Protein 4C7U (pdb70)

Organism: Arabidopsis thaliana (NCBI:txid3702)

Solvent-accessible surface area: 69422 Å² total; per-residue (Å²): 147,83,85,113,41,44,133,22,88,28,116,59,38,34,0,91,49,2,4,24,11,98,4,1,75,27,2,10,69,101,20,0,66,45,13,2,61,69,37,21,65,4,28,78,92,42,67,106,4,87,115,172,68,52,72,84,39,46,102,149,17,94,44,35,37,71,31,11,9,3,0,22,66,0,0,26,10,2,3,101,0,1,8,17,62,103,136,28,1,8,82,53,14,155,57,52,0,11,74,9,1,77,85,71,47,57,47,40,52,25,0,22,145,93,0,27,60,54,0,48,73,23,59,2,6,0,0,0,0,0,0,6,18,80,130,112,120,100,10,46,27,47,30,4,58,38,0,30,15,1,76,77,109,28,71,41,16,10,10,0,0,0,0,0,0,7,11,3,2,5,1,23,57,15,49,45,38,24,78,75,1,2,107,22,0,23,32,2,0,27,6,135,23,0,10,60,4,53,107,152,64,116,69,92,21,82,22,105,29,35,92,24,80,23,116,55,37,34,0,97,107,2,3,24,10,107,3,1,33,67,3,10,39,62,61,0,15,46,13,0,36,69,0,11,69,4,2,84,100,1,41,107,1,43,114,136,40,50,10,35,35,1,1,72,20,1,80,38,0,48,75,12,0,0,0,19,18,1,0,24,25,2,2,99,0,1,7,10,75,106,114,23,3,29,104,61,13,155,55,54,0,12,70,10,1,80,73,31,15,62,51,42,106,26,0,19,152,48,0,26,61,51,0,48,73,21,176,56,36,0,0,0,0,0,0,0,15,89,95,48,86,56,12,42,29,44,34,5,59,71,0,31,3,2,12,55,98,29,44,29,19,20,21,0,0,0,0,0,0,41,100,40,3,5,93,91,58,18,114,112,64,26,80,74,1,2,142,14,0,29,106,4,0,25,5,112,42,0,13,60,26,17,99,89,84,143,140,88,64,111,45,42,129,24,78,27,118,60,37,32,0,93,54,2,4,23,9,90,3,1,76,28,3,10,67,102,22,0,62,44,13,1,61,68,36,22,68,4,27,107,87,34,60,99,0,87,116,124,65,47,74,83,35,36,102,147,17,76,59,35,29,91,31,11,8,3,0,24,65,0,0,25,24,2,3,104,0,1,8,10,62,108,122,28,1,7,82,51,14,152,56,54,0,13,74,10,2,81,70,34,17,61,50,45,66,24,0,21,145,40,0,26,59,53,0,48,72,19,58,2,6,0,0,0,0,0,0,0,17,83,111,60,81,49,10,47,27,47,30,6,59,38,0,32,15,1,72,75,101,29,72,21,16,14,17,0,0,0,0,0,0,8,10,3,2,5,2,28,49,10,36,42,24,23,80,57,1,2,104,17,0,27,38,2,0,27,7,140,42,0,8,74,10,17,106,146,55,111,142,94,76,96,28,34,73,21,89,24,116,53,38,36,0,95,108,2,4,24,12,108,3,0,40,67,3,9,46,60,57,0,14,45,14,0,37,70,36,20,69,4,28,94,92,30,69,109,3,87,112,161,64,50,71,84,33,36,104,146,15,78,82,37,25,98,75,13,8,3,0,24,67,1,0,20,12,2,3,59,0,1,10,8,66,111,125,30,3,30,106,64,15,159,31,35,1,11,73,9,1,77,84,69,49,60,47,46,100,25,0,21,135,90,0,27,60,53,0,48,73,21,178,54,35,0,0,0,1,0,0,7,17,82,130,113,123,103,10,45,27,46,30,5,60,74,0,30,16,1,74,77,107,25,75,34,16,8,10,0,0,0,0,0,0,40,104,39,2,6,97,93,58,14,109,114,64,28,83,71,1,2,135,15,0,29,102,3,0,28,6,126,23,0,12,42,4,50,83,122,65,40,34,192,81,61,111,23,41,88,21,89,28,80,38,26,35,2,95,119,6,3,26,9,101,2,1,39,21,2,11,28,30,19,0,14,44,14,2,46,70,39,19,72,4,40,106,96,33,85,120,4,88,115,160,64,52,75,86,43,37,106,164,16,80,61,35,27,93,32,11,8,5,0,23,72,0,0,24,22,3,3,111,0,1,5,13,80,99,128,24,5,32,105,73,10,162,54,54,1,13,71,10,1,77,86,80,48,62,47,45,110,25,0,22,141,91,0,28,60,54,0,48,74,20,57,2,5,0,0,0,1,0,0,6,18,87,128,105,123,101,10,42,27,44,32,5,56,41,0,32,16,1,75,79,108,26,78,29,17,19,22,0,0,0,0,0,0,7,10,1,2,4,3,23,56,18,55,42,59,23,83,76,2,2,136,18,0,28,120,5,0,27,6,144,44,0,12,76,24,42,120,166,90,152,89,110,45,46,101,26,84,24,118,63,37,34,0,90,69,2,4,25,11,106,3,1,82,69,3,11,68,134,57,0,66,46,15,3,60,69,36,27,76,3,49,111,91,41,85,108,5,87,116,165,67,54,75,85,37,48,105,149,15,96,70,35,38,79,75,13,8,4,0,24,68,0,0,27,11,2,3,68,0,1,8,8,49,106,126,23,0,9,57,78,13,148,33,13,1,12,72,11,1,78,83,70,47,62,49,24,38,23,0,29,110,90,0,27,63,54,0,48,74,22,171,56,35,0,0,0,0,0,0,4,18,75,137,114,93,108,8,45,27,45,30,4,58,73,0,30,14,2,74,79,106,28,78,33,16,11,9,0,0,0,0,0,0,40,101,38,2,6,93,90,56,17,108,111,64,28,77,74,2,2,106,26,0,15,31,3,0,30,7,126,22,0,7,71,3,24,28,129,37,74,50,110,92,54,112,38,36,130,22,89,28,118,65,39,35,0,99,103,6,4,24,10,108,2,1,90,69,2,13,80,141,51,0,66,44,14,2,62,68,39,26,73,4,41,126,98,40,84,111,5,87,114,159,63,60,74,85,43,46,102,164,15,93,69,42,35,78,77,10,8,4,0,22,71,0,0,25,20,3,3,78,0,1,6,16,72,98,131,18,4,10,50,42,14,88,61,45,1,14,68,10,1,79,84,84,43,60,50,33,32,24,0,18,117,85,0,28,61,62,0,47,73,20,174,56,35,0,0,0,1,0,0,1,20,85,135,103,108,96,10,41,22,44,30,6,54,73,0,31,15,1,72,78,108,28,77,41,17,10,20,0,0,0,0,0,0,40,101,37,3,6,94,91,58,17,106,115,61,28,81,75,2,2,87,17,0,22,50,5,0,29,5,119,43,0,12,54,10,27,112,79,75,77,152,44,105,18,44,94,25,83,23,95,32,39,35,0,94,106,3,4,25,12,94,3,1,28,18,3,12,44,36,21,0,34,46,15,3,57,67,1,26,73,3,22,122,97,3,69,79,4,11,69,22,4,20,10,25,36,3,0,69,15,12,49,34,0,47,31,11,0,0,0,17,21,0,0,25,10,2,3,102,0,1,8,8,65,109,121,30,4,30,97,74,15,168,59,58,1,12,69,13,1,77,85,76,48,61,49,45,98,25,0,24,131,93,0,28,61,53,0,48,71,21,56,2,4,0,0,0,1,0,0,4,17,79,130,104,120,98,8,42,28,47,27,5,55,39,0,30,2,2,15,58,108,27,47,40,17,10,10,0,0,0,0,0,0,8,9,2,2,5,3,21,56,19,62,44,63,24,79,73,2,2,138,16,1,27,107,2,0,28,4,146,24,0,12,67,4,46,117,143,57,92,85

GO terms:
  GO:0005739 mitochondrion (C, IDA)
  GO:0010043 response to zinc ion (P, IEP)
  GO:0006979 response to oxidative stress (P, IEP)
  GO:0046872 metal ion binding (F, IDA)
  GO:0005507 copper ion binding (F, HDA)
  GO:0005739 mitochondrion (C, HDA)
  GO:0005829 cytosol (C, HDA)
  GO:0009793 embryo development ending in seed dormancy (P, IMP)
  GO:0004784 superoxide dismutase activity (F, IDA)
  GO:0019430 removal of superoxide radicals (P, IC)

Radius of gyration: 41.51 Å; Cα contacts (8 Å, |Δi|>4): 2879; chains: 8; bounding box: 87×87×123 Å

InterPro domains:
  IPR001189 Manganese/iron superoxide dismutase [PIRSF000349] (23-229)
  IPR001189 Manganese/iron superoxide dismutase [PR01703] (34-45)
  IPR001189 Manganese/iron superoxide dismutase [PR01703] (55-68)
  IPR001189 Manganese/iron superoxide dismutase [PR01703] (94-107)
  IPR001189 Manganese/iron superoxide dismutase [PR01703] (150-158)
  IPR001189 Manganese/iron superoxide dismutase [PR01703] (190-202)
  IPR019831 Manganese/iron superoxide dismutase, N-terminal [PF00081] (30-111)
  IPR019832 Manganese/iron superoxide dismutase, C-terminal [PF02777] (121-224)
  IPR019833 Manganese/iron superoxide dismutase, binding site [PS00088] (192-199)
  IPR036314 Manganese/iron superoxide dismutase, C-terminal domain superfamily [G3DSA:3.55.40.20] (112-231)
  IPR036314 Manganese/iron superoxide dismutase, C-terminal domain superfamily [SSF54719] (116-228)
  IPR036324 Manganese/iron superoxide dismutase, N-terminal domain superfamily [G3DSA:1.10.287.990] (48-111)
  IPR036324 Manganese/iron superoxide dismutase, N-terminal domain superfamily [SSF46609] (28-112)
  IPR050265 Iron/Manganese Superoxide Dismutase [PTHR11404] (22-229)

Structure (mmCIF, N/CA/C/O backbone):
data_4C7U
#
_entry.id   4C7U
#
_cell.length_a   58.952
_cell.length_b   59.181
_cell.length_c   107.980
_cell.angle_alpha   90.55
_cell.angle_beta   90.51
_cell.angle_gamma   89.85
#
_symmetry.space_group_name_H-M   'P 1'
#
loop_
_entity.id
_entity.type
_entity.pdbx_description
1 polymer 'SUPEROXIDE DISMUTASE [MN] 1, MITOCHONDRIAL'
2 non-polymer 'MANGANESE (II) ION'
3 water water
#
loop_
_atom_site.group_PDB
_atom_site.id
_atom_site.type_symbol
_atom_site.label_atom_id
_atom_site.label_alt_id
_atom_site.label_comp_id
_atom_site.label_asym_id
_atom_site.label_entity_id
_atom_site.label_seq_id
_atom_site.pdbx_PDB_ins_code
_atom_site.Cartn_x
_atom_site.Cartn_y
_atom_site.Cartn_z
_atom_site.occupancy
_atom_site.B_iso_or_equiv
_atom_site.auth_seq_id
_atom_site.auth_comp_id
_atom_site.auth_asym_id
_atom_site.auth_atom_id
_atom_site.pdbx_PDB_model_num
ATOM 1 N N . MET A 1 23 ? 93.774 28.925 123.645 1.00 75.09 -1 MET A N 1
ATOM 2 C CA . MET A 1 23 ? 93.328 30.068 124.433 1.00 66.54 -1 MET A CA 1
ATOM 3 C C . MET A 1 23 ? 92.634 31.118 123.564 1.00 53.16 -1 MET A C 1
ATOM 4 O O . MET A 1 23 ? 91.728 31.813 124.031 1.00 45.68 -1 MET A O 1
ATOM 9 N N . THR A 1 24 ? 93.047 31.203 122.297 1.00 43.93 1 THR A N 1
ATOM 10 C CA . THR A 1 24 ? 92.472 32.141 121.330 1.00 39.47 1 THR A CA 1
ATOM 11 C C . THR A 1 24 ? 91.275 31.587 120.557 1.00 42.41 1 THR A C 1
ATOM 12 O O . THR A 1 24 ? 91.069 30.374 120.459 1.00 47.40 1 THR A O 1
ATOM 16 N N . PHE A 1 25 ? 90.493 32.502 120.000 1.00 27.54 2 PHE A N 1
ATOM 17 C CA . PHE A 1 25 ? 89.298 32.154 119.241 1.00 22.64 2 PHE A CA 1
ATOM 18 C C . PHE A 1 25 ? 89.430 32.510 117.772 1.00 25.67 2 PHE A C 1
ATOM 19 O O . PHE A 1 25 ? 90.238 33.365 117.383 1.00 18.37 2 PHE A O 1
ATOM 27 N N . THR A 1 26 ? 88.626 31.843 116.954 1.00 33.19 3 THR A N 1
ATOM 28 C CA . THR A 1 26 ? 88.542 32.159 115.541 1.00 23.33 3 THR A CA 1
ATOM 29 C C . THR A 1 26 ? 87.109 32.449 115.166 1.00 29.62 3 THR A C 1
ATOM 30 O O . THR A 1 26 ? 86.141 32.001 115.826 1.00 23.65 3 THR A O 1
ATOM 34 N N . LEU A 1 27 ? 86.989 33.203 114.084 1.00 17.32 4 LEU A N 1
ATOM 35 C CA . LEU A 1 27 ? 85.713 33.512 113.488 1.00 24.06 4 LEU A CA 1
ATOM 36 C C . LEU A 1 27 ? 85.070 32.234 112.995 1.00 27.73 4 LEU A C 1
ATOM 37 O O . LEU A 1 27 ? 85.683 31.494 112.219 1.00 18.62 4 LEU A O 1
ATOM 42 N N . PRO A 1 28 ? 83.849 31.947 113.475 1.00 18.00 5 PRO A N 1
ATOM 43 C CA . PRO A 1 28 ? 83.114 30.784 112.955 1.00 19.67 5 PRO A CA 1
ATOM 44 C C . PRO A 1 28 ? 82.566 31.012 111.551 1.00 24.41 5 PRO A C 1
ATOM 45 O O . PRO A 1 28 ? 82.120 32.134 111.244 1.00 18.35 5 PRO A O 1
ATOM 49 N N . ASP A 1 29 ? 82.541 29.956 110.733 1.00 15.62 6 ASP A N 1
ATOM 50 C CA . ASP A 1 29 ? 81.844 29.995 109.445 1.00 16.06 6 ASP A CA 1
ATOM 51 C C . ASP A 1 29 ? 80.343 30.172 109.689 1.00 26.63 6 ASP A C 1
ATOM 52 O O . ASP A 1 29 ? 79.814 29.648 110.667 1.00 20.21 6 ASP A O 1
ATOM 57 N N . LEU A 1 30 ? 79.652 30.861 108.789 1.00 23.19 7 LEU A N 1
ATOM 58 C CA . LEU A 1 30 ? 78.197 30.888 108.844 1.00 19.19 7 LEU A CA 1
ATOM 59 C C . LEU A 1 30 ? 77.698 29.526 108.429 1.00 26.37 7 LEU A C 1
ATOM 60 O O . LEU A 1 30 ? 78.389 28.801 107.721 1.00 25.82 7 LEU A O 1
ATOM 65 N N . PRO A 1 31 ? 76.514 29.140 108.916 1.00 29.58 8 PRO A N 1
ATOM 66 C CA . PRO A 1 31 ? 75.988 27.858 108.451 1.00 27.32 8 PRO A CA 1
ATOM 67 C C . PRO A 1 31 ? 75.285 27.943 107.093 1.00 31.73 8 PRO A C 1
ATOM 68 O O . PRO A 1 31 ? 74.691 26.950 106.676 1.00 27.81 8 PRO A O 1
ATOM 72 N N . TYR A 1 32 ? 75.395 29.083 106.412 1.00 23.52 9 TYR A N 1
ATOM 73 C CA . TYR A 1 32 ? 74.754 29.325 105.108 1.00 15.73 9 TYR A CA 1
ATOM 74 C C . TYR A 1 32 ? 75.592 30.355 104.380 1.00 15.91 9 TYR A C 1
ATOM 75 O O . TYR A 1 32 ? 76.450 30.999 104.995 1.00 22.32 9 TYR A O 1
ATOM 84 N N . ASP A 1 33 ? 75.341 30.508 103.083 1.00 21.95 10 ASP A N 1
ATOM 85 C CA . ASP A 1 33 ? 76.007 31.502 102.256 1.00 13.30 10 ASP A CA 1
ATOM 86 C C . ASP A 1 33 ? 75.562 32.899 102.651 1.00 24.00 10 ASP A C 1
ATOM 87 O O . ASP A 1 33 ? 74.416 33.105 103.066 1.00 14.21 10 ASP A O 1
ATOM 92 N N . TYR A 1 34 ? 76.418 33.879 102.412 1.00 17.61 11 TYR A N 1
ATOM 93 C CA . TYR A 1 34 ? 76.089 35.260 102.781 1.00 26.25 11 TYR A CA 1
ATOM 94 C C . TYR A 1 34 ? 74.736 35.759 102.277 1.00 24.22 11 TYR A C 1
ATOM 95 O O . TYR A 1 34 ? 74.049 36.504 102.959 1.00 22.61 11 TYR A O 1
ATOM 104 N N . GLY A 1 35 ? 74.336 35.328 101.087 1.00 22.70 12 GLY A N 1
ATOM 105 C CA . GLY A 1 35 ? 73.122 35.847 100.490 1.00 15.82 12 GLY A CA 1
ATOM 106 C C . GLY A 1 35 ? 71.886 35.026 100.784 1.00 20.62 12 GLY A C 1
ATOM 107 O O . GLY A 1 35 ? 70.815 35.297 100.234 1.00 21.80 12 GLY A O 1
ATOM 108 N N . ALA A 1 36 ? 72.030 34.008 101.627 1.00 17.75 13 ALA A N 1
ATOM 109 C CA . ALA A 1 36 ? 70.958 33.050 101.825 1.00 20.01 13 ALA A CA 1
ATOM 110 C C . ALA A 1 36 ? 69.777 33.606 102.652 1.00 23.02 13 ALA A C 1
ATOM 111 O O . ALA A 1 36 ? 68.711 32.994 102.677 1.00 22.41 13 ALA A O 1
ATOM 113 N N . LEU A 1 37 ? 69.947 34.735 103.337 1.00 29.59 14 LEU A N 1
ATOM 114 C CA . LEU A 1 37 ? 68.860 35.232 104.208 1.00 28.22 14 LEU A CA 1
ATOM 115 C C . LEU A 1 37 ? 68.077 36.314 103.500 1.00 22.94 14 LEU A C 1
ATOM 116 O O . LEU A 1 37 ? 67.192 36.939 104.075 1.00 24.64 14 LEU A O 1
ATOM 121 N N . GLU A 1 38 ? 68.415 36.562 102.246 1.00 27.31 15 GLU A N 1
ATOM 122 C CA . GLU A 1 38 ? 67.641 37.516 101.464 1.00 20.35 15 GLU A CA 1
ATOM 123 C C . GLU A 1 38 ? 66.263 36.947 101.221 1.00 31.50 15 GLU A C 1
ATOM 124 O O . GLU A 1 38 ? 66.118 35.729 101.108 1.00 26.45 15 GLU A O 1
ATOM 130 N N . PRO A 1 39 ? 65.242 37.822 101.127 1.00 33.29 16 PRO A N 1
ATOM 131 C CA . PRO A 1 39 ? 65.367 39.289 101.165 1.00 26.51 16 PRO A CA 1
ATOM 132 C C . PRO A 1 39 ? 65.364 39.922 102.567 1.00 19.45 16 PRO A C 1
ATOM 133 O O . PRO A 1 39 ? 65.569 41.131 102.670 1.00 27.44 16 PRO A O 1
ATOM 137 N N . ALA A 1 40 ? 65.099 39.161 103.622 1.00 26.48 17 ALA A N 1
ATOM 138 C CA . ALA A 1 40 ? 64.988 39.756 104.965 1.00 31.69 17 ALA A CA 1
ATOM 139 C C . ALA A 1 40 ? 66.261 40.507 105.372 1.00 21.75 17 ALA A C 1
ATOM 140 O O . ALA A 1 40 ? 66.215 41.620 105.910 1.00 27.91 17 ALA A O 1
ATOM 142 N N . ILE A 1 41 ? 67.401 39.876 105.142 1.00 17.42 18 ILE A N 1
ATOM 143 C CA . ILE A 1 41 ? 68.684 40.498 105.428 1.00 22.54 18 ILE A CA 1
ATOM 144 C C . ILE A 1 41 ? 69.585 40.399 104.214 1.00 20.77 18 ILE A C 1
ATOM 145 O O . ILE A 1 41 ? 69.899 39.292 103.759 1.00 19.71 18 ILE A O 1
ATOM 150 N N . SER A 1 42 ? 70.030 41.539 103.700 1.00 19.84 19 SER A N 1
ATOM 151 C CA . SER A 1 42 ? 70.806 41.538 102.460 1.00 22.22 19 SER A CA 1
ATOM 152 C C . SER A 1 42 ? 72.147 40.856 102.635 1.00 19.97 19 SER A C 1
ATOM 153 O O . SER A 1 42 ? 72.742 40.917 103.716 1.00 10.62 19 SER A O 1
ATOM 156 N N . GLY A 1 43 ? 72.642 40.260 101.551 1.00 15.96 20 GLY A N 1
ATOM 157 C CA . GLY A 1 43 ? 73.931 39.603 101.560 1.00 22.30 20 GLY A CA 1
ATOM 158 C C . GLY A 1 43 ? 75.046 40.582 101.832 1.00 20.08 20 GLY A C 1
ATOM 159 O O . GLY A 1 43 ? 76.064 40.211 102.416 1.00 21.97 20 GLY A O 1
ATOM 160 N N . GLU A 1 44 ? 74.853 41.836 101.429 1.00 17.54 21 GLU A N 1
ATOM 161 C CA . GLU A 1 44 ? 75.878 42.852 101.669 1.00 25.01 21 GLU A CA 1
ATOM 162 C C . GLU A 1 44 ? 76.104 43.058 103.160 1.00 25.70 21 GLU A C 1
ATOM 163 O O . GLU A 1 44 ? 77.243 43.153 103.624 1.00 21.29 21 GLU A O 1
ATOM 169 N N . ILE A 1 45 ? 75.006 43.159 103.905 1.00 21.63 22 ILE A N 1
ATOM 170 C CA . ILE A 1 45 ? 75.086 43.292 105.346 1.00 19.46 22 ILE A CA 1
ATOM 171 C C . ILE A 1 45 ? 75.721 42.052 105.995 1.00 21.58 22 ILE A C 1
ATOM 172 O O . ILE A 1 45 ? 76.640 42.169 106.804 1.00 23.38 22 ILE A O 1
ATOM 177 N N . MET A 1 46 ? 75.216 40.869 105.657 1.00 24.92 23 MET A N 1
ATOM 178 C CA . MET A 1 46 ? 75.741 39.623 106.230 1.00 30.45 23 MET A CA 1
ATOM 179 C C . MET A 1 46 ? 77.264 39.500 106.077 1.00 24.64 23 MET A C 1
ATOM 180 O O . MET A 1 46 ? 77.972 39.091 107.013 1.00 15.14 23 MET A O 1
ATOM 185 N N . GLN A 1 47 ? 77.776 39.857 104.901 1.00 23.21 24 GLN A N 1
ATOM 186 C CA . GLN A 1 47 ? 79.204 39.724 104.646 1.00 13.08 24 GLN A CA 1
ATOM 187 C C . GLN A 1 47 ? 80.028 40.685 105.537 1.00 14.05 24 GLN A C 1
ATOM 188 O O . GLN A 1 47 ? 80.943 40.261 106.264 1.00 20.85 24 GLN A O 1
ATOM 194 N N . ILE A 1 48 ? 79.672 41.971 105.523 1.00 13.64 25 ILE A N 1
ATOM 195 C CA . ILE A 1 48 ? 80.361 42.939 106.354 1.00 13.32 25 ILE A CA 1
ATOM 196 C C . ILE A 1 48 ? 80.197 42.631 107.853 1.00 15.24 25 ILE A C 1
ATOM 197 O O . ILE A 1 48 ? 81.160 42.687 108.619 1.00 17.65 25 ILE A O 1
ATOM 202 N N . HIS A 1 49 ? 78.978 42.274 108.255 1.00 17.22 26 HIS A N 1
ATOM 203 C CA . HIS A 1 49 ? 78.654 41.985 109.652 1.00 25.38 26 HIS A CA 1
ATOM 204 C C . HIS A 1 49 ? 79.563 40.871 110.166 1.00 21.95 26 HIS A C 1
ATOM 205 O O . HIS A 1 49 ? 80.142 40.947 111.272 1.00 15.53 26 HIS A O 1
ATOM 212 N N . HIS A 1 50 ? 79.692 39.839 109.338 1.00 17.76 27 HIS A N 1
ATOM 213 C CA . HIS A 1 50 ? 80.512 38.662 109.644 1.00 19.96 27 HIS A CA 1
ATOM 214 C C . HIS A 1 50 ? 82.024 38.883 109.535 1.00 17.44 27 HIS A C 1
ATOM 215 O O . HIS A 1 50 ? 82.738 38.726 110.515 1.00 12.61 27 HIS A O 1
ATOM 222 N N . GLN A 1 51 ? 82.484 39.252 108.336 1.00 19.73 28 GLN A N 1
ATOM 223 C CA . GLN A 1 51 ? 83.914 39.297 107.980 1.00 19.74 28 GLN A CA 1
ATOM 224 C C . GLN A 1 51 ? 84.608 40.500 108.563 1.00 17.96 28 GLN A C 1
ATOM 225 O O . GLN A 1 51 ? 85.826 40.501 108.738 1.00 25.78 28 GLN A O 1
ATOM 231 N N . LYS A 1 52 ? 83.844 41.554 108.834 1.00 18.40 29 LYS A N 1
ATOM 232 C CA . LYS A 1 52 ? 84.454 42.757 109.385 1.00 14.25 29 LYS A CA 1
ATOM 233 C C . LYS A 1 52 ? 84.129 42.942 110.884 1.00 23.10 29 LYS A C 1
ATOM 234 O O . LYS A 1 52 ? 85.048 42.981 111.708 1.00 21.07 29 LYS A O 1
ATOM 240 N N . HIS A 1 53 ? 82.844 43.038 111.245 1.00 18.92 30 HIS A N 1
ATOM 241 C CA . HIS A 1 53 ? 82.479 43.375 112.629 1.00 13.25 30 HIS A CA 1
ATOM 242 C C . HIS A 1 53 ? 82.776 42.213 113.589 1.00 16.95 30 HIS A C 1
ATOM 243 O O . HIS A 1 53 ? 83.470 42.388 114.581 1.00 20.25 30 HIS A O 1
ATOM 250 N N . HIS A 1 54 ? 82.244 41.030 113.301 1.00 19.82 31 HIS A N 1
ATOM 251 C CA . HIS A 1 54 ? 82.478 39.882 114.173 1.00 23.58 31 HIS A CA 1
ATOM 252 C C . HIS A 1 54 ? 83.975 39.548 114.215 1.00 25.99 31 HIS A C 1
ATOM 253 O O . HIS A 1 54 ? 84.565 39.355 115.306 1.00 15.05 31 HIS A O 1
ATOM 260 N N . GLN A 1 55 ? 84.602 39.542 113.037 1.00 19.99 32 GLN A N 1
ATOM 261 C CA . GLN A 1 55 ? 86.037 39.263 112.945 1.00 17.29 32 GLN A CA 1
ATOM 262 C C . GLN A 1 55 ? 86.815 40.198 113.876 1.00 17.04 32 GLN A C 1
ATOM 263 O O . GLN A 1 55 ? 87.714 39.759 114.584 1.00 21.69 32 GLN A O 1
ATOM 269 N N . ALA A 1 56 ? 86.430 41.479 113.911 1.00 14.94 33 ALA A N 1
ATOM 270 C CA . ALA A 1 56 ? 87.082 42.446 114.792 1.00 22.60 33 ALA A CA 1
ATOM 271 C C . ALA A 1 56 ? 86.869 42.127 116.285 1.00 17.84 33 ALA A C 1
ATOM 272 O O . ALA A 1 56 ? 87.817 42.181 117.061 1.00 21.72 33 ALA A O 1
ATOM 274 N N . TYR A 1 57 ? 85.653 41.745 116.677 1.00 23.74 34 TYR A N 1
ATOM 275 C CA . TYR A 1 57 ? 85.393 41.339 118.079 1.00 22.83 34 TYR A CA 1
ATOM 276 C C . TYR A 1 57 ? 86.292 40.164 118.500 1.00 18.36 34 TYR A C 1
ATOM 277 O O . TYR A 1 57 ? 86.875 40.168 119.587 1.00 20.50 34 TYR A O 1
ATOM 286 N N . VAL A 1 58 ? 86.390 39.161 117.635 1.00 15.04 35 VAL A N 1
ATOM 287 C CA . VAL A 1 58 ? 87.241 37.991 117.870 1.00 22.19 35 VAL A CA 1
ATOM 288 C C . VAL A 1 58 ? 88.713 38.357 118.056 1.00 13.40 35 VAL A C 1
ATOM 289 O O . VAL A 1 58 ? 89.377 37.883 118.983 1.00 15.96 35 VAL A O 1
ATOM 293 N N . THR A 1 59 ? 89.238 39.160 117.142 1.00 13.87 36 THR A N 1
ATOM 294 C CA . THR A 1 59 ? 90.655 39.513 117.197 1.00 16.75 36 THR A CA 1
ATOM 295 C C . THR A 1 59 ? 90.976 40.388 118.404 1.00 15.98 36 THR A C 1
ATOM 296 O O . THR A 1 59 ? 91.978 40.183 119.081 1.00 19.34 36 THR A O 1
ATOM 300 N N . ASN A 1 60 ? 90.124 41.369 118.680 1.00 21.71 37 ASN A N 1
ATOM 301 C CA . ASN A 1 60 ? 90.362 42.236 119.831 1.00 16.83 37 ASN A CA 1
ATOM 302 C C . ASN A 1 60 ? 90.125 41.507 121.151 1.00 20.88 37 ASN A C 1
ATOM 303 O O . ASN A 1 60 ? 90.770 41.821 122.174 1.00 17.39 37 ASN A O 1
ATOM 308 N N . TYR A 1 61 ? 89.225 40.522 121.138 1.00 16.94 38 TYR A N 1
ATOM 309 C CA . TYR A 1 61 ? 89.070 39.670 122.327 1.00 21.80 38 TYR A CA 1
ATOM 310 C C . TYR A 1 61 ? 90.334 38.850 122.553 1.00 28.49 38 TYR A C 1
ATOM 311 O O . TYR A 1 61 ? 90.824 38.738 123.689 1.00 21.28 38 TYR A O 1
ATOM 320 N N . ASN A 1 62 ? 90.856 38.255 121.479 1.00 18.87 39 ASN A N 1
ATOM 321 C CA . ASN A 1 62 ? 92.126 37.532 121.591 1.00 21.53 39 ASN A CA 1
ATOM 322 C C . ASN A 1 62 ? 93.232 38.410 122.162 1.00 15.34 39 ASN A C 1
ATOM 323 O O . ASN A 1 62 ? 93.980 37.991 123.052 1.00 23.21 39 ASN A O 1
ATOM 328 N N . ASN A 1 63 ? 93.344 39.628 121.639 1.00 19.91 40 ASN A N 1
ATOM 329 C CA . ASN A 1 63 ? 94.348 40.575 122.118 1.00 18.84 40 ASN A CA 1
ATOM 330 C C . ASN A 1 63 ? 94.149 40.989 123.590 1.00 23.14 40 ASN A C 1
ATOM 331 O O . ASN A 1 63 ? 95.117 41.135 124.326 1.00 25.32 40 ASN A O 1
ATOM 336 N N . ALA A 1 64 ? 92.904 41.193 124.006 1.00 21.95 41 ALA A N 1
ATOM 337 C CA . ALA A 1 64 ? 92.616 41.563 125.389 1.00 19.44 41 ALA A CA 1
ATOM 338 C C . ALA A 1 64 ? 92.935 40.407 126.325 1.00 25.40 41 ALA A C 1
ATOM 339 O O . ALA A 1 64 ? 93.503 40.602 127.408 1.00 26.55 41 ALA A O 1
ATOM 341 N N . LEU A 1 65 ? 92.606 39.194 125.884 1.00 19.40 42 LEU A N 1
ATOM 342 C CA . LEU A 1 65 ? 92.907 38.000 126.676 1.00 24.75 42 LEU A CA 1
ATOM 343 C C . LEU A 1 65 ? 94.416 37.820 126.871 1.00 25.19 42 LEU A C 1
ATOM 344 O O . LEU A 1 65 ? 94.849 37.389 127.940 1.00 28.75 42 LEU A O 1
ATOM 349 N N . GLU A 1 66 ? 95.210 38.134 125.845 1.00 20.05 43 GLU A N 1
ATOM 350 C CA . GLU A 1 66 ? 96.671 38.023 125.957 1.00 25.50 43 GLU A CA 1
ATOM 351 C C . GLU A 1 66 ? 97.187 38.984 127.025 1.00 29.89 43 GLU A C 1
ATOM 352 O O . GLU A 1 66 ? 98.043 38.625 127.823 1.00 24.89 43 GLU A O 1
ATOM 358 N N . GLN A 1 67 ? 96.678 40.212 127.019 1.00 26.46 44 GLN A N 1
ATOM 359 C CA . GLN A 1 67 ? 97.036 41.194 128.035 1.00 33.33 44 GLN A CA 1
ATOM 360 C C . GLN A 1 67 ? 96.492 40.802 129.409 1.00 29.26 44 GLN A C 1
ATOM 361 O O . GLN A 1 67 ? 97.139 41.024 130.436 1.00 31.10 44 GLN A O 1
ATOM 367 N N . LEU A 1 68 ? 95.287 40.244 129.428 1.00 29.56 45 LEU A N 1
ATOM 368 C CA . LEU A 1 68 ? 94.666 39.829 130.678 1.00 22.36 45 LEU A CA 1
ATOM 369 C C . LEU A 1 68 ? 95.493 38.755 131.385 1.00 37.55 45 LEU A C 1
ATOM 370 O O . LEU A 1 68 ? 95.820 38.875 132.578 1.00 23.08 45 LEU A O 1
ATOM 375 N N . ASP A 1 69 ? 95.845 37.721 130.622 1.00 36.12 46 ASP A N 1
ATOM 376 C CA . ASP A 1 69 ? 96.630 36.601 131.126 1.00 35.60 46 ASP A CA 1
ATOM 377 C C . ASP A 1 69 ? 97.910 37.119 131.758 1.00 27.16 46 ASP A C 1
ATOM 378 O O . ASP A 1 69 ? 98.268 36.729 132.871 1.00 30.22 46 ASP A O 1
ATOM 383 N N . GLN A 1 70 ? 98.559 38.042 131.051 1.00 24.23 47 GLN A N 1
ATOM 384 C CA . GLN A 1 70 ? 99.762 38.733 131.526 1.00 19.47 47 GLN A CA 1
ATOM 385 C C . GLN A 1 70 ? 99.503 39.482 132.832 1.00 28.57 47 GLN A C 1
ATOM 386 O O . GLN A 1 70 ? 100.229 39.302 133.815 1.00 32.73 47 GLN A O 1
ATOM 392 N N . ALA A 1 71 ? 98.466 40.316 132.839 1.00 29.37 48 ALA A N 1
ATOM 393 C CA . ALA A 1 71 ? 98.125 41.099 134.031 1.00 23.13 48 ALA A CA 1
ATOM 394 C C . ALA A 1 71 ? 97.816 40.174 135.211 1.00 22.40 48 ALA A C 1
ATOM 395 O O . ALA A 1 71 ? 98.280 40.396 136.344 1.00 29.04 48 ALA A O 1
ATOM 397 N N . VAL A 1 72 ? 97.082 39.100 134.933 1.00 21.85 49 VAL A N 1
ATOM 398 C CA . VAL A 1 72 ? 96.716 38.148 135.975 1.00 26.78 49 VAL A CA 1
ATOM 399 C C . VAL A 1 72 ? 97.958 37.488 136.566 1.00 37.73 49 VAL A C 1
ATOM 400 O O . VAL A 1 72 ? 98.075 37.345 137.778 1.00 36.79 49 VAL A O 1
ATOM 404 N N . ASN A 1 73 ? 98.899 37.111 135.711 1.00 43.10 50 ASN A N 1
ATOM 405 C CA . ASN A 1 73 ? 100.111 36.457 136.178 1.00 46.61 50 ASN A CA 1
ATOM 406 C C . ASN A 1 73 ? 101.017 37.376 136.986 1.00 48.21 50 ASN A C 1
ATOM 407 O O . ASN A 1 73 ? 101.633 36.944 137.952 1.00 58.05 50 ASN A O 1
ATOM 412 N N . LYS A 1 74 ? 101.088 38.643 136.593 1.00 39.40 51 LYS A N 1
ATOM 413 C CA . LYS A 1 74 ? 101.955 39.610 137.249 1.00 36.04 51 LYS A CA 1
ATOM 414 C C . LYS A 1 74 ? 101.426 40.161 138.580 1.00 30.62 51 LYS A C 1
ATOM 415 O O . LYS A 1 74 ? 102.130 40.913 139.258 1.00 33.96 51 LYS A O 1
ATOM 421 N N . GLY A 1 75 ? 100.191 39.810 138.932 1.00 21.95 52 GLY A N 1
ATOM 422 C CA . GLY A 1 75 ? 99.537 40.323 140.129 1.00 25.90 52 GLY A CA 1
ATOM 423 C C . GLY A 1 75 ? 99.170 41.795 139.987 1.00 29.25 52 GLY A C 1
ATOM 424 O O . GLY A 1 75 ? 99.129 42.529 140.968 1.00 30.96 52 GLY A O 1
ATOM 425 N N . ASP A 1 76 ? 98.901 42.216 138.750 1.00 30.49 53 ASP A N 1
ATOM 426 C CA . ASP A 1 76 ? 98.557 43.600 138.417 1.00 28.28 53 ASP A CA 1
ATOM 427 C C . ASP A 1 76 ? 97.034 43.825 138.384 1.00 32.06 53 ASP A C 1
ATOM 428 O O . ASP A 1 76 ? 96.413 43.811 137.317 1.00 34.25 53 ASP A O 1
ATOM 433 N N . ALA A 1 77 ? 96.453 44.082 139.554 1.00 25.93 54 ALA A N 1
ATOM 434 C CA . ALA A 1 77 ? 95.005 44.203 139.687 1.00 25.21 54 ALA A CA 1
ATOM 435 C C . ALA A 1 77 ? 94.433 45.372 138.889 1.00 19.15 54 ALA A C 1
ATOM 436 O O . ALA A 1 77 ? 93.370 45.277 138.269 1.00 21.63 54 ALA A O 1
ATOM 438 N N . SER A 1 78 ? 95.138 46.489 138.918 1.00 25.04 55 SER A N 1
ATOM 439 C CA . SER A 1 78 ? 94.691 47.680 138.227 1.00 20.84 55 SER A CA 1
ATOM 440 C C . SER A 1 78 ? 94.525 47.383 136.718 1.00 21.27 55 SER A C 1
ATOM 441 O O . SER A 1 78 ? 93.519 47.755 136.125 1.00 22.72 55 SER A O 1
ATOM 444 N N . THR A 1 79 ? 95.472 46.669 136.113 1.00 23.34 56 THR A N 1
ATOM 445 C CA . THR A 1 79 ? 95.388 46.392 134.670 1.00 22.63 56 THR A CA 1
ATOM 446 C C . THR A 1 79 ? 94.328 45.342 134.416 1.00 14.37 56 THR A C 1
ATOM 447 O O . THR A 1 79 ? 93.578 45.443 133.448 1.00 14.90 56 THR A O 1
ATOM 451 N N . VAL A 1 80 ? 94.206 44.375 135.325 1.00 12.15 57 VAL A N 1
ATOM 452 C CA . VAL A 1 80 ? 93.134 43.414 135.199 1.00 10.12 57 VAL A CA 1
ATOM 453 C C . VAL A 1 80 ? 91.776 44.115 135.126 1.00 23.21 57 VAL A C 1
ATOM 454 O O . VAL A 1 80 ? 90.931 43.787 134.282 1.00 18.97 57 VAL A O 1
ATOM 458 N N . VAL A 1 81 ? 91.571 45.100 135.992 1.00 23.43 58 VAL A N 1
ATOM 459 C CA . VAL A 1 81 ? 90.286 45.777 136.035 1.00 13.52 58 VAL A CA 1
ATOM 460 C C . VAL A 1 81 ? 90.122 46.697 134.836 1.00 16.22 58 VAL A C 1
ATOM 461 O O . VAL A 1 81 ? 89.040 46.766 134.242 1.00 26.32 58 VAL A O 1
ATOM 465 N N . LYS A 1 82 ? 91.202 47.379 134.459 1.00 19.87 59 LYS A N 1
ATOM 466 C CA . LYS A 1 82 ? 91.165 48.273 133.316 1.00 10.96 59 LYS A CA 1
ATOM 467 C C . LYS A 1 82 ? 90.756 47.512 132.055 1.00 20.44 59 LYS A C 1
ATOM 468 O O . LYS A 1 82 ? 90.009 48.026 131.204 1.00 18.59 59 LYS A O 1
ATOM 474 N N . LEU A 1 83 ? 91.207 46.266 131.960 1.00 22.89 60 LEU A N 1
ATOM 475 C CA . LEU A 1 83 ? 90.931 45.445 130.781 1.00 20.90 60 LEU A CA 1
ATOM 476 C C . LEU A 1 83 ? 89.487 44.921 130.671 1.00 24.14 60 LEU A C 1
ATOM 477 O O . LEU A 1 83 ? 89.093 44.397 129.623 1.00 15.06 60 LEU A O 1
ATOM 482 N N . GLN A 1 84 ? 88.694 45.053 131.731 1.00 19.39 61 GLN A N 1
ATOM 483 C CA . GLN A 1 84 ? 87.348 44.472 131.724 1.00 15.12 61 GLN A CA 1
ATOM 484 C C . GLN A 1 84 ? 86.430 45.090 130.667 1.00 13.04 61 GLN A C 1
ATOM 485 O O . GLN A 1 84 ? 85.540 44.413 130.137 1.00 14.82 61 GLN A O 1
ATOM 496 N N . SER A 1 85 ? 86.633 46.364 130.353 1.00 17.10 62 SER A N 1
ATOM 497 C CA . SER A 1 85 ? 85.858 47.017 129.303 1.00 17.46 62 SER A CA 1
ATOM 498 C C . SER A 1 85 ? 86.023 46.354 127.928 1.00 21.33 62 SER A C 1
ATOM 499 O O . SER A 1 85 ? 85.045 46.023 127.241 1.00 17.38 62 SER A O 1
ATOM 502 N N . ALA A 1 86 ? 87.276 46.186 127.535 1.00 22.30 63 ALA A N 1
ATOM 503 C CA . ALA A 1 86 ? 87.620 45.568 126.271 1.00 17.85 63 ALA A CA 1
ATOM 504 C C . ALA A 1 86 ? 87.241 44.078 126.252 1.00 23.31 63 ALA A C 1
ATOM 505 O O . ALA A 1 86 ? 86.816 43.544 125.223 1.00 20.74 63 ALA A O 1
ATOM 507 N N . ILE A 1 87 ? 87.394 43.408 127.388 1.00 17.12 64 ILE A N 1
ATOM 508 C CA . ILE A 1 87 ? 87.016 41.995 127.502 1.00 10.93 64 ILE A CA 1
ATOM 509 C C . ILE A 1 87 ? 85.521 41.826 127.355 1.00 15.81 64 ILE A C 1
ATOM 510 O O . ILE A 1 87 ? 85.056 40.968 126.614 1.00 14.81 64 ILE A O 1
ATOM 515 N N . LYS A 1 88 ? 84.758 42.632 128.091 1.00 19.57 65 LYS A N 1
ATOM 516 C CA . LYS A 1 88 ? 83.303 42.519 128.036 1.00 11.34 65 LYS A CA 1
ATOM 517 C C . LYS A 1 88 ? 82.797 42.869 126.635 1.00 15.07 65 LYS A C 1
ATOM 518 O O . LYS A 1 88 ? 81.890 42.230 126.123 1.00 20.24 65 LYS A O 1
ATOM 524 N N . PHE A 1 89 ? 83.370 43.910 126.043 1.00 17.82 66 PHE A N 1
ATOM 525 C CA . PHE A 1 89 ? 82.910 44.405 124.759 1.00 13.33 66 PHE A CA 1
ATOM 526 C C . PHE A 1 89 ? 83.200 43.421 123.641 1.00 13.96 66 PHE A C 1
ATOM 527 O O . PHE A 1 89 ? 82.325 43.046 122.868 1.00 14.17 66 PHE A O 1
ATOM 535 N N . ASN A 1 90 ? 84.450 42.992 123.575 1.00 14.50 67 ASN A N 1
ATOM 536 C CA . ASN A 1 90 ? 84.875 42.107 122.517 1.00 10.31 67 ASN A CA 1
ATOM 537 C C . ASN A 1 90 ? 84.558 40.642 122.793 1.00 20.73 67 ASN A C 1
ATOM 538 O O . ASN A 1 90 ? 84.249 39.890 121.872 1.00 22.00 67 ASN A O 1
ATOM 543 N N . GLY A 1 91 ? 84.642 40.224 124.051 1.00 17.38 68 GLY A N 1
ATOM 544 C CA . GLY A 1 91 ? 84.196 38.881 124.381 1.00 22.58 68 GLY A CA 1
ATOM 545 C C . GLY A 1 91 ? 82.696 38.770 124.154 1.00 22.50 68 GLY A C 1
ATOM 546 O O . GLY A 1 91 ? 82.224 37.797 123.600 1.00 15.68 68 GLY A O 1
ATOM 547 N N . GLY A 1 92 ? 81.951 39.784 124.594 1.00 17.24 69 GLY A N 1
ATOM 548 C CA . GLY A 1 92 ? 80.510 39.817 124.406 1.00 11.97 69 GLY A CA 1
ATOM 549 C C . GLY A 1 92 ? 80.122 39.852 122.936 1.00 16.58 69 GLY A C 1
ATOM 550 O O . GLY A 1 92 ? 79.200 39.157 122.517 1.00 15.04 69 GLY A O 1
ATOM 551 N N . GLY A 1 93 ? 80.816 40.664 122.148 1.00 11.46 70 GLY A N 1
ATOM 552 C CA . GLY A 1 93 ? 80.549 40.704 120.716 1.00 11.13 70 GLY A CA 1
ATOM 553 C C . GLY A 1 93 ? 80.715 39.327 120.106 1.00 12.94 70 GLY A C 1
ATOM 554 O O . GLY A 1 93 ? 79.940 38.897 119.252 1.00 19.10 70 GLY A O 1
ATOM 555 N N . HIS A 1 94 ? 81.732 38.606 120.552 1.00 19.67 71 HIS A N 1
ATOM 556 C CA . HIS A 1 94 ? 81.981 37.285 119.980 1.00 14.97 71 HIS A CA 1
ATOM 557 C C . HIS A 1 94 ? 80.849 36.330 120.343 1.00 15.13 71 HIS A C 1
ATOM 558 O O . HIS A 1 94 ? 80.221 35.698 119.469 1.00 12.22 71 HIS A O 1
ATOM 565 N N . VAL A 1 95 ? 80.534 36.286 121.628 1.00 17.72 72 VAL A N 1
ATOM 566 C CA . VAL A 1 95 ? 79.429 35.468 122.110 1.00 15.68 72 VAL A CA 1
ATOM 567 C C . VAL A 1 95 ? 78.125 35.790 121.388 1.00 23.99 72 VAL A C 1
ATOM 568 O O . VAL A 1 95 ? 77.482 34.887 120.864 1.00 14.49 72 VAL A O 1
ATOM 572 N N . ASN A 1 96 ? 77.750 37.074 121.334 1.00 16.26 73 ASN A N 1
ATOM 573 C CA . ASN A 1 96 ? 76.453 37.464 120.783 1.00 18.78 73 ASN A CA 1
ATOM 574 C C . ASN A 1 96 ? 76.340 37.131 119.288 1.00 18.67 73 ASN A C 1
ATOM 575 O O . ASN A 1 96 ? 75.314 36.632 118.843 1.00 17.78 73 ASN A O 1
ATOM 580 N N . HIS A 1 97 ? 77.389 37.417 118.517 1.00 13.40 74 HIS A N 1
ATOM 581 C CA . HIS A 1 97 ? 77.339 37.177 117.083 1.00 16.00 74 HIS A CA 1
ATOM 582 C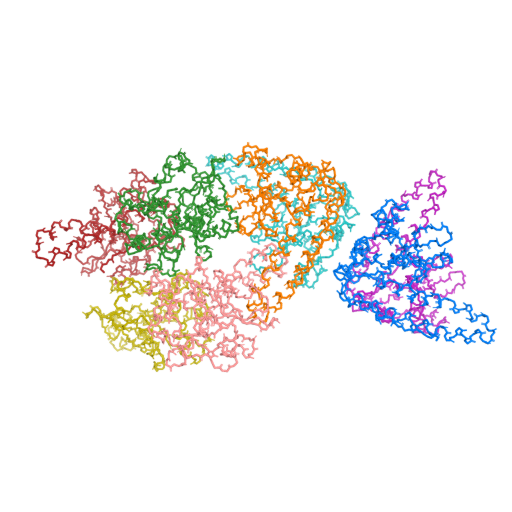 C . HIS A 1 97 ? 77.410 35.685 116.718 1.00 9.79 74 HIS A C 1
ATOM 583 O O . HIS A 1 97 ? 76.769 35.248 115.757 1.00 12.85 74 HIS A O 1
ATOM 590 N N . SER A 1 98 ? 78.156 34.898 117.490 1.00 13.01 75 SER A N 1
ATOM 591 C CA . SER A 1 98 ? 78.184 33.459 117.277 1.00 18.58 75 SER A CA 1
ATOM 592 C C . SER A 1 98 ? 76.781 32.899 117.464 1.00 29.26 75 SER A C 1
ATOM 593 O O . SER A 1 98 ? 76.317 32.052 116.681 1.00 16.10 75 SER A O 1
ATOM 596 N N . ILE A 1 99 ? 76.087 33.395 118.486 1.00 18.58 76 ILE A N 1
ATOM 597 C CA . ILE A 1 99 ? 74.704 32.974 118.704 1.00 18.70 76 ILE A CA 1
ATOM 598 C C . ILE A 1 99 ? 73.796 33.471 117.584 1.00 12.69 76 ILE A C 1
ATOM 599 O O . ILE A 1 99 ? 73.007 32.712 117.030 1.00 18.49 76 ILE A O 1
ATOM 604 N N . PHE A 1 100 ? 73.904 34.756 117.276 1.00 11.10 77 PHE A N 1
ATOM 605 C CA . PHE A 1 100 ? 73.098 35.376 116.249 1.00 15.63 77 PHE A CA 1
ATOM 606 C C . PHE A 1 100 ? 73.117 34.575 114.917 1.00 16.37 77 PHE A C 1
ATOM 607 O O . PHE A 1 100 ? 72.058 34.282 114.351 1.00 19.65 77 PHE A O 1
ATOM 615 N N . TRP A 1 101 ? 74.298 34.205 114.427 1.00 18.89 78 TRP A N 1
ATOM 616 C CA . TRP A 1 101 ? 74.371 33.460 113.159 1.00 22.14 78 TRP A CA 1
ATOM 617 C C . TRP A 1 101 ? 73.599 32.145 113.220 1.00 17.17 78 TRP A C 1
ATOM 618 O O . TRP A 1 101 ? 72.925 31.742 112.269 1.00 20.51 78 TRP A O 1
ATOM 629 N N . LYS A 1 102 ? 73.706 31.470 114.349 1.00 10.84 79 LYS A N 1
ATOM 630 C CA . LYS A 1 102 ? 73.044 30.172 114.497 1.00 19.51 79 LYS A CA 1
ATOM 631 C C . LYS A 1 102 ? 71.535 30.268 114.698 1.00 15.34 79 LYS A C 1
ATOM 632 O O . LYS A 1 102 ? 70.838 29.282 114.444 1.00 17.54 79 LYS A O 1
ATOM 638 N N . ASN A 1 103 ? 71.020 31.394 115.203 1.00 21.11 80 ASN A N 1
ATOM 639 C CA . ASN A 1 103 ? 69.559 31.477 115.344 1.00 19.08 80 ASN A CA 1
ATOM 640 C C . ASN A 1 103 ? 68.919 32.201 114.160 1.00 25.39 80 ASN A C 1
ATOM 641 O O . ASN A 1 103 ? 67.790 32.652 114.247 1.00 15.69 80 ASN A O 1
ATOM 646 N N . LEU A 1 104 ? 69.640 32.225 113.042 1.00 19.33 81 LEU A N 1
ATOM 647 C CA . LEU A 1 104 ? 69.120 32.637 111.740 1.00 24.68 81 LEU A CA 1
ATOM 648 C C . LEU A 1 104 ? 69.180 31.411 110.828 1.00 30.63 81 LEU A C 1
ATOM 649 O O . LEU A 1 104 ? 70.012 30.531 111.054 1.00 19.15 81 LEU A O 1
ATOM 654 N N . ALA A 1 105 ? 68.291 31.326 109.838 1.00 19.87 82 ALA A N 1
ATOM 655 C CA . ALA A 1 105 ? 68.356 30.266 108.819 1.00 17.75 82 ALA A CA 1
ATOM 656 C C . ALA A 1 105 ? 67.592 30.699 107.579 1.00 19.00 82 ALA A C 1
ATOM 657 O O . ALA A 1 105 ? 66.618 31.444 107.688 1.00 23.66 82 ALA A O 1
ATOM 659 N N . PRO A 1 106 ? 68.020 30.235 106.390 1.00 24.35 83 PRO A N 1
ATOM 660 C CA . PRO A 1 106 ? 67.238 30.537 105.186 1.00 20.15 83 PRO A CA 1
ATOM 661 C C . PRO A 1 106 ? 65.794 30.085 105.313 1.00 21.03 83 PRO A C 1
ATOM 662 O O . PRO A 1 106 ? 65.510 29.026 105.904 1.00 24.42 83 PRO A O 1
ATOM 666 N N . SER A 1 107 ? 64.896 30.885 104.749 1.00 31.33 84 SER A N 1
ATOM 667 C CA . SER A 1 107 ? 63.467 30.600 104.776 1.00 38.75 84 SER A CA 1
ATOM 668 C C . SER A 1 107 ? 63.191 29.209 104.236 1.00 30.11 84 SER A C 1
ATOM 669 O O . SER A 1 107 ? 62.198 28.588 104.605 1.00 26.85 84 SER A O 1
ATOM 672 N N . SER A 1 108 ? 64.041 28.755 103.313 1.00 30.66 85 SER A N 1
ATOM 673 C CA . SER A 1 108 ? 63.879 27.444 102.693 1.00 31.22 85 SER A CA 1
ATOM 674 C C . SER A 1 108 ? 64.464 26.310 103.523 1.00 41.13 85 SER A C 1
ATOM 675 O O . SER A 1 108 ? 64.213 25.138 103.233 1.00 47.44 85 SER A O 1
ATOM 678 N N . GLU A 1 109 ? 65.228 26.641 104.560 1.00 36.99 86 GLU A N 1
ATOM 679 C CA . GLU A 1 109 ? 65.827 25.602 105.398 1.00 39.50 86 GLU A CA 1
ATOM 680 C C . GLU A 1 109 ? 65.262 25.630 106.814 1.00 34.60 86 GLU A C 1
ATOM 681 O O . GLU A 1 109 ? 65.875 25.109 107.735 1.00 32.17 86 GLU A O 1
ATOM 687 N N . GLY A 1 110 ? 64.072 26.199 106.968 1.00 31.45 87 GLY A N 1
ATOM 688 C CA . GLY A 1 110 ? 63.404 26.208 108.253 1.00 33.35 87 GLY A CA 1
ATOM 689 C C . GLY A 1 110 ? 63.351 27.575 108.899 1.00 30.66 87 GLY A C 1
ATOM 690 O O . GLY A 1 110 ? 62.662 27.754 109.896 1.00 30.91 87 GLY A O 1
ATOM 691 N N . GLY A 1 111 ? 64.074 28.540 108.338 1.00 22.27 88 GLY A N 1
ATOM 692 C CA . GLY A 1 111 ? 64.012 29.905 108.838 1.00 19.02 88 GLY A CA 1
ATOM 693 C C . GLY A 1 111 ? 62.582 30.403 108.778 1.00 34.74 88 GLY A C 1
ATOM 694 O O . GLY A 1 111 ? 61.905 30.210 107.761 1.00 36.82 88 GLY A O 1
ATOM 695 N N . GLY A 1 112 ? 62.113 31.009 109.868 1.00 22.32 89 GLY A N 1
ATOM 696 C CA . GLY A 1 112 ? 60.759 31.546 109.954 1.00 20.44 89 GLY A CA 1
ATOM 697 C C . GLY A 1 112 ? 59.667 30.538 110.309 1.00 17.81 89 GLY A C 1
ATOM 698 O O . GLY A 1 112 ? 58.515 30.915 110.534 1.00 30.76 89 GLY A O 1
ATOM 699 N N . GLU A 1 113 ? 60.006 29.255 110.349 1.00 18.47 90 GLU A N 1
ATOM 700 C CA . GLU A 1 113 ? 59.038 28.206 110.748 1.00 19.75 90 GLU A CA 1
ATOM 701 C C . GLU A 1 113 ? 58.890 28.148 112.277 1.00 27.10 90 GLU A C 1
ATOM 702 O O . GLU A 1 113 ? 59.885 28.073 112.992 1.00 20.66 90 GLU A O 1
ATOM 708 N N . PRO A 1 114 ? 57.640 28.191 112.771 1.00 29.04 91 PRO A N 1
ATOM 709 C CA . PRO A 1 114 ? 57.366 28.321 114.207 1.00 30.27 91 PRO A CA 1
ATOM 710 C C . PRO A 1 114 ? 57.953 27.195 115.024 1.00 28.31 91 PRO A C 1
ATOM 711 O O . PRO A 1 114 ? 58.100 26.084 114.517 1.00 32.74 91 PRO A O 1
ATOM 715 N N . PRO A 1 115 ? 58.285 27.477 116.293 1.00 26.74 92 PRO A N 1
ATOM 716 C CA . PRO A 1 115 ? 58.860 26.428 117.132 1.00 25.14 92 PRO A CA 1
ATOM 717 C C . PRO A 1 115 ? 57.847 25.355 117.472 1.00 30.87 92 PRO A C 1
ATOM 718 O O . PRO A 1 115 ? 56.670 25.632 117.708 1.00 29.36 92 PRO A O 1
ATOM 722 N N . LYS A 1 116 ? 58.301 24.113 117.424 1.00 33.60 93 LYS A N 1
ATOM 723 C CA . LYS A 1 116 ? 57.463 23.004 117.833 1.00 42.48 93 LYS A CA 1
ATOM 724 C C . LYS A 1 116 ? 57.943 22.468 119.178 1.00 45.42 93 LYS A C 1
ATOM 725 O O . LYS A 1 116 ? 58.882 23.011 119.791 1.00 32.14 93 LYS A O 1
ATOM 731 N N . GLY A 1 117 ? 57.304 21.400 119.637 1.00 40.24 94 GLY A N 1
ATOM 732 C CA . GLY A 1 117 ? 57.750 20.726 120.840 1.00 43.83 94 GLY A CA 1
ATOM 733 C C . GLY A 1 117 ? 57.652 21.572 122.090 1.00 33.02 94 GLY A C 1
ATOM 734 O O . GLY A 1 117 ? 56.738 22.393 122.231 1.00 40.44 94 GLY A O 1
ATOM 735 N N . SER A 1 118 ? 58.609 21.384 122.993 1.00 31.26 95 SER A N 1
ATOM 736 C CA . SER A 1 118 ? 58.532 22.002 124.308 1.00 26.03 95 SER A CA 1
ATOM 737 C C . SER A 1 118 ? 58.670 23.526 124.269 1.00 29.34 95 SER A C 1
ATOM 738 O O . SER A 1 118 ? 57.923 24.233 124.950 1.00 29.91 95 SER A O 1
ATOM 741 N N . LEU A 1 119 ? 59.576 24.048 123.446 1.00 29.77 96 LEU A N 1
ATOM 742 C CA . LEU A 1 119 ? 59.747 25.499 123.413 1.00 24.25 96 LEU A CA 1
ATOM 743 C C . LEU A 1 119 ? 58.485 26.227 122.951 1.00 24.33 96 LEU A C 1
ATOM 744 O O . LEU A 1 119 ? 58.077 27.225 123.553 1.00 36.65 96 LEU A O 1
ATOM 749 N N . GLY A 1 120 ? 57.857 25.718 121.900 1.00 20.23 97 GLY A N 1
ATOM 750 C CA . GLY A 1 120 ? 56.615 26.284 121.410 1.00 17.92 97 GLY A CA 1
ATOM 751 C C . GLY A 1 120 ? 55.542 26.327 122.467 1.00 17.96 97 GLY A C 1
ATOM 752 O O . GLY A 1 120 ? 54.834 27.321 122.619 1.00 23.21 97 GLY A O 1
ATOM 753 N N . SER A 1 121 ? 55.425 25.226 123.204 1.00 23.35 98 SER A N 1
ATOM 754 C CA . SER A 1 121 ? 54.519 25.135 124.323 1.00 30.56 98 SER A CA 1
ATOM 755 C C . SER A 1 121 ? 54.855 26.210 125.357 1.00 34.24 98 SER A C 1
ATOM 756 O O . SER A 1 121 ? 53.986 26.957 125.801 1.00 35.42 98 SER A O 1
ATOM 759 N N . ALA A 1 122 ? 56.130 26.265 125.736 1.00 29.28 99 ALA A N 1
ATOM 760 C CA . ALA A 1 122 ? 56.634 27.225 126.706 1.00 20.57 99 ALA A CA 1
ATOM 761 C C . ALA A 1 122 ? 56.380 28.664 126.263 1.00 22.73 99 ALA A C 1
ATOM 762 O O . ALA A 1 122 ? 56.129 29.525 127.087 1.00 25.51 99 ALA A O 1
ATOM 764 N N . ILE A 1 123 ? 56.496 28.930 124.960 1.00 18.34 100 ILE A N 1
ATOM 765 C CA . ILE A 1 123 ? 56.271 30.283 124.447 1.00 27.26 100 ILE A CA 1
ATOM 766 C C . ILE A 1 123 ? 54.806 30.660 124.590 1.00 30.76 100 ILE A C 1
ATOM 767 O O . ILE A 1 123 ? 54.488 31.765 125.009 1.00 21.87 100 ILE A O 1
ATOM 772 N N . ASP A 1 124 ? 53.912 29.735 124.247 1.00 29.94 101 ASP A N 1
ATOM 773 C CA . ASP A 1 124 ? 52.486 29.966 124.446 1.00 29.13 101 ASP A CA 1
ATOM 774 C C . ASP A 1 124 ? 52.151 30.224 125.920 1.00 30.38 101 ASP A C 1
ATOM 775 O O . ASP A 1 124 ? 51.368 31.110 126.228 1.00 35.78 101 ASP A O 1
ATOM 780 N N . ALA A 1 125 ? 52.766 29.466 126.821 1.00 28.88 102 ALA A N 1
ATOM 781 C CA . ALA A 1 125 ? 52.500 29.595 128.260 1.00 37.00 102 ALA A CA 1
ATOM 782 C C . ALA A 1 125 ? 52.933 30.933 128.844 1.00 41.61 102 ALA A C 1
ATOM 783 O O . ALA A 1 125 ? 52.254 31.470 129.716 1.00 41.15 102 ALA A O 1
ATOM 785 N N . HIS A 1 126 ? 54.086 31.436 128.393 1.00 37.79 103 HIS A N 1
ATOM 786 C CA . HIS A 1 126 ? 54.691 32.635 128.967 1.00 31.61 103 HIS A CA 1
ATOM 787 C C . HIS A 1 126 ? 54.300 33.920 128.247 1.00 36.78 103 HIS A C 1
ATOM 788 O O . HIS A 1 126 ? 54.314 34.995 128.856 1.00 30.97 103 HIS A O 1
ATOM 795 N N . PHE A 1 127 ? 54.009 33.830 126.948 1.00 19.79 104 PHE A N 1
ATOM 796 C CA . PHE A 1 127 ? 53.729 35.041 126.177 1.00 28.27 104 PHE A CA 1
ATOM 797 C C . PHE A 1 127 ? 52.360 34.972 125.511 1.00 28.52 104 PHE A C 1
ATOM 798 O O . PHE A 1 127 ? 51.942 35.900 124.823 1.00 29.84 104 PHE A O 1
ATOM 806 N N . GLY A 1 128 ? 51.619 33.905 125.786 1.00 34.88 105 GLY A N 1
ATOM 807 C CA . GLY A 1 128 ? 50.299 33.756 125.202 1.00 24.32 105 GLY A CA 1
ATOM 808 C C . GLY A 1 128 ? 50.340 33.064 123.849 1.00 41.12 105 GLY A C 1
ATOM 809 O O . GLY A 1 128 ? 49.554 32.149 123.581 1.00 49.60 105 GLY A O 1
ATOM 810 N N . SER A 1 129 ? 51.241 33.517 122.984 1.00 31.09 106 SER A N 1
ATOM 811 C CA . SER A 1 129 ? 51.399 32.932 121.657 1.00 31.32 106 SER A CA 1
ATOM 812 C C . SER A 1 129 ? 52.721 33.353 121.046 1.00 30.20 106 SER A C 1
ATOM 813 O O . SER A 1 129 ? 53.379 34.254 121.565 1.00 33.46 106 SER A O 1
ATOM 816 N N . LEU A 1 130 ? 53.110 32.702 119.950 1.00 22.98 107 LEU A N 1
ATOM 817 C CA . LEU A 1 130 ? 54.304 33.096 119.228 1.00 26.95 107 LEU A CA 1
ATOM 818 C C . LEU A 1 130 ? 54.182 34.549 118.786 1.00 30.30 107 LEU A C 1
ATOM 819 O O . LEU A 1 130 ? 55.135 35.320 118.909 1.00 34.44 107 LEU A O 1
ATOM 824 N N . GLU A 1 131 ? 52.992 34.950 118.348 1.00 29.66 108 GLU A N 1
ATOM 825 C CA . GLU A 1 131 ? 52.807 36.321 117.882 1.00 34.55 108 GLU A CA 1
ATOM 826 C C . GLU A 1 131 ? 52.914 37.304 119.028 1.00 30.11 108 GLU A C 1
ATOM 827 O O . GLU A 1 131 ? 53.421 38.427 118.856 1.00 26.50 108 GLU A O 1
ATOM 833 N N . GLY A 1 132 ? 52.437 36.885 120.195 1.00 23.71 109 GLY A N 1
ATOM 834 C CA . GLY A 1 132 ? 52.641 37.660 121.405 1.00 29.70 109 GLY A CA 1
ATOM 835 C C . GLY A 1 132 ? 54.128 37.875 121.658 1.00 28.62 109 GLY A C 1
ATOM 836 O O . GLY A 1 132 ? 54.558 38.986 121.954 1.00 30.20 109 GLY A O 1
ATOM 837 N N . LEU A 1 133 ? 54.920 36.809 121.534 1.00 21.53 110 LEU A N 1
ATOM 838 C CA . LEU A 1 133 ? 56.363 36.924 121.712 1.00 13.10 110 LEU A CA 1
ATOM 839 C C . LEU A 1 133 ? 56.973 37.858 120.655 1.00 11.35 110 LEU A C 1
ATOM 840 O O . LEU A 1 133 ? 57.786 38.728 120.980 1.00 19.92 110 LEU A O 1
ATOM 845 N N . VAL A 1 134 ? 56.569 37.690 119.404 1.00 18.53 111 VAL A N 1
ATOM 846 C CA . VAL A 1 134 ? 57.103 38.513 118.325 1.00 22.17 111 VAL A CA 1
ATOM 847 C C . VAL A 1 134 ? 56.817 39.999 118.535 1.00 18.74 111 VAL A C 1
ATOM 848 O O . VAL A 1 134 ? 57.706 40.838 118.355 1.00 23.05 111 VAL A O 1
ATOM 852 N N . LYS A 1 135 ? 55.592 40.331 118.934 1.00 24.03 112 LYS A N 1
ATOM 853 C CA . LYS A 1 135 ? 55.265 41.726 119.212 1.00 20.79 112 LYS A CA 1
ATOM 854 C C . LYS A 1 135 ? 56.133 42.287 120.335 1.00 22.60 112 LYS A C 1
ATOM 855 O O . LYS A 1 135 ? 56.704 43.374 120.205 1.00 21.63 112 LYS A O 1
ATOM 861 N N . LYS A 1 136 ? 56.275 41.519 121.408 1.00 16.77 113 LYS A N 1
ATOM 862 C CA . LYS A 1 136 ? 57.067 41.944 122.570 1.00 16.21 113 LYS A CA 1
ATOM 863 C C . LYS A 1 136 ? 58.530 42.198 122.196 1.00 27.55 113 LYS A C 1
ATOM 864 O O . LYS A 1 136 ? 59.100 43.247 122.522 1.00 18.71 113 LYS A O 1
ATOM 870 N N . MET A 1 137 ? 59.147 41.232 121.524 1.00 19.87 114 MET A N 1
ATOM 871 C CA . MET A 1 137 ? 60.540 41.401 121.143 1.00 10.13 114 MET A CA 1
ATOM 872 C C . MET A 1 137 ? 60.690 42.511 120.115 1.00 10.29 114 MET A C 1
ATOM 873 O O . MET A 1 137 ? 61.661 43.270 120.174 1.00 17.17 114 MET A O 1
ATOM 878 N N . SER A 1 138 ? 59.727 42.627 119.187 1.00 15.74 115 SER A N 1
ATOM 879 C CA . SER A 1 138 ? 59.790 43.697 118.192 1.00 19.15 115 SER A CA 1
ATOM 880 C C . SER A 1 138 ? 59.705 45.055 118.917 1.00 21.85 115 SER A C 1
ATOM 881 O O . SER A 1 138 ? 60.474 45.980 118.636 1.00 13.46 115 SER A O 1
ATOM 884 N N . ALA A 1 139 ? 58.799 45.148 119.883 1.00 13.93 116 ALA A N 1
ATOM 885 C CA . ALA A 1 139 ? 58.639 46.378 120.663 1.00 18.26 116 ALA A CA 1
ATOM 886 C C . ALA A 1 139 ? 59.910 46.702 121.457 1.00 19.84 116 ALA A C 1
ATOM 887 O O . ALA A 1 139 ? 60.412 47.828 121.350 1.00 17.61 116 ALA A O 1
ATOM 889 N N . GLU A 1 140 ? 60.465 45.737 122.205 1.00 21.85 117 GLU A N 1
ATOM 890 C CA . GLU A 1 140 ? 61.699 45.989 122.970 1.00 15.52 117 GLU A CA 1
ATOM 891 C C . GLU A 1 140 ? 62.871 46.389 122.057 1.00 17.86 117 GLU A C 1
ATOM 892 O O . GLU A 1 140 ? 63.626 47.305 122.366 1.00 20.47 117 GLU A O 1
ATOM 898 N N . GLY A 1 141 ? 63.034 45.696 120.938 1.00 18.96 118 GLY A N 1
ATOM 899 C CA . GLY A 1 141 ? 64.089 46.044 120.008 1.00 14.80 118 GLY A CA 1
ATOM 900 C C . GLY A 1 141 ? 63.928 47.449 119.434 1.00 19.76 118 GLY A C 1
ATOM 901 O O . GLY A 1 141 ? 64.892 48.182 119.263 1.00 16.46 118 GLY A O 1
ATOM 902 N N . ALA A 1 142 ? 62.705 47.836 119.111 1.00 13.65 119 ALA A N 1
ATOM 903 C CA . ALA A 1 142 ? 62.489 49.159 118.525 1.00 12.94 119 ALA A CA 1
ATOM 904 C C . ALA A 1 142 ? 62.849 50.269 119.548 1.00 30.50 119 ALA A C 1
ATOM 905 O O . ALA A 1 142 ? 63.242 51.381 119.165 1.00 20.79 119 ALA A O 1
ATOM 907 N N . ALA A 1 143 ? 62.710 49.965 120.838 1.00 22.87 120 ALA A N 1
ATOM 908 C CA . ALA A 1 143 ? 62.942 50.967 121.900 1.00 22.62 120 ALA A CA 1
ATOM 909 C C . ALA A 1 143 ? 64.383 51.056 122.413 1.00 23.33 120 ALA A C 1
ATOM 910 O O . ALA A 1 143 ? 64.704 51.981 123.141 1.00 20.77 120 ALA A O 1
ATOM 912 N N . VAL A 1 144 ? 65.265 50.147 121.995 1.00 18.68 121 VAL A N 1
ATOM 913 C CA . VAL A 1 144 ? 66.645 50.201 122.437 1.00 19.89 121 VAL A CA 1
ATOM 914 C C . VAL A 1 144 ? 67.242 51.552 122.020 1.00 18.43 121 VAL A C 1
ATOM 915 O O . VAL A 1 144 ? 67.155 51.929 120.859 1.00 17.45 121 VAL A O 1
ATOM 919 N N . GLN A 1 145 ? 67.795 52.293 122.984 1.00 16.49 122 GLN A N 1
ATOM 920 C CA . GLN A 1 145 ? 68.460 53.571 122.709 1.00 11.86 122 GLN A CA 1
ATOM 921 C C . GLN A 1 145 ? 69.925 53.328 122.354 1.00 16.26 122 GLN A C 1
ATOM 922 O O . GLN A 1 145 ? 70.666 52.743 123.124 1.00 15.31 122 GLN A O 1
ATOM 928 N N . GLY A 1 146 ? 70.337 53.740 121.163 1.00 11.95 123 GLY A N 1
ATOM 929 C CA . GLY A 1 146 ? 71.680 53.425 120.715 1.00 12.76 123 GLY A CA 1
ATOM 930 C C . GLY A 1 146 ? 71.831 51.980 120.259 1.00 8.44 123 GLY A C 1
ATOM 931 O O . GLY A 1 146 ? 70.945 51.436 119.607 1.00 14.76 123 GLY A O 1
ATOM 932 N N . SER A 1 147 ? 72.968 51.371 120.588 1.00 10.00 124 SER A N 1
ATOM 933 C CA . SER A 1 147 ? 73.327 50.033 120.088 1.00 15.39 124 SER A CA 1
ATOM 934 C C . SER A 1 147 ? 72.965 48.933 121.095 1.00 13.51 124 SER A C 1
ATOM 935 O O . SER A 1 147 ? 73.183 49.106 122.285 1.00 15.81 124 SER A O 1
ATOM 938 N N . GLY A 1 148 ? 72.465 47.797 120.635 1.00 16.46 125 GLY A N 1
ATOM 939 C CA . GLY A 1 148 ? 72.167 46.713 121.574 1.00 10.05 125 GLY A CA 1
ATOM 940 C C . GLY A 1 148 ? 71.522 45.489 120.963 1.00 16.65 125 GLY A C 1
ATOM 941 O O . GLY A 1 148 ? 71.533 45.274 119.731 1.00 14.87 125 GLY A O 1
ATOM 942 N N . TRP A 1 149 ? 70.960 44.679 121.843 1.00 11.16 126 TRP A N 1
ATOM 943 C CA . TRP A 1 149 ? 70.410 43.390 121.494 1.00 16.76 126 TRP A CA 1
ATOM 944 C C . TRP A 1 149 ? 69.085 43.201 122.186 1.00 13.25 126 TRP A C 1
ATOM 945 O O . TRP A 1 149 ? 68.914 43.652 123.335 1.00 18.55 126 TRP A O 1
ATOM 956 N N . VAL A 1 150 ? 68.155 42.533 121.509 1.00 13.28 127 VAL A N 1
ATOM 957 C CA . VAL A 1 150 ? 66.975 42.019 122.186 1.00 5.11 127 VAL A CA 1
ATOM 958 C C . VAL A 1 150 ? 67.081 40.499 122.227 1.00 14.84 127 VAL A C 1
ATOM 959 O O . VAL A 1 150 ? 67.527 39.883 121.262 1.00 19.43 127 VAL A O 1
ATOM 963 N N . TRP A 1 151 ? 66.716 39.906 123.366 1.00 15.16 128 TRP A N 1
ATOM 964 C CA . TRP A 1 151 ? 66.897 38.467 123.615 1.00 16.08 128 TRP A CA 1
ATOM 965 C C . TRP A 1 151 ? 65.596 37.757 124.025 1.00 27.94 128 TRP A C 1
ATOM 966 O O . TRP A 1 151 ? 64.739 38.334 124.715 1.00 20.91 128 TRP A O 1
ATOM 977 N N . LEU A 1 152 ? 65.439 36.530 123.543 1.00 18.08 129 LEU A N 1
ATOM 978 C CA . LEU A 1 152 ? 64.605 35.507 124.198 1.00 13.99 129 LEU A CA 1
ATOM 979 C C . LEU A 1 152 ? 65.545 34.665 125.024 1.00 19.42 129 LEU A C 1
ATOM 980 O O . LEU A 1 152 ? 66.536 34.147 124.500 1.00 20.21 129 LEU A O 1
ATOM 985 N N . GLY A 1 153 ? 65.264 34.541 126.320 1.00 18.11 130 GLY A N 1
ATOM 986 C CA . GLY A 1 153 ? 66.152 33.798 127.177 1.00 12.90 130 GLY A CA 1
ATOM 987 C C . GLY A 1 153 ? 65.446 32.761 128.018 1.00 25.21 130 GLY A C 1
ATOM 988 O O . GLY A 1 153 ? 64.243 32.853 128.256 1.00 14.13 130 GLY A O 1
ATOM 989 N N . LEU A 1 154 ? 66.206 31.774 128.474 1.00 18.60 131 LEU A N 1
ATOM 990 C CA . LEU A 1 154 ? 65.688 30.815 129.421 1.00 25.56 131 LEU A CA 1
ATOM 991 C C . LEU A 1 154 ? 66.312 31.076 130.779 1.00 20.07 131 LEU A C 1
ATOM 992 O O . LEU A 1 154 ? 67.543 31.117 130.915 1.00 23.04 131 LEU A O 1
ATOM 997 N N . ASP A 1 155 ? 65.468 31.311 131.773 1.00 22.27 132 ASP A N 1
ATOM 998 C CA . ASP A 1 155 ? 65.943 31.401 133.162 1.00 12.14 132 ASP A CA 1
ATOM 999 C C . ASP A 1 155 ? 66.020 29.993 133.719 1.00 22.93 132 ASP A C 1
ATOM 1000 O O . ASP A 1 155 ? 64.989 29.365 133.988 1.00 23.66 132 ASP A O 1
ATOM 1005 N N . LYS A 1 156 ? 67.238 29.481 133.851 1.00 21.79 133 LYS A N 1
ATOM 1006 C CA . LYS A 1 156 ? 67.435 28.126 134.344 1.00 33.69 133 LYS A CA 1
ATOM 1007 C C . LYS A 1 156 ? 66.990 27.999 135.789 1.00 39.60 133 LYS A C 1
ATOM 1008 O O . LYS A 1 156 ? 66.570 26.934 136.209 1.00 41.66 133 LYS A O 1
ATOM 1014 N N . GLU A 1 157 ? 67.090 29.087 136.547 1.00 47.53 134 GLU A N 1
ATOM 1015 C CA . GLU A 1 157 ? 66.732 29.058 137.965 1.00 57.70 134 GLU A CA 1
ATOM 1016 C C . GLU A 1 157 ? 65.226 28.918 138.179 1.00 52.19 134 GLU A C 1
ATOM 1017 O O . GLU A 1 157 ? 64.765 27.955 138.794 1.00 60.80 134 GLU A O 1
ATOM 1023 N N . LEU A 1 158 ? 64.468 29.868 137.640 1.00 31.47 135 LEU A N 1
ATOM 1024 C CA . LEU A 1 158 ? 63.017 29.931 137.844 1.00 42.43 135 LEU A CA 1
ATOM 1025 C C . LEU A 1 158 ? 62.251 29.057 136.849 1.00 46.83 135 LEU A C 1
ATOM 1026 O O . LEU A 1 158 ? 61.030 28.945 136.921 1.00 50.32 135 LEU A O 1
ATOM 1031 N N . LYS A 1 159 ? 62.985 28.447 135.926 1.00 44.57 136 LYS A N 1
ATOM 1032 C CA . LYS A 1 159 ? 62.425 27.634 134.847 1.00 46.08 136 LYS A CA 1
ATOM 1033 C C . LYS A 1 159 ? 61.433 28.433 134.013 1.00 37.61 136 LYS A C 1
ATOM 1034 O O . LYS A 1 159 ? 60.313 27.986 133.769 1.00 44.19 136 LYS A O 1
ATOM 1040 N N . LYS A 1 160 ? 61.836 29.629 133.598 1.00 21.59 137 LYS A N 1
ATOM 1041 C CA . LYS A 1 160 ? 60.930 30.512 132.883 1.00 13.74 137 LYS A CA 1
ATOM 1042 C C . LYS A 1 160 ? 61.602 31.121 131.664 1.00 29.12 137 LYS A C 1
ATOM 1043 O O . LYS A 1 160 ? 62.813 31.313 131.658 1.00 24.40 137 LYS A O 1
ATOM 1049 N N . LEU A 1 161 ? 60.789 31.479 130.674 1.00 23.54 138 LEU A N 1
ATOM 1050 C CA . LEU A 1 161 ? 61.248 32.211 129.505 1.00 23.74 138 LEU A CA 1
ATOM 1051 C C . LEU A 1 161 ? 61.189 33.685 129.856 1.00 28.17 138 LEU A C 1
ATOM 1052 O O . LEU A 1 161 ? 60.270 34.087 130.572 1.00 30.28 138 LEU A O 1
ATOM 1057 N N . VAL A 1 162 ? 62.160 34.469 129.372 1.00 22.93 139 VAL A N 1
ATOM 1058 C CA . VAL A 1 162 ? 62.193 35.929 129.555 1.00 17.70 139 VAL A CA 1
ATOM 1059 C C . VAL A 1 162 ? 62.560 36.664 128.257 1.00 22.89 139 VAL A C 1
ATOM 1060 O O . VAL A 1 162 ? 63.160 36.091 127.347 1.00 23.70 139 VAL A O 1
ATOM 1064 N N . VAL A 1 163 ? 62.159 37.925 128.172 1.00 25.24 140 VAL A N 1
ATOM 1065 C CA . VAL A 1 163 ? 62.581 38.826 127.108 1.00 18.13 140 VAL A CA 1
ATOM 1066 C C . VAL A 1 163 ? 63.358 39.954 127.743 1.00 29.15 140 VAL A C 1
ATOM 1067 O O . VAL A 1 163 ? 62.910 40.534 128.731 1.00 23.30 140 VAL A O 1
ATOM 1071 N N . ASP A 1 164 ? 64.516 40.284 127.200 1.00 20.27 141 ASP A N 1
ATOM 1072 C CA . ASP A 1 164 ? 65.258 41.397 127.765 1.00 19.80 141 ASP A CA 1
ATOM 1073 C C . ASP A 1 164 ? 66.144 41.973 126.706 1.00 26.46 141 ASP A C 1
ATOM 1074 O O . ASP A 1 164 ? 66.356 41.352 125.664 1.00 20.35 141 ASP A O 1
ATOM 1079 N N . THR A 1 165 ? 66.667 43.154 126.989 1.00 18.15 142 THR A N 1
ATOM 1080 C CA . THR A 1 165 ? 67.621 43.774 126.109 1.00 15.35 142 THR A CA 1
ATOM 1081 C C . THR A 1 165 ? 68.938 43.912 126.838 1.00 24.26 142 THR A C 1
ATOM 1082 O O . THR A 1 165 ? 68.977 43.959 128.073 1.00 22.22 142 THR A O 1
ATOM 1086 N N . THR A 1 166 ? 70.024 43.951 126.074 1.00 12.84 143 THR A N 1
ATOM 1087 C CA . THR A 1 166 ? 71.303 44.352 126.620 1.00 10.73 143 THR A CA 1
ATOM 1088 C C . THR A 1 166 ? 71.858 45.489 125.777 1.00 12.04 143 THR A C 1
ATOM 1089 O O . THR A 1 166 ? 71.488 45.645 124.604 1.00 12.82 143 THR A O 1
ATOM 1093 N N . ALA A 1 167 ? 72.753 46.268 126.376 1.00 13.30 144 ALA A N 1
ATOM 1094 C CA . ALA A 1 167 ? 73.372 47.414 125.711 1.00 15.03 144 ALA A CA 1
ATOM 1095 C C . ALA A 1 167 ? 74.661 47.039 124.982 1.00 15.26 144 ALA A C 1
ATOM 1096 O O . ALA A 1 167 ? 75.402 46.164 125.420 1.00 12.87 144 ALA A O 1
ATOM 1098 N N . ASN A 1 168 ? 74.908 47.688 123.846 1.00 16.02 145 ASN A N 1
ATOM 1099 C CA . ASN A 1 168 ? 76.156 47.469 123.100 1.00 21.59 145 ASN A CA 1
ATOM 1100 C C . ASN A 1 168 ? 76.459 45.981 122.831 1.00 14.64 145 ASN A C 1
ATOM 1101 O O . ASN A 1 168 ? 75.652 45.306 122.205 1.00 19.00 145 ASN A O 1
ATOM 1106 N N . GLN A 1 169 ? 77.581 45.454 123.314 1.00 14.64 146 GLN A N 1
ATOM 1107 C CA . GLN A 1 169 ? 77.832 44.020 123.117 1.00 19.68 146 GLN A CA 1
ATOM 1108 C C . GLN A 1 169 ? 77.722 43.195 124.403 1.00 15.76 146 GLN A C 1
ATOM 1109 O O . GLN A 1 169 ? 78.228 42.070 124.462 1.00 17.74 146 GLN A O 1
ATOM 1115 N N . ASP A 1 170 ? 77.065 43.744 125.422 1.00 18.22 147 ASP A N 1
ATOM 1116 C CA . ASP A 1 170 ? 76.834 42.975 126.663 1.00 23.11 147 ASP A CA 1
ATOM 1117 C C . ASP A 1 170 ? 76.015 41.736 126.342 1.00 19.06 147 ASP A C 1
ATOM 1118 O O . ASP A 1 170 ? 74.968 41.833 125.690 1.00 21.21 147 ASP A O 1
ATOM 1123 N N . PRO A 1 171 ? 76.486 40.562 126.772 1.00 17.27 148 PRO A N 1
ATOM 1124 C CA . PRO A 1 171 ? 75.680 39.358 126.510 1.00 15.67 148 PRO A CA 1
ATOM 1125 C C . PRO A 1 171 ? 74.533 39.201 127.531 1.00 13.49 148 PRO A C 1
ATOM 1126 O O . PRO A 1 171 ? 74.584 39.826 128.593 1.00 19.82 148 PRO A O 1
ATOM 1130 N N . LEU A 1 172 ? 73.520 38.399 127.217 1.00 12.13 149 LEU A N 1
ATOM 1131 C CA . LEU A 1 172 ? 72.392 38.236 128.129 1.00 12.65 149 LEU A CA 1
ATOM 1132 C C . LEU A 1 172 ? 72.884 37.764 129.540 1.00 20.13 149 LEU A C 1
ATOM 1133 O O . LEU A 1 172 ? 72.330 38.188 130.549 1.00 14.98 149 LEU A O 1
ATOM 1138 N N . VAL A 1 173 ? 73.975 36.992 129.629 1.00 17.67 150 VAL A N 1
ATOM 1139 C CA . VAL A 1 173 ? 74.394 36.493 130.957 1.00 21.77 150 VAL A CA 1
ATOM 1140 C C . VAL A 1 173 ? 74.782 37.599 131.939 1.00 20.21 150 VAL A C 1
ATOM 1141 O O . VAL A 1 173 ? 74.828 37.359 133.150 1.00 19.82 150 VAL A O 1
ATOM 1145 N N . THR A 1 174 ? 75.027 38.813 131.446 1.00 13.20 151 THR A N 1
ATOM 1146 C CA . THR A 1 174 ? 75.286 39.957 132.339 1.00 16.88 151 THR A CA 1
ATOM 1147 C C . THR A 1 174 ? 74.008 40.491 132.999 1.00 20.56 151 THR A C 1
ATOM 1148 O O . THR A 1 174 ? 74.070 41.383 133.845 1.00 25.42 151 THR A O 1
ATOM 1152 N N . LYS A 1 175 ? 72.855 40.006 132.549 1.00 26.50 152 LYS A N 1
ATOM 1153 C CA . LYS A 1 175 ? 71.566 40.331 133.165 1.00 26.51 152 LYS A CA 1
ATOM 1154 C C . LYS A 1 175 ? 71.152 39.263 134.191 1.00 31.07 152 LYS A C 1
ATOM 1155 O O . LYS A 1 175 ? 70.144 39.400 134.881 1.00 26.39 152 LYS A O 1
ATOM 1161 N N . GLY A 1 176 ? 71.924 38.184 134.264 1.00 29.62 153 GLY A N 1
ATOM 1162 C CA . GLY A 1 176 ? 71.642 37.105 135.193 1.00 27.16 153 GLY A CA 1
ATOM 1163 C C . GLY A 1 176 ? 72.457 35.875 134.853 1.00 23.34 153 GLY A C 1
ATOM 1164 O O . GLY A 1 176 ? 72.471 35.447 133.697 1.00 18.99 153 GLY A O 1
ATOM 1165 N N . GLY A 1 177 ? 73.164 35.337 135.845 1.00 25.77 154 GLY A N 1
ATOM 1166 C CA . GLY A 1 177 ? 74.053 34.201 135.657 1.00 27.54 154 GLY A CA 1
ATOM 1167 C C . GLY A 1 177 ? 73.319 32.933 135.257 1.00 27.54 154 GLY A C 1
ATOM 1168 O O . GLY A 1 177 ? 73.908 32.032 134.664 1.00 27.66 154 GLY A O 1
ATOM 1169 N N . SER A 1 178 ? 72.017 32.877 135.537 1.00 22.91 155 SER A N 1
ATOM 1170 C CA . SER A 1 178 ? 71.224 31.687 135.215 1.00 30.36 155 SER A CA 1
ATOM 1171 C C . SER A 1 178 ? 70.494 31.797 133.859 1.00 28.51 155 SER A C 1
ATOM 1172 O O . SER A 1 178 ? 69.672 30.944 133.522 1.00 24.71 155 SER A O 1
ATOM 1175 N N . LEU A 1 179 ? 70.781 32.852 133.100 1.00 22.20 156 LEU A N 1
ATOM 1176 C CA . LEU A 1 179 ? 70.148 33.039 131.785 1.00 21.13 156 LEU A CA 1
ATOM 1177 C C . LEU A 1 179 ? 70.898 32.331 130.669 1.00 20.73 156 LEU A C 1
ATOM 1178 O O . LEU A 1 179 ? 72.126 32.413 130.575 1.00 20.15 156 LEU A O 1
ATOM 1183 N N . VAL A 1 180 ? 70.146 31.705 129.775 1.00 19.50 157 VAL A N 1
ATOM 1184 C CA . VAL A 1 180 ? 70.717 31.167 128.556 1.00 24.99 157 VAL A CA 1
ATOM 1185 C C . VAL A 1 180 ? 69.976 31.775 127.368 1.00 18.29 157 VAL A C 1
ATOM 1186 O O . VAL A 1 180 ? 68.753 31.670 127.275 1.00 16.59 157 VAL A O 1
ATOM 1190 N N . PRO A 1 181 ? 70.710 32.429 126.458 1.00 15.22 158 PRO A N 1
ATOM 1191 C CA . PRO A 1 181 ? 70.043 33.012 125.278 1.00 7.92 158 PRO A CA 1
ATOM 1192 C C . PRO A 1 181 ? 69.533 31.948 124.283 1.00 17.35 158 PRO A C 1
ATOM 1193 O O . PRO A 1 181 ? 70.262 31.024 123.917 1.00 22.77 158 PRO A O 1
ATOM 1197 N N . LEU A 1 182 ? 68.271 32.086 123.871 1.00 10.08 159 LEU A N 1
ATOM 1198 C CA . LEU A 1 182 ? 67.649 31.198 122.886 1.00 24.13 159 LEU A CA 1
ATOM 1199 C C . LEU A 1 182 ? 67.583 31.842 121.499 1.00 21.65 159 LEU A C 1
ATOM 1200 O O . LEU A 1 182 ? 67.847 31.179 120.484 1.00 17.66 159 LEU A O 1
ATOM 1205 N N . VAL A 1 183 ? 67.178 33.114 121.460 1.00 18.84 160 VAL A N 1
ATOM 1206 C CA . VAL A 1 183 ? 67.151 33.914 120.215 1.00 21.38 160 VAL A CA 1
ATOM 1207 C C . VAL A 1 183 ? 67.697 35.294 120.515 1.00 22.54 160 VAL A C 1
ATOM 1208 O O . VAL A 1 183 ? 67.286 35.922 121.500 1.00 19.35 160 VAL A O 1
ATOM 1212 N N . GLY A 1 184 ? 68.638 35.763 119.697 1.00 13.88 161 GLY A N 1
ATOM 1213 C CA . GLY A 1 184 ? 69.098 37.129 119.795 1.00 9.68 161 GLY A CA 1
ATOM 1214 C C . GLY A 1 184 ? 68.783 37.879 118.524 1.00 16.50 161 GLY A C 1
ATOM 1215 O O . GLY A 1 184 ? 68.860 37.307 117.440 1.00 13.09 161 GLY A O 1
ATOM 1216 N N . ILE A 1 185 ? 68.381 39.138 118.644 1.00 15.12 162 ILE A N 1
ATOM 1217 C CA . ILE A 1 185 ? 68.275 40.006 117.465 1.00 14.77 162 ILE A CA 1
ATOM 1218 C C . ILE A 1 185 ? 69.136 41.247 117.666 1.00 15.00 162 ILE A C 1
ATOM 1219 O O . ILE A 1 185 ? 68.967 42.018 118.641 1.00 12.04 162 ILE A O 1
ATOM 1224 N N . ASP A 1 186 ? 70.094 41.392 116.759 1.00 14.32 163 ASP A N 1
ATOM 1225 C CA . ASP A 1 186 ? 71.055 42.477 116.752 1.00 19.49 163 ASP A CA 1
ATOM 1226 C C . ASP A 1 186 ? 70.381 43.802 116.344 1.00 23.26 163 ASP A C 1
ATOM 1227 O O . ASP A 1 186 ? 69.879 43.903 115.227 1.00 18.04 163 ASP A O 1
ATOM 1232 N N . VAL A 1 187 ? 70.377 44.824 117.203 1.00 16.39 164 VAL A N 1
ATOM 1233 C CA . VAL A 1 187 ? 69.810 46.110 116.748 1.00 13.73 164 VAL A CA 1
ATOM 1234 C C . VAL A 1 187 ? 70.838 47.235 116.698 1.00 9.66 164 VAL A C 1
ATOM 1235 O O . VAL A 1 187 ? 70.485 48.419 116.664 1.00 10.63 164 VAL A O 1
ATOM 1239 N N . TRP A 1 188 ? 72.120 46.884 116.660 1.00 9.88 165 TRP A N 1
ATOM 1240 C CA . TRP A 1 188 ? 73.109 47.870 116.222 1.00 9.99 165 TRP A CA 1
ATOM 1241 C C . TRP A 1 188 ? 72.699 48.327 114.817 1.00 16.30 165 TRP A C 1
ATOM 1242 O O . TRP A 1 188 ? 72.168 47.522 114.041 1.00 13.76 165 TRP A O 1
ATOM 1253 N N . GLU A 1 189 ? 72.932 49.596 114.484 1.00 11.98 166 GLU A N 1
ATOM 1254 C CA . GLU A 1 189 ? 72.608 50.094 113.152 1.00 12.99 166 GLU A CA 1
ATOM 1255 C C . GLU A 1 189 ? 73.368 49.334 112.078 1.00 16.31 166 GLU A C 1
ATOM 1256 O O . GLU A 1 189 ? 72.849 49.155 110.971 1.00 19.52 166 GLU A O 1
ATOM 1262 N N . HIS A 1 190 ? 74.570 48.842 112.372 1.00 12.86 167 HIS A N 1
ATOM 1263 C CA . HIS A 1 190 ? 75.267 48.058 111.326 1.00 19.29 167 HIS A CA 1
ATOM 1264 C C . HIS A 1 190 ? 74.530 46.769 110.972 1.00 26.77 167 HIS A C 1
ATOM 1265 O O . HIS A 1 190 ? 74.800 46.160 109.944 1.00 22.43 167 HIS A O 1
ATOM 1272 N N . ALA A 1 191 ? 73.567 46.367 111.788 1.00 16.30 168 ALA A N 1
ATOM 1273 C CA . ALA A 1 191 ? 72.831 45.153 111.482 1.00 18.30 168 ALA A CA 1
ATOM 1274 C C . ALA A 1 191 ? 71.759 45.363 110.422 1.00 16.01 168 ALA A C 1
ATOM 1275 O O . ALA A 1 191 ? 71.187 44.405 109.914 1.00 12.72 168 ALA A O 1
ATOM 1277 N N . TYR A 1 192 ? 71.441 46.608 110.105 1.00 15.72 169 TYR A N 1
ATOM 1278 C CA . TYR A 1 192 ? 70.316 46.821 109.216 1.00 10.05 169 TYR A CA 1
ATOM 1279 C C . TYR A 1 192 ? 70.424 48.029 108.312 1.00 20.76 169 TYR A C 1
ATOM 1280 O O . TYR A 1 192 ? 69.656 48.143 107.354 1.00 16.79 169 TYR A O 1
ATOM 1289 N N . TYR A 1 193 ? 71.372 48.918 108.586 1.00 18.46 170 TYR A N 1
ATOM 1290 C CA . TYR A 1 193 ? 71.296 50.243 107.981 1.00 16.73 170 TYR A CA 1
ATOM 1291 C C . TYR A 1 193 ? 71.397 50.300 106.442 1.00 21.20 170 TYR A C 1
ATOM 1292 O O . TYR A 1 193 ? 70.673 51.073 105.817 1.00 20.54 170 TYR A O 1
ATOM 1301 N N . LEU A 1 194 ? 72.271 49.496 105.842 1.00 24.19 171 LEU A N 1
ATOM 1302 C CA . LEU A 1 194 ? 72.483 49.540 104.390 1.00 17.66 171 LEU A CA 1
ATOM 1303 C C . LEU A 1 194 ? 71.209 49.224 103.651 1.00 29.80 171 LEU A C 1
ATOM 1304 O O . LEU A 1 194 ? 71.001 49.670 102.510 1.00 26.15 171 LEU A O 1
ATOM 1309 N N . GLN A 1 195 ? 70.350 48.453 104.307 1.00 21.76 172 GLN A N 1
ATOM 1310 C CA . GLN A 1 195 ? 69.133 47.979 103.680 1.00 22.71 172 GLN A CA 1
ATOM 1311 C C . GLN A 1 195 ? 67.894 48.766 104.122 1.00 30.17 172 GLN A C 1
ATOM 1312 O O . GLN A 1 195 ? 67.102 49.213 103.304 1.00 22.67 172 GLN A O 1
ATOM 1318 N N . TYR A 1 196 ? 67.739 48.938 105.425 1.00 22.68 173 TYR A N 1
ATOM 1319 C CA . TYR A 1 196 ? 66.522 49.523 105.960 1.00 21.84 173 TYR A CA 1
ATOM 1320 C C . TYR A 1 196 ? 66.722 50.950 106.426 1.00 17.62 173 TYR A C 1
ATOM 1321 O O . TYR A 1 196 ? 65.758 51.627 106.837 1.00 19.18 173 TYR A O 1
ATOM 1330 N N . LYS A 1 197 ? 67.961 51.420 106.331 1.00 16.75 174 LYS A N 1
ATOM 1331 C CA . LYS A 1 197 ? 68.298 52.752 106.828 1.00 15.07 174 LYS A CA 1
ATOM 1332 C C . LYS A 1 197 ? 67.819 52.979 108.259 1.00 20.37 174 LYS A C 1
ATOM 1333 O O . LYS A 1 197 ? 67.964 52.106 109.129 1.00 23.72 174 LYS A O 1
ATOM 1339 N N . ASN A 1 198 ? 67.224 54.142 108.494 1.00 21.49 175 ASN A N 1
ATOM 1340 C CA . ASN A 1 198 ? 66.746 54.529 109.803 1.00 16.75 175 ASN A CA 1
ATOM 1341 C C . ASN A 1 198 ? 65.544 53.724 110.284 1.00 10.97 175 ASN A C 1
ATOM 1342 O O . ASN A 1 198 ? 65.166 53.806 111.454 1.00 15.96 175 ASN A O 1
ATOM 1347 N N . VAL A 1 199 ? 64.903 52.991 109.391 1.00 14.08 176 VAL A N 1
ATOM 1348 C CA . VAL A 1 199 ? 63.606 52.386 109.740 1.00 24.85 176 VAL A CA 1
ATOM 1349 C C . VAL A 1 199 ? 63.827 51.030 110.441 1.00 23.34 176 VAL A C 1
ATOM 1350 O O . VAL A 1 199 ? 63.584 49.957 109.871 1.00 21.19 176 VAL A O 1
ATOM 1354 N N . ARG A 1 200 ? 64.311 51.086 111.677 1.00 22.62 177 ARG A N 1
ATOM 1355 C CA . ARG A 1 200 ? 64.525 49.869 112.446 1.00 11.81 177 ARG A CA 1
ATOM 1356 C C . ARG A 1 200 ? 63.281 48.963 112.594 1.00 15.47 177 ARG A C 1
ATOM 1357 O O . ARG A 1 200 ? 63.414 47.737 112.528 1.00 20.95 177 ARG A O 1
ATOM 1365 N N . PRO A 1 201 ? 62.071 49.546 112.750 1.00 17.25 178 PRO A N 1
ATOM 1366 C CA . PRO A 1 201 ? 60.923 48.620 112.847 1.00 17.93 178 PRO A CA 1
ATOM 1367 C C . PRO A 1 201 ? 60.715 47.775 111.586 1.00 21.16 178 PRO A C 1
ATOM 1368 O O . PRO A 1 201 ? 60.199 46.671 111.695 1.00 20.49 178 PRO A O 1
ATOM 1372 N N . GLU A 1 202 ? 61.124 48.270 110.413 1.00 14.43 179 GLU A N 1
ATOM 1373 C CA . GLU A 1 202 ? 60.937 47.486 109.200 1.00 21.88 179 GLU A CA 1
ATOM 1374 C C . GLU A 1 202 ? 61.900 46.296 109.202 1.00 25.57 179 GLU A C 1
ATOM 1375 O O . GLU A 1 202 ? 61.522 45.189 108.799 1.00 22.24 179 GLU A O 1
ATOM 1381 N N . TYR A 1 203 ? 63.139 46.524 109.641 1.00 15.76 180 TYR A N 1
ATOM 1382 C CA . TYR A 1 203 ? 64.066 45.421 109.886 1.00 20.96 180 TYR A CA 1
ATOM 1383 C C . TYR A 1 203 ? 63.477 44.398 110.879 1.00 23.70 180 TYR A C 1
ATOM 1384 O O . TYR A 1 203 ? 63.459 43.190 110.614 1.00 15.92 180 TYR A O 1
ATOM 1393 N N . LEU A 1 204 ? 62.971 44.899 112.004 1.00 21.41 181 LEU A N 1
ATOM 1394 C CA . LEU A 1 204 ? 62.418 44.049 113.052 1.00 23.01 181 LEU A CA 1
ATOM 1395 C C . LEU A 1 204 ? 61.139 43.326 112.592 1.00 29.92 181 LEU A C 1
ATOM 1396 O O . LEU A 1 204 ? 60.779 42.282 113.118 1.00 40.87 181 LEU A O 1
ATOM 1401 N N . LYS A 1 205 ? 60.454 43.883 111.611 1.00 28.42 182 LYS A N 1
ATOM 1402 C CA . LYS A 1 205 ? 59.321 43.198 110.997 1.00 25.32 182 LYS A CA 1
ATOM 1403 C C . LYS A 1 205 ? 59.809 41.990 110.172 1.00 25.30 182 LYS A C 1
ATOM 1404 O O . LYS A 1 205 ? 59.206 40.921 110.186 1.00 22.10 182 LYS A O 1
ATOM 1410 N N . ASN A 1 206 ? 60.902 42.169 109.446 1.00 19.35 183 ASN A N 1
ATOM 1411 C CA . ASN A 1 206 ? 61.344 41.158 108.478 1.00 20.69 183 ASN A CA 1
ATOM 1412 C C . ASN A 1 206 ? 62.223 40.058 109.076 1.00 18.87 183 ASN A C 1
ATOM 1413 O O . ASN A 1 206 ? 62.257 38.942 108.578 1.00 18.86 183 ASN A O 1
ATOM 1418 N N . VAL A 1 207 ? 62.911 40.362 110.168 1.00 13.34 184 VAL A N 1
ATOM 1419 C CA . VAL A 1 207 ? 63.897 39.431 110.686 1.00 14.27 184 VAL A CA 1
ATOM 1420 C C . VAL A 1 207 ? 63.241 38.100 111.084 1.00 21.54 184 VAL A C 1
ATOM 1421 O O . VAL A 1 207 ? 63.891 37.041 111.033 1.00 17.82 184 VAL A O 1
ATOM 1425 N N . TRP A 1 208 ? 61.950 38.140 111.423 1.00 21.93 185 TRP A N 1
ATOM 1426 C CA . TRP A 1 208 ? 61.229 36.924 111.858 1.00 26.24 185 TRP A CA 1
ATOM 1427 C C . TRP A 1 208 ? 61.093 35.863 110.740 1.00 25.45 185 TRP A C 1
ATOM 1428 O O . TRP A 1 208 ? 60.796 34.705 110.998 1.00 17.65 185 TRP A O 1
ATOM 1439 N N . LYS A 1 209 ? 61.283 36.283 109.499 1.00 14.70 186 LYS A N 1
ATOM 1440 C CA . LYS A 1 209 ? 61.206 35.363 108.364 1.00 17.93 186 LYS A CA 1
ATOM 1441 C C . LYS A 1 209 ? 62.370 34.393 108.325 1.00 20.12 186 LYS A C 1
ATOM 1442 O O . LYS A 1 209 ? 62.262 33.338 107.702 1.00 19.77 186 LYS A O 1
ATOM 1448 N N . VAL A 1 210 ? 63.487 34.759 108.958 1.00 16.26 187 VAL A N 1
ATOM 1449 C CA . VAL A 1 210 ? 64.682 33.914 108.934 1.00 27.15 187 VAL A CA 1
ATOM 1450 C C . VAL A 1 210 ? 65.161 33.513 110.340 1.00 25.23 187 VAL A C 1
ATOM 1451 O O . VAL A 1 210 ? 66.283 33.058 110.506 1.00 17.10 187 VAL A O 1
ATOM 1455 N N . ILE A 1 211 ? 64.305 33.647 111.345 1.00 14.46 188 ILE A N 1
ATOM 1456 C CA . ILE A 1 211 ? 64.668 33.191 112.685 1.00 12.76 188 ILE A CA 1
ATOM 1457 C C . ILE A 1 211 ? 64.659 31.658 112.722 1.00 16.62 188 ILE A C 1
ATOM 1458 O O . ILE A 1 211 ? 63.686 31.031 112.307 1.00 17.08 188 ILE A O 1
ATOM 1463 N N . ASN A 1 212 ? 65.744 31.067 113.204 1.00 22.07 189 ASN A N 1
ATOM 1464 C CA . ASN A 1 212 ? 65.862 29.618 113.293 1.00 17.90 189 ASN A CA 1
ATOM 1465 C C . ASN A 1 212 ? 65.338 29.096 114.649 1.00 15.61 189 ASN A C 1
ATOM 1466 O O . ASN A 1 212 ? 66.082 28.964 115.626 1.00 18.45 189 ASN A O 1
ATOM 1471 N N . TRP A 1 213 ? 64.043 28.819 114.705 1.00 20.25 190 TRP A N 1
ATOM 1472 C CA . TRP A 1 213 ? 63.428 28.338 115.942 1.00 25.21 190 TRP A CA 1
ATOM 1473 C C . TRP A 1 213 ? 63.868 26.904 116.281 1.00 23.07 190 TRP A C 1
ATOM 1474 O O . TRP A 1 213 ? 63.774 26.451 117.423 1.00 31.04 190 TRP A O 1
ATOM 1485 N N . LYS A 1 214 ? 64.380 26.203 115.279 1.00 19.61 191 LYS A N 1
ATOM 1486 C CA . LYS A 1 214 ? 64.942 24.872 115.478 1.00 30.57 191 LYS A CA 1
ATOM 1487 C C . LYS A 1 214 ? 66.179 24.952 116.402 1.00 26.26 191 LYS A C 1
ATOM 1488 O O . LYS A 1 214 ? 66.369 24.154 117.314 1.00 17.74 191 LYS A O 1
ATOM 1494 N N . TYR A 1 215 ? 67.042 25.918 116.142 1.00 23.86 192 TYR A N 1
ATOM 1495 C CA . TYR A 1 215 ? 68.167 26.163 117.021 1.00 22.89 192 TYR A CA 1
ATOM 1496 C C . TYR A 1 215 ? 67.729 26.532 118.447 1.00 20.65 192 TYR A C 1
ATOM 1497 O O . TYR A 1 215 ? 68.258 26.011 119.436 1.00 25.04 192 TYR A O 1
ATOM 1506 N N . ALA A 1 216 ? 66.801 27.475 118.550 1.00 22.88 193 ALA A N 1
ATOM 1507 C CA . ALA A 1 216 ? 66.285 27.889 119.847 1.00 20.58 193 ALA A CA 1
ATOM 1508 C C . ALA A 1 216 ? 65.698 26.704 120.590 1.00 17.70 193 ALA A C 1
ATOM 1509 O O . ALA A 1 216 ? 65.875 26.581 121.800 1.00 17.71 193 ALA A O 1
ATOM 1511 N N . SER A 1 217 ? 64.954 25.861 119.876 1.00 23.68 194 SER A N 1
ATOM 1512 C CA . SER A 1 217 ? 64.337 24.697 120.515 1.00 33.15 194 SER A CA 1
ATOM 1513 C C . SER A 1 217 ? 65.410 23.794 121.079 1.00 31.61 194 SER A C 1
ATOM 1514 O O . SER A 1 217 ? 65.279 23.317 122.204 1.00 23.77 194 SER A O 1
ATOM 1517 N N . GLU A 1 218 ? 66.460 23.548 120.297 1.00 22.92 195 GLU A N 1
ATOM 1518 C CA . GLU A 1 218 ? 67.573 22.721 120.771 1.00 26.25 195 GLU A CA 1
ATOM 1519 C C . GLU A 1 218 ? 68.265 23.312 121.997 1.00 33.53 195 GLU A C 1
ATOM 1520 O O . GLU A 1 218 ? 68.587 22.580 122.940 1.00 34.10 195 GLU A O 1
ATOM 1526 N N . VAL A 1 219 ? 68.503 24.622 121.991 1.00 29.13 196 VAL A N 1
ATOM 1527 C CA . VAL A 1 219 ? 69.105 25.254 123.157 1.00 23.78 196 VAL A CA 1
ATOM 1528 C C . VAL A 1 219 ? 68.158 25.079 124.331 1.00 27.88 196 VAL A C 1
ATOM 1529 O O . VAL A 1 219 ? 68.589 24.724 125.415 1.00 22.45 196 VAL A O 1
ATOM 1533 N N . TYR A 1 220 ? 66.864 25.293 124.100 1.00 17.73 197 TYR A N 1
ATOM 1534 C CA . TYR A 1 220 ? 65.875 25.134 125.167 1.00 23.87 197 TYR A CA 1
ATOM 1535 C C . TYR A 1 220 ? 65.929 23.728 125.741 1.00 25.18 197 TYR A C 1
ATOM 1536 O O . TYR A 1 220 ? 66.026 23.548 126.952 1.00 18.86 197 TYR A O 1
ATOM 1545 N N . GLU A 1 221 ? 65.914 22.731 124.863 1.00 25.11 198 GLU A N 1
ATOM 1546 C CA . GLU A 1 221 ? 65.911 21.339 125.300 1.00 27.34 198 GLU A CA 1
ATOM 1547 C C . GLU A 1 221 ? 67.191 20.942 126.049 1.00 35.17 198 GLU A C 1
ATOM 1548 O O . GLU A 1 221 ? 67.140 20.134 126.976 1.00 40.79 198 GLU A O 1
ATOM 1554 N N . LYS A 1 222 ? 68.324 21.518 125.655 1.00 33.42 199 LYS A N 1
ATOM 1555 C CA . LYS A 1 222 ? 69.620 21.184 126.240 1.00 35.66 199 LYS A CA 1
ATOM 1556 C C . LYS A 1 222 ? 70.199 22.226 127.221 1.00 44.86 199 LYS A C 1
ATOM 1557 O O . LYS A 1 222 ? 71.135 21.913 127.953 1.00 36.55 199 LYS A O 1
ATOM 1563 N N . GLU A 1 223 ? 69.662 23.451 127.207 1.00 46.65 200 GLU A N 1
ATOM 1564 C CA . GLU A 1 223 ? 70.110 24.575 128.064 1.00 43.20 200 GLU A CA 1
ATOM 1565 C C . GLU A 1 223 ? 71.560 24.992 127.882 1.00 46.41 200 GLU A C 1
ATOM 1566 O O . GLU A 1 223 ? 72.198 25.463 128.822 1.00 38.87 200 GLU A O 1
ATOM 1572 N N . ASN A 1 224 ? 72.076 24.827 126.675 1.00 52.59 201 ASN A N 1
ATOM 1573 C CA . ASN A 1 224 ? 73.409 25.300 126.368 1.00 50.79 201 ASN A CA 1
ATOM 1574 C C . ASN A 1 224 ? 73.402 25.768 124.913 1.00 48.26 201 ASN A C 1
ATOM 1575 O O . ASN A 1 224 ? 72.634 25.251 124.105 1.00 55.69 201 ASN A O 1
ATOM 1580 N N . ASN A 1 225 ? 74.224 26.759 124.581 1.00 40.46 202 ASN A N 1
ATOM 1581 C CA . ASN A 1 225 ? 74.237 27.291 123.221 1.00 45.16 202 ASN A CA 1
ATOM 1582 C C . ASN A 1 225 ? 75.071 26.483 122.233 1.00 50.03 202 ASN A C 1
ATOM 1583 O O . ASN A 1 225 ? 74.910 26.643 121.018 1.00 46.70 202 ASN A O 1
ATOM 1588 N N . PHE B 1 22 ? 66.918 46.083 86.189 1.00 72.35 -2 PHE B N 1
ATOM 1589 C CA . PHE B 1 22 ? 65.516 45.840 86.508 1.00 70.91 -2 PHE B CA 1
ATOM 1590 C C . PHE B 1 22 ? 65.226 46.146 87.969 1.00 73.26 -2 PHE B C 1
ATOM 1591 O O . PHE B 1 22 ? 66.136 46.395 88.752 1.00 84.13 -2 PHE B O 1
ATOM 1599 N N . MET B 1 23 ? 63.952 46.119 88.340 1.00 66.80 -1 MET B N 1
ATOM 1600 C CA . MET B 1 23 ? 63.568 46.405 89.715 1.00 62.13 -1 MET B CA 1
ATOM 1601 C C . MET B 1 23 ? 63.363 45.109 90.481 1.00 57.93 -1 MET B C 1
ATOM 1602 O O . MET B 1 23 ? 62.881 44.122 89.921 1.00 53.44 -1 MET B O 1
ATOM 1607 N N . THR B 1 24 ? 63.695 45.132 91.766 1.00 48.89 1 THR B N 1
ATOM 1608 C CA . THR B 1 24 ? 63.383 44.040 92.676 1.00 41.37 1 THR B CA 1
ATOM 1609 C C . THR B 1 24 ? 62.006 44.344 93.299 1.00 42.65 1 THR B C 1
ATOM 1610 O O . THR B 1 24 ? 61.607 45.506 93.390 1.00 46.61 1 THR B O 1
ATOM 1614 N N . PHE B 1 25 ? 61.287 43.315 93.732 1.00 26.63 2 PHE B N 1
ATOM 1615 C CA . PHE B 1 25 ? 59.995 43.509 94.381 1.00 26.13 2 PHE B CA 1
ATOM 1616 C C . PHE B 1 25 ? 60.084 43.072 95.842 1.00 30.24 2 PHE B C 1
ATOM 1617 O O . PHE B 1 25 ? 60.908 42.216 96.193 1.00 18.80 2 PHE B O 1
ATOM 1625 N N . THR B 1 26 ? 59.226 43.652 96.681 1.00 30.16 3 THR B N 1
ATOM 1626 C CA . THR B 1 26 ? 59.149 43.310 98.105 1.00 23.14 3 THR B CA 1
ATOM 1627 C C . THR B 1 26 ? 57.724 42.924 98.533 1.00 23.81 3 THR B C 1
ATOM 1628 O O . THR B 1 26 ? 56.742 43.362 97.934 1.00 24.09 3 THR B O 1
ATOM 1632 N N . LEU B 1 27 ? 57.620 42.154 99.607 1.00 16.44 4 LEU B N 1
ATOM 1633 C CA . LEU B 1 27 ? 56.331 41.770 100.157 1.00 14.11 4 LEU B CA 1
ATOM 1634 C C . LEU B 1 27 ? 55.629 43.038 100.640 1.00 19.18 4 LEU B C 1
ATOM 1635 O O . LEU B 1 27 ? 56.184 43.764 101.442 1.00 21.29 4 LEU B O 1
ATOM 1640 N N . PRO B 1 28 ? 54.438 43.346 100.097 1.00 20.14 5 PRO B N 1
ATOM 1641 C CA . PRO B 1 28 ? 53.705 44.500 100.624 1.00 21.14 5 PRO B CA 1
ATOM 1642 C C . PRO B 1 28 ? 53.075 44.223 101.986 1.00 27.25 5 PRO B C 1
ATOM 1643 O O . PRO B 1 28 ? 52.679 43.070 102.249 1.00 20.61 5 PRO B O 1
ATOM 1647 N N . ASP B 1 29 ? 52.999 45.250 102.840 1.00 18.95 6 ASP B N 1
ATOM 1648 C CA . ASP B 1 29 ? 52.223 45.162 104.086 1.00 23.78 6 ASP B CA 1
ATOM 1649 C C . ASP B 1 29 ? 50.753 44.990 103.782 1.00 26.86 6 ASP B C 1
ATOM 1650 O O . ASP B 1 29 ? 50.263 45.491 102.773 1.00 17.56 6 ASP B O 1
ATOM 1655 N N . LEU B 1 30 ? 50.055 44.272 104.654 1.00 18.42 7 LEU B N 1
ATOM 1656 C CA . LEU B 1 30 ? 48.607 44.221 104.617 1.00 19.03 7 LEU B CA 1
ATOM 1657 C C . LEU B 1 30 ? 48.058 45.561 105.081 1.00 19.96 7 LEU B C 1
ATOM 1658 O O . LEU B 1 30 ? 48.721 46.262 105.846 1.00 21.13 7 LEU B O 1
ATOM 1663 N N . PRO B 1 31 ? 46.860 45.942 104.605 1.00 18.79 8 PRO B N 1
ATOM 1664 C CA . PRO B 1 31 ? 46.324 47.201 105.142 1.00 27.35 8 PRO B CA 1
ATOM 1665 C C . PRO B 1 31 ? 45.600 47.068 106.483 1.00 31.06 8 PRO B C 1
ATOM 1666 O O . PRO B 1 31 ? 44.997 48.043 106.921 1.00 27.21 8 PRO B O 1
ATOM 1670 N N . TYR B 1 32 ? 45.693 45.904 107.128 1.00 24.42 9 TYR B N 1
ATOM 1671 C CA . TYR B 1 32 ? 45.022 45.625 108.395 1.00 21.92 9 TYR B CA 1
ATOM 1672 C C . TYR B 1 32 ? 45.866 44.552 109.110 1.00 26.93 9 TYR B C 1
ATOM 1673 O O . TYR B 1 32 ? 46.752 43.963 108.493 1.00 30.51 9 TYR B O 1
ATOM 1682 N N . ASP B 1 33 ? 45.614 44.310 110.392 1.00 26.59 10 ASP B N 1
ATOM 1683 C CA . ASP B 1 33 ? 46.295 43.246 111.139 1.00 30.19 10 ASP B CA 1
ATOM 1684 C C . ASP B 1 33 ? 45.910 41.840 110.680 1.00 23.87 10 ASP B C 1
ATOM 1685 O O . ASP B 1 33 ? 44.794 41.626 110.211 1.00 27.88 10 ASP B O 1
ATOM 1690 N N . TYR B 1 34 ? 46.808 40.875 110.887 1.00 19.68 11 TYR B N 1
ATOM 1691 C CA . TYR B 1 34 ? 46.581 39.486 110.462 1.00 25.00 11 TYR B CA 1
ATOM 1692 C C . TYR B 1 34 ? 45.233 38.953 110.949 1.00 31.91 11 TYR B C 1
ATOM 1693 O O . TYR B 1 34 ? 44.581 38.152 110.275 1.00 22.89 11 TYR B O 1
ATOM 1702 N N . GLY B 1 35 ? 44.803 39.399 112.119 1.00 23.18 12 GLY B N 1
ATOM 1703 C CA . GLY B 1 35 ? 43.576 38.870 112.684 1.00 18.70 12 GLY B CA 1
ATOM 1704 C C . GLY B 1 35 ? 42.348 39.677 112.367 1.00 22.40 12 GLY B C 1
ATOM 1705 O O . GLY B 1 35 ? 41.267 39.379 112.876 1.00 26.69 12 GLY B O 1
ATOM 1706 N N . ALA B 1 36 ? 42.498 40.714 111.548 1.00 20.44 13 ALA B N 1
ATOM 1707 C CA . ALA B 1 36 ? 41.423 41.693 111.418 1.00 22.11 13 ALA B CA 1
ATOM 1708 C C . ALA B 1 36 ? 40.255 41.183 110.588 1.00 22.35 13 ALA B C 1
ATOM 1709 O O . ALA B 1 36 ? 39.174 41.776 110.594 1.00 19.49 13 ALA B O 1
ATOM 1711 N N . LEU B 1 37 ? 40.453 40.086 109.868 1.00 17.47 14 LEU B N 1
ATOM 1712 C CA . LEU B 1 37 ? 39.388 39.613 108.995 1.00 15.95 14 LEU B CA 1
ATOM 1713 C C . LEU B 1 37 ? 38.548 38.497 109.632 1.00 19.94 14 LEU B C 1
ATOM 1714 O O . LEU B 1 37 ? 37.624 37.970 109.002 1.00 23.36 14 LEU B O 1
ATOM 1719 N N . GLU B 1 38 ? 38.842 38.159 110.881 1.00 25.35 15 GLU B N 1
ATOM 1720 C CA . GLU B 1 38 ? 38.023 37.188 111.601 1.00 28.33 15 GLU B CA 1
ATOM 1721 C C . GLU B 1 38 ? 36.627 37.749 111.850 1.00 25.64 15 GLU B C 1
ATOM 1722 O O . GLU B 1 38 ? 36.460 38.964 111.982 1.00 26.01 15 GLU B O 1
ATOM 1728 N N . PRO B 1 39 ? 35.609 36.873 111.893 1.00 32.25 16 PRO B N 1
ATOM 1729 C CA . PRO B 1 39 ? 35.708 35.412 111.806 1.00 33.10 16 PRO B CA 1
ATOM 1730 C C . PRO B 1 39 ? 35.774 34.821 110.404 1.00 26.45 16 PRO B C 1
ATOM 1731 O O . PRO B 1 39 ? 36.028 33.623 110.325 1.00 30.85 16 PRO B O 1
ATOM 1735 N N . ALA B 1 40 ? 35.542 35.598 109.342 1.00 24.00 17 ALA B N 1
ATOM 1736 C CA . ALA B 1 40 ? 35.505 35.028 107.988 1.00 21.59 17 ALA B CA 1
ATOM 1737 C C . ALA B 1 40 ? 36.834 34.356 107.624 1.00 18.01 17 ALA B C 1
ATOM 1738 O O . ALA B 1 40 ? 36.856 33.234 107.108 1.00 23.55 17 ALA B O 1
ATOM 1740 N N . ILE B 1 41 ? 37.951 35.021 107.891 1.00 31.95 18 ILE B N 1
ATOM 1741 C CA . ILE B 1 41 ? 39.243 34.387 107.620 1.00 24.12 18 ILE B CA 1
ATOM 1742 C C . ILE B 1 41 ? 40.121 34.449 108.842 1.00 13.27 18 ILE B C 1
ATOM 1743 O O . ILE B 1 41 ? 40.422 35.527 109.360 1.00 24.97 18 ILE B O 1
ATOM 1748 N N . SER B 1 42 ? 40.557 33.288 109.306 1.00 23.88 19 SER B N 1
ATOM 1749 C CA . SER B 1 42 ? 41.316 33.225 110.541 1.00 24.00 19 SER B CA 1
ATOM 1750 C C . SER B 1 42 ? 42.657 33.929 110.387 1.00 28.01 19 SER B C 1
ATOM 1751 O O . SER B 1 42 ? 43.197 34.032 109.276 1.00 28.16 19 SER B O 1
ATOM 1754 N N . GLY B 1 43 ? 43.170 34.448 111.501 1.00 16.07 20 GLY B N 1
ATOM 1755 C CA . GLY B 1 43 ? 44.462 35.102 111.488 1.00 25.71 20 GLY B CA 1
ATOM 1756 C C . GLY B 1 43 ? 45.609 34.173 111.153 1.00 24.82 20 GLY B C 1
ATOM 1757 O O . GLY B 1 43 ? 46.606 34.601 110.578 1.00 26.76 20 GLY B O 1
ATOM 1758 N N . GLU B 1 44 ? 45.471 32.900 111.520 1.00 21.50 21 GLU B N 1
ATOM 1759 C CA . GLU B 1 44 ? 46.495 31.895 111.241 1.00 21.46 21 GLU B CA 1
ATOM 1760 C C . GLU B 1 44 ? 46.661 31.758 109.719 1.00 17.41 21 GLU B C 1
ATOM 1761 O O . GLU B 1 44 ? 47.770 31.665 109.194 1.00 17.43 21 GLU B O 1
ATOM 1767 N N . ILE B 1 45 ? 45.542 31.723 109.018 1.00 22.61 22 ILE B N 1
ATOM 1768 C CA . ILE B 1 45 ? 45.586 31.684 107.554 1.00 22.77 22 ILE B CA 1
ATOM 1769 C C . ILE B 1 45 ? 46.197 32.972 106.976 1.00 24.43 22 ILE B C 1
ATOM 1770 O O . ILE B 1 45 ? 47.101 32.897 106.148 1.00 20.46 22 ILE B O 1
ATOM 1775 N N . MET B 1 46 ? 45.710 34.142 107.400 1.00 20.78 23 MET B N 1
ATOM 1776 C CA . MET B 1 46 ? 46.243 35.416 106.895 1.00 18.92 23 MET B CA 1
ATOM 1777 C C . MET B 1 46 ? 47.763 35.463 107.075 1.00 21.55 23 MET B C 1
ATOM 1778 O O . MET B 1 46 ? 48.509 35.899 106.204 1.00 16.41 23 MET B O 1
ATOM 1783 N N . GLN B 1 47 ? 48.230 35.019 108.229 1.00 23.17 24 GLN B N 1
ATOM 1784 C CA . GLN B 1 47 ? 49.654 35.082 108.497 1.00 22.42 24 GLN B CA 1
ATOM 1785 C C . GLN B 1 47 ? 50.515 34.182 107.603 1.00 23.88 24 GLN B C 1
ATOM 1786 O O . GLN B 1 47 ? 51.462 34.638 106.974 1.00 19.58 24 GLN B O 1
ATOM 1792 N N . ILE B 1 48 ? 50.201 32.893 107.579 1.00 21.66 25 ILE B N 1
ATOM 1793 C CA . ILE B 1 48 ? 50.946 31.961 106.753 1.00 14.16 25 ILE B CA 1
ATOM 1794 C C . ILE B 1 48 ? 50.758 32.327 105.276 1.00 18.08 25 ILE B C 1
ATOM 1795 O O . ILE B 1 48 ? 51.693 32.269 104.490 1.00 17.71 25 ILE B O 1
ATOM 1800 N N . HIS B 1 49 ? 49.541 32.685 104.902 1.00 16.05 26 HIS B N 1
ATOM 1801 C CA . HIS B 1 49 ? 49.269 33.052 103.503 1.00 21.24 26 HIS B CA 1
ATOM 1802 C C . HIS B 1 49 ? 50.136 34.219 103.007 1.00 21.68 26 HIS B C 1
ATOM 1803 O O . HIS B 1 49 ? 50.664 34.189 101.895 1.00 16.80 26 HIS B O 1
ATOM 1810 N N . HIS B 1 50 ? 50.253 35.247 103.846 1.00 13.40 27 HIS B N 1
ATOM 1811 C CA . HIS B 1 50 ? 51.054 36.444 103.573 1.00 12.50 27 HIS B CA 1
ATOM 1812 C C . HIS B 1 50 ? 52.571 36.219 103.691 1.00 16.03 27 HIS B C 1
ATOM 1813 O O . HIS B 1 50 ? 53.331 36.484 102.765 1.00 13.46 27 HIS B O 1
ATOM 1820 N N . GLN B 1 51 ? 53.009 35.773 104.862 1.00 18.89 28 GLN B N 1
ATOM 1821 C CA . GLN B 1 51 ? 54.432 35.727 105.183 1.00 22.45 28 GLN B CA 1
ATOM 1822 C C . GLN B 1 51 ? 55.169 34.590 104.516 1.00 13.72 28 GLN B C 1
ATOM 1823 O O . GLN B 1 51 ? 56.381 34.654 104.367 1.00 17.30 28 GLN B O 1
ATOM 1829 N N . LYS B 1 52 ? 54.448 33.531 104.172 1.00 14.22 29 LYS B N 1
ATOM 1830 C CA . LYS B 1 52 ? 55.086 32.355 103.576 1.00 17.79 29 LYS B CA 1
ATOM 1831 C C . LYS B 1 52 ? 54.748 32.247 102.068 1.00 13.41 29 LYS B C 1
ATOM 1832 O O . LYS B 1 52 ? 55.648 32.270 101.240 1.00 26.87 29 LYS B O 1
ATOM 1838 N N . HIS B 1 53 ? 53.463 32.156 101.721 1.00 19.88 30 HIS B N 1
ATOM 1839 C CA . HIS B 1 53 ? 53.069 31.926 100.319 1.00 23.52 30 HIS B CA 1
ATOM 1840 C C . HIS B 1 53 ? 53.325 33.124 99.422 1.00 22.47 30 HIS B C 1
ATOM 1841 O O . HIS B 1 53 ? 54.023 32.982 98.442 1.00 17.76 30 HIS B O 1
ATOM 1848 N N . HIS B 1 54 ? 52.791 34.305 99.758 1.00 20.31 31 HIS B N 1
ATOM 1849 C CA . HIS B 1 54 ? 53.024 35.469 98.902 1.00 14.05 31 HIS B CA 1
ATOM 1850 C C . HIS B 1 54 ? 54.521 35.788 98.864 1.00 19.59 31 HIS B C 1
ATOM 1851 O O . HIS B 1 54 ? 55.077 36.023 97.794 1.00 14.79 31 HIS B O 1
ATOM 1858 N N . GLN B 1 55 ? 55.171 35.770 100.025 1.00 15.58 32 GLN B N 1
ATOM 1859 C CA . GLN B 1 55 ? 56.603 36.015 100.115 1.00 15.64 32 GLN B CA 1
ATOM 1860 C C . GLN B 1 55 ? 57.431 35.108 99.190 1.00 20.24 32 GLN B C 1
ATOM 1861 O O . GLN B 1 55 ? 58.402 35.541 98.594 1.00 16.37 32 GLN B O 1
ATOM 1867 N N . ALA B 1 56 ? 57.078 33.839 99.106 1.00 17.03 33 ALA B N 1
ATOM 1868 C CA . ALA B 1 56 ? 57.784 32.943 98.188 1.00 20.12 33 ALA B CA 1
ATOM 1869 C C . ALA B 1 56 ? 57.624 33.351 96.706 1.00 19.79 33 ALA B C 1
ATOM 1870 O O . ALA B 1 56 ? 58.588 33.274 95.920 1.00 16.27 33 ALA B O 1
ATOM 1872 N N . TYR B 1 57 ? 56.419 33.774 96.321 1.00 17.87 34 TYR B N 1
ATOM 1873 C CA . TYR B 1 57 ? 56.168 34.246 94.948 1.00 15.17 34 TYR B CA 1
ATOM 1874 C C . TYR B 1 57 ? 57.028 35.453 94.608 1.00 17.19 34 TYR B C 1
ATOM 1875 O O . TYR B 1 57 ? 57.633 35.495 93.558 1.00 23.02 34 TYR B O 1
ATOM 1884 N N . VAL B 1 58 ? 57.090 36.411 95.526 1.00 20.74 35 VAL B N 1
ATOM 1885 C CA . VAL B 1 58 ? 57.923 37.599 95.380 1.00 23.56 35 VAL B CA 1
ATOM 1886 C C . VAL B 1 58 ? 59.381 37.229 95.188 1.00 21.95 35 VAL B C 1
ATOM 1887 O O . VAL B 1 58 ? 60.033 37.714 94.289 1.00 19.49 35 VAL B O 1
ATOM 1891 N N . THR B 1 59 ? 59.894 36.387 96.071 1.00 17.87 36 THR B N 1
ATOM 1892 C CA . THR B 1 59 ? 61.293 36.017 96.015 1.00 22.26 36 THR B CA 1
ATOM 1893 C C . THR B 1 59 ? 61.610 35.210 94.758 1.00 19.16 36 THR B C 1
ATOM 1894 O O . THR B 1 59 ? 62.596 35.477 94.081 1.00 20.56 36 THR B O 1
ATOM 1898 N N . ASN B 1 60 ? 60.749 34.256 94.435 1.00 16.63 37 ASN B N 1
ATOM 1899 C CA . ASN B 1 60 ? 60.957 33.448 93.244 1.00 16.36 37 ASN B CA 1
ATOM 1900 C C . ASN B 1 60 ? 60.688 34.263 91.980 1.00 16.99 37 ASN B C 1
ATOM 1901 O O . ASN B 1 60 ? 61.199 33.948 90.899 1.00 16.27 37 ASN B O 1
ATOM 1906 N N . TYR B 1 61 ? 59.844 35.282 92.095 1.00 16.89 38 TYR B N 1
ATOM 1907 C CA . TYR B 1 61 ? 59.695 36.203 90.990 1.00 16.20 38 TYR B CA 1
ATOM 1908 C C . TYR B 1 61 ? 60.986 36.992 90.786 1.00 12.95 38 TYR B C 1
ATOM 1909 O O . TYR B 1 61 ? 61.478 37.066 89.669 1.00 16.57 38 TYR B O 1
ATOM 1918 N N . ASN B 1 62 ? 61.541 37.556 91.863 1.00 18.04 39 ASN B N 1
ATOM 1919 C CA . ASN B 1 62 ? 62.835 38.246 91.782 1.00 20.71 39 ASN B CA 1
ATOM 1920 C C . ASN B 1 62 ? 63.966 37.395 91.179 1.00 22.43 39 ASN B C 1
ATOM 1921 O O . ASN B 1 62 ? 64.761 37.887 90.377 1.00 23.95 39 ASN B O 1
ATOM 1926 N N . ASN B 1 63 ? 64.074 36.134 91.595 1.00 15.87 40 ASN B N 1
ATOM 1927 C CA . ASN B 1 63 ? 65.122 35.257 91.053 1.00 18.90 40 ASN B CA 1
ATOM 1928 C C . ASN B 1 63 ? 64.960 34.987 89.557 1.00 21.44 40 ASN B C 1
ATOM 1929 O O . ASN B 1 63 ? 65.954 34.968 88.811 1.00 20.88 40 ASN B O 1
ATOM 1934 N N . ALA B 1 64 ? 63.709 34.774 89.134 1.00 22.55 41 ALA B N 1
ATOM 1935 C CA . ALA B 1 64 ? 63.366 34.501 87.734 1.00 20.35 41 ALA B CA 1
ATOM 1936 C C . ALA B 1 64 ? 63.642 35.722 86.869 1.00 24.04 41 ALA B C 1
ATOM 1937 O O . ALA B 1 64 ? 63.998 35.580 85.708 1.00 25.07 41 ALA B O 1
ATOM 1939 N N . LEU B 1 65 ? 63.402 36.915 87.421 1.00 23.33 42 LEU B N 1
ATOM 1940 C CA . LEU B 1 65 ? 63.724 38.165 86.723 1.00 22.05 42 LEU B CA 1
ATOM 1941 C C . LEU B 1 65 ? 65.221 38.337 86.511 1.00 19.76 42 LEU B C 1
ATOM 1942 O O . LEU B 1 65 ? 65.656 38.850 85.488 1.00 19.21 42 LEU B O 1
ATOM 1947 N N . GLU B 1 66 ? 66.011 37.934 87.498 1.00 19.03 43 GLU B N 1
ATOM 1948 C CA . GLU B 1 66 ? 67.461 38.033 87.389 1.00 31.30 43 GLU B CA 1
ATOM 1949 C C . GLU B 1 66 ? 67.951 37.139 86.239 1.00 28.31 43 GLU B C 1
ATOM 1950 O O . GLU B 1 66 ? 68.780 37.558 85.445 1.00 23.97 43 GLU B O 1
ATOM 1956 N N . GLN B 1 67 ? 67.426 35.915 86.174 1.00 21.80 44 GLN B N 1
ATOM 1957 C CA . GLN B 1 67 ? 67.756 34.966 85.102 1.00 30.00 44 GLN B CA 1
ATOM 1958 C C . GLN B 1 67 ? 67.193 35.452 83.767 1.00 33.56 44 GLN B C 1
ATOM 1959 O O . GLN B 1 67 ? 67.853 35.354 82.726 1.00 27.72 44 GLN B O 1
ATOM 1965 N N . LEU B 1 68 ? 65.978 35.998 83.800 1.00 32.29 45 LEU B N 1
ATOM 1966 C CA . LEU B 1 68 ? 65.364 36.547 82.597 1.00 27.81 45 LEU B CA 1
ATOM 1967 C C . LEU B 1 68 ? 66.194 37.699 82.020 1.00 35.84 45 LEU B C 1
ATOM 1968 O O . LEU B 1 68 ? 66.473 37.736 80.821 1.00 32.63 45 LEU B O 1
ATOM 1973 N N . ASP B 1 69 ? 66.564 38.646 82.876 1.00 40.76 46 ASP B N 1
ATOM 1974 C CA . ASP B 1 69 ? 67.384 39.793 82.485 1.00 38.30 46 ASP B CA 1
ATOM 1975 C C . ASP B 1 69 ? 68.722 39.340 81.873 1.00 41.89 46 ASP B C 1
ATOM 1976 O O . ASP B 1 69 ? 69.191 39.892 80.879 1.00 40.42 46 ASP B O 1
ATOM 1981 N N . GLN B 1 70 ? 69.349 38.353 82.505 1.00 37.87 47 GLN B N 1
ATOM 1982 C CA . GLN B 1 70 ? 70.573 37.752 81.989 1.00 36.28 47 GLN B CA 1
ATOM 1983 C C . GLN B 1 70 ? 70.350 37.111 80.619 1.00 44.38 47 GLN B C 1
ATOM 1984 O O . GLN B 1 70 ? 71.108 37.379 79.682 1.00 26.94 47 GLN B O 1
ATOM 1990 N N . ALA B 1 71 ? 69.329 36.257 80.514 1.00 38.46 48 ALA B N 1
ATOM 1991 C CA . ALA B 1 71 ? 69.017 35.553 79.270 1.00 37.72 48 ALA B CA 1
ATOM 1992 C C . ALA B 1 71 ? 68.705 36.513 78.116 1.00 38.13 48 ALA B C 1
ATOM 1993 O O . ALA B 1 71 ? 69.160 36.313 76.987 1.00 30.80 48 ALA B O 1
ATOM 1995 N N . VAL B 1 72 ? 67.937 37.555 78.425 1.00 35.71 49 VAL B N 1
ATOM 1996 C CA . VAL B 1 72 ? 67.524 38.564 77.457 1.00 44.90 49 VAL B CA 1
ATOM 1997 C C . VAL B 1 72 ? 68.737 39.321 76.922 1.00 59.74 49 VAL B C 1
ATOM 1998 O O . VAL B 1 72 ? 68.837 39.591 75.721 1.00 53.01 49 VAL B O 1
ATOM 2002 N N . ASN B 1 73 ? 69.651 39.661 77.830 1.00 63.78 50 ASN B N 1
ATOM 2003 C CA . ASN B 1 73 ? 70.878 40.377 77.487 1.00 63.37 50 ASN B CA 1
ATOM 2004 C C . ASN B 1 73 ? 71.841 39.527 76.664 1.00 53.42 50 ASN B C 1
ATOM 2005 O O . ASN B 1 73 ? 72.548 40.046 75.802 1.00 54.94 50 ASN B O 1
ATOM 2010 N N . LYS B 1 74 ? 71.899 38.231 76.966 1.00 40.67 51 LYS B N 1
ATOM 2011 C CA . LYS B 1 74 ? 72.776 37.308 76.248 1.00 39.88 51 LYS B CA 1
ATOM 2012 C C . LYS B 1 74 ? 72.208 36.841 74.893 1.00 41.56 51 LYS B C 1
ATOM 2013 O O . LYS B 1 74 ? 72.859 36.081 74.182 1.00 37.46 51 LYS B O 1
ATOM 2019 N N . GLY B 1 75 ? 70.975 37.236 74.574 1.00 45.17 52 GLY B N 1
ATOM 2020 C CA . GLY B 1 75 ? 70.327 36.839 73.326 1.00 44.61 52 GLY B CA 1
ATOM 2021 C C . GLY B 1 75 ? 69.968 35.363 73.301 1.00 44.21 52 GLY B C 1
ATOM 2022 O O . GLY B 1 75 ? 69.915 34.736 72.246 1.00 40.48 52 GLY B O 1
ATOM 2023 N N . ASP B 1 76 ? 69.691 34.826 74.484 1.00 38.99 53 ASP B N 1
ATOM 2024 C CA . ASP B 1 76 ? 69.349 33.425 74.668 1.00 26.55 53 ASP B CA 1
ATOM 2025 C C . ASP B 1 76 ? 67.832 33.208 74.630 1.00 32.11 53 ASP B C 1
ATOM 2026 O O . ASP B 1 76 ? 67.179 33.201 75.668 1.00 35.16 53 ASP B O 1
ATOM 2031 N N . ALA B 1 77 ? 67.280 33.018 73.427 1.00 31.06 54 ALA B N 1
ATOM 2032 C CA . ALA B 1 77 ? 65.832 32.894 73.240 1.00 19.60 54 ALA B CA 1
ATOM 2033 C C . ALA B 1 77 ? 65.265 31.683 73.970 1.00 28.11 54 ALA B C 1
ATOM 2034 O O . ALA B 1 77 ? 64.208 31.769 74.595 1.00 27.87 54 ALA B O 1
ATOM 2036 N N . SER B 1 78 ? 65.972 30.556 73.897 1.00 20.16 55 SER B N 1
ATOM 2037 C CA . SER B 1 78 ? 65.520 29.330 74.552 1.00 29.18 55 SER B CA 1
ATOM 2038 C C . SER B 1 78 ? 65.353 29.509 76.068 1.00 27.13 55 SER B C 1
ATOM 2039 O O . SER B 1 78 ? 64.426 28.962 76.665 1.00 21.56 55 SER B O 1
ATOM 2042 N N . THR B 1 79 ? 66.276 30.224 76.704 1.00 24.02 56 THR B N 1
ATOM 2043 C CA . THR B 1 79 ? 66.181 30.387 78.153 1.00 25.07 56 THR B CA 1
ATOM 2044 C C . THR B 1 79 ? 65.063 31.382 78.512 1.00 23.66 56 THR B C 1
ATOM 2045 O O . THR B 1 79 ? 64.299 31.147 79.454 1.00 24.69 56 THR B O 1
ATOM 2049 N N . VAL B 1 80 ? 64.933 32.456 77.727 1.00 26.01 57 VAL B N 1
ATOM 2050 C CA . VAL B 1 80 ? 63.828 33.417 77.887 1.00 34.93 57 VAL B CA 1
ATOM 2051 C C . VAL B 1 80 ? 62.481 32.706 77.832 1.00 24.54 57 VAL B C 1
ATOM 2052 O O . VAL B 1 80 ? 61.585 33.030 78.598 1.00 27.00 57 VAL B O 1
ATOM 2056 N N . VAL B 1 81 ? 62.323 31.768 76.901 1.00 16.39 58 VAL B N 1
ATOM 2057 C CA . VAL B 1 81 ? 61.071 31.028 76.795 1.00 14.77 58 VAL B CA 1
ATOM 2058 C C . VAL B 1 81 ? 60.943 29.961 77.893 1.00 21.16 58 VAL B C 1
ATOM 2059 O O . VAL B 1 81 ? 59.848 29.753 78.419 1.00 16.03 58 VAL B O 1
ATOM 2063 N N . LYS B 1 82 ? 62.033 29.273 78.237 1.00 15.21 59 LYS B N 1
ATOM 2064 C CA . LYS B 1 82 ? 61.978 28.310 79.351 1.00 23.61 59 LYS B CA 1
ATOM 2065 C C . LYS B 1 82 ? 61.555 29.011 80.666 1.00 26.72 59 LYS B C 1
ATOM 2066 O O . LYS B 1 82 ? 60.840 28.445 81.495 1.00 18.26 59 LYS B O 1
ATOM 2072 N N . LEU B 1 83 ? 62.001 30.247 80.848 1.00 20.14 60 LEU B N 1
ATOM 2073 C CA . LEU B 1 83 ? 61.698 30.982 82.071 1.00 17.11 60 LEU B CA 1
ATOM 2074 C C . LEU B 1 83 ? 60.267 31.532 82.153 1.00 18.35 60 LEU B C 1
ATOM 2075 O O . LEU B 1 83 ? 59.888 32.048 83.189 1.00 18.69 60 LEU B O 1
ATOM 2080 N N . GLN B 1 84 ? 59.484 31.457 81.075 1.00 21.22 61 GLN B N 1
ATOM 2081 C CA . GLN B 1 84 ? 58.150 32.051 81.099 1.00 16.99 61 GLN B CA 1
ATOM 2082 C C . GLN B 1 84 ? 57.217 31.350 82.112 1.00 30.09 61 GLN B C 1
ATOM 2083 O O . GLN B 1 84 ? 56.371 32.006 82.758 1.00 16.29 61 GLN B O 1
ATOM 2094 N N . SER B 1 85 ? 57.398 30.044 82.303 1.00 17.69 62 SER B N 1
ATOM 2095 C CA . SER B 1 85 ? 56.583 29.340 83.296 1.00 18.70 62 SER B CA 1
ATOM 2096 C C . SER B 1 85 ? 56.759 29.930 84.709 1.00 18.17 62 SER B C 1
ATOM 2097 O O . SER B 1 85 ? 55.775 30.277 85.352 1.00 22.93 62 SER B O 1
ATOM 2100 N N . ALA B 1 86 ? 58.004 30.064 85.162 1.00 14.09 63 ALA B N 1
ATOM 2101 C CA . ALA B 1 86 ? 58.337 30.615 86.477 1.00 14.81 63 ALA B CA 1
ATOM 2102 C C . ALA B 1 86 ? 57.989 32.104 86.589 1.00 18.60 63 ALA B C 1
ATOM 2103 O O . ALA B 1 86 ? 57.589 32.571 87.664 1.00 22.42 63 ALA B O 1
ATOM 2105 N N . ILE B 1 87 ? 58.140 32.829 85.481 1.00 15.11 64 ILE B N 1
ATOM 2106 C CA . ILE B 1 87 ? 57.790 34.250 85.438 1.00 17.94 64 ILE B CA 1
ATOM 2107 C C . ILE B 1 87 ? 56.283 34.425 85.641 1.00 23.98 64 ILE B C 1
ATOM 2108 O O . ILE B 1 87 ? 55.833 35.243 86.466 1.00 17.43 64 ILE B O 1
ATOM 2113 N N . LYS B 1 88 ? 55.496 33.668 84.884 1.00 21.74 65 LYS B N 1
ATOM 2114 C CA . LYS B 1 88 ? 54.037 33.776 84.977 1.00 24.83 65 LYS B CA 1
ATOM 2115 C C . LYS B 1 88 ? 53.532 33.302 86.338 1.00 28.23 65 LYS B C 1
ATOM 2116 O O . LYS B 1 88 ? 52.625 33.908 86.917 1.00 20.22 65 LYS B O 1
ATOM 2122 N N . PHE B 1 89 ? 54.114 32.215 86.841 1.00 21.02 66 PHE B N 1
ATOM 2123 C CA . PHE B 1 89 ? 53.651 31.616 88.090 1.00 15.05 66 PHE B CA 1
ATOM 2124 C C . PHE B 1 89 ? 53.936 32.512 89.307 1.00 13.47 66 PHE B C 1
ATOM 2125 O O . PHE B 1 89 ? 53.045 32.797 90.112 1.00 16.33 66 PHE B O 1
ATOM 2133 N N . ASN B 1 90 ? 55.168 32.970 89.421 1.00 13.18 67 ASN B N 1
ATOM 2134 C CA . ASN B 1 90 ? 55.579 33.764 90.580 1.00 18.35 67 ASN B CA 1
ATOM 2135 C C . ASN B 1 90 ? 55.236 35.221 90.363 1.00 20.12 67 ASN B C 1
ATOM 2136 O O . ASN B 1 90 ? 54.858 35.910 91.298 1.00 19.10 67 ASN B O 1
ATOM 2141 N N . GLY B 1 91 ? 55.372 35.693 89.127 1.00 14.29 68 GLY B N 1
ATOM 2142 C CA . GLY B 1 91 ? 54.918 37.032 88.820 1.00 9.80 68 GLY B CA 1
ATOM 2143 C C . GLY B 1 91 ? 53.424 37.162 88.998 1.00 22.30 68 GLY B C 1
ATOM 2144 O O . GLY B 1 91 ? 52.961 38.117 89.618 1.00 12.54 68 GLY B O 1
ATOM 2145 N N . GLY B 1 92 ? 52.673 36.190 88.481 1.00 18.84 69 GLY B N 1
ATOM 2146 C CA . GLY B 1 92 ? 51.229 36.169 88.650 1.00 12.28 69 GLY B CA 1
ATOM 2147 C C . GLY B 1 92 ? 50.848 36.063 90.119 1.00 20.47 69 GLY B C 1
ATOM 2148 O O . GLY B 1 92 ? 49.903 36.711 90.595 1.00 15.25 69 GLY B O 1
ATOM 2149 N N . GLY B 1 93 ? 51.564 35.207 90.840 1.00 11.92 70 GLY B N 1
ATOM 2150 C CA . GLY B 1 93 ? 51.330 35.040 92.276 1.00 16.88 70 GLY B CA 1
ATOM 2151 C C . GLY B 1 93 ? 51.461 36.354 93.044 1.00 21.98 70 GLY B C 1
ATOM 2152 O O . GLY B 1 93 ? 50.714 36.608 93.971 1.00 15.63 70 GLY B O 1
ATOM 2153 N N . HIS B 1 94 ? 52.456 37.161 92.688 1.00 15.89 71 HIS B N 1
ATOM 2154 C CA . HIS B 1 94 ? 52.686 38.436 93.334 1.00 19.52 71 HIS B CA 1
ATOM 2155 C C . HIS B 1 94 ? 51.574 39.433 93.021 1.00 19.14 71 HIS B C 1
ATOM 2156 O O . HIS B 1 94 ? 51.090 40.129 93.907 1.00 21.34 71 HIS B O 1
ATOM 2163 N N . VAL B 1 95 ? 51.226 39.531 91.741 1.00 15.16 72 VAL B N 1
ATOM 2164 C CA . VAL B 1 95 ? 50.128 40.362 91.270 1.00 15.42 72 VAL B CA 1
ATOM 2165 C C . VAL B 1 95 ? 48.811 39.983 91.944 1.00 14.56 72 VAL B C 1
ATOM 2166 O O . VAL B 1 95 ? 48.081 40.837 92.464 1.00 15.10 72 VAL B O 1
ATOM 2170 N N . ASN B 1 96 ? 48.497 38.694 91.907 1.00 22.48 73 ASN B N 1
ATOM 2171 C CA . ASN B 1 96 ? 47.215 38.230 92.412 1.00 23.30 73 ASN B CA 1
ATOM 2172 C C . ASN B 1 96 ? 47.081 38.469 93.905 1.00 12.07 73 ASN B C 1
ATOM 2173 O O . ASN B 1 96 ? 46.016 38.888 94.385 1.00 19.43 73 ASN B O 1
ATOM 2178 N N . HIS B 1 97 ? 48.141 38.190 94.652 1.00 16.17 74 HIS B N 1
ATOM 2179 C CA . HIS B 1 97 ? 48.018 38.353 96.104 1.00 16.54 74 HIS B CA 1
ATOM 2180 C C . HIS B 1 97 ? 48.049 39.834 96.505 1.00 15.38 74 HIS B C 1
ATOM 2181 O O . HIS B 1 97 ? 47.348 40.228 97.416 1.00 19.54 74 HIS B O 1
ATOM 2188 N N . SER B 1 98 ? 48.809 40.661 95.790 1.00 17.15 75 SER B N 1
ATOM 2189 C CA . SER B 1 98 ? 48.819 42.099 96.067 1.00 21.03 75 SER B CA 1
ATOM 2190 C C . SER B 1 98 ? 47.419 42.714 95.892 1.00 20.51 75 SER B C 1
ATOM 2191 O O . SER B 1 98 ? 46.995 43.547 96.680 1.00 23.99 75 SER B O 1
ATOM 2194 N N . ILE B 1 99 ? 46.707 42.282 94.858 1.00 15.76 76 ILE B N 1
ATOM 2195 C CA . ILE B 1 99 ? 45.334 42.711 94.641 1.00 13.15 76 ILE B CA 1
ATOM 2196 C C . ILE B 1 99 ? 44.408 42.142 95.737 1.00 19.61 76 ILE B C 1
ATOM 2197 O O . ILE B 1 99 ? 43.609 42.865 96.332 1.00 15.36 76 ILE B O 1
ATOM 2202 N N . PHE B 1 100 ? 44.522 40.839 95.977 1.00 7.53 77 PHE B N 1
ATOM 2203 C CA . PHE B 1 100 ? 43.714 40.130 96.981 1.00 14.67 77 PHE B CA 1
ATOM 2204 C C . PHE B 1 100 ? 43.754 40.843 98.331 1.00 17.93 77 PHE B C 1
ATOM 2205 O O . PHE B 1 100 ? 42.707 41.076 98.918 1.00 13.79 77 PHE B O 1
ATOM 2213 N N . TRP B 1 101 ? 44.937 41.200 98.832 1.00 15.52 78 TRP B N 1
ATOM 2214 C CA . TRP B 1 101 ? 44.989 41.864 100.169 1.00 18.52 78 TRP B CA 1
ATOM 2215 C C . TRP B 1 101 ? 44.196 43.184 100.183 1.00 21.77 78 TRP B C 1
ATOM 2216 O O . TRP B 1 101 ? 43.478 43.515 101.146 1.00 27.00 78 TRP B O 1
ATOM 2227 N N . LYS B 1 102 ? 44.303 43.927 99.098 1.00 19.17 79 LYS B N 1
ATOM 2228 C CA . LYS B 1 102 ? 43.630 45.214 99.000 1.00 24.50 79 LYS B CA 1
ATOM 2229 C C . LYS B 1 102 ? 42.125 45.084 98.774 1.00 27.57 79 LYS B C 1
ATOM 2230 O O . LYS B 1 102 ? 41.390 46.006 99.119 1.00 23.78 79 LYS B O 1
ATOM 2236 N N . ASN B 1 103 ? 41.652 43.972 98.196 1.00 24.04 80 ASN B N 1
ATOM 2237 C CA . ASN B 1 103 ? 40.201 43.846 98.013 1.00 12.28 80 ASN B CA 1
ATOM 2238 C C . ASN B 1 103 ? 39.529 43.068 99.140 1.00 13.90 80 ASN B C 1
ATOM 2239 O O . ASN B 1 103 ? 38.377 42.623 99.016 1.00 12.77 80 ASN B O 1
ATOM 2244 N N . LEU B 1 104 ? 40.225 43.012 100.275 1.00 15.74 81 LEU B N 1
ATOM 2245 C CA . LEU B 1 104 ? 39.652 42.587 101.567 1.00 19.68 81 LEU B CA 1
ATOM 2246 C C . LEU B 1 104 ? 39.706 43.742 102.554 1.00 23.42 81 LEU B C 1
ATOM 2247 O O . LEU B 1 104 ? 40.649 44.528 102.514 1.00 16.34 81 LEU B O 1
ATOM 2252 N N . ALA B 1 105 ? 38.757 43.799 103.489 1.00 20.93 82 ALA B N 1
ATOM 2253 C CA . ALA B 1 105 ? 38.816 44.782 104.578 1.00 25.73 82 ALA B CA 1
ATOM 2254 C C . ALA B 1 105 ? 38.011 44.293 105.768 1.00 21.32 82 ALA B C 1
ATOM 2255 O O . ALA B 1 105 ? 36.993 43.628 105.585 1.00 17.53 82 ALA B O 1
ATOM 2257 N N . PRO B 1 106 ? 38.451 44.641 106.993 1.00 27.01 83 PRO B N 1
ATOM 2258 C CA . PRO B 1 106 ? 37.673 44.314 108.197 1.00 26.74 83 PRO B CA 1
ATOM 2259 C C . PRO B 1 106 ? 36.262 44.864 108.059 1.00 25.46 83 PRO B C 1
ATOM 2260 O O . PRO B 1 106 ? 36.097 45.954 107.490 1.00 19.21 83 PRO B O 1
ATOM 2264 N N . SER B 1 107 ? 35.272 44.118 108.533 1.00 30.86 84 SER B N 1
ATOM 2265 C CA . SER B 1 107 ? 33.880 44.546 108.449 1.00 42.08 84 SER B CA 1
ATOM 2266 C C . SER B 1 107 ? 33.678 45.948 109.035 1.00 34.20 84 SER B C 1
ATOM 2267 O O . SER B 1 107 ? 32.848 46.706 108.541 1.00 30.85 84 SER B O 1
ATOM 2270 N N . SER B 1 108 ? 34.479 46.300 110.039 1.00 30.23 85 SER B N 1
ATOM 2271 C CA . SER B 1 108 ? 34.375 47.595 110.712 1.00 41.82 85 SER B CA 1
ATOM 2272 C C . SER B 1 108 ? 35.011 48.717 109.887 1.00 49.51 85 SER B C 1
ATOM 2273 O O . SER B 1 108 ? 34.883 49.896 110.226 1.00 55.31 85 SER B O 1
ATOM 2276 N N . GLU B 1 109 ? 35.726 48.353 108.828 1.00 36.63 86 GLU B N 1
ATOM 2277 C CA . GLU B 1 109 ? 36.349 49.350 107.961 1.00 29.43 86 GLU B CA 1
ATOM 2278 C C . GLU B 1 109 ? 35.789 49.282 106.556 1.00 29.97 86 GLU B C 1
ATOM 2279 O O . GLU B 1 109 ? 36.463 49.654 105.605 1.00 40.33 86 GLU B O 1
ATOM 2285 N N . GLY B 1 110 ? 34.575 48.756 106.412 1.00 32.91 87 GLY B N 1
ATOM 2286 C CA . GLY B 1 110 ? 33.920 48.753 105.115 1.00 24.91 87 GLY B CA 1
ATOM 2287 C C . GLY B 1 110 ? 33.844 47.390 104.432 1.00 26.02 87 GLY B C 1
ATOM 2288 O O . GLY B 1 110 ? 33.173 47.243 103.417 1.00 29.52 87 GLY B O 1
ATOM 2289 N N . GLY B 1 111 ? 34.538 46.396 104.983 1.00 29.32 88 GLY B N 1
ATOM 2290 C CA . GLY B 1 111 ? 34.463 45.039 104.470 1.00 19.82 88 GLY B CA 1
ATOM 2291 C C . GLY B 1 111 ? 33.039 44.507 104.467 1.00 31.74 88 GLY B C 1
ATOM 2292 O O . GLY B 1 111 ? 32.330 44.606 105.469 1.00 27.08 88 GLY B O 1
ATOM 2293 N N . GLY B 1 112 ? 32.612 43.937 103.341 1.00 34.65 89 GLY B N 1
ATOM 2294 C CA . GLY B 1 112 ? 31.272 43.384 103.242 1.00 20.45 89 GLY B CA 1
ATOM 2295 C C . GLY B 1 112 ? 30.199 44.416 102.916 1.00 16.69 89 GLY B C 1
ATOM 2296 O O . GLY B 1 112 ? 29.054 44.048 102.687 1.00 19.20 89 GLY B O 1
ATOM 2297 N N . GLU B 1 113 ? 30.567 45.697 102.893 1.00 28.45 90 GLU B N 1
ATOM 2298 C CA . GLU B 1 113 ? 29.641 46.756 102.481 1.00 29.22 90 GLU B CA 1
ATOM 2299 C C . GLU B 1 113 ? 29.513 46.862 100.964 1.00 17.53 90 GLU B C 1
ATOM 2300 O O . GLU B 1 113 ? 30.510 46.943 100.246 1.00 29.99 90 GLU B O 1
ATOM 2306 N N . PRO B 1 114 ? 28.263 46.866 100.477 1.00 24.73 91 PRO B N 1
ATOM 2307 C CA . PRO B 1 114 ? 27.973 46.830 99.032 1.00 32.82 91 PRO B CA 1
ATOM 2308 C C . PRO B 1 114 ? 28.622 47.985 98.261 1.00 28.51 91 PRO B C 1
ATOM 2309 O O . PRO B 1 114 ? 28.886 49.044 98.837 1.00 28.37 91 PRO B O 1
ATOM 2313 N N . PRO B 1 115 ? 28.934 47.763 96.978 1.00 35.20 92 PRO B N 1
ATOM 2314 C CA . PRO B 1 115 ? 29.491 48.848 96.171 1.00 39.37 92 PRO B CA 1
ATOM 2315 C C . PRO B 1 115 ? 28.432 49.909 95.896 1.00 44.37 92 PRO B C 1
ATOM 2316 O O . PRO B 1 115 ? 27.268 49.572 95.656 1.00 39.51 92 PRO B O 1
ATOM 2320 N N . LYS B 1 116 ? 28.836 51.170 95.964 1.00 44.70 93 LYS B N 1
ATOM 2321 C CA . LYS B 1 116 ? 27.972 52.287 95.624 1.00 51.08 93 LYS B CA 1
ATOM 2322 C C . LYS B 1 116 ? 28.387 52.872 94.271 1.00 53.46 93 LYS B C 1
ATOM 2323 O O . LYS B 1 116 ? 29.218 52.294 93.566 1.00 55.99 93 LYS B O 1
ATOM 2329 N N . GLY B 1 117 ? 27.773 53.988 93.892 1.00 52.29 94 GLY B N 1
ATOM 2330 C CA . GLY B 1 117 ? 28.179 54.704 92.698 1.00 40.24 94 GLY B CA 1
ATOM 2331 C C . GLY B 1 117 ? 27.978 53.913 91.419 1.00 35.02 94 GLY B C 1
ATOM 2332 O O . GLY B 1 117 ? 27.001 53.184 91.266 1.00 47.07 94 GLY B O 1
ATOM 2333 N N . SER B 1 118 ? 28.904 54.088 90.490 1.00 31.93 95 SER B N 1
ATOM 2334 C CA . SER B 1 118 ? 28.803 53.511 89.156 1.00 38.45 95 SER B CA 1
ATOM 2335 C C . SER B 1 118 ? 28.944 51.987 89.145 1.00 39.25 95 SER B C 1
ATOM 2336 O O . SER B 1 118 ? 28.278 51.300 88.368 1.00 40.77 95 SER B O 1
ATOM 2339 N N . LEU B 1 119 ? 29.834 51.460 89.980 1.00 39.11 96 LEU B N 1
ATOM 2340 C CA . LEU B 1 119 ? 30.062 50.019 89.992 1.00 40.97 96 LEU B CA 1
ATOM 2341 C C . LEU B 1 119 ? 28.806 49.286 90.417 1.00 35.23 96 LEU B C 1
ATOM 2342 O O . LEU B 1 119 ? 28.396 48.311 89.772 1.00 25.40 96 LEU B O 1
ATOM 2347 N N . GLY B 1 120 ? 28.173 49.790 91.476 1.00 34.53 97 GLY B N 1
ATOM 2348 C CA . GLY B 1 120 ? 26.928 49.216 91.951 1.00 33.18 97 GLY B CA 1
ATOM 2349 C C . GLY B 1 120 ? 25.926 49.181 90.816 1.00 34.36 97 GLY B C 1
ATOM 2350 O O . GLY B 1 120 ? 25.243 48.175 90.629 1.00 36.00 97 GLY B O 1
ATOM 2351 N N . SER B 1 121 ? 25.848 50.277 90.057 1.00 26.47 98 SER B N 1
ATOM 2352 C CA . SER B 1 121 ? 24.982 50.330 88.879 1.00 33.13 98 SER B CA 1
ATOM 2353 C C . SER B 1 121 ? 25.392 49.294 87.838 1.00 23.79 98 SER B C 1
ATOM 2354 O O . SER B 1 121 ? 24.564 48.522 87.357 1.00 30.80 98 SER B O 1
ATOM 2357 N N . ALA B 1 122 ? 26.670 49.298 87.476 1.00 23.84 99 ALA B N 1
ATOM 2358 C CA . ALA B 1 122 ? 27.151 48.346 86.482 1.00 32.27 99 ALA B CA 1
ATOM 2359 C C . ALA B 1 122 ? 26.881 46.923 86.955 1.00 33.04 99 ALA B C 1
ATOM 2360 O O . ALA B 1 122 ? 26.475 46.075 86.164 1.00 33.84 99 ALA B O 1
ATOM 2362 N N . ILE B 1 123 ? 27.041 46.668 88.250 1.00 29.88 100 ILE B N 1
ATOM 2363 C CA . ILE B 1 123 ? 26.806 45.313 88.741 1.00 30.96 100 ILE B CA 1
ATOM 2364 C C . ILE B 1 123 ? 25.332 44.961 88.568 1.00 32.53 100 ILE B C 1
ATOM 2365 O O . ILE B 1 123 ? 25.008 43.890 88.037 1.00 29.10 100 ILE B O 1
ATOM 2370 N N . ASP B 1 124 ? 24.451 45.893 88.945 1.00 31.39 101 ASP B N 1
ATOM 2371 C CA . ASP B 1 124 ? 23.010 45.723 88.756 1.00 37.34 101 ASP B CA 1
ATOM 2372 C C . ASP B 1 124 ? 22.644 45.520 87.290 1.00 33.99 101 ASP B C 1
ATOM 2373 O O . ASP B 1 124 ? 21.808 44.671 86.969 1.00 32.02 101 ASP B O 1
ATOM 2378 N N . ALA B 1 125 ? 23.273 46.299 86.412 1.00 22.72 102 ALA B N 1
ATOM 2379 C CA . ALA B 1 125 ? 23.042 46.205 84.967 1.00 30.27 102 ALA B CA 1
ATOM 2380 C C . ALA B 1 125 ? 23.513 44.880 84.384 1.00 36.55 102 ALA B C 1
ATOM 2381 O O . ALA B 1 125 ? 22.859 44.316 83.505 1.00 40.76 102 ALA B O 1
ATOM 2383 N N . HIS B 1 126 ? 24.660 44.399 84.863 1.00 36.05 103 HIS B N 1
ATOM 2384 C CA . HIS B 1 126 ? 25.287 43.208 84.300 1.00 24.62 103 HIS B CA 1
ATOM 2385 C C . HIS B 1 126 ? 24.858 41.922 84.970 1.00 30.83 103 HIS B C 1
ATOM 2386 O O . HIS B 1 126 ? 24.850 40.877 84.347 1.00 36.00 103 HIS B O 1
ATOM 2393 N N . PHE B 1 127 ? 24.531 41.976 86.254 1.00 29.94 104 PHE B N 1
ATOM 2394 C CA . PHE B 1 127 ? 24.267 40.744 86.976 1.00 29.35 104 PHE B CA 1
ATOM 2395 C C . PHE B 1 127 ? 22.901 40.720 87.659 1.00 37.54 104 PHE B C 1
ATOM 2396 O O . PHE B 1 127 ? 22.575 39.762 88.352 1.00 35.86 104 PHE B O 1
ATOM 2404 N N . GLY B 1 128 ? 22.094 41.754 87.431 1.00 38.01 105 GLY B N 1
ATOM 2405 C CA . GLY B 1 128 ? 20.766 41.837 88.017 1.00 35.68 105 GLY B CA 1
ATOM 2406 C C . GLY B 1 128 ? 20.729 42.489 89.390 1.00 36.23 105 GLY B C 1
ATOM 2407 O O . GLY B 1 128 ? 19.900 43.361 89.659 1.00 34.56 105 GLY B O 1
ATOM 2408 N N . SER B 1 129 ? 21.632 42.049 90.258 1.00 35.18 106 SER B N 1
ATOM 2409 C CA . SER B 1 129 ? 21.760 42.568 91.612 1.00 27.63 106 SER B CA 1
ATOM 2410 C C . SER B 1 129 ? 23.123 42.172 92.135 1.00 33.57 106 SER B C 1
ATOM 2411 O O . SER B 1 129 ? 23.841 41.405 91.495 1.00 24.01 106 SER B O 1
ATOM 2414 N N . LEU B 1 130 ? 23.505 42.721 93.280 1.00 30.44 107 LEU B N 1
ATOM 2415 C CA . LEU B 1 130 ? 24.744 42.307 93.905 1.00 32.27 107 LEU B CA 1
ATOM 2416 C C . LEU B 1 130 ? 24.728 40.801 94.215 1.00 34.54 107 LEU B C 1
ATOM 2417 O O . LEU B 1 130 ? 25.760 40.126 94.097 1.00 30.91 107 LEU B O 1
ATOM 2422 N N . GLU B 1 131 ? 23.570 40.283 94.629 1.00 30.26 108 GLU B N 1
ATOM 2423 C CA . GLU B 1 131 ? 23.443 38.854 94.966 1.00 36.05 108 GLU B CA 1
ATOM 2424 C C . GLU B 1 131 ? 23.507 37.954 93.735 1.00 26.58 108 GLU B C 1
ATOM 2425 O O . GLU B 1 131 ? 23.959 36.806 93.809 1.00 29.14 108 GLU B O 1
ATOM 2431 N N . GLY B 1 132 ? 23.020 38.450 92.608 1.00 26.88 109 GLY B N 1
ATOM 2432 C CA . GLY B 1 132 ? 23.196 37.735 91.360 1.00 26.83 109 GLY B CA 1
ATOM 2433 C C . GLY B 1 132 ? 24.690 37.536 91.141 1.00 34.74 109 GLY B C 1
ATOM 2434 O O . GLY B 1 132 ? 25.138 36.431 90.831 1.00 38.08 109 GLY B O 1
ATOM 2435 N N . LEU B 1 133 ? 25.462 38.605 91.336 1.00 25.12 110 LEU B N 1
ATOM 2436 C CA . LEU B 1 133 ? 26.906 38.544 91.162 1.00 27.75 110 LEU B CA 1
ATOM 2437 C C . LEU B 1 133 ? 27.577 37.595 92.157 1.00 33.38 110 LEU B C 1
ATOM 2438 O O . LEU B 1 133 ? 28.416 36.762 91.789 1.00 18.13 110 LEU B O 1
ATOM 2443 N N . VAL B 1 134 ? 27.195 37.729 93.419 1.00 24.57 111 VAL B N 1
ATOM 2444 C CA . VAL B 1 134 ? 27.769 36.930 94.489 1.00 17.17 111 VAL B CA 1
ATOM 2445 C C . VAL B 1 134 ? 27.487 35.437 94.236 1.00 22.94 111 VAL B C 1
ATOM 2446 O O . VAL B 1 134 ? 28.372 34.594 94.385 1.00 25.11 111 VAL B O 1
ATOM 2450 N N . LYS B 1 135 ? 26.266 35.112 93.822 1.00 29.82 112 LYS B N 1
ATOM 2451 C CA . LYS B 1 135 ? 25.931 33.723 93.485 1.00 26.82 112 LYS B CA 1
ATOM 2452 C C . LYS B 1 135 ? 26.830 33.201 92.354 1.00 28.58 112 LYS B C 1
ATOM 2453 O O . LYS B 1 135 ? 27.316 32.075 92.395 1.00 26.83 112 LYS B O 1
ATOM 2459 N N . LYS B 1 136 ? 27.006 34.018 91.320 1.00 18.18 113 LYS B N 1
ATOM 2460 C CA . LYS B 1 136 ? 27.803 33.629 90.179 1.00 25.00 113 LYS B CA 1
ATOM 2461 C C . LYS B 1 136 ? 29.263 33.370 90.583 1.00 19.19 113 LYS B C 1
ATOM 2462 O O . LYS B 1 136 ? 29.826 32.308 90.286 1.00 22.95 113 LYS B O 1
ATOM 2468 N N . MET B 1 137 ? 29.873 34.317 91.283 1.00 19.49 114 MET B N 1
ATOM 2469 C CA . MET B 1 137 ? 31.279 34.163 91.653 1.00 23.06 114 MET B CA 1
ATOM 2470 C C . MET B 1 137 ? 31.453 32.992 92.605 1.00 19.35 114 MET B C 1
ATOM 2471 O O . MET B 1 137 ? 32.440 32.247 92.529 1.00 16.48 114 MET B O 1
ATOM 2476 N N . SER B 1 138 ? 30.471 32.799 93.478 1.00 13.25 115 SER B N 1
ATOM 2477 C CA . SER B 1 138 ? 30.516 31.648 94.391 1.00 18.68 115 SER B CA 1
ATOM 2478 C C . SER B 1 138 ? 30.461 30.311 93.621 1.00 20.02 115 SER B C 1
ATOM 2479 O O . SER B 1 138 ? 31.266 29.415 93.854 1.00 24.72 115 SER B O 1
ATOM 2482 N N . ALA B 1 139 ? 29.548 30.206 92.666 1.00 20.92 116 ALA B N 1
ATOM 2483 C CA . ALA B 1 139 ? 29.404 28.976 91.889 1.00 26.31 116 ALA B CA 1
ATOM 2484 C C . ALA B 1 139 ? 30.698 28.707 91.127 1.00 21.99 116 ALA B C 1
ATOM 2485 O O . ALA B 1 139 ? 31.231 27.596 91.108 1.00 22.94 116 ALA B O 1
ATOM 2487 N N . GLU B 1 140 ? 31.205 29.750 90.498 1.00 22.64 117 GLU B N 1
ATOM 2488 C CA . GLU B 1 140 ? 32.442 29.647 89.748 1.00 20.38 117 GLU B CA 1
ATOM 2489 C C . GLU B 1 140 ? 33.628 29.231 90.621 1.00 25.71 117 GLU B C 1
ATOM 2490 O O . GLU B 1 140 ? 34.431 28.380 90.227 1.00 28.34 117 GLU B O 1
ATOM 2496 N N . GLY B 1 141 ? 33.738 29.837 91.802 1.00 19.54 118 GLY B N 1
ATOM 2497 C CA . GLY B 1 141 ? 34.783 29.476 92.749 1.00 16.48 118 GLY B CA 1
ATOM 2498 C C . GLY B 1 141 ? 34.661 28.039 93.232 1.00 15.80 118 GLY B C 1
ATOM 2499 O O . GLY B 1 141 ? 35.648 27.331 93.378 1.00 18.97 118 GLY B O 1
ATOM 2500 N N . ALA B 1 142 ? 33.440 27.594 93.500 1.00 16.84 119 ALA B N 1
ATOM 2501 C CA . ALA B 1 142 ? 33.255 26.223 93.989 1.00 19.50 119 ALA B CA 1
ATOM 2502 C C . ALA B 1 142 ? 33.658 25.191 92.929 1.00 24.52 119 ALA B C 1
ATOM 2503 O O . ALA B 1 142 ? 34.156 24.104 93.250 1.00 26.18 119 ALA B O 1
ATOM 2505 N N . ALA B 1 143 ? 33.490 25.568 91.668 1.00 16.41 120 ALA B N 1
ATOM 2506 C CA . ALA B 1 143 ? 33.686 24.667 90.536 1.00 26.28 120 ALA B CA 1
ATOM 2507 C C . ALA B 1 143 ? 35.105 24.639 89.994 1.00 26.52 120 ALA B C 1
ATOM 2508 O O . ALA B 1 143 ? 35.393 23.859 89.095 1.00 22.42 120 ALA B O 1
ATOM 2510 N N . VAL B 1 144 ? 35.971 25.503 90.511 1.00 20.40 121 VAL B N 1
ATOM 2511 C CA . VAL B 1 144 ? 37.363 25.544 90.065 1.00 20.32 121 VAL B CA 1
ATOM 2512 C C . VAL B 1 144 ? 38.048 24.202 90.388 1.00 22.71 121 VAL B C 1
ATOM 2513 O O . VAL B 1 144 ? 38.114 23.782 91.546 1.00 18.71 121 VAL B O 1
ATOM 2517 N N . GLN B 1 145 ? 38.582 23.552 89.363 1.00 11.39 122 GLN B N 1
ATOM 2518 C CA . GLN B 1 145 ? 39.278 22.275 89.516 1.00 14.27 122 GLN B CA 1
ATOM 2519 C C . GLN B 1 145 ? 40.729 22.531 89.843 1.00 21.87 122 GLN B C 1
ATOM 2520 O O . GLN B 1 145 ? 41.447 23.190 89.079 1.00 14.67 122 GLN B O 1
ATOM 2526 N N . GLY B 1 146 ? 41.158 22.040 90.998 1.00 16.40 123 GLY B N 1
ATOM 2527 C CA . GLY B 1 146 ? 42.503 22.319 91.468 1.00 21.37 123 GLY B CA 1
ATOM 2528 C C . GLY B 1 146 ? 42.638 23.712 92.055 1.00 17.94 123 GLY B C 1
ATOM 2529 O O . GLY B 1 146 ? 41.735 24.189 92.747 1.00 14.90 123 GLY B O 1
ATOM 2530 N N . SER B 1 147 ? 43.766 24.361 91.778 1.00 20.44 124 SER B N 1
ATOM 2531 C CA . SER B 1 147 ? 44.098 25.661 92.371 1.00 15.71 124 SER B CA 1
ATOM 2532 C C . SER B 1 147 ? 43.724 26.809 91.405 1.00 16.06 124 SER B C 1
ATOM 2533 O O . SER B 1 147 ? 43.886 26.689 90.201 1.00 16.26 124 SER B O 1
ATOM 2536 N N . GLY B 1 148 ? 43.221 27.923 91.918 1.00 13.11 125 GLY B N 1
ATOM 2537 C CA . GLY B 1 148 ? 42.936 29.036 91.013 1.00 13.91 125 GLY B CA 1
ATOM 2538 C C . GLY B 1 148 ? 42.300 30.221 91.698 1.00 15.91 125 GLY B C 1
ATOM 2539 O O . GLY B 1 148 ? 42.350 30.346 92.917 1.00 18.67 125 GLY B O 1
ATOM 2540 N N . TRP B 1 149 ? 41.698 31.088 90.895 1.00 19.41 126 TRP B N 1
ATOM 2541 C CA . TRP B 1 149 ? 41.164 32.350 91.363 1.00 18.80 126 TRP B CA 1
ATOM 2542 C C . TRP B 1 149 ? 39.795 32.594 90.755 1.00 16.39 126 TRP B C 1
ATOM 2543 O O . TRP B 1 149 ? 39.559 32.211 89.613 1.00 10.49 126 TRP B O 1
ATOM 2554 N N . VAL B 1 150 ? 38.877 33.239 91.469 1.00 13.16 127 VAL B N 1
ATOM 2555 C CA . VAL B 1 150 ? 37.688 33.688 90.738 1.00 14.98 127 VAL B CA 1
ATOM 2556 C C . VAL B 1 150 ? 37.710 35.211 90.725 1.00 17.71 127 VAL B C 1
ATOM 2557 O O . VAL B 1 150 ? 38.033 35.831 91.741 1.00 17.27 127 VAL B O 1
ATOM 2561 N N . TRP B 1 151 ? 37.364 35.806 89.578 1.00 15.57 128 TRP B N 1
ATOM 2562 C CA . TRP B 1 151 ? 37.475 37.258 89.395 1.00 23.81 128 TRP B CA 1
ATOM 2563 C C . TRP B 1 151 ? 36.191 37.977 88.992 1.00 13.22 128 TRP B C 1
ATOM 2564 O O . TRP B 1 151 ? 35.427 37.484 88.195 1.00 25.07 128 TRP B O 1
ATOM 2575 N N . LEU B 1 152 ? 35.999 39.159 89.559 1.00 15.28 129 LEU B N 1
ATOM 2576 C CA . LEU B 1 152 ? 35.214 40.202 88.939 1.00 15.82 129 LEU B CA 1
ATOM 2577 C C . LEU B 1 152 ? 36.226 41.110 88.236 1.00 16.20 129 LEU B C 1
ATOM 2578 O O . LEU B 1 152 ? 37.164 41.599 88.869 1.00 23.74 129 LEU B O 1
ATOM 2583 N N . GLY B 1 153 ? 36.047 41.306 86.933 1.00 19.82 130 GLY B N 1
ATOM 2584 C CA . GLY B 1 153 ? 36.979 42.095 86.143 1.00 22.30 130 GLY B CA 1
ATOM 2585 C C . GLY B 1 153 ? 36.269 43.171 85.350 1.00 26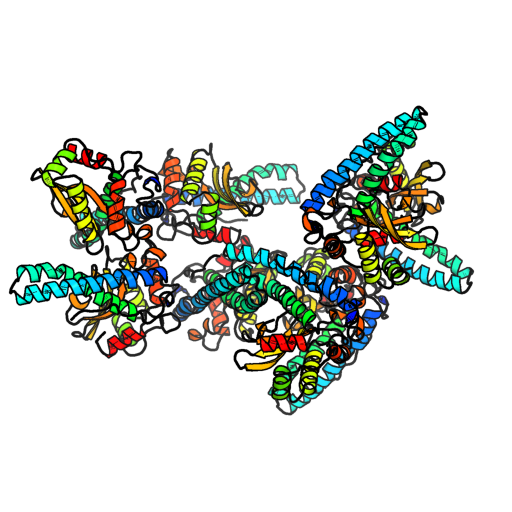.36 130 GLY B C 1
ATOM 2586 O O . GLY B 1 153 ? 35.064 43.074 85.110 1.00 25.52 130 GLY B O 1
ATOM 2587 N N . LEU B 1 154 ? 37.018 44.193 84.943 1.00 26.04 131 LEU B N 1
ATOM 2588 C CA . LEU B 1 154 ? 36.516 45.211 84.035 1.00 27.41 131 LEU B CA 1
ATOM 2589 C C . LEU B 1 154 ? 37.119 45.047 82.640 1.00 29.19 131 LEU B C 1
ATOM 2590 O O . LEU B 1 154 ? 38.327 45.066 82.487 1.00 19.28 131 LEU B O 1
ATOM 2595 N N . ASP B 1 155 ? 36.291 44.872 81.622 1.00 32.51 132 ASP B N 1
ATOM 2596 C CA . ASP B 1 155 ? 36.803 44.907 80.252 1.00 26.17 132 ASP B CA 1
ATOM 2597 C C . ASP B 1 155 ? 36.885 46.376 79.844 1.00 27.19 132 ASP B C 1
ATOM 2598 O O . ASP B 1 155 ? 35.867 46.977 79.541 1.00 24.05 132 ASP B O 1
ATOM 2603 N N . LYS B 1 156 ? 38.087 46.942 79.831 1.00 24.31 133 LYS B N 1
ATOM 2604 C CA . LYS B 1 156 ? 38.280 48.364 79.513 1.00 23.08 133 LYS B CA 1
ATOM 2605 C C . LYS B 1 156 ? 37.912 48.777 78.090 1.00 42.57 133 LYS B C 1
ATOM 2606 O O . LYS B 1 156 ? 37.555 49.930 77.856 1.00 45.80 133 LYS B O 1
ATOM 2612 N N . GLU B 1 157 ? 38.036 47.869 77.132 1.00 48.15 134 GLU B N 1
ATOM 2613 C CA . GLU B 1 157 ? 37.721 48.237 75.756 1.00 61.22 134 GLU B CA 1
ATOM 2614 C C . GLU B 1 157 ? 36.209 48.450 75.666 1.00 67.74 134 GLU B C 1
ATOM 2615 O O . GLU B 1 157 ? 35.757 49.480 75.166 1.00 68.20 134 GLU B O 1
ATOM 2621 N N . LEU B 1 158 ? 35.435 47.481 76.149 1.00 68.88 135 LEU B N 1
ATOM 2622 C CA . LEU B 1 158 ? 33.982 47.534 76.056 1.00 61.61 135 LEU B CA 1
ATOM 2623 C C . LEU B 1 158 ? 33.338 48.300 77.223 1.00 69.81 135 LEU B C 1
ATOM 2624 O O . LEU B 1 158 ? 32.140 48.579 77.196 1.00 68.85 135 LEU B O 1
ATOM 2629 N N . LYS B 1 159 ? 34.143 48.660 78.226 1.00 75.58 136 LYS B N 1
ATOM 2630 C CA . LYS B 1 159 ? 33.656 49.261 79.481 1.00 66.61 136 LYS B CA 1
ATOM 2631 C C . LYS B 1 159 ? 32.577 48.362 80.101 1.00 59.94 136 LYS B C 1
ATOM 2632 O O . LYS B 1 159 ? 31.486 48.811 80.460 1.00 67.76 136 LYS B O 1
ATOM 2638 N N . LYS B 1 160 ? 32.907 47.084 80.236 1.00 38.97 137 LYS B N 1
ATOM 2639 C CA . LYS B 1 160 ? 31.968 46.072 80.713 1.00 38.74 137 LYS B CA 1
ATOM 2640 C C . LYS B 1 160 ? 32.545 45.231 81.864 1.00 22.67 137 LYS B C 1
ATOM 2641 O O . LYS B 1 160 ? 33.751 45.077 82.001 1.00 33.21 137 LYS B O 1
ATOM 2647 N N . LEU B 1 161 ? 31.657 44.672 82.663 1.00 26.72 138 LEU B N 1
ATOM 2648 C CA . LEU B 1 161 ? 32.035 43.775 83.743 1.00 29.13 138 LEU B CA 1
ATOM 2649 C C . LEU B 1 161 ? 32.096 42.318 83.288 1.00 28.77 138 LEU B C 1
ATOM 2650 O O . LEU B 1 161 ? 31.318 41.894 82.438 1.00 27.40 138 LEU B O 1
ATOM 2655 N N . VAL B 1 162 ? 33.047 41.564 83.837 1.00 26.23 139 VAL B N 1
ATOM 2656 C CA . VAL B 1 162 ? 33.138 40.138 83.563 1.00 30.57 139 VAL B CA 1
ATOM 2657 C C . VAL B 1 162 ? 33.386 39.357 84.857 1.00 28.83 139 VAL B C 1
ATOM 2658 O O . VAL B 1 162 ? 33.916 39.889 85.834 1.00 24.01 139 VAL B O 1
ATOM 2662 N N . VAL B 1 163 ? 32.983 38.095 84.846 1.00 21.86 140 VAL B N 1
ATOM 2663 C CA . VAL B 1 163 ? 33.360 37.141 85.867 1.00 21.11 140 VAL B CA 1
ATOM 2664 C C . VAL B 1 163 ? 34.158 36.062 85.164 1.00 24.46 140 VAL B C 1
ATOM 2665 O O . VAL B 1 163 ? 33.764 35.568 84.115 1.00 25.28 140 VAL B O 1
ATOM 2669 N N . ASP B 1 164 ? 35.302 35.704 85.712 1.00 25.24 141 ASP B N 1
ATOM 2670 C CA . ASP B 1 164 ? 36.097 34.678 85.072 1.00 21.96 141 ASP B CA 1
ATOM 2671 C C . ASP B 1 164 ? 36.923 33.990 86.105 1.00 14.73 141 ASP B C 1
ATOM 2672 O O . ASP B 1 164 ? 37.026 34.470 87.233 1.00 15.64 141 ASP B O 1
ATOM 2677 N N . THR B 1 165 ? 37.484 32.841 85.750 1.00 15.54 142 THR B N 1
ATOM 2678 C CA . THR B 1 165 ? 38.422 32.172 86.647 1.00 22.58 142 THR B CA 1
ATOM 2679 C C . THR B 1 165 ? 39.776 32.077 85.959 1.00 20.33 142 THR B C 1
ATOM 2680 O O . THR B 1 165 ? 39.824 32.045 84.739 1.00 15.83 142 THR B O 1
ATOM 2684 N N . THR B 1 166 ? 40.861 32.015 86.730 1.00 10.35 143 THR B N 1
ATOM 2685 C CA . THR B 1 166 ? 42.193 31.672 86.183 1.00 12.91 143 THR B CA 1
ATOM 2686 C C . THR B 1 166 ? 42.757 30.496 86.953 1.00 19.82 143 THR B C 1
ATOM 2687 O O . THR B 1 166 ? 42.387 30.281 88.101 1.00 14.40 143 THR B O 1
ATOM 2691 N N . ALA B 1 167 ? 43.650 29.735 86.323 1.00 19.75 144 ALA B N 1
ATOM 2692 C CA . ALA B 1 167 ? 44.268 28.576 86.973 1.00 12.83 144 ALA B CA 1
ATOM 2693 C C . ALA B 1 167 ? 45.535 28.971 87.678 1.00 18.47 144 ALA B C 1
ATOM 2694 O O . ALA B 1 167 ? 46.259 29.859 87.206 1.00 18.24 144 ALA B O 1
ATOM 2696 N N . ASN B 1 168 ? 45.824 28.267 88.772 1.00 14.22 145 ASN B N 1
ATOM 2697 C CA . ASN B 1 168 ? 47.058 28.445 89.539 1.00 16.86 145 ASN B CA 1
ATOM 2698 C C . ASN B 1 168 ? 47.263 29.905 89.916 1.00 16.20 145 ASN B C 1
ATOM 2699 O O . ASN B 1 168 ? 46.426 30.463 90.637 1.00 14.04 145 ASN B O 1
ATOM 2704 N N . GLN B 1 169 ? 48.354 30.520 89.453 1.00 13.85 146 GLN B N 1
ATOM 2705 C CA . GLN B 1 169 ? 48.573 31.952 89.695 1.00 16.66 146 GLN B CA 1
ATOM 2706 C C . GLN B 1 169 ? 48.471 32.808 88.423 1.00 21.21 146 GLN B C 1
ATOM 2707 O O . GLN B 1 169 ? 49.018 33.913 88.398 1.00 18.39 146 GLN B O 1
ATOM 2713 N N . ASP B 1 170 ? 47.824 32.308 87.362 1.00 19.65 147 ASP B N 1
ATOM 2714 C CA . ASP B 1 170 ? 47.636 33.136 86.159 1.00 13.32 147 ASP B CA 1
ATOM 2715 C C . ASP B 1 170 ? 46.835 34.356 86.533 1.00 23.44 147 ASP B C 1
ATOM 2716 O O . ASP B 1 170 ? 45.754 34.251 87.116 1.00 18.06 147 ASP B O 1
ATOM 2721 N N . PRO B 1 171 ? 47.354 35.531 86.188 1.00 20.49 148 PRO B N 1
ATOM 2722 C CA . PRO B 1 171 ? 46.551 36.704 86.527 1.00 12.76 148 PRO B CA 1
ATOM 2723 C C . PRO B 1 171 ? 45.423 36.902 85.509 1.00 22.22 148 PRO B C 1
ATOM 2724 O O . PRO B 1 171 ? 45.472 36.371 84.391 1.00 20.85 148 PRO B O 1
ATOM 2728 N N . LEU B 1 172 ? 44.407 37.655 85.897 1.00 15.10 149 LEU B N 1
ATOM 2729 C CA . LEU B 1 172 ? 43.267 37.894 85.013 1.00 13.28 149 LEU B CA 1
ATOM 2730 C C . LEU B 1 172 ? 43.693 38.447 83.649 1.00 22.24 149 LEU B C 1
ATOM 2731 O O . LEU B 1 172 ? 43.080 38.149 82.623 1.00 18.20 149 LEU B O 1
ATOM 2736 N N . VAL B 1 173 ? 44.767 39.233 83.631 1.00 19.45 150 VAL B N 1
ATOM 2737 C CA . VAL B 1 173 ? 45.186 39.886 82.393 1.00 15.87 150 VAL B CA 1
ATOM 2738 C C . VAL B 1 173 ? 45.617 38.861 81.334 1.00 20.21 150 VAL B C 1
ATOM 2739 O O . VAL B 1 173 ? 45.692 39.194 80.149 1.00 22.18 150 VAL B O 1
ATOM 2743 N N . THR B 1 174 ? 45.838 37.611 81.745 1.00 18.59 151 THR B N 1
ATOM 2744 C CA . THR B 1 174 ? 46.142 36.550 80.771 1.00 24.97 151 THR B CA 1
ATOM 2745 C C . THR B 1 174 ? 44.891 36.078 80.046 1.00 24.62 151 THR B C 1
ATOM 2746 O O . THR B 1 174 ? 44.995 35.292 79.112 1.00 27.59 151 THR B O 1
ATOM 2750 N N . LYS B 1 175 ? 43.712 36.524 80.481 1.00 23.52 152 LYS B N 1
ATOM 2751 C CA . LYS B 1 175 ? 42.474 36.192 79.762 1.00 26.01 152 LYS B CA 1
ATOM 2752 C C . LYS B 1 175 ? 42.095 37.248 78.718 1.00 24.31 152 LYS B C 1
ATOM 2753 O O . LYS B 1 175 ? 41.115 37.081 78.000 1.00 33.32 152 LYS B O 1
ATOM 2759 N N . GLY B 1 176 ? 42.830 38.353 78.673 1.00 31.52 153 GLY B N 1
ATOM 2760 C CA . GLY B 1 176 ? 42.555 39.444 77.739 1.00 18.27 153 GLY B CA 1
ATOM 2761 C C . GLY B 1 176 ? 43.309 40.660 78.220 1.00 24.22 153 GLY B C 1
ATOM 2762 O O . GLY B 1 176 ? 43.171 41.077 79.376 1.00 32.68 153 GLY B O 1
ATOM 2763 N N . GLY B 1 177 ? 44.119 41.236 77.351 1.00 33.64 154 GLY B N 1
ATOM 2764 C CA . GLY B 1 177 ? 45.007 42.316 77.748 1.00 24.19 154 GLY B CA 1
ATOM 2765 C C . GLY B 1 177 ? 44.327 43.575 78.254 1.00 25.89 154 GLY B C 1
ATOM 2766 O O . GLY B 1 177 ? 44.977 44.413 78.882 1.00 29.06 154 GLY B O 1
ATOM 2767 N N . SER B 1 178 ? 43.033 43.715 77.961 1.00 22.18 155 SER B N 1
ATOM 2768 C CA . SER B 1 178 ? 42.265 44.905 78.351 1.00 39.40 155 SER B CA 1
ATOM 2769 C C . SER B 1 178 ? 41.465 44.698 79.639 1.00 32.10 155 SER B C 1
ATOM 2770 O O . SER B 1 178 ? 40.624 45.527 79.997 1.00 31.29 155 SER B O 1
ATOM 2773 N N . LEU B 1 179 ? 41.720 43.588 80.324 1.00 28.45 156 LEU B N 1
ATOM 2774 C CA . LEU B 1 179 ? 41.018 43.272 81.573 1.00 29.70 156 LEU B CA 1
ATOM 2775 C C . LEU B 1 179 ? 41.677 43.928 82.765 1.00 21.61 156 LEU B C 1
ATOM 2776 O O . LEU B 1 179 ? 42.902 44.008 82.852 1.00 27.67 156 LEU B O 1
ATOM 2781 N N . VAL B 1 180 ? 40.857 44.428 83.677 1.00 23.99 157 VAL B N 1
ATOM 2782 C CA . VAL B 1 180 ? 41.378 44.900 84.949 1.00 23.97 157 VAL B CA 1
ATOM 2783 C C . VAL B 1 180 ? 40.644 44.170 86.073 1.00 19.84 157 VAL B C 1
ATOM 2784 O O . VAL B 1 180 ? 39.424 44.222 86.164 1.00 18.75 157 VAL B O 1
ATOM 2788 N N . PRO B 1 181 ? 41.387 43.483 86.931 1.00 18.86 158 PRO B N 1
ATOM 2789 C CA . PRO B 1 181 ? 40.705 42.806 88.044 1.00 19.35 158 PRO B CA 1
ATOM 2790 C C . PRO B 1 181 ? 40.150 43.802 89.040 1.00 21.97 158 PRO B C 1
ATOM 2791 O O . PRO B 1 181 ? 40.877 44.702 89.439 1.00 30.52 158 PRO B O 1
ATOM 2795 N N . LEU B 1 182 ? 38.890 43.636 89.432 1.00 19.20 159 LEU B N 1
ATOM 2796 C CA . LEU B 1 182 ? 38.285 44.453 90.490 1.00 22.63 159 LEU B CA 1
ATOM 2797 C C . LEU B 1 182 ? 38.238 43.733 91.838 1.00 23.80 159 LEU B C 1
ATOM 2798 O O . LEU B 1 182 ? 38.544 44.305 92.900 1.00 20.52 159 LEU B O 1
ATOM 2803 N N . VAL B 1 183 ? 37.803 42.482 91.797 1.00 20.26 160 VAL B N 1
ATOM 2804 C CA . VAL B 1 183 ? 37.774 41.620 92.981 1.00 21.00 160 VAL B CA 1
ATOM 2805 C C . VAL B 1 183 ? 38.285 40.243 92.616 1.00 16.80 160 VAL B C 1
ATOM 2806 O O . VAL B 1 183 ? 37.834 39.653 91.624 1.00 18.66 160 VAL B O 1
ATOM 2810 N N . GLY B 1 184 ? 39.222 39.742 93.417 1.00 17.75 161 GLY B N 1
ATOM 2811 C CA . GLY B 1 184 ? 39.647 38.361 93.317 1.00 24.21 161 GLY B CA 1
ATOM 2812 C C . GLY B 1 184 ? 39.349 37.593 94.590 1.00 21.08 161 GLY B C 1
ATOM 2813 O O . GLY B 1 184 ? 39.481 38.120 95.700 1.00 19.66 161 GLY B O 1
ATOM 2814 N N . ILE B 1 185 ? 38.952 36.338 94.432 1.00 21.50 162 ILE B N 1
ATOM 2815 C CA . ILE B 1 185 ? 38.845 35.427 95.575 1.00 15.77 162 ILE B CA 1
ATOM 2816 C C . ILE B 1 185 ? 39.763 34.231 95.320 1.00 13.10 162 ILE B C 1
ATOM 2817 O O . ILE B 1 185 ? 39.658 33.556 94.284 1.00 16.07 162 ILE B O 1
ATOM 2822 N N . ASP B 1 186 ? 40.733 34.039 96.206 1.00 12.14 163 ASP B N 1
ATOM 2823 C CA . ASP B 1 186 ? 41.714 32.946 96.105 1.00 13.64 163 ASP B CA 1
ATOM 2824 C C . ASP B 1 186 ? 41.021 31.622 96.453 1.00 16.82 163 ASP B C 1
ATOM 2825 O O . ASP B 1 186 ? 40.489 31.488 97.554 1.00 16.88 163 ASP B O 1
ATOM 2830 N N . VAL B 1 187 ? 40.987 30.642 95.551 1.00 11.73 164 VAL B N 1
ATOM 2831 C CA . VAL B 1 187 ? 40.399 29.361 95.944 1.00 16.29 164 VAL B CA 1
ATOM 2832 C C . VAL B 1 187 ? 41.424 28.230 95.935 1.00 22.75 164 VAL B C 1
ATOM 2833 O O . VAL B 1 187 ? 41.068 27.041 95.856 1.00 18.76 164 VAL B O 1
ATOM 2837 N N . TRP B 1 188 ? 42.700 28.596 95.999 1.00 12.85 165 TRP B N 1
ATOM 2838 C CA . TRP B 1 188 ? 43.725 27.628 96.384 1.00 17.66 165 TRP B CA 1
ATOM 2839 C C . TRP B 1 188 ? 43.342 27.089 97.768 1.00 21.14 165 TRP B C 1
ATOM 2840 O O . TRP B 1 188 ? 42.872 27.842 98.633 1.00 15.93 165 TRP B O 1
ATOM 2851 N N . GLU B 1 189 ? 43.602 25.816 98.009 1.00 17.18 166 GLU B N 1
ATOM 2852 C CA . GLU B 1 189 ? 43.262 25.244 99.302 1.00 17.50 166 GLU B CA 1
ATOM 2853 C C . GLU B 1 189 ? 43.957 25.969 100.473 1.00 27.22 166 GLU B C 1
ATOM 2854 O O . GLU B 1 189 ? 43.363 26.100 101.545 1.00 13.74 166 GLU B O 1
ATOM 2860 N N . HIS B 1 190 ? 45.160 26.508 100.271 1.00 25.08 167 HIS B N 1
ATOM 2861 C CA . HIS B 1 190 ? 45.838 27.207 101.381 1.00 22.79 167 HIS B CA 1
ATOM 2862 C C . HIS B 1 190 ? 45.145 28.518 101.815 1.00 16.35 167 HIS B C 1
ATOM 2863 O O . HIS B 1 190 ? 45.486 29.097 102.853 1.00 19.77 167 HIS B O 1
ATOM 2870 N N . ALA B 1 191 ? 44.198 28.998 101.016 1.00 14.22 168 ALA B N 1
ATOM 2871 C CA . ALA B 1 191 ? 43.419 30.194 101.383 1.00 20.96 168 ALA B CA 1
ATOM 2872 C C . ALA B 1 191 ? 42.314 29.874 102.375 1.00 16.24 168 ALA B C 1
ATOM 2873 O O . ALA B 1 191 ? 41.690 30.795 102.943 1.00 15.73 168 ALA B O 1
ATOM 2875 N N . TYR B 1 192 ? 42.023 28.589 102.567 1.00 20.40 169 TYR B N 1
ATOM 2876 C CA . TYR B 1 192 ? 40.872 28.258 103.414 1.00 20.46 169 TYR B CA 1
ATOM 2877 C C . TYR B 1 192 ? 41.009 26.965 104.233 1.00 25.11 169 TYR B C 1
ATOM 2878 O O . TYR B 1 192 ? 40.224 26.723 105.162 1.00 22.48 169 TYR B O 1
ATOM 2887 N N . TYR B 1 193 ? 41.998 26.139 103.915 1.00 22.37 170 TYR B N 1
ATOM 2888 C CA . TYR B 1 193 ? 41.995 24.768 104.441 1.00 18.54 170 TYR B CA 1
ATOM 2889 C C . TYR B 1 193 ? 42.142 24.660 105.958 1.00 23.22 170 TYR B C 1
ATOM 2890 O O . TYR B 1 193 ? 41.469 23.843 106.586 1.00 25.40 170 TYR B O 1
ATOM 2899 N N . LEU B 1 194 ? 42.996 25.477 106.557 1.00 16.20 171 LEU B N 1
ATOM 2900 C CA . LEU B 1 194 ? 43.196 25.381 107.994 1.00 21.44 171 LEU B CA 1
ATOM 2901 C C . LEU B 1 194 ? 41.910 25.654 108.769 1.00 27.27 171 LEU B C 1
ATOM 2902 O O . LEU B 1 194 ? 41.725 25.149 109.871 1.00 42.71 171 LEU B O 1
ATOM 2907 N N . GLN B 1 195 ? 41.026 26.445 108.184 1.00 23.00 172 GLN B N 1
ATOM 2908 C CA . GLN B 1 195 ? 39.798 26.852 108.851 1.00 17.96 172 GLN B CA 1
ATOM 2909 C C . GLN B 1 195 ? 38.575 26.056 108.354 1.00 25.70 172 GLN B C 1
ATOM 2910 O O . GLN B 1 195 ? 37.751 25.584 109.135 1.00 23.40 172 GLN B O 1
ATOM 2916 N N . TYR B 1 196 ? 38.444 25.921 107.046 1.00 20.11 173 TYR B N 1
ATOM 2917 C CA . TYR B 1 196 ? 37.247 25.306 106.515 1.00 12.14 173 TYR B CA 1
ATOM 2918 C C . TYR B 1 196 ? 37.487 23.911 105.990 1.00 13.72 173 TYR B C 1
ATOM 2919 O O . TYR B 1 196 ? 36.552 23.264 105.517 1.00 19.83 173 TYR B O 1
ATOM 2928 N N . LYS B 1 197 ? 38.740 23.456 106.048 1.00 26.31 174 LYS B N 1
ATOM 2929 C CA . LYS B 1 197 ? 39.097 22.151 105.489 1.00 22.21 174 LYS B CA 1
ATOM 2930 C C . LYS B 1 197 ? 38.607 22.002 104.060 1.00 22.95 174 LYS B C 1
ATOM 2931 O O . LYS B 1 197 ? 38.799 22.908 103.244 1.00 21.07 174 LYS B O 1
ATOM 2937 N N . ASN B 1 198 ? 37.991 20.861 103.758 1.00 21.43 175 ASN B N 1
ATOM 2938 C CA . ASN B 1 198 ? 37.482 20.585 102.412 1.00 25.63 175 ASN B CA 1
ATOM 2939 C C . ASN B 1 198 ? 36.284 21.436 101.973 1.00 21.12 175 ASN B C 1
ATOM 2940 O O . ASN B 1 198 ? 35.966 21.499 100.784 1.00 24.22 175 ASN B O 1
ATOM 2945 N N . VAL B 1 199 ? 35.610 22.098 102.909 1.00 23.74 176 VAL B N 1
ATOM 2946 C CA . VAL B 1 199 ? 34.343 22.743 102.560 1.00 19.40 176 VAL B CA 1
ATOM 2947 C C . VAL B 1 199 ? 34.560 24.134 101.971 1.00 21.98 176 VAL B C 1
ATOM 2948 O O . VAL B 1 199 ? 34.259 25.157 102.601 1.00 20.21 176 VAL B O 1
ATOM 2952 N N . ARG B 1 200 ? 35.083 24.167 100.752 1.00 25.80 177 ARG B N 1
ATOM 2953 C CA . ARG B 1 200 ? 35.280 25.418 100.017 1.00 15.15 177 ARG B CA 1
ATOM 2954 C C . ARG B 1 200 ? 33.998 26.263 99.893 1.00 17.45 177 ARG B C 1
ATOM 2955 O O . ARG B 1 200 ? 34.067 27.493 99.985 1.00 21.15 177 ARG B O 1
ATOM 2963 N N . PRO B 1 201 ? 32.822 25.625 99.685 1.00 17.58 178 PRO B N 1
ATOM 2964 C CA . PRO B 1 201 ? 31.626 26.496 99.623 1.00 15.89 178 PRO B CA 1
ATOM 2965 C C . PRO B 1 201 ? 31.351 27.309 100.912 1.00 23.65 178 PRO B C 1
ATOM 2966 O O . PRO B 1 201 ? 30.786 28.398 100.834 1.00 24.19 178 PRO B O 1
ATOM 2970 N N . GLU B 1 202 ? 31.767 26.812 102.072 1.00 23.03 179 GLU B N 1
ATOM 2971 C CA . GLU B 1 202 ? 31.528 27.560 103.309 1.00 28.24 179 GLU B CA 1
ATOM 2972 C C . GLU B 1 202 ? 32.451 28.775 103.349 1.00 23.74 179 GLU B C 1
ATOM 2973 O O . GLU B 1 202 ? 32.023 29.891 103.678 1.00 18.41 179 GLU B O 1
ATOM 2979 N N . TYR B 1 203 ? 33.698 28.562 102.933 1.00 25.03 180 TYR B N 1
ATOM 2980 C CA . TYR B 1 203 ? 34.650 29.650 102.756 1.00 15.21 180 TYR B CA 1
ATOM 2981 C C . TYR B 1 203 ? 34.086 30.705 101.819 1.00 21.30 180 TYR B C 1
ATOM 2982 O O . TYR B 1 203 ? 34.071 31.893 102.136 1.00 20.53 180 TYR B O 1
ATOM 2991 N N . LEU B 1 204 ? 33.572 30.258 100.684 1.00 19.93 181 LEU B N 1
ATOM 2992 C CA . LEU B 1 204 ? 33.013 31.180 99.710 1.00 26.88 181 LEU B CA 1
ATOM 2993 C C . LEU B 1 204 ? 31.763 31.879 100.253 1.00 30.17 181 LEU B C 1
ATOM 2994 O O . LEU B 1 204 ? 31.475 32.993 99.851 1.00 26.34 181 LEU B O 1
ATOM 2999 N N . LYS B 1 205 ? 31.059 31.262 101.202 1.00 24.89 182 LYS B N 1
ATOM 3000 C CA . LYS B 1 205 ? 29.914 31.924 101.844 1.00 15.95 182 LYS B CA 1
ATOM 3001 C C . LYS B 1 205 ? 30.372 33.081 102.706 1.00 26.99 182 LYS B C 1
ATOM 3002 O O . LYS B 1 205 ? 29.758 34.156 102.704 1.00 20.82 182 LYS B O 1
ATOM 3008 N N . ASN B 1 206 ? 31.449 32.855 103.461 1.00 26.22 183 ASN B N 1
ATOM 3009 C CA . ASN B 1 206 ? 31.873 33.834 104.437 1.00 19.66 183 ASN B CA 1
ATOM 3010 C C . ASN B 1 206 ? 32.777 34.929 103.910 1.00 22.28 183 ASN B C 1
ATOM 3011 O O . ASN B 1 206 ? 32.774 36.038 104.446 1.00 26.31 183 ASN B O 1
ATOM 3016 N N . VAL B 1 207 ? 33.525 34.652 102.850 1.00 19.58 184 VAL B N 1
ATOM 3017 C CA . VAL B 1 207 ? 34.528 35.618 102.425 1.00 16.03 184 VAL B CA 1
ATOM 3018 C C . VAL B 1 207 ? 33.853 36.931 102.048 1.00 11.92 184 VAL B C 1
ATOM 3019 O O . VAL B 1 207 ? 34.447 38.001 102.204 1.00 21.15 184 VAL B O 1
ATOM 3023 N N . TRP B 1 208 ? 32.592 36.862 101.629 1.00 15.53 185 TRP B N 1
ATOM 3024 C CA . TRP B 1 208 ? 31.843 38.054 101.256 1.00 22.78 185 TRP B CA 1
ATOM 3025 C C . TRP B 1 208 ? 31.644 39.035 102.423 1.00 17.02 185 TRP B C 1
ATOM 3026 O O . TRP B 1 208 ? 31.322 40.197 102.189 1.00 24.90 185 TRP B O 1
ATOM 3037 N N . LYS B 1 209 ? 31.840 38.587 103.661 1.00 22.85 186 LYS B N 1
ATOM 3038 C CA . LYS B 1 209 ? 31.714 39.502 104.805 1.00 27.79 186 LYS B CA 1
ATOM 3039 C C . LYS B 1 209 ? 32.849 40.512 104.823 1.00 33.90 186 LYS B C 1
ATOM 3040 O O . LYS B 1 209 ? 32.727 41.586 105.413 1.00 24.58 186 LYS B O 1
ATOM 3046 N N . VAL B 1 210 ? 33.966 40.157 104.188 1.00 17.46 187 VAL B N 1
ATOM 3047 C CA . VAL B 1 210 ? 35.125 41.020 104.241 1.00 16.61 187 VAL B CA 1
ATOM 3048 C C . VAL B 1 210 ? 35.622 41.456 102.845 1.00 22.40 187 VAL B C 1
ATOM 3049 O O . VAL B 1 210 ? 36.733 41.931 102.704 1.00 21.14 187 VAL B O 1
ATOM 3053 N N . ILE B 1 211 ? 34.768 41.365 101.830 1.00 20.31 188 ILE B N 1
ATOM 3054 C CA . ILE B 1 211 ? 35.141 41.880 100.527 1.00 11.90 188 ILE B CA 1
ATOM 3055 C C . ILE B 1 211 ? 35.143 43.412 100.544 1.00 18.72 188 ILE B C 1
ATOM 3056 O O . ILE B 1 211 ? 34.185 44.052 100.980 1.00 27.68 188 ILE B O 1
ATOM 3061 N N . ASN B 1 212 ? 36.251 43.998 100.117 1.00 25.05 189 ASN B N 1
ATOM 3062 C CA . ASN B 1 212 ? 36.370 45.438 100.111 1.00 15.57 189 ASN B CA 1
ATOM 3063 C C . ASN B 1 212 ? 35.851 46.021 98.792 1.00 20.06 189 ASN B C 1
ATOM 3064 O O . ASN B 1 212 ? 36.624 46.254 97.852 1.00 22.33 189 ASN B O 1
ATOM 3069 N N . TRP B 1 213 ? 34.538 46.270 98.732 1.00 14.85 190 TRP B N 1
ATOM 3070 C CA . TRP B 1 213 ? 33.890 46.800 97.519 1.00 21.89 190 TRP B CA 1
ATOM 3071 C C . TRP B 1 213 ? 34.260 48.247 97.232 1.00 25.45 190 TRP B C 1
ATOM 3072 O O . TRP B 1 213 ? 34.009 48.756 96.134 1.00 25.58 190 TRP B O 1
ATOM 3083 N N . LYS B 1 214 ? 34.812 48.915 98.239 1.00 18.66 191 LYS B N 1
ATOM 3084 C CA . LYS B 1 214 ? 35.315 50.279 98.097 1.00 33.35 191 LYS B CA 1
ATOM 3085 C C . LYS B 1 214 ? 36.552 50.278 97.183 1.00 35.28 191 LYS B C 1
ATOM 3086 O O . LYS B 1 214 ? 36.685 51.120 96.297 1.00 29.74 191 LYS B O 1
ATOM 3092 N N . TYR B 1 215 ? 37.460 49.328 97.402 1.00 35.00 192 TYR B N 1
ATOM 3093 C CA . TYR B 1 215 ? 38.605 49.162 96.507 1.00 19.26 192 TYR B CA 1
ATOM 3094 C C . TYR B 1 215 ? 38.146 48.902 95.069 1.00 27.96 192 TYR B C 1
ATOM 3095 O O . TYR B 1 215 ? 38.593 49.557 94.122 1.00 30.23 192 TYR B O 1
ATOM 3104 N N . ALA B 1 216 ? 37.232 47.959 94.926 1.00 20.55 193 ALA B N 1
ATOM 3105 C CA . ALA B 1 216 ? 36.685 47.592 93.641 1.00 17.68 193 ALA B CA 1
ATOM 3106 C C . ALA B 1 216 ? 36.067 48.791 92.911 1.00 30.30 193 ALA B C 1
ATOM 3107 O O . ALA B 1 216 ? 36.267 48.953 91.702 1.00 20.16 193 ALA B O 1
ATOM 3109 N N . SER B 1 217 ? 35.316 49.621 93.641 1.00 25.57 194 SER B N 1
ATOM 3110 C CA . SER B 1 217 ? 34.717 50.830 93.059 1.00 29.66 194 SER B CA 1
ATOM 3111 C C . SER B 1 217 ? 35.776 51.791 92.562 1.00 26.35 194 SER B C 1
ATOM 3112 O O . SER B 1 217 ? 35.661 52.349 91.477 1.00 29.98 194 SER B O 1
ATOM 3115 N N . GLU B 1 218 ? 36.785 52.018 93.385 1.00 23.02 195 GLU B N 1
ATOM 3116 C CA . GLU B 1 218 ? 37.864 52.934 93.015 1.00 30.49 195 GLU B CA 1
ATOM 3117 C C . GLU B 1 218 ? 38.571 52.464 91.771 1.00 29.00 195 GLU B C 1
ATOM 3118 O O . GLU B 1 218 ? 38.789 53.249 90.858 1.00 29.57 195 GLU B O 1
ATOM 3124 N N . VAL B 1 219 ? 38.897 51.173 91.721 1.00 22.00 196 VAL B N 1
ATOM 3125 C CA . VAL B 1 219 ? 39.569 50.620 90.554 1.00 21.25 196 VAL B CA 1
ATOM 3126 C C . VAL B 1 219 ? 38.669 50.749 89.338 1.00 33.07 196 VAL B C 1
ATOM 3127 O O . VAL B 1 219 ? 39.126 51.123 88.260 1.00 27.16 196 VAL B O 1
ATOM 3131 N N . TYR B 1 220 ? 37.386 50.441 89.526 1.00 24.46 197 TYR B N 1
ATOM 3132 C CA . TYR B 1 220 ? 36.400 50.542 88.466 1.00 30.22 197 TYR B CA 1
ATOM 3133 C C . TYR B 1 220 ? 36.363 51.954 87.881 1.00 39.50 197 TYR B C 1
ATOM 3134 O O . TYR B 1 220 ? 36.269 52.125 86.665 1.00 28.05 197 TYR B O 1
ATOM 3143 N N . GLU B 1 221 ? 36.349 52.940 88.777 1.00 35.29 198 GLU B N 1
ATOM 3144 C CA . GLU B 1 221 ? 36.302 54.368 88.458 1.00 36.73 198 GLU B CA 1
ATOM 3145 C C . GLU B 1 221 ? 37.586 54.893 87.800 1.00 44.93 198 GLU B C 1
ATOM 3146 O O . GLU B 1 221 ? 37.547 55.844 87.020 1.00 36.35 198 GLU B O 1
ATOM 3152 N N . LYS B 1 222 ? 38.723 54.311 88.172 1.00 44.24 199 LYS B N 1
ATOM 3153 C CA . LYS B 1 222 ? 40.025 54.767 87.683 1.00 46.82 199 LYS B CA 1
ATOM 3154 C C . LYS B 1 222 ? 40.627 53.869 86.594 1.00 50.71 199 LYS B C 1
ATOM 3155 O O . LYS B 1 222 ? 41.537 54.289 85.882 1.00 56.16 199 LYS B O 1
ATOM 3161 N N . GLU B 1 223 ? 40.120 52.644 86.477 1.00 55.02 200 GLU B N 1
ATOM 3162 C CA . GLU B 1 223 ? 40.604 51.669 85.492 1.00 54.24 200 GLU B CA 1
ATOM 3163 C C . GLU B 1 223 ? 42.087 51.334 85.697 1.00 57.14 200 GLU B C 1
ATOM 3164 O O . GLU B 1 223 ? 42.680 50.559 84.942 1.00 53.81 200 GLU B O 1
ATOM 3170 N N . PHE C 1 22 ? 23.834 3.066 71.679 1.00 70.81 -2 PHE C N 1
ATOM 3171 C CA . PHE C 1 22 ? 24.042 4.501 71.503 1.00 70.78 -2 PHE C CA 1
ATOM 3172 C C . PHE C 1 22 ? 23.859 4.909 70.044 1.00 70.03 -2 PHE C C 1
ATOM 3173 O O . PHE C 1 22 ? 23.707 4.061 69.163 1.00 77.31 -2 PHE C O 1
ATOM 3181 N N . MET C 1 23 ? 23.895 6.210 69.787 1.00 61.65 -1 MET C N 1
ATOM 3182 C CA . MET C 1 23 ? 23.716 6.705 68.430 1.00 59.72 -1 MET C CA 1
ATOM 3183 C C . MET C 1 23 ? 25.043 6.955 67.726 1.00 56.15 -1 MET C C 1
ATOM 3184 O O . MET C 1 23 ? 25.984 7.484 68.324 1.00 61.01 -1 MET C O 1
ATOM 3189 N N . THR C 1 24 ? 25.107 6.572 66.453 1.00 42.82 1 THR C N 1
ATOM 3190 C CA . THR C 1 24 ? 26.254 6.873 65.614 1.00 44.38 1 THR C CA 1
ATOM 3191 C C . THR C 1 24 ? 25.955 8.211 64.966 1.00 41.90 1 THR C C 1
ATOM 3192 O O . THR C 1 24 ? 24.793 8.582 64.840 1.00 43.91 1 THR C O 1
ATOM 3196 N N . PHE C 1 25 ? 26.978 8.938 64.538 1.00 21.57 2 PHE C N 1
ATOM 3197 C CA . PHE C 1 25 ? 26.702 10.217 63.895 1.00 22.37 2 PHE C CA 1
ATOM 3198 C C . PHE C 1 25 ? 27.072 10.168 62.417 1.00 23.04 2 PHE C C 1
ATOM 3199 O O . PHE C 1 25 ? 27.914 9.372 62.011 1.00 15.63 2 PHE C O 1
ATOM 3207 N N . THR C 1 26 ? 26.444 11.026 61.623 1.00 30.91 3 THR C N 1
ATOM 3208 C CA . THR C 1 26 ? 26.737 11.098 60.193 1.00 30.57 3 THR C CA 1
ATOM 3209 C C . THR C 1 26 ? 27.138 12.512 59.791 1.00 27.50 3 THR C C 1
ATOM 3210 O O . THR C 1 26 ? 26.824 13.478 60.476 1.00 26.89 3 THR C O 1
ATOM 3214 N N . LEU C 1 27 ? 27.873 12.617 58.693 1.00 21.53 4 LEU C N 1
ATOM 3215 C CA . LEU C 1 27 ? 28.257 13.910 58.136 1.00 23.86 4 LEU C CA 1
ATOM 3216 C C . LEU C 1 27 ? 27.009 14.625 57.646 1.00 18.82 4 LEU C C 1
ATOM 3217 O O . LEU C 1 27 ? 26.315 14.120 56.781 1.00 23.59 4 LEU C O 1
ATOM 3222 N N . PRO C 1 28 ? 26.709 15.807 58.199 1.00 14.94 5 PRO C N 1
ATOM 3223 C CA . PRO C 1 28 ? 25.559 16.542 57.670 1.00 12.84 5 PRO C CA 1
ATOM 3224 C C . PRO C 1 28 ? 25.837 17.137 56.271 1.00 18.83 5 PRO C C 1
ATOM 3225 O O . PRO C 1 28 ? 26.964 17.538 55.978 1.00 17.87 5 PRO C O 1
ATOM 3229 N N . ASP C 1 29 ? 24.820 17.193 55.416 1.00 18.22 6 ASP C N 1
ATOM 3230 C CA . ASP C 1 29 ? 24.929 17.954 54.164 1.00 25.92 6 ASP C CA 1
ATOM 3231 C C . ASP C 1 29 ? 25.082 19.437 54.449 1.00 26.18 6 ASP C C 1
ATOM 3232 O O . ASP C 1 29 ? 24.588 19.935 55.455 1.00 21.13 6 ASP C O 1
ATOM 3237 N N . LEU C 1 30 ? 25.786 20.138 53.571 1.00 26.95 7 LEU C N 1
ATOM 3238 C CA . LEU C 1 30 ? 25.822 21.595 53.639 1.00 22.96 7 LEU C CA 1
ATOM 3239 C C . LEU C 1 30 ? 24.484 22.170 53.185 1.00 23.56 7 LEU C C 1
ATOM 3240 O O . LEU C 1 30 ? 23.759 21.555 52.376 1.00 22.46 7 LEU C O 1
ATOM 3245 N N . PRO C 1 31 ? 24.134 23.360 53.687 1.00 22.28 8 PRO C N 1
ATOM 3246 C CA . PRO C 1 31 ? 22.877 23.910 53.150 1.00 27.05 8 PRO C CA 1
ATOM 3247 C C . PRO C 1 31 ? 23.007 24.647 51.796 1.00 31.36 8 PRO C C 1
ATOM 3248 O O . PRO C 1 31 ? 22.043 25.304 51.403 1.00 27.39 8 PRO C O 1
ATOM 3252 N N . TYR C 1 32 ? 24.157 24.540 51.123 1.00 20.70 9 TYR C N 1
ATOM 3253 C CA . TYR C 1 32 ? 24.437 25.214 49.833 1.00 20.01 9 TYR C CA 1
ATOM 3254 C C . TYR C 1 32 ? 25.489 24.390 49.069 1.00 25.73 9 TYR C C 1
ATOM 3255 O O . TYR C 1 32 ? 26.109 23.495 49.644 1.00 24.72 9 TYR C O 1
ATOM 3264 N N . ASP C 1 33 ? 25.695 24.670 47.789 1.00 33.74 10 ASP C N 1
ATOM 3265 C CA . ASP C 1 33 ? 26.759 23.989 47.039 1.00 26.97 10 ASP C CA 1
ATOM 3266 C C . ASP C 1 33 ? 28.162 24.388 47.529 1.00 21.13 10 ASP C C 1
ATOM 3267 O O . ASP C 1 33 ? 28.351 25.476 48.070 1.00 25.17 10 ASP C O 1
ATOM 3272 N N . TYR C 1 34 ? 29.143 23.518 47.310 1.00 14.05 11 TYR C N 1
ATOM 3273 C CA . TYR C 1 34 ? 30.530 23.757 47.756 1.00 20.97 11 TYR C CA 1
ATOM 3274 C C . TYR C 1 34 ? 31.130 25.108 47.328 1.00 24.47 11 TYR C C 1
ATOM 3275 O O . TYR C 1 34 ? 31.963 25.702 48.049 1.00 25.23 11 TYR C O 1
ATOM 3284 N N . GLY C 1 35 ? 30.744 25.574 46.149 1.00 28.63 12 GLY C N 1
ATOM 3285 C CA . GLY C 1 35 ? 31.286 26.804 45.598 1.00 17.80 12 GLY C CA 1
ATOM 3286 C C . GLY C 1 35 ? 30.446 28.023 45.912 1.00 27.50 12 GLY C C 1
ATOM 3287 O O . GLY C 1 35 ? 30.730 29.114 45.430 1.00 31.16 12 GLY C O 1
ATOM 3288 N N . ALA C 1 36 ? 29.404 27.846 46.715 1.00 21.40 13 ALA C N 1
ATOM 3289 C CA . ALA C 1 36 ? 28.423 28.906 46.905 1.00 21.90 13 ALA C CA 1
ATOM 3290 C C . ALA C 1 36 ? 28.940 30.046 47.759 1.00 16.70 13 ALA C C 1
ATOM 3291 O O . ALA C 1 36 ? 28.327 31.111 47.801 1.00 28.25 13 ALA C O 1
ATOM 3293 N N . LEU C 1 37 ? 30.058 29.846 48.448 1.00 18.89 14 LEU C N 1
ATOM 3294 C CA . LEU C 1 37 ? 30.539 30.889 49.340 1.00 18.25 14 LEU C CA 1
ATOM 3295 C C . LEU C 1 37 ? 31.654 31.711 48.708 1.00 19.70 14 LEU C C 1
ATOM 3296 O O . LEU C 1 37 ? 32.199 32.611 49.349 1.00 25.54 14 LEU C O 1
ATOM 3301 N N . GLU C 1 38 ? 31.979 31.404 47.456 1.00 26.27 15 GLU C N 1
ATOM 3302 C CA . GLU C 1 38 ? 32.936 32.192 46.690 1.00 33.36 15 GLU C CA 1
ATOM 3303 C C . GLU C 1 38 ? 32.336 33.570 46.408 1.00 34.36 15 GLU C C 1
ATOM 3304 O O . GLU C 1 38 ? 31.118 33.700 46.255 1.00 40.97 15 GLU C O 1
ATOM 3310 N N . PRO C 1 39 ? 33.185 34.604 46.332 1.00 29.79 16 PRO C N 1
ATOM 3311 C CA . PRO C 1 39 ? 34.649 34.536 46.416 1.00 34.49 16 PRO C CA 1
ATOM 3312 C C . PRO C 1 39 ? 35.251 34.499 47.835 1.00 31.79 16 PRO C C 1
ATOM 3313 O O . PRO C 1 39 ? 36.464 34.290 47.945 1.00 30.83 16 PRO C O 1
ATOM 3317 N N . ALA C 1 40 ? 34.460 34.703 48.885 1.00 26.61 17 ALA C N 1
ATOM 3318 C CA . ALA C 1 40 ? 35.020 34.771 50.242 1.00 28.78 17 ALA C CA 1
ATOM 3319 C C . ALA C 1 40 ? 35.752 33.486 50.646 1.00 28.61 17 ALA C C 1
ATOM 3320 O O . ALA C 1 40 ? 36.850 33.524 51.209 1.00 28.36 17 ALA C O 1
ATOM 3322 N N . ILE C 1 41 ? 35.125 32.346 50.391 1.00 28.18 18 ILE C N 1
ATOM 3323 C CA . ILE C 1 41 ? 35.749 31.064 50.687 1.00 24.47 18 ILE C CA 1
ATOM 3324 C C . ILE C 1 41 ? 35.690 30.142 49.475 1.00 16.72 18 ILE C C 1
ATOM 3325 O O . ILE C 1 41 ? 34.610 29.852 48.958 1.00 23.21 18 ILE C O 1
ATOM 3330 N N . SER C 1 42 ? 36.846 29.647 49.039 1.00 17.46 19 SER C N 1
ATOM 3331 C CA . SER C 1 42 ? 36.888 28.847 47.823 1.00 24.36 19 SER C CA 1
ATOM 3332 C C . SER C 1 42 ? 36.145 27.521 47.964 1.00 32.71 19 SER C C 1
ATOM 3333 O O . SER C 1 42 ? 36.097 26.905 49.053 1.00 22.30 19 SER C O 1
ATOM 3336 N N . GLY C 1 43 ? 35.596 27.081 46.833 1.00 23.87 20 GLY C N 1
ATOM 3337 C CA . GLY C 1 43 ? 34.890 25.824 46.753 1.00 21.80 20 GLY C CA 1
ATOM 3338 C C . GLY C 1 43 ? 35.827 24.679 47.051 1.00 22.54 20 GLY C C 1
ATOM 3339 O O . GLY C 1 43 ? 35.408 23.667 47.611 1.00 22.48 20 GLY C O 1
ATOM 3340 N N . GLU C 1 44 ? 37.104 24.853 46.713 1.00 22.71 21 GLU C N 1
ATOM 3341 C CA . GLU C 1 44 ? 38.121 23.845 47.004 1.00 18.81 21 GLU C CA 1
ATOM 3342 C C . GLU C 1 44 ? 38.269 23.646 48.510 1.00 26.92 21 GLU C C 1
ATOM 3343 O O . GLU C 1 44 ? 38.387 22.527 48.999 1.00 18.83 21 GLU C O 1
ATOM 3349 N N . ILE C 1 45 ? 38.312 24.755 49.236 1.00 15.83 22 ILE C N 1
ATOM 3350 C CA . ILE C 1 45 ? 38.381 24.702 50.691 1.00 21.96 22 ILE C CA 1
ATOM 3351 C C . ILE C 1 45 ? 37.105 24.074 51.259 1.00 21.08 22 ILE C C 1
ATOM 3352 O O . ILE C 1 45 ? 37.189 23.159 52.080 1.00 22.64 22 ILE C O 1
ATOM 3357 N N . MET C 1 46 ? 35.933 24.560 50.846 1.00 20.86 23 MET C N 1
ATOM 3358 C CA . MET C 1 46 ? 34.673 24.021 51.381 1.00 28.85 23 MET C CA 1
ATOM 3359 C C . MET C 1 46 ? 34.598 22.492 51.212 1.00 25.68 23 MET C C 1
ATOM 3360 O O . MET C 1 46 ? 34.214 21.748 52.116 1.00 15.79 23 MET C O 1
ATOM 3365 N N . GLN C 1 47 ? 34.998 22.017 50.044 1.00 18.44 24 GLN C N 1
ATOM 3366 C CA . GLN C 1 47 ? 34.889 20.608 49.765 1.00 19.62 24 GLN C CA 1
ATOM 3367 C C . GLN C 1 47 ? 35.769 19.740 50.654 1.00 18.34 24 GLN C C 1
ATOM 3368 O O . GLN C 1 47 ? 35.279 18.769 51.248 1.00 22.40 24 GLN C O 1
ATOM 3374 N N . ILE C 1 48 ? 37.063 20.060 50.728 1.00 15.61 25 ILE C N 1
ATOM 3375 C CA . ILE C 1 48 ? 37.991 19.297 51.573 1.00 23.05 25 ILE C CA 1
ATOM 3376 C C . ILE C 1 48 ? 37.652 19.407 53.056 1.00 18.75 25 ILE C C 1
ATOM 3377 O O . ILE C 1 48 ? 37.685 18.415 53.786 1.00 15.22 25 ILE C O 1
ATOM 3382 N N . HIS C 1 49 ? 37.322 20.617 53.481 1.00 15.74 26 HIS C N 1
ATOM 3383 C CA . HIS C 1 49 ? 36.958 20.913 54.868 1.00 22.41 26 HIS C CA 1
ATOM 3384 C C . HIS C 1 49 ? 35.765 20.055 55.342 1.00 16.87 26 HIS C C 1
ATOM 3385 O O . HIS C 1 49 ? 35.757 19.512 56.456 1.00 18.07 26 HIS C O 1
ATOM 3392 N N . HIS C 1 50 ? 34.768 19.939 54.480 1.00 11.31 27 HIS C N 1
ATOM 3393 C CA . HIS C 1 50 ? 33.572 19.129 54.722 1.00 17.42 27 HIS C CA 1
ATOM 3394 C C . HIS C 1 50 ? 33.858 17.615 54.580 1.00 24.93 27 HIS C C 1
ATOM 3395 O O . HIS C 1 50 ? 33.665 16.823 55.506 1.00 13.89 27 HIS C O 1
ATOM 3402 N N . GLN C 1 51 ? 34.322 17.219 53.400 1.00 17.85 28 GLN C N 1
ATOM 3403 C CA . GLN C 1 51 ? 34.432 15.803 53.048 1.00 15.64 28 GLN C CA 1
ATOM 3404 C C . GLN C 1 51 ? 35.602 15.087 53.695 1.00 17.50 28 GLN C C 1
ATOM 3405 O O . GLN C 1 51 ? 35.556 13.869 53.880 1.00 23.81 28 GLN C O 1
ATOM 3411 N N . LYS C 1 52 ? 36.648 15.830 54.037 1.00 13.09 29 LYS C N 1
ATOM 3412 C CA . LYS C 1 52 ? 37.824 15.222 54.659 1.00 15.57 29 LYS C CA 1
ATOM 3413 C C . LYS C 1 52 ? 37.902 15.565 56.165 1.00 17.62 29 LYS C C 1
ATOM 3414 O O . LYS C 1 52 ? 37.911 14.670 56.995 1.00 16.80 29 LYS C O 1
ATOM 3420 N N . HIS C 1 53 ? 37.941 16.850 56.527 1.00 19.39 30 HIS C N 1
ATOM 3421 C CA . HIS C 1 53 ? 38.162 17.198 57.941 1.00 20.02 30 HIS C CA 1
ATOM 3422 C C . HIS C 1 53 ? 36.949 16.885 58.828 1.00 12.83 30 HIS C C 1
ATOM 3423 O O . HIS C 1 53 ? 37.106 16.177 59.810 1.00 16.37 30 HIS C O 1
ATOM 3430 N N . HIS C 1 54 ? 35.757 17.392 58.482 1.00 17.41 31 HIS C N 1
ATOM 3431 C CA . HIS C 1 54 ? 34.570 17.168 59.315 1.00 18.76 31 HIS C CA 1
ATOM 3432 C C . HIS C 1 54 ? 34.266 15.670 59.365 1.00 16.09 31 HIS C C 1
ATOM 3433 O O . HIS C 1 54 ? 34.071 15.105 60.440 1.00 11.45 31 HIS C O 1
ATOM 3440 N N . GLN C 1 55 ? 34.298 15.017 58.208 1.00 23.45 32 GLN C N 1
ATOM 3441 C CA . GLN C 1 55 ? 34.043 13.586 58.146 1.00 18.17 32 GLN C CA 1
ATOM 3442 C C . GLN C 1 55 ? 34.933 12.790 59.100 1.00 7.27 32 GLN C C 1
ATOM 3443 O O . GLN C 1 55 ? 34.462 11.869 59.759 1.00 25.15 32 GLN C O 1
ATOM 3449 N N . ALA C 1 56 ? 36.217 13.141 59.169 1.00 17.55 33 ALA C N 1
ATOM 3450 C CA . ALA C 1 56 ? 37.140 12.461 60.070 1.00 14.86 33 ALA C CA 1
ATOM 3451 C C . ALA C 1 56 ? 36.777 12.655 61.544 1.00 18.86 33 ALA C C 1
ATOM 3452 O O . ALA C 1 56 ? 36.917 11.731 62.364 1.00 17.25 33 ALA C O 1
ATOM 3454 N N . TYR C 1 57 ? 36.382 13.873 61.898 1.00 18.02 34 TYR C N 1
ATOM 3455 C CA . TYR C 1 57 ? 35.906 14.135 63.255 1.00 19.42 34 TYR C CA 1
ATOM 3456 C C . TYR C 1 57 ? 34.658 13.279 63.520 1.00 17.92 34 TYR C C 1
ATOM 3457 O O . TYR C 1 57 ? 34.529 12.695 64.578 1.00 22.34 34 TYR C O 1
ATOM 3466 N N . VAL C 1 58 ? 33.738 13.225 62.557 1.00 18.66 35 VAL C N 1
ATOM 3467 C CA . VAL C 1 58 ? 32.519 12.416 62.690 1.00 19.93 35 VAL C CA 1
ATOM 3468 C C . VAL C 1 58 ? 32.851 10.933 62.894 1.00 21.27 35 VAL C C 1
ATOM 3469 O O . VAL C 1 58 ? 32.344 10.269 63.788 1.00 17.09 35 VAL C O 1
ATOM 3473 N N . THR C 1 59 ? 33.687 10.394 62.021 1.00 16.48 36 THR C N 1
ATOM 3474 C CA . THR C 1 59 ? 34.041 8.995 62.146 1.00 13.35 36 THR C CA 1
ATOM 3475 C C . THR C 1 59 ? 34.868 8.668 63.403 1.00 16.62 36 THR C C 1
ATOM 3476 O O . THR C 1 59 ? 34.591 7.681 64.107 1.00 15.25 36 THR C O 1
ATOM 3480 N N . ASN C 1 60 ? 35.847 9.507 63.717 1.00 18.63 37 ASN C N 1
ATOM 3481 C CA . ASN C 1 60 ? 36.637 9.288 64.931 1.00 16.92 37 ASN C CA 1
ATOM 3482 C C . ASN C 1 60 ? 35.826 9.559 66.211 1.00 21.75 37 ASN C C 1
ATOM 3483 O O . ASN C 1 60 ? 36.150 9.052 67.305 1.00 20.40 37 ASN C O 1
ATOM 3488 N N . TYR C 1 61 ? 34.797 10.390 66.100 1.00 21.00 38 TYR C N 1
ATOM 3489 C CA . TYR C 1 61 ? 33.870 10.527 67.221 1.00 19.85 38 TYR C CA 1
ATOM 3490 C C . TYR C 1 61 ? 33.078 9.236 67.462 1.00 12.19 38 TYR C C 1
ATOM 3491 O O . TYR C 1 61 ? 32.974 8.769 68.593 1.00 15.05 38 TYR C O 1
ATOM 3500 N N . ASN C 1 62 ? 32.517 8.664 66.402 1.00 16.66 39 ASN C N 1
ATOM 3501 C CA . ASN C 1 62 ? 31.821 7.373 66.501 1.00 16.08 39 ASN C CA 1
ATOM 3502 C C . ASN C 1 62 ? 32.668 6.248 67.117 1.00 16.91 39 ASN C C 1
ATOM 3503 O O . ASN C 1 62 ? 32.170 5.461 67.915 1.00 28.19 39 ASN C O 1
ATOM 3508 N N . ASN C 1 63 ? 33.922 6.134 66.681 1.00 17.73 40 ASN C N 1
ATOM 3509 C CA . ASN C 1 63 ? 34.850 5.135 67.191 1.00 15.42 40 ASN C CA 1
ATOM 3510 C C . ASN C 1 63 ? 35.176 5.342 68.655 1.00 21.58 40 ASN C C 1
ATOM 3511 O O . ASN C 1 63 ? 35.355 4.377 69.385 1.00 21.05 40 ASN C O 1
ATOM 3516 N N . ALA C 1 64 ? 35.329 6.604 69.053 1.00 25.72 41 ALA C N 1
ATOM 3517 C CA . ALA C 1 64 ? 35.603 6.930 70.446 1.00 19.94 41 ALA C CA 1
ATOM 3518 C C . ALA C 1 64 ? 34.403 6.587 71.301 1.00 23.98 41 ALA C C 1
ATOM 3519 O O . ALA C 1 64 ? 34.573 6.153 72.441 1.00 21.08 41 ALA C O 1
ATOM 3521 N N . LEU C 1 65 ? 33.195 6.807 70.769 1.00 28.79 42 LEU C N 1
ATOM 3522 C CA . LEU C 1 65 ? 31.969 6.472 71.505 1.00 26.72 42 LEU C CA 1
ATOM 3523 C C . LEU C 1 65 ? 31.816 4.969 71.747 1.00 25.39 42 LEU C C 1
ATOM 3524 O O . LEU C 1 65 ? 31.400 4.526 72.823 1.00 24.74 42 LEU C O 1
ATOM 3529 N N . GLU C 1 66 ? 32.175 4.186 70.747 1.00 21.98 43 GLU C N 1
ATOM 3530 C CA . GLU C 1 66 ? 32.107 2.736 70.859 1.00 30.37 43 GLU C CA 1
ATOM 3531 C C . GLU C 1 66 ? 33.001 2.207 71.977 1.00 26.60 43 GLU C C 1
ATOM 3532 O O . GLU C 1 66 ? 32.581 1.370 72.797 1.00 23.39 43 GLU C O 1
ATOM 3538 N N . GLN C 1 67 ? 34.221 2.723 72.034 1.00 29.05 44 GLN C N 1
ATOM 3539 C CA . GLN C 1 67 ? 35.164 2.379 73.097 1.00 28.11 44 GLN C CA 1
ATOM 3540 C C . GLN C 1 67 ? 34.683 2.927 74.448 1.00 30.19 44 GLN C C 1
ATOM 3541 O O . GLN C 1 67 ? 34.704 2.229 75.478 1.00 23.49 44 GLN C O 1
ATOM 3547 N N . LEU C 1 68 ? 34.168 4.150 74.427 1.00 22.33 45 LEU C N 1
ATOM 3548 C CA . LEU C 1 68 ? 33.647 4.772 75.644 1.00 25.72 45 LEU C CA 1
ATOM 3549 C C . LEU C 1 68 ? 32.518 3.922 76.249 1.00 31.89 45 LEU C C 1
ATOM 3550 O O . LEU C 1 68 ? 32.528 3.611 77.442 1.00 27.05 45 LEU C O 1
ATOM 3555 N N . ASP C 1 69 ? 31.563 3.547 75.401 1.00 30.99 46 ASP C N 1
ATOM 3556 C CA . ASP C 1 69 ? 30.411 2.724 75.775 1.00 36.74 46 ASP C CA 1
ATOM 3557 C C . ASP C 1 69 ? 30.890 1.426 76.416 1.00 33.48 46 ASP C C 1
ATOM 3558 O O . ASP C 1 69 ? 30.371 0.967 77.432 1.00 49.02 46 ASP C O 1
ATOM 3563 N N . GLN C 1 70 ? 31.895 0.844 75.789 1.00 41.28 47 GLN C N 1
ATOM 3564 C CA . GLN C 1 70 ? 32.530 -0.368 76.259 1.00 40.28 47 GLN C CA 1
ATOM 3565 C C . GLN C 1 70 ? 33.173 -0.132 77.650 1.00 52.30 47 GLN C C 1
ATOM 3566 O O . GLN C 1 70 ? 32.926 -0.883 78.600 1.00 44.92 47 GLN C O 1
ATOM 3572 N N . ALA C 1 71 ? 34.005 0.909 77.755 1.00 42.61 48 ALA C N 1
ATOM 3573 C CA . ALA C 1 71 ? 34.699 1.226 79.011 1.00 32.64 48 ALA C CA 1
ATOM 3574 C C . ALA C 1 71 ? 33.740 1.513 80.162 1.00 30.44 48 ALA C C 1
ATOM 3575 O O . ALA C 1 71 ? 33.957 1.057 81.290 1.00 28.83 48 ALA C O 1
ATOM 3577 N N . VAL C 1 72 ? 32.679 2.263 79.876 1.00 27.65 49 VAL C N 1
ATOM 3578 C CA . VAL C 1 72 ? 31.665 2.606 80.869 1.00 43.00 49 VAL C CA 1
ATOM 3579 C C . VAL C 1 72 ? 30.936 1.358 81.365 1.00 53.92 49 VAL C C 1
ATOM 3580 O O . VAL C 1 72 ? 30.768 1.165 82.577 1.00 51.03 49 VAL C O 1
ATOM 3584 N N . ASN C 1 73 ? 30.556 0.487 80.430 1.00 55.06 50 ASN C N 1
ATOM 3585 C CA . ASN C 1 73 ? 29.832 -0.737 80.775 1.00 54.61 50 ASN C CA 1
ATOM 3586 C C . ASN C 1 73 ? 30.693 -1.715 81.559 1.00 48.70 50 ASN C C 1
ATOM 3587 O O . ASN C 1 73 ? 30.185 -2.435 82.413 1.00 47.52 50 ASN C O 1
ATOM 3592 N N . LYS C 1 74 ? 31.983 -1.767 81.236 1.00 50.40 51 LYS C N 1
ATOM 3593 C CA . LYS C 1 74 ? 32.904 -2.666 81.922 1.00 39.64 51 LYS C CA 1
ATOM 3594 C C . LYS C 1 74 ? 33.373 -2.093 83.268 1.00 43.51 51 LYS C C 1
ATOM 3595 O O . LYS C 1 74 ? 34.119 -2.745 83.997 1.00 38.38 51 LYS C O 1
ATOM 3601 N N . GLY C 1 75 ? 33.003 -0.851 83.566 1.00 42.33 52 GLY C N 1
ATOM 3602 C CA . GLY C 1 75 ? 33.436 -0.221 84.812 1.00 33.18 52 GLY C CA 1
ATOM 3603 C C . GLY C 1 75 ? 34.927 0.112 84.805 1.00 41.76 52 GLY C C 1
ATOM 3604 O O . GLY C 1 75 ? 35.580 0.074 85.843 1.00 36.80 52 GLY C O 1
ATOM 3605 N N . ASP C 1 76 ? 35.462 0.410 83.620 1.00 34.59 53 ASP C N 1
ATOM 3606 C CA . ASP C 1 76 ? 36.868 0.780 83.436 1.00 24.10 53 ASP C CA 1
ATOM 3607 C C . ASP C 1 76 ? 36.999 2.309 83.477 1.00 31.64 53 ASP C C 1
ATOM 3608 O O . ASP C 1 76 ? 36.895 2.995 82.444 1.00 24.05 53 ASP C O 1
ATOM 3613 N N . ALA C 1 77 ? 37.185 2.841 84.680 1.00 26.10 54 ALA C N 1
ATOM 3614 C CA . ALA C 1 77 ? 37.242 4.284 84.885 1.00 19.10 54 ALA C CA 1
ATOM 3615 C C . ALA C 1 77 ? 38.424 4.892 84.162 1.00 17.08 54 ALA C C 1
ATOM 3616 O O . ALA C 1 77 ? 38.308 5.940 83.534 1.00 26.17 54 ALA C O 1
ATOM 3618 N N . SER C 1 78 ? 39.561 4.208 84.232 1.00 26.29 55 SER C N 1
ATOM 3619 C CA . SER C 1 78 ? 40.811 4.696 83.644 1.00 31.06 55 SER C CA 1
ATOM 3620 C C . SER C 1 78 ? 40.683 4.917 82.133 1.00 26.26 55 SER C C 1
ATOM 3621 O O . SER C 1 78 ? 41.211 5.889 81.588 1.00 30.66 55 SER C O 1
ATOM 3624 N N . THR C 1 79 ? 40.016 3.996 81.450 1.00 26.77 56 THR C N 1
ATOM 3625 C CA . THR C 1 79 ? 39.839 4.121 79.999 1.00 23.62 56 THR C CA 1
ATOM 3626 C C . THR C 1 79 ? 38.784 5.163 79.650 1.00 22.62 56 THR C C 1
ATOM 3627 O O . THR C 1 79 ? 38.932 5.910 78.672 1.00 24.50 56 THR C O 1
ATOM 3631 N N . VAL C 1 80 ? 37.737 5.241 80.461 1.00 16.89 57 VAL C N 1
ATOM 3632 C CA . VAL C 1 80 ? 36.744 6.305 80.298 1.00 19.55 57 VAL C CA 1
ATOM 3633 C C . VAL C 1 80 ? 37.424 7.666 80.298 1.00 14.87 57 VAL C C 1
ATOM 3634 O O . VAL C 1 80 ? 37.140 8.516 79.461 1.00 25.79 57 VAL C O 1
ATOM 3638 N N . VAL C 1 81 ? 38.337 7.866 81.240 1.00 20.99 58 VAL C N 1
ATOM 3639 C CA . VAL C 1 81 ? 39.033 9.134 81.366 1.00 22.52 58 VAL C CA 1
ATOM 3640 C C . VAL C 1 81 ? 40.075 9.324 80.278 1.00 19.01 58 VAL C C 1
ATOM 3641 O O . VAL C 1 81 ? 40.195 10.407 79.716 1.00 14.49 58 VAL C O 1
ATOM 3645 N N . LYS C 1 82 ? 40.805 8.264 79.952 1.00 17.23 59 LYS C N 1
ATOM 3646 C CA . LYS C 1 82 ? 41.800 8.338 78.890 1.00 19.28 59 LYS C CA 1
ATOM 3647 C C . LYS C 1 82 ? 41.140 8.750 77.570 1.00 23.01 59 LYS C C 1
ATOM 3648 O O . LYS C 1 82 ? 41.721 9.487 76.776 1.00 19.34 59 LYS C O 1
ATOM 3654 N N . LEU C 1 83 ? 39.921 8.269 77.360 1.00 23.00 60 LEU C N 1
ATOM 3655 C CA . LEU C 1 83 ? 39.162 8.533 76.146 1.00 16.63 60 LEU C CA 1
ATOM 3656 C C . LEU C 1 83 ? 38.583 9.965 76.044 1.00 17.61 60 LEU C C 1
ATOM 3657 O O . LEU C 1 83 ? 38.109 10.371 74.971 1.00 17.60 60 LEU C O 1
ATOM 3662 N N . GLN C 1 84 ? 38.645 10.738 77.126 1.00 13.19 61 GLN C N 1
ATOM 3663 C CA . GLN C 1 84 ? 38.053 12.081 77.099 1.00 14.71 61 GLN C CA 1
ATOM 3664 C C . GLN C 1 84 ? 38.742 13.005 76.089 1.00 16.21 61 GLN C C 1
ATOM 3665 O O . GLN C 1 84 ? 38.090 13.845 75.477 1.00 22.43 61 GLN C O 1
ATOM 3676 N N . SER C 1 85 ? 40.041 12.823 75.891 1.00 14.32 62 SER C N 1
ATOM 3677 C CA . SER C 1 85 ? 40.755 13.610 74.895 1.00 8.64 62 SER C CA 1
ATOM 3678 C C . SER C 1 85 ? 40.167 13.419 73.496 1.00 26.53 62 SER C C 1
ATOM 3679 O O . SER C 1 85 ? 39.807 14.395 72.819 1.00 21.82 62 SER C O 1
ATOM 3682 N N . ALA C 1 86 ? 40.038 12.162 73.083 1.00 20.38 63 ALA C N 1
ATOM 3683 C CA . ALA C 1 86 ? 39.485 11.829 71.775 1.00 11.56 63 ALA C CA 1
ATOM 3684 C C . ALA C 1 86 ? 37.993 12.211 71.653 1.00 21.00 63 ALA C C 1
ATOM 3685 O O . ALA C 1 86 ? 37.530 12.692 70.595 1.00 19.04 63 ALA C O 1
ATOM 3687 N N . ILE C 1 87 ? 37.263 12.046 72.748 1.00 11.47 64 ILE C N 1
ATOM 3688 C CA . ILE C 1 87 ? 35.856 12.411 72.794 1.00 17.78 64 ILE C CA 1
ATOM 3689 C C . ILE C 1 87 ? 35.688 13.921 72.605 1.00 18.18 64 ILE C C 1
ATOM 3690 O O . ILE C 1 87 ? 34.883 14.351 71.793 1.00 19.72 64 ILE C O 1
ATOM 3695 N N . LYS C 1 88 ? 36.443 14.723 73.348 1.00 14.59 65 LYS C N 1
ATOM 3696 C CA . LYS C 1 88 ? 36.325 16.191 73.238 1.00 21.04 65 LYS C CA 1
ATOM 3697 C C . LYS C 1 88 ? 36.785 16.698 71.860 1.00 21.71 65 LYS C C 1
ATOM 3698 O O . LYS C 1 88 ? 36.140 17.551 71.249 1.00 16.19 65 LYS C O 1
ATOM 3704 N N . PHE C 1 89 ? 37.883 16.141 71.364 1.00 13.35 66 PHE C N 1
ATOM 3705 C CA . PHE C 1 89 ? 38.472 16.596 70.111 1.00 13.81 66 PHE C CA 1
ATOM 3706 C C . PHE C 1 89 ? 37.559 16.293 68.929 1.00 10.26 66 PHE C C 1
ATOM 3707 O O . PHE C 1 89 ? 37.294 17.170 68.115 1.00 18.84 66 PHE C O 1
ATOM 3715 N N . ASN C 1 90 ? 37.070 15.065 68.843 1.00 16.60 67 ASN C N 1
ATOM 3716 C CA . ASN C 1 90 ? 36.264 14.659 67.692 1.00 15.28 67 ASN C CA 1
ATOM 3717 C C . ASN C 1 90 ? 34.804 14.988 67.873 1.00 22.07 67 ASN C C 1
ATOM 3718 O O . ASN C 1 90 ? 34.152 15.435 66.927 1.00 18.34 67 ASN C O 1
ATOM 3723 N N . GLY C 1 91 ? 34.297 14.800 69.088 1.00 12.18 68 GLY C N 1
ATOM 3724 C CA . GLY C 1 91 ? 32.963 15.276 69.387 1.00 13.02 68 GLY C CA 1
ATOM 3725 C C . GLY C 1 91 ? 32.915 16.785 69.203 1.00 14.56 68 GLY C C 1
ATOM 3726 O O . GLY C 1 91 ? 31.955 17.321 68.675 1.00 17.76 68 GLY C O 1
ATOM 3727 N N . GLY C 1 92 ? 33.950 17.476 69.656 1.00 14.43 69 GLY C N 1
ATOM 3728 C CA . GLY C 1 92 ? 34.012 18.917 69.504 1.00 14.37 69 GLY C CA 1
ATOM 3729 C C . GLY C 1 92 ? 34.081 19.326 68.055 1.00 15.99 69 GLY C C 1
ATOM 3730 O O . GLY C 1 92 ? 33.465 20.310 67.649 1.00 11.22 69 GLY C O 1
ATOM 3731 N N . GLY C 1 93 ? 34.890 18.597 67.292 1.00 8.05 70 GLY C N 1
ATOM 3732 C CA . GLY C 1 93 ? 35.062 18.842 65.876 1.00 11.59 70 GLY C CA 1
ATOM 3733 C C . GLY C 1 93 ? 33.741 18.752 65.143 1.00 12.79 70 GLY C C 1
ATOM 3734 O O . GLY C 1 93 ? 33.457 19.558 64.283 1.00 17.55 70 GLY C O 1
ATOM 3735 N N . HIS C 1 94 ? 32.948 17.744 65.495 1.00 9.74 71 HIS C N 1
ATOM 3736 C CA . HIS C 1 94 ? 31.656 17.539 64.900 1.00 13.67 71 HIS C CA 1
ATOM 3737 C C . HIS C 1 94 ? 30.655 18.652 65.242 1.00 14.03 71 HIS C C 1
ATOM 3738 O O . HIS C 1 94 ? 29.950 19.163 64.361 1.00 18.78 71 HIS C O 1
ATOM 3745 N N . VAL C 1 95 ? 30.566 18.986 66.525 1.00 10.49 72 VAL C N 1
ATOM 3746 C CA . VAL C 1 95 ? 29.700 20.082 66.984 1.00 6.96 72 VAL C CA 1
ATOM 3747 C C . VAL C 1 95 ? 30.055 21.387 66.279 1.00 13.07 72 VAL C C 1
ATOM 3748 O O . VAL C 1 95 ? 29.206 22.057 65.687 1.00 15.20 72 VAL C O 1
ATOM 3752 N N . ASN C 1 96 ? 31.340 21.729 66.330 1.00 16.47 73 ASN C N 1
ATOM 3753 C CA . ASN C 1 96 ? 31.797 23.022 65.857 1.00 16.52 73 ASN C CA 1
ATOM 3754 C C . ASN C 1 96 ? 31.577 23.160 64.355 1.00 21.22 73 ASN C C 1
ATOM 3755 O O . ASN C 1 96 ? 31.080 24.186 63.888 1.00 19.20 73 ASN C O 1
ATOM 3760 N N . HIS C 1 97 ? 31.915 22.125 63.591 1.00 17.87 74 HIS C N 1
ATOM 3761 C CA . HIS C 1 97 ? 31.770 22.255 62.137 1.00 11.29 74 HIS C CA 1
ATOM 3762 C C . HIS C 1 97 ? 30.304 22.213 61.728 1.00 13.59 74 HIS C C 1
ATOM 3763 O O . HIS C 1 97 ? 29.907 22.888 60.781 1.00 16.06 74 HIS C O 1
ATOM 3770 N N . SER C 1 98 ? 29.489 21.453 62.452 1.00 14.18 75 SER C N 1
ATOM 3771 C CA . SER C 1 98 ? 28.061 21.419 62.162 1.00 17.75 75 SER C CA 1
ATOM 3772 C C . SER C 1 98 ? 27.443 22.809 62.342 1.00 13.06 75 SER C C 1
ATOM 3773 O O . SER C 1 98 ? 26.616 23.238 61.545 1.00 14.57 75 SER C O 1
ATOM 3776 N N . ILE C 1 99 ? 27.869 23.523 63.372 1.00 16.19 76 ILE C N 1
ATOM 3777 C CA . ILE C 1 99 ? 27.418 24.900 63.553 1.00 21.91 76 ILE C CA 1
ATOM 3778 C C . ILE C 1 99 ? 27.976 25.810 62.452 1.00 21.80 76 ILE C C 1
ATOM 3779 O O . ILE C 1 99 ? 27.250 26.597 61.869 1.00 18.28 76 ILE C O 1
ATOM 3784 N N . PHE C 1 100 ? 29.273 25.688 62.189 1.00 15.20 77 PHE C N 1
ATOM 3785 C CA . PHE C 1 100 ? 29.973 26.514 61.214 1.00 14.19 77 PHE C CA 1
ATOM 3786 C C . PHE C 1 100 ? 29.250 26.518 59.868 1.00 27.30 77 PHE C C 1
ATOM 3787 O O . PHE C 1 100 ? 29.019 27.586 59.277 1.00 19.57 77 PHE C O 1
ATOM 3795 N N . TRP C 1 101 ? 28.902 25.331 59.379 1.00 14.85 78 TRP C N 1
ATOM 3796 C CA . TRP C 1 101 ? 28.226 25.248 58.084 1.00 20.36 78 TRP C CA 1
ATOM 3797 C C . TRP C 1 101 ? 26.910 26.048 58.099 1.00 31.26 78 TRP C C 1
ATOM 3798 O O . TRP C 1 101 ? 26.602 26.810 57.168 1.00 24.01 78 TRP C O 1
ATOM 3809 N N . LYS C 1 102 ? 26.165 25.953 59.188 1.00 19.48 79 LYS C N 1
ATOM 3810 C CA . LYS C 1 102 ? 24.897 26.655 59.224 1.00 29.36 79 LYS C CA 1
ATOM 3811 C C . LYS C 1 102 ? 25.030 28.172 59.441 1.00 31.44 79 LYS C C 1
ATOM 3812 O O . LYS C 1 102 ? 24.131 28.912 59.049 1.00 26.34 79 LYS C O 1
ATOM 3818 N N . ASN C 1 103 ? 26.121 28.648 60.047 1.00 23.78 80 ASN C N 1
ATOM 3819 C CA . ASN C 1 103 ? 26.241 30.100 60.242 1.00 25.70 80 ASN C CA 1
ATOM 3820 C C . ASN C 1 103 ? 27.056 30.743 59.124 1.00 16.36 80 ASN C C 1
ATOM 3821 O O . ASN C 1 103 ? 27.641 31.811 59.292 1.00 25.53 80 ASN C O 1
ATOM 3826 N N . LEU C 1 104 ? 27.094 30.060 57.981 1.00 13.84 81 LEU C N 1
ATOM 3827 C CA . LEU C 1 104 ? 27.557 30.645 56.727 1.00 22.92 81 LEU C CA 1
ATOM 3828 C C . LEU C 1 104 ? 26.402 30.578 55.742 1.00 23.30 81 LEU C C 1
ATOM 3829 O O . LEU C 1 104 ? 25.543 29.710 55.854 1.00 24.67 81 LEU C O 1
ATOM 3834 N N . ALA C 1 105 ? 26.374 31.498 54.788 1.00 19.74 82 ALA C N 1
ATOM 3835 C CA . ALA C 1 105 ? 25.368 31.455 53.713 1.00 21.41 82 ALA C CA 1
ATOM 3836 C C . ALA C 1 105 ? 25.890 32.224 52.503 1.00 14.08 82 ALA C C 1
ATOM 3837 O O . ALA C 1 105 ? 26.692 33.154 52.656 1.00 18.37 82 ALA C O 1
ATOM 3839 N N . PRO C 1 106 ? 25.477 31.817 51.292 1.00 25.62 83 PRO C N 1
ATOM 3840 C CA . PRO C 1 106 ? 25.834 32.605 50.104 1.00 22.43 83 PRO C CA 1
ATOM 3841 C C . PRO C 1 106 ? 25.318 34.031 50.231 1.00 26.54 83 PRO C C 1
ATOM 3842 O O . PRO C 1 106 ? 24.222 34.221 50.771 1.00 22.35 83 PRO C O 1
ATOM 3846 N N . SER C 1 107 ? 26.077 35.004 49.731 1.00 39.88 84 SER C N 1
ATOM 3847 C CA . SER C 1 107 ? 25.675 36.404 49.775 1.00 46.62 84 SER C CA 1
ATOM 3848 C C . SER C 1 107 ? 24.276 36.623 49.180 1.00 48.46 84 SER C C 1
ATOM 3849 O O . SER C 1 107 ? 23.528 37.483 49.639 1.00 43.48 84 SER C O 1
ATOM 3852 N N . SER C 1 108 ? 23.914 35.810 48.191 1.00 53.25 85 SER C N 1
ATOM 3853 C CA . SER C 1 108 ? 22.634 35.950 47.497 1.00 53.54 85 SER C CA 1
ATOM 3854 C C . SER C 1 108 ? 21.477 35.353 48.294 1.00 49.61 85 SER C C 1
ATOM 3855 O O . SER C 1 108 ? 20.312 35.500 47.921 1.00 48.76 85 SER C O 1
ATOM 3858 N N . GLU C 1 109 ? 21.801 34.640 49.363 1.00 43.15 86 GLU C N 1
ATOM 3859 C CA . GLU C 1 109 ? 20.774 34.049 50.208 1.00 41.10 86 GLU C CA 1
ATOM 3860 C C . GLU C 1 109 ? 20.825 34.589 51.635 1.00 41.34 86 GLU C C 1
ATOM 3861 O O . GLU C 1 109 ? 20.432 33.898 52.565 1.00 46.76 86 GLU C O 1
ATOM 3867 N N . GLY C 1 110 ? 21.373 35.788 51.817 1.00 35.57 87 GLY C N 1
ATOM 3868 C CA . GLY C 1 110 ? 21.377 36.418 53.127 1.00 32.87 87 GLY C CA 1
ATOM 3869 C C . GLY C 1 110 ? 22.728 36.452 53.828 1.00 37.18 87 GLY C C 1
ATOM 3870 O O . GLY C 1 110 ? 22.877 37.101 54.868 1.00 31.60 87 GLY C O 1
ATOM 3871 N N . GLY C 1 111 ? 23.710 35.736 53.280 1.00 32.46 88 GLY C N 1
ATOM 3872 C CA . GLY C 1 111 ? 25.057 35.776 53.817 1.00 19.38 88 GLY C CA 1
ATOM 3873 C C . GLY C 1 111 ? 25.589 37.193 53.816 1.00 27.37 88 GLY C C 1
ATOM 3874 O O . GLY C 1 111 ? 25.469 37.898 52.812 1.00 32.57 88 GLY C O 1
ATOM 3875 N N . GLY C 1 112 ? 26.150 37.623 54.944 1.00 31.47 89 GLY C N 1
ATOM 3876 C CA . GLY C 1 112 ? 26.700 38.959 55.056 1.00 28.76 89 GLY C CA 1
ATOM 3877 C C . GLY C 1 112 ? 25.677 40.045 55.361 1.00 25.91 89 GLY C C 1
ATOM 3878 O O . GLY C 1 112 ? 26.063 41.182 55.612 1.00 23.27 89 GLY C O 1
ATOM 3879 N N . GLU C 1 113 ? 24.382 39.717 55.345 1.00 32.00 90 GLU C N 1
ATOM 3880 C CA . GLU C 1 113 ? 23.362 40.701 55.741 1.00 26.79 90 GLU C CA 1
ATOM 3881 C C . GLU C 1 113 ? 23.249 40.774 57.252 1.00 31.62 90 GLU C C 1
ATOM 3882 O O . GLU C 1 113 ? 23.089 39.751 57.914 1.00 40.26 90 GLU C O 1
ATOM 3888 N N . PRO C 1 114 ? 23.315 41.997 57.801 1.00 39.22 91 PRO C N 1
ATOM 3889 C CA . PRO C 1 114 ? 23.355 42.254 59.250 1.00 37.34 91 PRO C CA 1
ATOM 3890 C C . PRO C 1 114 ? 22.172 41.661 60.015 1.00 28.77 91 PRO C C 1
ATOM 3891 O O . PRO C 1 114 ? 21.110 41.441 59.434 1.00 30.87 91 PRO C O 1
ATOM 3895 N N . PRO C 1 115 ? 22.369 41.354 61.306 1.00 28.39 92 PRO C N 1
ATOM 3896 C CA . PRO C 1 115 ? 21.253 40.808 62.085 1.00 29.29 92 PRO C CA 1
ATOM 3897 C C . PRO C 1 115 ? 20.157 41.838 62.370 1.00 35.94 92 PRO C C 1
ATOM 3898 O O . PRO C 1 115 ? 20.452 42.988 62.685 1.00 40.28 92 PRO C O 1
ATOM 3902 N N . LYS C 1 116 ? 18.902 41.425 62.259 1.00 43.20 93 LYS C N 1
ATOM 3903 C CA . LYS C 1 116 ? 17.800 42.305 62.610 1.00 52.78 93 LYS C CA 1
ATOM 3904 C C . LYS C 1 116 ? 17.194 41.864 63.945 1.00 61.64 93 LYS C C 1
ATOM 3905 O O . LYS C 1 116 ? 17.717 40.956 64.603 1.00 67.85 93 LYS C O 1
ATOM 3911 N N . GLY C 1 117 ? 16.110 42.514 64.357 1.00 48.95 94 GLY C N 1
ATOM 3912 C CA . GLY C 1 117 ? 15.397 42.101 65.558 1.00 35.25 94 GLY C CA 1
ATOM 3913 C C . GLY C 1 117 ? 16.204 42.238 66.837 1.00 31.80 94 GLY C C 1
ATOM 3914 O O . GLY C 1 117 ? 17.015 43.151 66.992 1.00 45.18 94 GLY C O 1
ATOM 3915 N N . SER C 1 118 ? 15.985 41.306 67.751 1.00 38.40 95 SER C N 1
ATOM 3916 C CA . SER C 1 118 ? 16.561 41.350 69.086 1.00 44.92 95 SER C CA 1
ATOM 3917 C C . SER C 1 118 ? 18.078 41.172 69.119 1.00 47.63 95 SER C C 1
ATOM 3918 O O . SER C 1 118 ? 18.756 41.818 69.920 1.00 38.01 95 SER C O 1
ATOM 3921 N N . LEU C 1 119 ? 18.609 40.283 68.276 1.00 51.13 96 LEU C N 1
ATOM 3922 C CA . LEU C 1 119 ? 20.053 40.047 68.248 1.00 38.12 96 LEU C CA 1
ATOM 3923 C C . LEU C 1 119 ? 20.769 41.313 67.812 1.00 31.19 96 LEU C C 1
ATOM 3924 O O . LEU C 1 119 ? 21.810 41.672 68.370 1.00 38.97 96 LEU C O 1
ATOM 3929 N N . GLY C 1 120 ? 20.228 41.961 66.786 1.00 42.08 97 GLY C N 1
ATOM 3930 C CA . GLY C 1 120 ? 20.763 43.226 66.307 1.00 39.04 97 GLY C CA 1
ATOM 3931 C C . GLY C 1 120 ? 20.805 44.251 67.425 1.00 41.59 97 GLY C C 1
ATOM 3932 O O . GLY C 1 120 ? 21.805 44.949 67.605 1.00 42.55 97 GLY C O 1
ATOM 3933 N N . SER C 1 121 ? 19.715 44.327 68.183 1.00 34.38 98 SER C N 1
ATOM 3934 C CA . SER C 1 121 ? 19.644 45.192 69.354 1.00 39.93 98 SER C CA 1
ATOM 3935 C C . SER C 1 121 ? 20.701 44.820 70.384 1.00 38.73 98 SER C C 1
ATOM 3936 O O . SER C 1 121 ? 21.400 45.696 70.915 1.00 34.98 98 SER C O 1
ATOM 3939 N N . ALA C 1 122 ? 20.763 43.526 70.711 1.00 26.50 99 ALA C N 1
ATOM 3940 C CA . ALA C 1 122 ? 21.713 43.034 71.704 1.00 34.02 99 ALA C CA 1
ATOM 3941 C C . ALA C 1 122 ? 23.139 43.335 71.295 1.00 35.05 99 ALA C C 1
ATOM 3942 O O . ALA C 1 122 ? 23.974 43.711 72.129 1.00 30.23 99 ALA C O 1
ATOM 3944 N N . ILE C 1 123 ? 23.414 43.196 70.005 1.00 35.84 100 ILE C N 1
ATOM 3945 C CA . ILE C 1 123 ? 24.763 43.436 69.508 1.00 37.03 100 ILE C CA 1
ATOM 3946 C C . ILE C 1 123 ? 25.135 44.907 69.667 1.00 32.11 100 ILE C C 1
ATOM 3947 O O . ILE C 1 123 ? 26.226 45.231 70.145 1.00 28.14 100 ILE C O 1
ATOM 3952 N N . ASP C 1 124 ? 24.218 45.799 69.300 1.00 27.73 101 ASP C N 1
ATOM 3953 C CA . ASP C 1 124 ? 24.427 47.225 69.527 1.00 33.78 101 ASP C CA 1
ATOM 3954 C C . ASP C 1 124 ? 24.605 47.525 71.019 1.00 39.87 101 ASP C C 1
ATOM 3955 O O . ASP C 1 124 ? 25.400 48.391 71.411 1.00 36.94 101 ASP C O 1
ATOM 3960 N N . ALA C 1 125 ? 23.843 46.820 71.842 1.00 37.10 102 ALA C N 1
ATOM 3961 C CA . ALA C 1 125 ? 23.908 46.987 73.291 1.00 43.93 102 ALA C CA 1
ATOM 3962 C C . ALA C 1 125 ? 25.244 46.559 73.925 1.00 47.89 102 ALA C C 1
ATOM 3963 O O . ALA C 1 125 ? 25.763 47.241 74.811 1.00 52.15 102 ALA C O 1
ATOM 3965 N N . HIS C 1 126 ? 25.798 45.440 73.473 1.00 44.07 103 HIS C N 1
ATOM 3966 C CA . HIS C 1 126 ? 26.996 44.880 74.091 1.00 40.79 103 HIS C CA 1
ATOM 3967 C C . HIS C 1 126 ? 28.292 45.360 73.463 1.00 38.49 103 HIS C C 1
ATOM 3968 O O . HIS C 1 126 ? 29.305 45.462 74.152 1.00 45.05 103 HIS C O 1
ATOM 3975 N N . PHE C 1 127 ? 28.264 45.660 72.166 1.00 39.97 104 PHE C N 1
ATOM 3976 C CA . PHE C 1 127 ? 29.493 45.963 71.438 1.00 31.94 104 PHE C CA 1
ATOM 3977 C C . PHE C 1 127 ? 29.493 47.329 70.758 1.00 34.42 104 PHE C C 1
ATOM 3978 O O . PHE C 1 127 ? 30.446 47.667 70.056 1.00 36.27 104 PHE C O 1
ATOM 3986 N N . GLY C 1 128 ? 28.446 48.120 70.986 1.00 32.43 105 GLY C N 1
ATOM 3987 C CA . GLY C 1 128 ? 28.354 49.446 70.408 1.00 39.32 105 GLY C CA 1
ATOM 3988 C C . GLY C 1 128 ? 27.722 49.449 69.028 1.00 42.97 105 GLY C C 1
ATOM 3989 O O . GLY C 1 128 ? 26.836 50.251 68.752 1.00 44.07 105 GLY C O 1
ATOM 3990 N N . SER C 1 129 ? 28.193 48.560 68.159 1.00 34.99 106 SER C N 1
ATOM 3991 C CA . SER C 1 129 ? 27.649 48.419 66.813 1.00 32.83 106 SER C CA 1
ATOM 3992 C C . SER C 1 129 ? 28.078 47.091 66.222 1.00 34.24 106 SER C C 1
ATOM 3993 O O . SER C 1 129 ? 29.002 46.441 66.720 1.00 22.76 106 SER C O 1
ATOM 3996 N N . LEU C 1 130 ? 27.444 46.721 65.120 1.00 30.03 107 LEU C N 1
ATOM 3997 C CA . LEU C 1 130 ? 27.802 45.503 64.430 1.00 30.14 107 LEU C CA 1
ATOM 3998 C C . LEU C 1 130 ? 29.272 45.541 64.045 1.00 33.09 107 LEU C C 1
ATOM 3999 O O . LEU C 1 130 ? 29.970 44.532 64.152 1.00 35.02 107 LEU C O 1
ATOM 4004 N N . GLU C 1 131 ? 29.759 46.711 63.636 1.00 29.67 108 GLU C N 1
ATOM 4005 C CA . GLU C 1 131 ? 31.146 46.806 63.187 1.00 38.22 108 GLU C CA 1
ATOM 4006 C C . GLU C 1 131 ? 32.114 46.659 64.370 1.00 37.44 108 GLU C C 1
ATOM 4007 O O . GLU C 1 131 ? 33.200 46.104 64.224 1.00 36.65 108 GLU C O 1
ATOM 4013 N N . GLY C 1 132 ? 31.712 47.158 65.536 1.00 35.77 109 GLY C N 1
ATOM 4014 C CA . GLY C 1 132 ? 32.454 46.948 66.770 1.00 32.59 109 GLY C CA 1
ATOM 4015 C C . GLY C 1 132 ? 32.636 45.460 67.068 1.00 39.92 109 GLY C C 1
ATOM 4016 O O . GLY C 1 132 ? 33.725 45.012 67.438 1.00 40.95 109 GLY C O 1
ATOM 4017 N N . LEU C 1 133 ? 31.557 44.698 66.914 1.00 24.05 110 LEU C N 1
ATOM 4018 C CA . LEU C 1 133 ? 31.594 43.250 67.100 1.00 34.93 110 LEU C CA 1
ATOM 4019 C C . LEU C 1 133 ? 32.542 42.594 66.103 1.00 32.92 110 LEU C C 1
ATOM 4020 O O . LEU C 1 133 ? 33.353 41.726 66.446 1.00 28.81 110 LEU C O 1
ATOM 4025 N N . VAL C 1 134 ? 32.417 43.020 64.859 1.00 22.48 111 VAL C N 1
ATOM 4026 C CA . VAL C 1 134 ? 33.212 42.486 63.771 1.00 21.24 111 VAL C CA 1
ATOM 4027 C C . VAL C 1 134 ? 34.707 42.734 64.014 1.00 22.14 111 VAL C C 1
ATOM 4028 O O . VAL C 1 134 ? 35.532 41.837 63.826 1.00 27.87 111 VAL C O 1
ATOM 4032 N N . LYS C 1 135 ? 35.034 43.948 64.459 1.00 30.58 112 LYS C N 1
ATOM 4033 C CA . LYS C 1 135 ? 36.408 44.345 64.811 1.00 33.09 112 LYS C CA 1
ATOM 4034 C C . LYS C 1 135 ? 36.948 43.453 65.920 1.00 29.84 112 LYS C C 1
ATOM 4035 O O . LYS C 1 135 ? 38.081 42.988 65.870 1.00 27.61 112 LYS C O 1
ATOM 4041 N N . LYS C 1 136 ? 36.117 43.249 66.937 1.00 24.83 113 LYS C N 1
ATOM 4042 C CA . LYS C 1 136 ? 36.471 42.423 68.072 1.00 28.49 113 LYS C CA 1
ATOM 4043 C C . LYS C 1 136 ? 36.743 40.972 67.655 1.00 31.60 113 LYS C C 1
ATOM 4044 O O . LYS C 1 136 ? 37.798 40.408 67.971 1.00 27.46 113 LYS C O 1
ATOM 4050 N N . MET C 1 137 ? 35.809 40.372 66.927 1.00 24.08 114 MET C N 1
ATOM 4051 C CA . MET C 1 137 ? 35.970 38.970 66.558 1.00 22.94 114 MET C CA 1
ATOM 4052 C C . MET C 1 137 ? 37.141 38.765 65.628 1.00 25.79 114 MET C C 1
ATOM 4053 O O . MET C 1 137 ? 37.838 37.746 65.700 1.00 25.41 114 MET C O 1
ATOM 4058 N N . SER C 1 138 ? 37.349 39.730 64.738 1.00 20.71 115 SER C N 1
ATOM 4059 C CA . SER C 1 138 ? 38.490 39.675 63.826 1.00 25.15 115 SER C CA 1
ATOM 4060 C C . SER C 1 138 ? 39.813 39.762 64.582 1.00 21.58 115 SER C C 1
ATOM 4061 O O . SER C 1 138 ? 40.760 39.046 64.287 1.00 19.23 115 SER C O 1
ATOM 4064 N N . ALA C 1 139 ? 39.872 40.655 65.556 1.00 20.64 116 ALA C N 1
ATOM 4065 C CA . ALA C 1 139 ? 41.073 40.808 66.347 1.00 19.25 116 ALA C CA 1
ATOM 4066 C C . ALA C 1 139 ? 41.371 39.516 67.112 1.00 18.38 116 ALA C C 1
ATOM 4067 O O . ALA C 1 139 ? 42.505 39.027 67.114 1.00 22.99 116 ALA C O 1
ATOM 4069 N N . GLU C 1 140 ? 40.349 38.983 67.763 1.00 22.54 117 GLU C N 1
ATOM 4070 C CA . GLU C 1 140 ? 40.467 37.755 68.552 1.00 23.71 117 GLU C CA 1
ATOM 4071 C C . GLU C 1 140 ? 40.897 36.547 67.717 1.00 26.18 117 GLU C C 1
ATOM 4072 O O . GLU C 1 140 ? 41.732 35.760 68.148 1.00 28.22 117 GLU C O 1
ATOM 4078 N N . GLY C 1 141 ? 40.301 36.398 66.537 1.00 11.53 118 GLY C N 1
ATOM 4079 C CA . GLY C 1 141 ? 40.662 35.340 65.603 1.00 22.15 118 GLY C CA 1
ATOM 4080 C C . GLY C 1 141 ? 42.084 35.496 65.117 1.00 22.72 118 GLY C C 1
ATOM 4081 O O . GLY C 1 141 ? 42.817 34.521 64.967 1.00 26.71 118 GLY C O 1
ATOM 4082 N N . ALA C 1 142 ? 42.477 36.738 64.851 1.00 25.86 119 ALA C N 1
ATOM 4083 C CA . ALA C 1 142 ? 43.831 37.001 64.365 1.00 21.37 119 ALA C CA 1
ATOM 4084 C C . ALA C 1 142 ? 44.874 36.631 65.419 1.00 21.82 119 ALA C C 1
ATOM 4085 O O . ALA C 1 142 ? 45.964 36.148 65.085 1.00 21.33 119 ALA C O 1
ATOM 4087 N N . ALA C 1 143 ? 44.511 36.797 66.690 1.00 19.84 120 ALA C N 1
ATOM 4088 C CA . ALA C 1 143 ? 45.444 36.568 67.784 1.00 22.74 120 ALA C CA 1
ATOM 4089 C C . ALA C 1 143 ? 45.443 35.123 68.281 1.00 27.33 120 ALA C C 1
ATOM 4090 O O . ALA C 1 143 ? 46.203 34.803 69.195 1.00 18.61 120 ALA C O 1
ATOM 4092 N N . VAL C 1 144 ? 44.560 34.271 67.756 1.00 23.69 121 VAL C N 1
ATOM 4093 C CA . VAL C 1 144 ? 44.532 32.869 68.220 1.00 20.08 121 VAL C CA 1
ATOM 4094 C C . VAL C 1 144 ? 45.847 32.178 67.876 1.00 21.65 121 VAL C C 1
ATOM 4095 O O . VAL C 1 144 ? 46.229 32.106 66.707 1.00 22.41 121 VAL C O 1
ATOM 4099 N N . GLN C 1 145 ? 46.512 31.627 68.885 1.00 13.02 122 GLN C N 1
ATOM 4100 C CA . GLN C 1 145 ? 47.792 30.949 68.672 1.00 14.19 122 GLN C CA 1
ATOM 4101 C C . GLN C 1 145 ? 47.573 29.487 68.304 1.00 24.53 122 GLN C C 1
ATOM 4102 O O . GLN C 1 145 ? 47.002 28.719 69.079 1.00 11.85 122 GLN C O 1
ATOM 4108 N N . GLY C 1 146 ? 48.040 29.095 67.127 1.00 26.53 123 GLY C N 1
ATOM 4109 C CA . GLY C 1 146 ? 47.773 27.757 66.635 1.00 22.24 123 GLY C CA 1
ATOM 4110 C C . GLY C 1 146 ? 46.373 27.605 66.067 1.00 20.89 123 GLY C C 1
ATOM 4111 O O . GLY C 1 146 ? 45.870 28.489 65.345 1.00 12.73 123 GLY C O 1
ATOM 4112 N N . SER C 1 147 ? 45.756 26.459 66.356 1.00 12.80 124 SER C N 1
ATOM 4113 C CA . SER C 1 147 ? 44.454 26.112 65.777 1.00 10.93 124 SER C CA 1
ATOM 4114 C C . SER C 1 147 ? 43.325 26.441 66.752 1.00 17.80 124 SER C C 1
ATOM 4115 O O . SER C 1 147 ? 43.448 26.212 67.961 1.00 13.94 124 SER C O 1
ATOM 4118 N N . GLY C 1 148 ? 42.224 26.954 66.233 1.00 12.93 125 GLY C N 1
ATOM 4119 C CA . GLY C 1 148 ? 41.087 27.256 67.082 1.00 19.96 125 GLY C CA 1
ATOM 4120 C C . GLY C 1 148 ? 39.899 27.903 66.407 1.00 17.86 125 GLY C C 1
ATOM 4121 O O . GLY C 1 148 ? 39.713 27.843 65.179 1.00 17.10 125 GLY C O 1
ATOM 4122 N N . TRP C 1 149 ? 39.079 28.506 67.255 1.00 18.67 126 TRP C N 1
ATOM 4123 C CA . TRP C 1 149 ? 37.804 29.082 66.890 1.00 13.08 126 TRP C CA 1
ATOM 4124 C C . TRP C 1 149 ? 37.594 30.427 67.578 1.00 9.50 126 TRP C C 1
ATOM 4125 O O . TRP C 1 149 ? 37.940 30.560 68.742 1.00 8.81 126 TRP C O 1
ATOM 4136 N N . VAL C 1 150 ? 36.970 31.400 66.912 1.00 16.02 127 VAL C N 1
ATOM 4137 C CA . VAL C 1 150 ? 36.488 32.577 67.639 1.00 18.81 127 VAL C CA 1
ATOM 4138 C C . VAL C 1 150 ? 34.966 32.495 67.609 1.00 18.66 127 VAL C C 1
ATOM 4139 O O . VAL C 1 150 ? 34.394 32.094 66.594 1.00 19.80 127 VAL C O 1
ATOM 4143 N N . TRP C 1 151 ? 34.322 32.815 68.738 1.00 12.37 128 TRP C N 1
ATOM 4144 C CA . TRP C 1 151 ? 32.859 32.667 68.888 1.00 15.49 128 TRP C CA 1
ATOM 4145 C C . TRP C 1 151 ? 32.133 33.944 69.294 1.00 22.33 128 TRP C C 1
ATOM 4146 O O . TRP C 1 151 ? 32.598 34.655 70.153 1.00 17.08 128 TRP C O 1
ATOM 4157 N N . LEU C 1 152 ? 30.963 34.179 68.711 1.00 21.49 129 LEU C N 1
ATOM 4158 C CA . LEU C 1 152 ? 29.950 35.016 69.334 1.00 18.97 129 LEU C CA 1
ATOM 4159 C C . LEU C 1 152 ? 29.035 34.039 70.048 1.00 24.81 129 LEU C C 1
ATOM 4160 O O . LEU C 1 152 ? 28.548 33.092 69.433 1.00 22.55 129 LEU C O 1
ATOM 4165 N N . GLY C 1 153 ? 28.848 34.230 71.353 1.00 25.57 130 GLY C N 1
ATOM 4166 C CA . GLY C 1 153 ? 28.029 33.325 72.142 1.00 12.54 130 GLY C CA 1
ATOM 4167 C C . GLY C 1 153 ? 26.976 34.037 72.958 1.00 21.37 130 GLY C C 1
ATOM 4168 O O . GLY C 1 153 ? 27.116 35.236 73.228 1.00 21.02 130 GLY C O 1
ATOM 4169 N N . LEU C 1 154 ? 25.934 33.287 73.335 1.00 18.12 131 LEU C N 1
ATOM 4170 C CA . LEU C 1 154 ? 24.919 33.717 74.276 1.00 29.18 131 LEU C CA 1
ATOM 4171 C C . LEU C 1 154 ? 25.053 33.006 75.628 1.00 31.68 131 LEU C C 1
ATOM 4172 O O . LEU C 1 154 ? 25.067 31.773 75.714 1.00 26.06 131 LEU C O 1
ATOM 4177 N N . ASP C 1 155 ? 25.181 33.792 76.684 1.00 33.37 132 ASP C N 1
ATOM 4178 C CA . ASP C 1 155 ? 25.108 33.278 78.042 1.00 23.20 132 ASP C CA 1
ATOM 4179 C C . ASP C 1 155 ? 23.634 33.202 78.442 1.00 24.05 132 ASP C C 1
ATOM 4180 O O . ASP C 1 155 ? 23.024 34.227 78.742 1.00 30.97 132 ASP C O 1
ATOM 4185 N N . LYS C 1 156 ? 23.068 32.000 78.476 1.00 26.48 133 LYS C N 1
ATOM 4186 C CA . LYS C 1 156 ? 21.645 31.818 78.783 1.00 22.79 133 LYS C CA 1
ATOM 4187 C C . LYS C 1 156 ? 21.256 32.269 80.179 1.00 37.54 133 LYS C C 1
ATOM 4188 O O . LYS C 1 156 ? 20.101 32.632 80.403 1.00 45.76 133 LYS C O 1
ATOM 4194 N N . GLU C 1 157 ? 22.202 32.257 81.112 1.00 43.66 134 GLU C N 1
ATOM 4195 C CA . GLU C 1 157 ? 21.897 32.659 82.480 1.00 55.89 134 GLU C CA 1
ATOM 4196 C C . GLU C 1 157 ? 21.545 34.146 82.495 1.00 57.86 134 GLU C C 1
ATOM 4197 O O . GLU C 1 157 ? 20.461 34.526 82.937 1.00 58.23 134 GLU C O 1
ATOM 4203 N N . LEU C 1 158 ? 22.460 34.981 82.008 1.00 50.71 135 LEU C N 1
ATOM 4204 C CA . LEU C 1 158 ? 22.267 36.428 82.033 1.00 55.52 135 LEU C CA 1
ATOM 4205 C C . LEU C 1 158 ? 21.528 36.982 80.809 1.00 59.57 135 LEU C C 1
ATOM 4206 O O . LEU C 1 158 ? 21.188 38.164 80.773 1.00 47.71 135 LEU C O 1
ATOM 4211 N N . LYS C 1 159 ? 21.262 36.123 79.828 1.00 62.33 136 LYS C N 1
ATOM 4212 C CA . LYS C 1 159 ? 20.708 36.553 78.538 1.00 63.70 136 LYS C CA 1
ATOM 4213 C C . LYS C 1 159 ? 21.626 37.622 77.920 1.00 53.28 136 LYS C C 1
ATOM 4214 O O . LYS C 1 159 ? 21.168 38.672 77.466 1.00 52.43 136 LYS C O 1
ATOM 4220 N N . LYS C 1 160 ? 22.926 37.333 77.894 1.00 40.18 137 LYS C N 1
ATOM 4221 C CA . LYS C 1 160 ? 23.932 38.285 77.415 1.00 38.59 137 LYS C CA 1
ATOM 4222 C C . LYS C 1 160 ? 24.893 37.682 76.406 1.00 32.83 137 LYS C C 1
ATOM 4223 O O . LYS C 1 160 ? 25.158 36.482 76.409 1.00 34.71 137 LYS C O 1
ATOM 4229 N N . LEU C 1 161 ? 25.444 38.557 75.575 1.00 24.36 138 LEU C N 1
ATOM 4230 C CA . LEU C 1 161 ? 26.383 38.176 74.538 1.00 25.20 138 LEU C CA 1
ATOM 4231 C C . LEU C 1 161 ? 27.832 38.169 74.991 1.00 33.42 138 LEU C C 1
ATOM 4232 O O . LEU C 1 161 ? 28.266 39.054 75.719 1.00 32.19 138 LEU C O 1
ATOM 4237 N N . VAL C 1 162 ? 28.590 37.190 74.506 1.00 28.91 139 VAL C N 1
ATOM 4238 C CA . VAL C 1 162 ? 30.015 37.146 74.760 1.00 22.83 139 VAL C CA 1
ATOM 4239 C C . VAL C 1 162 ? 30.760 36.849 73.450 1.00 26.99 139 VAL C C 1
ATOM 4240 O O . VAL C 1 162 ? 30.211 36.229 72.515 1.00 23.08 139 VAL C O 1
ATOM 4244 N N . VAL C 1 163 ? 32.016 37.288 73.401 1.00 26.64 140 VAL C N 1
ATOM 4245 C CA . VAL C 1 163 ? 32.956 36.873 72.371 1.00 20.90 140 VAL C CA 1
ATOM 4246 C C . VAL C 1 163 ? 34.070 36.101 73.073 1.00 27.48 140 VAL C C 1
ATOM 4247 O O . VAL C 1 163 ? 34.579 36.518 74.107 1.00 26.46 140 VAL C O 1
ATOM 4251 N N . ASP C 1 164 ? 34.433 34.944 72.547 1.00 16.81 141 ASP C N 1
ATOM 4252 C CA . ASP C 1 164 ? 35.497 34.182 73.169 1.00 9.41 141 ASP C CA 1
ATOM 4253 C C . ASP C 1 164 ? 36.139 33.308 72.126 1.00 14.23 141 ASP C C 1
ATOM 4254 O O . ASP C 1 164 ? 35.611 33.167 71.031 1.00 20.21 141 ASP C O 1
ATOM 4259 N N . THR C 1 165 ? 37.300 32.757 72.446 1.00 11.34 142 THR C N 1
ATOM 4260 C CA . THR C 1 165 ? 37.936 31.809 71.528 1.00 9.56 142 THR C CA 1
ATOM 4261 C C . THR C 1 165 ? 38.044 30.466 72.205 1.00 18.41 142 THR C C 1
ATOM 4262 O O . THR C 1 165 ? 38.030 30.406 73.433 1.00 22.97 142 THR C O 1
ATOM 4266 N N . THR C 1 166 ? 38.136 29.393 71.419 1.00 11.90 143 THR C N 1
ATOM 4267 C CA . THR C 1 166 ? 38.505 28.083 71.962 1.00 14.32 143 THR C CA 1
ATOM 4268 C C . THR C 1 166 ? 39.678 27.520 71.164 1.00 18.42 143 THR C C 1
ATOM 4269 O O . THR C 1 166 ? 39.856 27.845 69.992 1.00 13.80 143 THR C O 1
ATOM 4273 N N . ALA C 1 167 ? 40.445 26.655 71.808 1.00 14.09 144 ALA C N 1
ATOM 4274 C CA . ALA C 1 167 ? 41.620 26.025 71.230 1.00 10.74 144 ALA C CA 1
ATOM 4275 C C . ALA C 1 167 ? 41.203 24.754 70.529 1.00 19.62 144 ALA C C 1
ATOM 4276 O O . ALA C 1 167 ? 40.247 24.086 70.959 1.00 17.42 144 ALA C O 1
ATOM 4278 N N . ASN C 1 168 ? 41.911 24.428 69.455 1.00 13.41 145 ASN C N 1
ATOM 4279 C CA . ASN C 1 168 ? 41.707 23.161 68.734 1.00 15.13 145 ASN C CA 1
ATOM 4280 C C . ASN C 1 168 ? 40.245 22.918 68.383 1.00 19.18 145 ASN C C 1
ATOM 4281 O O . ASN C 1 168 ? 39.663 23.735 67.654 1.00 16.02 145 ASN C O 1
ATOM 4286 N N . GLN C 1 169 ? 39.642 21.830 68.865 1.00 13.96 146 GLN C N 1
ATOM 4287 C CA . GLN C 1 169 ? 38.199 21.609 68.598 1.00 6.72 146 GLN C CA 1
ATOM 4288 C C . GLN C 1 169 ? 37.306 21.723 69.851 1.00 18.02 146 GLN C C 1
ATOM 4289 O O . GLN C 1 169 ? 36.175 21.234 69.881 1.00 18.51 146 GLN C O 1
ATOM 4295 N N . ASP C 1 170 ? 37.806 22.353 70.893 1.00 20.24 147 ASP C N 1
ATOM 4296 C CA . ASP C 1 170 ? 36.967 22.558 72.057 1.00 17.98 147 ASP C CA 1
ATOM 4297 C C . ASP C 1 170 ? 35.721 23.384 71.671 1.00 16.26 147 ASP C C 1
ATOM 4298 O O . ASP C 1 170 ? 35.817 24.414 71.005 1.00 16.16 147 ASP C O 1
ATOM 4303 N N . PRO C 1 171 ? 34.537 22.885 72.014 1.00 16.38 148 PRO C N 1
ATOM 4304 C CA . PRO C 1 171 ? 33.390 23.718 71.685 1.00 10.71 148 PRO C CA 1
ATOM 4305 C C . PRO C 1 171 ? 33.162 24.827 72.700 1.00 13.66 148 PRO C C 1
ATOM 4306 O O . PRO C 1 171 ? 33.628 24.767 73.843 1.00 16.12 148 PRO C O 1
ATOM 4310 N N . LEU C 1 172 ? 32.412 25.844 72.303 1.00 12.88 149 LEU C N 1
ATOM 4311 C CA . LEU C 1 172 ? 32.181 26.951 73.215 1.00 12.84 149 LEU C CA 1
ATOM 4312 C C . LEU C 1 172 ? 31.627 26.488 74.592 1.00 28.66 149 LEU C C 1
ATOM 4313 O O . LEU C 1 172 ? 31.927 27.098 75.620 1.00 20.85 149 LEU C O 1
ATOM 4318 N N . VAL C 1 173 ? 30.860 25.397 74.637 1.00 25.20 150 VAL C N 1
ATOM 4319 C CA . VAL C 1 173 ? 30.275 25.002 75.925 1.00 19.37 150 VAL C CA 1
ATOM 4320 C C . VAL C 1 173 ? 31.300 24.587 76.969 1.00 27.15 150 VAL C C 1
ATOM 4321 O O . VAL C 1 173 ? 30.947 24.524 78.141 1.00 23.02 150 VAL C O 1
ATOM 4325 N N . THR C 1 174 ? 32.551 24.322 76.569 1.00 18.27 151 THR C N 1
ATOM 4326 C CA . THR C 1 174 ? 33.594 23.998 77.532 1.00 20.87 151 THR C CA 1
ATOM 4327 C C . THR C 1 174 ? 34.107 25.233 78.284 1.00 25.64 151 THR C C 1
ATOM 4328 O O . THR C 1 174 ? 34.802 25.105 79.285 1.00 17.69 151 THR C O 1
ATOM 4332 N N . LYS C 1 175 ? 33.748 26.424 77.821 1.00 21.67 152 LYS C N 1
ATOM 4333 C CA . LYS C 1 175 ? 34.110 27.658 78.517 1.00 23.95 152 LYS C CA 1
ATOM 4334 C C . LYS C 1 175 ? 33.042 28.088 79.527 1.00 33.01 152 LYS C C 1
ATOM 4335 O O . LYS C 1 175 ? 33.257 29.020 80.291 1.00 33.28 152 LYS C O 1
ATOM 4341 N N . GLY C 1 176 ? 31.897 27.410 79.525 1.00 35.59 153 GLY C N 1
ATOM 4342 C CA . GLY C 1 176 ? 30.786 27.713 80.429 1.00 24.66 153 GLY C CA 1
ATOM 4343 C C . GLY C 1 176 ? 29.542 26.968 79.947 1.00 25.95 153 GLY C C 1
ATOM 4344 O O . GLY C 1 176 ? 29.130 27.085 78.786 1.00 31.27 153 GLY C O 1
ATOM 4345 N N . GLY C 1 177 ? 28.960 26.180 80.838 1.00 26.60 154 GLY C N 1
ATOM 4346 C CA . GLY C 1 177 ? 27.859 25.289 80.497 1.00 27.29 154 GLY C CA 1
ATOM 4347 C C . GLY C 1 177 ? 26.584 25.967 80.025 1.00 38.50 154 GLY C C 1
ATOM 4348 O O . GLY C 1 177 ? 25.728 25.331 79.390 1.00 38.59 154 GLY C O 1
ATOM 4349 N N . SER C 1 178 ? 26.452 27.256 80.332 1.00 27.04 155 SER C N 1
ATOM 4350 C CA . SER C 1 178 ? 25.261 28.009 79.953 1.00 37.93 155 SER C CA 1
ATOM 4351 C C . SER C 1 178 ? 25.457 28.812 78.655 1.00 34.57 155 SER C C 1
ATOM 4352 O O . SER C 1 178 ? 24.625 29.661 78.308 1.00 24.12 155 SER C O 1
ATOM 4355 N N . LEU C 1 179 ? 26.573 28.577 77.966 1.00 35.68 156 LEU C N 1
ATOM 4356 C CA . LEU C 1 179 ? 26.850 29.266 76.694 1.00 27.74 156 LEU C CA 1
ATOM 4357 C C . LEU C 1 179 ? 26.255 28.538 75.497 1.00 25.87 156 LEU C C 1
ATOM 4358 O O . LEU C 1 179 ? 26.304 27.305 75.402 1.00 23.56 156 LEU C O 1
ATOM 4363 N N . VAL C 1 180 ? 25.713 29.315 74.571 1.00 29.52 157 VAL C N 1
ATOM 4364 C CA . VAL C 1 180 ? 25.236 28.785 73.303 1.00 30.48 157 VAL C CA 1
ATOM 4365 C C . VAL C 1 180 ? 25.922 29.510 72.139 1.00 31.81 157 VAL C C 1
ATOM 4366 O O . VAL C 1 180 ? 25.819 30.741 72.003 1.00 22.38 157 VAL C O 1
ATOM 4370 N N . PRO C 1 181 ? 26.615 28.752 71.281 1.00 24.28 158 PRO C N 1
ATOM 4371 C CA . PRO C 1 181 ? 27.294 29.452 70.183 1.00 25.87 158 PRO C CA 1
ATOM 4372 C C . PRO C 1 181 ? 26.301 30.017 69.161 1.00 23.87 158 PRO C C 1
ATOM 4373 O O . PRO C 1 181 ? 25.358 29.343 68.758 1.00 32.95 158 PRO C O 1
ATOM 4377 N N . LEU C 1 182 ? 26.490 31.281 68.791 1.00 21.53 159 LEU C N 1
ATOM 4378 C CA . LEU C 1 182 ? 25.658 31.916 67.772 1.00 24.28 159 LEU C CA 1
ATOM 4379 C C . LEU C 1 182 ? 26.375 31.961 66.432 1.00 33.09 159 LEU C C 1
ATOM 4380 O O . LEU C 1 182 ? 25.805 31.617 65.396 1.00 23.10 159 LEU C O 1
ATOM 4385 N N . VAL C 1 183 ? 27.628 32.408 66.459 1.00 24.59 160 VAL C N 1
ATOM 4386 C CA . VAL C 1 183 ? 28.461 32.443 65.258 1.00 21.16 160 VAL C CA 1
ATOM 4387 C C . VAL C 1 183 ? 29.832 31.909 65.595 1.00 16.80 160 VAL C C 1
ATOM 4388 O O . VAL C 1 183 ? 30.457 32.363 66.554 1.00 21.54 160 VAL C O 1
ATOM 4392 N N . GLY C 1 184 ? 30.310 30.972 64.786 1.00 13.42 161 GLY C N 1
ATOM 4393 C CA . GLY C 1 184 ? 31.674 30.508 64.904 1.00 14.76 161 GLY C CA 1
ATOM 4394 C C . GLY C 1 184 ? 32.504 30.845 63.674 1.00 27.04 161 GLY C C 1
ATOM 4395 O O . GLY C 1 184 ? 32.018 30.765 62.539 1.00 20.67 161 GLY C O 1
ATOM 4396 N N . ILE C 1 185 ? 33.759 31.225 63.888 1.00 19.02 162 ILE C N 1
ATOM 4397 C CA . ILE C 1 185 ? 34.668 31.361 62.753 1.00 19.15 162 ILE C CA 1
ATOM 4398 C C . ILE C 1 185 ? 35.867 30.438 62.967 1.00 15.36 162 ILE C C 1
ATOM 4399 O O . ILE C 1 185 ? 36.614 30.562 63.950 1.00 20.51 162 ILE C O 1
ATOM 4404 N N . ASP C 1 186 ? 36.009 29.470 62.057 1.00 14.06 163 ASP C N 1
ATOM 4405 C CA . ASP C 1 186 ? 37.080 28.484 62.137 1.00 13.34 163 ASP C CA 1
ATOM 4406 C C . ASP C 1 186 ? 38.373 29.203 61.814 1.00 17.27 163 ASP C C 1
ATOM 4407 O O . ASP C 1 186 ? 38.486 29.764 60.729 1.00 19.12 163 ASP C O 1
ATOM 4412 N N . VAL C 1 187 ? 39.350 29.227 62.717 1.00 16.34 164 VAL C N 1
ATOM 4413 C CA . VAL C 1 187 ? 40.611 29.836 62.304 1.00 13.51 164 VAL C CA 1
ATOM 4414 C C . VAL C 1 187 ? 41.753 28.810 62.271 1.00 16.40 164 VAL C C 1
ATOM 4415 O O . VAL C 1 187 ? 42.931 29.188 62.257 1.00 17.31 164 VAL C O 1
ATOM 4419 N N . TRP C 1 188 ? 41.407 27.521 62.216 1.00 10.89 165 TRP C N 1
ATOM 4420 C CA . TRP C 1 188 ? 42.381 26.503 61.809 1.00 18.63 165 TRP C CA 1
ATOM 4421 C C . TRP C 1 188 ? 42.896 26.905 60.429 1.00 12.81 165 TRP C C 1
ATOM 4422 O O . TRP C 1 188 ? 42.148 27.493 59.652 1.00 17.79 165 TRP C O 1
ATOM 4433 N N . GLU C 1 189 ? 44.167 26.621 60.156 1.00 17.85 166 GLU C N 1
ATOM 4434 C CA . GLU C 1 189 ? 44.762 26.935 58.867 1.00 19.35 166 GLU C CA 1
ATOM 4435 C C . GLU C 1 189 ? 44.048 26.218 57.708 1.00 15.75 166 GLU C C 1
ATOM 4436 O O . GLU C 1 189 ? 43.952 26.774 56.619 1.00 19.56 166 GLU C O 1
ATOM 4442 N N . HIS C 1 190 ? 43.528 25.005 57.917 1.00 20.91 167 HIS C N 1
ATOM 4443 C CA . HIS C 1 190 ? 42.807 24.344 56.813 1.00 18.53 167 HIS C CA 1
ATOM 4444 C C . HIS C 1 190 ? 41.520 25.070 56.443 1.00 19.79 167 HIS C C 1
ATOM 4445 O O . HIS C 1 190 ? 40.938 24.799 55.394 1.00 21.11 167 HIS C O 1
ATOM 4452 N N . ALA C 1 191 ? 41.077 26.004 57.277 1.00 15.63 168 ALA C N 1
ATOM 4453 C CA . ALA C 1 191 ? 39.887 26.763 56.928 1.00 17.37 168 ALA C CA 1
ATOM 4454 C C . ALA C 1 191 ? 40.196 27.847 55.884 1.00 21.02 168 ALA C C 1
ATOM 4455 O O . ALA C 1 191 ? 39.277 28.451 55.316 1.00 18.27 168 ALA C O 1
ATOM 4457 N N . TYR C 1 192 ? 41.472 28.141 55.663 1.00 16.18 169 TYR C N 1
ATOM 4458 C CA . TYR C 1 192 ? 41.783 29.284 54.786 1.00 24.95 169 TYR C CA 1
ATOM 4459 C C . TYR C 1 192 ? 43.078 29.175 53.984 1.00 22.23 169 TYR C C 1
ATOM 4460 O O . TYR C 1 192 ? 43.312 29.977 53.072 1.00 29.59 169 TYR C O 1
ATOM 4469 N N . TYR C 1 193 ? 43.931 28.216 54.321 1.00 18.81 170 TYR C N 1
ATOM 4470 C CA . TYR C 1 193 ? 45.304 28.264 53.818 1.00 22.03 170 TYR C CA 1
ATOM 4471 C C . TYR C 1 193 ? 45.429 28.152 52.291 1.00 28.72 170 TYR C C 1
ATOM 4472 O O . TYR C 1 193 ? 46.233 28.848 51.693 1.00 21.84 170 TYR C O 1
ATOM 4481 N N . LEU C 1 194 ? 44.629 27.301 51.665 1.00 19.52 171 LEU C N 1
ATOM 4482 C CA . LEU C 1 194 ? 44.711 27.132 50.217 1.00 23.53 171 LEU C CA 1
ATOM 4483 C C . LEU C 1 194 ? 44.428 28.406 49.449 1.00 26.77 171 LEU C C 1
ATOM 4484 O O . LEU C 1 194 ? 44.914 28.567 48.337 1.00 25.81 171 LEU C O 1
ATOM 4489 N N . GLN C 1 195 ? 43.632 29.295 50.043 1.00 22.83 172 GLN C N 1
ATOM 4490 C CA . GLN C 1 195 ? 43.183 30.504 49.380 1.00 16.10 172 GLN C CA 1
ATOM 4491 C C . GLN C 1 195 ? 43.953 31.740 49.853 1.00 30.20 172 GLN C C 1
ATOM 4492 O O . GLN C 1 195 ? 44.329 32.602 49.049 1.00 23.70 172 GLN C O 1
ATOM 4498 N N . TYR C 1 196 ? 44.130 31.860 51.164 1.00 24.34 173 TYR C N 1
ATOM 4499 C CA . TYR C 1 196 ? 44.738 33.053 51.733 1.00 12.74 173 TYR C CA 1
ATOM 4500 C C . TYR C 1 196 ? 46.137 32.835 52.266 1.00 17.41 173 TYR C C 1
ATOM 4501 O O . TYR C 1 196 ? 46.769 33.766 52.771 1.00 21.69 173 TYR C O 1
ATOM 4510 N N . LYS C 1 197 ? 46.609 31.601 52.173 1.00 24.56 174 LYS C N 1
ATOM 4511 C CA . LYS C 1 197 ? 47.924 31.234 52.681 1.00 23.00 174 LYS C CA 1
ATOM 4512 C C . LYS C 1 197 ? 48.083 31.651 54.136 1.00 24.38 174 LYS C C 1
ATOM 4513 O O . LYS C 1 197 ? 47.181 31.440 54.962 1.00 20.04 174 LYS C O 1
ATOM 4519 N N . ASN C 1 198 ? 49.229 32.261 54.436 1.00 15.41 175 ASN C N 1
ATOM 4520 C CA . ASN C 1 198 ? 49.532 32.756 55.767 1.00 19.76 175 ASN C CA 1
ATOM 4521 C C . ASN C 1 198 ? 48.673 33.933 56.234 1.00 22.53 175 ASN C C 1
ATOM 4522 O O . ASN C 1 198 ? 48.625 34.221 57.426 1.00 27.29 175 ASN C O 1
ATOM 4527 N N . VAL C 1 199 ? 47.978 34.610 55.319 1.00 23.18 176 VAL C N 1
ATOM 4528 C CA . VAL C 1 199 ? 47.321 35.877 55.681 1.00 19.43 176 VAL C CA 1
ATOM 4529 C C . VAL C 1 199 ? 45.909 35.671 56.274 1.00 18.98 176 VAL C C 1
ATOM 4530 O O . VAL C 1 199 ? 44.885 36.004 55.659 1.00 18.08 176 VAL C O 1
ATOM 4534 N N . ARG C 1 200 ? 45.867 35.133 57.489 1.00 23.03 177 ARG C N 1
ATOM 4535 C CA . ARG C 1 200 ? 44.617 34.960 58.228 1.00 21.66 177 ARG C CA 1
ATOM 4536 C C . ARG C 1 200 ? 43.781 36.252 58.334 1.00 14.43 177 ARG C C 1
ATOM 4537 O O . ARG C 1 200 ? 42.548 36.184 58.310 1.00 23.57 177 ARG C O 1
ATOM 4545 N N . PRO C 1 201 ? 44.431 37.428 58.498 1.00 25.05 178 PRO C N 1
ATOM 4546 C CA . PRO C 1 201 ? 43.569 38.621 58.576 1.00 26.32 178 PRO C CA 1
ATOM 4547 C C . PRO C 1 201 ? 42.768 38.884 57.297 1.00 26.63 178 PRO C C 1
ATOM 4548 O O . PRO C 1 201 ? 41.661 39.417 57.379 1.00 28.20 178 PRO C O 1
ATOM 4552 N N . GLU C 1 202 ? 43.286 38.479 56.142 1.00 26.46 179 GLU C N 1
ATOM 4553 C CA . GLU C 1 202 ? 42.548 38.711 54.912 1.00 30.93 179 GLU C CA 1
ATOM 4554 C C . GLU C 1 202 ? 41.340 37.768 54.865 1.00 26.49 179 GLU C C 1
ATOM 4555 O O . GLU C 1 202 ? 40.239 38.186 54.506 1.00 16.85 179 GLU C O 1
ATOM 4561 N N . TYR C 1 203 ? 41.544 36.517 55.278 1.00 29.15 180 TYR C N 1
ATOM 4562 C CA . TYR C 1 203 ? 40.444 35.560 55.452 1.00 18.99 180 TYR C CA 1
ATOM 4563 C C . TYR C 1 203 ? 39.382 36.113 56.402 1.00 21.41 180 TYR C C 1
ATOM 4564 O O . TYR C 1 203 ? 38.193 36.034 56.120 1.00 20.25 180 TYR C O 1
ATOM 4573 N N . LEU C 1 204 ? 39.825 36.640 57.538 1.00 24.23 181 LEU C N 1
ATOM 4574 C CA . LEU C 1 204 ? 38.921 37.201 58.534 1.00 24.91 181 LEU C CA 1
ATOM 4575 C C . LEU C 1 204 ? 38.227 38.459 58.044 1.00 29.32 181 LEU C C 1
ATOM 4576 O O . LEU C 1 204 ? 37.151 38.792 58.522 1.00 38.28 181 LEU C O 1
ATOM 4581 N N . LYS C 1 205 ? 38.836 39.158 57.098 1.00 26.69 182 LYS C N 1
ATOM 4582 C CA . LYS C 1 205 ? 38.177 40.304 56.477 1.00 20.18 182 LYS C CA 1
ATOM 4583 C C . LYS C 1 205 ? 37.011 39.816 55.610 1.00 30.88 182 LYS C C 1
ATOM 4584 O O . LYS C 1 205 ? 35.904 40.337 55.694 1.00 23.18 182 LYS C O 1
ATOM 4590 N N . ASN C 1 206 ? 37.244 38.768 54.818 1.00 20.84 183 ASN C N 1
ATOM 4591 C CA . ASN C 1 206 ? 36.258 38.368 53.823 1.00 20.00 183 ASN C CA 1
ATOM 4592 C C . ASN C 1 206 ? 35.173 37.419 54.352 1.00 19.27 183 ASN C C 1
ATOM 4593 O O . ASN C 1 206 ? 34.097 37.332 53.771 1.00 18.70 183 ASN C O 1
ATOM 4598 N N . VAL C 1 207 ? 35.453 36.708 55.444 1.00 19.00 184 VAL C N 1
ATOM 4599 C CA . VAL C 1 207 ? 34.511 35.711 55.932 1.00 20.89 184 VAL C CA 1
ATOM 4600 C C . VAL C 1 207 ? 33.193 36.400 56.305 1.00 18.68 184 VAL C C 1
ATOM 4601 O O . VAL C 1 207 ? 32.125 35.789 56.223 1.00 26.92 184 VAL C O 1
ATOM 4605 N N . TRP C 1 208 ? 33.264 37.682 56.672 1.00 21.29 185 TRP C N 1
ATOM 4606 C CA . TRP C 1 208 ? 32.068 38.432 57.054 1.00 25.35 185 TRP C CA 1
ATOM 4607 C C . TRP C 1 208 ? 31.083 38.615 55.907 1.00 23.69 185 TRP C C 1
ATOM 4608 O O . TRP C 1 208 ? 29.928 38.941 56.151 1.00 32.76 185 TRP C O 1
ATOM 4619 N N . LYS C 1 209 ? 31.529 38.421 54.667 1.00 21.64 186 LYS C N 1
ATOM 4620 C CA . LYS C 1 209 ? 30.606 38.532 53.522 1.00 31.20 186 LYS C CA 1
ATOM 4621 C C . LYS C 1 209 ? 29.609 37.374 53.478 1.00 30.23 186 LYS C C 1
ATOM 4622 O O . LYS C 1 209 ? 28.513 37.508 52.929 1.00 24.37 186 LYS C O 1
ATOM 4628 N N . VAL C 1 210 ? 29.971 36.244 54.079 1.00 19.89 187 VAL C N 1
ATOM 4629 C CA . VAL C 1 210 ? 29.097 35.075 54.012 1.00 23.21 187 VAL C CA 1
ATOM 4630 C C . VAL C 1 210 ? 28.640 34.581 55.405 1.00 24.34 187 VAL C C 1
ATOM 4631 O O . VAL C 1 210 ? 28.150 33.461 55.548 1.00 22.16 187 VAL C O 1
ATOM 4635 N N . ILE C 1 211 ? 28.747 35.439 56.410 1.00 18.82 188 ILE C N 1
ATOM 4636 C CA . ILE C 1 211 ? 28.226 35.095 57.723 1.00 16.56 188 ILE C CA 1
ATOM 4637 C C . ILE C 1 211 ? 26.706 35.158 57.694 1.00 27.85 188 ILE C C 1
ATOM 4638 O O . ILE C 1 211 ? 26.112 36.124 57.216 1.00 26.75 188 ILE C O 1
ATOM 4643 N N . ASN C 1 212 ? 26.091 34.074 58.150 1.00 32.04 189 ASN C N 1
ATOM 4644 C CA . ASN C 1 212 ? 24.650 33.922 5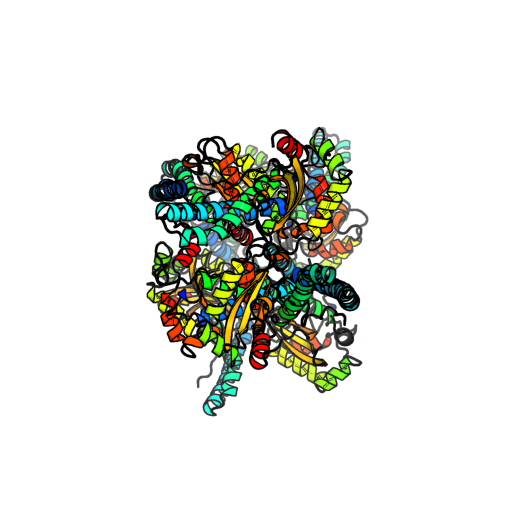8.158 1.00 24.40 189 ASN C CA 1
ATOM 4645 C C . ASN C 1 212 ? 24.073 34.452 59.470 1.00 30.15 189 ASN C C 1
ATOM 4646 O O . ASN C 1 212 ? 23.920 33.706 60.446 1.00 28.65 189 ASN C O 1
ATOM 4651 N N . TRP C 1 213 ? 23.790 35.749 59.508 1.00 31.06 190 TRP C N 1
ATOM 4652 C CA . TRP C 1 213 ? 23.259 36.362 60.720 1.00 29.75 190 TRP C CA 1
ATOM 4653 C C . TRP C 1 213 ? 21.803 35.939 60.981 1.00 28.94 190 TRP C C 1
ATOM 4654 O O . TRP C 1 213 ? 21.304 36.054 62.101 1.00 28.39 190 TRP C O 1
ATOM 4665 N N . LYS C 1 214 ? 21.133 35.417 59.960 1.00 30.08 191 LYS C N 1
ATOM 4666 C CA . LYS C 1 214 ? 19.796 34.872 60.153 1.00 28.92 191 LYS C CA 1
ATOM 4667 C C . LYS C 1 214 ? 19.852 33.647 61.066 1.00 34.95 191 LYS C C 1
ATOM 4668 O O . LYS C 1 214 ? 19.002 33.480 61.949 1.00 27.78 191 LYS C O 1
ATOM 4674 N N . TYR C 1 215 ? 20.831 32.772 60.847 1.00 21.48 192 TYR C N 1
ATOM 4675 C CA . TYR C 1 215 ? 21.004 31.645 61.754 1.00 21.43 192 TYR C CA 1
ATOM 4676 C C . TYR C 1 215 ? 21.260 32.119 63.191 1.00 22.69 192 TYR C C 1
ATOM 4677 O O . TYR C 1 215 ? 20.592 31.671 64.122 1.00 28.98 192 TYR C O 1
ATOM 4686 N N . ALA C 1 216 ? 22.209 33.036 63.361 1.00 24.02 193 ALA C N 1
ATOM 4687 C CA . ALA C 1 216 ? 22.549 33.557 64.692 1.00 25.52 193 ALA C CA 1
ATOM 4688 C C . ALA C 1 216 ? 21.338 34.168 65.423 1.00 33.75 193 ALA C C 1
ATOM 4689 O O . ALA C 1 216 ? 21.184 33.986 66.643 1.00 22.21 193 ALA C O 1
ATOM 4691 N N . SER C 1 217 ? 20.513 34.917 64.684 1.00 29.26 194 SER C N 1
ATOM 4692 C CA . SER C 1 217 ? 19.301 35.543 65.246 1.00 37.25 194 SER C CA 1
ATOM 4693 C C . SER C 1 217 ? 18.304 34.502 65.738 1.00 29.07 194 SER C C 1
ATOM 4694 O O . SER C 1 217 ? 17.773 34.628 66.830 1.00 32.03 194 SER C O 1
ATOM 4697 N N . GLU C 1 218 ? 18.047 33.486 64.915 1.00 26.80 195 GLU C N 1
ATOM 4698 C CA . GLU C 1 218 ? 17.136 32.392 65.274 1.00 31.65 195 GLU C CA 1
ATOM 4699 C C . GLU C 1 218 ? 17.605 31.647 66.525 1.00 37.59 195 GLU C C 1
ATOM 4700 O O . GLU C 1 218 ? 16.803 31.336 67.408 1.00 36.99 195 GLU C O 1
ATOM 4706 N N . VAL C 1 219 ? 18.904 31.355 66.585 1.00 30.46 196 VAL C N 1
ATOM 4707 C CA . VAL C 1 219 ? 19.493 30.679 67.735 1.00 37.01 196 VAL C CA 1
ATOM 4708 C C . VAL C 1 219 ? 19.377 31.559 68.968 1.00 35.25 196 VAL C C 1
ATOM 4709 O O . VAL C 1 219 ? 19.066 31.072 70.061 1.00 22.93 196 VAL C O 1
ATOM 4713 N N . TYR C 1 220 ? 19.654 32.849 68.786 1.00 24.54 197 TYR C N 1
ATOM 4714 C CA . TYR C 1 220 ? 19.539 33.821 69.871 1.00 34.57 197 TYR C CA 1
ATOM 4715 C C . TYR C 1 220 ? 18.129 33.830 70.453 1.00 38.45 197 TYR C C 1
ATOM 4716 O O . TYR C 1 220 ? 17.953 33.802 71.669 1.00 39.96 197 TYR C O 1
ATOM 4725 N N . GLU C 1 221 ? 17.142 33.861 69.560 1.00 37.23 198 GLU C N 1
ATOM 4726 C CA . GLU C 1 221 ? 15.725 33.946 69.910 1.00 41.39 198 GLU C CA 1
ATOM 4727 C C . GLU C 1 221 ? 15.167 32.760 70.692 1.00 41.54 198 GLU C C 1
ATOM 4728 O O . GLU C 1 221 ? 14.283 32.932 71.529 1.00 49.26 198 GLU C O 1
ATOM 4734 N N . LYS C 1 222 ? 15.645 31.557 70.410 1.00 50.72 199 LYS C N 1
ATOM 4735 C CA . LYS C 1 222 ? 15.140 30.375 71.117 1.00 55.33 199 LYS C CA 1
ATOM 4736 C C . LYS C 1 222 ? 16.135 29.863 72.170 1.00 54.57 199 LYS C C 1
ATOM 4737 O O . LYS C 1 222 ? 15.821 28.963 72.943 1.00 54.16 199 LYS C O 1
ATOM 4743 N N . GLU C 1 223 ? 17.333 30.448 72.150 1.00 57.30 200 GLU C N 1
ATOM 4744 C CA . GLU C 1 223 ? 18.457 30.167 73.056 1.00 60.88 200 GLU C CA 1
ATOM 4745 C C . GLU C 1 223 ? 19.089 28.779 72.973 1.00 69.67 200 GLU C C 1
ATOM 4746 O O . GLU C 1 223 ? 19.705 28.323 73.932 1.00 77.11 200 GLU C O 1
ATOM 4752 N N . ASN C 1 224 ? 18.993 28.138 71.814 1.00 72.23 201 ASN C N 1
ATOM 4753 C CA . ASN C 1 224 ? 19.688 26.876 71.566 1.00 76.95 201 ASN C CA 1
ATOM 4754 C C . ASN C 1 224 ? 20.066 26.715 70.099 1.00 73.18 201 ASN C C 1
ATOM 4755 O O . ASN C 1 224 ? 19.197 26.581 69.240 1.00 71.66 201 ASN C O 1
ATOM 4760 N N . MET D 1 23 ? 41.556 35.823 34.671 1.00 85.87 -1 MET D N 1
ATOM 4761 C CA . MET D 1 23 ? 40.354 36.245 33.961 1.00 75.22 -1 MET D CA 1
ATOM 4762 C C . MET D 1 23 ? 39.289 36.731 34.946 1.00 71.21 -1 MET D C 1
ATOM 4763 O O . MET D 1 23 ? 38.352 37.423 34.557 1.00 72.46 -1 MET D O 1
ATOM 4768 N N . THR D 1 24 ? 39.454 36.391 36.224 1.00 66.54 1 THR D N 1
ATOM 4769 C CA . THR D 1 24 ? 38.512 36.800 37.265 1.00 60.58 1 THR D CA 1
ATOM 4770 C C . THR D 1 24 ? 38.868 38.143 37.913 1.00 57.05 1 THR D C 1
ATOM 4771 O O . THR D 1 24 ? 40.031 38.545 37.929 1.00 61.59 1 THR D O 1
ATOM 4775 N N . PHE D 1 25 ? 37.865 38.837 38.446 1.00 44.27 2 PHE D N 1
ATOM 4776 C CA . PHE D 1 25 ? 38.113 40.102 39.134 1.00 31.96 2 PHE D CA 1
ATOM 4777 C C . PHE D 1 25 ? 37.763 39.936 40.592 1.00 28.13 2 PHE D C 1
ATOM 4778 O O . PHE D 1 25 ? 36.916 39.117 40.940 1.00 23.46 2 PHE D O 1
ATOM 4786 N N . THR D 1 26 ? 38.393 40.734 41.441 1.00 27.05 3 THR D N 1
ATOM 4787 C CA . THR D 1 26 ? 38.100 40.721 42.867 1.00 19.27 3 THR D CA 1
ATOM 4788 C C . THR D 1 26 ? 37.748 42.143 43.319 1.00 31.57 3 THR D C 1
ATOM 4789 O O . THR D 1 26 ? 38.128 43.130 42.674 1.00 27.56 3 THR D O 1
ATOM 4793 N N . LEU D 1 27 ? 37.015 42.246 44.417 1.00 31.42 4 LEU D N 1
ATOM 4794 C CA . LEU D 1 27 ? 36.680 43.544 44.994 1.00 24.87 4 LEU D CA 1
ATOM 4795 C C . LEU D 1 27 ? 37.948 44.259 45.465 1.00 18.74 4 LEU D C 1
ATOM 4796 O O . LEU D 1 27 ? 38.636 43.763 46.347 1.00 20.87 4 LEU D O 1
ATOM 4801 N N . PRO D 1 28 ? 38.245 45.452 44.918 1.00 15.33 5 PRO D N 1
ATOM 4802 C CA . PRO D 1 28 ? 39.410 46.168 45.474 1.00 25.14 5 PRO D CA 1
ATOM 4803 C C . PRO D 1 28 ? 39.166 46.737 46.879 1.00 25.85 5 PRO D C 1
ATOM 4804 O O . PRO D 1 28 ? 38.032 47.109 47.212 1.00 29.79 5 PRO D O 1
ATOM 4808 N N . ASP D 1 29 ? 40.219 46.795 47.690 1.00 28.54 6 ASP D N 1
ATOM 4809 C CA . ASP D 1 29 ? 40.180 47.516 48.962 1.00 25.95 6 ASP D CA 1
ATOM 4810 C C . ASP D 1 29 ? 39.973 48.998 48.694 1.00 28.85 6 ASP D C 1
ATOM 4811 O O . ASP D 1 29 ? 40.417 49.511 47.666 1.00 23.16 6 ASP D O 1
ATOM 4816 N N . LEU D 1 30 ? 39.311 49.693 49.608 1.00 20.57 7 LEU D N 1
ATOM 4817 C CA . LEU D 1 30 ? 39.296 51.153 49.528 1.00 22.77 7 LEU D CA 1
ATOM 4818 C C . LEU D 1 30 ? 40.671 51.650 49.923 1.00 19.11 7 LEU D C 1
ATOM 4819 O O . LEU D 1 30 ? 41.379 50.973 50.666 1.00 28.30 7 LEU D O 1
ATOM 4824 N N . PRO D 1 31 ? 41.070 52.825 49.423 1.00 20.81 8 PRO D N 1
ATOM 4825 C CA . PRO D 1 31 ? 42.358 53.325 49.911 1.00 32.51 8 PRO D CA 1
ATOM 4826 C C . PRO D 1 31 ? 42.265 54.021 51.280 1.00 32.45 8 PRO D C 1
ATOM 4827 O O . PRO D 1 31 ? 43.276 54.544 51.738 1.00 28.54 8 PRO D O 1
ATOM 4831 N N . TYR D 1 32 ? 41.108 53.936 51.942 1.00 21.70 9 TYR D N 1
ATOM 4832 C CA . TYR D 1 32 ? 40.845 54.585 53.238 1.00 23.47 9 TYR D CA 1
ATOM 4833 C C . TYR D 1 32 ? 39.821 53.749 53.992 1.00 24.01 9 TYR D C 1
ATOM 4834 O O . TYR D 1 32 ? 39.165 52.890 53.407 1.00 23.46 9 TYR D O 1
ATOM 4843 N N . ASP D 1 33 ? 39.683 54.021 55.286 1.00 21.97 10 ASP D N 1
ATOM 4844 C CA . ASP D 1 33 ? 38.700 53.375 56.130 1.00 28.99 10 ASP D CA 1
ATOM 4845 C C . ASP D 1 33 ? 37.296 53.785 55.709 1.00 17.93 10 ASP D C 1
ATOM 4846 O O . ASP D 1 33 ? 37.101 54.876 55.210 1.00 19.23 10 ASP D O 1
ATOM 4851 N N . TYR D 1 34 ? 36.310 52.933 55.963 1.00 22.13 11 TYR D N 1
ATOM 4852 C CA . TYR D 1 34 ? 34.918 53.211 55.582 1.00 29.77 11 TYR D CA 1
ATOM 4853 C C . TYR D 1 34 ? 34.391 54.560 56.083 1.00 31.34 11 TYR D C 1
ATOM 4854 O O . TYR D 1 34 ? 33.543 55.179 55.436 1.00 22.16 11 TYR D O 1
ATOM 4863 N N . GLY D 1 35 ? 34.862 54.987 57.252 1.00 23.26 12 GLY D N 1
ATOM 4864 C CA . GLY D 1 35 ? 34.375 56.214 57.878 1.00 22.42 12 GLY D CA 1
ATOM 4865 C C . GLY D 1 35 ? 35.203 57.452 57.582 1.00 24.00 12 GLY D C 1
ATOM 4866 O O . GLY D 1 35 ? 34.938 58.532 58.104 1.00 23.85 12 GLY D O 1
ATOM 4867 N N . ALA D 1 36 ? 36.218 57.307 56.741 1.00 18.34 13 ALA D N 1
ATOM 4868 C CA . ALA D 1 36 ? 37.160 58.400 56.554 1.00 17.77 13 ALA D CA 1
ATOM 4869 C C . ALA D 1 36 ? 36.613 59.552 55.698 1.00 18.62 13 ALA D C 1
ATOM 4870 O O . ALA D 1 36 ? 37.205 60.632 55.668 1.00 25.62 13 ALA D O 1
ATOM 4872 N N . LEU D 1 37 ? 35.493 59.359 55.008 1.00 21.62 14 LEU D N 1
ATOM 4873 C CA . LEU D 1 37 ? 34.999 60.442 54.158 1.00 18.85 14 LEU D CA 1
ATOM 4874 C C . LEU D 1 37 ? 33.897 61.249 54.858 1.00 17.93 14 LEU D C 1
ATOM 4875 O O . LEU D 1 37 ? 33.326 62.151 54.279 1.00 20.31 14 LEU D O 1
ATOM 4880 N N . GLU D 1 38 ? 33.590 60.932 56.106 1.00 27.61 15 GLU D N 1
ATOM 4881 C CA . GLU D 1 38 ? 32.622 61.742 56.856 1.00 26.00 15 GLU D CA 1
ATOM 4882 C C . GLU D 1 38 ? 33.210 63.120 57.131 1.00 22.27 15 GLU D C 1
ATOM 4883 O O . GLU D 1 38 ? 34.425 63.261 57.251 1.00 26.63 15 GLU D O 1
ATOM 4889 N N . PRO D 1 39 ? 32.354 64.151 57.208 1.00 26.62 16 PRO D N 1
ATOM 4890 C CA . PRO D 1 39 ? 30.892 64.037 57.137 1.00 26.25 16 PRO D CA 1
ATOM 4891 C C . PRO D 1 39 ? 30.307 63.999 55.720 1.00 17.25 16 PRO D C 1
ATOM 4892 O O . PRO D 1 39 ? 29.088 63.843 55.602 1.00 28.35 16 PRO D O 1
ATOM 4896 N N . ALA D 1 40 ? 31.092 64.186 54.664 1.00 14.30 17 ALA D N 1
ATOM 4897 C CA . ALA D 1 40 ? 30.447 64.278 53.332 1.00 21.07 17 ALA D CA 1
ATOM 4898 C C . ALA D 1 40 ? 29.663 63.010 52.950 1.00 13.80 17 ALA D C 1
ATOM 4899 O O . ALA D 1 40 ? 28.540 63.075 52.443 1.00 27.60 17 ALA D O 1
ATOM 4901 N N . ILE D 1 41 ? 30.291 61.864 53.141 1.00 20.83 18 ILE D N 1
ATOM 4902 C CA . ILE D 1 41 ? 29.659 60.588 52.870 1.00 27.15 18 ILE D CA 1
ATOM 4903 C C . ILE D 1 41 ? 29.802 59.716 54.114 1.00 21.96 18 ILE D C 1
ATOM 4904 O O . ILE D 1 41 ? 30.918 59.464 54.556 1.00 26.06 18 ILE D O 1
ATOM 4909 N N . SER D 1 42 ? 28.690 59.259 54.677 1.00 17.83 19 SER D N 1
ATOM 4910 C CA . SER D 1 42 ? 28.728 58.483 55.926 1.00 21.26 19 SER D CA 1
ATOM 4911 C C . SER D 1 42 ? 29.381 57.119 55.787 1.00 27.54 19 SER D C 1
ATOM 4912 O O . SER D 1 42 ? 29.293 56.491 54.738 1.00 19.92 19 SER D O 1
ATOM 4915 N N . GLY D 1 43 ? 29.955 56.632 56.885 1.00 21.88 20 GLY D N 1
ATOM 4916 C CA . GLY D 1 43 ? 30.598 55.334 56.908 1.00 26.80 20 GLY D CA 1
ATOM 4917 C C . GLY D 1 43 ? 29.632 54.211 56.589 1.00 21.55 20 GLY D C 1
ATOM 4918 O O . GLY D 1 43 ? 30.027 53.214 55.990 1.00 29.18 20 GLY D O 1
ATOM 4919 N N . GLU D 1 44 ? 28.361 54.392 56.942 1.00 19.70 21 GLU D N 1
ATOM 4920 C CA . GLU D 1 44 ? 27.341 53.379 56.658 1.00 24.03 21 GLU D CA 1
ATOM 4921 C C . GLU D 1 44 ? 27.127 53.205 55.159 1.00 26.50 21 GLU D C 1
ATOM 4922 O O . GLU D 1 44 ? 27.051 52.084 54.657 1.00 27.58 21 GLU D O 1
ATOM 4928 N N . ILE D 1 45 ? 27.028 54.319 54.438 1.00 21.24 22 ILE D N 1
ATOM 4929 C CA . ILE D 1 45 ? 26.874 54.239 52.992 1.00 18.98 22 ILE D CA 1
ATOM 4930 C C . ILE D 1 45 ? 28.120 53.594 52.389 1.00 24.85 22 ILE D C 1
ATOM 4931 O O . ILE D 1 45 ? 28.007 52.606 51.661 1.00 24.78 22 ILE D O 1
ATOM 4936 N N . MET D 1 46 ? 29.302 54.114 52.730 1.00 17.07 23 MET D N 1
ATOM 4937 C CA . MET D 1 46 ? 30.554 53.586 52.162 1.00 24.06 23 MET D CA 1
ATOM 4938 C C . MET D 1 46 ? 30.692 52.069 52.320 1.00 22.08 23 MET D C 1
ATOM 4939 O O . MET D 1 46 ? 31.064 51.365 51.370 1.00 24.26 23 MET D O 1
ATOM 4944 N N . GLN D 1 47 ? 30.363 51.558 53.500 1.00 21.40 24 GLN D N 1
ATOM 4945 C CA . GLN D 1 47 ? 30.509 50.133 53.757 1.00 13.63 24 GLN D CA 1
ATOM 4946 C C . GLN D 1 47 ? 29.569 49.310 52.887 1.00 17.87 24 GLN D C 1
ATOM 4947 O O . GLN D 1 47 ? 30.007 48.395 52.195 1.00 21.19 24 GLN D O 1
ATOM 4953 N N . ILE D 1 48 ? 28.280 49.642 52.896 1.00 14.53 25 ILE D N 1
ATOM 4954 C CA . ILE D 1 48 ? 27.315 48.922 52.070 1.00 19.34 25 ILE D CA 1
ATOM 4955 C C . ILE D 1 48 ? 27.584 49.065 50.559 1.00 20.69 25 ILE D C 1
ATOM 4956 O O . ILE D 1 48 ? 27.455 48.124 49.776 1.00 17.25 25 ILE D O 1
ATOM 4961 N N . HIS D 1 49 ? 27.924 50.273 50.158 1.00 15.27 26 HIS D N 1
ATOM 4962 C CA . HIS D 1 49 ? 28.203 50.597 48.761 1.00 15.09 26 HIS D CA 1
ATOM 4963 C C . HIS D 1 49 ? 29.336 49.725 48.223 1.00 15.31 26 HIS D C 1
ATOM 4964 O O . HIS D 1 49 ? 29.299 49.181 47.098 1.00 14.29 26 HIS D O 1
ATOM 4971 N N . HIS D 1 50 ? 30.358 49.604 49.050 1.00 16.98 27 HIS D N 1
ATOM 4972 C CA . HIS D 1 50 ? 31.543 48.796 48.755 1.00 17.70 27 HIS D CA 1
ATOM 4973 C C . HIS D 1 50 ? 31.288 47.283 48.853 1.00 18.69 27 HIS D C 1
ATOM 4974 O O . HIS D 1 50 ? 31.441 46.541 47.876 1.00 18.07 27 HIS D O 1
ATOM 4981 N N . GLN D 1 51 ? 30.883 46.851 50.049 1.00 19.68 28 GLN D N 1
ATOM 4982 C CA . GLN D 1 51 ? 30.841 45.432 50.389 1.00 16.58 28 GLN D CA 1
ATOM 4983 C C . GLN D 1 51 ? 29.658 44.743 49.785 1.00 15.59 28 GLN D C 1
ATOM 4984 O O . GLN D 1 51 ? 29.685 43.536 49.594 1.00 24.12 28 GLN D O 1
ATOM 4990 N N . LYS D 1 52 ? 28.602 45.497 49.505 1.00 14.32 29 LYS D N 1
ATOM 4991 C CA . LYS D 1 52 ? 27.420 44.874 48.930 1.00 17.73 29 LYS D CA 1
ATOM 4992 C C . LYS D 1 52 ? 27.258 45.224 47.450 1.00 22.95 29 LYS D C 1
ATOM 4993 O O . LYS D 1 52 ? 27.248 44.321 46.608 1.00 20.13 29 LYS D O 1
ATOM 4999 N N . HIS D 1 53 ? 27.173 46.515 47.109 1.00 13.86 30 HIS D N 1
ATOM 5000 C CA . HIS D 1 53 ? 26.864 46.880 45.718 1.00 16.13 30 HIS D CA 1
ATOM 5001 C C . HIS D 1 53 ? 27.995 46.568 44.766 1.00 14.55 30 HIS D C 1
ATOM 5002 O O . HIS D 1 53 ? 27.796 45.886 43.769 1.00 21.40 30 HIS D O 1
ATOM 5009 N N . HIS D 1 54 ? 29.178 47.094 45.057 1.00 16.52 31 HIS D N 1
ATOM 5010 C CA . HIS D 1 54 ? 30.311 46.849 44.192 1.00 18.77 31 HIS D CA 1
ATOM 5011 C C . HIS D 1 54 ? 30.629 45.370 44.138 1.00 20.47 31 HIS D C 1
ATOM 5012 O O . HIS D 1 54 ? 30.822 44.806 43.039 1.00 20.74 31 HIS D O 1
ATOM 5019 N N . GLN D 1 55 ? 30.634 44.734 45.312 1.00 16.84 32 GLN D N 1
ATOM 5020 C CA . GLN D 1 55 ? 30.899 43.307 45.384 1.00 20.42 32 GLN D CA 1
ATOM 5021 C C . GLN D 1 55 ? 29.974 42.539 44.458 1.00 17.21 32 GLN D C 1
ATOM 5022 O O . GLN D 1 55 ? 30.426 41.635 43.745 1.00 17.55 32 GLN D O 1
ATOM 5028 N N . ALA D 1 56 ? 28.693 42.910 44.424 1.00 20.53 33 ALA D N 1
ATOM 5029 C CA . ALA D 1 56 ? 27.741 42.233 43.532 1.00 26.39 33 ALA D CA 1
ATOM 5030 C C . ALA D 1 56 ? 28.088 42.416 42.061 1.00 25.04 33 ALA D C 1
ATOM 5031 O O . ALA D 1 56 ? 28.039 41.440 41.292 1.00 19.00 33 ALA D O 1
ATOM 5033 N N . TYR D 1 57 ? 28.466 43.639 41.673 1.00 19.99 34 TYR D N 1
ATOM 5034 C CA . TYR D 1 57 ? 28.900 43.889 40.298 1.00 22.12 34 TYR D CA 1
ATOM 5035 C C . TYR D 1 57 ? 30.110 43.009 39.961 1.00 22.61 34 TYR D C 1
ATOM 5036 O O . TYR D 1 57 ? 30.162 42.417 38.903 1.00 14.53 34 TYR D O 1
ATOM 5045 N N . VAL D 1 58 ? 31.084 42.926 40.859 1.00 22.59 35 VAL D N 1
ATOM 5046 C CA . VAL D 1 58 ? 32.256 42.081 40.613 1.00 29.80 35 VAL D CA 1
ATOM 5047 C C . VAL D 1 58 ? 31.879 40.613 40.380 1.00 24.31 35 VAL D C 1
ATOM 5048 O O . VAL D 1 58 ? 32.278 39.992 39.389 1.00 22.81 35 VAL D O 1
ATOM 5052 N N . THR D 1 59 ? 31.094 40.066 41.287 1.00 19.06 36 THR D N 1
ATOM 5053 C CA . THR D 1 59 ? 30.740 38.657 41.198 1.00 28.14 36 THR D CA 1
ATOM 5054 C C . THR D 1 59 ? 29.851 38.332 39.995 1.00 25.33 36 THR D C 1
ATOM 5055 O O . THR D 1 59 ? 30.054 37.320 39.323 1.00 18.35 36 THR D O 1
ATOM 5059 N N . ASN D 1 60 ? 28.858 39.180 39.733 1.00 15.37 37 ASN D N 1
ATOM 5060 C CA . ASN D 1 60 ? 27.974 38.963 38.610 1.00 20.76 37 ASN D CA 1
ATOM 5061 C C . ASN D 1 60 ? 28.698 39.232 37.280 1.00 26.16 37 ASN D C 1
ATOM 5062 O O . ASN D 1 60 ? 28.352 38.625 36.268 1.00 17.17 37 ASN D O 1
ATOM 5067 N N . TYR D 1 61 ? 29.699 40.114 37.277 1.00 14.65 38 TYR D N 1
ATOM 5068 C CA . TYR D 1 61 ? 30.552 40.252 36.093 1.00 21.53 38 TYR D CA 1
ATOM 5069 C C . TYR D 1 61 ? 31.360 38.961 35.873 1.00 29.80 38 TYR D C 1
ATOM 5070 O O . TYR D 1 61 ? 31.435 38.448 34.754 1.00 18.38 38 TYR D O 1
ATOM 5079 N N . ASN D 1 62 ? 31.956 38.428 36.939 1.00 21.50 39 ASN D N 1
ATOM 5080 C CA . ASN D 1 62 ? 32.675 37.157 36.824 1.00 24.92 39 ASN D CA 1
ATOM 5081 C C . ASN D 1 62 ? 31.817 36.053 36.238 1.00 22.65 39 ASN D C 1
ATOM 5082 O O . ASN D 1 62 ? 32.266 35.295 35.365 1.00 21.56 39 ASN D O 1
ATOM 5087 N N . ASN D 1 63 ? 30.593 35.943 36.756 1.00 17.69 40 ASN D N 1
ATOM 5088 C CA . ASN D 1 63 ? 29.641 34.955 36.266 1.00 21.50 40 ASN D CA 1
ATOM 5089 C C . ASN D 1 63 ? 29.265 35.195 34.806 1.00 28.09 40 ASN D C 1
ATOM 5090 O O . ASN D 1 63 ? 29.142 34.250 34.042 1.00 30.03 40 ASN D O 1
ATOM 5095 N N . ALA D 1 64 ? 29.089 36.457 34.420 1.00 24.37 41 ALA D N 1
ATOM 5096 C CA . ALA D 1 64 ? 28.728 36.761 33.049 1.00 25.60 41 ALA D CA 1
ATOM 5097 C C . ALA D 1 64 ? 29.854 36.402 32.088 1.00 16.14 41 ALA D C 1
ATOM 5098 O O . ALA D 1 64 ? 29.597 35.921 30.981 1.00 30.04 41 ALA D O 1
ATOM 5100 N N . LEU D 1 65 ? 31.093 36.655 32.503 1.00 22.06 42 LEU D N 1
ATOM 5101 C CA . LEU D 1 65 ? 32.266 36.333 31.692 1.00 24.14 42 LEU D CA 1
ATOM 5102 C C . LEU D 1 65 ? 32.425 34.827 31.476 1.00 31.87 42 LEU D C 1
ATOM 5103 O O . LEU D 1 65 ? 32.782 34.406 30.382 1.00 28.70 42 LEU D O 1
ATOM 5108 N N . GLU D 1 66 ? 32.168 34.018 32.507 1.00 25.23 43 GLU D N 1
ATOM 5109 C CA . GLU D 1 66 ? 32.291 32.572 32.347 1.00 28.66 43 GLU D CA 1
ATOM 5110 C C . GLU D 1 66 ? 31.295 32.100 31.314 1.00 32.92 43 GLU D C 1
ATOM 5111 O O . GLU D 1 66 ? 31.642 31.310 30.442 1.00 26.25 43 GLU D O 1
ATOM 5117 N N . GLN D 1 67 ? 30.072 32.614 31.383 1.00 27.35 44 GLN D N 1
ATOM 5118 C CA . GLN D 1 67 ? 29.086 32.268 30.376 1.00 22.15 44 GLN D CA 1
ATOM 5119 C C . GLN D 1 67 ? 29.460 32.819 28.995 1.00 25.71 44 GLN D C 1
ATOM 5120 O O . GLN D 1 67 ? 29.268 32.146 27.979 1.00 19.76 44 GLN D O 1
ATOM 5126 N N . LEU D 1 68 ? 29.986 34.040 28.959 1.00 27.04 45 LEU D N 1
ATOM 5127 C CA . LEU D 1 68 ? 30.369 34.668 27.690 1.00 20.69 45 LEU D CA 1
ATOM 5128 C C . LEU D 1 68 ? 31.447 33.847 26.990 1.00 21.36 45 LEU D C 1
ATOM 5129 O O . LEU D 1 68 ? 31.364 33.582 25.791 1.00 25.72 45 LEU D O 1
ATOM 5134 N N . ASP D 1 69 ? 32.468 33.479 27.753 1.00 24.20 46 ASP D N 1
ATOM 5135 C CA . ASP D 1 69 ? 33.585 32.672 27.262 1.00 30.80 46 ASP D CA 1
ATOM 5136 C C . ASP D 1 69 ? 33.094 31.381 26.617 1.00 30.24 46 ASP D C 1
ATOM 5137 O O . ASP D 1 69 ? 33.521 31.025 25.526 1.00 33.32 46 ASP D O 1
ATOM 5142 N N . GLN D 1 70 ? 32.181 30.703 27.312 1.00 35.28 47 GLN D N 1
ATOM 5143 C CA . GLN D 1 70 ? 31.526 29.486 26.834 1.00 29.98 47 GLN D CA 1
ATOM 5144 C C . GLN D 1 70 ? 30.739 29.736 25.549 1.00 38.90 47 GLN D C 1
ATOM 5145 O O . GLN D 1 70 ? 30.900 28.995 24.574 1.00 34.98 47 GLN D O 1
ATOM 5151 N N . ALA D 1 71 ? 29.874 30.761 25.561 1.00 26.61 48 ALA D N 1
ATOM 5152 C CA . ALA D 1 71 ? 29.064 31.101 24.392 1.00 27.56 48 ALA D CA 1
ATOM 5153 C C . ALA D 1 71 ? 29.959 31.435 23.211 1.00 27.87 48 ALA D C 1
ATOM 5154 O O . ALA D 1 71 ? 29.681 31.047 22.074 1.00 32.63 48 ALA D O 1
ATOM 5156 N N . VAL D 1 72 ? 31.026 32.184 23.488 1.00 23.55 49 VAL D N 1
ATOM 5157 C CA . VAL D 1 72 ? 31.957 32.605 22.446 1.00 20.35 49 VAL D CA 1
ATOM 5158 C C . VAL D 1 72 ? 32.680 31.387 21.855 1.00 37.92 49 VAL D C 1
ATOM 5159 O O . VAL D 1 72 ? 32.861 31.286 20.636 1.00 32.85 49 VAL D O 1
ATOM 5163 N N . ASN D 1 73 ? 33.083 30.453 22.710 1.00 39.76 50 ASN D N 1
ATOM 5164 C CA . ASN D 1 73 ? 33.796 29.281 22.214 1.00 48.90 50 ASN D CA 1
ATOM 5165 C C . ASN D 1 73 ? 32.938 28.375 21.355 1.00 45.32 50 ASN D C 1
ATOM 5166 O O . ASN D 1 73 ? 33.407 27.843 20.359 1.00 48.30 50 ASN D O 1
ATOM 5171 N N . LYS D 1 74 ? 31.677 28.221 21.738 1.00 44.94 51 LYS D N 1
ATOM 5172 C CA . LYS D 1 74 ? 30.760 27.347 21.035 1.00 32.55 51 LYS D CA 1
ATOM 5173 C C . LYS D 1 74 ? 30.169 27.952 19.767 1.00 37.67 51 LYS D C 1
ATOM 5174 O O . LYS D 1 74 ? 29.487 27.257 19.012 1.00 39.80 51 LYS D O 1
ATOM 5180 N N . GLY D 1 75 ? 30.427 29.235 19.538 1.00 29.73 52 GLY D N 1
ATOM 5181 C CA . GLY D 1 75 ? 29.846 29.932 18.401 1.00 37.49 52 GLY D CA 1
ATOM 5182 C C . GLY D 1 75 ? 28.355 30.198 18.570 1.00 29.99 52 GLY D C 1
ATOM 5183 O O . GLY D 1 75 ? 27.600 30.193 17.604 1.00 36.64 52 GLY D O 1
ATOM 5184 N N . ASP D 1 76 ? 27.931 30.408 19.812 1.00 33.22 53 ASP D N 1
ATOM 5185 C CA . ASP D 1 76 ? 26.534 30.697 20.126 1.00 29.81 53 ASP D CA 1
ATOM 5186 C C . ASP D 1 76 ? 26.316 32.211 20.135 1.00 22.20 53 ASP D C 1
ATOM 5187 O O . ASP D 1 76 ? 26.319 32.836 21.206 1.00 21.52 53 ASP D O 1
ATOM 5192 N N . ALA D 1 77 ? 26.081 32.780 18.948 1.00 21.99 54 ALA D N 1
ATOM 5193 C CA . ALA D 1 77 ? 26.000 34.236 18.754 1.00 17.66 54 ALA D CA 1
ATOM 5194 C C . ALA D 1 77 ? 24.869 34.857 19.521 1.00 24.34 54 ALA D C 1
ATOM 5195 O O . ALA D 1 77 ? 25.000 35.944 20.078 1.00 24.22 54 ALA D O 1
ATOM 5197 N N . SER D 1 78 ? 23.735 34.167 19.518 1.00 16.41 55 SER D N 1
ATOM 5198 C CA . SER D 1 78 ? 22.571 34.646 20.210 1.00 17.48 55 SER D CA 1
ATOM 5199 C C . SER D 1 78 ? 22.869 34.847 21.708 1.00 23.40 55 SER D C 1
ATOM 5200 O O . SER D 1 78 ? 22.543 35.905 22.286 1.00 17.51 55 SER D O 1
ATOM 5203 N N . THR D 1 79 ? 23.548 33.880 22.320 1.00 21.85 56 THR D N 1
ATOM 5204 C CA . THR D 1 79 ? 23.819 33.949 23.765 1.00 24.97 56 THR D CA 1
ATOM 5205 C C . THR D 1 79 ? 24.875 35.008 24.063 1.00 24.46 56 THR D C 1
ATOM 5206 O O . THR D 1 79 ? 24.771 35.718 25.066 1.00 23.76 56 THR D O 1
ATOM 5210 N N . VAL D 1 80 ? 25.853 35.139 23.164 1.00 18.42 57 VAL D N 1
ATOM 5211 C CA . VAL D 1 80 ? 26.835 36.201 23.251 1.00 19.67 57 VAL D CA 1
ATOM 5212 C C . VAL D 1 80 ? 26.135 37.560 23.312 1.00 23.63 57 VAL D C 1
ATOM 5213 O O . VAL D 1 80 ? 26.450 38.397 24.146 1.00 14.86 57 VAL D O 1
ATOM 5217 N N . VAL D 1 81 ? 25.156 37.757 22.435 1.00 22.67 58 VAL D N 1
ATOM 5218 C CA . VAL D 1 81 ? 24.452 39.028 22.379 1.00 22.83 58 VAL D CA 1
ATOM 5219 C C . VAL D 1 81 ? 23.525 39.183 23.593 1.00 24.66 58 VAL D C 1
ATOM 5220 O O . VAL D 1 81 ? 23.455 40.257 24.208 1.00 21.26 58 VAL D O 1
ATOM 5224 N N . LYS D 1 82 ? 22.862 38.100 23.969 1.00 14.41 59 LYS D N 1
ATOM 5225 C CA . LYS D 1 82 ? 21.988 38.112 25.119 1.00 22.37 59 LYS D CA 1
ATOM 5226 C C . LYS D 1 82 ? 22.746 38.561 26.367 1.00 20.38 59 LYS D C 1
ATOM 5227 O O . LYS D 1 82 ? 22.227 39.297 27.215 1.00 16.96 59 LYS D O 1
ATOM 5233 N N . LEU D 1 83 ? 23.995 38.143 26.461 1.00 19.85 60 LEU D N 1
ATOM 5234 C CA . LEU D 1 83 ? 24.794 38.466 27.626 1.00 18.20 60 LEU D CA 1
ATOM 5235 C C . LEU D 1 83 ? 25.316 39.895 27.703 1.00 19.97 60 LEU D C 1
ATOM 5236 O O . LEU D 1 83 ? 25.800 40.286 28.765 1.00 13.14 60 LEU D O 1
ATOM 5241 N N . GLN D 1 84 ? 25.219 40.685 26.628 1.00 13.96 61 GLN D N 1
ATOM 5242 C CA . GLN D 1 84 ? 25.836 42.023 26.649 1.00 18.40 61 GLN D CA 1
ATOM 5243 C C . GLN D 1 84 ? 25.231 42.947 27.709 1.00 17.08 61 GLN D C 1
ATOM 5244 O O . GLN D 1 84 ? 25.922 43.794 28.247 1.00 21.14 61 GLN D O 1
ATOM 5255 N N . SER D 1 85 ? 23.946 42.785 27.997 1.00 17.04 62 SER D N 1
ATOM 5256 C CA . SER D 1 85 ? 23.284 43.560 29.035 1.00 18.65 62 SER D CA 1
ATOM 5257 C C . SER D 1 85 ? 23.956 43.298 30.404 1.00 20.95 62 SER D C 1
ATOM 5258 O O . SER D 1 85 ? 24.336 44.234 31.112 1.00 21.25 62 SER D O 1
ATOM 5261 N N . ALA D 1 86 ? 24.123 42.027 30.755 1.00 19.57 63 ALA D N 1
ATOM 5262 C CA . ALA D 1 86 ? 24.775 41.664 32.008 1.00 11.59 63 ALA D CA 1
ATOM 5263 C C . ALA D 1 86 ? 26.259 42.059 32.009 1.00 20.09 63 ALA D C 1
ATOM 5264 O O . ALA D 1 86 ? 26.802 42.500 33.030 1.00 11.82 63 ALA D O 1
ATOM 5266 N N . ILE D 1 87 ? 26.906 41.934 30.857 1.00 19.12 64 ILE D N 1
ATOM 5267 C CA . ILE D 1 87 ? 28.313 42.270 30.768 1.00 14.25 64 ILE D CA 1
ATOM 5268 C C . ILE D 1 87 ? 28.488 43.762 30.979 1.00 16.40 64 ILE D C 1
ATOM 5269 O O . ILE D 1 87 ? 29.310 44.196 31.796 1.00 15.74 64 ILE D O 1
ATOM 5274 N N . LYS D 1 88 ? 27.687 44.546 30.254 1.00 13.71 65 LYS D N 1
ATOM 5275 C CA . LYS D 1 88 ? 27.790 45.991 30.321 1.00 22.67 65 LYS D CA 1
ATOM 5276 C C . LYS D 1 88 ? 27.440 46.509 31.704 1.00 20.78 65 LYS D C 1
ATOM 5277 O O . LYS D 1 88 ? 28.125 47.369 32.232 1.00 19.34 65 LYS D O 1
ATOM 5283 N N . PHE D 1 89 ? 26.382 45.966 32.285 1.00 19.44 66 PHE D N 1
ATOM 5284 C CA . PHE D 1 89 ? 25.892 46.447 33.576 1.00 13.97 66 PHE D CA 1
ATOM 5285 C C . PHE D 1 89 ? 26.876 46.127 34.664 1.00 20.18 66 PHE D C 1
ATOM 5286 O O . PHE D 1 89 ? 27.249 46.994 35.462 1.00 18.06 66 PHE D O 1
ATOM 5294 N N . ASN D 1 90 ? 27.312 44.872 34.714 1.00 11.35 67 ASN D N 1
ATOM 5295 C CA . ASN D 1 90 ? 28.181 44.450 35.814 1.00 18.24 67 ASN D CA 1
ATOM 5296 C C . ASN D 1 90 ? 29.645 44.786 35.559 1.00 22.92 67 ASN D C 1
ATOM 5297 O O . ASN D 1 90 ? 30.411 45.084 36.501 1.00 16.67 67 ASN D O 1
ATOM 5302 N N . GLY D 1 91 ? 30.040 44.746 34.292 1.00 15.46 68 GLY D N 1
ATOM 5303 C CA . GLY D 1 91 ? 31.378 45.197 33.950 1.00 21.99 68 GLY D CA 1
ATOM 5304 C C . GLY D 1 91 ? 31.531 46.687 34.219 1.00 14.66 68 GLY D C 1
ATOM 5305 O O . GLY D 1 91 ? 32.489 47.112 34.856 1.00 14.85 68 GLY D O 1
ATOM 5306 N N . GLY D 1 92 ? 30.546 47.464 33.771 1.00 20.90 69 GLY D N 1
ATOM 5307 C CA . GLY D 1 92 ? 30.539 48.905 33.953 1.00 22.56 69 GLY D CA 1
ATOM 5308 C C . GLY D 1 92 ? 30.511 49.236 35.426 1.00 14.94 69 GLY D C 1
ATOM 5309 O O . GLY D 1 92 ? 31.203 50.149 35.888 1.00 17.12 69 GLY D O 1
ATOM 5310 N N . GLY D 1 93 ? 29.711 48.477 36.167 1.00 11.40 70 GLY D N 1
ATOM 5311 C CA . GLY D 1 93 ? 29.618 48.672 37.602 1.00 21.13 70 GLY D CA 1
ATOM 5312 C C . GLY D 1 93 ? 30.977 48.558 38.250 1.00 20.65 70 GLY D C 1
ATOM 5313 O O . GLY D 1 93 ? 31.368 49.380 39.062 1.00 13.84 70 GLY D O 1
ATOM 5314 N N . HIS D 1 94 ? 31.731 47.553 37.838 1.00 21.11 71 HIS D N 1
ATOM 5315 C CA . HIS D 1 94 ? 33.033 47.322 38.415 1.00 18.96 71 HIS D CA 1
ATOM 5316 C C . HIS D 1 94 ? 33.971 48.450 38.052 1.00 9.85 71 HIS D C 1
ATOM 5317 O O . HIS D 1 94 ? 34.653 49.023 38.907 1.00 23.05 71 HIS D O 1
ATOM 5324 N N . VAL D 1 95 ? 34.007 48.756 36.763 1.00 13.02 72 VAL D N 1
ATOM 5325 C CA . VAL D 1 95 ? 34.825 49.827 36.263 1.00 8.79 72 VAL D CA 1
ATOM 5326 C C . VAL D 1 95 ? 34.516 51.139 36.974 1.00 16.57 72 VAL D C 1
ATOM 5327 O O . VAL D 1 95 ? 35.415 51.815 37.495 1.00 20.29 72 VAL D O 1
ATOM 5331 N N . ASN D 1 96 ? 33.233 51.489 37.002 1.00 10.29 73 ASN D N 1
ATOM 5332 C CA . ASN D 1 96 ? 32.816 52.761 37.552 1.00 13.75 73 ASN D CA 1
ATOM 5333 C C . ASN D 1 96 ? 33.100 52.875 39.047 1.00 13.33 73 ASN D C 1
ATOM 5334 O O . ASN D 1 96 ? 33.600 53.887 39.495 1.00 15.68 73 ASN D O 1
ATOM 5339 N N . HIS D 1 97 ? 32.777 51.848 39.829 1.00 12.37 74 HIS D N 1
ATOM 5340 C CA . HIS D 1 97 ? 33.021 51.953 41.280 1.00 8.95 74 HIS D CA 1
ATOM 5341 C C . HIS D 1 97 ? 34.516 51.867 41.600 1.00 17.90 74 HIS D C 1
ATOM 5342 O O . HIS D 1 97 ? 34.990 52.485 42.571 1.00 20.81 74 HIS D O 1
ATOM 5349 N N . SER D 1 98 ? 35.272 51.110 40.807 1.00 16.59 75 SER D N 1
ATOM 5350 C CA . SER D 1 98 ? 36.722 51.089 41.028 1.00 15.66 75 SER D CA 1
ATOM 5351 C C . SER D 1 98 ? 37.338 52.467 40.879 1.00 13.69 75 SER D C 1
ATOM 5352 O O . SER D 1 98 ? 38.173 52.866 41.710 1.00 14.89 75 SER D O 1
ATOM 5355 N N . ILE D 1 99 ? 36.900 53.206 39.858 1.00 10.92 76 ILE D N 1
ATOM 5356 C CA . ILE D 1 99 ? 37.359 54.586 39.669 1.00 15.33 76 ILE D CA 1
ATOM 5357 C C . ILE D 1 99 ? 36.834 55.518 40.792 1.00 20.07 76 ILE D C 1
ATOM 5358 O O . ILE D 1 99 ? 37.588 56.306 41.366 1.00 16.96 76 ILE D O 1
ATOM 5363 N N . PHE D 1 100 ? 35.541 55.420 41.083 1.00 10.57 77 PHE D N 1
ATOM 5364 C CA . PHE D 1 100 ? 34.897 56.238 42.115 1.00 14.44 77 PHE D CA 1
ATOM 5365 C C . PHE D 1 100 ? 35.675 56.224 43.447 1.00 12.47 77 PHE D C 1
ATOM 5366 O O . PHE D 1 100 ? 36.023 57.302 43.974 1.00 18.36 77 PHE D O 1
ATOM 5374 N N . TRP D 1 101 ? 36.009 55.035 43.956 1.00 13.60 78 TRP D N 1
ATOM 5375 C CA . TRP D 1 101 ? 36.748 54.936 45.231 1.00 22.16 78 TRP D CA 1
ATOM 5376 C C . TRP D 1 101 ? 38.047 55.684 45.143 1.00 27.35 78 TRP D C 1
ATOM 5377 O O . TRP D 1 101 ? 38.444 56.377 46.088 1.00 18.73 78 TRP D O 1
ATOM 5388 N N . LYS D 1 102 ? 38.712 55.555 43.999 1.00 21.93 79 LYS D N 1
ATOM 5389 C CA . LYS D 1 102 ? 40.001 56.221 43.850 1.00 14.40 79 LYS D CA 1
ATOM 5390 C C . LYS D 1 102 ? 39.896 57.715 43.599 1.00 19.32 79 LYS D C 1
ATOM 5391 O O . LYS D 1 102 ? 40.843 58.455 43.916 1.00 16.11 79 LYS D O 1
ATOM 5397 N N . ASN D 1 103 ? 38.773 58.190 43.062 1.00 19.57 80 ASN D N 1
ATOM 5398 C CA . ASN D 1 103 ? 38.706 59.635 42.891 1.00 23.62 80 ASN D CA 1
ATOM 5399 C C . ASN D 1 103 ? 38.036 60.284 44.088 1.00 19.38 80 ASN D C 1
ATOM 5400 O O . ASN D 1 103 ? 37.563 61.397 43.986 1.00 18.10 80 ASN D O 1
ATOM 5405 N N . LEU D 1 104 ? 38.033 59.582 45.223 1.00 17.23 81 LEU D N 1
ATOM 5406 C CA . LEU D 1 104 ? 37.642 60.163 46.517 1.00 19.35 81 LEU D CA 1
ATOM 5407 C C . LEU D 1 104 ? 38.823 60.108 47.492 1.00 31.71 81 LEU D C 1
ATOM 5408 O O . LEU D 1 104 ? 39.652 59.202 47.388 1.00 24.42 81 LEU D O 1
ATOM 5413 N N . ALA D 1 105 ? 38.882 61.039 48.451 1.00 28.80 82 ALA D N 1
ATOM 5414 C CA . ALA D 1 105 ? 39.897 61.017 49.516 1.00 17.32 82 ALA D CA 1
ATOM 5415 C C . ALA D 1 105 ? 39.468 61.799 50.764 1.00 16.21 82 ALA D C 1
ATOM 5416 O O . ALA D 1 105 ? 38.755 62.815 50.654 1.00 19.20 82 ALA D O 1
ATOM 5418 N N . PRO D 1 106 ? 39.932 61.359 51.951 1.00 20.49 83 PRO D N 1
ATOM 5419 C CA . PRO D 1 106 ? 39.651 62.124 53.181 1.00 21.17 83 PRO D CA 1
ATOM 5420 C C . PRO D 1 106 ? 40.133 63.570 53.059 1.00 27.39 83 PRO D C 1
ATOM 5421 O O . PRO D 1 106 ? 41.232 63.811 52.531 1.00 31.17 83 PRO D O 1
ATOM 5425 N N . SER D 1 107 ? 39.341 64.508 53.569 1.00 33.72 84 SER D N 1
ATOM 5426 C CA . SER D 1 107 ? 39.667 65.937 53.504 1.00 45.76 84 SER D CA 1
ATOM 5427 C C . SER D 1 107 ? 41.036 66.234 54.083 1.00 44.47 84 SER D C 1
ATOM 5428 O O . SER D 1 107 ? 41.672 67.213 53.691 1.00 34.77 84 SER D O 1
ATOM 5431 N N . SER D 1 108 ? 41.450 65.416 55.053 1.00 37.37 85 SER D N 1
ATOM 5432 C CA . SER D 1 108 ? 42.740 65.577 55.716 1.00 39.43 85 SER D CA 1
ATOM 5433 C C . SER D 1 108 ? 43.878 64.962 54.899 1.00 35.67 85 SER D C 1
ATOM 5434 O O . SER D 1 108 ? 45.047 65.169 55.209 1.00 41.01 85 SER D O 1
ATOM 5437 N N . GLU D 1 109 ? 43.548 64.210 53.853 1.00 37.01 86 GLU D N 1
ATOM 5438 C CA . GLU D 1 109 ? 44.590 63.617 53.025 1.00 36.53 86 GLU D CA 1
ATOM 5439 C C . GLU D 1 109 ? 44.582 64.167 51.594 1.00 39.42 86 GLU D C 1
ATOM 5440 O O . GLU D 1 109 ? 45.144 63.563 50.688 1.00 34.32 86 GLU D O 1
ATOM 5446 N N . GLY D 1 110 ? 43.989 65.342 51.410 1.00 27.62 87 GLY D N 1
ATOM 5447 C CA . GLY D 1 110 ? 43.986 66.006 50.120 1.00 20.93 87 GLY D CA 1
ATOM 5448 C C . GLY D 1 110 ? 42.632 66.070 49.439 1.00 26.19 87 GLY D C 1
ATOM 5449 O O . GLY D 1 110 ? 42.470 66.832 48.498 1.00 23.82 87 GLY D O 1
ATOM 5450 N N . GLY D 1 111 ? 41.652 65.319 49.942 1.00 19.77 88 GLY D N 1
ATOM 5451 C CA . GLY D 1 111 ? 40.296 65.376 49.416 1.00 19.78 88 GLY D CA 1
ATOM 5452 C C . GLY D 1 111 ? 39.756 66.790 49.493 1.00 23.67 88 GLY D C 1
ATOM 5453 O O . GLY D 1 111 ? 39.911 67.474 50.512 1.00 25.77 88 GLY D O 1
ATOM 5454 N N . GLY D 1 112 ? 39.172 67.253 48.401 1.00 15.62 89 GLY D N 1
ATOM 5455 C CA . GLY D 1 112 ? 38.598 68.584 48.351 1.00 15.27 89 GLY D CA 1
ATOM 5456 C C . GLY D 1 112 ? 39.651 69.634 48.039 1.00 17.04 89 GLY D C 1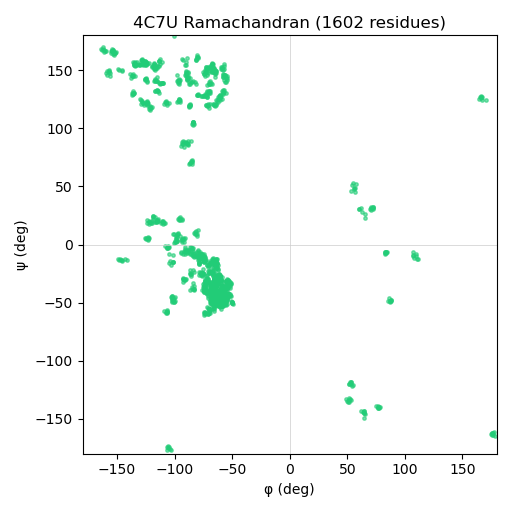
ATOM 5457 O O . GLY D 1 112 ? 39.312 70.805 47.887 1.00 18.97 89 GLY D O 1
ATOM 5458 N N . GLU D 1 113 ? 40.927 69.248 47.988 1.00 16.90 90 GLU D N 1
ATOM 5459 C CA . GLU D 1 113 ? 41.948 70.228 47.581 1.00 20.26 90 GLU D CA 1
ATOM 5460 C C . GLU D 1 113 ? 41.983 70.354 46.057 1.00 21.61 90 GLU D C 1
ATOM 5461 O O . GLU D 1 113 ? 42.073 69.352 45.340 1.00 22.39 90 GLU D O 1
ATOM 5467 N N . PRO D 1 114 ? 41.905 71.599 45.570 1.00 24.37 91 PRO D N 1
ATOM 5468 C CA . PRO D 1 114 ? 41.799 71.915 44.143 1.00 22.79 91 PRO D CA 1
ATOM 5469 C C . PRO D 1 114 ? 42.971 71.358 43.373 1.00 17.34 91 PRO D C 1
ATOM 5470 O O . PRO D 1 114 ? 44.031 71.142 43.964 1.00 23.89 91 PRO D O 1
ATOM 5474 N N . PRO D 1 115 ? 42.756 71.054 42.082 1.00 17.00 92 PRO D N 1
ATOM 5475 C CA . PRO D 1 115 ? 43.820 70.542 41.225 1.00 16.48 92 PRO D CA 1
ATOM 5476 C C . PRO D 1 115 ? 44.839 71.597 40.863 1.00 31.25 92 PRO D C 1
ATOM 5477 O O . PRO D 1 115 ? 44.506 72.752 40.578 1.00 31.20 92 PRO D O 1
ATOM 5481 N N . LYS D 1 116 ? 46.090 71.168 40.918 1.00 22.27 93 LYS D N 1
ATOM 5482 C CA . LYS D 1 116 ? 47.234 71.942 40.493 1.00 39.10 93 LYS D CA 1
ATOM 5483 C C . LYS D 1 116 ? 47.740 71.357 39.177 1.00 41.62 93 LYS D C 1
ATOM 5484 O O . LYS D 1 116 ? 47.137 70.431 38.604 1.00 38.74 93 LYS D O 1
ATOM 5490 N N . GLY D 1 117 ? 48.861 71.886 38.715 1.00 30.87 94 GLY D N 1
ATOM 5491 C CA . GLY D 1 117 ? 49.512 71.389 37.520 1.00 34.75 94 GLY D CA 1
ATOM 5492 C C . GLY D 1 117 ? 48.664 71.587 36.277 1.00 32.32 94 GLY D C 1
ATOM 5493 O O . GLY D 1 117 ? 47.849 72.509 36.214 1.00 30.99 94 GLY D O 1
ATOM 5494 N N . SER D 1 118 ? 48.814 70.687 35.312 1.00 25.77 95 SER D N 1
ATOM 5495 C CA . SER D 1 118 ? 48.192 70.866 34.001 1.00 15.91 95 SER D CA 1
ATOM 5496 C C . SER D 1 118 ? 46.667 70.759 34.011 1.00 20.98 95 SER D C 1
ATOM 5497 O O . SER D 1 118 ? 45.993 71.555 33.363 1.00 29.13 95 SER D O 1
ATOM 5500 N N . LEU D 1 119 ? 46.121 69.808 34.776 1.00 18.22 96 LEU D N 1
ATOM 5501 C CA . LEU D 1 119 ? 44.664 69.632 34.837 1.00 22.60 96 LEU D CA 1
ATOM 5502 C C . LEU D 1 119 ? 44.001 70.883 35.373 1.00 19.55 96 LEU D C 1
ATOM 5503 O O . LEU D 1 119 ? 42.981 71.335 34.838 1.00 26.93 96 LEU D O 1
ATOM 5508 N N . GLY D 1 120 ? 44.582 71.432 36.438 1.00 21.45 97 GLY D N 1
ATOM 5509 C CA . GLY D 1 120 ? 44.088 72.657 37.020 1.00 21.74 97 GLY D CA 1
ATOM 5510 C C . GLY D 1 120 ? 44.047 73.738 35.960 1.00 19.80 97 GLY D C 1
ATOM 5511 O O . GLY D 1 120 ? 43.088 74.486 35.858 1.00 27.31 97 GLY D O 1
ATOM 5512 N N . SER D 1 121 ? 45.116 73.818 35.181 1.00 27.48 98 SER D N 1
ATOM 5513 C CA . SER D 1 121 ? 45.191 74.723 34.053 1.00 32.88 98 SER D CA 1
ATOM 5514 C C . SER D 1 121 ? 44.101 74.398 33.037 1.00 33.88 98 SER D C 1
ATOM 5515 O O . SER D 1 121 ? 43.386 75.285 32.578 1.00 29.03 98 SER D O 1
ATOM 5518 N N . ALA D 1 122 ? 44.017 73.121 32.669 1.00 26.45 99 ALA D N 1
ATOM 5519 C CA . ALA D 1 122 ? 43.027 72.634 31.717 1.00 22.08 99 ALA D CA 1
ATOM 5520 C C . ALA D 1 122 ? 41.588 72.901 32.184 1.00 28.87 99 ALA D C 1
ATOM 5521 O O . ALA D 1 122 ? 40.704 73.154 31.388 1.00 20.16 99 ALA D O 1
ATOM 5523 N N . ILE D 1 123 ? 41.335 72.790 33.477 1.00 17.43 100 ILE D N 1
ATOM 5524 C CA . ILE D 1 123 ? 39.982 73.027 33.960 1.00 28.04 100 ILE D CA 1
ATOM 5525 C C . ILE D 1 123 ? 39.599 74.489 33.780 1.00 31.39 100 ILE D C 1
ATOM 5526 O O . ILE D 1 123 ? 38.509 74.787 33.308 1.00 22.05 100 ILE D O 1
ATOM 5531 N N . ASP D 1 124 ? 40.508 75.397 34.125 1.00 37.79 101 ASP D N 1
ATOM 5532 C CA . ASP D 1 124 ? 40.254 76.825 33.928 1.00 29.15 101 ASP D CA 1
ATOM 5533 C C . ASP D 1 124 ? 39.987 77.150 32.462 1.00 23.59 101 ASP D C 1
ATOM 5534 O O . ASP D 1 124 ? 39.065 77.894 32.148 1.00 28.98 101 ASP D O 1
ATOM 5539 N N . ALA D 1 125 ? 40.757 76.542 31.564 1.00 24.35 102 ALA D N 1
ATOM 5540 C CA . ALA D 1 125 ? 40.626 76.799 30.132 1.00 34.48 102 ALA D CA 1
ATOM 5541 C C . ALA D 1 125 ? 39.267 76.389 29.568 1.00 48.56 102 ALA D C 1
ATOM 5542 O O . ALA D 1 125 ? 38.687 77.095 28.733 1.00 39.59 102 ALA D O 1
ATOM 5544 N N . HIS D 1 126 ? 38.759 75.249 30.029 1.00 51.04 103 HIS D N 1
ATOM 5545 C CA . HIS D 1 126 ? 37.556 74.679 29.445 1.00 33.69 103 HIS D CA 1
ATOM 5546 C C . HIS D 1 126 ? 36.284 75.097 30.144 1.00 32.08 103 HIS D C 1
ATOM 5547 O O . HIS D 1 126 ? 35.235 75.142 29.500 1.00 28.58 103 HIS D O 1
ATOM 5554 N N . PHE D 1 127 ? 36.367 75.371 31.451 1.00 19.20 104 PHE D N 1
ATOM 5555 C CA . PHE D 1 127 ? 35.171 75.648 32.247 1.00 27.11 104 PHE D CA 1
ATOM 5556 C C . PHE D 1 127 ? 35.240 77.006 32.946 1.00 35.38 104 PHE D C 1
ATOM 5557 O O . PHE D 1 127 ? 34.351 77.366 33.720 1.00 38.10 104 PHE D O 1
ATOM 5565 N N . GLY D 1 128 ? 36.292 77.767 32.659 1.00 28.65 105 GLY D N 1
ATOM 5566 C CA . GLY D 1 128 ? 36.452 79.085 33.247 1.00 21.70 105 GLY D CA 1
ATOM 5567 C C . GLY D 1 128 ? 37.159 79.055 34.583 1.00 35.48 105 GLY D C 1
ATOM 5568 O O . GLY D 1 128 ? 38.086 79.826 34.819 1.00 43.37 105 GLY D O 1
ATOM 5569 N N . SER D 1 129 ? 36.705 78.170 35.464 1.00 34.29 106 SER D N 1
ATOM 5570 C CA . SER D 1 129 ? 37.306 78.000 36.776 1.00 39.21 106 SER D CA 1
ATOM 5571 C C . SER D 1 129 ? 36.866 76.661 37.321 1.00 33.38 106 SER D C 1
ATOM 5572 O O . SER D 1 129 ? 35.970 76.020 36.764 1.00 23.54 106 SER D O 1
ATOM 5575 N N . LEU D 1 130 ? 37.507 76.238 38.401 1.00 24.90 107 LEU D N 1
ATOM 5576 C CA . LEU D 1 130 ? 37.092 75.039 39.113 1.00 27.42 107 LEU D CA 1
ATOM 5577 C C . LEU D 1 130 ? 35.651 75.180 39.582 1.00 25.64 107 LEU D C 1
ATOM 5578 O O . LEU D 1 130 ? 34.866 74.235 39.524 1.00 27.99 107 LEU D O 1
ATOM 5583 N N . GLU D 1 131 ? 35.284 76.380 40.015 1.00 16.17 108 GLU D N 1
ATOM 5584 C CA . GLU D 1 131 ? 33.930 76.572 40.525 1.00 19.82 108 GLU D CA 1
ATOM 5585 C C . GLU D 1 131 ? 32.925 76.439 39.371 1.00 21.89 108 GLU D C 1
ATOM 5586 O O . GLU D 1 131 ? 31.850 75.861 39.550 1.00 24.56 108 GLU D O 1
ATOM 5592 N N . GLY D 1 132 ? 33.307 76.890 38.179 1.00 19.88 109 GLY D N 1
ATOM 5593 C CA . GLY D 1 132 ? 32.493 76.661 36.993 1.00 15.99 109 GLY D CA 1
ATOM 5594 C C . GLY D 1 132 ? 32.237 75.173 36.730 1.00 26.13 109 GLY D C 1
ATOM 5595 O O . GLY D 1 132 ? 31.103 74.760 36.476 1.00 25.27 109 GLY D O 1
ATOM 5596 N N . LEU D 1 133 ? 33.297 74.369 36.808 1.00 16.20 110 LEU D N 1
ATOM 5597 C CA . LEU D 1 133 ? 33.206 72.936 36.608 1.00 24.42 110 LEU D CA 1
ATOM 5598 C C . LEU D 1 133 ? 32.297 72.317 37.669 1.00 20.50 110 LEU D C 1
ATOM 5599 O O . LEU D 1 133 ? 31.433 71.487 37.358 1.00 19.67 110 LEU D O 1
ATOM 5604 N N . VAL D 1 134 ? 32.481 72.738 38.918 1.00 15.98 111 VAL D N 1
ATOM 5605 C CA . VAL D 1 134 ? 31.704 72.206 40.021 1.00 21.70 111 VAL D CA 1
ATOM 5606 C C . VAL D 1 134 ? 30.217 72.488 39.837 1.00 14.11 111 VAL D C 1
ATOM 5607 O O . VAL D 1 134 ? 29.395 71.599 40.040 1.00 17.00 111 VAL D O 1
ATOM 5611 N N . LYS D 1 135 ? 29.874 73.709 39.432 1.00 28.03 112 LYS D N 1
ATOM 5612 C CA . LYS D 1 135 ? 28.478 74.038 39.150 1.00 25.89 112 LYS D CA 1
ATOM 5613 C C . LYS D 1 135 ? 27.936 73.163 38.028 1.00 20.78 112 LYS D C 1
ATOM 5614 O O . LYS D 1 135 ? 26.821 72.658 38.098 1.00 23.39 112 LYS D O 1
ATOM 5620 N N . LYS D 1 136 ? 28.724 73.011 36.977 1.00 21.29 113 LYS D N 1
ATOM 5621 C CA . LYS D 1 136 ? 28.304 72.225 35.822 1.00 13.11 113 LYS D CA 1
ATOM 5622 C C . LYS D 1 136 ? 28.030 70.748 36.172 1.00 21.45 113 LYS D C 1
ATOM 5623 O O . LYS D 1 136 ? 26.979 70.206 35.836 1.00 22.32 113 LYS D O 1
ATOM 5629 N N . MET D 1 137 ? 28.976 70.099 36.831 1.00 17.27 114 MET D N 1
ATOM 5630 C CA . MET D 1 137 ? 28.795 68.696 37.185 1.00 15.77 114 MET D CA 1
ATOM 5631 C C . MET D 1 137 ? 27.666 68.544 38.202 1.00 20.35 114 MET D C 1
ATOM 5632 O O . MET D 1 137 ? 26.925 67.561 38.167 1.00 13.22 114 MET D O 1
ATOM 5637 N N . SER D 1 138 ? 27.533 69.514 39.111 1.00 18.61 115 SER D N 1
ATOM 5638 C CA . SER D 1 138 ? 26.447 69.466 40.086 1.00 20.00 115 SER D CA 1
ATOM 5639 C C . SER D 1 138 ? 25.075 69.539 39.424 1.00 19.50 115 SER D C 1
ATOM 5640 O O . SER D 1 138 ? 24.179 68.796 39.795 1.00 18.36 115 SER D O 1
ATOM 5643 N N . ALA D 1 139 ? 24.923 70.431 38.447 1.00 22.25 116 ALA D N 1
ATOM 5644 C CA . ALA D 1 139 ? 23.669 70.590 37.724 1.00 23.75 116 ALA D CA 1
ATOM 5645 C C . ALA D 1 139 ? 23.326 69.307 36.956 1.00 15.53 116 ALA D C 1
ATOM 5646 O O . ALA D 1 139 ? 22.187 68.819 37.014 1.00 18.53 116 ALA D O 1
ATOM 5648 N N . GLU D 1 140 ? 24.310 68.786 36.231 1.00 13.94 117 GLU D N 1
ATOM 5649 C CA . GLU D 1 140 ? 24.157 67.555 35.459 1.00 15.93 117 GLU D CA 1
ATOM 5650 C C . GLU D 1 140 ? 23.811 66.381 36.383 1.00 20.74 117 GLU D C 1
ATOM 5651 O O . GLU D 1 140 ? 22.975 65.561 36.045 1.00 17.80 117 GLU D O 1
ATOM 5657 N N . GLY D 1 141 ? 24.475 66.292 37.535 1.00 23.72 118 GLY D N 1
ATOM 5658 C CA . GLY D 1 141 ? 24.163 65.242 38.487 1.00 17.89 118 GLY D CA 1
ATOM 5659 C C . GLY D 1 141 ? 22.744 65.337 39.004 1.00 23.00 118 GLY D C 1
ATOM 5660 O O . GLY D 1 141 ? 22.030 64.333 39.094 1.00 19.15 118 GLY D O 1
ATOM 5661 N N . ALA D 1 142 ? 22.314 66.553 39.319 1.00 19.58 119 ALA D N 1
ATOM 5662 C CA . ALA D 1 142 ? 20.967 66.759 39.855 1.00 18.05 119 ALA D CA 1
ATOM 5663 C C . ALA D 1 142 ? 19.887 66.420 38.828 1.00 30.20 119 ALA D C 1
ATOM 5664 O O . ALA D 1 142 ? 18.769 66.047 39.194 1.00 22.03 119 ALA D O 1
ATOM 5666 N N . ALA D 1 143 ? 20.215 66.590 37.546 1.00 28.86 120 ALA D N 1
ATOM 5667 C CA . ALA D 1 143 ? 19.251 66.389 36.478 1.00 19.05 120 ALA D CA 1
ATOM 5668 C C . ALA D 1 143 ? 19.187 64.946 35.941 1.00 17.21 120 ALA D C 1
ATOM 5669 O O . ALA D 1 143 ? 18.352 64.654 35.119 1.00 20.74 120 ALA D O 1
ATOM 5671 N N . VAL D 1 144 ? 20.054 64.051 36.395 1.00 20.98 121 VAL D N 1
ATOM 5672 C CA . VAL D 1 144 ? 20.003 62.660 35.935 1.00 25.63 121 VAL D CA 1
ATOM 5673 C C . VAL D 1 144 ? 18.653 62.035 36.320 1.00 20.18 121 VAL D C 1
ATOM 5674 O O . VAL D 1 144 ? 18.266 62.079 37.476 1.00 17.84 121 VAL D O 1
ATOM 5678 N N . GLN D 1 145 ? 17.928 61.489 35.345 1.00 16.69 122 GLN D N 1
ATOM 5679 C CA . GLN D 1 145 ? 16.635 60.853 35.601 1.00 11.59 122 GLN D CA 1
ATOM 5680 C C . GLN D 1 145 ? 16.904 59.398 35.951 1.00 19.48 122 GLN D C 1
ATOM 5681 O O . GLN D 1 145 ? 17.488 58.659 35.160 1.00 19.43 122 GLN D O 1
ATOM 5687 N N . GLY D 1 146 ? 16.506 58.989 37.149 1.00 20.25 123 GLY D N 1
ATOM 5688 C CA . GLY D 1 146 ? 16.826 57.654 37.623 1.00 14.88 123 GLY D CA 1
ATOM 5689 C C . GLY D 1 146 ? 18.268 57.519 38.088 1.00 19.68 123 GLY D C 1
ATOM 5690 O O . GLY D 1 146 ? 18.799 58.431 38.719 1.00 14.29 123 GLY D O 1
ATOM 5691 N N . SER D 1 147 ? 18.888 56.377 37.775 1.00 10.04 124 SER D N 1
ATOM 5692 C CA . SER D 1 147 ? 20.214 56.000 38.281 1.00 15.47 124 SER D CA 1
ATOM 5693 C C . SER D 1 147 ? 21.298 56.352 37.283 1.00 13.75 124 SER D C 1
ATOM 5694 O O . SER D 1 147 ? 21.079 56.229 36.075 1.00 13.68 124 SER D O 1
ATOM 5697 N N . GLY D 1 148 ? 22.450 56.796 37.762 1.00 19.58 125 GLY D N 1
ATOM 5698 C CA . GLY D 1 148 ? 23.541 57.083 36.842 1.00 24.54 125 GLY D CA 1
ATOM 5699 C C . GLY D 1 148 ? 24.787 57.703 37.436 1.00 18.77 125 GLY D C 1
ATOM 5700 O O . GLY D 1 148 ? 25.001 57.714 38.647 1.00 16.60 125 GLY D O 1
ATOM 5701 N N . TRP D 1 149 ? 25.590 58.272 36.550 1.00 19.29 126 TRP D N 1
ATOM 5702 C CA . TRP D 1 149 ? 26.886 58.832 36.889 1.00 9.07 126 TRP D CA 1
ATOM 5703 C C . TRP D 1 149 ? 27.066 60.179 36.201 1.00 17.38 126 TRP D C 1
ATOM 5704 O O . TRP D 1 149 ? 26.593 60.350 35.068 1.00 15.91 126 TRP D O 1
ATOM 5715 N N . VAL D 1 150 ? 27.747 61.117 36.858 1.00 11.90 127 VAL D N 1
ATOM 5716 C CA . VAL D 1 150 ? 28.251 62.307 36.145 1.00 11.28 127 VAL D CA 1
ATOM 5717 C C . VAL D 1 150 ? 29.782 62.222 36.093 1.00 10.38 127 VAL D C 1
ATOM 5718 O O . VAL D 1 150 ? 30.420 61.790 37.044 1.00 15.87 127 VAL D O 1
ATOM 5722 N N . TRP D 1 151 ? 30.357 62.589 34.951 1.00 11.62 128 TRP D N 1
ATOM 5723 C CA . TRP D 1 151 ? 31.794 62.431 34.726 1.00 11.19 128 TRP D CA 1
ATOM 5724 C C . TRP D 1 151 ? 32.498 63.730 34.318 1.00 21.48 128 TRP D C 1
ATOM 5725 O O . TRP D 1 151 ? 31.927 64.555 33.578 1.00 17.54 128 TRP D O 1
ATOM 5736 N N . LEU D 1 152 ? 33.725 63.904 34.818 1.00 23.85 129 LEU D N 1
ATOM 5737 C CA . LEU D 1 152 ? 34.740 64.723 34.137 1.00 13.62 129 LEU D CA 1
ATOM 5738 C C . LEU D 1 152 ? 35.603 63.772 33.345 1.00 27.61 129 LEU D C 1
ATOM 5739 O O . LEU D 1 152 ? 36.167 62.817 33.896 1.00 17.26 129 LEU D O 1
ATOM 5744 N N . GLY D 1 153 ? 35.699 64.010 32.045 1.00 20.40 130 GLY D N 1
ATOM 5745 C CA . GLY D 1 153 ? 36.475 63.129 31.221 1.00 19.26 130 GLY D CA 1
ATOM 5746 C C . GLY D 1 153 ? 37.472 63.894 30.387 1.00 28.31 130 GLY D C 1
ATOM 5747 O O . GLY D 1 153 ? 37.319 65.100 30.142 1.00 18.24 130 GLY D O 1
ATOM 5748 N N . LEU D 1 154 ? 38.495 63.173 29.947 1.00 23.98 131 LEU D N 1
ATOM 5749 C CA . LEU D 1 154 ? 39.460 63.689 28.989 1.00 16.89 131 LEU D CA 1
ATOM 5750 C C . LEU D 1 154 ? 39.182 63.054 27.634 1.00 26.84 131 LEU D C 1
ATOM 5751 O O . LEU D 1 154 ? 39.171 61.823 27.517 1.00 19.98 131 LEU D O 1
ATOM 5756 N N . ASP D 1 155 ? 38.919 63.885 26.624 1.00 19.00 132 ASP D N 1
ATOM 5757 C CA . ASP D 1 155 ? 38.812 63.390 25.245 1.00 15.55 132 ASP D CA 1
ATOM 5758 C C . ASP D 1 155 ? 40.221 63.311 24.674 1.00 25.02 132 ASP D C 1
ATOM 5759 O O . ASP D 1 155 ? 40.823 64.338 24.352 1.00 23.41 132 ASP D O 1
ATOM 5764 N N . LYS D 1 156 ? 40.762 62.102 24.572 1.00 27.31 133 LYS D N 1
ATOM 5765 C CA . LYS D 1 156 ? 42.124 61.944 24.065 1.00 30.93 133 LYS D CA 1
ATOM 5766 C C . LYS D 1 156 ? 42.254 62.342 22.604 1.00 42.49 133 LYS D C 1
ATOM 5767 O O . LYS D 1 156 ? 43.327 62.731 22.155 1.00 47.26 133 LYS D O 1
ATOM 5773 N N . GLU D 1 157 ? 41.169 62.202 21.855 1.00 47.29 134 GLU D N 1
ATOM 5774 C CA . GLU D 1 157 ? 41.189 62.508 20.431 1.00 54.02 134 GLU D CA 1
ATOM 5775 C C . GLU D 1 157 ? 41.308 64.011 20.186 1.00 58.35 134 GLU D C 1
ATOM 5776 O O . GLU D 1 157 ? 42.262 64.477 19.554 1.00 57.31 134 GLU D O 1
ATOM 5782 N N . LEU D 1 158 ? 40.348 64.759 20.723 1.00 52.24 135 LEU D N 1
ATOM 5783 C CA . LEU D 1 158 ? 40.231 66.200 20.504 1.00 46.21 135 LEU D CA 1
ATOM 5784 C C . LEU D 1 158 ? 41.079 67.012 21.474 1.00 50.34 135 LEU D C 1
ATOM 5785 O O . LEU D 1 158 ? 41.089 68.241 21.414 1.00 54.82 135 LEU D O 1
ATOM 5790 N N . LYS D 1 159 ? 41.747 66.317 22.391 1.00 41.73 136 LYS D N 1
ATOM 5791 C CA . LYS D 1 159 ? 42.557 66.937 23.438 1.00 36.29 136 LYS D CA 1
ATOM 5792 C C . LYS D 1 159 ? 41.776 67.930 24.319 1.00 35.23 136 LYS D C 1
ATOM 5793 O O . LYS D 1 159 ? 42.247 69.034 24.605 1.00 39.49 136 LYS D O 1
ATOM 5799 N N . LYS D 1 160 ? 40.586 67.536 24.747 1.00 25.01 137 LYS D N 1
ATOM 5800 C CA . LYS D 1 160 ? 39.723 68.436 25.506 1.00 22.83 137 LYS D CA 1
ATOM 5801 C C . LYS D 1 160 ? 39.111 67.738 26.723 1.00 26.34 137 LYS D C 1
ATOM 5802 O O . LYS D 1 160 ? 38.937 66.513 26.740 1.00 20.42 137 LYS D O 1
ATOM 5808 N N . LEU D 1 161 ? 38.747 68.533 27.714 1.00 22.05 138 LEU D N 1
ATOM 5809 C CA . LEU D 1 161 ? 38.020 68.029 28.864 1.00 25.44 138 LEU D CA 1
ATOM 5810 C C . LEU D 1 161 ? 36.534 68.098 28.556 1.00 28.68 138 LEU D C 1
ATOM 5811 O O . LEU D 1 161 ? 36.097 68.996 27.844 1.00 30.90 138 LEU D O 1
ATOM 5816 N N . VAL D 1 162 ? 35.771 67.129 29.053 1.00 22.65 139 VAL D N 1
ATOM 5817 C CA . VAL D 1 162 ? 34.317 67.121 28.890 1.00 17.31 139 VAL D CA 1
ATOM 5818 C C . VAL D 1 162 ? 33.576 66.750 30.163 1.00 26.77 139 VAL D C 1
ATOM 5819 O O . VAL D 1 162 ? 34.127 66.100 31.035 1.00 25.06 139 VAL D O 1
ATOM 5823 N N . VAL D 1 163 ? 32.320 67.174 30.244 1.00 28.94 140 VAL D N 1
ATOM 5824 C CA . VAL D 1 163 ? 31.386 66.718 31.252 1.00 20.78 140 VAL D CA 1
ATOM 5825 C C . VAL D 1 163 ? 30.263 65.970 30.577 1.00 21.80 140 VAL D C 1
ATOM 5826 O O . VAL D 1 163 ? 29.740 66.425 29.570 1.00 19.81 140 VAL D O 1
ATOM 5830 N N . ASP D 1 164 ? 29.908 64.803 31.105 1.00 11.43 141 ASP D N 1
ATOM 5831 C CA . ASP D 1 164 ? 28.828 64.041 30.523 1.00 17.46 141 ASP D CA 1
ATOM 5832 C C . ASP D 1 164 ? 28.248 63.149 31.596 1.00 16.70 141 ASP D C 1
ATOM 5833 O O . ASP D 1 164 ? 28.835 62.999 32.659 1.00 16.85 141 ASP D O 1
ATOM 5838 N N . THR D 1 165 ? 27.079 62.591 31.328 1.00 16.18 142 THR D N 1
ATOM 5839 C CA . THR D 1 165 ? 26.467 61.658 32.263 1.00 18.48 142 THR D CA 1
ATOM 5840 C C . THR D 1 165 ? 26.336 60.325 31.569 1.00 19.97 142 THR D C 1
ATOM 5841 O O . THR D 1 165 ? 26.248 60.286 30.344 1.00 18.35 142 THR D O 1
ATOM 5845 N N . THR D 1 166 ? 26.315 59.235 32.335 1.00 11.04 143 THR D N 1
ATOM 5846 C CA . THR D 1 166 ? 25.924 57.960 31.782 1.00 15.94 143 THR D CA 1
ATOM 5847 C C . THR D 1 166 ? 24.781 57.395 32.609 1.00 17.97 143 THR D C 1
ATOM 5848 O O . THR D 1 166 ? 24.631 57.723 33.778 1.00 11.35 143 THR D O 1
ATOM 5852 N N . ALA D 1 167 ? 23.985 56.533 31.989 1.00 16.56 144 ALA D N 1
ATOM 5853 C CA . ALA D 1 167 ? 22.849 55.922 32.656 1.00 22.52 144 ALA D CA 1
ATOM 5854 C C . ALA D 1 167 ? 23.255 54.612 33.330 1.00 26.23 144 ALA D C 1
ATOM 5855 O O . ALA D 1 167 ? 24.148 53.879 32.860 1.00 16.49 144 ALA D O 1
ATOM 5857 N N . ASN D 1 168 ? 22.610 54.337 34.456 1.00 19.99 145 ASN D N 1
ATOM 5858 C CA . ASN D 1 168 ? 22.818 53.074 35.186 1.00 18.55 145 ASN D CA 1
ATOM 5859 C C . ASN D 1 168 ? 24.289 52.782 35.508 1.00 15.26 145 ASN D C 1
ATOM 5860 O O . ASN D 1 168 ? 24.924 53.556 36.210 1.00 13.05 145 ASN D O 1
ATOM 5865 N N . GLN D 1 169 ? 24.836 51.673 35.023 1.00 12.94 146 GLN D N 1
ATOM 5866 C CA . GLN D 1 169 ? 26.248 51.444 35.227 1.00 11.74 146 GLN D CA 1
ATOM 5867 C C . GLN D 1 169 ? 27.043 51.561 33.926 1.00 13.79 146 GLN D C 1
ATOM 5868 O O . GLN D 1 169 ? 28.145 51.026 33.833 1.00 13.80 146 GLN D O 1
ATOM 5874 N N . ASP D 1 170 ? 26.495 52.221 32.908 1.00 14.60 147 ASP D N 1
ATOM 5875 C CA . ASP D 1 170 ? 27.270 52.408 31.669 1.00 22.25 147 ASP D CA 1
ATOM 5876 C C . ASP D 1 170 ? 28.533 53.195 31.966 1.00 20.74 147 ASP D C 1
ATOM 5877 O O . ASP D 1 170 ? 28.471 54.255 32.596 1.00 22.55 147 ASP D O 1
ATOM 5882 N N . PRO D 1 171 ? 29.696 52.688 31.542 1.00 13.16 148 PRO D N 1
ATOM 5883 C CA . PRO D 1 171 ? 30.867 53.529 31.820 1.00 11.75 148 PRO D CA 1
ATOM 5884 C C . PRO D 1 171 ? 30.998 54.658 30.795 1.00 10.92 148 PRO D C 1
ATOM 5885 O O . PRO D 1 171 ? 30.347 54.593 29.740 1.00 16.35 148 PRO D O 1
ATOM 5889 N N . LEU D 1 172 ? 31.782 55.681 31.119 1.00 8.96 149 LEU D N 1
ATOM 5890 C CA . LEU D 1 172 ? 31.980 56.826 30.225 1.00 9.79 149 LEU D CA 1
ATOM 5891 C C . LEU D 1 172 ? 32.480 56.400 28.811 1.00 11.76 149 LEU D C 1
ATOM 5892 O O . LEU D 1 172 ? 32.130 57.030 27.830 1.00 16.15 149 LEU D O 1
ATOM 5897 N N . VAL D 1 173 ? 33.254 55.322 28.697 1.00 20.19 150 VAL D N 1
ATOM 5898 C CA . VAL D 1 173 ? 33.756 54.946 27.365 1.00 26.45 150 VAL D CA 1
ATOM 5899 C C . VAL D 1 173 ? 32.633 54.538 26.398 1.00 19.39 150 VAL D C 1
ATOM 5900 O O . VAL D 1 173 ? 32.868 54.441 25.198 1.00 29.10 150 VAL D O 1
ATOM 5904 N N . THR D 1 174 ? 31.413 54.301 26.892 1.00 24.29 151 THR D N 1
ATOM 5905 C CA . THR D 1 174 ? 30.293 54.012 25.978 1.00 17.65 151 THR D CA 1
ATOM 5906 C C . THR D 1 174 ? 29.766 55.270 25.297 1.00 21.09 151 THR D C 1
ATOM 5907 O O . THR D 1 174 ? 28.969 55.184 24.366 1.00 23.69 151 THR D O 1
ATOM 5911 N N . LYS D 1 175 ? 30.201 56.435 25.777 1.00 15.62 152 LYS D N 1
ATOM 5912 C CA . LYS D 1 175 ? 29.868 57.712 25.162 1.00 18.79 152 LYS D CA 1
ATOM 5913 C C . LYS D 1 175 ? 30.943 58.149 24.150 1.00 23.82 152 LYS D C 1
ATOM 5914 O O . LYS D 1 175 ? 30.774 59.105 23.401 1.00 26.14 152 LYS D O 1
ATOM 5920 N N . GLY D 1 176 ? 32.046 57.431 24.111 1.00 21.91 153 GLY D N 1
ATOM 5921 C CA . GLY D 1 176 ? 33.096 57.777 23.175 1.00 25.85 153 GLY D CA 1
ATOM 5922 C C . GLY D 1 176 ? 34.322 56.968 23.497 1.00 28.56 153 GLY D C 1
ATOM 5923 O O . GLY D 1 176 ? 34.839 57.020 24.614 1.00 30.03 153 GLY D O 1
ATOM 5924 N N . GLY D 1 177 ? 34.803 56.239 22.494 1.00 26.83 154 GLY D N 1
ATOM 5925 C CA . GLY D 1 177 ? 35.892 55.298 22.680 1.00 26.25 154 GLY D CA 1
ATOM 5926 C C . GLY D 1 177 ? 37.199 55.932 23.114 1.00 21.16 154 GLY D C 1
ATOM 5927 O O . GLY D 1 177 ? 38.069 55.234 23.612 1.00 23.55 154 GLY D O 1
ATOM 5928 N N . SER D 1 178 ? 37.358 57.237 22.890 1.00 17.43 155 SER D N 1
ATOM 5929 C CA . SER D 1 178 ? 38.606 57.908 23.248 1.00 22.37 155 SER D CA 1
ATOM 5930 C C . SER D 1 178 ? 38.507 58.704 24.560 1.00 25.26 155 SER D C 1
ATOM 5931 O O . SER D 1 178 ? 39.427 59.438 24.913 1.00 17.80 155 SER D O 1
ATOM 5934 N N . LEU D 1 179 ? 37.405 58.540 25.284 1.00 26.66 156 LEU D N 1
ATOM 5935 C CA . LEU D 1 179 ? 37.212 59.236 26.558 1.00 19.31 156 LEU D CA 1
ATOM 5936 C C . LEU D 1 179 ? 37.914 58.487 27.675 1.00 23.67 156 LEU D C 1
ATOM 5937 O O . LEU D 1 179 ? 37.921 57.252 27.704 1.00 21.99 156 LEU D O 1
ATOM 5942 N N . VAL D 1 180 ? 38.533 59.244 28.580 1.00 24.99 157 VAL D N 1
ATOM 5943 C CA . VAL D 1 180 ? 39.107 58.688 29.808 1.00 23.97 157 VAL D CA 1
ATOM 5944 C C . VAL D 1 180 ? 38.477 59.401 31.007 1.00 21.83 157 VAL D C 1
ATOM 5945 O O . VAL D 1 180 ? 38.552 60.631 31.110 1.00 17.95 157 VAL D O 1
ATOM 5949 N N . PRO D 1 181 ? 37.832 58.642 31.901 1.00 17.44 158 PRO D N 1
ATOM 5950 C CA . PRO D 1 181 ? 37.210 59.283 33.068 1.00 17.15 158 PRO D CA 1
ATOM 5951 C C . PRO D 1 181 ? 38.264 59.767 34.062 1.00 19.01 158 PRO D C 1
ATOM 5952 O O . PRO D 1 181 ? 39.183 59.020 34.414 1.00 20.96 158 PRO D O 1
ATOM 5956 N N . LEU D 1 182 ? 38.130 61.020 34.496 1.00 12.94 159 LEU D N 1
ATOM 5957 C CA . LEU D 1 182 ? 39.031 61.607 35.491 1.00 15.01 159 LEU D CA 1
ATOM 5958 C C . LEU D 1 182 ? 38.407 61.654 36.900 1.00 9.55 159 LEU D C 1
ATOM 5959 O O . LEU D 1 182 ? 39.068 61.348 37.894 1.00 18.21 159 LEU D O 1
ATOM 5964 N N . VAL D 1 183 ? 37.157 62.093 36.955 1.00 19.09 160 VAL D N 1
ATOM 5965 C CA . VAL D 1 183 ? 36.366 62.138 38.178 1.00 17.99 160 VAL D CA 1
ATOM 5966 C C . VAL D 1 183 ? 34.968 61.626 37.840 1.00 21.33 160 VAL D C 1
ATOM 5967 O O . VAL D 1 183 ? 34.351 62.074 36.860 1.00 18.82 160 VAL D O 1
ATOM 5971 N N . GLY D 1 184 ? 34.476 60.675 38.621 1.00 10.62 161 GLY D N 1
ATOM 5972 C CA . GLY D 1 184 ? 33.102 60.249 38.514 1.00 12.50 161 GLY D CA 1
ATOM 5973 C C . GLY D 1 184 ? 32.327 60.558 39.794 1.00 14.95 161 GLY D C 1
ATOM 5974 O O . GLY D 1 184 ? 32.851 60.394 40.896 1.00 16.78 161 GLY D O 1
ATOM 5975 N N . ILE D 1 185 ? 31.074 60.994 39.668 1.00 22.39 162 ILE D N 1
ATOM 5976 C CA . ILE D 1 185 ? 30.224 61.078 40.866 1.00 19.45 162 ILE D CA 1
ATOM 5977 C C . ILE D 1 185 ? 28.977 60.213 40.669 1.00 15.63 162 ILE D C 1
ATOM 5978 O O . ILE D 1 185 ? 28.190 60.382 39.722 1.00 16.82 162 ILE D O 1
ATOM 5983 N N . ASP D 1 186 ? 28.858 59.227 41.546 1.00 15.12 163 ASP D N 1
ATOM 5984 C CA . ASP D 1 186 ? 27.753 58.263 41.528 1.00 22.39 163 ASP D CA 1
ATOM 5985 C C . ASP D 1 186 ? 26.447 58.966 41.963 1.00 18.27 163 ASP D C 1
ATOM 5986 O O . ASP D 1 186 ? 26.386 59.500 43.079 1.00 15.79 163 ASP D O 1
ATOM 5991 N N . VAL D 1 187 ? 25.407 58.981 41.125 1.00 14.11 164 VAL D N 1
ATOM 5992 C CA . VAL D 1 187 ? 24.130 59.579 41.588 1.00 10.13 164 VAL D CA 1
ATOM 5993 C C . VAL D 1 187 ? 22.997 58.567 41.633 1.00 10.60 164 VAL D C 1
ATOM 5994 O O . VAL D 1 187 ? 21.823 58.943 41.716 1.00 13.48 164 VAL D O 1
ATOM 5998 N N . TRP D 1 188 ? 23.347 57.276 41.657 1.00 12.17 165 TRP D N 1
ATOM 5999 C CA . TRP D 1 188 ? 22.383 56.270 42.087 1.00 10.92 165 TRP D CA 1
ATOM 6000 C C . TRP D 1 188 ? 21.901 56.651 43.491 1.00 17.48 165 TRP D C 1
ATOM 6001 O O . TRP D 1 188 ? 22.677 57.173 44.285 1.00 15.82 165 TRP D O 1
ATOM 6012 N N . GLU D 1 189 ? 20.639 56.377 43.799 1.00 18.22 166 GLU D N 1
ATOM 6013 C CA . GLU D 1 189 ? 20.107 56.702 45.125 1.00 12.07 166 GLU D CA 1
ATOM 6014 C C . GLU D 1 189 ? 20.888 55.981 46.209 1.00 19.80 166 GLU D C 1
ATOM 6015 O O . GLU D 1 189 ? 21.050 56.526 47.303 1.00 15.92 166 GLU D O 1
ATOM 6021 N N . HIS D 1 190 ? 21.425 54.791 45.913 1.00 19.17 167 HIS D N 1
ATOM 6022 C CA . HIS D 1 190 ? 22.200 54.094 46.946 1.00 14.24 167 HIS D CA 1
ATOM 6023 C C . HIS D 1 190 ? 23.483 54.795 47.325 1.00 20.64 167 HIS D C 1
ATOM 6024 O O . HIS D 1 190 ? 24.065 54.497 48.363 1.00 18.28 167 HIS D O 1
ATOM 6031 N N . ALA D 1 191 ? 23.906 55.760 46.526 1.00 16.29 168 ALA D N 1
ATOM 6032 C CA . ALA D 1 191 ? 25.111 56.510 46.860 1.00 16.93 168 ALA D CA 1
ATOM 6033 C C . ALA D 1 191 ? 24.881 57.588 47.928 1.00 20.39 168 ALA D C 1
ATOM 6034 O O . ALA D 1 191 ? 25.843 58.141 48.441 1.00 15.53 168 ALA D O 1
ATOM 6036 N N . TYR D 1 192 ? 23.627 57.937 48.207 1.00 16.52 169 TYR D N 1
ATOM 6037 C CA . TYR D 1 192 ? 23.360 59.052 49.122 1.00 18.15 169 TYR D CA 1
ATOM 6038 C C . TYR D 1 192 ? 22.133 58.923 49.993 1.00 20.26 169 TYR D C 1
ATOM 6039 O O . TYR D 1 192 ? 21.980 59.680 50.963 1.00 25.85 169 TYR D O 1
ATOM 6048 N N . TYR D 1 193 ? 21.255 57.981 49.689 1.00 16.05 170 TYR D N 1
ATOM 6049 C CA . TYR D 1 193 ? 19.937 58.045 50.301 1.00 12.45 170 TYR D CA 1
ATOM 6050 C C . TYR D 1 193 ? 19.917 57.911 51.838 1.00 24.00 170 TYR D C 1
ATOM 6051 O O . TYR D 1 193 ? 19.138 58.594 52.502 1.00 19.68 170 TYR D O 1
ATOM 6060 N N . LEU D 1 194 ? 20.754 57.036 52.389 1.00 19.46 171 LEU D N 1
ATOM 6061 C CA . LEU D 1 194 ? 20.779 56.816 53.840 1.00 28.89 171 LEU D CA 1
ATOM 6062 C C . LEU D 1 194 ? 21.132 58.092 54.585 1.00 31.83 171 LEU D C 1
ATOM 6063 O O . LEU D 1 194 ? 20.723 58.278 55.718 1.00 26.27 171 LEU D O 1
ATOM 6068 N N . GLN D 1 195 ? 21.882 58.979 53.944 1.00 27.47 172 GLN D N 1
ATOM 6069 C CA . GLN D 1 195 ? 22.326 60.188 54.602 1.00 26.42 172 GLN D CA 1
ATOM 6070 C C . GLN D 1 195 ? 21.485 61.392 54.186 1.00 31.16 172 GLN D C 1
ATOM 6071 O O . GLN D 1 195 ? 21.015 62.153 55.021 1.00 21.38 172 GLN D O 1
ATOM 6077 N N . TYR D 1 196 ? 21.279 61.550 52.887 1.00 19.69 173 TYR D N 1
ATOM 6078 C CA . TYR D 1 196 ? 20.651 62.735 52.377 1.00 16.64 173 TYR D CA 1
ATOM 6079 C C . TYR D 1 196 ? 19.227 62.511 51.911 1.00 22.28 173 TYR D C 1
ATOM 6080 O O . TYR D 1 196 ? 18.557 63.463 51.492 1.00 19.44 173 TYR D O 1
ATOM 6089 N N . LYS D 1 197 ? 18.772 61.263 51.975 1.00 14.07 174 LYS D N 1
ATOM 6090 C CA . LYS D 1 197 ? 17.445 60.916 51.454 1.00 18.57 174 LYS D CA 1
ATOM 6091 C C . LYS D 1 197 ? 17.224 61.445 50.046 1.00 19.16 174 LYS D C 1
ATOM 6092 O O . LYS D 1 197 ? 18.113 61.358 49.200 1.00 21.02 174 LYS D O 1
ATOM 6098 N N . ASN D 1 198 ? 16.052 62.034 49.812 1.00 13.08 175 ASN D N 1
ATOM 6099 C CA . ASN D 1 198 ? 15.677 62.568 48.501 1.00 15.53 175 ASN D CA 1
ATOM 6100 C C . ASN D 1 198 ? 16.518 63.761 48.042 1.00 22.80 175 ASN D C 1
ATOM 6101 O O . ASN D 1 198 ? 16.495 64.130 46.866 1.00 22.76 175 ASN D O 1
ATOM 6106 N N . VAL D 1 199 ? 17.262 64.372 48.950 1.00 14.93 176 VAL D N 1
ATOM 6107 C CA . VAL D 1 199 ? 17.916 65.634 48.612 1.00 28.02 176 VAL D CA 1
ATOM 6108 C C . VAL D 1 199 ? 19.262 65.387 47.904 1.00 19.66 176 VAL D C 1
ATOM 6109 O O . VAL D 1 199 ? 20.327 65.578 48.465 1.00 14.94 176 VAL D O 1
ATOM 6113 N N . ARG D 1 200 ? 19.198 64.933 46.659 1.00 23.97 177 ARG D N 1
ATOM 6114 C CA . ARG D 1 200 ? 20.418 64.739 45.890 1.00 18.24 177 ARG D CA 1
ATOM 6115 C C . ARG D 1 200 ? 21.300 66.012 45.766 1.00 22.20 177 ARG D C 1
ATOM 6116 O O . ARG D 1 200 ? 22.529 65.909 45.848 1.00 15.49 177 ARG D O 1
ATOM 6124 N N . PRO D 1 201 ? 20.693 67.215 45.612 1.00 19.76 178 PRO D N 1
ATOM 6125 C CA . PRO D 1 201 ? 21.614 68.368 45.523 1.00 21.46 178 PRO D CA 1
ATOM 6126 C C . PRO D 1 201 ? 22.478 68.590 46.782 1.00 23.36 178 PRO D C 1
ATOM 6127 O O . PRO D 1 201 ? 23.608 69.084 46.669 1.00 24.91 178 PRO D O 1
ATOM 6131 N N . GLU D 1 202 ? 21.987 68.201 47.954 1.00 16.99 179 GLU D N 1
ATOM 6132 C CA . GLU D 1 202 ? 22.800 68.366 49.156 1.00 15.07 179 GLU D CA 1
ATOM 6133 C C . GLU D 1 202 ? 23.973 67.385 49.130 1.00 19.37 179 GLU D C 1
ATOM 6134 O O . GLU D 1 202 ? 25.098 67.737 49.467 1.00 19.43 179 GLU D O 1
ATOM 6140 N N . TYR D 1 203 ? 23.718 66.157 48.697 1.00 20.23 180 TYR D N 1
ATOM 6141 C CA . TYR D 1 203 ? 24.802 65.212 48.463 1.00 21.70 180 TYR D CA 1
ATOM 6142 C C . TYR D 1 203 ? 25.838 65.780 47.495 1.00 15.55 180 TYR D C 1
ATOM 6143 O O . TYR D 1 203 ? 27.037 65.741 47.752 1.00 15.93 180 TYR D O 1
ATOM 6152 N N . LEU D 1 204 ? 25.350 66.301 46.372 1.00 12.76 181 LEU D N 1
ATOM 6153 C CA . LEU D 1 204 ? 26.193 66.845 45.314 1.00 21.64 181 LEU D CA 1
ATOM 6154 C C . LEU D 1 204 ? 26.933 68.111 45.744 1.00 34.40 181 LEU D C 1
ATOM 6155 O O . LEU D 1 204 ? 27.925 68.497 45.134 1.00 35.97 181 LEU D O 1
ATOM 6160 N N . LYS D 1 205 ? 26.412 68.794 46.756 1.00 22.86 182 LYS D N 1
ATOM 6161 C CA . LYS D 1 205 ? 27.113 69.931 47.339 1.00 21.49 182 LYS D CA 1
ATOM 6162 C C . LYS D 1 205 ? 28.322 69.486 48.157 1.00 17.40 182 LYS D C 1
ATOM 6163 O O . LYS D 1 205 ? 29.396 70.075 48.092 1.00 21.88 182 LYS D O 1
ATOM 6169 N N . ASN D 1 206 ? 28.137 68.434 48.938 1.00 17.01 183 ASN D N 1
ATOM 6170 C CA . ASN D 1 206 ? 29.156 68.026 49.900 1.00 16.40 183 ASN D CA 1
ATOM 6171 C C . ASN D 1 206 ? 30.203 67.119 49.305 1.00 21.56 183 ASN D C 1
ATOM 6172 O O . ASN D 1 206 ? 31.307 67.069 49.783 1.00 18.66 183 ASN D O 1
ATOM 6177 N N . VAL D 1 207 ? 29.859 66.405 48.244 1.00 24.80 184 VAL D N 1
ATOM 6178 C CA . VAL D 1 207 ? 30.796 65.423 47.743 1.00 19.57 184 VAL D CA 1
ATOM 6179 C C . VAL D 1 207 ? 32.088 66.121 47.313 1.00 21.36 184 VAL D C 1
ATOM 6180 O O . VAL D 1 207 ? 33.151 65.512 47.340 1.00 19.36 184 VAL D O 1
ATOM 6184 N N . TRP D 1 208 ? 32.012 67.406 46.960 1.00 19.87 185 TRP D N 1
ATOM 6185 C CA . TRP D 1 208 ? 33.218 68.137 46.524 1.00 26.21 185 TRP D CA 1
ATOM 6186 C C . TRP D 1 208 ? 34.270 68.271 47.637 1.00 31.03 185 TRP D C 1
ATOM 6187 O O . TRP D 1 208 ? 35.453 68.524 47.372 1.00 19.43 185 TRP D O 1
ATOM 6198 N N . LYS D 1 209 ? 33.836 68.086 48.876 1.00 11.62 186 LYS D N 1
ATOM 6199 C CA . LYS D 1 209 ? 34.738 68.149 50.022 1.00 15.03 186 LYS D CA 1
ATOM 6200 C C . LYS D 1 209 ? 35.718 66.985 50.048 1.00 15.66 186 LYS D C 1
ATOM 6201 O O . LYS D 1 209 ? 36.748 67.062 50.716 1.00 14.85 186 LYS D O 1
ATOM 6207 N N . VAL D 1 210 ? 35.370 65.886 49.378 1.00 16.27 187 VAL D N 1
ATOM 6208 C CA . VAL D 1 210 ? 36.234 64.708 49.366 1.00 15.53 187 VAL D CA 1
ATOM 6209 C C . VAL D 1 210 ? 36.648 64.190 47.971 1.00 17.51 187 VAL D C 1
ATOM 6210 O O . VAL D 1 210 ? 37.128 63.069 47.854 1.00 20.26 187 VAL D O 1
ATOM 6214 N N . ILE D 1 211 ? 36.525 65.014 46.936 1.00 16.49 188 ILE D N 1
ATOM 6215 C CA . ILE D 1 211 ? 37.009 64.618 45.615 1.00 19.84 188 ILE D CA 1
ATOM 6216 C C . ILE D 1 211 ? 38.530 64.636 45.632 1.00 20.10 188 ILE D C 1
ATOM 6217 O O . ILE D 1 211 ? 39.139 65.596 46.075 1.00 17.36 188 ILE D O 1
ATOM 6222 N N . ASN D 1 212 ? 39.137 63.540 45.201 1.00 18.41 189 ASN D N 1
ATOM 6223 C CA . ASN D 1 212 ? 40.588 63.439 45.146 1.00 10.24 189 ASN D CA 1
ATOM 6224 C C . ASN D 1 212 ? 41.106 64.014 43.814 1.00 18.50 189 ASN D C 1
ATOM 6225 O O . ASN D 1 212 ? 41.230 63.292 42.831 1.00 19.70 189 ASN D O 1
ATOM 6230 N N . TRP D 1 213 ? 41.392 65.318 43.779 1.00 18.42 190 TRP D N 1
ATOM 6231 C CA . TRP D 1 213 ? 41.896 65.933 42.548 1.00 22.31 190 TRP D CA 1
ATOM 6232 C C . TRP D 1 213 ? 43.324 65.482 42.219 1.00 22.74 190 TRP D C 1
ATOM 6233 O O . TRP D 1 213 ? 43.782 65.601 41.070 1.00 28.95 190 TRP D O 1
ATOM 6244 N N . LYS D 1 214 ? 44.023 64.931 43.204 1.00 18.44 191 LYS D N 1
ATOM 6245 C CA . LYS D 1 214 ? 45.362 64.353 42.951 1.00 19.14 191 LYS D CA 1
ATOM 6246 C C . LYS D 1 214 ? 45.267 63.133 41.999 1.00 26.12 191 LYS D C 1
ATOM 6247 O O . LYS D 1 214 ? 45.971 63.044 40.991 1.00 17.77 191 LYS D O 1
ATOM 6253 N N . TYR D 1 215 ? 44.343 62.222 42.280 1.00 24.20 192 TYR D N 1
ATOM 6254 C CA . TYR D 1 215 ? 44.088 61.110 41.378 1.00 19.19 192 TYR D CA 1
ATOM 6255 C C . TYR D 1 215 ? 43.692 61.568 39.963 1.00 21.79 192 TYR D C 1
ATOM 6256 O O . TYR D 1 215 ? 44.222 61.058 38.992 1.00 24.15 192 TYR D O 1
ATOM 6265 N N . ALA D 1 216 ? 42.747 62.501 39.854 1.00 19.65 193 ALA D N 1
ATOM 6266 C CA . ALA D 1 216 ? 42.328 63.015 38.544 1.00 22.55 193 ALA D CA 1
ATOM 6267 C C . ALA D 1 216 ? 43.499 63.574 37.763 1.00 18.63 193 ALA D C 1
ATOM 6268 O O . ALA D 1 216 ? 43.628 63.321 36.555 1.00 28.27 193 ALA D O 1
ATOM 6270 N N . SER D 1 217 ? 44.355 64.324 38.450 1.00 22.28 194 SER D N 1
ATOM 6271 C CA . SER D 1 217 ? 45.523 64.947 37.821 1.00 27.00 194 SER D CA 1
ATOM 6272 C C . SER D 1 217 ? 46.480 63.900 37.248 1.00 30.46 194 SER D C 1
ATOM 6273 O O . SER D 1 217 ? 46.923 64.033 36.107 1.00 26.26 194 SER D O 1
ATOM 6276 N N . GLU D 1 218 ? 46.774 62.862 38.032 1.00 18.73 195 GLU D N 1
ATOM 6277 C CA . GLU D 1 218 ? 47.618 61.751 37.590 1.00 21.51 195 GLU D CA 1
ATOM 6278 C C . GLU D 1 218 ? 47.041 61.033 36.373 1.00 33.81 195 GLU D C 1
ATOM 6279 O O . GLU D 1 218 ? 47.785 60.653 35.473 1.00 27.68 195 GLU D O 1
ATOM 6285 N N . VAL D 1 219 ? 45.728 60.798 36.377 1.00 31.41 196 VAL D N 1
ATOM 6286 C CA . VAL D 1 219 ? 45.067 60.200 35.216 1.00 26.97 196 VAL D CA 1
ATOM 6287 C C . VAL D 1 219 ? 45.184 61.124 34.011 1.00 24.62 196 VAL D C 1
ATOM 6288 O O . VAL D 1 219 ? 45.454 60.679 32.893 1.00 27.88 196 VAL D O 1
ATOM 6292 N N . TYR D 1 220 ? 44.959 62.411 34.238 1.00 15.72 197 TYR D N 1
ATOM 6293 C CA . TYR D 1 220 ? 45.054 63.390 33.168 1.00 24.88 197 TYR D CA 1
ATOM 6294 C C . TYR D 1 220 ? 46.436 63.351 32.514 1.00 29.21 197 TYR D C 1
ATOM 6295 O O . TYR D 1 220 ? 46.533 63.271 31.296 1.00 25.95 197 TYR D O 1
ATOM 6304 N N . GLU D 1 221 ? 47.479 63.359 33.341 1.00 22.92 198 GLU D N 1
ATOM 6305 C CA . GLU D 1 221 ? 48.882 63.350 32.910 1.00 34.76 198 GLU D CA 1
ATOM 6306 C C . GLU D 1 221 ? 49.278 62.076 32.163 1.00 36.55 198 GLU D C 1
ATOM 6307 O O . GLU D 1 221 ? 50.095 62.115 31.246 1.00 46.49 198 GLU D O 1
ATOM 6313 N N . LYS D 1 222 ? 48.687 60.953 32.560 1.00 35.35 199 LYS D N 1
ATOM 6314 C CA . LYS D 1 222 ? 49.015 59.647 31.987 1.00 33.08 199 LYS D CA 1
ATOM 6315 C C . LYS D 1 222 ? 48.003 59.151 30.959 1.00 38.40 199 LYS D C 1
ATOM 6316 O O . LYS D 1 222 ? 48.289 58.196 30.238 1.00 39.03 199 LYS D O 1
ATOM 6322 N N . GLU D 1 223 ? 46.819 59.774 30.929 1.00 44.86 200 GLU D N 1
ATOM 6323 C CA . GLU D 1 223 ? 45.710 59.382 30.042 1.00 46.43 200 GLU D CA 1
ATOM 6324 C C . GLU D 1 223 ? 45.255 57.952 30.299 1.00 51.78 200 GLU D C 1
ATOM 6325 O O . GLU D 1 223 ? 44.838 57.255 29.372 1.00 57.50 200 GLU D O 1
ATOM 6331 N N . ASN D 1 224 ? 45.389 57.491 31.538 1.00 48.47 201 ASN D N 1
ATOM 6332 C CA . ASN D 1 224 ? 44.828 56.196 31.904 1.00 45.41 201 ASN D CA 1
ATOM 6333 C C . ASN D 1 224 ? 44.398 56.150 33.376 1.00 39.12 201 ASN D C 1
ATOM 6334 O O . ASN D 1 224 ? 44.979 56.824 34.216 1.00 44.48 201 ASN D O 1
ATOM 6339 N N . ASN D 1 225 ? 43.393 55.337 33.683 1.00 44.12 202 ASN D N 1
ATOM 6340 C CA . ASN D 1 225 ? 42.886 55.223 35.054 1.00 45.91 202 ASN D CA 1
ATOM 6341 C C . ASN D 1 225 ? 43.707 54.303 35.958 1.00 48.20 202 ASN D C 1
ATOM 6342 O O . ASN D 1 225 ? 43.420 54.193 37.154 1.00 51.24 202 ASN D O 1
ATOM 6347 N N . MET E 1 23 ? 56.881 75.107 125.389 1.00 57.29 -1 MET E N 1
ATOM 6348 C CA . MET E 1 23 ? 57.349 75.365 124.028 1.00 54.54 -1 MET E CA 1
ATOM 6349 C C . MET E 1 23 ? 57.732 74.095 123.279 1.00 49.85 -1 MET E C 1
ATOM 6350 O O . MET E 1 23 ? 58.466 73.261 123.814 1.00 48.26 -1 MET E O 1
ATOM 6355 N N . THR E 1 24 ? 57.214 73.959 122.052 1.00 48.12 1 THR E N 1
ATOM 6356 C CA . THR E 1 24 ? 57.589 72.878 121.130 1.00 51.18 1 THR E CA 1
ATOM 6357 C C . THR E 1 24 ? 58.730 73.315 120.223 1.00 47.31 1 THR E C 1
ATOM 6358 O O . THR E 1 24 ? 58.944 74.504 120.025 1.00 56.70 1 THR E O 1
ATOM 6362 N N . PHE E 1 25 ? 59.443 72.346 119.659 1.00 38.84 2 PHE E N 1
ATOM 6363 C CA . PHE E 1 25 ? 60.616 72.632 118.831 1.00 28.56 2 PHE E CA 1
ATOM 6364 C C . PHE E 1 25 ? 60.454 72.267 117.342 1.00 19.54 2 PHE E C 1
ATOM 6365 O O . PHE E 1 25 ? 59.639 71.430 116.983 1.00 22.87 2 PHE E O 1
ATOM 6373 N N . THR E 1 26 ? 61.255 72.892 116.485 1.00 23.32 3 THR E N 1
ATOM 6374 C CA . THR E 1 26 ? 61.236 72.584 115.054 1.00 34.01 3 THR E CA 1
ATOM 6375 C C . THR E 1 26 ? 62.625 72.143 114.586 1.00 22.75 3 THR E C 1
ATOM 6376 O O . THR E 1 26 ? 63.632 72.418 115.240 1.00 31.18 3 THR E O 1
ATOM 6380 N N . LEU E 1 27 ? 62.667 71.393 113.494 1.00 22.58 4 LEU E N 1
ATOM 6381 C CA . LEU E 1 27 ? 63.927 70.969 112.907 1.00 15.07 4 LEU E CA 1
ATOM 6382 C C . LEU E 1 27 ? 64.663 72.203 112.358 1.00 17.37 4 LEU E C 1
ATOM 6383 O O . LEU E 1 27 ? 64.131 72.930 111.504 1.00 22.17 4 LEU E O 1
ATOM 6388 N N . PRO E 1 28 ? 65.880 72.473 112.857 1.00 24.38 5 PRO E N 1
ATOM 6389 C CA . PRO E 1 28 ? 66.593 73.636 112.305 1.00 26.05 5 PRO E CA 1
ATOM 6390 C C . PRO E 1 28 ? 67.105 73.401 110.902 1.00 28.10 5 PRO E C 1
ATOM 6391 O O . PRO E 1 28 ? 67.453 72.271 110.563 1.00 28.67 5 PRO E O 1
ATOM 6395 N N . ASP E 1 29 ? 67.160 74.454 110.098 1.00 27.28 6 ASP E N 1
ATOM 6396 C CA . ASP E 1 29 ? 67.816 74.376 108.792 1.00 30.76 6 ASP E CA 1
ATOM 6397 C C . ASP E 1 29 ? 69.307 74.119 108.940 1.00 33.89 6 ASP E C 1
ATOM 6398 O O . ASP E 1 29 ? 69.943 74.648 109.850 1.00 29.21 6 ASP E O 1
ATOM 6403 N N . LEU E 1 30 ? 69.883 73.350 108.025 1.00 22.22 7 LEU E N 1
ATOM 6404 C CA . LEU E 1 30 ? 71.328 73.298 107.955 1.00 31.56 7 LEU E CA 1
ATOM 6405 C C . LEU E 1 30 ? 71.798 74.634 107.382 1.00 34.55 7 LEU E C 1
ATOM 6406 O O . LEU E 1 30 ? 71.087 75.262 106.601 1.00 27.00 7 LEU E O 1
ATOM 6411 N N . PRO E 1 31 ? 73.004 75.064 107.754 1.00 35.38 8 PRO E N 1
ATOM 6412 C CA . PRO E 1 31 ? 73.568 76.261 107.121 1.00 39.94 8 PRO E CA 1
ATOM 6413 C C . PRO E 1 31 ? 74.183 76.004 105.721 1.00 34.21 8 PRO E C 1
ATOM 6414 O O . PRO E 1 31 ? 74.897 76.867 105.232 1.00 30.65 8 PRO E O 1
ATOM 6418 N N . TYR E 1 32 ? 73.939 74.840 105.114 1.00 28.41 9 TYR E N 1
ATOM 6419 C CA . TYR E 1 32 ? 74.466 74.507 103.778 1.00 32.95 9 TYR E CA 1
ATOM 6420 C C . TYR E 1 32 ? 73.558 73.474 103.107 1.00 33.66 9 TYR E C 1
ATOM 6421 O O . TYR E 1 32 ? 72.674 72.919 103.766 1.00 35.63 9 TYR E O 1
ATOM 6430 N N . ASP E 1 33 ? 73.742 73.240 101.803 1.00 29.42 10 ASP E N 1
ATOM 6431 C CA . ASP E 1 33 ? 72.997 72.178 101.103 1.00 32.65 10 ASP E CA 1
ATOM 6432 C C . ASP E 1 33 ? 73.416 70.797 101.616 1.00 25.54 10 ASP E C 1
ATOM 6433 O O . ASP E 1 33 ? 74.515 70.644 102.144 1.00 29.99 10 ASP E O 1
ATOM 6438 N N . TYR E 1 34 ? 72.533 69.808 101.478 1.00 22.58 11 TYR E N 1
ATOM 6439 C CA . TYR E 1 34 ? 72.814 68.437 101.945 1.00 30.95 11 TYR E CA 1
ATOM 6440 C C . TYR E 1 34 ? 74.103 67.871 101.355 1.00 38.26 11 TYR E C 1
ATOM 6441 O O . TYR E 1 34 ? 74.824 67.100 101.995 1.00 35.50 11 TYR E O 1
ATOM 6450 N N . GLY E 1 35 ? 74.386 68.260 100.121 1.00 31.28 12 GLY E N 1
ATOM 6451 C CA . GLY E 1 35 ? 75.528 67.724 99.412 1.00 35.46 12 GLY E CA 1
ATOM 6452 C C . GLY E 1 35 ? 76.783 68.555 99.578 1.00 33.97 12 GLY E C 1
ATOM 6453 O O . GLY E 1 35 ? 77.807 68.252 98.988 1.00 33.52 12 GLY E O 1
ATOM 6454 N N . ALA E 1 36 ? 76.720 69.596 100.401 1.00 30.15 13 ALA E N 1
ATOM 6455 C CA . ALA E 1 36 ? 77.814 70.563 100.432 1.00 31.95 13 ALA E CA 1
ATOM 6456 C C . ALA E 1 36 ? 79.091 70.061 101.108 1.00 30.10 13 ALA E C 1
ATOM 6457 O O . ALA E 1 36 ? 80.136 70.693 100.979 1.00 25.49 13 ALA E O 1
ATOM 6459 N N . LEU E 1 37 ? 79.023 68.942 101.833 1.00 27.48 14 LEU E N 1
ATOM 6460 C CA . LEU E 1 37 ? 80.181 68.481 102.617 1.00 26.64 14 LEU E CA 1
ATOM 6461 C C . LEU E 1 37 ? 80.924 67.373 101.904 1.00 29.35 14 LEU E C 1
ATOM 6462 O O . LEU E 1 37 ? 81.924 66.860 102.403 1.00 24.79 14 LEU E O 1
ATOM 6467 N N . GLU E 1 38 ? 80.438 67.029 100.716 1.00 31.18 15 GLU E N 1
ATOM 6468 C CA . GLU E 1 38 ? 81.062 66.004 99.904 1.00 31.45 15 GLU E CA 1
ATOM 6469 C C . GLU E 1 38 ? 82.439 66.429 99.434 1.00 38.75 15 GLU E C 1
ATOM 6470 O O . GLU E 1 38 ? 82.679 67.615 99.210 1.00 46.03 15 GLU E O 1
ATOM 6476 N N . PRO E 1 39 ? 83.344 65.452 99.255 1.00 38.19 16 PRO E N 1
ATOM 6477 C CA . PRO E 1 39 ? 83.066 64.021 99.399 1.00 29.23 16 PRO E CA 1
ATOM 6478 C C . PRO E 1 39 ? 83.191 63.484 100.824 1.00 34.89 16 PRO E C 1
ATOM 6479 O O . PRO E 1 39 ? 82.882 62.310 101.009 1.00 41.41 16 PRO E O 1
ATOM 6483 N N . ALA E 1 40 ? 83.636 64.301 101.785 1.00 29.38 17 ALA E N 1
ATOM 6484 C CA . ALA E 1 40 ? 83.915 63.816 103.132 1.00 33.81 17 ALA E CA 1
ATOM 6485 C C . ALA E 1 40 ? 82.684 63.138 103.735 1.00 31.30 17 ALA E C 1
ATOM 6486 O O . ALA E 1 40 ? 82.759 62.028 104.257 1.00 25.40 17 ALA E O 1
ATOM 6488 N N . ILE E 1 41 ? 81.544 63.809 103.630 1.00 33.37 18 ILE E N 1
ATOM 6489 C CA . ILE E 1 41 ? 80.291 63.247 104.083 1.00 28.64 18 ILE E CA 1
ATOM 6490 C C . ILE E 1 41 ? 79.309 63.321 102.937 1.00 25.65 18 ILE E C 1
ATOM 6491 O O . ILE E 1 41 ? 79.007 64.419 102.462 1.00 19.72 18 ILE E O 1
ATOM 6496 N N . SER E 1 42 ? 78.794 62.170 102.491 1.00 31.13 19 SER E N 1
ATOM 6497 C CA . SER E 1 42 ? 77.908 62.183 101.322 1.00 32.25 19 SER E CA 1
ATOM 6498 C C . SER E 1 42 ? 76.564 62.834 101.646 1.00 32.31 19 SER E C 1
ATOM 6499 O O . SER E 1 42 ? 76.083 62.782 102.793 1.00 29.45 19 SER E O 1
ATOM 6502 N N . GLY E 1 43 ? 75.956 63.413 100.610 1.00 25.19 20 GLY E N 1
ATOM 6503 C CA . GLY E 1 43 ? 74.661 64.064 100.691 1.00 33.47 20 GLY E CA 1
ATOM 6504 C C . GLY E 1 43 ? 73.554 63.111 101.082 1.00 32.42 20 GLY E C 1
ATOM 6505 O O . GLY E 1 43 ? 72.507 63.520 101.602 1.00 33.80 20 GLY E O 1
ATOM 6506 N N . GLU E 1 44 ? 73.750 61.839 100.773 1.00 22.90 21 GLU E N 1
ATOM 6507 C CA . GLU E 1 44 ? 72.775 60.832 101.156 1.00 27.59 21 GLU E CA 1
ATOM 6508 C C . GLU E 1 44 ? 72.701 60.749 102.694 1.00 24.82 21 GLU E C 1
ATOM 6509 O O . GLU E 1 44 ? 71.607 60.718 103.276 1.00 28.51 21 GLU E O 1
ATOM 6515 N N . ILE E 1 45 ? 73.861 60.728 103.345 1.00 18.50 22 ILE E N 1
ATOM 6516 C CA . ILE E 1 45 ? 73.899 60.676 104.831 1.00 14.80 22 ILE E CA 1
ATOM 6517 C C . ILE E 1 45 ? 73.298 61.945 105.421 1.00 28.07 22 ILE E C 1
ATOM 6518 O O . ILE E 1 45 ? 72.401 61.874 106.259 1.00 43.47 22 ILE E O 1
ATOM 6523 N N . MET E 1 46 ? 73.778 63.101 104.968 1.00 29.46 23 MET E N 1
ATOM 6524 C CA . MET E 1 46 ? 73.293 64.381 105.487 1.00 27.89 23 MET E CA 1
ATOM 6525 C C . MET E 1 46 ? 71.771 64.471 105.434 1.00 29.54 23 MET E C 1
ATOM 6526 O O . MET E 1 46 ? 71.144 64.932 106.376 1.00 27.10 23 MET E O 1
ATOM 6531 N N . GLN E 1 47 ? 71.186 64.024 104.320 1.00 22.95 24 GLN E N 1
ATOM 6532 C CA . GLN E 1 47 ? 69.740 64.120 104.111 1.00 19.88 24 GLN E CA 1
ATOM 6533 C C . GLN E 1 47 ? 68.938 63.260 105.090 1.00 28.33 24 GLN E C 1
ATOM 6534 O O . GLN E 1 47 ? 68.059 63.769 105.781 1.00 26.66 24 GLN E O 1
ATOM 6540 N N . ILE E 1 48 ? 69.240 61.960 105.160 1.00 29.10 25 ILE E N 1
ATOM 6541 C CA . ILE E 1 48 ? 68.555 61.088 106.121 1.00 31.52 25 ILE E CA 1
ATOM 6542 C C . ILE E 1 48 ? 68.903 61.460 107.581 1.00 24.43 25 ILE E C 1
ATOM 6543 O O . ILE E 1 48 ? 68.034 61.420 108.450 1.00 22.33 25 ILE E O 1
ATOM 6548 N N . HIS E 1 49 ? 70.163 61.795 107.849 1.00 17.10 26 HIS E N 1
ATOM 6549 C CA . HIS E 1 49 ? 70.606 62.167 109.206 1.00 16.83 26 HIS E CA 1
ATOM 6550 C C . HIS E 1 49 ? 69.824 63.360 109.773 1.00 19.49 26 HIS E C 1
ATOM 6551 O O . HIS E 1 49 ? 69.374 63.361 110.938 1.00 15.87 26 HIS E O 1
ATOM 6558 N N . HIS E 1 50 ? 69.667 64.360 108.917 1.00 16.55 27 HIS E N 1
ATOM 6559 C CA . HIS E 1 50 ? 68.939 65.583 109.214 1.00 18.85 27 HIS E CA 1
ATOM 6560 C C . HIS E 1 50 ? 67.433 65.332 109.234 1.00 19.41 27 HIS E C 1
ATOM 6561 O O . HIS E 1 50 ? 66.792 65.549 110.255 1.00 17.49 27 HIS E O 1
ATOM 6568 N N . GLN E 1 51 ? 66.879 64.859 108.111 1.00 24.15 28 GLN E N 1
ATOM 6569 C CA . GLN E 1 51 ? 65.420 64.737 107.942 1.00 22.70 28 GLN E CA 1
ATOM 6570 C C . GLN E 1 51 ? 64.764 63.550 108.639 1.00 22.36 28 GLN E C 1
ATOM 6571 O O . GLN E 1 51 ? 63.558 63.579 108.889 1.00 28.62 28 GLN E O 1
ATOM 6577 N N . LYS E 1 52 ? 65.519 62.496 108.923 1.00 23.67 29 LYS E N 1
ATOM 6578 C CA . LYS E 1 52 ? 64.924 61.346 109.630 1.00 30.88 29 LYS E CA 1
ATOM 6579 C C . LYS E 1 52 ? 65.387 61.271 111.088 1.00 24.61 29 LYS E C 1
ATOM 6580 O O . LYS E 1 52 ? 64.565 61.253 112.007 1.00 27.74 29 LYS E O 1
ATOM 6586 N N . HIS E 1 53 ? 66.696 61.211 111.302 1.00 18.67 30 HIS E N 1
ATOM 6587 C CA . HIS E 1 53 ? 67.219 61.010 112.650 1.00 15.00 30 HIS E CA 1
ATOM 6588 C C . HIS E 1 53 ? 66.974 62.249 113.511 1.00 19.77 30 HIS E C 1
ATOM 6589 O O . HIS E 1 53 ? 66.344 62.145 114.536 1.00 17.84 30 HIS E O 1
ATOM 6596 N N . HIS E 1 54 ? 67.438 63.425 113.085 1.00 22.18 31 HIS E N 1
ATOM 6597 C CA . HIS E 1 54 ? 67.246 64.616 113.906 1.00 14.48 31 HIS E CA 1
ATOM 6598 C C . HIS E 1 54 ? 65.746 64.943 114.038 1.00 17.84 31 HIS E C 1
ATOM 6599 O O . HIS E 1 54 ? 65.301 65.254 115.136 1.00 20.83 31 HIS E O 1
ATOM 6606 N N . GLN E 1 55 ? 64.985 64.866 112.940 1.00 15.83 32 GLN E N 1
ATOM 6607 C CA . GLN E 1 55 ? 63.534 65.150 112.964 1.00 24.86 32 GLN E CA 1
ATOM 6608 C C . GLN E 1 55 ? 62.784 64.286 113.969 1.00 19.03 32 GLN E C 1
ATOM 6609 O O . GLN E 1 55 ? 61.870 64.765 114.638 1.00 20.07 32 GLN E O 1
ATOM 6615 N N . ALA E 1 56 ? 63.117 63.000 114.028 1.00 12.20 33 ALA E N 1
ATOM 6616 C CA . ALA E 1 56 ? 62.520 62.095 115.030 1.00 13.69 33 ALA E CA 1
ATOM 6617 C C . ALA E 1 56 ? 62.888 62.505 116.472 1.00 21.73 33 ALA E C 1
ATOM 6618 O O . ALA E 1 56 ? 62.061 62.392 117.369 1.00 27.92 33 ALA E O 1
ATOM 6620 N N . TYR E 1 57 ? 64.132 62.922 116.712 1.00 13.92 34 TYR E N 1
ATOM 6621 C CA . TYR E 1 57 ? 64.492 63.430 118.048 1.00 20.92 34 TYR E CA 1
ATOM 6622 C C . TYR E 1 57 ? 63.635 64.655 118.387 1.00 24.28 34 TYR E C 1
ATOM 6623 O O . TYR E 1 57 ? 63.112 64.752 119.493 1.00 17.99 34 TYR E O 1
ATOM 6632 N N . VAL E 1 58 ? 63.482 65.577 117.435 1.00 22.61 35 VAL E N 1
ATOM 6633 C CA . VAL E 1 58 ? 62.640 66.766 117.636 1.00 24.11 35 VAL E CA 1
ATOM 6634 C C . VAL E 1 58 ? 61.198 66.419 117.978 1.00 14.35 35 VAL E C 1
ATOM 6635 O O . VAL E 1 58 ? 60.645 66.883 118.972 1.00 17.61 35 VAL E O 1
ATOM 6639 N N . THR E 1 59 ? 60.604 65.585 117.144 1.00 15.51 36 THR E N 1
ATOM 6640 C CA . THR E 1 59 ? 59.206 65.217 117.288 1.00 28.53 36 THR E CA 1
ATOM 6641 C C . THR E 1 59 ? 58.968 64.395 118.550 1.00 21.69 36 THR E C 1
ATOM 6642 O O . THR E 1 59 ? 57.971 64.591 119.231 1.00 20.27 36 THR E O 1
ATOM 6646 N N . ASN E 1 60 ? 59.871 63.468 118.854 1.00 13.87 37 ASN E N 1
ATOM 6647 C CA . ASN E 1 60 ? 59.709 62.653 120.068 1.00 7.26 37 ASN E CA 1
ATOM 6648 C C . ASN E 1 60 ? 60.010 63.433 121.348 1.00 18.47 37 ASN E C 1
ATOM 6649 O O . ASN E 1 60 ? 59.441 63.140 122.403 1.00 19.06 37 ASN E O 1
ATOM 6654 N N . TYR E 1 61 ? 60.896 64.427 121.261 1.00 19.69 38 TYR E N 1
ATOM 6655 C CA . TYR E 1 61 ? 61.097 65.348 122.374 1.00 17.39 38 TYR E CA 1
ATOM 6656 C C . TYR E 1 61 ? 59.820 66.186 122.587 1.00 22.80 38 TYR E C 1
ATOM 6657 O O . TYR E 1 61 ? 59.376 66.344 123.725 1.00 23.12 38 TYR E O 1
ATOM 6666 N N . ASN E 1 62 ? 59.249 66.734 121.505 1.00 19.24 39 ASN E N 1
ATOM 6667 C CA . ASN E 1 62 ? 57.982 67.484 121.605 1.00 23.22 39 ASN E CA 1
ATOM 6668 C C . ASN E 1 62 ? 56.871 66.652 122.267 1.00 26.95 39 ASN E C 1
ATOM 6669 O O . ASN E 1 62 ? 56.191 67.125 123.184 1.00 20.73 39 ASN E O 1
ATOM 6674 N N . ASN E 1 63 ? 56.700 65.411 121.825 1.00 15.99 40 ASN E N 1
ATOM 6675 C CA . ASN E 1 63 ? 55.718 64.533 122.466 1.00 27.27 40 ASN E CA 1
ATOM 6676 C C . ASN E 1 63 ? 56.074 64.215 123.931 1.00 28.36 40 ASN E C 1
ATOM 6677 O O . ASN E 1 63 ? 55.189 64.183 124.793 1.00 21.81 40 ASN E O 1
ATOM 6682 N N . ALA E 1 64 ? 57.358 64.014 124.228 1.00 17.85 41 ALA E N 1
ATOM 6683 C CA . ALA E 1 64 ? 57.756 63.739 125.605 1.00 17.46 41 ALA E CA 1
ATOM 6684 C C . ALA E 1 64 ? 57.496 64.947 126.513 1.00 22.97 41 ALA E C 1
ATOM 6685 O O . ALA E 1 64 ? 57.082 64.783 127.657 1.00 18.66 41 ALA E O 1
ATOM 6687 N N . LEU E 1 65 ? 57.733 66.153 125.995 1.00 20.54 42 LEU E N 1
ATOM 6688 C CA . LEU E 1 65 ? 57.522 67.377 126.760 1.00 19.67 42 LEU E CA 1
ATOM 6689 C C . LEU E 1 65 ? 56.061 67.594 127.110 1.00 21.77 42 LEU E C 1
ATOM 6690 O O . LEU E 1 65 ? 55.754 68.080 128.179 1.00 13.56 42 LEU E O 1
ATOM 6695 N N . GLU E 1 66 ? 55.164 67.267 126.189 1.00 21.25 43 GLU E N 1
ATOM 6696 C CA . GLU E 1 66 ? 53.731 67.381 126.452 1.00 20.58 43 GLU E CA 1
ATOM 6697 C C . GLU E 1 66 ? 53.290 66.470 127.598 1.00 29.27 43 GLU E C 1
ATOM 6698 O O . GLU E 1 66 ? 52.443 66.875 128.407 1.00 23.27 43 GLU E O 1
ATOM 6704 N N . GLN E 1 67 ? 53.806 65.235 127.626 1.00 18.01 44 GLN E N 1
ATOM 6705 C CA . GLN E 1 67 ? 53.491 64.295 128.710 1.00 16.97 44 GLN E CA 1
ATOM 6706 C C . GLN E 1 67 ? 54.164 64.744 130.014 1.00 21.26 44 GLN E C 1
ATOM 6707 O O . GLN E 1 67 ? 53.629 64.547 131.091 1.00 22.76 44 GLN E O 1
ATOM 6713 N N . LEU E 1 68 ? 55.384 65.275 129.903 1.00 20.59 45 LEU E N 1
ATOM 6714 C CA . LEU E 1 68 ? 56.124 65.757 131.061 1.00 23.05 45 LEU E CA 1
ATOM 6715 C C . LEU E 1 68 ? 55.369 66.881 131.749 1.00 34.09 45 LEU E C 1
ATOM 6716 O O . LEU E 1 68 ? 55.152 66.843 132.960 1.00 34.13 45 LEU E O 1
ATOM 6721 N N . ASP E 1 69 ? 54.957 67.862 130.946 1.00 27.93 46 ASP E N 1
ATOM 6722 C CA . ASP E 1 69 ? 54.209 69.020 131.415 1.00 25.46 46 ASP E CA 1
ATOM 6723 C C . ASP E 1 69 ? 52.961 68.592 132.165 1.00 29.03 46 ASP E C 1
ATOM 6724 O O . ASP E 1 69 ? 52.631 69.127 133.223 1.00 29.05 46 ASP E O 1
ATOM 6729 N N . GLN E 1 70 ? 52.271 67.625 131.582 1.00 25.80 47 GLN E N 1
ATOM 6730 C CA . GLN E 1 70 ? 51.086 67.037 132.167 1.00 25.14 47 GLN E CA 1
ATOM 6731 C C . GLN E 1 70 ? 51.381 66.391 133.509 1.00 29.95 47 GLN E C 1
ATOM 6732 O O . GLN E 1 70 ? 50.677 66.644 134.489 1.00 27.13 47 GLN E O 1
ATOM 6738 N N . ALA E 1 71 ? 52.396 65.530 133.536 1.00 30.77 48 ALA E N 1
ATOM 6739 C CA . ALA E 1 71 ? 52.801 64.852 134.758 1.00 24.99 48 ALA E CA 1
ATOM 6740 C C . ALA E 1 71 ? 53.268 65.855 135.833 1.00 26.05 48 ALA E C 1
ATOM 6741 O O . ALA E 1 71 ? 52.959 65.701 137.013 1.00 29.80 48 ALA E O 1
ATOM 6743 N N . VAL E 1 72 ? 54.013 66.880 135.416 1.00 27.24 49 VAL E N 1
ATOM 6744 C CA . VAL E 1 72 ? 54.529 67.876 136.351 1.00 25.61 49 VAL E CA 1
ATOM 6745 C C . VAL E 1 72 ? 53.397 68.672 137.001 1.00 33.77 49 VAL E C 1
ATOM 6746 O O . VAL E 1 72 ? 53.401 68.904 138.210 1.00 38.44 49 VAL E O 1
ATOM 6750 N N . ASN E 1 73 ? 52.421 69.063 136.197 1.00 30.62 50 ASN E N 1
ATOM 6751 C CA . ASN E 1 73 ? 51.282 69.833 136.680 1.00 42.69 50 ASN E CA 1
ATOM 6752 C C . ASN E 1 73 ? 50.371 69.025 137.601 1.00 46.72 50 ASN E C 1
ATOM 6753 O O . ASN E 1 73 ? 49.906 69.515 138.628 1.00 55.03 50 ASN E O 1
ATOM 6758 N N . LYS E 1 74 ? 50.172 67.765 137.242 1.00 37.14 51 LYS E N 1
ATOM 6759 C CA . LYS E 1 74 ? 49.296 66.854 137.962 1.00 33.82 51 LYS E CA 1
ATOM 6760 C C . LYS E 1 74 ? 49.924 66.295 139.247 1.00 34.54 51 LYS E C 1
ATOM 6761 O O . LYS E 1 74 ? 49.249 65.633 140.047 1.00 36.53 51 LYS E O 1
ATOM 6767 N N . GLY E 1 75 ? 51.210 66.565 139.446 1.00 25.55 52 GLY E N 1
ATOM 6768 C CA . GLY E 1 75 ? 51.931 66.041 140.594 1.00 17.93 52 GLY E CA 1
ATOM 6769 C C . GLY E 1 75 ? 52.195 64.538 140.555 1.00 18.27 52 GLY E C 1
ATOM 6770 O O . GLY E 1 75 ? 52.225 63.866 141.589 1.00 24.04 52 GLY E O 1
ATOM 6771 N N . ASP E 1 76 ? 52.374 63.999 139.362 1.00 23.23 53 ASP E N 1
ATOM 6772 C CA . ASP E 1 76 ? 52.647 62.571 139.193 1.00 20.04 53 ASP E CA 1
ATOM 6773 C C . ASP E 1 76 ? 54.168 62.307 139.162 1.00 24.09 53 ASP E C 1
ATOM 6774 O O . ASP E 1 76 ? 54.779 62.351 138.099 1.00 20.18 53 ASP E O 1
ATOM 6779 N N . ALA E 1 77 ? 54.770 62.075 140.328 1.00 13.70 54 ALA E N 1
ATOM 6780 C CA . ALA E 1 77 ? 56.209 61.928 140.445 1.00 21.27 54 ALA E CA 1
ATOM 6781 C C . ALA E 1 77 ? 56.731 60.745 139.653 1.00 25.70 54 ALA E C 1
ATOM 6782 O O . ALA E 1 77 ? 57.767 60.824 138.994 1.00 20.77 54 ALA E O 1
ATOM 6784 N N . SER E 1 78 ? 56.009 59.641 139.748 1.00 13.14 55 SER E N 1
ATOM 6785 C CA . SER E 1 78 ? 56.421 58.423 139.102 1.00 17.11 55 SER E CA 1
ATOM 6786 C C . SER E 1 78 ? 56.513 58.610 137.583 1.00 13.10 55 SER E C 1
ATOM 6787 O O . SER E 1 78 ? 57.462 58.163 136.985 1.00 14.36 55 SER E O 1
ATOM 6790 N N . THR E 1 79 ? 55.535 59.285 136.987 1.00 18.45 56 THR E N 1
ATOM 6791 C CA . THR E 1 79 ? 55.525 59.479 135.542 1.00 23.48 56 THR E CA 1
ATOM 6792 C C . THR E 1 79 ? 56.580 60.523 135.144 1.00 27.21 56 THR E C 1
ATOM 6793 O O . THR E 1 79 ? 57.162 60.438 134.065 1.00 18.00 56 THR E O 1
ATOM 6797 N N . VAL E 1 80 ? 56.813 61.522 135.992 1.00 19.42 57 VAL E N 1
ATOM 6798 C CA . VAL E 1 80 ? 57.891 62.479 135.722 1.00 15.71 57 VAL E CA 1
ATOM 6799 C C . VAL E 1 80 ? 59.243 61.759 135.579 1.00 28.72 57 VAL E C 1
ATOM 6800 O O . VAL E 1 80 ? 60.014 62.012 134.642 1.00 23.65 57 VAL E O 1
ATOM 6804 N N . VAL E 1 81 ? 59.509 60.844 136.504 1.00 16.85 58 VAL E N 1
ATOM 6805 C CA . VAL E 1 81 ? 60.774 60.128 136.506 1.00 11.92 58 VAL E CA 1
ATOM 6806 C C . VAL E 1 81 ? 60.790 59.120 135.385 1.00 20.50 58 VAL E C 1
ATOM 6807 O O . VAL E 1 81 ? 61.797 58.932 134.719 1.00 19.93 58 VAL E O 1
ATOM 6811 N N . LYS E 1 82 ? 59.653 58.486 135.156 1.00 22.96 59 LYS E N 1
ATOM 6812 C CA . LYS E 1 82 ? 59.538 57.524 134.076 1.00 20.15 59 LYS E CA 1
ATOM 6813 C C . LYS E 1 82 ? 59.904 58.158 132.713 1.00 21.81 59 LYS E C 1
ATOM 6814 O O . LYS E 1 82 ? 60.548 57.537 131.881 1.00 16.58 59 LYS E O 1
ATOM 6820 N N . LEU E 1 83 ? 59.508 59.402 132.518 1.00 14.56 60 LEU E N 1
ATOM 6821 C CA . LEU E 1 83 ? 59.762 60.130 131.268 1.00 22.43 60 LEU E CA 1
ATOM 6822 C C . LEU E 1 83 ? 61.197 60.642 131.074 1.00 25.89 60 LEU E C 1
ATOM 6823 O O . LEU E 1 83 ? 61.526 61.120 129.990 1.00 19.90 60 LEU E O 1
ATOM 6828 N N . GLN E 1 84 ? 62.045 60.588 132.101 1.00 14.12 61 GLN E N 1
ATOM 6829 C CA . GLN E 1 84 ? 63.380 61.175 131.955 1.00 16.02 61 GLN E CA 1
ATOM 6830 C C . GLN E 1 84 ? 64.212 60.453 130.872 1.00 20.97 61 GLN E C 1
ATOM 6831 O O . GLN E 1 84 ? 65.015 61.079 130.179 1.00 11.81 61 GLN E O 1
ATOM 6842 N N . SER E 1 85 ? 63.980 59.157 130.696 1.00 15.84 62 SER E N 1
ATOM 6843 C CA . SER E 1 85 ? 64.678 58.403 129.656 1.00 14.97 62 SER E CA 1
ATOM 6844 C C . SER E 1 85 ? 64.383 59.003 128.284 1.00 17.50 62 SER E C 1
ATOM 6845 O O . SER E 1 85 ? 65.305 59.340 127.541 1.00 11.61 62 SER E O 1
ATOM 6848 N N . ALA E 1 86 ? 63.103 59.165 127.965 1.00 12.60 63 ALA E N 1
ATOM 6849 C CA . ALA E 1 86 ? 62.701 59.747 126.672 1.00 17.21 63 ALA E CA 1
ATOM 6850 C C . ALA E 1 86 ? 63.090 61.232 126.545 1.00 26.03 63 ALA E C 1
ATOM 6851 O O . ALA E 1 86 ? 63.315 61.739 125.430 1.00 16.35 63 ALA E O 1
ATOM 6853 N N . ILE E 1 87 ? 63.068 61.948 127.671 1.00 18.42 64 ILE E N 1
ATOM 6854 C CA . ILE E 1 87 ? 63.486 63.347 127.699 1.00 17.74 64 ILE E CA 1
ATOM 6855 C C . ILE E 1 87 ? 65.006 63.485 127.448 1.00 25.35 64 ILE E C 1
ATOM 6856 O O . ILE E 1 87 ? 65.432 64.289 126.619 1.00 16.80 64 ILE E O 1
ATOM 6861 N N . LYS E 1 88 ? 65.834 62.709 128.148 1.00 10.36 65 LYS E N 1
ATOM 6862 C CA . LYS E 1 88 ? 67.272 62.814 127.907 1.00 21.20 65 LYS E CA 1
ATOM 6863 C C . LYS E 1 88 ? 67.642 62.381 126.479 1.00 17.40 65 LYS E C 1
ATOM 6864 O O . LYS E 1 88 ? 68.459 63.028 125.801 1.00 22.63 65 LYS E O 1
ATOM 6870 N N . PHE E 1 89 ? 67.031 61.298 126.016 1.00 18.11 66 PHE E N 1
ATOM 6871 C CA . PHE E 1 89 ? 67.409 60.708 124.724 1.00 20.30 66 PHE E CA 1
ATOM 6872 C C . PHE E 1 89 ? 67.035 61.644 123.580 1.00 16.36 66 PHE E C 1
ATOM 6873 O O . PHE E 1 89 ? 67.858 61.972 122.735 1.00 17.96 66 PHE E O 1
ATOM 6881 N N . ASN E 1 90 ? 65.800 62.102 123.577 1.00 13.00 67 ASN E N 1
ATOM 6882 C CA . ASN E 1 90 ? 65.324 62.921 122.459 1.00 14.81 67 ASN E CA 1
ATOM 6883 C C . ASN E 1 90 ? 65.688 64.381 122.562 1.00 15.87 67 ASN E C 1
ATOM 6884 O O . ASN E 1 90 ? 66.017 65.009 121.553 1.00 12.48 67 ASN E O 1
ATOM 6889 N N . GLY E 1 91 ? 65.629 64.920 123.774 1.00 15.61 68 GLY E N 1
ATOM 6890 C CA . GLY E 1 91 ? 66.094 66.276 124.028 1.00 11.23 68 GLY E CA 1
ATOM 6891 C C . GLY E 1 91 ? 67.588 66.377 123.750 1.00 17.20 68 GLY E C 1
ATOM 6892 O O . GLY E 1 91 ? 68.063 67.361 123.170 1.00 14.05 68 GLY E O 1
ATOM 6893 N N . GLY E 1 92 ? 68.325 65.365 124.206 1.00 18.41 69 GLY E N 1
ATOM 6894 C CA . GLY E 1 92 ? 69.747 65.270 123.955 1.00 16.28 69 GLY E CA 1
ATOM 6895 C C . GLY E 1 92 ? 70.026 65.150 122.468 1.00 14.64 69 GLY E C 1
ATOM 6896 O O . GLY E 1 92 ? 70.967 65.771 121.958 1.00 13.60 69 GLY E O 1
ATOM 6897 N N . GLY E 1 93 ? 69.228 64.336 121.778 1.00 14.04 70 GLY E N 1
ATOM 6898 C CA . GLY E 1 93 ? 69.387 64.174 120.341 1.00 13.10 70 GLY E CA 1
ATOM 6899 C C . GLY E 1 93 ? 69.253 65.501 119.621 1.00 17.88 70 GLY E C 1
ATOM 6900 O O . GLY E 1 93 ? 70.066 65.827 118.763 1.00 16.82 70 GLY E O 1
ATOM 6901 N N . HIS E 1 94 ? 68.250 66.288 120.007 1.00 13.45 71 HIS E N 1
ATOM 6902 C CA . HIS E 1 94 ? 68.017 67.586 119.382 1.00 18.81 71 HIS E CA 1
ATOM 6903 C C . HIS E 1 94 ? 69.176 68.526 119.680 1.00 19.24 71 HIS E C 1
ATOM 6904 O O . HIS E 1 94 ? 69.753 69.119 118.774 1.00 21.67 71 HIS E O 1
ATOM 6911 N N . VAL E 1 95 ? 69.528 68.639 120.958 1.00 22.31 72 VAL E N 1
ATOM 6912 C CA . VAL E 1 95 ? 70.668 69.453 121.347 1.00 18.14 72 VAL E CA 1
ATOM 6913 C C . VAL E 1 95 ? 71.953 69.028 120.625 1.00 21.47 72 VAL E C 1
ATOM 6914 O O . VAL E 1 95 ? 72.656 69.865 120.028 1.00 16.47 72 VAL E O 1
ATOM 6918 N N . ASN E 1 96 ? 72.279 67.740 120.655 1.00 14.05 73 ASN E N 1
ATOM 6919 C CA . ASN E 1 96 ? 73.531 67.335 120.040 1.00 10.31 73 ASN E CA 1
ATOM 6920 C C . ASN E 1 96 ? 73.561 67.571 118.530 1.00 17.84 73 ASN E C 1
ATOM 6921 O O . ASN E 1 96 ? 74.553 68.060 117.990 1.00 18.76 73 ASN E O 1
ATOM 6926 N N . HIS E 1 97 ? 72.491 67.234 117.831 1.00 21.82 74 HIS E N 1
ATOM 6927 C CA . HIS E 1 97 ? 72.560 67.368 116.379 1.00 21.68 74 HIS E CA 1
ATOM 6928 C C . HIS E 1 97 ? 72.492 68.845 115.956 1.00 22.52 74 HIS E C 1
ATOM 6929 O O . HIS E 1 97 ? 73.080 69.214 114.930 1.00 17.59 74 HIS E O 1
ATOM 6936 N N . SER E 1 98 ? 71.781 69.683 116.724 1.00 15.24 75 SER E N 1
ATOM 6937 C CA . SER E 1 98 ? 71.734 71.116 116.425 1.00 19.44 75 SER E CA 1
ATOM 6938 C C . SER E 1 98 ? 73.147 71.703 116.478 1.00 26.17 75 SER E C 1
ATOM 6939 O O . SER E 1 98 ? 73.529 72.542 115.657 1.00 25.57 75 SER E O 1
ATOM 6942 N N . ILE E 1 99 ? 73.933 71.243 117.439 1.00 22.76 76 ILE E N 1
ATOM 6943 C CA . ILE E 1 99 ? 75.324 71.652 117.512 1.00 14.46 76 ILE E CA 1
ATOM 6944 C C . ILE E 1 99 ? 76.147 71.124 116.342 1.00 22.20 76 ILE E C 1
ATOM 6945 O O . ILE E 1 99 ? 76.909 71.862 115.704 1.00 21.30 76 ILE E O 1
ATOM 6950 N N . PHE E 1 100 ? 75.998 69.833 116.082 1.00 15.25 77 PHE E N 1
ATOM 6951 C CA . PHE E 1 100 ? 76.739 69.153 115.020 1.00 15.75 77 PHE E CA 1
ATOM 6952 C C . PHE E 1 100 ? 76.633 69.903 113.692 1.00 14.40 77 PHE E C 1
ATOM 6953 O O . PHE E 1 100 ? 77.638 70.177 113.046 1.00 25.32 77 PHE E O 1
ATOM 6961 N N . TRP E 1 101 ? 75.415 70.243 113.289 1.00 16.24 78 TRP E N 1
ATOM 6962 C CA . TRP E 1 101 ? 75.224 70.919 112.006 1.00 22.77 78 TRP E CA 1
ATOM 6963 C C . TRP E 1 101 ? 76.007 72.222 111.933 1.00 30.17 78 TRP E C 1
ATOM 6964 O O . TRP E 1 101 ? 76.561 72.558 110.892 1.00 24.22 78 TRP E O 1
ATOM 6975 N N . LYS E 1 102 ? 76.047 72.946 113.046 1.00 34.54 79 LYS E N 1
ATOM 6976 C CA . LYS E 1 102 ? 76.747 74.219 113.100 1.00 28.74 79 LYS E CA 1
ATOM 6977 C C . LYS E 1 102 ? 78.256 74.061 113.175 1.00 27.54 79 LYS E C 1
ATOM 6978 O O . LYS E 1 102 ? 78.968 74.988 112.791 1.00 24.14 79 LYS E O 1
ATOM 6984 N N . ASN E 1 103 ? 78.775 72.935 113.681 1.00 24.23 80 ASN E N 1
ATOM 6985 C CA . ASN E 1 103 ? 80.235 72.833 113.700 1.00 27.54 80 ASN E CA 1
ATOM 6986 C C . ASN E 1 103 ? 80.784 72.063 112.495 1.00 25.95 80 ASN E C 1
ATOM 6987 O O . ASN E 1 103 ? 81.923 71.589 112.501 1.00 20.93 80 ASN E O 1
ATOM 6992 N N . LEU E 1 104 ? 79.983 71.994 111.440 1.00 25.62 81 LEU E N 1
ATOM 6993 C CA . LEU E 1 104 ? 80.487 71.544 110.138 1.00 26.79 81 LEU E CA 1
ATOM 6994 C C . LEU E 1 104 ? 80.307 72.652 109.108 1.00 28.13 81 LEU E C 1
ATOM 6995 O O . LEU E 1 104 ? 79.384 73.468 109.233 1.00 20.76 81 LEU E O 1
ATOM 7000 N N . ALA E 1 105 ? 81.157 72.652 108.084 1.00 32.10 82 ALA E N 1
ATOM 7001 C CA . ALA E 1 105 ? 81.032 73.590 106.961 1.00 26.83 82 ALA E CA 1
ATOM 7002 C C . ALA E 1 105 ? 81.716 73.063 105.692 1.00 17.60 82 ALA E C 1
ATOM 7003 O O . ALA E 1 105 ? 82.705 72.331 105.779 1.00 20.76 82 ALA E O 1
ATOM 7005 N N . PRO E 1 106 ? 81.180 73.409 104.507 1.00 29.59 83 PRO E N 1
ATOM 7006 C CA . PRO E 1 106 ? 81.851 73.087 103.233 1.00 30.03 83 PRO E CA 1
ATOM 7007 C C . PRO E 1 106 ? 83.232 73.711 103.217 1.00 37.03 83 PRO E C 1
ATOM 7008 O O . PRO E 1 106 ? 83.407 74.752 103.870 1.00 34.40 83 PRO E O 1
ATOM 7012 N N . SER E 1 107 ? 84.192 73.103 102.528 1.00 49.68 84 SER E N 1
ATOM 7013 C CA . SER E 1 107 ? 85.532 73.682 102.436 1.00 55.73 84 SER E CA 1
ATOM 7014 C C . SER E 1 107 ? 85.504 75.153 101.977 1.00 46.72 84 SER E C 1
ATOM 7015 O O . SER E 1 107 ? 86.311 75.969 102.432 1.00 41.11 84 SER E O 1
ATOM 7018 N N . SER E 1 108 ? 84.532 75.510 101.142 1.00 48.92 85 SER E N 1
ATOM 7019 C CA . SER E 1 108 ? 84.478 76.857 100.566 1.00 55.65 85 SER E CA 1
ATOM 7020 C C . SER E 1 108 ? 83.939 77.913 101.520 1.00 66.63 85 SER E C 1
ATOM 7021 O O . SER E 1 108 ? 84.033 79.108 101.242 1.00 73.23 85 SER E O 1
ATOM 7024 N N . GLU E 1 109 ? 83.376 77.491 102.645 1.00 57.59 86 GLU E N 1
ATOM 7025 C CA . GLU E 1 109 ? 82.837 78.460 103.590 1.00 54.39 86 GLU E CA 1
ATOM 7026 C C . GLU E 1 109 ? 83.636 78.382 104.873 1.00 52.46 86 GLU E C 1
ATOM 7027 O O . GLU E 1 109 ? 83.162 78.792 105.929 1.00 66.65 86 GLU E O 1
ATOM 7033 N N . GLY E 1 110 ? 84.846 77.840 104.786 1.00 45.08 87 GLY E N 1
ATOM 7034 C CA . GLY E 1 110 ? 85.690 77.779 105.960 1.00 46.27 87 GLY E CA 1
ATOM 7035 C C . GLY E 1 110 ? 85.844 76.392 106.563 1.00 37.54 87 GLY E C 1
ATOM 7036 O O . GLY E 1 110 ? 86.617 76.217 107.502 1.00 29.66 87 GLY E O 1
ATOM 7037 N N . GLY E 1 111 ? 85.103 75.407 106.064 1.00 31.62 88 GLY E N 1
ATOM 7038 C CA . GLY E 1 111 ? 85.247 74.055 106.600 1.00 43.90 88 GLY E CA 1
ATOM 7039 C C . GLY E 1 111 ? 86.685 73.549 106.545 1.00 43.23 88 GLY E C 1
ATOM 7040 O O . GLY E 1 111 ? 87.350 73.656 105.508 1.00 30.68 88 GLY E O 1
ATOM 7041 N N . GLY E 1 112 ? 87.178 73.026 107.670 1.00 35.61 89 GLY E N 1
ATOM 7042 C CA . GLY E 1 112 ? 88.541 72.520 107.736 1.00 30.97 89 GLY E CA 1
ATOM 7043 C C . GLY E 1 112 ? 89.620 73.576 107.987 1.00 34.25 89 GLY E C 1
ATOM 7044 O O . GLY E 1 112 ? 90.787 73.242 108.176 1.00 26.14 89 GLY E O 1
ATOM 7045 N N . GLU E 1 113 ? 89.241 74.851 107.995 1.00 32.25 90 GLU E N 1
ATOM 7046 C CA . GLU E 1 113 ? 90.192 75.908 108.326 1.00 41.66 90 GLU E CA 1
ATOM 7047 C C . GLU E 1 113 ? 90.429 75.890 109.840 1.00 30.17 90 GLU E C 1
ATOM 7048 O O . GLU E 1 113 ? 89.478 75.906 110.604 1.00 35.16 90 GLU E O 1
ATOM 7054 N N . PRO E 1 114 ? 91.705 75.840 110.263 1.00 41.36 91 PRO E N 1
ATOM 7055 C CA . PRO E 1 114 ? 92.097 75.707 111.672 1.00 43.07 91 PRO E CA 1
ATOM 7056 C C . PRO E 1 114 ? 91.553 76.856 112.509 1.00 40.66 91 PRO E C 1
ATOM 7057 O O . PRO E 1 114 ? 91.314 77.928 111.972 1.00 44.06 91 PRO E O 1
ATOM 7061 N N . PRO E 1 115 ? 91.329 76.629 113.807 1.00 44.68 92 PRO E N 1
ATOM 7062 C CA . PRO E 1 115 ? 90.838 77.727 114.645 1.00 43.18 92 PRO E CA 1
ATOM 7063 C C . PRO E 1 115 ? 91.914 78.779 114.858 1.00 44.52 92 PRO E C 1
ATOM 7064 O O . PRO E 1 115 ? 93.075 78.432 115.069 1.00 52.74 92 PRO E O 1
ATOM 7068 N N . LYS E 1 116 ? 91.533 80.047 114.789 1.00 53.18 93 LYS E N 1
ATOM 7069 C CA . LYS E 1 116 ? 92.456 81.131 115.102 1.00 61.66 93 LYS E CA 1
ATOM 7070 C C . LYS E 1 116 ? 92.140 81.734 116.460 1.00 52.54 93 LYS E C 1
ATOM 7071 O O . LYS E 1 116 ? 91.291 81.222 117.198 1.00 43.15 93 LYS E O 1
ATOM 7077 N N . GLY E 1 117 ? 92.848 82.812 116.787 1.00 48.92 94 GLY E N 1
ATOM 7078 C CA . GLY E 1 117 ? 92.587 83.564 117.997 1.00 44.60 94 GLY E CA 1
ATOM 7079 C C . GLY E 1 117 ? 92.859 82.757 119.245 1.00 47.36 94 GLY E C 1
ATOM 7080 O O . GLY E 1 117 ? 93.806 81.971 119.297 1.00 52.37 94 GLY E O 1
ATOM 7081 N N . SER E 1 118 ? 92.022 82.966 120.253 1.00 50.48 95 SER E N 1
ATOM 7082 C CA . SER E 1 118 ? 92.217 82.385 121.574 1.00 50.27 95 SER E CA 1
ATOM 7083 C C . SER E 1 118 ? 92.063 80.865 121.571 1.00 47.47 95 SER E C 1
ATOM 7084 O O . SER E 1 118 ? 92.797 80.152 122.267 1.00 43.36 95 SER E O 1
ATOM 7087 N N . LEU E 1 119 ? 91.094 80.368 120.805 1.00 48.85 96 LEU E N 1
ATOM 7088 C CA . LEU E 1 119 ? 90.839 78.928 120.772 1.00 53.44 96 LEU E CA 1
ATOM 7089 C C . LEU E 1 119 ? 92.031 78.165 120.191 1.00 46.22 96 LEU E C 1
ATOM 7090 O O . LEU E 1 119 ? 92.417 77.132 120.720 1.00 48.56 96 LEU E O 1
ATOM 7095 N N . GLY E 1 120 ? 92.598 78.667 119.097 1.00 44.51 97 GLY E N 1
ATOM 7096 C CA . GLY E 1 120 ? 93.796 78.076 118.517 1.00 35.44 97 GLY E CA 1
ATOM 7097 C C . GLY E 1 120 ? 94.899 78.026 119.561 1.00 38.73 97 GLY E C 1
ATOM 7098 O O . GLY E 1 120 ? 95.589 77.005 119.731 1.00 39.38 97 GLY E O 1
ATOM 7099 N N . SER E 1 121 ? 95.040 79.142 120.274 1.00 34.83 98 SER E N 1
ATOM 7100 C CA . SER E 1 121 ? 95.968 79.265 121.388 1.00 37.35 98 SER E CA 1
ATOM 7101 C C . SER E 1 121 ? 95.655 78.247 122.469 1.00 26.16 98 SER E C 1
ATOM 7102 O O . SER E 1 121 ? 96.525 77.501 122.896 1.00 36.55 98 SER E O 1
ATOM 7105 N N . ALA E 1 122 ? 94.399 78.216 122.888 1.00 36.37 99 ALA E N 1
ATOM 7106 C CA . ALA E 1 122 ? 93.945 77.292 123.919 1.00 32.27 99 ALA E CA 1
ATOM 7107 C C . ALA E 1 122 ? 94.211 75.847 123.518 1.00 42.83 99 ALA E C 1
ATOM 7108 O O . ALA E 1 122 ? 94.608 75.021 124.343 1.00 39.46 99 ALA E O 1
ATOM 7110 N N . ILE E 1 123 ? 94.011 75.542 122.241 1.00 35.84 100 ILE E N 1
ATOM 7111 C CA . ILE E 1 123 ? 94.217 74.183 121.776 1.00 37.24 100 ILE E CA 1
ATOM 7112 C C . ILE E 1 123 ? 95.699 73.784 121.821 1.00 29.62 100 ILE E C 1
ATOM 7113 O O . ILE E 1 123 ? 96.033 72.697 122.290 1.00 23.21 100 ILE E O 1
ATOM 7118 N N . ASP E 1 124 ? 96.578 74.671 121.357 1.00 34.04 101 ASP E N 1
ATOM 7119 C CA . ASP E 1 124 ? 98.023 74.442 121.408 1.00 36.17 101 ASP E CA 1
ATOM 7120 C C . ASP E 1 124 ? 98.513 74.258 122.844 1.00 38.43 101 ASP E C 1
ATOM 7121 O O . ASP E 1 124 ? 99.335 73.382 123.113 1.00 47.99 101 ASP E O 1
ATOM 7126 N N . ALA E 1 125 ? 97.991 75.072 123.760 1.00 38.53 102 ALA E N 1
ATOM 7127 C CA . ALA E 1 125 ? 98.374 75.000 125.172 1.00 41.56 102 ALA E CA 1
ATOM 7128 C C . ALA E 1 125 ? 97.966 73.681 125.855 1.00 46.43 102 ALA E C 1
ATOM 7129 O O . ALA E 1 125 ? 98.711 73.150 126.676 1.00 53.82 102 ALA E O 1
ATOM 7131 N N . HIS E 1 126 ? 96.782 73.167 125.530 1.00 48.74 103 HIS E N 1
ATOM 7132 C CA . HIS E 1 126 ? 96.246 71.969 126.194 1.00 44.38 103 HIS E CA 1
ATOM 7133 C C . HIS E 1 126 ? 96.617 70.660 125.493 1.00 45.49 103 HIS E C 1
ATOM 7134 O O . HIS E 1 126 ? 96.716 69.628 126.140 1.00 37.33 103 HIS E O 1
ATOM 7141 N N . PHE E 1 127 ? 96.792 70.694 124.173 1.00 51.26 104 PHE E N 1
ATOM 7142 C CA . PHE E 1 127 ? 97.018 69.460 123.415 1.00 42.65 104 PHE E CA 1
ATOM 7143 C C . PHE E 1 127 ? 98.308 69.488 122.582 1.00 46.41 104 PHE E C 1
ATOM 7144 O O . PHE E 1 127 ? 98.571 68.562 121.810 1.00 49.83 104 PHE E O 1
ATOM 7152 N N . GLY E 1 128 ? 99.107 70.545 122.727 1.00 49.38 105 GLY E N 1
ATOM 7153 C CA . GLY E 1 128 ? 100.374 70.624 122.017 1.00 30.57 105 GLY E CA 1
ATOM 7154 C C . GLY E 1 128 ? 100.222 71.204 120.631 1.00 36.64 105 GLY E C 1
ATOM 7155 O O . GLY E 1 128 ? 101.006 72.052 120.207 1.00 41.63 105 GLY E O 1
ATOM 7156 N N . SER E 1 129 ? 99.220 70.720 119.906 1.00 40.95 106 SER E N 1
ATOM 7157 C CA . SER E 1 129 ? 98.938 71.226 118.573 1.00 44.24 106 SER E CA 1
ATOM 7158 C C . SER E 1 129 ? 97.512 70.882 118.196 1.00 40.46 106 SER E C 1
ATOM 7159 O O . SER E 1 129 ? 96.857 70.083 118.868 1.00 32.40 106 SER E O 1
ATOM 7162 N N . LEU E 1 130 ? 97.022 71.503 117.130 1.00 38.29 107 LEU E N 1
ATOM 7163 C CA . LEU E 1 130 ? 95.714 71.146 116.624 1.00 35.18 107 LEU E CA 1
ATOM 7164 C C . LEU E 1 130 ? 95.727 69.666 116.242 1.00 38.75 107 LEU E C 1
ATOM 7165 O O . LEU E 1 130 ? 94.753 68.945 116.464 1.00 38.64 107 LEU E O 1
ATOM 7170 N N . GLU E 1 131 ? 96.849 69.205 115.696 1.00 49.14 108 GLU E N 1
ATOM 7171 C CA . GLU E 1 131 ? 96.947 67.815 115.265 1.00 44.80 108 GLU E CA 1
ATOM 7172 C C . GLU E 1 131 ? 96.962 66.877 116.471 1.00 36.49 108 GLU E C 1
ATOM 7173 O O . GLU E 1 131 ? 96.469 65.748 116.392 1.00 41.26 108 GLU E O 1
ATOM 7179 N N . GLY E 1 132 ? 97.536 67.338 117.579 1.00 22.90 109 GLY E N 1
ATOM 7180 C CA . GLY E 1 132 ? 97.470 66.589 118.824 1.00 23.05 109 GLY E CA 1
ATOM 7181 C C . GLY E 1 132 ? 96.020 66.356 119.219 1.00 22.41 109 GLY E C 1
ATOM 7182 O O . GLY E 1 132 ? 95.620 65.250 119.605 1.00 39.51 109 GLY E O 1
ATOM 7183 N N . LEU E 1 133 ? 95.229 67.419 119.136 1.00 27.42 110 LEU E N 1
ATOM 7184 C CA . LEU E 1 133 ? 93.809 67.339 119.449 1.00 28.61 110 LEU E CA 1
ATOM 7185 C C . LEU E 1 133 ? 93.076 66.412 118.473 1.00 32.96 110 LEU E C 1
ATOM 7186 O O . LEU E 1 133 ? 92.277 65.562 118.896 1.00 33.85 110 LEU E O 1
ATOM 7191 N N . VAL E 1 134 ? 93.367 66.560 117.180 1.00 35.56 111 VAL E N 1
ATOM 7192 C CA . VAL E 1 134 ? 92.723 65.743 116.143 1.00 27.25 111 VAL E CA 1
ATOM 7193 C C . VAL E 1 134 ? 92.978 64.255 116.391 1.00 28.21 111 VAL E C 1
ATOM 7194 O O . VAL E 1 134 ? 92.044 63.444 116.350 1.00 32.81 111 VAL E O 1
ATOM 7198 N N . LYS E 1 135 ? 94.226 63.900 116.698 1.00 35.13 112 LYS E N 1
ATOM 7199 C CA . LYS E 1 135 ? 94.569 62.514 117.042 1.00 32.68 112 LYS E CA 1
ATOM 7200 C C . LYS E 1 135 ? 93.810 62.036 118.282 1.00 25.41 112 LYS E C 1
ATOM 7201 O O . LYS E 1 135 ? 93.317 60.905 118.333 1.00 25.92 112 LYS E O 1
ATOM 7207 N N . LYS E 1 136 ? 93.754 62.885 119.299 1.00 28.51 113 LYS E N 1
ATOM 7208 C CA . LYS E 1 136 ? 93.074 62.524 120.533 1.00 25.50 113 LYS E CA 1
ATOM 7209 C C . LYS E 1 136 ? 91.585 62.256 120.281 1.00 31.20 113 LYS E C 1
ATOM 7210 O O . LYS E 1 136 ? 91.059 61.203 120.652 1.00 22.45 113 LYS E O 1
ATOM 7216 N N . MET E 1 137 ? 90.910 63.204 119.636 1.00 29.27 114 MET E N 1
ATOM 7217 C CA . MET E 1 137 ? 89.482 63.070 119.371 1.00 21.38 114 MET E CA 1
ATOM 7218 C C . MET E 1 137 ? 89.218 61.926 118.399 1.00 33.28 114 MET E C 1
ATOM 7219 O O . MET E 1 137 ? 88.224 61.198 118.528 1.00 20.37 114 MET E O 1
ATOM 7224 N N . SER E 1 138 ? 90.116 61.743 117.434 1.00 22.66 115 SER E N 1
ATOM 7225 C CA . SER E 1 138 ? 89.979 60.591 116.541 1.00 23.90 115 SER E CA 1
ATOM 7226 C C . SER E 1 138 ? 90.116 59.278 117.305 1.00 25.00 115 SER E C 1
ATOM 7227 O O . SER E 1 138 ? 89.399 58.334 117.027 1.00 26.70 115 SER E O 1
ATOM 7230 N N . ALA E 1 139 ? 91.075 59.208 118.223 1.00 30.11 116 ALA E N 1
ATOM 7231 C CA . ALA E 1 139 ? 91.298 57.998 118.999 1.00 29.50 116 ALA E CA 1
ATOM 7232 C C . ALA E 1 139 ? 90.090 57.683 119.868 1.00 34.08 116 ALA E C 1
ATOM 7233 O O . ALA E 1 139 ? 89.590 56.553 119.863 1.00 27.73 116 ALA E O 1
ATOM 7235 N N . GLU E 1 140 ? 89.624 58.696 120.603 1.00 28.51 117 GLU E N 1
ATOM 7236 C CA . GLU E 1 140 ? 88.477 58.551 121.489 1.00 28.77 117 GLU E CA 1
ATOM 7237 C C . GLU E 1 140 ? 87.229 58.144 120.721 1.00 25.72 117 GLU E C 1
ATOM 7238 O O . GLU E 1 140 ? 86.508 57.240 121.131 1.00 29.89 117 GLU E O 1
ATOM 7244 N N . GLY E 1 141 ? 86.999 58.780 119.580 1.00 30.85 118 GLY E N 1
ATOM 7245 C CA . GLY E 1 141 ? 85.833 58.453 118.781 1.00 22.44 118 GLY E CA 1
ATOM 7246 C C . GLY E 1 141 ? 85.860 57.020 118.312 1.00 20.81 118 GLY E C 1
ATOM 7247 O O . GLY E 1 141 ? 84.843 56.326 118.343 1.00 24.31 118 GLY E O 1
ATOM 7248 N N . ALA E 1 142 ? 87.039 56.576 117.897 1.00 31.49 119 ALA E N 1
ATOM 7249 C CA . ALA E 1 142 ? 87.221 55.231 117.377 1.00 30.09 119 ALA E CA 1
ATOM 7250 C C . ALA E 1 142 ? 86.957 54.182 118.450 1.00 24.30 119 ALA E C 1
ATOM 7251 O O . ALA E 1 142 ? 86.487 53.084 118.143 1.00 24.15 119 ALA E O 1
ATOM 7253 N N . ALA E 1 143 ? 87.256 54.529 119.704 1.00 19.59 120 ALA E N 1
ATOM 7254 C CA . ALA E 1 143 ? 87.137 53.595 120.828 1.00 22.08 120 ALA E CA 1
ATOM 7255 C C . ALA E 1 143 ? 85.781 53.636 121.502 1.00 26.19 120 ALA E C 1
ATOM 7256 O O . ALA E 1 143 ? 85.586 52.939 122.481 1.00 18.10 120 ALA E O 1
ATOM 7258 N N . VAL E 1 144 ? 84.887 54.509 121.061 1.00 28.22 121 VAL E N 1
ATOM 7259 C CA . VAL E 1 144 ? 83.545 54.567 121.663 1.00 29.47 121 VAL E CA 1
ATOM 7260 C C . VAL E 1 144 ? 82.845 53.236 121.437 1.00 21.47 121 VAL E C 1
ATOM 7261 O O . VAL E 1 144 ? 82.835 52.718 120.309 1.00 20.47 121 VAL E O 1
ATOM 7265 N N . GLN E 1 145 ? 82.344 52.639 122.514 1.00 18.30 122 GLN E N 1
ATOM 7266 C CA . GLN E 1 145 ? 81.625 51.364 122.394 1.00 12.45 122 GLN E CA 1
ATOM 7267 C C . GLN E 1 145 ? 80.144 51.585 122.107 1.00 14.84 122 GLN E C 1
ATOM 7268 O O . GLN E 1 145 ? 79.403 52.200 122.909 1.00 21.40 122 GLN E O 1
ATOM 7274 N N . GLY E 1 146 ? 79.684 51.081 120.969 1.00 19.83 123 GLY E N 1
ATOM 7275 C CA . GLY E 1 146 ? 78.307 51.327 120.580 1.00 12.12 123 GLY E CA 1
ATOM 7276 C C . GLY E 1 146 ? 78.156 52.741 120.053 1.00 22.04 123 GLY E C 1
ATOM 7277 O O . GLY E 1 146 ? 79.046 53.249 119.356 1.00 16.56 123 GLY E O 1
ATOM 7278 N N . SER E 1 147 ? 77.042 53.370 120.422 1.00 13.76 124 SER E N 1
ATOM 7279 C CA . SER E 1 147 ? 76.632 54.662 119.888 1.00 12.52 124 SER E CA 1
ATOM 7280 C C . SER E 1 147 ? 77.041 55.802 120.800 1.00 17.54 124 SER E C 1
ATOM 7281 O O . SER E 1 147 ? 76.937 55.702 122.013 1.00 10.36 124 SER E O 1
ATOM 7284 N N . GLY E 1 148 ? 77.510 56.896 120.227 1.00 14.21 125 GLY E N 1
ATOM 7285 C CA . GLY E 1 148 ? 77.816 58.044 121.047 1.00 12.88 125 GLY E CA 1
ATOM 7286 C C . GLY E 1 148 ? 78.444 59.175 120.272 1.00 19.77 125 GLY E C 1
ATOM 7287 O O . GLY E 1 148 ? 78.380 59.226 119.029 1.00 15.94 125 GLY E O 1
ATOM 7288 N N . TRP E 1 149 ? 79.071 60.058 121.039 1.00 12.00 126 TRP E N 1
ATOM 7289 C CA . TRP E 1 149 ? 79.644 61.324 120.565 1.00 11.00 126 TRP E CA 1
ATOM 7290 C C . TRP E 1 149 ? 81.037 61.545 121.113 1.00 28.38 126 TRP E C 1
ATOM 7291 O O . TRP E 1 149 ? 81.299 61.216 122.270 1.00 19.42 126 TRP E O 1
ATOM 7302 N N . VAL E 1 150 ? 81.920 62.151 120.323 1.00 15.35 127 VAL E N 1
ATOM 7303 C CA . VAL E 1 150 ? 83.152 62.684 120.911 1.00 15.03 127 VAL E CA 1
ATOM 7304 C C . VAL E 1 150 ? 83.098 64.207 120.883 1.00 18.87 127 VAL E C 1
ATOM 7305 O O . VAL E 1 150 ? 82.612 64.808 119.921 1.00 24.12 127 VAL E O 1
ATOM 7309 N N . TRP E 1 151 ? 83.548 64.831 121.964 1.00 17.95 128 TRP E N 1
ATOM 7310 C CA . TRP E 1 151 ? 83.417 66.285 122.117 1.00 22.87 128 TRP E CA 1
ATOM 7311 C C . TRP E 1 151 ? 84.730 66.993 122.400 1.00 26.41 128 TRP E C 1
ATOM 7312 O O . TRP E 1 151 ? 85.563 66.476 123.135 1.00 21.89 128 TRP E O 1
ATOM 7323 N N . LEU E 1 152 ? 84.898 68.180 121.825 1.00 17.35 129 LEU E N 1
ATOM 7324 C CA . LEU E 1 152 ? 85.807 69.157 122.388 1.00 27.72 129 LEU E CA 1
ATOM 7325 C C . LEU E 1 152 ? 84.963 70.078 123.264 1.00 20.55 129 LEU E C 1
ATOM 7326 O O . LEU E 1 152 ? 84.001 70.685 122.785 1.00 27.87 129 LEU E O 1
ATOM 7331 N N . GLY E 1 153 ? 85.306 70.181 124.545 1.00 20.86 130 GLY E N 1
ATOM 7332 C CA . GLY E 1 153 ? 84.511 71.012 125.436 1.00 19.13 130 GLY E CA 1
ATOM 7333 C C . GLY E 1 153 ? 85.289 72.083 126.176 1.00 32.20 130 GLY E C 1
ATOM 7334 O O . GLY E 1 153 ? 86.524 72.017 126.334 1.00 24.38 130 GLY E O 1
ATOM 7335 N N . LEU E 1 154 ? 84.564 73.115 126.592 1.00 34.33 131 LEU E N 1
ATOM 7336 C CA . LEU E 1 154 ? 85.139 74.147 127.445 1.00 28.99 131 LEU E CA 1
ATOM 7337 C C . LEU E 1 154 ? 84.562 74.039 128.839 1.00 25.14 131 LEU E C 1
ATOM 7338 O O . LEU E 1 154 ? 83.356 74.151 129.034 1.00 30.72 131 LEU E O 1
ATOM 7343 N N . ASP E 1 155 ? 85.437 73.828 129.813 1.00 31.59 132 ASP E N 1
ATOM 7344 C CA . ASP E 1 155 ? 85.037 73.830 131.210 1.00 38.09 132 ASP E CA 1
ATOM 7345 C C . ASP E 1 155 ? 85.009 75.254 131.732 1.00 39.31 132 ASP E C 1
ATOM 7346 O O . ASP E 1 155 ? 86.057 75.848 131.938 1.00 35.65 132 ASP E O 1
ATOM 7351 N N . LYS E 1 156 ? 83.818 75.812 131.913 1.00 45.39 133 LYS E N 1
ATOM 7352 C CA . LYS E 1 156 ? 83.696 77.168 132.429 1.00 48.16 133 LYS E CA 1
ATOM 7353 C C . LYS E 1 156 ? 84.171 77.263 133.877 1.00 54.69 133 LYS E C 1
ATOM 7354 O O . LYS E 1 156 ? 84.560 78.325 134.334 1.00 60.48 133 LYS E O 1
ATOM 7360 N N . GLU E 1 157 ? 84.090 76.166 134.618 1.00 56.34 134 GLU E N 1
ATOM 7361 C CA . GLU E 1 157 ? 84.469 76.205 136.027 1.00 62.27 134 GLU E CA 1
ATOM 7362 C C . GLU E 1 157 ? 85.984 76.362 136.191 1.00 70.37 134 GLU E C 1
ATOM 7363 O O . GLU E 1 157 ? 86.452 77.354 136.747 1.00 75.73 134 GLU E O 1
ATOM 7369 N N . LEU E 1 158 ? 86.746 75.408 135.668 1.00 71.55 135 LEU E N 1
ATOM 7370 C CA . LEU E 1 158 ? 88.204 75.437 135.779 1.00 67.76 135 LEU E CA 1
ATOM 7371 C C . LEU E 1 158 ? 88.847 76.244 134.651 1.00 64.66 135 LEU E C 1
ATOM 7372 O O . LEU E 1 158 ? 90.068 76.386 134.620 1.00 62.78 135 LEU E O 1
ATOM 7377 N N . LYS E 1 159 ? 88.029 76.756 133.730 1.00 64.49 136 LYS E N 1
ATOM 7378 C CA . LYS E 1 159 ? 88.513 77.475 132.540 1.00 62.41 136 LYS E CA 1
ATOM 7379 C C . LYS E 1 159 ? 89.462 76.630 131.700 1.00 74.43 136 LYS E C 1
ATOM 7380 O O . LYS E 1 159 ? 90.555 77.076 131.356 1.00 77.29 136 LYS E O 1
ATOM 7386 N N . LYS E 1 160 ? 89.034 75.418 131.355 1.00 73.46 137 LYS E N 1
ATOM 7387 C CA . LYS E 1 160 ? 89.908 74.479 130.665 1.00 62.36 137 LYS E CA 1
ATOM 7388 C C . LYS E 1 160 ? 89.225 73.886 129.435 1.00 44.95 137 LYS E C 1
ATOM 7389 O O . LYS E 1 160 ? 87.998 73.842 129.371 1.00 48.38 137 LYS E O 1
ATOM 7395 N N . LEU E 1 161 ? 90.016 73.438 128.464 1.00 26.63 138 LEU E N 1
ATOM 7396 C CA . LEU E 1 161 ? 89.492 72.681 127.332 1.00 34.33 138 LEU E CA 1
ATOM 7397 C C . LEU E 1 161 ? 89.498 71.205 127.703 1.00 39.82 138 LEU E C 1
ATOM 7398 O O . LEU E 1 161 ? 90.423 70.734 128.349 1.00 34.57 138 LEU E O 1
ATOM 7403 N N . VAL E 1 162 ? 88.482 70.464 127.285 1.00 43.26 139 VAL E N 1
ATOM 7404 C CA . VAL E 1 162 ? 88.473 69.034 127.540 1.00 33.14 139 VAL E CA 1
ATOM 7405 C C . VAL E 1 162 ? 88.078 68.284 126.297 1.00 40.31 139 VAL E C 1
ATOM 7406 O O . VAL E 1 162 ? 87.449 68.846 125.392 1.00 39.88 139 VAL E O 1
ATOM 7410 N N . VAL E 1 163 ? 88.493 67.021 126.248 1.00 22.56 140 VAL E N 1
ATOM 7411 C CA . VAL E 1 163 ? 87.965 66.087 125.294 1.00 25.32 140 VAL E CA 1
ATOM 7412 C C . VAL E 1 163 ? 87.223 65.017 126.073 1.00 38.20 140 VAL E C 1
ATOM 7413 O O . VAL E 1 163 ? 87.743 64.501 127.059 1.00 33.64 140 VAL E O 1
ATOM 7417 N N . ASP E 1 164 ? 86.004 64.698 125.647 1.00 27.85 141 ASP E N 1
ATOM 7418 C CA . ASP E 1 164 ? 85.236 63.664 126.328 1.00 18.66 141 ASP E CA 1
ATOM 7419 C C . ASP E 1 164 ? 84.266 62.989 125.374 1.00 23.77 141 ASP E C 1
ATOM 7420 O O . ASP E 1 164 ? 83.993 63.479 124.275 1.00 30.74 141 ASP E O 1
ATOM 7425 N N . THR E 1 165 ? 83.754 61.847 125.797 1.00 19.69 142 THR E N 1
ATOM 7426 C CA . THR E 1 165 ? 82.765 61.135 125.011 1.00 28.93 142 THR E CA 1
ATOM 7427 C C . THR E 1 165 ? 81.472 61.050 125.813 1.00 25.34 142 THR E C 1
ATOM 7428 O O . THR E 1 165 ? 81.495 61.028 127.034 1.00 20.97 142 THR E O 1
ATOM 7432 N N . THR E 1 166 ? 80.345 60.987 125.126 1.00 17.51 143 THR E N 1
ATOM 7433 C CA . THR E 1 166 ? 79.086 60.689 125.795 1.00 14.77 143 THR E CA 1
ATOM 7434 C C . THR E 1 166 ? 78.465 59.514 125.059 1.00 21.02 143 THR E C 1
ATOM 7435 O O . THR E 1 166 ? 78.786 59.273 123.892 1.00 19.04 143 THR E O 1
ATOM 7439 N N . ALA E 1 167 ? 77.614 58.759 125.746 1.00 18.27 144 ALA E N 1
ATOM 7440 C CA . ALA E 1 167 ? 76.910 57.616 125.135 1.00 19.25 144 ALA E CA 1
ATOM 7441 C C . ALA E 1 167 ? 75.571 58.032 124.532 1.00 16.32 144 ALA E C 1
ATOM 7442 O O . ALA E 1 167 ? 74.938 58.962 125.016 1.00 16.45 144 ALA E O 1
ATOM 7444 N N . ASN E 1 168 ? 75.149 57.338 123.471 1.00 11.39 145 ASN E N 1
ATOM 7445 C CA . ASN E 1 168 ? 73.811 57.513 122.892 1.00 13.00 145 ASN E CA 1
ATOM 7446 C C . ASN E 1 168 ? 73.528 58.967 122.540 1.00 21.03 145 ASN E C 1
ATOM 7447 O O . ASN E 1 168 ? 74.302 59.562 121.788 1.00 12.27 145 ASN E O 1
ATOM 7452 N N . GLN E 1 169 ? 72.479 59.571 123.096 1.00 14.82 146 GLN E N 1
ATOM 7453 C CA . GLN E 1 169 ? 72.275 60.995 122.843 1.00 23.75 146 GLN E CA 1
ATOM 7454 C C . GLN E 1 169 ? 72.510 61.880 124.075 1.00 19.65 146 GLN E C 1
ATOM 7455 O O . GLN E 1 169 ? 72.052 63.033 124.131 1.00 14.51 146 GLN E O 1
ATOM 7461 N N . ASP E 1 170 ? 73.227 61.358 125.065 1.00 20.78 147 ASP E N 1
ATOM 7462 C CA . ASP E 1 170 ? 73.573 62.199 126.203 1.00 5.36 147 ASP E CA 1
ATOM 7463 C C . ASP E 1 170 ? 74.416 63.412 125.781 1.00 8.55 147 ASP E C 1
ATOM 7464 O O . ASP E 1 170 ? 75.439 63.284 125.114 1.00 14.07 147 ASP E O 1
ATOM 7469 N N . PRO E 1 171 ? 73.978 64.609 126.170 1.00 17.37 148 PRO E N 1
ATOM 7470 C CA . PRO E 1 171 ? 74.763 65.792 125.820 1.00 9.48 148 PRO E CA 1
ATOM 7471 C C . PRO E 1 171 ? 75.925 65.983 126.790 1.00 16.48 148 PRO E C 1
ATOM 7472 O O . PRO E 1 171 ? 75.876 65.487 127.922 1.00 12.55 148 PRO E O 1
ATOM 7476 N N . LEU E 1 172 ? 76.936 66.724 126.356 1.00 19.54 149 LEU E N 1
ATOM 7477 C CA . LEU E 1 172 ? 78.156 66.936 127.131 1.00 21.06 149 LEU E CA 1
ATOM 7478 C C . LEU E 1 172 ? 77.883 67.490 128.541 1.00 18.68 149 LEU E C 1
ATOM 7479 O O . LEU E 1 172 ? 78.607 67.161 129.485 1.00 23.38 149 LEU E O 1
ATOM 7484 N N . VAL E 1 173 ? 76.831 68.300 128.684 1.00 13.63 150 VAL E N 1
ATOM 7485 C CA . VAL E 1 173 ? 76.528 68.919 129.993 1.00 19.68 150 VAL E CA 1
ATOM 7486 C C . VAL E 1 173 ? 76.116 67.905 131.040 1.00 24.11 150 VAL E C 1
ATOM 7487 O O . VAL E 1 173 ? 76.014 68.249 132.211 1.00 27.97 150 VAL E O 1
ATOM 7491 N N . THR E 1 174 ? 75.806 66.678 130.632 1.00 25.58 151 THR E N 1
ATOM 7492 C CA . THR E 1 174 ? 75.499 65.652 131.632 1.00 20.62 151 THR E CA 1
ATOM 7493 C C . THR E 1 174 ? 76.770 65.083 132.265 1.00 23.91 151 THR E C 1
ATOM 7494 O O . THR E 1 174 ? 76.697 64.335 133.222 1.00 22.60 151 THR E O 1
ATOM 7498 N N . LYS E 1 175 ? 77.924 65.418 131.692 1.00 18.26 152 LYS E N 1
ATOM 7499 C CA . LYS E 1 175 ? 79.217 65.025 132.233 1.00 24.36 152 LYS E CA 1
ATOM 7500 C C . LYS E 1 175 ? 79.764 66.074 133.187 1.00 35.42 152 LYS E C 1
ATOM 7501 O O . LYS E 1 175 ? 80.813 65.881 133.795 1.00 44.26 152 LYS E O 1
ATOM 7507 N N . GLY E 1 176 ? 79.057 67.196 133.289 1.00 37.07 153 GLY E N 1
ATOM 7508 C CA . GLY E 1 176 ? 79.470 68.298 134.135 1.00 33.78 153 GLY E CA 1
ATOM 7509 C C . GLY E 1 176 ? 78.671 69.547 133.826 1.00 35.73 153 GLY E C 1
ATOM 7510 O O . GLY E 1 176 ? 78.599 69.978 132.671 1.00 42.04 153 GLY E O 1
ATOM 7511 N N . GLY E 1 177 ? 78.070 70.135 134.855 1.00 39.80 154 GLY E N 1
ATOM 7512 C CA . GLY E 1 177 ? 77.174 71.262 134.663 1.00 42.20 154 GLY E CA 1
ATOM 7513 C C . GLY E 1 177 ? 77.826 72.497 134.067 1.00 33.98 154 GLY E C 1
ATOM 7514 O O . GLY E 1 177 ? 77.148 73.311 133.443 1.00 32.13 154 GLY E O 1
ATOM 7515 N N . SER E 1 178 ? 79.144 72.615 134.200 1.00 32.94 155 SER E N 1
ATOM 7516 C CA . SER E 1 178 ? 79.849 73.782 133.678 1.00 35.44 155 SER E CA 1
ATOM 7517 C C . SER E 1 178 ? 80.482 73.525 132.307 1.00 41.72 155 SER E C 1
ATOM 7518 O O . SER E 1 178 ? 81.228 74.367 131.796 1.00 42.49 155 SER E O 1
ATOM 7521 N N . LEU E 1 179 ? 80.168 72.382 131.698 1.00 33.28 156 LEU E N 1
ATOM 7522 C CA . LEU E 1 179 ? 80.737 72.038 130.391 1.00 28.33 156 LEU E CA 1
ATOM 7523 C C . LEU E 1 179 ? 79.981 72.718 129.242 1.00 25.75 156 LEU E C 1
ATOM 7524 O O . LEU E 1 179 ? 78.753 72.816 129.256 1.00 33.14 156 LEU E O 1
ATOM 7529 N N . VAL E 1 180 ? 80.736 73.225 128.269 1.00 29.98 157 VAL E N 1
ATOM 7530 C CA . VAL E 1 180 ? 80.161 73.791 127.044 1.00 29.30 157 VAL E CA 1
ATOM 7531 C C . VAL E 1 180 ? 80.762 73.115 125.796 1.00 28.93 157 VAL E C 1
ATOM 7532 O O . VAL E 1 180 ? 81.974 73.172 125.581 1.00 35.03 157 VAL E O 1
ATOM 7536 N N . PRO E 1 181 ? 79.921 72.493 124.960 1.00 27.32 158 PRO E N 1
ATOM 7537 C CA . PRO E 1 181 ? 80.465 71.830 123.767 1.00 18.58 158 PRO E CA 1
ATOM 7538 C C . PRO E 1 181 ? 80.978 72.822 122.720 1.00 24.72 158 PRO E C 1
ATOM 7539 O O . PRO E 1 181 ? 80.288 73.777 122.405 1.00 26.12 158 PRO E O 1
ATOM 7543 N N . LEU E 1 182 ? 82.191 72.620 122.219 1.00 18.58 159 LEU E N 1
ATOM 7544 C CA . LEU E 1 182 ? 82.707 73.468 121.148 1.00 21.46 159 LEU E CA 1
ATOM 7545 C C . LEU E 1 182 ? 82.613 72.722 119.803 1.00 25.88 159 LEU E C 1
ATOM 7546 O O . LEU E 1 182 ? 82.140 73.254 118.794 1.00 22.20 159 LEU E O 1
ATOM 7551 N N . VAL E 1 183 ? 83.056 71.472 119.811 1.00 18.69 160 VAL E N 1
ATOM 7552 C CA . VAL E 1 183 ? 82.943 70.597 118.653 1.00 14.41 160 VAL E CA 1
ATOM 7553 C C . VAL E 1 183 ? 82.456 69.222 119.066 1.00 19.54 160 VAL E C 1
ATOM 7554 O O . VAL E 1 183 ? 82.993 68.613 119.972 1.00 21.52 160 VAL E O 1
ATOM 7558 N N . GLY E 1 184 ? 81.439 68.729 118.365 1.00 21.35 161 GLY E N 1
ATOM 7559 C CA . GLY E 1 184 ? 81.019 67.359 118.530 1.00 20.45 161 GLY E CA 1
ATOM 7560 C C . GLY E 1 184 ? 81.238 66.589 117.254 1.00 21.18 161 GLY E C 1
ATOM 7561 O O . GLY E 1 184 ? 81.137 67.135 116.153 1.00 24.39 161 GLY E O 1
ATOM 7562 N N . ILE E 1 185 ? 81.611 65.335 117.400 1.00 18.39 162 ILE E N 1
ATOM 7563 C CA . ILE E 1 185 ? 81.596 64.431 116.272 1.00 9.93 162 ILE E CA 1
ATOM 7564 C C . ILE E 1 185 ? 80.699 63.242 116.574 1.00 22.70 162 ILE E C 1
ATOM 7565 O O . ILE E 1 185 ? 81.001 62.443 117.463 1.00 24.16 162 ILE E O 1
ATOM 7570 N N . ASP E 1 186 ? 79.627 63.105 115.800 1.00 25.46 163 ASP E N 1
ATOM 7571 C CA . ASP E 1 186 ? 78.668 62.011 115.948 1.00 22.07 163 ASP E CA 1
ATOM 7572 C C . ASP E 1 186 ? 79.331 60.688 115.517 1.00 23.66 163 ASP E C 1
ATOM 7573 O O . ASP E 1 186 ? 79.834 60.592 114.401 1.00 25.78 163 ASP E O 1
ATOM 7578 N N . VAL E 1 187 ? 79.407 59.696 116.402 1.00 19.51 164 VAL E N 1
ATOM 7579 C CA . VAL E 1 187 ? 79.973 58.412 115.980 1.00 21.88 164 VAL E CA 1
ATOM 7580 C C . VAL E 1 187 ? 78.964 57.274 116.093 1.00 17.15 164 VAL E C 1
ATOM 7581 O O . VAL E 1 187 ? 79.341 56.114 116.188 1.00 22.86 164 VAL E O 1
ATOM 7585 N N . TRP E 1 188 ? 77.687 57.616 116.102 1.00 12.93 165 TRP E N 1
ATOM 7586 C CA . TRP E 1 188 ? 76.658 56.641 115.787 1.00 20.81 165 TRP E CA 1
ATOM 7587 C C . TRP E 1 188 ? 76.958 56.123 114.406 1.00 26.88 165 TRP E C 1
ATOM 7588 O O . TRP E 1 188 ? 77.414 56.889 113.564 1.00 15.99 165 TRP E O 1
ATOM 7599 N N . GLU E 1 189 ? 76.653 54.858 114.158 1.00 16.52 166 GLU E N 1
ATOM 7600 C CA . GLU E 1 189 ? 76.873 54.291 112.841 1.00 18.41 166 GLU E CA 1
ATOM 7601 C C . GLU E 1 189 ? 76.079 54.995 111.734 1.00 23.73 166 GLU E C 1
ATOM 7602 O O . GLU E 1 189 ? 76.573 55.107 110.597 1.00 16.55 166 GLU E O 1
ATOM 7608 N N . HIS E 1 190 ? 74.891 55.519 112.041 1.00 19.78 167 HIS E N 1
ATOM 7609 C CA . HIS E 1 190 ? 74.128 56.247 111.007 1.00 24.32 167 HIS E CA 1
ATOM 7610 C C . HIS E 1 190 ? 74.837 57.525 110.530 1.00 17.98 167 HIS E C 1
ATOM 7611 O O . HIS E 1 190 ? 74.463 58.119 109.507 1.00 24.94 167 HIS E O 1
ATOM 7618 N N . ALA E 1 191 ? 75.867 57.949 111.249 1.00 15.09 168 ALA E N 1
ATOM 7619 C CA . ALA E 1 191 ? 76.607 59.136 110.836 1.00 16.60 168 ALA E CA 1
ATOM 7620 C C . ALA E 1 191 ? 77.581 58.861 109.704 1.00 23.85 168 ALA E C 1
ATOM 7621 O O . ALA E 1 191 ? 78.068 59.804 109.065 1.00 21.18 168 ALA E O 1
ATOM 7623 N N . TYR E 1 192 ? 77.877 57.584 109.454 1.00 23.44 169 TYR E N 1
ATOM 7624 C CA . TYR E 1 192 ? 78.919 57.254 108.483 1.00 17.94 169 TYR E CA 1
ATOM 7625 C C . TYR E 1 192 ? 78.716 55.971 107.699 1.00 25.56 169 TYR E C 1
ATOM 7626 O O . TYR E 1 192 ? 79.424 55.736 106.728 1.00 25.68 169 TYR E O 1
ATOM 7635 N N . TYR E 1 193 ? 77.779 55.126 108.116 1.00 23.21 170 TYR E N 1
ATOM 7636 C CA . TYR E 1 193 ? 77.740 53.762 107.596 1.00 30.97 170 TYR E CA 1
ATOM 7637 C C . TYR E 1 193 ? 77.433 53.629 106.103 1.00 35.04 170 TYR E C 1
ATOM 7638 O O . TYR E 1 193 ? 78.016 52.753 105.436 1.00 22.96 170 TYR E O 1
ATOM 7647 N N . LEU E 1 194 ? 76.517 54.448 105.578 1.00 23.58 171 LEU E N 1
ATOM 7648 C CA . LEU E 1 194 ? 76.182 54.329 104.150 1.00 28.36 171 LEU E CA 1
ATOM 7649 C C . LEU E 1 194 ? 77.407 54.537 103.281 1.00 29.75 171 LEU E C 1
ATOM 7650 O O . LEU E 1 194 ? 77.519 53.973 102.194 1.00 28.51 171 LEU E O 1
ATOM 7655 N N . GLN E 1 195 ? 78.348 55.315 103.793 1.00 25.66 172 GLN E N 1
ATOM 7656 C CA . GLN E 1 195 ? 79.511 55.711 103.023 1.00 17.49 172 GLN E CA 1
ATOM 7657 C C . GLN E 1 195 ? 80.773 54.939 103.379 1.00 29.11 172 GLN E C 1
ATOM 7658 O O . GLN E 1 195 ? 81.451 54.409 102.494 1.00 32.86 172 GLN E O 1
ATOM 7664 N N . TYR E 1 196 ? 81.067 54.860 104.679 1.00 23.18 173 TYR E N 1
ATOM 7665 C CA . TYR E 1 196 ? 82.317 54.300 105.182 1.00 24.59 173 TYR E CA 1
ATOM 7666 C C . TYR E 1 196 ? 82.121 52.911 105.794 1.00 23.53 173 TYR E C 1
ATOM 7667 O O . TYR E 1 196 ? 83.077 52.265 106.210 1.00 24.95 173 TYR E O 1
ATOM 7676 N N . LYS E 1 197 ? 80.875 52.458 105.823 1.00 20.69 174 LYS E N 1
ATOM 7677 C CA . LYS E 1 197 ? 80.533 51.155 106.361 1.00 20.01 174 LYS E CA 1
ATOM 7678 C C . LYS E 1 197 ? 81.124 51.014 107.758 1.00 17.64 174 LYS E C 1
ATOM 7679 O O . LYS E 1 197 ? 81.030 51.922 108.583 1.00 18.25 174 LYS E O 1
ATOM 7685 N N . ASN E 1 198 ? 81.755 49.875 107.994 1.00 20.69 175 ASN E N 1
ATOM 7686 C CA . ASN E 1 198 ? 82.355 49.545 109.282 1.00 30.45 175 ASN E CA 1
ATOM 7687 C C . ASN E 1 198 ? 83.564 50.390 109.624 1.00 24.81 175 ASN E C 1
ATOM 7688 O O . ASN E 1 198 ? 84.040 50.357 110.757 1.00 32.34 175 ASN E O 1
ATOM 7693 N N . VAL E 1 199 ? 84.108 51.089 108.632 1.00 17.49 176 VAL E N 1
ATOM 7694 C CA . VAL E 1 199 ? 85.407 51.741 108.818 1.00 15.65 176 VAL E CA 1
ATOM 7695 C C . VAL E 1 199 ? 85.246 53.127 109.439 1.00 19.83 176 VAL E C 1
ATOM 7696 O O . VAL E 1 199 ? 85.441 54.157 108.784 1.00 24.59 176 VAL E O 1
ATOM 7700 N N . ARG E 1 200 ? 84.862 53.148 110.713 1.00 26.01 177 ARG E N 1
ATOM 7701 C CA . ARG E 1 200 ? 84.772 54.403 111.452 1.00 19.06 177 ARG E CA 1
ATOM 7702 C C . ARG E 1 200 ? 86.073 55.229 111.431 1.00 16.07 177 ARG E C 1
ATOM 7703 O O . ARG E 1 200 ? 86.005 56.467 111.432 1.00 17.98 177 ARG E O 1
ATOM 7711 N N . PRO E 1 201 ? 87.252 54.571 111.492 1.00 14.86 178 PRO E N 1
ATOM 7712 C CA . PRO E 1 201 ? 88.463 55.407 111.467 1.00 12.85 178 PRO E CA 1
ATOM 7713 C C . PRO E 1 201 ? 88.619 56.228 110.183 1.00 26.30 178 PRO E C 1
ATOM 7714 O O . PRO E 1 201 ? 89.240 57.287 110.240 1.00 32.53 178 PRO E O 1
ATOM 7718 N N . GLU E 1 202 ? 88.079 55.755 109.060 1.00 24.22 179 GLU E N 1
ATOM 7719 C CA . GLU E 1 202 ? 88.167 56.497 107.797 1.00 22.91 179 GLU E CA 1
ATOM 7720 C C . GLU E 1 202 ? 87.217 57.709 107.797 1.00 21.58 179 GLU E C 1
ATOM 7721 O O . GLU E 1 202 ? 87.570 58.785 107.320 1.00 24.03 179 GLU E O 1
ATOM 7727 N N . TYR E 1 203 ? 86.011 57.512 108.326 1.00 22.85 180 TYR E N 1
ATOM 7728 C CA . TYR E 1 203 ? 85.078 58.605 108.581 1.00 23.36 180 TYR E CA 1
ATOM 7729 C C . TYR E 1 203 ? 85.714 59.662 109.483 1.00 22.73 180 TYR E C 1
ATOM 7730 O O . TYR E 1 203 ? 85.762 60.863 109.143 1.00 19.94 180 TYR E O 1
ATOM 7739 N N . LEU E 1 204 ? 86.272 59.210 110.603 1.00 26.81 181 LEU E N 1
ATOM 7740 C CA . LEU E 1 204 ? 86.910 60.131 111.551 1.00 27.61 181 LEU E CA 1
ATOM 7741 C C . LEU E 1 204 ? 88.138 60.797 110.946 1.00 38.59 181 LEU E C 1
ATOM 7742 O O . LEU E 1 204 ? 88.533 61.867 111.385 1.00 49.31 181 LEU E O 1
ATOM 7747 N N . LYS E 1 205 ? 88.754 60.166 109.950 1.00 29.29 182 LYS E N 1
ATOM 7748 C CA . LYS E 1 205 ? 89.875 60.817 109.257 1.00 30.94 182 LYS E CA 1
ATOM 7749 C C . LYS E 1 205 ? 89.365 61.974 108.406 1.00 26.01 182 LYS E C 1
ATOM 7750 O O . LYS E 1 205 ? 89.920 63.077 108.424 1.00 29.40 182 LYS E O 1
ATOM 7756 N N . ASN E 1 206 ? 88.272 61.728 107.691 1.00 24.14 183 ASN E N 1
ATOM 7757 C CA . ASN E 1 206 ? 87.766 62.683 106.705 1.00 27.60 183 ASN E CA 1
ATOM 7758 C C . ASN E 1 206 ? 86.906 63.797 107.297 1.00 32.27 183 ASN E C 1
ATOM 7759 O O . ASN E 1 206 ? 86.769 64.861 106.678 1.00 26.42 183 ASN E O 1
ATOM 7764 N N . VAL E 1 207 ? 86.311 63.562 108.472 1.00 25.84 184 VAL E N 1
ATOM 7765 C CA . VAL E 1 207 ? 85.386 64.546 109.037 1.00 20.36 184 VAL E CA 1
ATOM 7766 C C . VAL E 1 207 ? 86.106 65.865 109.338 1.00 17.25 184 VAL E C 1
ATOM 7767 O O . VAL E 1 207 ? 85.496 66.936 109.307 1.00 27.38 184 VAL E O 1
ATOM 7771 N N . TRP E 1 208 ? 87.404 65.800 109.609 1.00 28.55 185 TRP E N 1
ATOM 7772 C CA . TRP E 1 208 ? 88.161 67.007 109.954 1.00 29.72 185 TRP E CA 1
ATOM 7773 C C . TRP E 1 208 ? 88.266 68.003 108.797 1.00 38.64 185 TRP E C 1
ATOM 7774 O O . TRP E 1 208 ? 88.533 69.181 109.016 1.00 24.87 185 TRP E O 1
ATOM 7785 N N . LYS E 1 209 ? 88.046 67.539 107.568 1.00 38.60 186 LYS E N 1
ATOM 7786 C CA . LYS E 1 209 ? 88.088 68.435 106.414 1.00 29.49 186 LYS E CA 1
ATOM 7787 C C . LYS E 1 209 ? 86.888 69.380 10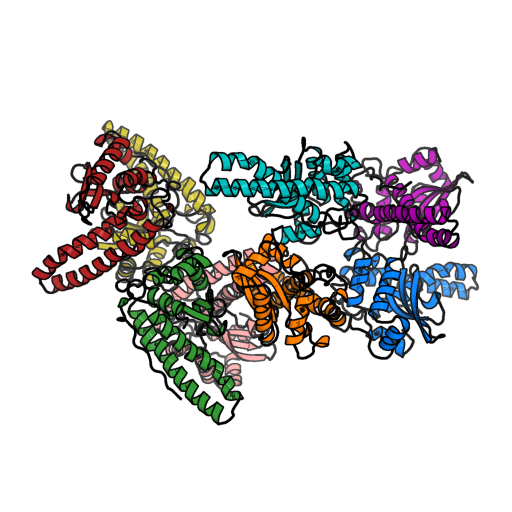6.408 1.00 29.76 186 LYS E C 1
ATOM 7788 O O . LYS E 1 209 ? 86.952 70.459 105.822 1.00 24.98 186 LYS E O 1
ATOM 7794 N N . VAL E 1 210 ? 85.800 69.005 107.084 1.00 24.97 187 VAL E N 1
ATOM 7795 C CA . VAL E 1 210 ? 84.618 69.863 107.062 1.00 28.37 187 VAL E CA 1
ATOM 7796 C C . VAL E 1 210 ? 84.202 70.367 108.444 1.00 28.17 187 VAL E C 1
ATOM 7797 O O . VAL E 1 210 ? 83.063 70.763 108.633 1.00 26.27 187 VAL E O 1
ATOM 7801 N N . ILE E 1 211 ? 85.121 70.347 109.402 1.00 26.83 188 ILE E N 1
ATOM 7802 C CA . ILE E 1 211 ? 84.863 70.919 110.729 1.00 16.65 188 ILE E CA 1
ATOM 7803 C C . ILE E 1 211 ? 84.879 72.447 110.715 1.00 30.25 188 ILE E C 1
ATOM 7804 O O . ILE E 1 211 ? 85.847 73.057 110.260 1.00 21.46 188 ILE E O 1
ATOM 7809 N N . ASN E 1 212 ? 83.826 73.055 111.245 1.00 30.10 189 ASN E N 1
ATOM 7810 C CA . ASN E 1 212 ? 83.689 74.509 111.271 1.00 30.37 189 ASN E CA 1
ATOM 7811 C C . ASN E 1 212 ? 84.343 75.055 112.546 1.00 32.96 189 ASN E C 1
ATOM 7812 O O . ASN E 1 212 ? 83.677 75.237 113.578 1.00 28.11 189 ASN E O 1
ATOM 7817 N N . TRP E 1 213 ? 85.656 75.295 112.480 1.00 28.98 190 TRP E N 1
ATOM 7818 C CA . TRP E 1 213 ? 86.397 75.786 113.646 1.00 29.02 190 TRP E CA 1
ATOM 7819 C C . TRP E 1 213 ? 86.055 77.241 113.948 1.00 34.95 190 TRP E C 1
ATOM 7820 O O . TRP E 1 213 ? 86.303 77.730 115.052 1.00 34.51 190 TRP E O 1
ATOM 7831 N N . LYS E 1 214 ? 85.483 77.925 112.964 1.00 33.21 191 LYS E N 1
ATOM 7832 C CA . LYS E 1 214 ? 84.991 79.283 113.173 1.00 42.89 191 LYS E CA 1
ATOM 7833 C C . LYS E 1 214 ? 83.832 79.276 114.179 1.00 41.41 191 LYS E C 1
ATOM 7834 O O . LYS E 1 214 ? 83.782 80.108 115.087 1.00 39.76 191 LYS E O 1
ATOM 7840 N N . TYR E 1 215 ? 82.897 78.342 114.018 1.00 36.89 192 TYR E N 1
ATOM 7841 C CA . TYR E 1 215 ? 81.831 78.175 115.009 1.00 33.27 192 TYR E CA 1
ATOM 7842 C C . TYR E 1 215 ? 82.390 77.887 116.414 1.00 38.87 192 TYR E C 1
ATOM 7843 O O . TYR E 1 215 ? 81.970 78.502 117.400 1.00 25.84 192 TYR E O 1
ATOM 7852 N N . ALA E 1 216 ? 83.312 76.932 116.501 1.00 38.27 193 ALA E N 1
ATOM 7853 C CA . ALA E 1 216 ? 83.931 76.552 117.776 1.00 39.35 193 ALA E CA 1
ATOM 7854 C C . ALA E 1 216 ? 84.611 77.741 118.440 1.00 43.44 193 ALA E C 1
ATOM 7855 O O . ALA E 1 216 ? 84.533 77.933 119.662 1.00 34.40 193 ALA E O 1
ATOM 7857 N N . SER E 1 217 ? 85.300 78.527 117.619 1.00 42.59 194 SER E N 1
ATOM 7858 C CA . SER E 1 217 ? 85.968 79.716 118.103 1.00 47.51 194 SER E CA 1
ATOM 7859 C C . SER E 1 217 ? 84.951 80.690 118.672 1.00 43.54 194 SER E C 1
ATOM 7860 O O . SER E 1 217 ? 85.086 81.151 119.807 1.00 29.78 194 SER E O 1
ATOM 7863 N N . GLU E 1 218 ? 83.893 80.945 117.910 1.00 46.65 195 GLU E N 1
ATOM 7864 C CA . GLU E 1 218 ? 82.879 81.891 118.353 1.00 36.79 195 GLU E CA 1
ATOM 7865 C C . GLU E 1 218 ? 82.234 81.463 119.653 1.00 43.83 195 GLU E C 1
ATOM 7866 O O . GLU E 1 218 ? 82.085 82.284 120.553 1.00 40.18 195 GLU E O 1
ATOM 7872 N N . VAL E 1 219 ? 81.882 80.182 119.769 1.00 43.32 196 VAL E N 1
ATOM 7873 C CA . VAL E 1 219 ? 81.292 79.682 121.008 1.00 35.83 196 VAL E CA 1
ATOM 7874 C C . VAL E 1 219 ? 82.294 79.849 122.138 1.00 32.63 196 VAL E C 1
ATOM 7875 O O . VAL E 1 219 ? 81.948 80.321 123.226 1.00 34.44 196 VAL E O 1
ATOM 7879 N N . TYR E 1 220 ? 83.543 79.484 121.857 1.00 33.74 197 TYR E N 1
ATOM 7880 C CA . TYR E 1 220 ? 84.627 79.603 122.824 1.00 34.81 197 TYR E CA 1
ATOM 7881 C C . TYR E 1 220 ? 84.771 81.043 123.320 1.00 41.54 197 TYR E C 1
ATOM 7882 O O . TYR E 1 220 ? 84.881 81.279 124.532 1.00 44.89 197 TYR E O 1
ATOM 7891 N N . GLU E 1 221 ? 84.746 82.004 122.397 1.00 28.72 198 GLU E N 1
ATOM 7892 C CA . GLU E 1 221 ? 84.933 83.403 122.794 1.00 44.12 198 GLU E CA 1
ATOM 7893 C C . GLU E 1 221 ? 83.839 83.924 123.738 1.00 49.23 198 GLU E C 1
ATOM 7894 O O . GLU E 1 221 ? 84.122 84.733 124.612 1.00 53.80 198 GLU E O 1
ATOM 7900 N N . LYS E 1 222 ? 82.605 83.454 123.586 1.00 49.95 199 LYS E N 1
ATOM 7901 C CA . LYS E 1 222 ? 81.513 83.979 124.407 1.00 54.90 199 LYS E CA 1
ATOM 7902 C C . LYS E 1 222 ? 81.143 83.046 125.554 1.00 51.01 199 LYS E C 1
ATOM 7903 O O . LYS E 1 222 ? 80.439 83.443 126.480 1.00 52.41 199 LYS E O 1
ATOM 7909 N N . GLU E 1 223 ? 81.605 81.802 125.468 1.00 58.96 200 GLU E N 1
ATOM 7910 C CA . GLU E 1 223 ? 81.375 80.786 126.497 1.00 60.47 200 GLU E CA 1
ATOM 7911 C C . GLU E 1 223 ? 79.893 80.508 126.737 1.00 61.89 200 GLU E C 1
ATOM 7912 O O . GLU E 1 223 ? 79.300 79.648 126.086 1.00 55.00 200 GLU E O 1
ATOM 7918 N N . THR F 1 24 ? 27.946 61.499 88.771 1.00 54.05 1 THR F N 1
ATOM 7919 C CA . THR F 1 24 ? 28.445 62.385 89.819 1.00 51.94 1 THR F CA 1
ATOM 7920 C C . THR F 1 24 ? 29.688 61.828 90.490 1.00 50.05 1 THR F C 1
ATOM 7921 O O . THR F 1 24 ? 29.975 60.634 90.390 1.00 45.71 1 THR F O 1
ATOM 7925 N N . PHE F 1 25 ? 30.439 62.723 91.131 1.00 42.54 2 PHE F N 1
ATOM 7926 C CA . PHE F 1 25 ? 31.632 62.370 91.892 1.00 30.43 2 PHE F CA 1
ATOM 7927 C C . PHE F 1 25 ? 31.389 62.653 93.357 1.00 23.02 2 PHE F C 1
ATOM 7928 O O . PHE F 1 25 ? 30.487 63.422 93.695 1.00 39.92 2 PHE F O 1
ATOM 7936 N N . THR F 1 26 ? 32.152 62.003 94.232 1.00 28.80 3 THR F N 1
ATOM 7937 C CA . THR F 1 26 ? 32.072 62.278 95.671 1.00 31.56 3 THR F CA 1
ATOM 7938 C C . THR F 1 26 ? 33.439 62.627 96.257 1.00 34.74 3 THR F C 1
ATOM 7939 O O . THR F 1 26 ? 34.487 62.260 95.707 1.00 24.33 3 THR F O 1
ATOM 7943 N N . LEU F 1 27 ? 33.428 63.324 97.390 1.00 28.48 4 LEU F N 1
ATOM 7944 C CA . LEU F 1 27 ? 34.669 63.629 98.087 1.00 23.67 4 LEU F CA 1
ATOM 7945 C C . LEU F 1 27 ? 35.323 62.343 98.608 1.00 22.46 4 LEU F C 1
ATOM 7946 O O . LEU F 1 27 ? 34.708 61.602 99.353 1.00 36.43 4 LEU F O 1
ATOM 7951 N N . PRO F 1 28 ? 36.564 62.056 98.174 1.00 32.15 5 PRO F N 1
ATOM 7952 C CA . PRO F 1 28 ? 37.273 60.887 98.699 1.00 20.12 5 PRO F CA 1
ATOM 7953 C C . PRO F 1 28 ? 37.781 61.122 100.108 1.00 25.72 5 PRO F C 1
ATOM 7954 O O . PRO F 1 28 ? 38.182 62.238 100.447 1.00 24.44 5 PRO F O 1
ATOM 7958 N N . ASP F 1 29 ? 37.793 60.062 100.901 1.00 27.09 6 ASP F N 1
ATOM 7959 C CA . ASP F 1 29 ? 38.425 60.083 102.209 1.00 32.39 6 ASP F CA 1
ATOM 7960 C C . ASP F 1 29 ? 39.927 60.267 102.058 1.00 32.13 6 ASP F C 1
ATOM 7961 O O . ASP F 1 29 ? 40.505 59.842 101.058 1.00 34.47 6 ASP F O 1
ATOM 7966 N N . LEU F 1 30 ? 40.560 60.924 103.026 1.00 41.32 7 LEU F N 1
ATOM 7967 C CA . LEU F 1 30 ? 42.021 60.934 103.080 1.00 43.30 7 LEU F CA 1
ATOM 7968 C C . LEU F 1 30 ? 42.551 59.571 103.550 1.00 40.19 7 LEU F C 1
ATOM 7969 O O . LEU F 1 30 ? 41.890 58.892 104.332 1.00 40.56 7 LEU F O 1
ATOM 7974 N N . PRO F 1 31 ? 43.762 59.187 103.097 1.00 34.09 8 PRO F N 1
ATOM 7975 C CA . PRO F 1 31 ? 44.350 57.922 103.569 1.00 38.64 8 PRO F CA 1
ATOM 7976 C C . PRO F 1 31 ? 45.033 57.989 104.945 1.00 46.49 8 PRO F C 1
ATOM 7977 O O . PRO F 1 31 ? 45.623 57.005 105.389 1.00 35.18 8 PRO F O 1
ATOM 7981 N N . TYR F 1 32 ? 44.896 59.115 105.633 1.00 44.04 9 TYR F N 1
ATOM 7982 C CA . TYR F 1 32 ? 45.514 59.327 106.938 1.00 31.88 9 TYR F CA 1
ATOM 7983 C C . TYR F 1 32 ? 44.617 60.331 107.650 1.00 32.09 9 TYR F C 1
ATOM 7984 O O . TYR F 1 32 ? 43.798 60.987 107.006 1.00 34.36 9 TYR F O 1
ATOM 7993 N N . ASP F 1 33 ? 44.764 60.465 108.962 1.00 26.76 10 ASP F N 1
ATOM 7994 C CA . ASP F 1 33 ? 43.991 61.459 109.710 1.00 29.77 10 ASP F CA 1
ATOM 7995 C C . ASP F 1 33 ? 44.411 62.894 109.339 1.00 24.50 10 ASP F C 1
ATOM 7996 O O . ASP F 1 33 ? 45.546 63.127 108.929 1.00 28.70 10 ASP F O 1
ATOM 8001 N N . TYR F 1 34 ? 43.511 63.853 109.525 1.00 26.34 11 TYR F N 1
ATOM 8002 C CA . TYR F 1 34 ? 43.801 65.255 109.215 1.00 32.01 11 TYR F CA 1
ATOM 8003 C C . TYR F 1 34 ? 45.098 65.751 109.837 1.00 38.49 11 TYR F C 1
ATOM 8004 O O . TYR F 1 34 ? 45.790 66.587 109.246 1.00 30.18 11 TYR F O 1
ATOM 8013 N N . GLY F 1 35 ? 45.428 65.242 111.025 1.00 31.18 12 GLY F N 1
ATOM 8014 C CA . GLY F 1 35 ? 46.601 65.723 111.745 1.00 26.41 12 GLY F CA 1
ATOM 8015 C C . GLY F 1 35 ? 47.877 64.936 111.511 1.00 29.27 12 GLY F C 1
ATOM 8016 O O . GLY F 1 35 ? 48.926 65.277 112.051 1.00 32.19 12 GLY F O 1
ATOM 8017 N N . ALA F 1 36 ? 47.814 63.924 110.656 1.00 28.93 13 ALA F N 1
ATOM 8018 C CA . ALA F 1 36 ? 48.915 62.981 110.528 1.00 24.91 13 ALA F CA 1
ATOM 8019 C C . ALA F 1 36 ? 50.135 63.538 109.800 1.00 31.99 13 ALA F C 1
ATOM 8020 O O . ALA F 1 36 ? 51.208 62.960 109.883 1.00 36.20 13 ALA F O 1
ATOM 8022 N N . LEU F 1 37 ? 49.993 64.670 109.112 1.00 43.60 14 LEU F N 1
ATOM 8023 C CA . LEU F 1 37 ? 51.104 65.197 108.310 1.00 41.41 14 LEU F CA 1
ATOM 8024 C C . LEU F 1 37 ? 51.858 66.286 109.053 1.00 40.55 14 LEU F C 1
ATOM 8025 O O . LEU F 1 37 ? 52.722 66.949 108.482 1.00 38.93 14 LEU F O 1
ATOM 8030 N N . GLU F 1 38 ? 51.492 66.509 110.309 1.00 38.60 15 GLU F N 1
ATOM 8031 C CA . GLU F 1 38 ? 52.241 67.432 111.154 1.00 44.30 15 GLU F CA 1
ATOM 8032 C C . GLU F 1 38 ? 53.639 66.878 111.473 1.00 41.91 15 GLU F C 1
ATOM 8033 O O . GLU F 1 38 ? 53.832 65.659 111.519 1.00 35.05 15 GLU F O 1
ATOM 8039 N N . PRO F 1 39 ? 54.631 67.767 111.676 1.00 44.74 16 PRO F N 1
ATOM 8040 C CA . PRO F 1 39 ? 54.529 69.233 111.725 1.00 34.43 16 PRO F CA 1
ATOM 8041 C C . PRO F 1 39 ? 54.547 69.877 110.335 1.00 28.06 16 PRO F C 1
ATOM 8042 O O . PRO F 1 39 ? 54.330 71.078 110.223 1.00 35.62 16 PRO F O 1
ATOM 8046 N N . ALA F 1 40 ? 54.793 69.090 109.291 1.00 31.46 17 ALA F N 1
ATOM 8047 C CA . ALA F 1 40 ? 54.949 69.653 107.958 1.00 30.19 17 ALA F CA 1
ATOM 8048 C C . ALA F 1 40 ? 53.728 70.462 107.507 1.00 32.28 17 ALA F C 1
ATOM 8049 O O . ALA F 1 40 ? 53.856 71.580 107.002 1.00 31.40 17 ALA F O 1
ATOM 8051 N N . ILE F 1 41 ? 52.549 69.877 107.668 1.00 31.52 18 ILE F N 1
ATOM 8052 C CA . ILE F 1 41 ? 51.297 70.548 107.327 1.00 34.46 18 ILE F CA 1
ATOM 8053 C C . ILE F 1 41 ? 50.335 70.431 108.488 1.00 23.55 18 ILE F C 1
ATOM 8054 O O . ILE F 1 41 ? 50.071 69.323 108.949 1.00 30.79 18 ILE F O 1
ATOM 8059 N N . SER F 1 42 ? 49.826 71.550 108.981 1.00 32.44 19 SER F N 1
ATOM 8060 C CA . SER F 1 42 ? 48.944 71.526 110.146 1.00 32.18 19 SER F CA 1
ATOM 8061 C C . SER F 1 42 ? 47.628 70.817 109.847 1.00 28.51 19 SER F C 1
ATOM 8062 O O . SER F 1 42 ? 47.165 70.803 108.703 1.00 25.19 19 SER F O 1
ATOM 8065 N N . GLY F 1 43 ? 47.034 70.224 110.881 1.00 32.08 20 GLY F N 1
ATOM 8066 C CA . GLY F 1 43 ? 45.751 69.557 110.762 1.00 26.95 20 GLY F CA 1
ATOM 8067 C C . GLY F 1 43 ? 44.643 70.522 110.400 1.00 31.68 20 GLY F C 1
ATOM 8068 O O . GLY F 1 43 ? 43.680 70.144 109.735 1.00 39.34 20 GLY F O 1
ATOM 8069 N N . GLU F 1 44 ? 44.773 71.777 110.824 1.00 29.30 21 GLU F N 1
ATOM 8070 C CA . GLU F 1 44 ? 43.761 72.788 110.514 1.00 34.24 21 GLU F CA 1
ATOM 8071 C C . GLU F 1 44 ? 43.660 73.031 109.000 1.00 33.53 21 GLU F C 1
ATOM 8072 O O . GLU F 1 44 ? 42.562 73.088 108.426 1.00 25.03 21 GLU F O 1
ATOM 8078 N N . ILE F 1 45 ? 44.812 73.165 108.355 1.00 31.98 22 ILE F N 1
ATOM 8079 C CA . ILE F 1 45 ? 44.835 73.326 106.906 1.00 29.25 22 ILE F CA 1
ATOM 8080 C C . ILE F 1 45 ? 44.245 72.106 106.216 1.00 25.05 22 ILE F C 1
ATOM 8081 O O . ILE F 1 45 ? 43.318 72.247 105.413 1.00 34.32 22 ILE F O 1
ATOM 8086 N N . MET F 1 46 ? 44.736 70.915 106.565 1.00 35.10 23 MET F N 1
ATOM 8087 C CA . MET F 1 46 ? 44.260 69.665 105.956 1.00 26.98 23 MET F CA 1
ATOM 8088 C C . MET F 1 46 ? 42.736 69.574 106.012 1.00 28.00 23 MET F C 1
ATOM 8089 O O . MET F 1 46 ? 42.075 69.257 105.017 1.00 22.10 23 MET F O 1
ATOM 8094 N N . GLN F 1 47 ? 42.176 69.920 107.160 1.00 31.53 24 GLN F N 1
ATOM 8095 C CA . GLN F 1 47 ? 40.734 69.821 107.354 1.00 36.41 24 GLN F CA 1
ATOM 8096 C C . GLN F 1 47 ? 39.955 70.797 106.451 1.00 23.90 24 GLN F C 1
ATOM 8097 O O . GLN F 1 47 ? 39.044 70.390 105.760 1.00 27.72 24 GLN F O 1
ATOM 8103 N N . ILE F 1 48 ? 40.300 72.080 106.455 1.00 23.42 25 ILE F N 1
ATOM 8104 C CA . ILE F 1 48 ? 39.612 73.035 105.577 1.00 30.32 25 ILE F CA 1
ATOM 8105 C C . ILE F 1 48 ? 39.842 72.717 104.087 1.00 24.32 25 ILE F C 1
ATOM 8106 O O . ILE F 1 48 ? 38.909 72.716 103.291 1.00 24.45 25 ILE F O 1
ATOM 8111 N N . HIS F 1 49 ? 41.085 72.400 103.752 1.00 19.11 26 HIS F N 1
ATOM 8112 C CA . HIS F 1 49 ? 41.527 72.115 102.384 1.00 24.46 26 HIS F CA 1
ATOM 8113 C C . HIS F 1 49 ? 40.738 70.966 101.781 1.00 25.58 26 HIS F C 1
ATOM 8114 O O . HIS F 1 49 ? 40.297 71.016 100.639 1.00 24.27 26 HIS F O 1
ATOM 8121 N N . HIS F 1 50 ? 40.566 69.923 102.580 1.00 19.29 27 HIS F N 1
ATOM 8122 C CA . HIS F 1 50 ? 39.802 68.750 102.199 1.00 21.75 27 HIS F CA 1
ATOM 8123 C C . HIS F 1 50 ? 38.296 69.021 102.196 1.00 29.27 27 HIS F C 1
ATOM 8124 O O . HIS F 1 50 ? 37.617 68.855 101.171 1.00 24.30 27 HIS F O 1
ATOM 8131 N N . GLN F 1 51 ? 37.775 69.448 103.346 1.00 25.25 28 GLN F N 1
ATOM 8132 C CA . GLN F 1 51 ? 36.329 69.509 103.551 1.00 23.62 28 GLN F CA 1
ATOM 8133 C C . GLN F 1 51 ? 35.611 70.669 102.904 1.00 19.46 28 GLN F C 1
ATOM 8134 O O . GLN F 1 51 ? 34.395 70.599 102.697 1.00 23.80 28 GLN F O 1
ATOM 8140 N N . LYS F 1 52 ? 36.333 71.758 102.671 1.00 21.70 29 LYS F N 1
ATOM 8141 C CA . LYS F 1 52 ? 35.759 72.956 102.066 1.00 21.79 29 LYS F CA 1
ATOM 8142 C C . LYS F 1 52 ? 36.271 73.176 100.631 1.00 23.55 29 LYS F C 1
ATOM 8143 O O . LYS F 1 52 ? 35.486 73.255 99.686 1.00 28.30 29 LYS F O 1
ATOM 8149 N N . HIS F 1 53 ? 37.581 73.268 100.453 1.00 20.09 30 HIS F N 1
ATOM 8150 C CA . HIS F 1 53 ? 38.094 73.569 99.118 1.00 23.68 30 HIS F CA 1
ATOM 8151 C C . HIS F 1 53 ? 37.845 72.410 98.141 1.00 25.52 30 HIS F C 1
ATOM 8152 O O . HIS F 1 53 ? 37.246 72.606 97.085 1.00 18.02 30 HIS F O 1
ATOM 8159 N N . HIS F 1 54 ? 38.298 71.208 98.478 1.00 23.24 31 HIS F N 1
ATOM 8160 C CA . HIS F 1 54 ? 38.070 70.078 97.582 1.00 22.78 31 HIS F CA 1
ATOM 8161 C C . HIS F 1 54 ? 36.572 69.799 97.434 1.00 23.10 31 HIS F C 1
ATOM 8162 O O . HIS F 1 54 ? 36.091 69.534 96.310 1.00 18.96 31 HIS F O 1
ATOM 8169 N N . GLN F 1 55 ? 35.831 69.836 98.549 1.00 18.38 32 GLN F N 1
ATOM 8170 C CA . GLN F 1 55 ? 34.379 69.589 98.491 1.00 25.72 32 GLN F CA 1
ATOM 8171 C C . GLN F 1 55 ? 33.658 70.508 97.497 1.00 18.73 32 GLN F C 1
ATOM 8172 O O . GLN F 1 55 ? 32.829 70.053 96.726 1.00 28.49 32 GLN F O 1
ATOM 8178 N N . ALA F 1 56 ? 34.007 71.789 97.497 1.00 23.30 33 ALA F N 1
ATOM 8179 C CA . ALA F 1 56 ? 33.426 72.743 96.558 1.00 20.81 33 ALA F CA 1
ATOM 8180 C C . ALA F 1 56 ? 33.722 72.396 95.092 1.00 23.20 33 ALA F C 1
ATOM 8181 O O . ALA F 1 56 ? 32.839 72.518 94.239 1.00 24.30 33 ALA F O 1
ATOM 8183 N N . TYR F 1 57 ? 34.961 71.996 94.793 1.00 28.05 34 TYR F N 1
ATOM 8184 C CA . TYR F 1 57 ? 35.329 71.588 93.430 1.00 24.69 34 TYR F CA 1
ATOM 8185 C C . TYR F 1 57 ? 34.475 70.388 93.003 1.00 24.75 34 TYR F C 1
ATOM 8186 O O . TYR F 1 57 ? 33.890 70.386 91.908 1.00 24.27 34 TYR F O 1
ATOM 8195 N N . VAL F 1 58 ? 34.356 69.398 93.886 1.00 19.02 35 VAL F N 1
ATOM 8196 C CA . VAL F 1 58 ? 33.530 68.217 93.619 1.00 25.11 35 VAL F CA 1
ATOM 8197 C C . VAL F 1 58 ? 32.071 68.593 93.320 1.00 27.60 35 VAL F C 1
ATOM 8198 O O . VAL F 1 58 ? 31.520 68.203 92.294 1.00 24.67 35 VAL F O 1
ATOM 8202 N N . THR F 1 59 ? 31.474 69.399 94.197 1.00 21.73 36 THR F N 1
ATOM 8203 C CA . THR F 1 59 ? 30.063 69.768 94.072 1.00 23.41 36 THR F CA 1
ATOM 8204 C C . THR F 1 59 ? 29.785 70.601 92.814 1.00 25.35 36 THR F C 1
ATOM 8205 O O . THR F 1 59 ? 28.817 70.356 92.088 1.00 27.04 36 THR F O 1
ATOM 8209 N N . ASN F 1 60 ? 30.643 71.575 92.543 1.00 27.33 37 ASN F N 1
ATOM 8210 C CA . ASN F 1 60 ? 30.465 72.396 91.352 1.00 22.28 37 ASN F CA 1
ATOM 8211 C C . ASN F 1 60 ? 30.798 71.648 90.052 1.00 20.36 37 ASN F C 1
ATOM 8212 O O . ASN F 1 60 ? 30.271 71.986 88.992 1.00 29.05 37 ASN F O 1
ATOM 8217 N N . TYR F 1 61 ? 31.678 70.653 90.127 1.00 20.83 38 TYR F N 1
ATOM 8218 C CA . TYR F 1 61 ? 31.968 69.808 88.953 1.00 12.46 38 TYR F CA 1
ATOM 8219 C C . TYR F 1 61 ? 30.716 69.009 88.638 1.00 31.89 38 TYR F C 1
ATOM 8220 O O . TYR F 1 61 ? 30.258 68.966 87.495 1.00 27.25 38 TYR F O 1
ATOM 8229 N N . ASN F 1 62 ? 30.127 68.432 89.679 1.00 34.90 39 ASN F N 1
ATOM 8230 C CA . ASN F 1 62 ? 28.864 67.721 89.541 1.00 31.54 39 ASN F CA 1
ATOM 8231 C C . ASN F 1 62 ? 27.793 68.594 88.900 1.00 24.81 39 ASN F C 1
ATOM 8232 O O . ASN F 1 62 ? 27.150 68.169 87.941 1.00 32.10 39 ASN F O 1
ATOM 8237 N N . ASN F 1 63 ? 27.648 69.829 89.385 1.00 18.15 40 ASN F N 1
ATOM 8238 C CA . ASN F 1 63 ? 26.692 70.754 88.801 1.00 22.27 40 ASN F CA 1
ATOM 8239 C C . ASN F 1 63 ? 27.016 71.129 87.341 1.00 36.51 40 ASN F C 1
ATOM 8240 O O . ASN F 1 63 ? 26.121 71.207 86.495 1.00 34.69 40 ASN F O 1
ATOM 8245 N N . ALA F 1 64 ? 28.293 71.360 87.048 1.00 27.20 41 ALA F N 1
ATOM 8246 C CA . ALA F 1 64 ? 28.701 71.732 85.695 1.00 27.02 41 ALA F CA 1
ATOM 8247 C C . ALA F 1 64 ? 28.499 70.581 84.708 1.00 18.89 41 ALA F C 1
ATOM 8248 O O . ALA F 1 64 ? 28.075 70.798 83.568 1.00 20.82 41 ALA F O 1
ATOM 8250 N N . LEU F 1 65 ? 28.766 69.352 85.152 1.00 25.67 42 LEU F N 1
ATOM 8251 C CA . LEU F 1 65 ? 28.561 68.171 84.314 1.00 22.95 42 LEU F CA 1
ATOM 8252 C C . LEU F 1 65 ? 27.084 67.983 83.962 1.00 32.71 42 LEU F C 1
ATOM 8253 O O . LEU F 1 65 ? 26.748 67.614 82.831 1.00 29.78 42 LEU F O 1
ATOM 8258 N N . GLU F 1 66 ? 26.200 68.226 84.932 1.00 27.73 43 GLU F N 1
ATOM 8259 C CA . GLU F 1 66 ? 24.776 68.125 84.654 1.00 28.78 43 GLU F CA 1
ATOM 8260 C C . GLU F 1 66 ? 24.351 69.134 83.589 1.00 36.03 43 GLU F C 1
ATOM 8261 O O . GLU F 1 66 ? 23.569 68.810 82.696 1.00 28.54 43 GLU F O 1
ATOM 8267 N N . GLN F 1 67 ? 24.851 70.362 83.695 1.00 31.05 44 GLN F N 1
ATOM 8268 C CA . GLN F 1 67 ? 24.534 71.363 82.699 1.00 24.50 44 GLN F CA 1
ATOM 8269 C C . GLN F 1 67 ? 25.168 71.004 81.367 1.00 26.26 44 GLN F C 1
ATOM 8270 O O . GLN F 1 67 ? 24.537 71.121 80.327 1.00 31.05 44 GLN F O 1
ATOM 8276 N N . LEU F 1 68 ? 26.397 70.513 81.419 1.00 25.97 45 LEU F N 1
ATOM 8277 C CA . LEU F 1 68 ? 27.108 70.103 80.224 1.00 21.45 45 LEU F CA 1
ATOM 8278 C C . LEU F 1 68 ? 26.328 69.010 79.508 1.00 18.94 45 LEU F C 1
ATOM 8279 O O . LEU F 1 68 ? 26.152 69.058 78.287 1.00 24.64 45 LEU F O 1
ATOM 8284 N N . ASP F 1 69 ? 25.889 68.017 80.272 1.00 22.98 46 ASP F N 1
ATOM 8285 C CA . ASP F 1 69 ? 25.091 66.926 79.733 1.00 25.63 46 ASP F CA 1
ATOM 8286 C C . ASP F 1 69 ? 23.836 67.432 79.032 1.00 31.50 46 ASP F C 1
ATOM 8287 O O . ASP F 1 69 ? 23.516 66.967 77.938 1.00 33.01 46 ASP F O 1
ATOM 8292 N N . GLN F 1 70 ? 23.130 68.383 79.642 1.00 26.48 47 GLN F N 1
ATOM 8293 C CA . GLN F 1 70 ? 21.957 68.921 78.979 1.00 22.28 47 GLN F CA 1
ATOM 8294 C C . GLN F 1 70 ? 22.331 69.581 77.654 1.00 28.66 47 GLN F C 1
ATOM 8295 O O . GLN F 1 70 ? 21.781 69.219 76.615 1.00 30.97 47 GLN F O 1
ATOM 8301 N N . ALA F 1 71 ? 23.290 70.507 77.695 1.00 24.13 48 ALA F N 1
ATOM 8302 C CA . ALA F 1 71 ? 23.681 71.263 76.516 1.00 24.65 48 ALA F CA 1
ATOM 8303 C C . ALA F 1 71 ? 24.192 70.363 75.394 1.00 30.04 48 ALA F C 1
ATOM 8304 O O . ALA F 1 71 ? 23.898 70.594 74.214 1.00 27.86 48 ALA F O 1
ATOM 8306 N N . VAL F 1 72 ? 24.973 69.350 75.756 1.00 28.51 49 VAL F N 1
ATOM 8307 C CA . VAL F 1 72 ? 25.500 68.427 74.753 1.00 36.98 49 VAL F CA 1
ATOM 8308 C C . VAL F 1 72 ? 24.335 67.658 74.122 1.00 45.30 49 VAL F C 1
ATOM 8309 O O . VAL F 1 72 ? 24.293 67.477 72.906 1.00 46.80 49 VAL F O 1
ATOM 8313 N N . ASN F 1 73 ? 23.379 67.228 74.943 1.00 39.69 50 ASN F N 1
ATOM 8314 C CA . ASN F 1 73 ? 22.226 66.502 74.425 1.00 41.80 50 ASN F CA 1
ATOM 8315 C C . ASN F 1 73 ? 21.327 67.383 73.560 1.00 52.04 50 ASN F C 1
ATOM 8316 O O . ASN F 1 73 ? 20.778 66.921 72.564 1.00 62.36 50 ASN F O 1
ATOM 8321 N N . LYS F 1 74 ? 21.183 68.647 73.936 1.00 41.87 51 LYS F N 1
ATOM 8322 C CA . LYS F 1 74 ? 20.347 69.586 73.193 1.00 44.09 51 LYS F CA 1
ATOM 8323 C C . LYS F 1 74 ? 20.999 70.161 71.923 1.00 44.50 51 LYS F C 1
ATOM 8324 O O . LYS F 1 74 ? 20.326 70.822 71.141 1.00 45.31 51 LYS F O 1
ATOM 8330 N N . GLY F 1 75 ? 22.288 69.909 71.703 1.00 35.91 52 GLY F N 1
ATOM 8331 C CA . GLY F 1 75 ? 22.971 70.508 70.562 1.00 28.01 52 GLY F CA 1
ATOM 8332 C C . GLY F 1 75 ? 23.219 72.006 70.725 1.00 29.94 52 GLY F C 1
ATOM 8333 O O . GLY F 1 75 ? 23.182 72.753 69.757 1.00 24.33 52 GLY F O 1
ATOM 8334 N N . ASP F 1 76 ? 23.441 72.449 71.960 1.00 23.45 53 ASP F N 1
ATOM 8335 C CA . ASP F 1 76 ? 23.686 73.857 72.266 1.00 20.08 53 ASP F CA 1
ATOM 8336 C C . ASP F 1 76 ? 25.189 74.146 72.294 1.00 16.41 53 ASP F C 1
ATOM 8337 O O . ASP F 1 76 ? 25.783 74.093 73.367 1.00 18.10 53 ASP F O 1
ATOM 8342 N N . ALA F 1 77 ? 25.803 74.460 71.147 1.00 18.05 54 ALA F N 1
ATOM 8343 C CA . ALA F 1 77 ? 27.262 74.633 71.074 1.00 22.04 54 ALA F CA 1
ATOM 8344 C C . ALA F 1 77 ? 27.770 75.753 71.960 1.00 19.21 54 ALA F C 1
ATOM 8345 O O . ALA F 1 77 ? 28.792 75.626 72.624 1.00 19.96 54 ALA F O 1
ATOM 8347 N N . SER F 1 78 ? 27.046 76.862 71.944 1.00 19.16 55 SER F N 1
ATOM 8348 C CA . SER F 1 78 ? 27.437 78.024 72.692 1.00 15.25 55 SER F CA 1
ATOM 8349 C C . SER F 1 78 ? 27.495 77.682 74.178 1.00 17.86 55 SER F C 1
ATOM 8350 O O . SER F 1 78 ? 28.466 77.990 74.845 1.00 14.85 55 SER F O 1
ATOM 8353 N N . THR F 1 79 ? 26.502 76.971 74.689 1.00 11.01 56 THR F N 1
ATOM 8354 C CA . THR F 1 79 ? 26.548 76.696 76.125 1.00 14.92 56 THR F CA 1
ATOM 8355 C C . THR F 1 79 ? 27.604 75.634 76.447 1.00 21.77 56 THR F C 1
ATOM 8356 O O . THR F 1 79 ? 28.277 75.748 77.461 1.00 19.78 56 THR F O 1
ATOM 8360 N N . VAL F 1 80 ? 27.792 74.635 75.572 1.00 18.18 57 VAL F N 1
ATOM 8361 C CA . VAL F 1 80 ? 28.858 73.652 75.801 1.00 19.55 57 VAL F CA 1
ATOM 8362 C C . VAL F 1 80 ? 30.197 74.393 76.009 1.00 20.00 57 VAL F C 1
ATOM 8363 O O . VAL F 1 80 ? 30.975 74.074 76.921 1.00 19.00 57 VAL F O 1
ATOM 8367 N N . VAL F 1 81 ? 30.472 75.398 75.178 1.00 12.69 58 VAL F N 1
ATOM 8368 C CA . VAL F 1 81 ? 31.758 76.111 75.295 1.00 10.79 58 VAL F CA 1
ATOM 8369 C C . VAL F 1 81 ? 31.800 77.052 76.515 1.00 15.51 58 VAL F C 1
ATOM 8370 O O . VAL F 1 81 ? 32.829 77.180 77.195 1.00 13.56 58 VAL F O 1
ATOM 8374 N N . LYS F 1 82 ? 30.688 77.711 76.800 1.00 16.97 59 LYS F N 1
ATOM 8375 C CA . LYS F 1 82 ? 30.626 78.553 77.984 1.00 19.36 59 LYS F CA 1
ATOM 8376 C C . LYS F 1 82 ? 30.942 77.763 79.268 1.00 20.24 59 LYS F C 1
ATOM 8377 O O . LYS F 1 82 ? 31.578 78.284 80.203 1.00 19.08 59 LYS F O 1
ATOM 8383 N N . LEU F 1 83 ? 30.499 76.511 79.322 1.00 14.89 60 LEU F N 1
ATOM 8384 C CA . LEU F 1 83 ? 30.739 75.680 80.499 1.00 12.27 60 LEU F CA 1
ATOM 8385 C C . LEU F 1 83 ? 32.199 75.176 80.610 1.00 26.30 60 LEU F C 1
ATOM 8386 O O . LEU F 1 83 ? 32.572 74.616 81.638 1.00 24.44 60 LEU F O 1
ATOM 8391 N N . GLN F 1 84 ? 33.032 75.384 79.582 1.00 24.15 61 GLN F N 1
ATOM 8392 C CA . GLN F 1 84 ? 34.408 74.868 79.629 1.00 20.67 61 GLN F CA 1
ATOM 8393 C C . GLN F 1 84 ? 35.227 75.477 80.761 1.00 15.72 61 GLN F C 1
ATOM 8394 O O . GLN F 1 84 ? 36.075 74.822 81.324 1.00 18.63 61 GLN F O 1
ATOM 8405 N N . SER F 1 85 ? 34.983 76.735 81.092 1.00 10.98 62 SER F N 1
ATOM 8406 C CA . SER F 1 85 ? 35.723 77.330 82.197 1.00 22.00 62 SER F CA 1
ATOM 8407 C C . SER F 1 85 ? 35.440 76.584 83.529 1.00 20.67 62 SER F C 1
ATOM 8408 O O . SER F 1 85 ? 36.363 76.237 84.251 1.00 11.99 62 SER F O 1
ATOM 8411 N N . ALA F 1 86 ? 34.156 76.369 83.830 1.00 20.09 63 ALA F N 1
ATOM 8412 C CA . ALA F 1 86 ? 33.693 75.670 85.029 1.00 13.57 63 ALA F CA 1
ATOM 8413 C C . ALA F 1 86 ? 34.072 74.196 85.083 1.00 19.24 63 ALA F C 1
ATOM 8414 O O . ALA F 1 86 ? 34.303 73.638 86.169 1.00 18.35 63 ALA F O 1
ATOM 8416 N N . ILE F 1 87 ? 34.056 73.543 83.926 1.00 13.13 64 ILE F N 1
ATOM 8417 C CA . ILE F 1 87 ? 34.434 72.137 83.844 1.00 14.49 64 ILE F CA 1
ATOM 8418 C C . ILE F 1 87 ? 35.910 72.003 84.160 1.00 21.94 64 ILE F C 1
ATOM 8419 O O . ILE F 1 87 ? 36.283 71.225 85.032 1.00 22.98 64 ILE F O 1
ATOM 8424 N N . LYS F 1 88 ? 36.740 72.814 83.499 1.00 20.06 65 LYS F N 1
ATOM 8425 C CA . LYS F 1 88 ? 38.193 72.754 83.697 1.00 20.71 65 LYS F CA 1
ATOM 8426 C C . LYS F 1 88 ? 38.592 73.119 85.149 1.00 15.94 65 LYS F C 1
ATOM 8427 O O . LYS F 1 88 ? 39.425 72.460 85.759 1.00 17.66 65 LYS F O 1
ATOM 8433 N N . PHE F 1 89 ? 37.984 74.159 85.708 1.00 10.69 66 PHE F N 1
ATOM 8434 C CA . PHE F 1 89 ? 38.381 74.613 87.039 1.00 15.64 66 PHE F CA 1
ATOM 8435 C C . PHE F 1 89 ? 37.986 73.595 88.110 1.00 15.14 66 PHE F C 1
ATOM 8436 O O . PHE F 1 89 ? 38.791 73.207 88.960 1.00 19.11 66 PHE F O 1
ATOM 8444 N N . ASN F 1 90 ? 36.743 73.155 88.056 1.00 20.65 67 ASN F N 1
ATOM 8445 C CA . ASN F 1 90 ? 36.206 72.284 89.103 1.00 22.62 67 ASN F CA 1
ATOM 8446 C C . ASN F 1 90 ? 36.569 70.834 88.874 1.00 26.44 67 ASN F C 1
ATOM 8447 O O . ASN F 1 90 ? 36.879 70.117 89.823 1.00 24.39 67 ASN F O 1
ATOM 8452 N N . GLY F 1 91 ? 36.552 70.414 87.609 1.00 18.64 68 GLY F N 1
ATOM 8453 C CA . GLY F 1 91 ? 37.052 69.096 87.253 1.00 21.88 68 GLY F CA 1
ATOM 8454 C C . GLY F 1 91 ? 38.537 68.999 87.529 1.00 29.86 68 GLY F C 1
ATOM 8455 O O . GLY F 1 91 ? 38.995 68.035 88.166 1.00 26.72 68 GLY F O 1
ATOM 8456 N N . GLY F 1 92 ? 39.290 70.018 87.105 1.00 13.97 69 GLY F N 1
ATOM 8457 C CA . GLY F 1 92 ? 40.714 70.034 87.400 1.00 15.10 69 GLY F CA 1
ATOM 8458 C C . GLY F 1 92 ? 40.936 70.042 88.911 1.00 19.97 69 GLY F C 1
ATOM 8459 O O . GLY F 1 92 ? 41.777 69.305 89.418 1.00 17.07 69 GLY F O 1
ATOM 8460 N N . GLY F 1 93 ? 40.156 70.844 89.635 1.00 16.74 70 GLY F N 1
ATOM 8461 C CA . GLY F 1 93 ? 40.259 70.900 91.079 1.00 16.10 70 GLY F CA 1
ATOM 8462 C C . GLY F 1 93 ? 40.077 69.533 91.734 1.00 13.37 70 GLY F C 1
ATOM 8463 O O . GLY F 1 93 ? 40.850 69.174 92.611 1.00 19.95 70 GLY F O 1
ATOM 8464 N N . HIS F 1 94 ? 39.090 68.764 91.282 1.00 17.54 71 HIS F N 1
ATOM 8465 C CA . HIS F 1 94 ? 38.854 67.420 91.817 1.00 17.73 71 HIS F CA 1
ATOM 8466 C C . HIS F 1 94 ? 40.044 66.507 91.478 1.00 20.16 71 HIS F C 1
ATOM 8467 O O . HIS F 1 94 ? 40.561 65.808 92.341 1.00 16.37 71 HIS F O 1
ATOM 8474 N N . VAL F 1 95 ? 40.485 66.520 90.222 1.00 19.20 72 VAL F N 1
ATOM 8475 C CA . VAL F 1 95 ? 41.638 65.709 89.823 1.00 22.79 72 VAL F CA 1
ATOM 8476 C C . VAL F 1 95 ? 42.897 66.017 90.623 1.00 20.16 72 VAL F C 1
ATOM 8477 O O . VAL F 1 95 ? 43.516 65.118 91.167 1.00 28.36 72 VAL F O 1
ATOM 8481 N N . ASN F 1 96 ? 43.264 67.293 90.701 1.00 19.85 73 ASN F N 1
ATOM 8482 C CA . ASN F 1 96 ? 44.512 67.674 91.314 1.00 14.84 73 ASN F CA 1
ATOM 8483 C C . ASN F 1 96 ? 44.546 67.345 92.807 1.00 18.42 73 ASN F C 1
ATOM 8484 O O . ASN F 1 96 ? 45.550 66.838 93.297 1.00 19.24 73 ASN F O 1
ATOM 8489 N N . HIS F 1 97 ? 43.464 67.656 93.527 1.00 20.20 74 HIS F N 1
ATOM 8490 C CA . HIS F 1 97 ? 43.425 67.406 94.968 1.00 20.47 74 HIS F CA 1
ATOM 8491 C C . HIS F 1 97 ? 43.276 65.909 95.264 1.00 18.00 74 HIS F C 1
ATOM 8492 O O . HIS F 1 97 ? 43.764 65.444 96.279 1.00 22.56 74 HIS F O 1
ATOM 8499 N N . SER F 1 98 ? 42.600 65.156 94.397 1.00 24.60 75 SER F N 1
ATOM 8500 C CA . SER F 1 98 ? 42.511 63.700 94.598 1.00 23.21 75 SER F CA 1
ATOM 8501 C C . SER F 1 98 ? 43.886 63.061 94.547 1.00 30.88 75 SER F C 1
ATOM 8502 O O . SER F 1 98 ? 44.186 62.167 95.334 1.00 28.86 75 SER F O 1
ATOM 8505 N N . ILE F 1 99 ? 44.715 63.539 93.618 1.00 22.65 76 ILE F N 1
ATOM 8506 C CA . ILE F 1 99 ? 46.111 63.129 93.523 1.00 16.78 76 ILE F CA 1
ATOM 8507 C C . ILE F 1 99 ? 46.947 63.609 94.716 1.00 17.88 76 ILE F C 1
ATOM 8508 O O . ILE F 1 99 ? 47.728 62.844 95.287 1.00 26.81 76 ILE F O 1
ATOM 8513 N N . PHE F 1 100 ? 46.809 64.892 95.058 1.00 17.36 77 PHE F N 1
ATOM 8514 C CA . PHE F 1 100 ? 47.567 65.488 96.148 1.00 23.85 77 PHE F CA 1
ATOM 8515 C C . PHE F 1 100 ? 47.478 64.654 97.427 1.00 24.41 77 PHE F C 1
ATOM 8516 O O . PHE F 1 100 ? 48.513 64.307 98.017 1.00 21.95 77 PHE F O 1
ATOM 8524 N N . TRP F 1 101 ? 46.258 64.300 97.827 1.00 18.98 78 TRP F N 1
ATOM 8525 C CA . TRP F 1 101 ? 46.052 63.537 99.066 1.00 32.05 78 TRP F CA 1
ATOM 8526 C C . TRP F 1 101 ? 46.831 62.218 98.999 1.00 30.18 78 TRP F C 1
ATOM 8527 O O . TRP F 1 101 ? 47.429 61.787 100.000 1.00 17.61 78 TRP F O 1
ATOM 8538 N N . LYS F 1 102 ? 46.853 61.592 97.819 1.00 18.46 79 LYS F N 1
ATOM 8539 C CA . LYS F 1 102 ? 47.570 60.331 97.679 1.00 26.24 79 LYS F CA 1
ATOM 8540 C C . LYS F 1 102 ? 49.088 60.472 97.571 1.00 28.87 79 LYS F C 1
ATOM 8541 O O . LYS F 1 102 ? 49.784 59.533 97.923 1.00 28.36 79 LYS F O 1
ATOM 8547 N N . ASN F 1 103 ? 49.625 61.603 97.090 1.00 23.55 80 ASN F N 1
ATOM 8548 C CA . ASN F 1 103 ? 51.089 61.698 97.059 1.00 25.79 80 ASN F CA 1
ATOM 8549 C C . ASN F 1 103 ? 51.631 62.409 98.304 1.00 33.57 80 ASN F C 1
ATOM 8550 O O . ASN F 1 103 ? 52.741 62.953 98.292 1.00 22.61 80 ASN F O 1
ATOM 8555 N N . LEU F 1 104 ? 50.826 62.406 99.369 1.00 14.63 81 LEU F N 1
ATOM 8556 C CA . LEU F 1 104 ? 51.301 62.780 100.690 1.00 24.58 81 LEU F CA 1
ATOM 8557 C C . LEU F 1 104 ? 51.167 61.572 101.619 1.00 28.19 81 LEU F C 1
ATOM 8558 O O . LEU F 1 104 ? 50.317 60.715 101.386 1.00 32.10 81 LEU F O 1
ATOM 8563 N N . ALA F 1 105 ? 52.025 61.489 102.642 1.00 26.57 82 ALA F N 1
ATOM 8564 C CA . ALA F 1 105 ? 51.922 60.449 103.671 1.00 25.32 82 ALA F CA 1
ATOM 8565 C C . ALA F 1 105 ? 52.661 60.863 104.942 1.00 28.41 82 ALA F C 1
ATOM 8566 O O . ALA F 1 105 ? 53.693 61.520 104.856 1.00 31.89 82 ALA F O 1
ATOM 8568 N N . PRO F 1 106 ? 52.168 60.441 106.121 1.00 32.73 83 PRO F N 1
ATOM 8569 C CA . PRO F 1 106 ? 52.893 60.733 107.372 1.00 33.15 83 PRO F CA 1
ATOM 8570 C C . PRO F 1 106 ? 54.333 60.229 107.324 1.00 28.24 83 PRO F C 1
ATOM 8571 O O . PRO F 1 106 ? 54.576 59.142 106.806 1.00 33.93 83 PRO F O 1
ATOM 8575 N N . SER F 1 107 ? 55.265 61.011 107.861 1.00 37.15 84 SER F N 1
ATOM 8576 C CA . SER F 1 107 ? 56.689 60.669 107.861 1.00 49.31 84 SER F CA 1
ATOM 8577 C C . SER F 1 107 ? 56.957 59.297 108.479 1.00 53.37 84 SER F C 1
ATOM 8578 O O . SER F 1 107 ? 57.912 58.607 108.110 1.00 44.12 84 SER F O 1
ATOM 8581 N N . SER F 1 108 ? 56.111 58.920 109.430 1.00 54.34 85 SER F N 1
ATOM 8582 C CA . SER F 1 108 ? 56.254 57.654 110.129 1.00 61.10 85 SER F CA 1
ATOM 8583 C C . SER F 1 108 ? 55.699 56.497 109.305 1.00 64.22 85 SER F C 1
ATOM 8584 O O . SER F 1 108 ? 55.881 55.332 109.654 1.00 75.70 85 SER F O 1
ATOM 8587 N N . GLU F 1 109 ? 55.000 56.813 108.223 1.00 55.24 86 GLU F N 1
ATOM 8588 C CA . GLU F 1 109 ? 54.417 55.763 107.391 1.00 49.74 86 GLU F CA 1
ATOM 8589 C C . GLU F 1 109 ? 54.931 55.752 105.961 1.00 46.51 86 GLU F C 1
ATOM 8590 O O . GLU F 1 109 ? 54.256 55.269 105.061 1.00 50.64 86 GLU F O 1
ATOM 8596 N N . GLY F 1 110 ? 56.129 56.289 105.760 1.00 51.35 87 GLY F N 1
ATOM 8597 C CA . GLY F 1 110 ? 56.776 56.248 104.461 1.00 51.63 87 GLY F CA 1
ATOM 8598 C C . GLY F 1 110 ? 56.875 57.588 103.764 1.00 42.31 87 GLY F C 1
ATOM 8599 O O . GLY F 1 110 ? 57.604 57.729 102.778 1.00 51.93 87 GLY F O 1
ATOM 8600 N N . GLY F 1 111 ? 56.158 58.579 104.279 1.00 37.22 88 GLY F N 1
ATOM 8601 C CA . GLY F 1 111 ? 56.277 59.939 103.771 1.00 39.45 88 GLY F CA 1
ATOM 8602 C C . GLY F 1 111 ? 57.706 60.439 103.891 1.00 39.04 88 GLY F C 1
ATOM 8603 O O . GLY F 1 111 ? 58.327 60.290 104.939 1.00 37.41 88 GLY F O 1
ATOM 8604 N N . GLY F 1 112 ? 58.244 61.017 102.824 1.00 37.96 89 GLY F N 1
ATOM 8605 C CA . GLY F 1 112 ? 59.596 61.557 102.868 1.00 32.79 89 GLY F CA 1
ATOM 8606 C C . GLY F 1 112 ? 60.747 60.593 102.620 1.00 40.50 89 GLY F C 1
ATOM 8607 O O . GLY F 1 112 ? 61.904 61.013 102.535 1.00 42.78 89 GLY F O 1
ATOM 8608 N N . GLU F 1 113 ? 60.450 59.303 102.511 1.00 38.60 90 GLU F N 1
ATOM 8609 C CA . GLU F 1 113 ? 61.483 58.332 102.150 1.00 41.29 90 GLU F CA 1
ATOM 8610 C C . GLU F 1 113 ? 61.726 58.365 100.647 1.00 35.42 90 GLU F C 1
ATOM 8611 O O . GLU F 1 113 ? 60.781 58.308 99.863 1.00 41.91 90 GLU F O 1
ATOM 8617 N N . PRO F 1 114 ? 62.999 58.499 100.244 1.00 42.10 91 PRO F N 1
ATOM 8618 C CA . PRO F 1 114 ? 63.313 58.654 98.823 1.00 45.40 91 PRO F CA 1
ATOM 8619 C C . PRO F 1 114 ? 62.795 57.460 98.029 1.00 48.68 91 PRO F C 1
ATOM 8620 O O . PRO F 1 114 ? 62.735 56.354 98.568 1.00 52.46 91 PRO F O 1
ATOM 8624 N N . PRO F 1 115 ? 62.448 57.674 96.754 1.00 45.65 92 PRO F N 1
ATOM 8625 C CA . PRO F 1 115 ? 61.921 56.585 95.930 1.00 41.73 92 PRO F CA 1
ATOM 8626 C C . PRO F 1 115 ? 62.969 55.530 95.610 1.00 50.62 92 PRO F C 1
ATOM 8627 O O . PRO F 1 115 ? 64.117 55.854 95.302 1.00 45.55 92 PRO F O 1
ATOM 8631 N N . LYS F 1 116 ? 62.566 54.269 95.655 1.00 53.80 93 LYS F N 1
ATOM 8632 C CA . LYS F 1 116 ? 63.465 53.203 95.270 1.00 66.44 93 LYS F CA 1
ATOM 8633 C C . LYS F 1 116 ? 63.054 52.719 93.882 1.00 71.63 93 LYS F C 1
ATOM 8634 O O . LYS F 1 116 ? 62.141 53.272 93.269 1.00 72.86 93 LYS F O 1
ATOM 8640 N N . GLY F 1 117 ? 63.718 51.679 93.395 1.00 68.29 94 GLY F N 1
ATOM 8641 C CA . GLY F 1 117 ? 63.370 51.066 92.126 1.00 62.51 94 GLY F CA 1
ATOM 8642 C C . GLY F 1 117 ? 63.583 51.977 90.926 1.00 60.85 94 GLY F C 1
ATOM 8643 O O . GLY F 1 117 ? 64.517 52.774 90.891 1.00 64.82 94 GLY F O 1
ATOM 8644 N N . SER F 1 118 ? 62.726 51.843 89.925 1.00 56.72 95 SER F N 1
ATOM 8645 C CA . SER F 1 118 ? 62.923 52.543 88.670 1.00 58.76 95 SER F CA 1
ATOM 8646 C C . SER F 1 118 ? 62.767 54.050 88.755 1.00 42.60 95 SER F C 1
ATOM 8647 O O . SER F 1 118 ? 63.504 54.794 88.094 1.00 44.90 95 SER F O 1
ATOM 8650 N N . LEU F 1 119 ? 61.798 54.502 89.540 1.00 35.22 96 LEU F N 1
ATOM 8651 C CA . LEU F 1 119 ? 61.534 55.943 89.666 1.00 35.84 96 LEU F CA 1
ATOM 8652 C C . LEU F 1 119 ? 62.753 56.625 90.280 1.00 36.83 96 LEU F C 1
ATOM 8653 O O . LEU F 1 119 ? 63.210 57.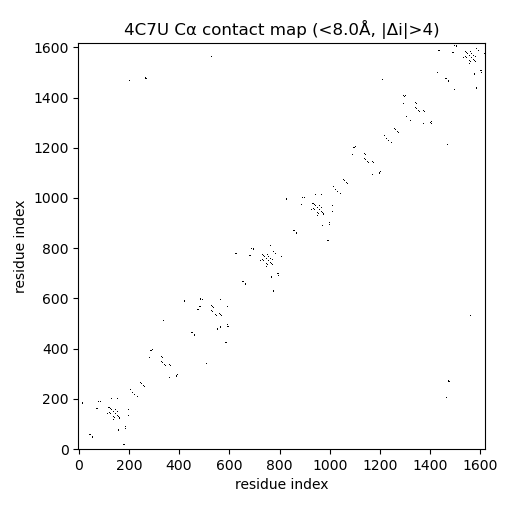673 89.793 1.00 32.45 96 LEU F O 1
ATOM 8658 N N . GLY F 1 120 ? 63.299 56.014 91.335 1.00 39.65 97 GLY F N 1
ATOM 8659 C CA . GLY F 1 120 ? 64.508 56.539 91.950 1.00 40.42 97 GLY F CA 1
ATOM 8660 C C . GLY F 1 120 ? 65.640 56.658 90.940 1.00 42.26 97 GLY F C 1
ATOM 8661 O O . GLY F 1 120 ? 66.301 57.697 90.829 1.00 34.57 97 GLY F O 1
ATOM 8662 N N . SER F 1 121 ? 65.833 55.603 90.160 1.00 36.40 98 SER F N 1
ATOM 8663 C CA . SER F 1 121 ? 66.835 55.639 89.112 1.00 42.81 98 SER F CA 1
ATOM 8664 C C . SER F 1 121 ? 66.540 56.752 88.111 1.00 31.54 98 SER F C 1
ATOM 8665 O O . SER F 1 121 ? 67.411 57.565 87.805 1.00 35.29 98 SER F O 1
ATOM 8668 N N . ALA F 1 122 ? 65.307 56.791 87.611 1.00 32.86 99 ALA F N 1
ATOM 8669 C CA . ALA F 1 122 ? 64.903 57.789 86.607 1.00 32.77 99 ALA F CA 1
ATOM 8670 C C . ALA F 1 122 ? 65.117 59.229 87.081 1.00 31.41 99 ALA F C 1
ATOM 8671 O O . ALA F 1 122 ? 65.528 60.098 86.302 1.00 40.24 99 ALA F O 1
ATOM 8673 N N . ILE F 1 123 ? 64.862 59.471 88.360 1.00 29.57 100 ILE F N 1
ATOM 8674 C CA . ILE F 1 123 ? 65.045 60.802 88.933 1.00 39.32 100 ILE F CA 1
ATOM 8675 C C . ILE F 1 123 ? 66.531 61.171 88.904 1.00 40.02 100 ILE F C 1
ATOM 8676 O O . ILE F 1 123 ? 66.890 62.288 88.517 1.00 32.87 100 ILE F O 1
ATOM 8681 N N . ASP F 1 124 ? 67.395 60.231 89.284 1.00 36.90 101 ASP F N 1
ATOM 8682 C CA . ASP F 1 124 ? 68.845 60.432 89.151 1.00 34.65 101 ASP F CA 1
ATOM 8683 C C . ASP F 1 124 ? 69.268 60.663 87.704 1.00 38.57 101 ASP F C 1
ATOM 8684 O O . ASP F 1 124 ? 70.126 61.504 87.425 1.00 42.68 101 ASP F O 1
ATOM 8689 N N . ALA F 1 125 ? 68.659 59.916 86.790 1.00 41.57 102 ALA F N 1
ATOM 8690 C CA . ALA F 1 125 ? 68.964 60.047 85.370 1.00 43.50 102 ALA F CA 1
ATOM 8691 C C . ALA F 1 125 ? 68.558 61.413 84.826 1.00 44.41 102 ALA F C 1
ATOM 8692 O O . ALA F 1 125 ? 69.272 61.998 84.005 1.00 50.61 102 ALA F O 1
ATOM 8694 N N . HIS F 1 126 ? 67.405 61.914 85.258 1.00 35.93 103 HIS F N 1
ATOM 8695 C CA . HIS F 1 126 ? 66.896 63.168 84.705 1.00 34.07 103 HIS F CA 1
ATOM 8696 C C . HIS F 1 126 ? 67.300 64.414 85.481 1.00 41.29 103 HIS F C 1
ATOM 8697 O O . HIS F 1 126 ? 67.439 65.483 84.898 1.00 44.38 103 HIS F O 1
ATOM 8704 N N . PHE F 1 127 ? 67.499 64.294 86.787 1.00 37.56 104 PHE F N 1
ATOM 8705 C CA . PHE F 1 127 ? 67.716 65.497 87.578 1.00 47.73 104 PHE F CA 1
ATOM 8706 C C . PHE F 1 127 ? 69.034 65.471 88.351 1.00 58.48 104 PHE F C 1
ATOM 8707 O O . PHE F 1 127 ? 69.318 66.372 89.149 1.00 54.24 104 PHE F O 1
ATOM 8715 N N . GLY F 1 128 ? 69.839 64.443 88.094 1.00 58.18 105 GLY F N 1
ATOM 8716 C CA . GLY F 1 128 ? 71.135 64.297 88.731 1.00 52.33 105 GLY F CA 1
ATOM 8717 C C . GLY F 1 128 ? 71.005 63.579 90.057 1.00 56.21 105 GLY F C 1
ATOM 8718 O O . GLY F 1 128 ? 71.726 62.623 90.341 1.00 62.63 105 GLY F O 1
ATOM 8719 N N . SER F 1 129 ? 70.058 64.037 90.866 1.00 53.66 106 SER F N 1
ATOM 8720 C CA . SER F 1 129 ? 69.796 63.441 92.163 1.00 44.98 106 SER F CA 1
ATOM 8721 C C . SER F 1 129 ? 68.415 63.844 92.652 1.00 41.85 106 SER F C 1
ATOM 8722 O O . SER F 1 129 ? 67.833 64.786 92.130 1.00 39.80 106 SER F O 1
ATOM 8725 N N . LEU F 1 130 ? 67.911 63.150 93.668 1.00 37.38 107 LEU F N 1
ATOM 8726 C CA . LEU F 1 130 ? 66.643 63.508 94.282 1.00 41.79 107 LEU F CA 1
ATOM 8727 C C . LEU F 1 130 ? 66.707 64.939 94.805 1.00 56.33 107 LEU F C 1
ATOM 8728 O O . LEU F 1 130 ? 65.717 65.662 94.755 1.00 56.83 107 LEU F O 1
ATOM 8733 N N . GLU F 1 131 ? 67.870 65.350 95.300 1.00 55.62 108 GLU F N 1
ATOM 8734 C CA . GLU F 1 131 ? 68.003 66.702 95.819 1.00 49.00 108 GLU F CA 1
ATOM 8735 C C . GLU F 1 131 ? 67.901 67.685 94.659 1.00 49.75 108 GLU F C 1
ATOM 8736 O O . GLU F 1 131 ? 67.347 68.770 94.809 1.00 53.02 108 GLU F O 1
ATOM 8742 N N . GLY F 1 132 ? 68.415 67.285 93.497 1.00 49.16 109 GLY F N 1
ATOM 8743 C CA . GLY F 1 132 ? 68.281 68.069 92.278 1.00 42.68 109 GLY F CA 1
ATOM 8744 C C . GLY F 1 132 ? 66.830 68.326 91.923 1.00 42.87 109 GLY F C 1
ATOM 8745 O O . GLY F 1 132 ? 66.438 69.459 91.627 1.00 32.19 109 GLY F O 1
ATOM 8746 N N . LEU F 1 133 ? 66.034 67.264 91.966 1.00 35.42 110 LEU F N 1
ATOM 8747 C CA . LEU F 1 133 ? 64.615 67.343 91.698 1.00 36.78 110 LEU F CA 1
ATOM 8748 C C . LEU F 1 133 ? 63.918 68.230 92.727 1.00 37.98 110 LEU F C 1
ATOM 8749 O O . LEU F 1 133 ? 63.068 69.050 92.385 1.00 41.99 110 LEU F O 1
ATOM 8754 N N . VAL F 1 134 ? 64.261 68.029 93.990 1.00 29.07 111 VAL F N 1
ATOM 8755 C CA . VAL F 1 134 ? 63.657 68.777 95.090 1.00 35.41 111 VAL F CA 1
ATOM 8756 C C . VAL F 1 134 ? 63.919 70.271 94.955 1.00 34.44 111 VAL F C 1
ATOM 8757 O O . VAL F 1 134 ? 63.006 71.085 95.121 1.00 35.68 111 VAL F O 1
ATOM 8761 N N . LYS F 1 135 ? 65.165 70.618 94.647 1.00 29.24 112 LYS F N 1
ATOM 8762 C CA . LYS F 1 135 ? 65.573 72.003 94.441 1.00 28.61 112 LYS F CA 1
ATOM 8763 C C . LYS F 1 135 ? 64.821 72.609 93.276 1.00 37.85 112 LYS F C 1
ATOM 8764 O O . LYS F 1 135 ? 64.324 73.730 93.347 1.00 41.15 112 LYS F O 1
ATOM 8770 N N . LYS F 1 136 ? 64.751 71.852 92.190 1.00 24.00 113 LYS F N 1
ATOM 8771 C CA . LYS F 1 136 ? 64.080 72.314 90.984 1.00 20.26 113 LYS F CA 1
ATOM 8772 C C . LYS F 1 136 ? 62.589 72.586 91.264 1.00 31.88 113 LYS F C 1
ATOM 8773 O O . LYS F 1 136 ? 62.097 73.677 90.969 1.00 28.79 113 LYS F O 1
ATOM 8779 N N . MET F 1 137 ? 61.892 71.615 91.858 1.00 19.61 114 MET F N 1
ATOM 8780 C CA . MET F 1 137 ? 60.467 71.751 92.112 1.00 22.66 114 MET F CA 1
ATOM 8781 C C . MET F 1 137 ? 60.144 72.863 93.119 1.00 27.23 114 MET F C 1
ATOM 8782 O O . MET F 1 137 ? 59.122 73.529 92.998 1.00 29.42 114 MET F O 1
ATOM 8787 N N . SER F 1 138 ? 60.998 73.029 94.126 1.00 21.49 115 SER F N 1
ATOM 8788 C CA . SER F 1 138 ? 60.876 74.107 95.113 1.00 25.25 115 SER F CA 1
ATOM 8789 C C . SER F 1 138 ? 61.069 75.471 94.469 1.00 19.08 115 SER F C 1
ATOM 8790 O O . SER F 1 138 ? 60.379 76.438 94.816 1.00 20.13 115 SER F O 1
ATOM 8793 N N . ALA F 1 139 ? 62.051 75.569 93.572 1.00 23.96 116 ALA F N 1
ATOM 8794 C CA . ALA F 1 139 ? 62.291 76.821 92.853 1.00 30.75 116 ALA F CA 1
ATOM 8795 C C . ALA F 1 139 ? 61.080 77.184 91.986 1.00 28.79 116 ALA F C 1
ATOM 8796 O O . ALA F 1 139 ? 60.617 78.339 91.990 1.00 21.87 116 ALA F O 1
ATOM 8798 N N . GLU F 1 140 ? 60.594 76.206 91.222 1.00 28.47 117 GLU F N 1
ATOM 8799 C CA . GLU F 1 140 ? 59.415 76.391 90.362 1.00 25.60 117 GLU F CA 1
ATOM 8800 C C . GLU F 1 140 ? 58.183 76.758 91.185 1.00 31.36 117 GLU F C 1
ATOM 8801 O O . GLU F 1 140 ? 57.397 77.633 90.806 1.00 28.84 117 GLU F O 1
ATOM 8807 N N . GLY F 1 141 ? 58.011 76.074 92.311 1.00 23.53 118 GLY F N 1
ATOM 8808 C CA . GLY F 1 141 ? 56.889 76.358 93.192 1.00 27.40 118 GLY F CA 1
ATOM 8809 C C . GLY F 1 141 ? 56.914 77.766 93.751 1.00 31.53 118 GLY F C 1
ATOM 8810 O O . GLY F 1 141 ? 55.874 78.424 93.826 1.00 22.25 118 GLY F O 1
ATOM 8811 N N . ALA F 1 142 ? 58.097 78.232 94.151 1.00 31.46 119 ALA F N 1
ATOM 8812 C CA . ALA F 1 142 ? 58.232 79.563 94.731 1.00 29.15 119 ALA F CA 1
ATOM 8813 C C . ALA F 1 142 ? 57.915 80.674 93.719 1.00 25.16 119 ALA F C 1
ATOM 8814 O O . ALA F 1 142 ? 57.393 81.732 94.084 1.00 19.23 119 ALA F O 1
ATOM 8816 N N . ALA F 1 143 ? 58.205 80.396 92.455 1.00 17.12 120 ALA F N 1
ATOM 8817 C CA . ALA F 1 143 ? 58.074 81.351 91.365 1.00 22.70 120 ALA F CA 1
ATOM 8818 C C . ALA F 1 143 ? 56.697 81.368 90.715 1.00 31.44 120 ALA F C 1
ATOM 8819 O O . ALA F 1 143 ? 56.463 82.165 89.810 1.00 20.14 120 ALA F O 1
ATOM 8821 N N . VAL F 1 144 ? 55.808 80.472 91.129 1.00 22.96 121 VAL F N 1
ATOM 8822 C CA . VAL F 1 144 ? 54.459 80.483 90.592 1.00 17.85 121 VAL F CA 1
ATOM 8823 C C . VAL F 1 144 ? 53.784 81.808 90.954 1.00 12.64 121 VAL F C 1
ATOM 8824 O O . VAL F 1 144 ? 53.730 82.200 92.119 1.00 18.95 121 VAL F O 1
ATOM 8828 N N . GLN F 1 145 ? 53.292 82.507 89.938 1.00 12.05 122 GLN F N 1
ATOM 8829 C CA . GLN F 1 145 ? 52.591 83.778 90.124 1.00 13.26 122 GLN F CA 1
ATOM 8830 C C . GLN F 1 145 ? 51.110 83.525 90.378 1.00 16.55 122 GLN F C 1
ATOM 8831 O O . GLN F 1 145 ? 50.441 82.931 89.550 1.00 14.11 122 GLN F O 1
ATOM 8837 N N . GLY F 1 146 ? 50.614 83.934 91.545 1.00 18.97 123 GLY F N 1
ATOM 8838 C CA . GLY F 1 146 ? 49.234 83.634 91.887 1.00 10.33 123 GLY F CA 1
ATOM 8839 C C . GLY F 1 146 ? 49.053 82.182 92.316 1.00 9.28 123 GLY F C 1
ATOM 8840 O O . GLY F 1 146 ? 49.866 81.640 93.063 1.00 22.89 123 GLY F O 1
ATOM 8841 N N . SER F 1 147 ? 47.963 81.573 91.851 1.00 15.38 124 SER F N 1
ATOM 8842 C CA . SER F 1 147 ? 47.566 80.234 92.275 1.00 17.94 124 SER F CA 1
ATOM 8843 C C . SER F 1 147 ? 48.028 79.170 91.272 1.00 12.62 124 SER F C 1
ATOM 8844 O O . SER F 1 147 ? 47.929 79.366 90.066 1.00 12.27 124 SER F O 1
ATOM 8847 N N . GLY F 1 148 ? 48.478 78.026 91.767 1.00 12.17 125 GLY F N 1
ATOM 8848 C CA . GLY F 1 148 ? 48.905 76.947 90.887 1.00 11.08 125 GLY F CA 1
ATOM 8849 C C . GLY F 1 148 ? 49.438 75.721 91.578 1.00 20.63 125 GLY F C 1
ATOM 8850 O O . GLY F 1 148 ? 49.232 75.497 92.792 1.00 24.13 125 GLY F O 1
ATOM 8851 N N . TRP F 1 149 ? 50.109 74.915 90.769 1.00 18.46 126 TRP F N 1
ATOM 8852 C CA . TRP F 1 149 ? 50.627 73.613 91.142 1.00 17.70 126 TRP F CA 1
ATOM 8853 C C . TRP F 1 149 ? 52.014 73.451 90.552 1.00 23.83 126 TRP F C 1
ATOM 8854 O O . TRP F 1 149 ? 52.295 73.981 89.490 1.00 19.29 126 TRP F O 1
ATOM 8865 N N . VAL F 1 150 ? 52.892 72.747 91.251 1.00 17.97 127 VAL F N 1
ATOM 8866 C CA . VAL F 1 150 ? 54.116 72.273 90.625 1.00 17.90 127 VAL F CA 1
ATOM 8867 C C . VAL F 1 150 ? 54.042 70.749 90.552 1.00 19.40 127 VAL F C 1
ATOM 8868 O O . VAL F 1 150 ? 53.593 70.088 91.495 1.00 24.94 127 VAL F O 1
ATOM 8872 N N . TRP F 1 151 ? 54.470 70.196 89.427 1.00 19.74 128 TRP F N 1
ATOM 8873 C CA . TRP F 1 151 ? 54.310 68.765 89.181 1.00 28.00 128 TRP F CA 1
ATOM 8874 C C . TRP F 1 151 ? 55.608 68.064 88.866 1.00 27.80 128 TRP F C 1
ATOM 8875 O O . TRP F 1 151 ? 56.487 68.648 88.238 1.00 29.08 128 TRP F O 1
ATOM 8886 N N . LEU F 1 152 ? 55.740 66.831 89.357 1.00 25.86 129 LEU F N 1
ATOM 8887 C CA . LEU F 1 152 ? 56.628 65.843 88.731 1.00 16.68 129 LEU F CA 1
ATOM 8888 C C . LEU F 1 152 ? 55.756 64.972 87.857 1.00 17.18 129 LEU F C 1
ATOM 8889 O O . LEU F 1 152 ? 54.812 64.349 88.347 1.00 26.27 129 LEU F O 1
ATOM 8894 N N . GLY F 1 153 ? 56.072 64.912 86.566 1.00 29.01 130 GLY F N 1
ATOM 8895 C CA . GLY F 1 153 ? 55.266 64.142 85.642 1.00 20.91 130 GLY F CA 1
ATOM 8896 C C . GLY F 1 153 ? 56.081 63.157 84.822 1.00 20.84 130 GLY F C 1
ATOM 8897 O O . GLY F 1 153 ? 57.298 63.322 84.661 1.00 24.48 130 GLY F O 1
ATOM 8898 N N . LEU F 1 154 ? 55.392 62.132 84.319 1.00 17.41 131 LEU F N 1
ATOM 8899 C CA . LEU F 1 154 ? 55.945 61.161 83.378 1.00 19.06 131 LEU F CA 1
ATOM 8900 C C . LEU F 1 154 ? 55.391 61.393 81.980 1.00 23.00 131 LEU F C 1
ATOM 8901 O O . LEU F 1 154 ? 54.183 61.309 81.761 1.00 26.90 131 LEU F O 1
ATOM 8906 N N . ASP F 1 155 ? 56.282 61.671 81.033 1.00 20.30 132 ASP F N 1
ATOM 8907 C CA . ASP F 1 155 ? 55.895 61.808 79.631 1.00 27.75 132 ASP F CA 1
ATOM 8908 C C . ASP F 1 155 ? 55.873 60.425 78.999 1.00 31.94 132 ASP F C 1
ATOM 8909 O O . ASP F 1 155 ? 56.933 59.873 78.717 1.00 27.60 132 ASP F O 1
ATOM 8914 N N . LYS F 1 156 ? 54.689 59.858 78.781 1.00 32.51 133 LYS F N 1
ATOM 8915 C CA . LYS F 1 156 ? 54.610 58.508 78.223 1.00 41.49 133 LYS F CA 1
ATOM 8916 C C . LYS F 1 156 ? 55.142 58.417 76.797 1.00 46.39 133 LYS F C 1
ATOM 8917 O O . LYS F 1 156 ? 55.659 57.386 76.408 1.00 53.91 133 LYS F O 1
ATOM 8923 N N . GLU F 1 157 ? 55.035 59.497 76.030 1.00 44.29 134 GLU F N 1
ATOM 8924 C CA . GLU F 1 157 ? 55.509 59.491 74.647 1.00 52.70 134 GLU F CA 1
ATOM 8925 C C . GLU F 1 157 ? 57.033 59.430 74.597 1.00 55.52 134 GLU F C 1
ATOM 8926 O O . GLU F 1 157 ? 57.612 58.521 74.007 1.00 63.31 134 GLU F O 1
ATOM 8932 N N . LEU F 1 158 ? 57.684 60.396 75.230 1.00 49.71 135 LEU F N 1
ATOM 8933 C CA . LEU F 1 158 ? 59.135 60.473 75.177 1.00 51.19 135 LEU F CA 1
ATOM 8934 C C . LEU F 1 158 ? 59.780 59.582 76.236 1.00 51.01 135 LEU F C 1
ATOM 8935 O O . LEU F 1 158 ? 61.003 59.514 76.316 1.00 42.49 135 LEU F O 1
ATOM 8940 N N . LYS F 1 159 ? 58.952 58.937 77.060 1.00 53.62 136 LYS F N 1
ATOM 8941 C CA . LYS F 1 159 ? 59.422 58.108 78.175 1.00 49.66 136 LYS F CA 1
ATOM 8942 C C . LYS F 1 159 ? 60.375 58.831 79.112 1.00 51.35 136 LYS F C 1
ATOM 8943 O O . LYS F 1 159 ? 61.397 58.289 79.514 1.00 66.60 136 LYS F O 1
ATOM 8949 N N . LYS F 1 160 ? 60.024 60.052 79.483 1.00 50.90 137 LYS F N 1
ATOM 8950 C CA . LYS F 1 160 ? 60.896 60.852 80.328 1.00 50.25 137 LYS F CA 1
ATOM 8951 C C . LYS F 1 160 ? 60.138 61.519 81.468 1.00 36.70 137 LYS F C 1
ATOM 8952 O O . LYS F 1 160 ? 58.912 61.681 81.430 1.00 25.57 137 LYS F O 1
ATOM 8958 N N . LEU F 1 161 ? 60.878 61.853 82.514 1.00 35.76 138 LEU F N 1
ATOM 8959 C CA . LEU F 1 161 ? 60.310 62.565 83.632 1.00 29.37 138 LEU F CA 1
ATOM 8960 C C . LEU F 1 161 ? 60.416 64.040 83.330 1.00 29.67 138 LEU F C 1
ATOM 8961 O O . LEU F 1 161 ? 61.397 64.471 82.752 1.00 27.78 138 LEU F O 1
ATOM 8966 N N . VAL F 1 162 ? 59.404 64.805 83.732 1.00 29.83 139 VAL F N 1
ATOM 8967 C CA . VAL F 1 162 ? 59.405 66.255 83.564 1.00 29.35 139 VAL F CA 1
ATOM 8968 C C . VAL F 1 162 ? 58.939 66.938 84.833 1.00 24.09 139 VAL F C 1
ATOM 8969 O O . VAL F 1 162 ? 58.216 66.343 85.642 1.00 32.02 139 VAL F O 1
ATOM 8973 N N . VAL F 1 163 ? 59.362 68.187 84.994 1.00 32.80 140 VAL F N 1
ATOM 8974 C CA . VAL F 1 163 ? 58.844 69.087 86.015 1.00 23.42 140 VAL F CA 1
ATOM 8975 C C . VAL F 1 163 ? 58.135 70.238 85.326 1.00 29.24 140 VAL F C 1
ATOM 8976 O O . VAL F 1 163 ? 58.667 70.835 84.386 1.00 25.76 140 VAL F O 1
ATOM 8980 N N . ASP F 1 164 ? 56.927 70.551 85.786 1.00 32.43 141 ASP F N 1
ATOM 8981 C CA . ASP F 1 164 ? 56.183 71.650 85.203 1.00 29.80 141 ASP F CA 1
ATOM 8982 C C . ASP F 1 164 ? 55.202 72.257 86.192 1.00 29.11 141 ASP F C 1
ATOM 8983 O O . ASP F 1 164 ? 54.855 71.646 87.218 1.00 20.53 141 ASP F O 1
ATOM 8988 N N . THR F 1 165 ? 54.732 73.454 85.865 1.00 15.01 142 THR F N 1
ATOM 8989 C CA . THR F 1 165 ? 53.712 74.086 86.688 1.00 14.94 142 THR F CA 1
ATOM 8990 C C . THR F 1 165 ? 52.432 74.261 85.910 1.00 24.22 142 THR F C 1
ATOM 8991 O O . THR F 1 165 ? 52.437 74.354 84.674 1.00 30.78 142 THR F O 1
ATOM 8995 N N . THR F 1 166 ? 51.318 74.286 86.632 1.00 15.84 143 THR F N 1
ATOM 8996 C CA . THR F 1 166 ? 50.058 74.641 86.008 1.00 16.99 143 THR F CA 1
ATOM 8997 C C . THR F 1 166 ? 49.433 75.781 86.792 1.00 15.76 143 THR F C 1
ATOM 8998 O O . THR F 1 166 ? 49.693 75.944 87.999 1.00 17.81 143 THR F O 1
ATOM 9002 N N . ALA F 1 167 ? 48.596 76.564 86.120 1.00 8.96 144 ALA F N 1
ATOM 9003 C CA . ALA F 1 167 ? 47.927 77.685 86.773 1.00 13.78 144 ALA F CA 1
ATOM 9004 C C . ALA F 1 167 ? 46.579 77.262 87.358 1.00 16.94 144 ALA F C 1
ATOM 9005 O O . ALA F 1 167 ? 45.885 76.412 86.787 1.00 12.73 144 ALA F O 1
ATOM 9007 N N . ASN F 1 168 ? 46.224 77.872 88.491 1.00 20.57 145 ASN F N 1
ATOM 9008 C CA . ASN F 1 168 ? 44.919 77.682 89.142 1.00 16.06 145 ASN F CA 1
ATOM 9009 C C . ASN F 1 168 ? 44.590 76.216 89.385 1.00 14.89 145 ASN F C 1
ATOM 9010 O O . ASN F 1 168 ? 45.315 75.550 90.141 1.00 15.95 145 ASN F O 1
ATOM 9015 N N . GLN F 1 169 ? 43.519 75.693 88.787 1.00 15.85 146 GLN F N 1
ATOM 9016 C CA . GLN F 1 169 ? 43.280 74.248 88.920 1.00 19.49 146 GLN F CA 1
ATOM 9017 C C . GLN F 1 169 ? 43.545 73.450 87.625 1.00 23.16 146 GLN F C 1
ATOM 9018 O O . GLN F 1 169 ? 43.092 72.307 87.479 1.00 18.04 146 GLN F O 1
ATOM 9024 N N . ASP F 1 170 ? 44.281 74.026 86.688 1.00 18.48 147 ASP F N 1
ATOM 9025 C CA . ASP F 1 170 ? 44.607 73.269 85.469 1.00 15.27 147 ASP F CA 1
ATOM 9026 C C . ASP F 1 170 ? 45.395 72.020 85.853 1.00 10.97 147 ASP F C 1
ATOM 9027 O O . ASP F 1 170 ? 46.366 72.110 86.618 1.00 21.03 147 ASP F O 1
ATOM 9032 N N . PRO F 1 171 ? 44.938 70.849 85.404 1.00 18.13 148 PRO F N 1
ATOM 9033 C CA . PRO F 1 171 ? 45.703 69.633 85.702 1.00 26.01 148 PRO F CA 1
ATOM 9034 C C . PRO F 1 171 ? 46.867 69.466 84.727 1.00 26.10 148 PRO F C 1
ATOM 9035 O O . PRO F 1 171 ? 46.802 70.043 83.618 1.00 16.91 148 PRO F O 1
ATOM 9039 N N . LEU F 1 172 ? 47.885 68.683 85.111 1.00 18.70 149 LEU F N 1
ATOM 9040 C CA . LEU F 1 172 ? 49.090 68.521 84.290 1.00 20.53 149 LEU F CA 1
ATOM 9041 C C . LEU F 1 172 ? 48.760 68.070 82.851 1.00 25.36 149 LEU F C 1
ATOM 9042 O O . LEU F 1 172 ? 49.449 68.458 81.910 1.00 20.37 149 LEU F O 1
ATOM 9047 N N . VAL F 1 173 ? 47.700 67.291 82.664 1.00 18.69 150 VAL F N 1
ATOM 9048 C CA . VAL F 1 173 ? 47.413 66.798 81.319 1.00 25.52 150 VAL F CA 1
ATOM 9049 C C . VAL F 1 173 ? 47.089 67.913 80.319 1.00 22.70 150 VAL F C 1
ATOM 9050 O O . VAL F 1 173 ? 47.196 67.690 79.131 1.00 14.54 150 VAL F O 1
ATOM 9054 N N . THR F 1 174 ? 46.783 69.122 80.796 1.00 17.91 151 THR F N 1
ATOM 9055 C CA . THR F 1 174 ? 46.525 70.253 79.902 1.00 13.42 151 THR F CA 1
ATOM 9056 C C . THR F 1 174 ? 47.811 70.796 79.326 1.00 21.31 151 THR F C 1
ATOM 9057 O O . THR F 1 174 ? 47.785 71.719 78.499 1.00 26.22 151 THR F O 1
ATOM 9061 N N . LYS F 1 175 ? 48.935 70.296 79.836 1.00 25.29 152 LYS F N 1
ATOM 9062 C CA . LYS F 1 175 ? 50.262 70.645 79.327 1.00 30.13 152 LYS F CA 1
ATOM 9063 C C . LYS F 1 175 ? 50.769 69.641 78.299 1.00 33.23 152 LYS F C 1
ATOM 9064 O O . LYS F 1 175 ? 51.809 69.850 77.692 1.00 36.53 152 LYS F O 1
ATOM 9070 N N . GLY F 1 176 ? 50.046 68.544 78.127 1.00 35.17 153 GLY F N 1
ATOM 9071 C CA . GLY F 1 176 ? 50.449 67.498 77.195 1.00 32.72 153 GLY F CA 1
ATOM 9072 C C . GLY F 1 176 ? 49.620 66.262 77.474 1.00 32.18 153 GLY F C 1
ATOM 9073 O O . GLY F 1 176 ? 49.556 65.789 78.618 1.00 32.63 153 GLY F O 1
ATOM 9074 N N . GLY F 1 177 ? 48.967 65.753 76.436 1.00 27.45 154 GLY F N 1
ATOM 9075 C CA . GLY F 1 177 ? 48.054 64.627 76.558 1.00 35.68 154 GLY F CA 1
ATOM 9076 C C . GLY F 1 177 ? 48.698 63.324 77.006 1.00 29.95 154 GLY F C 1
ATOM 9077 O O . GLY F 1 177 ? 48.022 62.417 77.492 1.00 30.43 154 GLY F O 1
ATOM 9078 N N . SER F 1 178 ? 50.011 63.219 76.841 1.00 29.35 155 SER F N 1
ATOM 9079 C CA . SER F 1 178 ? 50.710 61.997 77.230 1.00 32.53 155 SER F CA 1
ATOM 9080 C C . SER F 1 178 ? 51.413 62.123 78.590 1.00 31.24 155 SER F C 1
ATOM 9081 O O . SER F 1 178 ? 52.184 61.246 78.973 1.00 23.27 155 SER F O 1
ATOM 9084 N N . LEU F 1 179 ? 51.164 63.215 79.310 1.00 30.70 156 LEU F N 1
ATOM 9085 C CA . LEU F 1 179 ? 51.770 63.432 80.633 1.00 21.11 156 LEU F CA 1
ATOM 9086 C C . LEU F 1 179 ? 50.955 62.761 81.741 1.00 29.35 156 LEU F C 1
ATOM 9087 O O . LEU F 1 179 ? 49.726 62.780 81.704 1.00 28.06 156 LEU F O 1
ATOM 9092 N N . VAL F 1 180 ? 51.642 62.161 82.712 1.00 28.57 157 VAL F N 1
ATOM 9093 C CA . VAL F 1 180 ? 51.001 61.584 83.891 1.00 28.57 157 VAL F CA 1
ATOM 9094 C C . VAL F 1 180 ? 51.658 62.130 85.159 1.00 23.44 157 VAL F C 1
ATOM 9095 O O . VAL F 1 180 ? 52.860 61.961 85.339 1.00 18.36 157 VAL F O 1
ATOM 9099 N N . PRO F 1 181 ? 50.880 62.780 86.042 1.00 27.34 158 PRO F N 1
ATOM 9100 C CA . PRO F 1 181 ? 51.482 63.350 87.253 1.00 19.73 158 PRO F CA 1
ATOM 9101 C C . PRO F 1 181 ? 51.897 62.265 88.261 1.00 22.06 158 PRO F C 1
ATOM 9102 O O . PRO F 1 181 ? 51.109 61.379 88.594 1.00 26.01 158 PRO F O 1
ATOM 9106 N N . LEU F 1 182 ? 53.116 62.375 88.763 1.00 25.81 159 LEU F N 1
ATOM 9107 C CA . LEU F 1 182 ? 53.616 61.476 89.798 1.00 28.23 159 LEU F CA 1
ATOM 9108 C C . LEU F 1 182 ? 53.513 62.142 91.154 1.00 21.64 159 LEU F C 1
ATOM 9109 O O . LEU F 1 182 ? 53.097 61.523 92.139 1.00 22.14 159 LEU F O 1
ATOM 9114 N N . VAL F 1 183 ? 53.930 63.405 91.196 1.00 21.55 160 VAL F N 1
ATOM 9115 C CA . VAL F 1 183 ? 53.857 64.223 92.403 1.00 23.33 160 VAL F CA 1
ATOM 9116 C C . VAL F 1 183 ? 53.358 65.636 92.085 1.00 14.28 160 VAL F C 1
ATOM 9117 O O . VAL F 1 183 ? 53.879 66.295 91.186 1.00 23.63 160 VAL F O 1
ATOM 9121 N N . GLY F 1 184 ? 52.349 66.081 92.818 1.00 22.95 161 GLY F N 1
ATOM 9122 C CA . GLY F 1 184 ? 51.922 67.462 92.758 1.00 24.68 161 GLY F CA 1
ATOM 9123 C C . GLY F 1 184 ? 52.109 68.149 94.098 1.00 23.16 161 GLY F C 1
ATOM 9124 O O . GLY F 1 184 ? 51.881 67.561 95.170 1.00 19.19 161 GLY F O 1
ATOM 9125 N N . ILE F 1 185 ? 52.525 69.404 94.042 1.00 24.32 162 ILE F N 1
ATOM 9126 C CA . ILE F 1 185 ? 52.512 70.252 95.225 1.00 24.51 162 ILE F CA 1
ATOM 9127 C C . ILE F 1 185 ? 51.644 71.485 94.993 1.00 15.09 162 ILE F C 1
ATOM 9128 O O . ILE F 1 185 ? 51.923 72.313 94.124 1.00 24.00 162 ILE F O 1
ATOM 9133 N N . ASP F 1 186 ? 50.595 71.584 95.798 1.00 22.84 163 ASP F N 1
ATOM 9134 C CA . ASP F 1 186 ? 49.638 72.680 95.751 1.00 22.02 163 ASP F CA 1
ATOM 9135 C C . ASP F 1 186 ? 50.325 73.935 96.273 1.00 22.99 163 ASP F C 1
ATOM 9136 O O . ASP F 1 186 ? 50.774 73.964 97.423 1.00 21.80 163 ASP F O 1
ATOM 9141 N N . VAL F 1 187 ? 50.425 74.974 95.457 1.00 19.83 164 VAL F N 1
ATOM 9142 C CA . VAL F 1 187 ? 50.969 76.229 95.987 1.00 19.26 164 VAL F CA 1
ATOM 9143 C C . VAL F 1 187 ? 49.931 77.342 95.979 1.00 13.72 164 VAL F C 1
ATOM 9144 O O . VAL F 1 187 ? 50.265 78.532 96.046 1.00 19.30 164 VAL F O 1
ATOM 9148 N N . TRP F 1 188 ? 48.659 76.975 95.920 1.00 17.38 165 TRP F N 1
ATOM 9149 C CA . TRP F 1 188 ? 47.616 77.938 96.268 1.00 16.42 165 TRP F CA 1
ATOM 9150 C C . TRP F 1 188 ? 47.844 78.418 97.693 1.00 28.05 165 TRP F C 1
ATOM 9151 O O . TRP F 1 188 ? 48.253 77.621 98.531 1.00 15.80 165 TRP F O 1
ATOM 9162 N N . GLU F 1 189 ? 47.536 79.684 97.994 1.00 20.10 166 GLU F N 1
ATOM 9163 C CA . GLU F 1 189 ? 47.772 80.187 99.348 1.00 21.20 166 GLU F CA 1
ATOM 9164 C C . GLU F 1 189 ? 47.006 79.392 100.406 1.00 15.78 166 GLU F C 1
ATOM 9165 O O . GLU F 1 189 ? 47.545 79.106 101.482 1.00 18.12 166 GLU F O 1
ATOM 9171 N N . HIS F 1 190 ? 45.813 78.923 100.075 1.00 12.37 167 HIS F N 1
ATOM 9172 C CA . HIS F 1 190 ? 45.058 78.146 101.056 1.00 22.96 167 HIS F CA 1
ATOM 9173 C C . HIS F 1 190 ? 45.766 76.840 101.445 1.00 28.41 167 HIS F C 1
ATOM 9174 O O . HIS F 1 190 ? 45.401 76.209 102.432 1.00 26.12 167 HIS F O 1
ATOM 9181 N N . ALA F 1 191 ? 46.792 76.452 100.694 1.00 23.17 168 ALA F N 1
ATOM 9182 C CA . ALA F 1 191 ? 47.545 75.251 101.031 1.00 30.69 168 ALA F CA 1
ATOM 9183 C C . ALA F 1 191 ? 48.562 75.460 102.161 1.00 28.17 168 ALA F C 1
ATOM 9184 O O . ALA F 1 191 ? 49.001 74.488 102.775 1.00 19.31 168 ALA F O 1
ATOM 9186 N N . TYR F 1 192 ? 48.913 76.709 102.474 1.00 17.08 169 TYR F N 1
ATOM 9187 C CA . TYR F 1 192 ? 49.948 76.936 103.488 1.00 12.40 169 TYR F CA 1
ATOM 9188 C C . TYR F 1 192 ? 49.675 78.124 104.396 1.00 17.49 169 TYR F C 1
ATOM 9189 O O . TYR F 1 192 ? 50.289 78.226 105.473 1.00 17.86 169 TYR F O 1
ATOM 9198 N N . TYR F 1 193 ? 48.718 78.973 104.028 1.00 19.46 170 TYR F N 1
ATOM 9199 C CA . TYR F 1 193 ? 48.672 80.312 104.637 1.00 23.08 170 TYR F CA 1
ATOM 9200 C C . TYR F 1 193 ? 48.391 80.338 106.149 1.00 25.75 170 TYR F C 1
ATOM 9201 O O . TYR F 1 193 ? 49.055 81.078 106.879 1.00 17.48 170 TYR F O 1
ATOM 9210 N N . LEU F 1 194 ? 47.462 79.512 106.625 1.00 24.61 171 LEU F N 1
ATOM 9211 C CA . LEU F 1 194 ? 47.117 79.511 108.047 1.00 23.28 171 LEU F CA 1
ATOM 9212 C C . LEU F 1 194 ? 48.352 79.157 108.866 1.00 30.28 171 LEU F C 1
ATOM 9213 O O . LEU F 1 194 ? 48.514 79.595 110.004 1.00 40.01 171 LEU F O 1
ATOM 9218 N N . GLN F 1 195 ? 49.262 78.408 108.263 1.00 30.00 172 GLN F N 1
ATOM 9219 C CA . GLN F 1 195 ? 50.424 77.941 108.990 1.00 24.25 172 GLN F CA 1
ATOM 9220 C C . GLN F 1 195 ? 51.663 78.782 108.714 1.00 32.00 172 GLN F C 1
ATOM 9221 O O . GLN F 1 195 ? 52.380 79.183 109.642 1.00 21.76 172 GLN F O 1
ATOM 9227 N N . TYR F 1 196 ? 51.933 79.017 107.434 1.00 22.90 173 TYR F N 1
ATOM 9228 C CA . TYR F 1 196 ? 53.170 79.677 107.035 1.00 19.74 173 TYR F CA 1
ATOM 9229 C C . TYR F 1 196 ? 52.970 81.113 106.568 1.00 21.17 173 TYR F C 1
ATOM 9230 O O . TYR F 1 196 ? 53.945 81.793 106.276 1.00 16.44 173 TYR F O 1
ATOM 9239 N N . LYS F 1 197 ? 51.717 81.569 106.513 1.00 22.67 174 LYS F N 1
ATOM 9240 C CA . LYS F 1 197 ? 51.410 82.899 105.983 1.00 27.43 174 LYS F CA 1
ATOM 9241 C C . LYS F 1 197 ? 52.100 83.124 104.646 1.00 21.24 174 LYS F C 1
ATOM 9242 O O . LYS F 1 197 ? 52.054 82.287 103.759 1.00 20.97 174 LYS F O 1
ATOM 9248 N N . ASN F 1 198 ? 52.736 84.275 104.504 1.00 28.60 175 ASN F N 1
ATOM 9249 C CA . ASN F 1 198 ? 53.409 84.633 103.259 1.00 18.01 175 ASN F CA 1
ATOM 9250 C C . ASN F 1 198 ? 54.647 83.809 102.890 1.00 20.95 175 ASN F C 1
ATOM 9251 O O . ASN F 1 198 ? 55.123 83.871 101.759 1.00 26.02 175 ASN F O 1
ATOM 9256 N N . VAL F 1 199 ? 55.197 83.062 103.837 1.00 26.33 176 VAL F N 1
ATOM 9257 C CA . VAL F 1 199 ? 56.483 82.450 103.569 1.00 22.60 176 VAL F CA 1
ATOM 9258 C C . VAL F 1 199 ? 56.266 81.117 102.820 1.00 24.90 176 VAL F C 1
ATOM 9259 O O . VAL F 1 199 ? 56.491 80.038 103.363 1.00 18.71 176 VAL F O 1
ATOM 9263 N N . ARG F 1 200 ? 55.820 81.208 101.564 1.00 19.88 177 ARG F N 1
ATOM 9264 C CA . ARG F 1 200 ? 55.676 80.025 100.704 1.00 20.96 177 ARG F CA 1
ATOM 9265 C C . ARG F 1 200 ? 56.974 79.203 100.616 1.00 20.23 177 ARG F C 1
ATOM 9266 O O . ARG F 1 200 ? 56.911 77.968 100.539 1.00 24.94 177 ARG F O 1
ATOM 9274 N N . PRO F 1 201 ? 58.150 79.865 100.598 1.00 21.12 178 PRO F N 1
ATOM 9275 C CA . PRO F 1 201 ? 59.352 79.005 100.561 1.00 18.49 178 PRO F CA 1
ATOM 9276 C C . PRO F 1 201 ? 59.525 78.093 101.777 1.00 23.34 178 PRO F C 1
ATOM 9277 O O . PRO F 1 201 ? 60.147 77.045 101.643 1.00 28.83 178 PRO F O 1
ATOM 9281 N N . GLU F 1 202 ? 59.001 78.473 102.942 1.00 16.75 179 GLU F N 1
ATOM 9282 C CA . GLU F 1 202 ? 59.143 77.607 104.102 1.00 23.33 179 GLU F CA 1
ATOM 9283 C C . GLU F 1 202 ? 58.206 76.398 103.984 1.00 26.78 179 GLU F C 1
ATOM 9284 O O . GLU F 1 202 ? 58.569 75.280 104.356 1.00 29.81 179 GLU F O 1
ATOM 9290 N N . TYR F 1 203 ? 56.990 76.638 103.492 1.00 28.72 180 TYR F N 1
ATOM 9291 C CA . TYR F 1 203 ? 56.053 75.560 103.167 1.00 28.25 180 TYR F CA 1
ATOM 9292 C C . TYR F 1 203 ? 56.678 74.564 102.194 1.00 29.12 180 TYR F C 1
ATOM 9293 O O . TYR F 1 203 ? 56.624 73.342 102.392 1.00 21.50 180 TYR F O 1
ATOM 9302 N N . LEU F 1 204 ? 57.276 75.096 101.142 1.00 27.39 181 LEU F N 1
ATOM 9303 C CA . LEU F 1 204 ? 57.891 74.255 100.126 1.00 30.16 181 LEU F CA 1
ATOM 9304 C C . LEU F 1 204 ? 59.115 73.511 100.624 1.00 39.02 181 LEU F C 1
ATOM 9305 O O . LEU F 1 204 ? 59.472 72.474 100.084 1.00 44.38 181 LEU F O 1
ATOM 9310 N N . LYS F 1 205 ? 59.762 74.047 101.647 1.00 40.87 182 LYS F N 1
ATOM 9311 C CA . LYS F 1 205 ? 60.915 73.387 102.244 1.00 41.61 182 LYS F CA 1
ATOM 9312 C C . LYS F 1 205 ? 60.473 72.137 103.005 1.00 39.26 182 LYS F C 1
ATOM 9313 O O . LYS F 1 205 ? 61.108 71.080 102.924 1.00 37.03 182 LYS F O 1
ATOM 9319 N N . ASN F 1 206 ? 59.367 72.266 103.728 1.00 36.40 183 ASN F N 1
ATOM 9320 C CA . ASN F 1 206 ? 58.912 71.234 104.664 1.00 34.71 183 ASN F CA 1
ATOM 9321 C C . ASN F 1 206 ? 58.052 70.160 104.027 1.00 40.16 183 ASN F C 1
ATOM 9322 O O . ASN F 1 206 ? 57.976 69.037 104.537 1.00 36.14 183 ASN F O 1
ATOM 9327 N N . VAL F 1 207 ? 57.408 70.505 102.910 1.00 38.06 184 VAL F N 1
ATOM 9328 C CA . VAL F 1 207 ? 56.426 69.623 102.308 1.00 18.03 184 VAL F CA 1
ATOM 9329 C C . VAL F 1 207 ? 57.081 68.302 101.919 1.00 18.04 184 VAL F C 1
ATOM 9330 O O . VAL F 1 207 ? 56.425 67.251 101.900 1.00 24.11 184 VAL F O 1
ATOM 9334 N N . TRP F 1 208 ? 58.390 68.345 101.668 1.00 24.44 185 TRP F N 1
ATOM 9335 C CA . TRP F 1 208 ? 59.130 67.164 101.237 1.00 22.24 185 TRP F CA 1
ATOM 9336 C C . TRP F 1 208 ? 59.217 66.064 102.307 1.00 36.43 185 TRP F C 1
ATOM 9337 O O . TRP F 1 208 ? 59.452 64.900 101.992 1.00 30.67 185 TRP F O 1
ATOM 9348 N N . LYS F 1 209 ? 58.992 66.422 103.568 1.00 34.77 186 LYS F N 1
ATOM 9349 C CA . LYS F 1 209 ? 59.018 65.439 104.639 1.00 29.11 186 LYS F CA 1
ATOM 9350 C C . LYS F 1 209 ? 57.839 64.488 104.540 1.00 35.80 186 LYS F C 1
ATOM 9351 O O . LYS F 1 209 ? 57.888 63.380 105.069 1.00 33.83 186 LYS F O 1
ATOM 9357 N N . VAL F 1 210 ? 56.763 64.922 103.883 1.00 36.54 187 VAL F N 1
ATOM 9358 C CA . VAL F 1 210 ? 55.568 64.083 103.811 1.00 32.91 187 VAL F CA 1
ATOM 9359 C C . VAL F 1 210 ? 55.123 63.751 102.377 1.00 35.10 187 VAL F C 1
ATOM 9360 O O . VAL F 1 210 ? 53.976 63.358 102.152 1.00 25.07 187 VAL F O 1
ATOM 9364 N N . ILE F 1 211 ? 56.034 63.892 101.416 1.00 32.77 188 ILE F N 1
ATOM 9365 C CA . ILE F 1 211 ? 55.769 63.448 100.043 1.00 29.26 188 ILE F CA 1
ATOM 9366 C C . ILE F 1 211 ? 55.782 61.919 100.007 1.00 36.27 188 ILE F C 1
ATOM 9367 O O . ILE F 1 211 ? 56.740 61.290 100.463 1.00 40.13 188 ILE F O 1
ATOM 9372 N N . ASN F 1 212 ? 54.722 61.321 99.471 1.00 29.70 189 ASN F N 1
ATOM 9373 C CA . ASN F 1 212 ? 54.617 59.872 99.418 1.00 30.69 189 ASN F CA 1
ATOM 9374 C C . ASN F 1 212 ? 55.246 59.335 98.145 1.00 31.24 189 ASN F C 1
ATOM 9375 O O . ASN F 1 212 ? 54.579 59.205 97.117 1.00 33.31 189 ASN F O 1
ATOM 9380 N N . TRP F 1 213 ? 56.543 59.055 98.205 1.00 33.92 190 TRP F N 1
ATOM 9381 C CA . TRP F 1 213 ? 57.259 58.575 97.030 1.00 29.82 190 TRP F CA 1
ATOM 9382 C C . TRP F 1 213 ? 56.885 57.141 96.629 1.00 38.75 190 TRP F C 1
ATOM 9383 O O . TRP F 1 213 ? 57.106 56.745 95.482 1.00 40.85 190 TRP F O 1
ATOM 9394 N N . LYS F 1 214 ? 56.307 56.368 97.549 1.00 30.82 191 LYS F N 1
ATOM 9395 C CA . LYS F 1 214 ? 55.760 55.065 97.167 1.00 43.58 191 LYS F CA 1
ATOM 9396 C C . LYS F 1 214 ? 54.581 55.213 96.220 1.00 40.77 191 LYS F C 1
ATOM 9397 O O . LYS F 1 214 ? 54.460 54.447 95.259 1.00 34.78 191 LYS F O 1
ATOM 9403 N N . TYR F 1 215 ? 53.694 56.165 96.492 1.00 41.17 192 TYR F N 1
ATOM 9404 C CA . TYR F 1 215 ? 52.603 56.424 95.557 1.00 27.89 192 TYR F CA 1
ATOM 9405 C C . TYR F 1 215 ? 53.133 56.765 94.166 1.00 32.02 192 TYR F C 1
ATOM 9406 O O . TYR F 1 215 ? 52.693 56.197 93.161 1.00 39.13 192 TYR F O 1
ATOM 9415 N N . ALA F 1 216 ? 54.091 57.685 94.125 1.00 26.01 193 ALA F N 1
ATOM 9416 C CA . ALA F 1 216 ? 54.694 58.142 92.877 1.00 35.41 193 ALA F CA 1
ATOM 9417 C C . ALA F 1 216 ? 55.258 56.969 92.065 1.00 29.88 193 ALA F C 1
ATOM 9418 O O . ALA F 1 216 ? 55.099 56.908 90.846 1.00 34.51 193 ALA F O 1
ATOM 9420 N N . SER F 1 217 ? 55.914 56.054 92.763 1.00 30.46 194 SER F N 1
ATOM 9421 C CA . SER F 1 217 ? 56.498 54.846 92.174 1.00 34.04 194 SER F CA 1
ATOM 9422 C C . SER F 1 217 ? 55.435 53.952 91.563 1.00 32.29 194 SER F C 1
ATOM 9423 O O . SER F 1 217 ? 55.619 53.426 90.467 1.00 42.71 194 SER F O 1
ATOM 9426 N N . GLU F 1 218 ? 54.335 53.750 92.283 1.00 24.62 195 GLU F N 1
ATOM 9427 C CA . GLU F 1 218 ? 53.239 52.938 91.766 1.00 35.37 195 GLU F CA 1
ATOM 9428 C C . GLU F 1 218 ? 52.685 53.529 90.476 1.00 39.04 195 GLU F C 1
ATOM 9429 O O . GLU F 1 218 ? 52.394 52.810 89.502 1.00 30.86 195 GLU F O 1
ATOM 9435 N N . VAL F 1 219 ? 52.524 54.844 90.468 1.00 30.26 196 VAL F N 1
ATOM 9436 C CA . VAL F 1 219 ? 52.017 55.515 89.274 1.00 29.73 196 VAL F CA 1
ATOM 9437 C C . VAL F 1 219 ? 52.998 55.374 88.117 1.00 36.01 196 VAL F C 1
ATOM 9438 O O . VAL F 1 219 ? 52.619 54.987 87.015 1.00 29.68 196 VAL F O 1
ATOM 9442 N N . TYR F 1 220 ? 54.266 55.636 88.396 1.00 31.16 197 TYR F N 1
ATOM 9443 C CA . TYR F 1 220 ? 55.325 55.509 87.398 1.00 30.27 197 TYR F CA 1
ATOM 9444 C C . TYR F 1 220 ? 55.383 54.095 86.813 1.00 34.71 197 TYR F C 1
ATOM 9445 O O . TYR F 1 220 ? 55.448 53.919 85.593 1.00 27.22 197 TYR F O 1
ATOM 9454 N N . GLU F 1 221 ? 55.345 53.095 87.693 1.00 30.78 198 GLU F N 1
ATOM 9455 C CA . GLU F 1 221 ? 55.448 51.694 87.286 1.00 33.67 198 GLU F CA 1
ATOM 9456 C C . GLU F 1 221 ? 54.267 51.272 86.416 1.00 53.26 198 GLU F C 1
ATOM 9457 O O . GLU F 1 221 ? 54.435 50.480 85.491 1.00 59.34 198 GLU F O 1
ATOM 9463 N N . LYS F 1 222 ? 53.080 51.807 86.699 1.00 60.22 199 LYS F N 1
ATOM 9464 C CA . LYS F 1 222 ? 51.877 51.433 85.947 1.00 56.28 199 LYS F CA 1
ATOM 9465 C C . LYS F 1 222 ? 51.410 52.485 84.937 1.00 57.16 199 LYS F C 1
ATOM 9466 O O . LYS F 1 222 ? 50.578 52.190 84.082 1.00 62.76 199 LYS F O 1
ATOM 9472 N N . GLU F 1 223 ? 51.939 53.703 85.050 1.00 53.31 200 GLU F N 1
ATOM 9473 C CA . GLU F 1 223 ? 51.578 54.840 84.191 1.00 38.92 200 GLU F CA 1
ATOM 9474 C C . GLU F 1 223 ? 50.106 55.255 84.302 1.00 49.71 200 GLU F C 1
ATOM 9475 O O . GLU F 1 223 ? 49.518 55.746 83.341 1.00 49.22 200 GLU F O 1
ATOM 9481 N N . ASN F 1 224 ? 49.525 55.064 85.484 1.00 54.53 201 ASN F N 1
ATOM 9482 C CA . ASN F 1 224 ? 48.180 55.559 85.774 1.00 57.82 201 ASN F CA 1
ATOM 9483 C C . ASN F 1 224 ? 48.057 55.985 87.240 1.00 57.25 201 ASN F C 1
ATOM 9484 O O . ASN F 1 224 ? 48.759 55.458 88.101 1.00 52.38 201 ASN F O 1
ATOM 9489 N N . ASN F 1 225 ? 47.196 56.963 87.517 1.00 55.88 202 ASN F N 1
ATOM 9490 C CA . ASN F 1 225 ? 47.000 57.412 88.892 1.00 55.16 202 ASN F CA 1
ATOM 9491 C C . ASN F 1 225 ? 46.035 56.484 89.617 1.00 53.14 202 ASN F C 1
ATOM 9492 O O . ASN F 1 225 ? 45.459 56.861 90.634 1.00 65.48 202 ASN F O 1
ATOM 9497 N N . MET G 1 23 ? 54.320 72.354 32.840 1.00 49.78 -1 MET G N 1
ATOM 9498 C CA . MET G 1 23 ? 54.061 71.958 34.220 1.00 50.22 -1 MET G CA 1
ATOM 9499 C C . MET G 1 23 ? 55.325 71.571 34.971 1.00 55.16 -1 MET G C 1
ATOM 9500 O O . MET G 1 23 ? 56.178 70.855 34.431 1.00 50.77 -1 MET G O 1
ATOM 9505 N N . THR G 1 24 ? 55.453 72.083 36.198 1.00 48.21 1 THR G N 1
ATOM 9506 C CA . THR G 1 24 ? 56.518 71.683 37.117 1.00 45.94 1 THR G CA 1
ATOM 9507 C C . THR G 1 24 ? 56.036 70.567 38.039 1.00 45.00 1 THR G C 1
ATOM 9508 O O . THR G 1 24 ? 54.837 70.395 38.265 1.00 52.92 1 THR G O 1
ATOM 9512 N N . PHE G 1 25 ? 56.987 69.845 38.607 1.00 28.91 2 PHE G N 1
ATOM 9513 C CA . PHE G 1 25 ? 56.690 68.690 39.437 1.00 26.25 2 PHE G CA 1
ATOM 9514 C C . PHE G 1 25 ? 57.053 68.867 40.916 1.00 23.78 2 PHE G C 1
ATOM 9515 O O . PHE G 1 25 ? 57.832 69.749 41.277 1.00 17.15 2 PHE G O 1
ATOM 9523 N N . THR G 1 26 ? 56.442 68.053 41.773 1.00 25.24 3 THR G N 1
ATOM 9524 C CA . THR G 1 26 ? 56.772 68.062 43.192 1.00 26.49 3 THR G CA 1
ATOM 9525 C C . THR G 1 26 ? 57.165 66.680 43.667 1.00 20.68 3 THR G C 1
ATOM 9526 O O . THR G 1 26 ? 56.824 65.672 43.056 1.00 22.88 3 THR G O 1
ATOM 9530 N N . LEU G 1 27 ? 57.920 66.638 44.746 1.00 22.85 4 LEU G N 1
ATOM 9531 C CA . LEU G 1 27 ? 58.278 65.378 45.345 1.00 21.47 4 LEU G CA 1
ATOM 9532 C C . LEU G 1 27 ? 56.989 64.739 45.892 1.00 22.04 4 LEU G C 1
ATOM 9533 O O . LEU G 1 27 ? 56.303 65.323 46.736 1.00 22.75 4 LEU G O 1
ATOM 9538 N N . PRO G 1 28 ? 56.649 63.538 45.401 1.00 22.13 5 PRO G N 1
ATOM 9539 C CA . PRO G 1 28 ? 55.482 62.805 45.905 1.00 17.23 5 PRO G CA 1
ATOM 9540 C C . PRO G 1 28 ? 55.730 62.282 47.307 1.00 26.87 5 PRO G C 1
ATOM 9541 O O . PRO G 1 28 ? 56.863 61.960 47.626 1.00 27.69 5 PRO G O 1
ATOM 9545 N N . ASP G 1 29 ? 54.686 62.204 48.121 1.00 26.43 6 ASP G N 1
ATOM 9546 C CA . ASP G 1 29 ? 54.769 61.565 49.432 1.00 22.81 6 ASP G CA 1
ATOM 9547 C C . ASP G 1 29 ? 55.048 60.072 49.312 1.00 30.97 6 ASP G C 1
ATOM 9548 O O . ASP G 1 29 ? 54.614 59.422 48.354 1.00 30.04 6 ASP G O 1
ATOM 9553 N N . LEU G 1 30 ? 55.778 59.517 50.270 1.00 28.33 7 LEU G N 1
ATOM 9554 C CA . LEU G 1 30 ? 55.846 58.066 50.345 1.00 38.04 7 LEU G CA 1
ATOM 9555 C C . LEU G 1 30 ? 54.502 57.563 50.862 1.00 45.48 7 LEU G C 1
ATOM 9556 O O . LEU G 1 30 ? 53.810 58.274 51.593 1.00 51.71 7 LEU G O 1
ATOM 9561 N N . PRO G 1 31 ? 54.113 56.343 50.474 1.00 40.05 8 PRO G N 1
ATOM 9562 C CA . PRO G 1 31 ? 52.870 55.825 51.058 1.00 42.17 8 PRO G CA 1
ATOM 9563 C C . PRO G 1 31 ? 53.048 55.214 52.466 1.00 36.27 8 PRO G C 1
ATOM 9564 O O . PRO G 1 31 ? 52.131 54.566 52.950 1.00 45.10 8 PRO G O 1
ATOM 9568 N N . TYR G 1 32 ? 54.205 55.421 53.094 1.00 33.67 9 TYR G N 1
ATOM 9569 C CA . TYR G 1 32 ? 54.517 54.863 54.417 1.00 32.68 9 TYR G CA 1
ATOM 9570 C C . TYR G 1 32 ? 55.563 55.760 55.092 1.00 41.09 9 TYR G C 1
ATOM 9571 O O . TYR G 1 32 ? 56.136 56.623 54.421 1.00 48.78 9 TYR G O 1
ATOM 9580 N N . ASP G 1 33 ? 55.791 55.597 56.400 1.00 39.49 10 ASP G N 1
ATOM 9581 C CA . ASP G 1 33 ? 56.878 56.325 57.085 1.00 36.98 10 ASP G CA 1
ATOM 9582 C C . ASP G 1 33 ? 58.248 55.856 56.614 1.00 26.44 10 ASP G C 1
ATOM 9583 O O . ASP G 1 33 ? 58.393 54.731 56.131 1.00 29.48 10 ASP G O 1
ATOM 9588 N N . TYR G 1 34 ? 59.245 56.729 56.759 1.00 23.92 11 TYR G N 1
ATOM 9589 C CA . TYR G 1 34 ? 60.622 56.433 56.350 1.00 28.42 11 TYR G CA 1
ATOM 9590 C C . TYR G 1 34 ? 61.180 55.160 56.952 1.00 38.13 11 TYR G C 1
ATOM 9591 O O . TYR G 1 34 ? 61.891 54.426 56.279 1.00 29.53 11 TYR G O 1
ATOM 9600 N N . GLY G 1 35 ? 60.818 54.875 58.202 1.00 32.92 12 GLY G N 1
ATOM 9601 C CA . GLY G 1 35 ? 61.386 53.736 58.901 1.00 18.99 12 GLY G CA 1
ATOM 9602 C C . GLY G 1 35 ? 60.584 52.455 58.730 1.00 30.83 12 GLY G C 1
ATOM 9603 O O . GLY G 1 35 ? 60.899 51.446 59.356 1.00 41.66 12 GLY G O 1
ATOM 9604 N N . ALA G 1 36 ? 59.548 52.495 57.889 1.00 29.85 13 ALA G N 1
ATOM 9605 C CA . ALA G 1 36 ? 58.573 51.407 57.806 1.00 36.15 13 ALA G CA 1
ATOM 9606 C C . ALA G 1 36 ? 59.059 50.156 57.090 1.00 47.84 13 ALA G C 1
ATOM 9607 O O . ALA G 1 36 ? 58.435 49.100 57.187 1.00 47.97 13 ALA G O 1
ATOM 9609 N N . LEU G 1 37 ? 60.160 50.269 56.360 1.00 54.59 14 LEU G N 1
ATOM 9610 C CA . LEU G 1 37 ? 60.627 49.148 55.563 1.00 45.12 14 LEU G CA 1
ATOM 9611 C C . LEU G 1 37 ? 61.743 48.405 56.290 1.00 32.73 14 LEU G C 1
ATOM 9612 O O . LEU G 1 37 ? 62.259 47.416 55.786 1.00 26.80 14 LEU G O 1
ATOM 9617 N N . GLU G 1 38 ? 62.069 48.858 57.497 1.00 40.64 15 GLU G N 1
ATOM 9618 C CA . GLU G 1 38 ? 63.078 48.207 58.337 1.00 34.43 15 GLU G CA 1
ATOM 9619 C C . GLU G 1 38 ? 62.663 46.807 58.777 1.00 33.35 15 GLU G C 1
ATOM 9620 O O . GLU G 1 38 ? 61.477 46.528 58.898 1.00 39.75 15 GLU G O 1
ATOM 9626 N N . PRO G 1 39 ? 63.643 45.906 58.982 1.00 35.76 16 PRO G N 1
ATOM 9627 C CA . PRO G 1 39 ? 65.078 46.193 58.890 1.00 32.58 16 PRO G CA 1
ATOM 9628 C C . PRO G 1 39 ? 65.655 46.115 57.489 1.00 36.95 16 PRO G C 1
ATOM 9629 O O . PRO G 1 39 ? 66.791 46.552 57.347 1.00 39.56 16 PRO G O 1
ATOM 9633 N N . ALA G 1 40 ? 64.895 45.632 56.500 1.00 37.09 17 ALA G N 1
ATOM 9634 C CA . ALA G 1 40 ? 65.409 45.376 55.157 1.00 42.40 17 ALA G CA 1
ATOM 9635 C C . ALA G 1 40 ? 66.050 46.616 54.542 1.00 37.24 17 ALA G C 1
ATOM 9636 O O . ALA G 1 40 ? 67.181 46.568 54.037 1.00 35.50 17 ALA G O 1
ATOM 9638 N N . ILE G 1 41 ? 65.340 47.734 54.627 1.00 25.25 18 ILE G N 1
ATOM 9639 C CA . ILE G 1 41 ? 65.870 48.996 54.156 1.00 19.74 18 ILE G CA 1
ATOM 9640 C C . ILE G 1 41 ? 65.817 49.995 55.296 1.00 29.00 18 ILE G C 1
ATOM 9641 O O . ILE G 1 41 ? 64.752 50.309 55.819 1.00 29.53 18 ILE G O 1
ATOM 9646 N N . SER G 1 42 ? 66.984 50.514 55.665 1.00 33.50 19 SER G N 1
ATOM 9647 C CA . SER G 1 42 ? 67.083 51.410 56.803 1.00 38.16 19 SER G CA 1
ATOM 9648 C C . SER G 1 42 ? 66.313 52.706 56.568 1.00 47.42 19 SER G C 1
ATOM 9649 O O . SER G 1 42 ? 66.187 53.168 55.430 1.00 42.02 19 SER G O 1
ATOM 9652 N N . GLY G 1 43 ? 65.801 53.281 57.656 1.00 40.79 20 GLY G N 1
ATOM 9653 C CA . GLY G 1 43 ? 65.083 54.547 57.611 1.00 28.58 20 GLY G CA 1
ATOM 9654 C C . GLY G 1 43 ? 65.984 55.687 57.187 1.00 29.55 20 GLY G C 1
ATOM 9655 O O . GLY G 1 43 ? 65.532 56.679 56.600 1.00 27.14 20 GLY G O 1
ATOM 9656 N N . GLU G 1 44 ? 67.272 55.547 57.495 1.00 25.54 21 GLU G N 1
ATOM 9657 C CA . GLU G 1 44 ? 68.261 56.538 57.102 1.00 26.99 21 GLU G CA 1
ATOM 9658 C C . GLU G 1 44 ? 68.337 56.634 55.566 1.00 20.14 21 GLU G C 1
ATOM 9659 O O . GLU G 1 44 ? 68.337 57.736 54.984 1.00 21.23 21 GLU G O 1
ATOM 9665 N N . ILE G 1 45 ? 68.396 55.475 54.927 1.00 23.66 22 ILE G N 1
ATOM 9666 C CA . ILE G 1 45 ? 68.430 55.392 53.463 1.00 22.23 22 ILE G CA 1
ATOM 9667 C C . ILE G 1 45 ? 67.149 55.946 52.874 1.00 31.21 22 ILE G C 1
ATOM 9668 O O . ILE G 1 45 ? 67.189 56.776 51.978 1.00 34.74 22 ILE G O 1
ATOM 9673 N N . MET G 1 46 ? 66.010 55.469 53.369 1.00 34.93 23 MET G N 1
ATOM 9674 C CA . MET G 1 46 ? 64.720 55.922 52.866 1.00 25.20 23 MET G CA 1
ATOM 9675 C C . MET G 1 46 ? 64.623 57.436 52.882 1.00 29.85 23 MET G C 1
ATOM 9676 O O . MET G 1 46 ? 64.191 58.049 51.906 1.00 29.32 23 MET G O 1
ATOM 9681 N N . GLN G 1 47 ? 65.079 58.029 53.979 1.00 24.64 24 GLN G N 1
ATOM 9682 C CA . GLN G 1 47 ? 65.004 59.468 54.204 1.00 33.87 24 GLN G CA 1
ATOM 9683 C C . GLN G 1 47 ? 65.872 60.285 53.234 1.00 33.16 24 GLN G C 1
ATOM 9684 O O . GLN G 1 47 ? 65.386 61.208 52.572 1.00 29.20 24 GLN G O 1
ATOM 9690 N N . ILE G 1 48 ? 67.158 59.962 53.153 1.00 32.21 25 ILE G N 1
ATOM 9691 C CA . ILE G 1 48 ? 68.033 60.665 52.221 1.00 25.73 25 ILE G CA 1
ATOM 9692 C C . ILE G 1 48 ? 67.644 60.349 50.763 1.00 14.29 25 ILE G C 1
ATOM 9693 O O . ILE G 1 48 ? 67.693 61.221 49.917 1.00 15.92 25 ILE G O 1
ATOM 9698 N N . HIS G 1 49 ? 67.297 59.096 50.486 1.00 22.35 26 HIS G N 1
ATOM 9699 C CA . HIS G 1 49 ? 66.926 58.677 49.140 1.00 23.88 26 HIS G CA 1
ATOM 9700 C C . HIS G 1 49 ? 65.756 59.490 48.622 1.00 28.35 26 HIS G C 1
ATOM 9701 O O . HIS G 1 49 ? 65.765 59.967 47.475 1.00 22.17 26 HIS G O 1
ATOM 9708 N N . HIS G 1 50 ? 64.771 59.677 49.495 1.00 18.37 27 HIS G N 1
ATOM 9709 C CA . HIS G 1 50 ? 63.570 60.430 49.162 1.00 14.07 27 HIS G CA 1
ATOM 9710 C C . HIS G 1 50 ? 63.857 61.910 49.072 1.00 22.46 27 HIS G C 1
ATOM 9711 O O . HIS G 1 50 ? 63.636 62.528 48.027 1.00 21.11 27 HIS G O 1
ATOM 9718 N N . GLN G 1 51 ? 64.347 62.469 50.174 1.00 21.32 28 GLN G N 1
ATOM 9719 C CA . GLN G 1 51 ? 64.476 63.916 50.334 1.00 15.17 28 GLN G CA 1
ATOM 9720 C C . GLN G 1 51 ? 65.639 64.565 49.651 1.00 19.76 28 GLN G C 1
ATOM 9721 O O . GLN G 1 51 ? 65.621 65.776 49.445 1.00 19.47 28 GLN G O 1
ATOM 9727 N N . LYS G 1 52 ? 66.691 63.797 49.376 1.00 19.02 29 LYS G N 1
ATOM 9728 C CA . LYS G 1 52 ? 67.849 64.377 48.705 1.00 29.40 29 LYS G CA 1
ATOM 9729 C C . LYS G 1 52 ? 67.904 63.910 47.257 1.00 22.76 29 LYS G C 1
ATOM 9730 O O . LYS G 1 52 ? 67.889 64.731 46.360 1.00 17.97 29 LYS G O 1
ATOM 9736 N N . HIS G 1 53 ? 67.948 62.602 47.030 1.00 21.84 30 HIS G N 1
ATOM 9737 C CA . HIS G 1 53 ? 68.139 62.091 45.664 1.00 14.28 30 HIS G CA 1
ATOM 9738 C C . HIS G 1 53 ? 66.918 62.345 44.807 1.00 17.55 30 HIS G C 1
ATOM 9739 O O . HIS G 1 53 ? 67.034 63.008 43.798 1.00 17.17 30 HIS G O 1
ATOM 9746 N N . HIS G 1 54 ? 65.730 61.887 45.224 1.00 17.42 31 HIS G N 1
ATOM 9747 C CA . HIS G 1 54 ? 64.542 62.086 44.396 1.00 15.49 31 HIS G CA 1
ATOM 9748 C C . HIS G 1 54 ? 64.243 63.583 44.259 1.00 20.29 31 HIS G C 1
ATOM 9749 O O . HIS G 1 54 ? 63.980 64.069 43.150 1.00 17.34 31 HIS G O 1
ATOM 9756 N N . GLN G 1 55 ? 64.314 64.321 45.361 1.00 17.01 32 GLN G N 1
ATOM 9757 C CA . GLN G 1 55 ? 64.058 65.767 45.314 1.00 19.86 32 GLN G CA 1
ATOM 9758 C C . GLN G 1 55 ? 64.929 66.494 44.305 1.00 7.29 32 GLN G C 1
ATOM 9759 O O . GLN G 1 55 ? 64.428 67.266 43.500 1.00 17.06 32 GLN G O 1
ATOM 9765 N N . ALA G 1 56 ? 66.230 66.181 44.278 1.00 14.58 33 ALA G N 1
ATOM 9766 C CA . ALA G 1 56 ? 67.124 66.790 43.286 1.00 14.42 33 ALA G CA 1
ATOM 9767 C C . ALA G 1 56 ? 66.730 66.445 41.834 1.00 23.81 33 ALA G C 1
ATOM 9768 O O . ALA G 1 56 ? 66.837 67.287 40.930 1.00 18.35 33 ALA G O 1
ATOM 9770 N N . TYR G 1 57 ? 66.317 65.207 41.584 1.00 20.96 34 TYR G N 1
ATOM 9771 C CA . TYR G 1 57 ? 65.831 64.869 40.243 1.00 21.64 34 TYR G CA 1
ATOM 9772 C C . TYR G 1 57 ? 64.612 65.718 39.905 1.00 21.44 34 TYR G C 1
ATOM 9773 O O . TYR G 1 57 ? 64.500 66.242 38.800 1.00 18.95 34 TYR G O 1
ATOM 9782 N N . VAL G 1 58 ? 63.691 65.853 40.857 1.00 18.38 35 VAL G N 1
ATOM 9783 C CA . VAL G 1 58 ? 62.502 66.669 40.631 1.00 16.42 35 VAL G CA 1
ATOM 9784 C C . VAL G 1 58 ? 62.894 68.129 40.330 1.00 19.06 35 VAL G C 1
ATOM 9785 O O . VAL G 1 58 ? 62.479 68.694 39.340 1.00 14.89 35 VAL G O 1
ATOM 9789 N N . THR G 1 59 ? 63.705 68.733 41.188 1.00 25.18 36 THR G N 1
ATOM 9790 C CA . THR G 1 59 ? 64.073 70.137 41.003 1.00 19.07 36 THR G CA 1
ATOM 9791 C C . THR G 1 59 ? 64.905 70.332 39.739 1.00 18.25 36 THR G C 1
ATOM 9792 O O . THR G 1 59 ? 64.708 71.300 38.996 1.00 14.29 36 THR G O 1
ATOM 9796 N N . ASN G 1 60 ? 65.835 69.416 39.476 1.00 17.12 37 ASN G N 1
ATOM 9797 C CA . ASN G 1 60 ? 66.659 69.577 38.281 1.00 12.94 37 ASN G CA 1
ATOM 9798 C C . ASN G 1 60 ? 65.865 69.322 36.998 1.00 23.13 37 ASN G C 1
ATOM 9799 O O . ASN G 1 60 ? 66.167 69.921 35.968 1.00 21.06 37 ASN G O 1
ATOM 9804 N N . TYR G 1 61 ? 64.842 68.463 37.067 1.00 19.84 38 TYR G N 1
ATOM 9805 C CA . TYR G 1 61 ? 63.921 68.272 35.945 1.00 26.23 38 TYR G CA 1
ATOM 9806 C C . TYR G 1 61 ? 63.109 69.542 35.700 1.00 26.96 38 TYR G C 1
ATOM 9807 O O . TYR G 1 61 ? 62.942 69.966 34.552 1.00 15.06 38 TYR G O 1
ATOM 9816 N N . ASN G 1 62 ? 62.576 70.132 36.772 1.00 16.14 39 ASN G N 1
ATOM 9817 C CA . ASN G 1 62 ? 61.869 71.411 36.655 1.00 11.32 39 ASN G CA 1
ATOM 9818 C C . ASN G 1 62 ? 62.736 72.490 35.988 1.00 18.26 39 ASN G C 1
ATOM 9819 O O . ASN G 1 62 ? 62.276 73.215 35.114 1.00 19.98 39 ASN G O 1
ATOM 9824 N N . ASN G 1 63 ? 63.985 72.614 36.419 1.00 11.91 40 ASN G N 1
ATOM 9825 C CA . ASN G 1 63 ? 64.869 73.592 35.799 1.00 28.83 40 ASN G CA 1
ATOM 9826 C C . ASN G 1 63 ? 65.153 73.255 34.318 1.00 24.62 40 ASN G C 1
ATOM 9827 O O . ASN G 1 63 ? 65.139 74.137 33.472 1.00 22.36 40 ASN G O 1
ATOM 9832 N N . ALA G 1 64 ? 65.365 71.982 33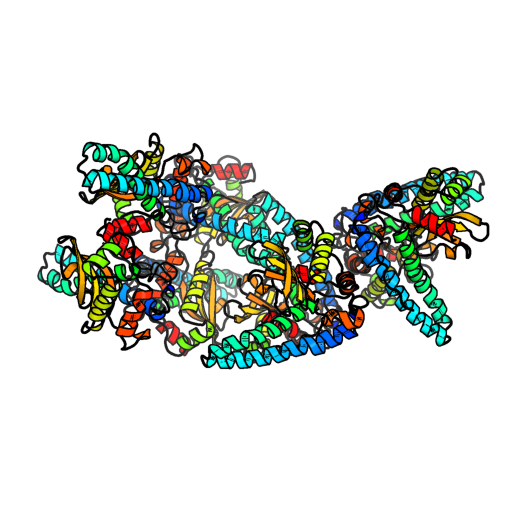.999 1.00 18.22 41 ALA G N 1
ATOM 9833 C CA . ALA G 1 64 ? 65.597 71.617 32.605 1.00 23.72 41 ALA G CA 1
ATOM 9834 C C . ALA G 1 64 ? 64.343 71.845 31.734 1.00 27.96 41 ALA G C 1
ATOM 9835 O O . ALA G 1 64 ? 64.462 72.290 30.599 1.00 22.50 41 ALA G O 1
ATOM 9837 N N . LEU G 1 65 ? 63.151 71.579 32.275 1.00 16.59 42 LEU G N 1
ATOM 9838 C CA . LEU G 1 65 ? 61.899 71.803 31.540 1.00 12.27 42 LEU G CA 1
ATOM 9839 C C . LEU G 1 65 ? 61.701 73.281 31.198 1.00 25.17 42 LEU G C 1
ATOM 9840 O O . LEU G 1 65 ? 61.204 73.622 30.120 1.00 20.87 42 LEU G O 1
ATOM 9845 N N . GLU G 1 66 ? 62.073 74.154 32.120 1.00 19.23 43 GLU G N 1
ATOM 9846 C CA . GLU G 1 66 ? 61.997 75.591 31.868 1.00 22.65 43 GLU G CA 1
ATOM 9847 C C . GLU G 1 66 ? 62.918 76.023 30.736 1.00 20.06 43 GLU G C 1
ATOM 9848 O O . GLU G 1 66 ? 62.542 76.869 29.917 1.00 20.97 43 GLU G O 1
ATOM 9854 N N . GLN G 1 67 ? 64.137 75.488 30.720 1.00 18.73 44 GLN G N 1
ATOM 9855 C CA . GLN G 1 67 ? 65.085 75.786 29.637 1.00 22.74 44 GLN G CA 1
ATOM 9856 C C . GLN G 1 67 ? 64.631 75.156 28.319 1.00 22.05 44 GLN G C 1
ATOM 9857 O O . GLN G 1 67 ? 64.746 75.762 27.247 1.00 23.58 44 GLN G O 1
ATOM 9863 N N . LEU G 1 68 ? 64.105 73.937 28.407 1.00 15.34 45 LEU G N 1
ATOM 9864 C CA . LEU G 1 68 ? 63.611 73.234 27.232 1.00 18.63 45 LEU G CA 1
ATOM 9865 C C . LEU G 1 68 ? 62.499 74.036 26.559 1.00 22.26 45 LEU G C 1
ATOM 9866 O O . LEU G 1 68 ? 62.523 74.263 25.338 1.00 23.62 45 LEU G O 1
ATOM 9871 N N . ASP G 1 69 ? 61.535 74.465 27.371 1.00 24.32 46 ASP G N 1
ATOM 9872 C CA . ASP G 1 69 ? 60.400 75.259 26.913 1.00 21.42 46 ASP G CA 1
ATOM 9873 C C . ASP G 1 69 ? 60.878 76.533 26.208 1.00 29.55 46 ASP G C 1
ATOM 9874 O O . ASP G 1 69 ? 60.404 76.884 25.127 1.00 27.85 46 ASP G O 1
ATOM 9879 N N . GLN G 1 70 ? 61.843 77.215 26.807 1.00 27.28 47 GLN G N 1
ATOM 9880 C CA . GLN G 1 70 ? 62.424 78.370 26.144 1.00 26.40 47 GLN G CA 1
ATOM 9881 C C . GLN G 1 70 ? 63.039 77.994 24.791 1.00 28.82 47 GLN G C 1
ATOM 9882 O O . GLN G 1 70 ? 62.731 78.620 23.775 1.00 31.11 47 GLN G O 1
ATOM 9888 N N . ALA G 1 71 ? 63.911 76.985 24.777 1.00 21.15 48 ALA G N 1
ATOM 9889 C CA . ALA G 1 71 ? 64.557 76.563 23.532 1.00 10.78 48 ALA G CA 1
ATOM 9890 C C . ALA G 1 71 ? 63.544 76.099 22.494 1.00 23.72 48 ALA G C 1
ATOM 9891 O O . ALA G 1 71 ? 63.698 76.395 21.307 1.00 28.90 48 ALA G O 1
ATOM 9893 N N . VAL G 1 72 ? 62.521 75.356 22.924 1.00 20.46 49 VAL G N 1
ATOM 9894 C CA . VAL G 1 72 ? 61.512 74.870 21.980 1.00 29.43 49 VAL G CA 1
ATOM 9895 C C . VAL G 1 72 ? 60.755 76.029 21.359 1.00 29.90 49 VAL G C 1
ATOM 9896 O O . VAL G 1 72 ? 60.503 76.046 20.146 1.00 36.43 49 VAL G O 1
ATOM 9900 N N . ASN G 1 73 ? 60.408 77.008 22.182 1.00 23.41 50 ASN G N 1
ATOM 9901 C CA . ASN G 1 73 ? 59.665 78.153 21.690 1.00 31.52 50 ASN G CA 1
ATOM 9902 C C . ASN G 1 73 ? 60.495 79.035 20.753 1.00 42.70 50 ASN G C 1
ATOM 9903 O O . ASN G 1 73 ? 60.013 79.458 19.702 1.00 49.39 50 ASN G O 1
ATOM 9908 N N . LYS G 1 74 ? 61.758 79.262 21.091 1.00 35.60 51 LYS G N 1
ATOM 9909 C CA . LYS G 1 74 ? 62.602 80.109 20.251 1.00 42.17 51 LYS G CA 1
ATOM 9910 C C . LYS G 1 74 ? 63.172 79.423 19.006 1.00 38.84 51 LYS G C 1
ATOM 9911 O O . LYS G 1 74 ? 63.838 80.070 18.192 1.00 37.13 51 LYS G O 1
ATOM 9917 N N . GLY G 1 75 ? 62.946 78.119 18.876 1.00 23.53 52 GLY G N 1
ATOM 9918 C CA . GLY G 1 75 ? 63.453 77.365 17.748 1.00 28.22 52 GLY G CA 1
ATOM 9919 C C . GLY G 1 75 ? 64.945 77.109 17.732 1.00 22.68 52 GLY G C 1
ATOM 9920 O O . GLY G 1 75 ? 65.550 76.986 16.659 1.00 27.36 52 GLY G O 1
ATOM 9921 N N . ASP G 1 76 ? 65.527 76.984 18.922 1.00 18.00 53 ASP G N 1
ATOM 9922 C CA . ASP G 1 76 ? 66.956 76.695 19.086 1.00 20.24 53 ASP G CA 1
ATOM 9923 C C . ASP G 1 76 ? 67.163 75.180 19.146 1.00 20.06 53 ASP G C 1
ATOM 9924 O O . ASP G 1 76 ? 67.150 74.575 20.234 1.00 19.52 53 ASP G O 1
ATOM 9929 N N . ALA G 1 77 ? 67.326 74.564 17.978 1.00 13.23 54 ALA G N 1
ATOM 9930 C CA . ALA G 1 77 ? 67.400 73.114 17.883 1.00 13.33 54 ALA G CA 1
ATOM 9931 C C . ALA G 1 77 ? 68.594 72.563 18.656 1.00 22.22 54 ALA G C 1
ATOM 9932 O O . ALA G 1 77 ? 68.513 71.505 19.310 1.00 20.51 54 ALA G O 1
ATOM 9934 N N . SER G 1 78 ? 69.713 73.275 18.564 1.00 14.54 55 SER G N 1
ATOM 9935 C CA . SER G 1 78 ? 70.930 72.871 19.244 1.00 23.69 55 SER G CA 1
ATOM 9936 C C . SER G 1 78 ? 70.722 72.771 20.767 1.00 17.71 55 SER G C 1
ATOM 9937 O O . SER G 1 78 ? 71.120 71.788 21.398 1.00 18.06 55 SER G O 1
ATOM 9940 N N . THR G 1 79 ? 70.044 73.748 21.353 1.00 20.46 56 THR G N 1
ATOM 9941 C CA . THR G 1 79 ? 69.887 73.746 22.808 1.00 13.45 56 THR G CA 1
ATOM 9942 C C . THR G 1 79 ? 68.879 72.685 23.238 1.00 13.95 56 THR G C 1
ATOM 9943 O O . THR G 1 79 ? 69.038 72.054 24.274 1.00 21.89 56 THR G O 1
ATOM 9947 N N . VAL G 1 80 ? 67.857 72.474 22.418 1.00 13.29 57 VAL G N 1
ATOM 9948 C CA . VAL G 1 80 ? 66.897 71.399 22.648 1.00 15.03 57 VAL G CA 1
ATOM 9949 C C . VAL G 1 80 ? 67.621 70.061 22.739 1.00 21.06 57 VAL G C 1
ATOM 9950 O O . VAL G 1 80 ? 67.407 69.268 23.675 1.00 20.43 57 VAL G O 1
ATOM 9954 N N . VAL G 1 81 ? 68.536 69.828 21.804 1.00 11.34 58 VAL G N 1
ATOM 9955 C CA . VAL G 1 81 ? 69.239 68.552 21.797 1.00 7.68 58 VAL G CA 1
ATOM 9956 C C . VAL G 1 81 ? 70.247 68.497 22.954 1.00 16.45 58 VAL G C 1
ATOM 9957 O O . VAL G 1 81 ? 70.394 67.480 23.601 1.00 21.63 58 VAL G O 1
ATOM 9961 N N . LYS G 1 82 ? 70.902 69.617 23.226 1.00 19.41 59 LYS G N 1
ATOM 9962 C CA . LYS G 1 82 ? 71.857 69.710 24.318 1.00 16.95 59 LYS G CA 1
ATOM 9963 C C . LYS G 1 82 ? 71.202 69.359 25.658 1.00 15.47 59 LYS G C 1
ATOM 9964 O O . LYS G 1 82 ? 71.794 68.687 26.512 1.00 14.93 59 LYS G O 1
ATOM 9970 N N . LEU G 1 83 ? 69.960 69.789 25.812 1.00 13.90 60 LEU G N 1
ATOM 9971 C CA . LEU G 1 83 ? 69.210 69.570 27.050 1.00 22.48 60 LEU G CA 1
ATOM 9972 C C . LEU G 1 83 ? 68.709 68.144 27.250 1.00 20.12 60 LEU G C 1
ATOM 9973 O O . LEU G 1 83 ? 68.223 67.805 28.330 1.00 19.73 60 LEU G O 1
ATOM 9978 N N . GLN G 1 84 ? 68.819 67.306 26.224 1.00 11.89 61 GLN G N 1
ATOM 9979 C CA . GLN G 1 84 ? 68.212 65.983 26.302 1.00 15.97 61 GLN G CA 1
ATOM 9980 C C . GLN G 1 84 ? 68.863 65.089 27.367 1.00 14.67 61 GLN G C 1
ATOM 9981 O O . GLN G 1 84 ? 68.172 64.307 28.031 1.00 18.88 61 GLN G O 1
ATOM 9992 N N . SER G 1 85 ? 70.169 65.238 27.582 1.00 16.58 62 SER G N 1
ATOM 9993 C CA . SER G 1 85 ? 70.850 64.535 28.667 1.00 14.67 62 SER G CA 1
ATOM 9994 C C . SER G 1 85 ? 70.276 64.882 30.058 1.00 15.35 62 SER G C 1
ATOM 9995 O O . SER G 1 85 ? 69.956 63.981 30.846 1.00 14.78 62 SER G O 1
ATOM 9998 N N . ALA G 1 86 ? 70.168 66.177 30.368 1.00 11.22 63 ALA G N 1
ATOM 9999 C CA . ALA G 1 86 ? 69.617 66.607 31.654 1.00 16.96 63 ALA G CA 1
ATOM 10000 C C . ALA G 1 86 ? 68.134 66.245 31.758 1.00 24.81 63 ALA G C 1
ATOM 10001 O O . ALA G 1 86 ? 67.646 65.927 32.843 1.00 19.40 63 ALA G O 1
ATOM 10003 N N . ILE G 1 87 ? 67.413 66.317 30.637 1.00 20.10 64 ILE G N 1
ATOM 10004 C CA . ILE G 1 87 ? 66.006 65.928 30.606 1.00 18.78 64 ILE G CA 1
ATOM 10005 C C . ILE G 1 87 ? 65.810 64.419 30.857 1.00 19.58 64 ILE G C 1
ATOM 10006 O O . ILE G 1 87 ? 64.961 64.015 31.662 1.00 12.22 64 ILE G O 1
ATOM 10011 N N . LYS G 1 88 ? 66.564 63.578 30.151 1.00 7.99 65 LYS G N 1
ATOM 10012 C CA . LYS G 1 88 ? 66.422 62.150 30.334 1.00 10.18 65 LYS G CA 1
ATOM 10013 C C . LYS G 1 88 ? 66.841 61.714 31.757 1.00 15.93 65 LYS G C 1
ATOM 10014 O O . LYS G 1 88 ? 66.201 60.873 32.383 1.00 25.89 65 LYS G O 1
ATOM 10020 N N . PHE G 1 89 ? 67.935 62.285 32.250 1.00 15.15 66 PHE G N 1
ATOM 10021 C CA . PHE G 1 89 ? 68.491 61.904 33.542 1.00 17.61 66 PHE G CA 1
ATOM 10022 C C . PHE G 1 89 ? 67.564 62.295 34.692 1.00 17.82 66 PHE G C 1
ATOM 10023 O O . PHE G 1 89 ? 67.227 61.473 35.547 1.00 16.03 66 PHE G O 1
ATOM 10031 N N . ASN G 1 90 ? 67.135 63.547 34.701 1.00 11.35 67 ASN G N 1
ATOM 10032 C CA . ASN G 1 90 ? 66.306 64.022 35.806 1.00 11.50 67 ASN G CA 1
ATOM 10033 C C . ASN G 1 90 ? 64.847 63.712 35.682 1.00 15.56 67 ASN G C 1
ATOM 10034 O O . ASN G 1 90 ? 64.202 63.381 36.671 1.00 17.38 67 ASN G O 1
ATOM 10039 N N . GLY G 1 91 ? 64.304 63.822 34.479 1.00 11.49 68 GLY G N 1
ATOM 10040 C CA . GLY G 1 91 ? 62.958 63.328 34.258 1.00 10.20 68 GLY G CA 1
ATOM 10041 C C . GLY G 1 91 ? 62.909 61.817 34.495 1.00 12.19 68 GLY G C 1
ATOM 10042 O O . GLY G 1 91 ? 61.914 61.292 35.024 1.00 13.20 68 GLY G O 1
ATOM 10043 N N . GLY G 1 92 ? 63.942 61.110 34.029 1.00 15.90 69 GLY G N 1
ATOM 10044 C CA . GLY G 1 92 ? 64.033 59.655 34.221 1.00 8.88 69 GLY G CA 1
ATOM 10045 C C . GLY G 1 92 ? 64.118 59.328 35.702 1.00 16.86 69 GLY G C 1
ATOM 10046 O O . GLY G 1 92 ? 63.379 58.461 36.189 1.00 12.50 69 GLY G O 1
ATOM 10047 N N . GLY G 1 93 ? 64.975 60.059 36.416 1.00 7.16 70 GLY G N 1
ATOM 10048 C CA . GLY G 1 93 ? 65.115 59.919 37.863 1.00 11.22 70 GLY G CA 1
ATOM 10049 C C . GLY G 1 93 ? 63.781 60.109 38.588 1.00 15.42 70 GLY G C 1
ATOM 10050 O O . GLY G 1 93 ? 63.462 59.362 39.505 1.00 17.15 70 GLY G O 1
ATOM 10051 N N . HIS G 1 94 ? 62.990 61.095 38.173 1.00 12.02 71 HIS G N 1
ATOM 10052 C CA . HIS G 1 94 ? 61.686 61.339 38.814 1.00 18.76 71 HIS G CA 1
ATOM 10053 C C . HIS G 1 94 ? 60.702 60.203 38.546 1.00 20.01 71 HIS G C 1
ATOM 10054 O O . HIS G 1 94 ? 60.070 59.653 39.465 1.00 16.95 71 HIS G O 1
ATOM 10061 N N . VAL G 1 95 ? 60.589 59.839 37.275 1.00 19.99 72 VAL G N 1
ATOM 10062 C CA . VAL G 1 95 ? 59.762 58.728 36.892 1.00 11.65 72 VAL G CA 1
ATOM 10063 C C . VAL G 1 95 ? 60.159 57.445 37.612 1.00 18.26 72 VAL G C 1
ATOM 10064 O O . VAL G 1 95 ? 59.282 56.720 38.098 1.00 13.74 72 VAL G O 1
ATOM 10068 N N . ASN G 1 96 ? 61.458 57.119 37.610 1.00 13.54 73 ASN G N 1
ATOM 10069 C CA . ASN G 1 96 ? 61.921 55.857 38.200 1.00 20.31 73 ASN G CA 1
ATOM 10070 C C . ASN G 1 96 ? 61.681 55.774 39.699 1.00 20.24 73 ASN G C 1
ATOM 10071 O O . ASN G 1 96 ? 61.226 54.751 40.216 1.00 13.06 73 ASN G O 1
ATOM 10076 N N . HIS G 1 97 ? 62.005 56.841 40.412 1.00 12.11 74 HIS G N 1
ATOM 10077 C CA . HIS G 1 97 ? 61.838 56.781 41.860 1.00 22.16 74 HIS G CA 1
ATOM 10078 C C . HIS G 1 97 ? 60.354 56.857 42.267 1.00 28.67 74 HIS G C 1
ATOM 10079 O O . HIS G 1 97 ? 59.973 56.286 43.290 1.00 25.17 74 HIS G O 1
ATOM 10086 N N . SER G 1 98 ? 59.536 57.565 41.484 1.00 21.34 75 SER G N 1
ATOM 10087 C CA . SER G 1 98 ? 58.089 57.644 41.746 1.00 20.98 75 SER G CA 1
ATOM 10088 C C . SER G 1 98 ? 57.483 56.242 41.693 1.00 29.32 75 SER G C 1
ATOM 10089 O O . SER G 1 98 ? 56.600 55.913 42.480 1.00 30.83 75 SER G O 1
ATOM 10092 N N . ILE G 1 99 ? 57.955 55.422 40.757 1.00 23.97 76 ILE G N 1
ATOM 10093 C CA . ILE G 1 99 ? 57.535 54.027 40.678 1.00 15.34 76 ILE G CA 1
ATOM 10094 C C . ILE G 1 99 ? 58.071 53.210 41.858 1.00 20.45 76 ILE G C 1
ATOM 10095 O O . ILE G 1 99 ? 57.338 52.461 42.501 1.00 20.05 76 ILE G O 1
ATOM 10100 N N . PHE G 1 100 ? 59.361 53.364 42.127 1.00 21.66 77 PHE G N 1
ATOM 10101 C CA . PHE G 1 100 ? 60.043 52.636 43.190 1.00 26.34 77 PHE G CA 1
ATOM 10102 C C . PHE G 1 100 ? 59.302 52.714 44.531 1.00 20.07 77 PHE G C 1
ATOM 10103 O O . PHE G 1 100 ? 59.072 51.694 45.185 1.00 21.56 77 PHE G O 1
ATOM 10111 N N . TRP G 1 101 ? 58.929 53.921 44.933 1.00 20.91 78 TRP G N 1
ATOM 10112 C CA . TRP G 1 101 ? 58.252 54.104 46.209 1.00 28.25 78 TRP G CA 1
ATOM 10113 C C . TRP G 1 101 ? 56.957 53.300 46.323 1.00 29.68 78 TRP G C 1
ATOM 10114 O O . TRP G 1 101 ? 56.642 52.748 47.391 1.00 26.75 78 TRP G O 1
ATOM 10125 N N . LYS G 1 102 ? 56.221 53.241 45.218 1.00 28.74 79 LYS G N 1
ATOM 10126 C CA . LYS G 1 102 ? 54.944 52.543 45.159 1.00 29.79 79 LYS G CA 1
ATOM 10127 C C . LYS G 1 102 ? 55.075 51.028 45.082 1.00 29.44 79 LYS G C 1
ATOM 10128 O O . LYS G 1 102 ? 54.159 50.329 45.528 1.00 28.22 79 LYS G O 1
ATOM 10134 N N . ASN G 1 103 ? 56.177 50.495 44.541 1.00 25.31 80 ASN G N 1
ATOM 10135 C CA . ASN G 1 103 ? 56.287 49.025 44.538 1.00 30.07 80 ASN G CA 1
ATOM 10136 C C . ASN G 1 103 ? 57.099 48.499 45.725 1.00 22.05 80 ASN G C 1
ATOM 10137 O O . ASN G 1 103 ? 57.637 47.392 45.698 1.00 29.71 80 ASN G O 1
ATOM 10142 N N . LEU G 1 104 ? 57.165 49.309 46.770 1.00 27.96 81 LEU G N 1
ATOM 10143 C CA . LEU G 1 104 ? 57.644 48.851 48.072 1.00 28.54 81 LEU G CA 1
ATOM 10144 C C . LEU G 1 104 ? 56.500 48.984 49.064 1.00 31.32 81 LEU G C 1
ATOM 10145 O O . LEU G 1 104 ? 55.668 49.867 48.899 1.00 21.94 81 LEU G O 1
ATOM 10150 N N . ALA G 1 105 ? 56.480 48.147 50.100 1.00 36.91 82 ALA G N 1
ATOM 10151 C CA . ALA G 1 105 ? 55.500 48.280 51.179 1.00 41.10 82 ALA G CA 1
ATOM 10152 C C . ALA G 1 105 ? 55.993 47.651 52.490 1.00 33.91 82 ALA G C 1
ATOM 10153 O O . ALA G 1 105 ? 56.687 46.635 52.474 1.00 29.76 82 ALA G O 1
ATOM 10155 N N . PRO G 1 106 ? 55.631 48.259 53.634 1.00 39.43 83 PRO G N 1
ATOM 10156 C CA . PRO G 1 106 ? 55.977 47.648 54.926 1.00 40.32 83 PRO G CA 1
ATOM 10157 C C . PRO G 1 106 ? 55.394 46.252 54.954 1.00 38.94 83 PRO G C 1
ATOM 10158 O O . PRO G 1 106 ? 54.276 46.099 54.458 1.00 28.84 83 PRO G O 1
ATOM 10162 N N . SER G 1 107 ? 56.100 45.277 55.519 1.00 50.72 84 SER G N 1
ATOM 10163 C CA . SER G 1 107 ? 55.610 43.893 55.552 1.00 68.55 84 SER G CA 1
ATOM 10164 C C . SER G 1 107 ? 54.202 43.750 56.148 1.00 63.23 84 SER G C 1
ATOM 10165 O O . SER G 1 107 ? 53.437 42.875 55.745 1.00 63.83 84 SER G O 1
ATOM 10168 N N . SER G 1 108 ? 53.848 44.634 57.075 1.00 62.82 85 SER G N 1
ATOM 10169 C CA . SER G 1 108 ? 52.555 44.551 57.749 1.00 57.48 85 SER G CA 1
ATOM 10170 C C . SER G 1 108 ? 51.433 45.080 56.864 1.00 62.99 85 SER G C 1
ATOM 10171 O O . SER G 1 108 ? 50.251 44.901 57.173 1.00 63.92 85 SER G O 1
ATOM 10174 N N . GLU G 1 109 ? 51.794 45.717 55.755 1.00 54.98 86 GLU G N 1
ATOM 10175 C CA . GLU G 1 109 ? 50.783 46.272 54.869 1.00 58.79 86 GLU G CA 1
ATOM 10176 C C . GLU G 1 109 ? 50.804 45.575 53.519 1.00 52.49 86 GLU G C 1
ATOM 10177 O O . GLU G 1 109 ? 50.304 46.104 52.532 1.00 56.62 86 GLU G O 1
ATOM 10183 N N . GLY G 1 110 ? 51.353 44.367 53.490 1.00 49.97 87 GLY G N 1
ATOM 10184 C CA . GLY G 1 110 ? 51.389 43.599 52.263 1.00 53.66 87 GLY G CA 1
ATOM 10185 C C . GLY G 1 110 ? 52.771 43.450 51.635 1.00 54.66 87 GLY G C 1
ATOM 10186 O O . GLY G 1 110 ? 52.927 42.710 50.661 1.00 50.74 87 GLY G O 1
ATOM 10187 N N . GLY G 1 111 ? 53.769 44.160 52.158 1.00 51.27 88 GLY G N 1
ATOM 10188 C CA . GLY G 1 111 ? 55.128 44.021 51.645 1.00 58.47 88 GLY G CA 1
ATOM 10189 C C . GLY G 1 111 ? 55.702 42.609 51.700 1.00 52.04 88 GLY G C 1
ATOM 10190 O O . GLY G 1 111 ? 55.681 41.965 52.743 1.00 43.58 88 GLY G O 1
ATOM 10191 N N . GLY G 1 112 ? 56.244 42.131 50.580 1.00 53.23 89 GLY G N 1
ATOM 10192 C CA . GLY G 1 112 ? 56.824 40.799 50.535 1.00 38.32 89 GLY G CA 1
ATOM 10193 C C . GLY G 1 112 ? 55.785 39.705 50.304 1.00 45.89 89 GLY G C 1
ATOM 10194 O O . GLY G 1 112 ? 56.128 38.527 50.139 1.00 33.98 89 GLY G O 1
ATOM 10195 N N . GLU G 1 113 ? 54.509 40.085 50.305 1.00 40.48 90 GLU G N 1
ATOM 10196 C CA . GLU G 1 113 ? 53.451 39.135 49.988 1.00 51.69 90 GLU G CA 1
ATOM 10197 C C . GLU G 1 113 ? 53.415 38.924 48.484 1.00 40.44 90 GLU G C 1
ATOM 10198 O O . GLU G 1 113 ? 53.322 39.886 47.738 1.00 39.30 90 GLU G O 1
ATOM 10204 N N . PRO G 1 114 ? 53.463 37.660 48.047 1.00 46.11 91 PRO G N 1
ATOM 10205 C CA . PRO G 1 114 ? 53.543 37.298 46.627 1.00 51.09 91 PRO G CA 1
ATOM 10206 C C . PRO G 1 114 ? 52.383 37.865 45.814 1.00 51.19 91 PRO G C 1
ATOM 10207 O O . PRO G 1 114 ? 51.342 38.181 46.381 1.00 52.67 91 PRO G O 1
ATOM 10211 N N . PRO G 1 115 ? 52.583 38.056 44.502 1.00 53.83 92 PRO G N 1
ATOM 10212 C CA . PRO G 1 115 ? 51.485 38.555 43.674 1.00 53.29 92 PRO G CA 1
ATOM 10213 C C . PRO G 1 115 ? 50.408 37.490 43.553 1.00 54.11 92 PRO G C 1
ATOM 10214 O O . PRO G 1 115 ? 50.725 36.314 43.431 1.00 50.51 92 PRO G O 1
ATOM 10218 N N . LYS G 1 116 ? 49.151 37.904 43.598 1.00 63.54 93 LYS G N 1
ATOM 10219 C CA . LYS G 1 116 ? 48.028 36.998 43.408 1.00 74.87 93 LYS G CA 1
ATOM 10220 C C . LYS G 1 116 ? 47.470 37.194 41.995 1.00 69.20 93 LYS G C 1
ATOM 10221 O O . LYS G 1 116 ? 48.031 37.954 41.199 1.00 63.24 93 LYS G O 1
ATOM 10227 N N . GLY G 1 117 ? 46.392 36.488 41.672 1.00 67.83 94 GLY G N 1
ATOM 10228 C CA . GLY G 1 117 ? 45.674 36.723 40.429 1.00 59.33 94 GLY G CA 1
ATOM 10229 C C . GLY G 1 117 ? 46.441 36.486 39.144 1.00 50.48 94 GLY G C 1
ATOM 10230 O O . GLY G 1 117 ? 47.265 35.578 39.042 1.00 46.26 94 GLY G O 1
ATOM 10231 N N . SER G 1 118 ? 46.165 37.331 38.156 1.00 48.95 95 SER G N 1
ATOM 10232 C CA . SER G 1 118 ? 46.709 37.165 36.816 1.00 53.69 95 SER G CA 1
ATOM 10233 C C . SER G 1 118 ? 48.232 37.350 36.775 1.00 65.80 95 SER G C 1
ATOM 10234 O O . SER G 1 118 ? 48.926 36.646 36.037 1.00 70.64 95 SER G O 1
ATOM 10237 N N . LEU G 1 119 ? 48.748 38.309 37.544 1.00 62.31 96 LEU G N 1
ATOM 10238 C CA . LEU G 1 119 ? 50.188 38.580 37.547 1.00 59.80 96 LEU G CA 1
ATOM 10239 C C . LEU G 1 119 ? 51.007 37.402 38.090 1.00 49.89 96 LEU G C 1
ATOM 10240 O O . LEU G 1 119 ? 52.036 37.034 37.518 1.00 38.62 96 LEU G O 1
ATOM 10245 N N . GLY G 1 120 ? 50.556 36.830 39.203 1.00 50.54 97 GLY G N 1
ATOM 10246 C CA . GLY G 1 120 ? 51.173 35.641 39.772 1.00 43.19 97 GLY G CA 1
ATOM 10247 C C . GLY G 1 120 ? 51.210 34.527 38.742 1.00 41.09 97 GLY G C 1
ATOM 10248 O O . GLY G 1 120 ? 52.204 33.791 38.620 1.00 39.95 97 GLY G O 1
ATOM 10249 N N . SER G 1 121 ? 50.100 34.394 38.016 1.00 48.25 98 SER G N 1
ATOM 10250 C CA . SER G 1 121 ? 49.980 33.449 36.912 1.00 53.69 98 SER G CA 1
ATOM 10251 C C . SER G 1 121 ? 50.983 33.717 35.813 1.00 44.88 98 SER G C 1
ATOM 10252 O O . SER G 1 121 ? 51.706 32.824 35.383 1.00 47.43 98 SER G O 1
ATOM 10255 N N . ALA G 1 122 ? 51.015 34.957 35.349 1.00 54.29 99 ALA G N 1
ATOM 10256 C CA . ALA G 1 122 ? 51.930 35.338 34.286 1.00 49.94 99 ALA G CA 1
ATOM 10257 C C . ALA G 1 122 ? 53.362 35.061 34.718 1.00 48.55 99 ALA G C 1
ATOM 10258 O O . ALA G 1 122 ? 54.179 34.603 33.918 1.00 39.30 99 ALA G O 1
ATOM 10260 N N . ILE G 1 123 ? 53.656 35.301 35.997 1.00 38.48 100 ILE G N 1
ATOM 10261 C CA . ILE G 1 123 ? 55.006 35.064 36.500 1.00 38.45 100 ILE G CA 1
ATOM 10262 C C . ILE G 1 123 ? 55.353 33.574 36.460 1.00 37.38 100 ILE G C 1
ATOM 10263 O O . ILE G 1 123 ? 56.441 33.201 36.020 1.00 41.53 100 ILE G O 1
ATOM 10268 N N . ASP G 1 124 ? 54.427 32.719 36.888 1.00 39.50 101 ASP G N 1
ATOM 10269 C CA . ASP G 1 124 ? 54.646 31.276 36.795 1.00 42.23 101 ASP G CA 1
ATOM 10270 C C . ASP G 1 124 ? 54.888 30.824 35.353 1.00 39.81 101 ASP G C 1
ATOM 10271 O O . ASP G 1 124 ? 55.778 30.010 35.100 1.00 50.22 101 ASP G O 1
ATOM 10276 N N . ALA G 1 125 ? 54.123 31.385 34.417 1.00 43.31 102 ALA G N 1
ATOM 10277 C CA . ALA G 1 125 ? 54.236 31.071 32.987 1.00 41.11 102 ALA G CA 1
ATOM 10278 C C . ALA G 1 125 ? 55.567 31.485 32.332 1.00 48.71 102 ALA G C 1
ATOM 10279 O O . ALA G 1 125 ? 56.083 30.769 31.475 1.00 49.77 102 ALA G O 1
ATOM 10281 N N . HIS G 1 126 ? 56.090 32.657 32.695 1.00 49.01 103 HIS G N 1
ATOM 10282 C CA . HIS G 1 126 ? 57.297 33.196 32.058 1.00 45.70 103 HIS G CA 1
ATOM 10283 C C . HIS G 1 126 ? 58.589 32.816 32.781 1.00 39.72 103 HIS G C 1
ATOM 10284 O O . HIS G 1 126 ? 59.618 32.603 32.147 1.00 38.77 103 HIS G O 1
ATOM 10291 N N . PHE G 1 127 ? 58.522 32.673 34.103 1.00 47.61 104 PHE G N 1
ATOM 10292 C CA . PHE G 1 127 ? 59.729 32.461 34.899 1.00 41.19 104 PHE G CA 1
ATOM 10293 C C . PHE G 1 127 ? 59.703 31.175 35.731 1.00 56.83 104 PHE G C 1
ATOM 10294 O O . PHE G 1 127 ? 60.602 30.934 36.544 1.00 59.93 104 PHE G O 1
ATOM 10302 N N . GLY G 1 128 ? 58.671 30.358 35.544 1.00 58.82 105 GLY G N 1
ATOM 10303 C CA . GLY G 1 128 ? 58.580 29.089 36.242 1.00 43.63 105 GLY G CA 1
ATOM 10304 C C . GLY G 1 128 ? 57.965 29.230 37.614 1.00 43.92 105 GLY G C 1
ATOM 10305 O O . GLY G 1 128 ? 57.055 28.496 37.976 1.00 62.36 105 GLY G O 1
ATOM 10306 N N . SER G 1 129 ? 58.460 30.191 38.381 1.00 50.62 106 SER G N 1
ATOM 10307 C CA . SER G 1 129 ? 57.932 30.450 39.715 1.00 51.73 106 SER G CA 1
ATOM 10308 C C . SER G 1 129 ? 58.328 31.852 40.167 1.00 51.65 106 SER G C 1
ATOM 10309 O O . SER G 1 129 ? 59.201 32.481 39.563 1.00 38.91 106 SER G O 1
ATOM 10312 N N . LEU G 1 130 ? 57.703 32.336 41.236 1.00 48.04 107 LEU G N 1
ATOM 10313 C CA . LEU G 1 130 ? 58.083 33.633 41.777 1.00 47.73 107 LEU G CA 1
ATOM 10314 C C . LEU G 1 130 ? 59.566 33.638 42.147 1.00 51.83 107 LEU G C 1
ATOM 10315 O O . LEU G 1 130 ? 60.267 34.631 41.928 1.00 47.55 107 LEU G O 1
ATOM 10320 N N . GLU G 1 131 ? 60.055 32.519 42.671 1.00 55.57 108 GLU G N 1
ATOM 10321 C CA . GLU G 1 131 ? 61.453 32.447 43.077 1.00 46.96 108 GLU G CA 1
ATOM 10322 C C . GLU G 1 131 ? 62.351 32.458 41.846 1.00 39.54 108 GLU G C 1
ATOM 10323 O O . GLU G 1 131 ? 63.475 32.938 41.912 1.00 43.04 108 GLU G O 1
ATOM 10329 N N . GLY G 1 132 ? 61.867 31.887 40.743 1.00 35.41 109 GLY G N 1
ATOM 10330 C CA . GLY G 1 132 ? 62.563 31.971 39.471 1.00 33.88 109 GLY G CA 1
ATOM 10331 C C . GLY G 1 132 ? 62.742 33.423 39.077 1.00 32.19 109 GLY G C 1
ATOM 10332 O O . GLY G 1 132 ? 63.834 33.860 38.718 1.00 36.61 109 GLY G O 1
ATOM 10333 N N . LEU G 1 133 ? 61.665 34.191 39.175 1.00 33.82 110 LEU G N 1
ATOM 10334 C CA . LEU G 1 133 ? 61.746 35.612 38.868 1.00 25.17 110 LEU G CA 1
ATOM 10335 C C . LEU G 1 133 ? 62.711 36.302 39.830 1.00 34.65 110 LEU G C 1
ATOM 10336 O O . LEU G 1 133 ? 63.554 37.090 39.406 1.00 32.16 110 LEU G O 1
ATOM 10341 N N . VAL G 1 134 ? 62.605 35.988 41.119 1.00 34.88 111 VAL G N 1
ATOM 10342 C CA . VAL G 1 134 ? 63.480 36.604 42.125 1.00 41.35 111 VAL G CA 1
ATOM 10343 C C . VAL G 1 134 ? 64.963 36.331 41.844 1.00 37.26 111 VAL G C 1
ATOM 10344 O O . VAL G 1 134 ? 65.779 37.246 41.925 1.00 32.17 111 VAL G O 1
ATOM 10348 N N . LYS G 1 135 ? 65.312 35.089 41.503 1.00 41.40 112 LYS G N 1
ATOM 10349 C CA . LYS G 1 135 ? 66.690 34.771 41.109 1.00 41.19 112 LYS G CA 1
ATOM 10350 C C . LYS G 1 135 ? 67.152 35.522 39.855 1.00 29.44 112 LYS G C 1
ATOM 10351 O O . LYS G 1 135 ? 68.276 36.015 39.792 1.00 28.14 112 LYS G O 1
ATOM 10357 N N . LYS G 1 136 ? 66.295 35.551 38.844 1.00 28.76 113 LYS G N 1
ATOM 10358 C CA . LYS G 1 136 ? 66.630 36.192 37.591 1.00 25.00 113 LYS G CA 1
ATOM 10359 C C . LYS G 1 136 ? 66.914 37.688 37.862 1.00 32.27 113 LYS G C 1
ATOM 10360 O O . LYS G 1 136 ? 68.003 38.177 37.579 1.00 30.35 113 LYS G O 1
ATOM 10366 N N . MET G 1 137 ? 65.978 38.383 38.499 1.00 28.61 114 MET G N 1
ATOM 10367 C CA . MET G 1 137 ? 66.155 39.802 38.789 1.00 27.08 114 MET G CA 1
ATOM 10368 C C . MET G 1 137 ? 67.291 40.080 39.780 1.00 35.42 114 MET G C 1
ATOM 10369 O O . MET G 1 137 ? 67.956 41.119 39.683 1.00 28.74 114 MET G O 1
ATOM 10374 N N . SER G 1 138 ? 67.492 39.189 40.750 1.00 24.14 115 SER G N 1
ATOM 10375 C CA . SER G 1 138 ? 68.619 39.340 41.673 1.00 32.80 115 SER G CA 1
ATOM 10376 C C . SER G 1 138 ? 69.941 39.214 40.907 1.00 30.91 115 SER G C 1
ATOM 10377 O O . SER G 1 138 ? 70.872 39.970 41.143 1.00 29.22 115 SER G O 1
ATOM 10380 N N . ALA G 1 139 ? 70.018 38.246 40.001 1.00 24.27 116 ALA G N 1
ATOM 10381 C CA . ALA G 1 139 ? 71.227 38.034 39.227 1.00 29.08 116 ALA G CA 1
ATOM 10382 C C . ALA G 1 139 ? 71.518 39.259 38.368 1.00 24.03 116 ALA G C 1
ATOM 10383 O O . ALA G 1 139 ? 72.627 39.804 38.396 1.00 31.58 116 ALA G O 1
ATOM 10385 N N . GLU G 1 140 ? 70.502 39.694 37.633 1.00 34.48 117 GLU G N 1
ATOM 10386 C CA . GLU G 1 140 ? 70.605 40.869 36.770 1.00 41.00 117 GLU G CA 1
ATOM 10387 C C . GLU G 1 140 ? 70.974 42.120 37.563 1.00 30.47 117 GLU G C 1
ATOM 10388 O O . GLU G 1 140 ? 71.812 42.915 37.132 1.00 23.53 117 GLU G O 1
ATOM 10394 N N . GLY G 1 141 ? 70.366 42.296 38.728 1.00 31.30 118 GLY G N 1
ATOM 10395 C CA . GLY G 1 141 ? 70.694 43.456 39.541 1.00 22.57 118 GLY G CA 1
ATOM 10396 C C . GLY G 1 141 ? 72.143 43.455 39.979 1.00 17.28 118 GLY G C 1
ATOM 10397 O O . GLY G 1 141 ? 72.820 44.485 39.967 1.00 27.18 118 GLY G O 1
ATOM 10398 N N . ALA G 1 142 ? 72.618 42.274 40.357 1.00 25.43 119 ALA G N 1
ATOM 10399 C CA . ALA G 1 142 ? 73.964 42.086 40.882 1.00 22.93 119 ALA G CA 1
ATOM 10400 C C . ALA G 1 142 ? 75.048 42.373 39.839 1.00 31.46 119 ALA G C 1
ATOM 10401 O O . ALA G 1 142 ? 76.142 42.808 40.199 1.00 25.13 119 ALA G O 1
ATOM 10403 N N . ALA G 1 143 ? 74.713 42.116 38.571 1.00 16.97 120 ALA G N 1
ATOM 10404 C CA . ALA G 1 143 ? 75.597 42.269 37.403 1.00 29.84 120 ALA G CA 1
ATOM 10405 C C . ALA G 1 143 ? 75.534 43.651 36.761 1.00 30.54 120 ALA G C 1
ATOM 10406 O O . ALA G 1 143 ? 76.266 43.912 35.828 1.00 23.60 120 ALA G O 1
ATOM 10408 N N . VAL G 1 144 ? 74.641 44.524 37.217 1.00 27.54 121 VAL G N 1
ATOM 10409 C CA . VAL G 1 144 ? 74.591 45.868 36.650 1.00 20.69 121 VAL G CA 1
ATOM 10410 C C . VAL G 1 144 ? 75.935 46.557 36.891 1.00 19.17 121 VAL G C 1
ATOM 10411 O O . VAL G 1 144 ? 76.432 46.605 38.026 1.00 21.52 121 VAL G O 1
ATOM 10415 N N . GLN G 1 145 ? 76.552 47.030 35.813 1.00 13.75 122 GLN G N 1
ATOM 10416 C CA . GLN G 1 145 ? 77.852 47.696 35.911 1.00 4.91 122 GLN G CA 1
ATOM 10417 C C . GLN G 1 145 ? 77.632 49.170 36.210 1.00 11.32 122 GLN G C 1
ATOM 10418 O O . GLN G 1 145 ? 76.954 49.868 35.454 1.00 23.47 122 GLN G O 1
ATOM 10424 N N . GLY G 1 146 ? 78.143 49.631 37.348 1.00 18.42 123 GLY G N 1
ATOM 10425 C CA . GLY G 1 146 ? 77.896 51.008 37.743 1.00 11.28 123 GLY G CA 1
ATOM 10426 C C . GLY G 1 146 ? 76.480 51.151 38.246 1.00 10.34 123 GLY G C 1
ATOM 10427 O O . GLY G 1 146 ? 75.970 50.271 38.936 1.00 17.14 123 GLY G O 1
ATOM 10428 N N . SER G 1 147 ? 75.846 52.253 37.864 1.00 11.55 124 SER G N 1
ATOM 10429 C CA . SER G 1 147 ? 74.544 52.649 38.373 1.00 8.66 124 SER G CA 1
ATOM 10430 C C . SER G 1 147 ? 73.383 52.225 37.484 1.00 19.09 124 SER G C 1
ATOM 10431 O O . SER G 1 147 ? 73.451 52.315 36.260 1.00 20.08 124 SER G O 1
ATOM 10434 N N . GLY G 1 148 ? 72.297 51.772 38.096 1.00 13.94 125 GLY G N 1
ATOM 10435 C CA . GLY G 1 148 ? 71.132 51.426 37.314 1.00 15.11 125 GLY G CA 1
ATOM 10436 C C . GLY G 1 148 ? 69.970 50.826 38.077 1.00 14.19 125 GLY G C 1
ATOM 10437 O O . GLY G 1 148 ? 69.857 50.949 39.302 1.00 18.67 125 GLY G O 1
ATOM 10438 N N . TRP G 1 149 ? 69.103 50.192 37.308 1.00 11.55 126 TRP G N 1
ATOM 10439 C CA . TRP G 1 149 ? 67.835 49.639 37.770 1.00 18.43 126 TRP G CA 1
ATOM 10440 C C . TRP G 1 149 ? 67.608 48.252 37.199 1.00 28.49 126 TRP G C 1
ATOM 10441 O O . TRP G 1 149 ? 67.965 48.004 36.042 1.00 19.56 126 TRP G O 1
ATOM 10452 N N . VAL G 1 150 ? 66.977 47.360 37.962 1.00 21.96 127 VAL G N 1
ATOM 10453 C CA . VAL G 1 150 ? 66.431 46.164 37.332 1.00 20.09 127 VAL G CA 1
ATOM 10454 C C . VAL G 1 150 ? 64.910 46.222 37.384 1.00 23.56 127 VAL G C 1
ATOM 10455 O O . VAL G 1 150 ? 64.297 46.647 38.377 1.00 20.06 127 VAL G O 1
ATOM 10459 N N . TRP G 1 151 ? 64.310 45.816 36.280 1.00 20.75 128 TRP G N 1
ATOM 10460 C CA . TRP G 1 151 ? 62.883 45.944 36.083 1.00 27.16 128 TRP G CA 1
ATOM 10461 C C . TRP G 1 151 ? 62.223 44.621 35.757 1.00 34.73 128 TRP G C 1
ATOM 10462 O O . TRP G 1 151 ? 62.791 43.787 35.040 1.00 24.51 128 TRP G O 1
ATOM 10473 N N . LEU G 1 152 ? 61.022 44.446 36.299 1.00 30.03 129 LEU G N 1
ATOM 10474 C CA . LEU G 1 152 ? 60.050 43.555 35.708 1.00 31.02 129 LEU G CA 1
ATOM 10475 C C . LEU G 1 152 ? 59.135 44.422 34.847 1.00 25.42 129 LEU G C 1
ATOM 10476 O O . LEU G 1 152 ? 58.524 45.389 35.330 1.00 26.50 129 LEU G O 1
ATOM 10481 N N . GLY G 1 153 ? 59.020 44.092 33.573 1.00 23.42 130 GLY G N 1
ATOM 10482 C CA . GLY G 1 153 ? 58.191 44.911 32.725 1.00 23.95 130 GLY G CA 1
ATOM 10483 C C . GLY G 1 153 ? 57.113 44.150 32.006 1.00 35.90 130 GLY G C 1
ATOM 10484 O O . GLY G 1 153 ? 57.206 42.938 31.814 1.00 35.88 130 GLY G O 1
ATOM 10485 N N . LEU G 1 154 ? 56.070 44.873 31.620 1.00 36.43 131 LEU G N 1
ATOM 10486 C CA . LEU G 1 154 ? 55.053 44.303 30.758 1.00 37.13 131 LEU G CA 1
ATOM 10487 C C . LEU G 1 154 ? 55.192 44.892 29.383 1.00 32.10 131 LEU G C 1
ATOM 10488 O O . LEU G 1 154 ? 55.140 46.108 29.204 1.00 42.13 131 LEU G O 1
ATOM 10493 N N . ASP G 1 155 ? 55.396 44.019 28.407 1.00 42.68 132 ASP G N 1
ATOM 10494 C CA . ASP G 1 155 ? 55.380 44.421 27.010 1.00 43.67 132 ASP G CA 1
ATOM 10495 C C . ASP G 1 155 ? 53.936 44.431 26.536 1.00 46.72 132 ASP G C 1
ATOM 10496 O O . ASP G 1 155 ? 53.349 43.376 26.343 1.00 50.88 132 ASP G O 1
ATOM 10501 N N . LYS G 1 156 ? 53.356 45.617 26.378 1.00 59.07 133 LYS G N 1
ATOM 10502 C CA . LYS G 1 156 ? 51.971 45.735 25.931 1.00 66.26 133 LYS G CA 1
ATOM 10503 C C . LYS G 1 156 ? 51.789 45.234 24.499 1.00 76.90 133 LYS G C 1
ATOM 10504 O O . LYS G 1 156 ? 50.710 44.770 24.128 1.00 80.90 133 LYS G O 1
ATOM 10510 N N . GLU G 1 157 ? 52.843 45.334 23.696 1.00 83.92 134 GLU G N 1
ATOM 10511 C CA . GLU G 1 157 ? 52.771 44.932 22.294 1.00 86.38 134 GLU G CA 1
ATOM 10512 C C . GLU G 1 157 ? 52.626 43.418 22.177 1.00 86.18 134 GLU G C 1
ATOM 10513 O O . GLU G 1 157 ? 51.655 42.925 21.610 1.00 85.44 134 GLU G O 1
ATOM 10519 N N . LEU G 1 158 ? 53.591 42.687 22.724 1.00 89.60 135 LEU G N 1
ATOM 10520 C CA . LEU G 1 158 ? 53.588 41.229 22.644 1.00 87.07 135 LEU G CA 1
ATOM 10521 C C . LEU G 1 158 ? 52.807 40.574 23.784 1.00 79.87 135 LEU G C 1
ATOM 10522 O O . LEU G 1 158 ? 52.642 39.356 23.799 1.00 82.59 135 LEU G O 1
ATOM 10527 N N . LYS G 1 159 ? 52.336 41.385 24.728 1.00 70.97 136 LYS G N 1
ATOM 10528 C CA . LYS G 1 159 ? 51.651 40.906 25.933 1.00 66.29 136 LYS G CA 1
ATOM 10529 C C . LYS G 1 159 ? 52.515 39.896 26.708 1.00 74.00 136 LYS G C 1
ATOM 10530 O O . LYS G 1 159 ? 52.086 38.780 27.002 1.00 76.47 136 LYS G O 1
ATOM 10536 N N . LYS G 1 160 ? 53.745 40.296 27.018 1.00 70.35 137 LYS G N 1
ATOM 10537 C CA . LYS G 1 160 ? 54.696 39.421 27.691 1.00 58.44 137 LYS G CA 1
ATOM 10538 C C . LYS G 1 160 ? 55.322 40.103 28.903 1.00 49.68 137 LYS G C 1
ATOM 10539 O O . LYS G 1 160 ? 55.410 41.329 28.957 1.00 49.87 137 LYS G O 1
ATOM 10545 N N . LEU G 1 161 ? 55.771 39.312 29.870 1.00 40.15 138 LEU G N 1
ATOM 10546 C CA . LEU G 1 161 ? 56.533 39.867 30.973 1.00 40.10 138 LEU G CA 1
ATOM 10547 C C . LEU G 1 161 ? 58.001 39.851 30.578 1.00 42.33 138 LEU G C 1
ATOM 10548 O O . LEU G 1 161 ? 58.459 38.905 29.947 1.00 36.56 138 LEU G O 1
ATOM 10553 N N . VAL G 1 162 ? 58.748 40.881 30.963 1.00 47.88 139 VAL G N 1
ATOM 10554 C CA . VAL G 1 162 ? 60.185 40.904 30.694 1.00 38.36 139 VAL G CA 1
ATOM 10555 C C . VAL G 1 162 ? 60.972 41.321 31.922 1.00 40.91 139 VAL G C 1
ATOM 10556 O O . VAL G 1 162 ? 60.454 42.014 32.803 1.00 41.30 139 VAL G O 1
ATOM 10560 N N . VAL G 1 163 ? 62.225 40.881 31.975 1.00 43.94 140 VAL G N 1
ATOM 10561 C CA . VAL G 1 163 ? 63.181 41.403 32.936 1.00 40.25 140 VAL G CA 1
ATOM 10562 C C . VAL G 1 163 ? 64.243 42.132 32.141 1.00 38.84 140 VAL G C 1
ATOM 10563 O O . VAL G 1 163 ? 64.782 41.599 31.181 1.00 30.23 140 VAL G O 1
ATOM 10567 N N . ASP G 1 164 ? 64.548 43.356 32.544 1.00 20.50 141 ASP G N 1
ATOM 10568 C CA . ASP G 1 164 ? 65.542 44.128 31.833 1.00 25.56 141 ASP G CA 1
ATOM 10569 C C . ASP G 1 164 ? 66.183 45.118 32.783 1.00 26.55 141 ASP G C 1
ATOM 10570 O O . ASP G 1 164 ? 65.641 45.440 33.836 1.00 32.87 141 ASP G O 1
ATOM 10575 N N . THR G 1 165 ? 67.330 45.634 32.385 1.00 26.40 142 THR G N 1
ATOM 10576 C CA . THR G 1 165 ? 68.007 46.615 33.190 1.00 23.83 142 THR G CA 1
ATOM 10577 C C . THR G 1 165 ? 68.096 47.899 32.392 1.00 25.28 142 THR G C 1
ATOM 10578 O O . THR G 1 165 ? 67.962 47.895 31.157 1.00 17.51 142 THR G O 1
ATOM 10582 N N . THR G 1 166 ? 68.214 49.011 33.103 1.00 15.81 143 THR G N 1
ATOM 10583 C CA . THR G 1 166 ? 68.548 50.272 32.455 1.00 8.59 143 THR G CA 1
ATOM 10584 C C . THR G 1 166 ? 69.741 50.912 33.174 1.00 11.68 143 THR G C 1
ATOM 10585 O O . THR G 1 166 ? 69.976 50.644 34.341 1.00 25.47 143 THR G O 1
ATOM 10589 N N . ALA G 1 167 ? 70.495 51.764 32.474 1.00 19.47 144 ALA G N 1
ATOM 10590 C CA . ALA G 1 167 ? 71.633 52.429 33.109 1.00 15.58 144 ALA G CA 1
ATOM 10591 C C . ALA G 1 167 ? 71.194 53.756 33.741 1.00 15.92 144 ALA G C 1
ATOM 10592 O O . ALA G 1 167 ? 70.280 54.400 33.257 1.00 11.61 144 ALA G O 1
ATOM 10594 N N . ASN G 1 168 ? 71.851 54.121 34.837 1.00 12.78 145 ASN G N 1
ATOM 10595 C CA . ASN G 1 168 ? 71.697 55.435 35.452 1.00 9.19 145 ASN G CA 1
ATOM 10596 C C . ASN G 1 168 ? 70.236 55.729 35.754 1.00 15.37 145 ASN G C 1
ATOM 10597 O O . ASN G 1 168 ? 69.611 54.938 36.467 1.00 11.73 145 ASN G O 1
ATOM 10602 N N . GLN G 1 169 ? 69.657 56.800 35.205 1.00 12.42 146 GLN G N 1
ATOM 10603 C CA . GLN G 1 169 ? 68.215 57.014 35.444 1.00 15.45 146 GLN G CA 1
ATOM 10604 C C . GLN G 1 169 ? 67.353 56.803 34.198 1.00 15.83 146 GLN G C 1
ATOM 10605 O O . GLN G 1 169 ? 66.217 57.278 34.147 1.00 18.69 146 GLN G O 1
ATOM 10611 N N . ASP G 1 170 ? 67.886 56.101 33.198 1.00 11.58 147 ASP G N 1
ATOM 10612 C CA . ASP G 1 170 ? 67.066 55.771 32.034 1.00 8.29 147 ASP G CA 1
ATOM 10613 C C . ASP G 1 170 ? 65.902 54.923 32.491 1.00 17.29 147 ASP G C 1
ATOM 10614 O O . ASP G 1 170 ? 66.099 53.930 33.179 1.00 17.04 147 ASP G O 1
ATOM 10619 N N . PRO G 1 171 ? 64.686 55.321 32.121 1.00 21.32 148 PRO G N 1
ATOM 10620 C CA . PRO G 1 171 ? 63.494 54.551 32.477 1.00 9.45 148 PRO G CA 1
ATOM 10621 C C . PRO G 1 171 ? 63.270 53.369 31.525 1.00 21.53 148 PRO G C 1
ATOM 10622 O O . PRO G 1 171 ? 63.794 53.377 30.405 1.00 18.23 148 PRO G O 1
ATOM 10626 N N . LEU G 1 172 ? 62.503 52.372 31.960 1.00 19.55 149 LEU G N 1
ATOM 10627 C CA . LEU G 1 172 ? 62.293 51.179 31.138 1.00 25.57 149 LEU G CA 1
ATOM 10628 C C . LEU G 1 172 ? 61.743 51.508 29.750 1.00 23.08 149 LEU G C 1
ATOM 10629 O O . LEU G 1 172 ? 62.054 50.818 28.781 1.00 27.08 149 LEU G O 1
ATOM 10634 N N . VAL G 1 173 ? 60.949 52.572 29.648 1.00 19.43 150 VAL G N 1
ATOM 10635 C CA . VAL G 1 173 ? 60.321 52.907 28.371 1.00 19.57 150 VAL G CA 1
ATOM 10636 C C . VAL G 1 173 ? 61.345 53.284 27.298 1.00 30.45 150 VAL G C 1
ATOM 10637 O O . VAL G 1 173 ? 61.006 53.340 26.113 1.00 33.41 150 VAL G O 1
ATOM 10641 N N . THR G 1 174 ? 62.585 53.549 27.698 1.00 20.33 151 THR G N 1
ATOM 10642 C CA . THR G 1 174 ? 63.616 53.858 26.712 1.00 24.23 151 THR G CA 1
ATOM 10643 C C . THR G 1 174 ? 64.113 52.577 26.064 1.00 19.22 151 THR G C 1
ATOM 10644 O O . THR G 1 174 ? 64.769 52.626 25.060 1.00 20.39 151 THR G O 1
ATOM 10648 N N . LYS G 1 175 ? 63.757 51.433 26.640 1.00 16.35 152 LYS G N 1
ATOM 10649 C CA . LYS G 1 175 ? 64.129 50.133 26.095 1.00 20.18 152 LYS G CA 1
ATOM 10650 C C . LYS G 1 175 ? 63.073 49.611 25.140 1.00 28.50 152 LYS G C 1
ATOM 10651 O O . LYS G 1 175 ? 63.234 48.539 24.573 1.00 31.22 152 LYS G O 1
ATOM 10657 N N . GLY G 1 176 ? 61.973 50.347 25.014 1.00 30.17 153 GLY G N 1
ATOM 10658 C CA . GLY G 1 176 ? 60.878 49.965 24.144 1.00 34.74 153 GLY G CA 1
ATOM 10659 C C . GLY G 1 176 ? 59.645 50.780 24.492 1.00 36.55 153 GLY G C 1
ATOM 10660 O O . GLY G 1 176 ? 59.235 50.816 25.653 1.00 45.68 153 GLY G O 1
ATOM 10661 N N . GLY G 1 177 ? 59.052 51.432 23.499 1.00 38.84 154 GLY G N 1
ATOM 10662 C CA . GLY G 1 177 ? 57.940 52.336 23.739 1.00 46.17 154 GLY G CA 1
ATOM 10663 C C . GLY G 1 177 ? 56.703 51.680 24.329 1.00 44.27 154 GLY G C 1
ATOM 10664 O O . GLY G 1 177 ? 55.876 52.355 24.951 1.00 44.66 154 GLY G O 1
ATOM 10665 N N . SER G 1 178 ? 56.594 50.363 24.167 1.00 34.04 155 SER G N 1
ATOM 10666 C CA . SER G 1 178 ? 55.436 49.626 24.644 1.00 27.09 155 SER G CA 1
ATOM 10667 C C . SER G 1 178 ? 55.693 48.946 25.986 1.00 42.18 155 SER G C 1
ATOM 10668 O O . SER G 1 178 ? 54.863 48.160 26.465 1.00 39.90 155 SER G O 1
ATOM 10671 N N . LEU G 1 179 ? 56.838 49.238 26.599 1.00 27.70 156 LEU G N 1
ATOM 10672 C CA . LEU G 1 179 ? 57.132 48.634 27.888 1.00 32.69 156 LEU G CA 1
ATOM 10673 C C . LEU G 1 179 ? 56.476 49.444 29.010 1.00 39.19 156 LEU G C 1
ATOM 10674 O O . LEU G 1 179 ? 56.424 50.673 28.948 1.00 40.62 156 LEU G O 1
ATOM 10679 N N . VAL G 1 180 ? 55.942 48.736 30.006 1.00 42.64 157 VAL G N 1
ATOM 10680 C CA . VAL G 1 180 ? 55.415 49.341 31.228 1.00 33.53 157 VAL G CA 1
ATOM 10681 C C . VAL G 1 180 ? 56.090 48.748 32.470 1.00 31.02 157 VAL G C 1
ATOM 10682 O O . VAL G 1 180 ? 56.017 47.540 32.710 1.00 33.97 157 VAL G O 1
ATOM 10686 N N . PRO G 1 181 ? 56.728 49.594 33.292 1.00 20.29 158 PRO G N 1
ATOM 10687 C CA . PRO G 1 181 ? 57.391 49.005 34.460 1.00 22.84 158 PRO G CA 1
ATOM 10688 C C . PRO G 1 181 ? 56.392 48.457 35.484 1.00 35.71 158 PRO G C 1
ATOM 10689 O O . PRO G 1 181 ? 55.438 49.144 35.830 1.00 28.59 158 PRO G O 1
ATOM 10693 N N . LEU G 1 182 ? 56.596 47.218 35.936 1.00 21.45 159 LEU G N 1
ATOM 10694 C CA . LEU G 1 182 ? 55.749 46.654 36.974 1.00 26.22 159 LEU G CA 1
ATOM 10695 C C . LEU G 1 182 ? 56.438 46.710 38.332 1.00 31.20 159 LEU G C 1
ATOM 10696 O O . LEU G 1 182 ? 55.835 47.103 39.333 1.00 32.73 159 LEU G O 1
ATOM 10701 N N . VAL G 1 183 ? 57.700 46.300 38.364 1.00 23.84 160 VAL G N 1
ATOM 10702 C CA . VAL G 1 183 ? 58.513 46.409 39.567 1.00 22.52 160 VAL G CA 1
ATOM 10703 C C . VAL G 1 183 ? 59.892 46.931 39.209 1.00 24.55 160 VAL G C 1
ATOM 10704 O O . VAL G 1 183 ? 60.513 46.457 38.260 1.00 20.70 160 VAL G O 1
ATOM 10708 N N . GLY G 1 184 ? 60.359 47.934 39.949 1.00 32.83 161 GLY G N 1
ATOM 10709 C CA . GLY G 1 184 ? 61.735 48.361 39.808 1.00 25.46 161 GLY G CA 1
ATOM 10710 C C . GLY G 1 184 ? 62.523 48.176 41.086 1.00 26.76 161 GLY G C 1
ATOM 10711 O O . GLY G 1 184 ? 62.035 48.457 42.179 1.00 29.40 161 GLY G O 1
ATOM 10712 N N . ILE G 1 185 ? 63.766 47.741 40.934 1.00 12.27 162 ILE G N 1
ATOM 10713 C CA . ILE G 1 185 ? 64.695 47.699 42.026 1.00 12.17 162 ILE G CA 1
ATOM 10714 C C . ILE G 1 185 ? 65.879 48.602 41.666 1.00 19.66 162 ILE G C 1
ATOM 10715 O O . ILE G 1 185 ? 66.548 48.392 40.667 1.00 25.56 162 ILE G O 1
ATOM 10720 N N . ASP G 1 186 ? 66.079 49.633 42.484 1.00 21.61 163 ASP G N 1
ATOM 10721 C CA . ASP G 1 186 ? 67.165 50.600 42.362 1.00 14.92 163 ASP G CA 1
ATOM 10722 C C . ASP G 1 186 ? 68.492 49.952 42.768 1.00 22.58 163 ASP G C 1
ATOM 10723 O O . ASP G 1 186 ? 68.629 49.468 43.897 1.00 19.84 163 ASP G O 1
ATOM 10728 N N . VAL G 1 187 ? 69.471 49.896 41.881 1.00 11.03 164 VAL G N 1
ATOM 10729 C CA . VAL G 1 187 ? 70.745 49.345 42.326 1.00 15.99 164 VAL G CA 1
ATOM 10730 C C . VAL G 1 187 ? 71.896 50.310 42.228 1.00 16.33 164 VAL G C 1
ATOM 10731 O O . VAL G 1 187 ? 73.061 49.903 42.298 1.00 22.52 164 VAL G O 1
ATOM 10735 N N . TRP G 1 188 ? 71.574 51.593 42.136 1.00 12.29 165 TRP G N 1
ATOM 10736 C CA . TRP G 1 188 ? 72.550 52.622 42.448 1.00 13.72 165 TRP G CA 1
ATOM 10737 C C . TRP G 1 188 ? 73.067 52.341 43.847 1.00 25.78 165 TRP G C 1
ATOM 10738 O O . TRP G 1 188 ? 72.312 51.899 44.718 1.00 13.42 165 TRP G O 1
ATOM 10749 N N . GLU G 1 189 ? 74.339 52.621 44.080 1.00 19.33 166 GLU G N 1
ATOM 10750 C CA . GLU G 1 189 ? 74.919 52.387 45.390 1.00 19.32 166 GLU G CA 1
ATOM 10751 C C . GLU G 1 189 ? 74.223 53.183 46.506 1.00 29.86 166 GLU G C 1
ATOM 10752 O O . GLU G 1 189 ? 74.177 52.716 47.638 1.00 26.49 166 GLU G O 1
ATOM 10758 N N . HIS G 1 190 ? 73.677 54.363 46.206 1.00 18.86 167 HIS G N 1
ATOM 10759 C CA . HIS G 1 190 ? 72.958 55.124 47.236 1.00 31.45 167 HIS G CA 1
ATOM 10760 C C . HIS G 1 190 ? 71.661 54.427 47.685 1.00 28.82 167 HIS G C 1
ATOM 10761 O O . HIS G 1 190 ? 71.049 54.829 48.656 1.00 18.30 167 HIS G O 1
ATOM 10768 N N . ALA G 1 191 ? 71.220 53.406 46.967 1.00 19.15 168 ALA G N 1
ATOM 10769 C CA . ALA G 1 191 ? 70.034 52.683 47.407 1.00 21.03 168 ALA G CA 1
ATOM 10770 C C . ALA G 1 191 ? 70.338 51.703 48.541 1.00 16.89 168 ALA G C 1
ATOM 10771 O O . ALA G 1 191 ? 69.412 51.249 49.216 1.00 24.48 168 ALA G O 1
ATOM 10773 N N . TYR G 1 192 ? 71.619 51.373 48.767 1.00 15.62 169 TYR G N 1
ATOM 10774 C CA . TYR G 1 192 ? 71.944 50.356 49.784 1.00 17.70 169 TYR G CA 1
ATOM 10775 C C . TYR G 1 192 ? 73.197 50.598 50.594 1.00 21.43 169 TYR G C 1
ATOM 10776 O O . TYR G 1 192 ? 73.420 49.943 51.629 1.00 23.01 169 TYR G O 1
ATOM 10785 N N . TYR G 1 193 ? 74.020 51.536 50.164 1.00 13.41 170 TYR G N 1
ATOM 10786 C CA . TYR G 1 193 ? 75.386 51.573 50.677 1.00 21.48 170 TYR G CA 1
ATOM 10787 C C . TYR G 1 193 ? 75.533 51.864 52.193 1.00 32.21 170 TYR G C 1
ATOM 10788 O O . TYR G 1 193 ? 76.460 51.347 52.831 1.00 21.65 170 TYR G O 1
ATOM 10797 N N . LEU G 1 194 ? 74.686 52.717 52.761 1.00 27.26 171 LEU G N 1
ATOM 10798 C CA . LEU G 1 194 ? 74.812 53.023 54.189 1.00 30.26 171 LEU G CA 1
ATOM 10799 C C . LEU G 1 194 ? 74.604 51.785 55.051 1.00 35.40 171 LEU G C 1
ATOM 10800 O O . LEU G 1 194 ? 75.214 51.636 56.107 1.00 39.48 171 LEU G O 1
ATOM 10805 N N . GLN G 1 195 ? 73.782 50.873 54.555 1.00 22.95 172 GLN G N 1
ATOM 10806 C CA . GLN G 1 195 ? 73.382 49.695 55.312 1.00 20.78 172 GLN G CA 1
ATOM 10807 C C . GLN G 1 195 ? 74.154 48.432 54.906 1.00 30.26 172 GLN G C 1
ATOM 10808 O O . GLN G 1 195 ? 74.681 47.711 55.751 1.00 32.62 172 GLN G O 1
ATOM 10814 N N . TYR G 1 196 ? 74.220 48.170 53.604 1.00 20.14 173 TYR G N 1
ATOM 10815 C CA . TYR G 1 196 ? 74.801 46.937 53.121 1.00 24.01 173 TYR G CA 1
ATOM 10816 C C . TYR G 1 196 ? 76.195 47.143 52.516 1.00 23.80 173 TYR G C 1
ATOM 10817 O O . TYR G 1 196 ? 76.858 46.175 52.121 1.00 26.62 173 TYR G O 1
ATOM 10826 N N . LYS G 1 197 ? 76.636 48.400 52.474 1.00 17.19 174 LYS G N 1
ATOM 10827 C CA . LYS G 1 197 ? 77.949 48.754 51.931 1.00 25.68 174 LYS G CA 1
ATOM 10828 C C . LYS G 1 197 ? 78.124 48.129 50.535 1.00 19.39 174 LYS G C 1
ATOM 10829 O O . LYS G 1 197 ? 77.203 48.089 49.741 1.00 29.62 174 LYS G O 1
ATOM 10835 N N . ASN G 1 198 ? 79.292 47.549 50.303 1.00 22.44 175 ASN G N 1
ATOM 10836 C CA . ASN G 1 198 ? 79.634 46.928 49.031 1.00 28.17 175 ASN G CA 1
ATOM 10837 C C . ASN G 1 198 ? 78.811 45.704 48.681 1.00 27.59 175 ASN G C 1
ATOM 10838 O O . ASN G 1 198 ? 78.927 45.184 47.565 1.00 21.16 175 ASN G O 1
ATOM 10843 N N . VAL G 1 199 ? 78.070 45.164 49.646 1.00 25.28 176 VAL G N 1
ATOM 10844 C CA . VAL G 1 199 ? 77.435 43.865 49.422 1.00 17.69 176 VAL G CA 1
ATOM 10845 C C . VAL G 1 199 ? 76.065 44.022 48.753 1.00 20.97 176 VAL G C 1
ATOM 10846 O O . VAL G 1 199 ? 75.026 43.761 49.373 1.00 27.15 176 VAL G O 1
ATOM 10850 N N . ARG G 1 200 ? 76.051 44.430 47.486 1.00 22.37 177 ARG G N 1
ATOM 10851 C CA . ARG G 1 200 ? 74.787 44.543 46.749 1.00 18.67 177 ARG G CA 1
ATOM 10852 C C . ARG G 1 200 ? 73.932 43.253 46.759 1.00 24.18 177 ARG G C 1
ATOM 10853 O O . ARG G 1 200 ? 72.702 43.346 46.869 1.00 27.88 177 ARG G O 1
ATOM 10861 N N . PRO G 1 201 ? 74.560 42.052 46.684 1.00 16.92 178 PRO G N 1
ATOM 10862 C CA . PRO G 1 201 ? 73.699 40.862 46.752 1.00 23.87 178 PRO G CA 1
ATOM 10863 C C . PRO G 1 201 ? 72.873 40.717 48.055 1.00 24.82 178 PRO G C 1
ATOM 10864 O O . PRO G 1 201 ? 71.780 40.133 48.012 1.00 28.75 178 PRO G O 1
ATOM 10868 N N . GLU G 1 202 ? 73.365 41.239 49.176 1.00 26.70 179 GLU G N 1
ATOM 10869 C CA . GLU G 1 202 ? 72.635 41.134 50.448 1.00 23.91 179 GLU G CA 1
ATOM 10870 C C . GLU G 1 202 ? 71.438 42.097 50.477 1.00 23.81 179 GLU G C 1
ATOM 10871 O O . GLU G 1 202 ? 70.370 41.780 51.027 1.00 27.88 179 GLU G O 1
ATOM 10877 N N . TYR G 1 203 ? 71.650 43.293 49.931 1.00 26.04 180 TYR G N 1
ATOM 10878 C CA . TYR G 1 203 ? 70.570 44.233 49.647 1.00 27.55 180 TYR G CA 1
ATOM 10879 C C . TYR G 1 203 ? 69.515 43.612 48.718 1.00 23.53 180 TYR G C 1
ATOM 10880 O O . TYR G 1 203 ? 68.317 43.701 48.982 1.00 25.77 180 TYR G O 1
ATOM 10889 N N . LEU G 1 204 ? 69.959 42.987 47.631 1.00 27.21 181 LEU G N 1
ATOM 10890 C CA . LEU G 1 204 ? 69.035 42.322 46.705 1.00 27.64 181 LEU G CA 1
ATOM 10891 C C . LEU G 1 204 ? 68.382 41.105 47.363 1.00 36.10 181 LEU G C 1
ATOM 10892 O O . LEU G 1 204 ? 67.343 40.642 46.912 1.00 40.91 181 LEU G O 1
ATOM 10897 N N . LYS G 1 205 ? 69.011 40.549 48.396 1.00 33.11 182 LYS G N 1
ATOM 10898 C CA . LYS G 1 205 ? 68.373 39.440 49.117 1.00 30.46 182 LYS G CA 1
ATOM 10899 C C . LYS G 1 205 ? 67.182 39.951 49.927 1.00 32.57 182 LYS G C 1
ATOM 10900 O O . LYS G 1 205 ? 66.081 39.416 49.850 1.00 40.72 182 LYS G O 1
ATOM 10906 N N . ASN G 1 206 ? 67.393 41.048 50.639 1.00 41.12 183 ASN G N 1
ATOM 10907 C CA . ASN G 1 206 ? 66.403 41.549 51.581 1.00 35.49 183 ASN G CA 1
ATOM 10908 C C . ASN G 1 206 ? 65.319 42.422 50.970 1.00 30.24 183 ASN G C 1
ATOM 10909 O O . ASN G 1 206 ? 64.263 42.610 51.574 1.00 23.97 183 ASN G O 1
ATOM 10914 N N . VAL G 1 207 ? 65.580 43.007 49.804 1.00 29.18 184 VAL G N 1
ATOM 10915 C CA . VAL G 1 207 ? 64.606 43.939 49.250 1.00 25.69 184 VAL G CA 1
ATOM 10916 C C . VAL G 1 207 ? 63.282 43.210 48.931 1.00 28.04 184 VAL G C 1
ATOM 10917 O O . VAL G 1 207 ? 62.205 43.810 48.990 1.00 27.82 184 VAL G O 1
ATOM 10921 N N . TRP G 1 208 ? 63.351 41.908 48.649 1.00 32.08 185 TRP G N 1
ATOM 10922 C CA . TRP G 1 208 ? 62.145 41.130 48.317 1.00 36.65 185 TRP G CA 1
ATOM 10923 C C . TRP G 1 208 ? 61.147 41.024 49.474 1.00 33.18 185 TRP G C 1
ATOM 10924 O O . TRP G 1 208 ? 60.009 40.610 49.287 1.00 29.45 185 TRP G O 1
ATOM 10935 N N . LYS G 1 209 ? 61.600 41.316 50.685 1.00 33.60 186 LYS G N 1
ATOM 10936 C CA . LYS G 1 209 ? 60.718 41.289 51.846 1.00 32.87 186 LYS G CA 1
ATOM 10937 C C . LYS G 1 209 ? 59.774 42.503 51.890 1.00 33.97 186 LYS G C 1
ATOM 10938 O O . LYS G 1 209 ? 58.750 42.484 52.576 1.00 36.34 186 LYS G O 1
ATOM 10944 N N . VAL G 1 210 ? 60.125 43.581 51.196 1.00 32.65 187 VAL G N 1
ATOM 10945 C CA . VAL G 1 210 ? 59.256 44.760 51.220 1.00 23.84 187 VAL G CA 1
ATOM 10946 C C . VAL G 1 210 ? 58.765 45.161 49.828 1.00 23.71 187 VAL G C 1
ATOM 10947 O O . VAL G 1 210 ? 58.313 46.281 49.640 1.00 28.95 187 VAL G O 1
ATOM 10951 N N . ILE G 1 211 ? 58.821 44.253 48.855 1.00 31.37 188 ILE G N 1
ATOM 10952 C CA . ILE G 1 211 ? 58.274 44.558 47.516 1.00 27.43 188 ILE G CA 1
ATOM 10953 C C . ILE G 1 211 ? 56.751 44.549 47.508 1.00 36.62 188 ILE G C 1
ATOM 10954 O O . ILE G 1 211 ? 56.129 43.601 47.997 1.00 36.07 188 ILE G O 1
ATOM 10959 N N . ASN G 1 212 ? 56.142 45.607 46.976 1.00 33.90 189 ASN G N 1
ATOM 10960 C CA . ASN G 1 212 ? 54.677 45.684 46.936 1.00 32.08 189 ASN G CA 1
ATOM 10961 C C . ASN G 1 212 ? 54.099 45.057 45.648 1.00 30.44 189 ASN G C 1
ATOM 10962 O O . ASN G 1 212 ? 53.849 45.750 44.669 1.00 30.28 189 ASN G O 1
ATOM 10967 N N . TRP G 1 213 ? 53.871 43.745 45.665 1.00 36.26 190 TRP G N 1
ATOM 10968 C CA . TRP G 1 213 ? 53.341 43.042 44.494 1.00 35.07 190 TRP G CA 1
ATOM 10969 C C . TRP G 1 213 ? 51.882 43.394 44.191 1.00 41.01 190 TRP G C 1
ATOM 10970 O O . TRP G 1 213 ? 51.386 43.119 43.098 1.00 40.59 190 TRP G O 1
ATOM 10981 N N . LYS G 1 214 ? 51.190 43.980 45.162 1.00 41.02 191 LYS G N 1
ATOM 10982 C CA . LYS G 1 214 ? 49.840 44.475 44.931 1.00 40.91 191 LYS G CA 1
ATOM 10983 C C . LYS G 1 214 ? 49.858 45.612 43.896 1.00 46.89 191 LYS G C 1
ATOM 10984 O O . LYS G 1 214 ? 49.095 45.583 42.923 1.00 42.24 191 LYS G O 1
ATOM 10990 N N . TYR G 1 215 ? 50.767 46.574 44.069 1.00 47.17 192 TYR G N 1
ATOM 10991 C CA . TYR G 1 215 ? 50.945 47.644 43.083 1.00 41.69 192 TYR G CA 1
ATOM 10992 C C . TYR G 1 215 ? 51.254 47.055 41.714 1.00 32.06 192 TYR G C 1
ATOM 10993 O O . TYR G 1 215 ? 50.621 47.408 40.724 1.00 34.21 192 TYR G O 1
ATOM 11002 N N . ALA G 1 216 ? 52.216 46.138 41.676 1.00 36.64 193 ALA G N 1
ATOM 11003 C CA . ALA G 1 216 ? 52.635 45.474 40.446 1.00 38.25 193 ALA G CA 1
ATOM 11004 C C . ALA G 1 216 ? 51.460 44.792 39.757 1.00 41.17 193 ALA G C 1
ATOM 11005 O O . ALA G 1 216 ? 51.310 44.850 38.529 1.00 41.99 193 ALA G O 1
ATOM 11007 N N . SER G 1 217 ? 50.641 44.124 40.564 1.00 24.93 194 SER G N 1
ATOM 11008 C CA . SER G 1 217 ? 49.452 43.450 40.076 1.00 42.01 194 SER G CA 1
ATOM 11009 C C . SER G 1 217 ? 48.469 44.451 39.478 1.00 43.99 194 SER G C 1
ATOM 11010 O O . SER G 1 217 ? 47.980 44.249 38.365 1.00 34.39 194 SER G O 1
ATOM 11013 N N . GLU G 1 218 ? 48.207 45.547 40.196 1.00 39.33 195 GLU G N 1
ATOM 11014 C CA . GLU G 1 218 ? 47.268 46.549 39.685 1.00 45.66 195 GLU G CA 1
ATOM 11015 C C . GLU G 1 218 ? 47.731 47.127 38.364 1.00 50.99 195 GLU G C 1
ATOM 11016 O O . GLU G 1 218 ? 46.934 47.262 37.439 1.00 53.27 195 GLU G O 1
ATOM 11022 N N . VAL G 1 219 ? 49.018 47.463 38.277 1.00 48.80 196 VAL G N 1
ATOM 11023 C CA . VAL G 1 219 ? 49.561 48.008 37.039 1.00 44.21 196 VAL G CA 1
ATOM 11024 C C . VAL G 1 219 ? 49.411 46.966 35.952 1.00 39.46 196 VAL G C 1
ATOM 11025 O O . VAL G 1 219 ? 49.011 47.282 34.833 1.00 43.64 196 VAL G O 1
ATOM 11029 N N . TYR G 1 220 ? 49.731 45.720 36.292 1.00 39.50 197 TYR G N 1
ATOM 11030 C CA . TYR G 1 220 ? 49.597 44.625 35.343 1.00 50.62 197 TYR G CA 1
ATOM 11031 C C . TYR G 1 220 ? 48.155 44.518 34.829 1.00 55.70 197 TYR G C 1
ATOM 11032 O O . TYR G 1 220 ? 47.928 44.444 33.607 1.00 49.19 197 TYR G O 1
ATOM 11041 N N . GLU G 1 221 ? 47.190 44.574 35.752 1.00 45.58 198 GLU G N 1
ATOM 11042 C CA . GLU G 1 221 ? 45.770 44.442 35.405 1.00 52.55 198 GLU G CA 1
ATOM 11043 C C . GLU G 1 221 ? 45.255 45.564 34.474 1.00 65.92 198 GLU G C 1
ATOM 11044 O O . GLU G 1 221 ? 44.435 45.300 33.605 1.00 80.37 198 GLU G O 1
ATOM 11050 N N . LYS G 1 222 ? 45.759 46.790 34.617 1.00 65.33 199 LYS G N 1
ATOM 11051 C CA . LYS G 1 222 ? 45.267 47.920 33.815 1.00 62.00 199 LYS G CA 1
ATOM 11052 C C . LYS G 1 222 ? 46.200 48.272 32.648 1.00 58.09 199 LYS G C 1
ATOM 11053 O O . LYS G 1 222 ? 45.867 49.112 31.811 1.00 66.22 199 LYS G O 1
ATOM 11059 N N . GLU G 1 223 ? 47.376 47.655 32.637 1.00 63.75 200 GLU G N 1
ATOM 11060 C CA . GLU G 1 223 ? 48.416 47.831 31.616 1.00 68.25 200 GLU G CA 1
ATOM 11061 C C . GLU G 1 223 ? 49.088 49.213 31.513 1.00 71.16 200 GLU G C 1
ATOM 11062 O O . GLU G 1 223 ? 49.655 49.534 30.471 1.00 72.72 200 GLU G O 1
ATOM 11068 N N . ASN G 1 224 ? 49.058 50.009 32.579 1.00 69.22 201 ASN G N 1
ATOM 11069 C CA . ASN G 1 224 ? 49.827 51.262 32.643 1.00 70.83 201 ASN G CA 1
ATOM 11070 C C . ASN G 1 224 ? 50.235 51.640 34.063 1.00 71.89 201 ASN G C 1
ATOM 11071 O O . ASN G 1 224 ? 50.963 52.617 34.273 1.00 70.70 201 ASN G O 1
ATOM 11076 N N . THR H 1 24 ? 68.119 42.273 69.405 1.00 52.74 1 THR H N 1
ATOM 11077 C CA . THR H 1 24 ? 67.103 41.797 68.469 1.00 54.51 1 THR H CA 1
ATOM 11078 C C . THR H 1 24 ? 67.602 40.618 67.651 1.00 55.37 1 THR H C 1
ATOM 11079 O O . THR H 1 24 ? 68.805 40.371 67.562 1.00 58.27 1 THR H O 1
ATOM 11083 N N . PHE H 1 25 ? 66.657 39.887 67.066 1.00 44.21 2 PHE H N 1
ATOM 11084 C CA . PHE H 1 25 ? 66.963 38.718 66.259 1.00 34.73 2 PHE H CA 1
ATOM 11085 C C . PHE H 1 25 ? 66.655 38.986 64.802 1.00 27.68 2 PHE H C 1
ATOM 11086 O O . PHE H 1 25 ? 65.862 39.877 64.485 1.00 39.34 2 PHE H O 1
ATOM 11094 N N . THR H 1 26 ? 67.301 38.239 63.910 1.00 27.80 3 THR H N 1
ATOM 11095 C CA . THR H 1 26 ? 67.029 38.355 62.474 1.00 28.12 3 THR H CA 1
ATOM 11096 C C . THR H 1 26 ? 66.643 36.989 61.899 1.00 33.94 3 THR H C 1
ATOM 11097 O O . THR H 1 26 ? 66.989 35.950 62.476 1.00 31.12 3 THR H O 1
ATOM 11101 N N . LEU H 1 27 ? 65.902 36.988 60.788 1.00 27.28 4 LEU H N 1
ATOM 11102 C CA . LEU H 1 27 ? 65.555 35.740 60.114 1.00 22.83 4 LEU H CA 1
ATOM 11103 C C . LEU H 1 27 ? 66.829 35.082 59.568 1.00 23.42 4 LEU H C 1
ATOM 11104 O O . LEU H 1 27 ? 67.526 35.672 58.760 1.00 27.36 4 LEU H O 1
ATOM 11109 N N . PRO H 1 28 ? 67.144 33.859 60.023 1.00 31.90 5 PRO H N 1
ATOM 11110 C CA . PRO H 1 28 ? 68.328 33.188 59.467 1.00 28.00 5 PRO H CA 1
ATOM 11111 C C . PRO H 1 28 ? 68.106 32.634 58.063 1.00 26.88 5 PRO H C 1
ATOM 11112 O O . PRO H 1 28 ? 67.008 32.213 57.735 1.00 33.44 5 PRO H O 1
ATOM 11116 N N . ASP H 1 29 ? 69.162 32.619 57.261 1.00 25.10 6 ASP H N 1
ATOM 11117 C CA . ASP H 1 29 ? 69.148 31.946 55.974 1.00 28.06 6 ASP H CA 1
ATOM 11118 C C . ASP H 1 29 ? 69.002 30.446 56.154 1.00 28.65 6 ASP H C 1
ATOM 11119 O O . ASP H 1 29 ? 69.412 29.883 57.185 1.00 31.76 6 ASP H O 1
ATOM 11124 N N . LEU H 1 30 ? 68.354 29.813 55.187 1.00 21.85 7 LEU H N 1
ATOM 11125 C CA . LEU H 1 30 ? 68.359 28.357 55.094 1.00 38.05 7 LEU H CA 1
ATOM 11126 C C . LEU H 1 30 ? 69.717 27.863 54.601 1.00 34.14 7 LEU H C 1
ATOM 11127 O O . LEU H 1 30 ? 70.344 28.513 53.776 1.00 35.74 7 LEU H O 1
ATOM 11132 N N . PRO H 1 31 ? 70.128 26.666 55.044 1.00 38.35 8 PRO H N 1
ATOM 11133 C CA . PRO H 1 31 ? 71.379 26.082 54.545 1.00 39.78 8 PRO H CA 1
ATOM 11134 C C . PRO H 1 31 ? 71.249 25.398 53.176 1.00 39.87 8 PRO H C 1
ATOM 11135 O O . PRO H 1 31 ? 72.206 24.769 52.742 1.00 47.44 8 PRO H O 1
ATOM 11139 N N . TYR H 1 32 ? 70.109 25.547 52.505 1.00 33.03 9 TYR H N 1
ATOM 11140 C CA . TYR H 1 32 ? 69.869 24.923 51.195 1.00 28.45 9 TYR H CA 1
ATOM 11141 C C . TYR H 1 32 ? 68.878 25.810 50.468 1.00 42.79 9 TYR H C 1
ATOM 11142 O O . TYR H 1 32 ? 68.251 26.663 51.096 1.00 47.59 9 TYR H O 1
ATOM 11151 N N . ASP H 1 33 ? 68.731 25.626 49.158 1.00 37.29 10 ASP H N 1
ATOM 11152 C CA . ASP H 1 33 ? 67.728 26.369 48.395 1.00 27.42 10 ASP H CA 1
ATOM 11153 C C . ASP H 1 33 ? 66.308 25.944 48.792 1.00 25.91 10 ASP H C 1
ATOM 11154 O O . ASP H 1 33 ? 66.099 24.822 49.264 1.00 24.45 10 ASP H O 1
ATOM 11159 N N . TYR H 1 34 ? 65.341 26.832 48.584 1.00 29.71 11 TYR H N 1
ATOM 11160 C CA . TYR H 1 34 ? 63.951 26.548 48.913 1.00 30.25 11 TYR H CA 1
ATOM 11161 C C . TYR H 1 34 ? 63.460 25.251 48.277 1.00 38.85 11 TYR H C 1
ATOM 11162 O O . TYR H 1 34 ? 62.673 24.510 48.880 1.00 28.63 11 TYR H O 1
ATOM 11171 N N . GLY H 1 35 ? 63.954 24.960 47.073 1.00 35.94 12 GLY H N 1
ATOM 11172 C CA . GLY H 1 35 ? 63.465 23.824 46.320 1.00 27.70 12 GLY H CA 1
ATOM 11173 C C . GLY H 1 35 ? 64.241 22.548 46.553 1.00 30.53 12 GLY H C 1
ATOM 11174 O O . GLY H 1 35 ? 63.911 21.513 45.994 1.00 31.40 12 GLY H O 1
ATOM 11175 N N . ALA H 1 36 ? 65.225 22.600 47.437 1.00 30.30 13 ALA H N 1
ATOM 11176 C CA . ALA H 1 36 ? 66.166 21.500 47.610 1.00 32.21 13 ALA H CA 1
ATOM 11177 C C . ALA H 1 36 ? 65.627 20.253 48.349 1.00 38.98 13 ALA H C 1
ATOM 11178 O O . ALA H 1 36 ? 66.250 19.190 48.289 1.00 35.85 13 ALA H O 1
ATOM 11180 N N . LEU H 1 37 ? 64.491 20.366 49.040 1.00 32.25 14 LEU H N 1
ATOM 11181 C CA . LEU H 1 37 ? 63.976 19.228 49.827 1.00 35.17 14 LEU H CA 1
ATOM 11182 C C . LEU H 1 37 ? 62.858 18.473 49.097 1.00 32.17 14 LEU H C 1
ATOM 11183 O O . LEU H 1 37 ? 62.257 17.537 49.639 1.00 28.72 14 LEU H O 1
ATOM 11188 N N . GLU H 1 38 ? 62.575 18.903 47.879 1.00 28.09 15 GLU H N 1
ATOM 11189 C CA . GLU H 1 38 ? 61.653 18.199 47.006 1.00 41.71 15 GLU H CA 1
ATOM 11190 C C . GLU H 1 38 ? 62.215 16.822 46.636 1.00 47.36 15 GLU H C 1
ATOM 11191 O O . GLU H 1 38 ? 63.427 16.653 46.527 1.00 43.81 15 GLU H O 1
ATOM 11197 N N . PRO H 1 39 ? 61.333 15.837 46.410 1.00 47.09 16 PRO H N 1
ATOM 11198 C CA . PRO H 1 39 ? 59.876 15.991 46.366 1.00 38.71 16 PRO H CA 1
ATOM 11199 C C . PRO H 1 39 ? 59.220 15.956 47.743 1.00 34.68 16 PRO H C 1
ATOM 11200 O O . PRO H 1 39 ? 58.032 16.257 47.848 1.00 42.28 16 PRO H O 1
ATOM 11204 N N . ALA H 1 40 ? 59.992 15.629 48.776 1.00 33.58 17 ALA H N 1
ATOM 11205 C CA . ALA H 1 40 ? 59.448 15.426 50.104 1.00 31.56 17 ALA H CA 1
ATOM 11206 C C . ALA H 1 40 ? 58.692 16.665 50.609 1.00 33.69 17 ALA H C 1
ATOM 11207 O O . ALA H 1 40 ? 57.580 16.552 51.108 1.00 27.89 17 ALA H O 1
ATOM 11209 N N . ILE H 1 41 ? 59.297 17.835 50.467 1.00 29.39 18 ILE H N 1
ATOM 11210 C CA . ILE H 1 41 ? 58.653 19.097 50.822 1.00 36.12 18 ILE H CA 1
ATOM 11211 C C . ILE H 1 41 ? 58.750 20.083 49.662 1.00 30.30 18 ILE H C 1
ATOM 11212 O O . ILE H 1 41 ? 59.846 20.383 49.198 1.00 37.35 18 ILE H O 1
ATOM 11217 N N . SER H 1 42 ? 57.617 20.587 49.182 1.00 39.16 19 SER H N 1
ATOM 11218 C CA . SER H 1 42 ? 57.623 21.460 48.002 1.00 35.76 19 SER H CA 1
ATOM 11219 C C . SER H 1 42 ? 58.319 22.787 48.277 1.00 30.22 19 SER H C 1
ATOM 11220 O O . SER H 1 42 ? 58.352 23.254 49.412 1.00 26.98 19 SER H O 1
ATOM 11223 N N . GLY H 1 43 ? 58.894 23.384 47.233 1.00 22.90 20 GLY H N 1
ATOM 11224 C CA . GLY H 1 43 ? 59.548 24.673 47.360 1.00 24.48 20 GLY H CA 1
ATOM 11225 C C . GLY H 1 43 ? 58.595 25.797 47.751 1.00 23.46 20 GLY H C 1
ATOM 11226 O O . GLY H 1 43 ? 58.979 26.754 48.412 1.00 29.56 20 GLY H O 1
ATOM 11227 N N . GLU H 1 44 ? 57.340 25.674 47.347 1.00 26.80 21 GLU H N 1
ATOM 11228 C CA . GLU H 1 44 ? 56.335 26.678 47.662 1.00 25.94 21 GLU H CA 1
ATOM 11229 C C . GLU H 1 44 ? 56.133 26.764 49.173 1.00 29.43 21 GLU H C 1
ATOM 11230 O O . GLU H 1 44 ? 56.089 27.860 49.727 1.00 23.66 21 GLU H O 1
ATOM 11236 N N . ILE H 1 45 ? 56.029 25.610 49.832 1.00 33.80 22 ILE H N 1
ATOM 11237 C CA . ILE H 1 45 ? 55.916 25.569 51.300 1.00 34.00 22 ILE H CA 1
ATOM 11238 C C . ILE H 1 45 ? 57.162 26.149 51.969 1.00 35.91 22 ILE H C 1
ATOM 11239 O O . ILE H 1 45 ? 57.044 27.035 52.811 1.00 37.24 22 ILE H O 1
ATOM 11244 N N . MET H 1 46 ? 58.347 25.670 51.579 1.00 33.37 23 MET H N 1
ATOM 11245 C CA . MET H 1 46 ? 59.598 26.151 52.156 1.00 23.21 23 MET H CA 1
ATOM 11246 C C . MET H 1 46 ? 59.695 27.670 52.098 1.00 24.21 23 MET H C 1
ATOM 11247 O O . MET H 1 46 ? 60.059 28.315 53.080 1.00 22.95 23 MET H O 1
ATOM 11252 N N . GLN H 1 47 ? 59.326 28.242 50.962 1.00 22.60 24 GLN H N 1
ATOM 11253 C CA . GLN H 1 47 ? 59.412 29.686 50.770 1.00 27.37 24 GLN H CA 1
ATOM 11254 C C . GLN H 1 47 ? 58.448 30.452 51.699 1.00 21.77 24 GLN H C 1
ATOM 11255 O O . GLN H 1 47 ? 58.841 31.426 52.345 1.00 30.65 24 GLN H O 1
ATOM 11261 N N . ILE H 1 48 ? 57.180 30.052 51.731 1.00 21.10 25 ILE H N 1
ATOM 11262 C CA . ILE H 1 48 ? 56.211 30.717 52.614 1.00 24.60 25 ILE H CA 1
ATOM 11263 C C . ILE H 1 48 ? 56.550 30.487 54.095 1.00 24.21 25 ILE H C 1
ATOM 11264 O O . ILE H 1 48 ? 56.534 31.413 54.916 1.00 22.47 25 ILE H O 1
ATOM 11269 N N . HIS H 1 49 ? 56.885 29.239 54.408 1.00 19.39 26 HIS H N 1
ATOM 11270 C CA . HIS H 1 49 ? 57.202 28.807 55.771 1.00 16.90 26 HIS H CA 1
ATOM 11271 C C . HIS H 1 49 ? 58.353 29.621 56.350 1.00 24.31 26 HIS H C 1
ATOM 11272 O O . HIS H 1 49 ? 58.280 30.116 57.474 1.00 20.39 26 HIS H O 1
ATOM 11279 N N . HIS H 1 50 ? 59.388 29.812 55.535 1.00 30.42 27 HIS H N 1
ATOM 11280 C CA . HIS H 1 50 ? 60.548 30.607 55.902 1.00 23.59 27 HIS H CA 1
ATOM 11281 C C . HIS H 1 50 ? 60.282 32.113 55.912 1.00 23.09 27 HIS H C 1
ATOM 11282 O O . HIS H 1 50 ? 60.504 32.782 56.921 1.00 30.97 27 HIS H O 1
ATOM 11289 N N . GLN H 1 51 ? 59.861 32.655 54.772 1.00 30.40 28 GLN H N 1
ATOM 11290 C CA . GLN H 1 51 ? 59.800 34.109 54.592 1.00 25.88 28 GLN H CA 1
ATOM 11291 C C . GLN H 1 51 ? 58.611 34.780 55.256 1.00 26.36 28 GLN H C 1
ATOM 11292 O O . GLN H 1 51 ? 58.664 35.970 55.547 1.00 30.08 28 GLN H O 1
ATOM 11298 N N . LYS H 1 52 ? 57.532 34.032 55.470 1.00 25.79 29 LYS H N 1
ATOM 11299 C CA . LYS H 1 52 ? 56.328 34.601 56.071 1.00 28.16 29 LYS H CA 1
ATOM 11300 C C . LYS H 1 52 ? 56.119 34.133 57.520 1.00 34.95 29 LYS H C 1
ATOM 11301 O O . LYS H 1 52 ? 56.064 34.947 58.447 1.00 36.68 29 LYS H O 1
ATOM 11307 N N . HIS H 1 53 ? 56.018 32.823 57.724 1.00 28.14 30 HIS H N 1
ATOM 11308 C CA . HIS H 1 53 ? 55.715 32.317 59.060 1.00 23.15 30 HIS H CA 1
ATOM 11309 C C . HIS H 1 53 ? 56.866 32.561 60.036 1.00 23.00 30 HIS H C 1
ATOM 11310 O O . HIS H 1 53 ? 56.647 33.113 61.116 1.00 16.96 30 HIS H O 1
ATOM 11317 N N . HIS H 1 54 ? 58.074 32.108 59.693 1.00 24.18 31 HIS H N 1
ATOM 11318 C CA . HIS H 1 54 ? 59.218 32.306 60.575 1.00 25.84 31 HIS H CA 1
ATOM 11319 C C . HIS H 1 54 ? 59.543 33.792 60.724 1.00 21.88 31 HIS H C 1
ATOM 11320 O O . HIS H 1 54 ? 59.888 34.259 61.820 1.00 18.77 31 HIS H O 1
ATOM 11327 N N . GLN H 1 55 ? 59.500 34.522 59.614 1.00 23.69 32 GLN H N 1
ATOM 11328 C CA . GLN H 1 55 ? 59.780 35.958 59.658 1.00 26.15 32 GLN H CA 1
ATOM 11329 C C . GLN H 1 55 ? 58.888 36.694 60.667 1.00 20.45 32 GLN H C 1
ATOM 11330 O O . GLN H 1 55 ? 59.352 37.533 61.437 1.00 29.71 32 GLN H O 1
ATOM 11336 N N . ALA H 1 56 ? 57.605 36.356 60.675 1.00 21.74 33 ALA H N 1
ATOM 11337 C CA . ALA H 1 56 ? 56.662 36.969 61.605 1.00 23.77 33 ALA H CA 1
ATOM 11338 C C . ALA H 1 56 ? 56.975 36.649 63.077 1.00 23.74 33 ALA H C 1
ATOM 11339 O O . ALA H 1 56 ? 56.868 37.529 63.949 1.00 18.56 33 ALA H O 1
ATOM 11341 N N . TYR H 1 57 ? 57.348 35.402 63.367 1.00 22.70 34 TYR H N 1
ATOM 11342 C CA . TYR H 1 57 ? 57.745 35.055 64.742 1.00 21.61 34 TYR H CA 1
ATOM 11343 C C . TYR H 1 57 ? 58.924 35.921 65.190 1.00 25.37 34 TYR H C 1
ATOM 11344 O O . TYR H 1 57 ? 58.926 36.457 66.308 1.00 33.62 34 TYR H O 1
ATOM 11353 N N . VAL H 1 58 ? 59.913 36.061 64.316 1.00 20.65 35 VAL H N 1
ATOM 11354 C CA . VAL H 1 58 ? 61.083 36.901 64.600 1.00 26.47 35 VAL H CA 1
ATOM 11355 C C . VAL H 1 58 ? 60.678 38.356 64.889 1.00 15.43 35 VAL H C 1
ATOM 11356 O O . VAL H 1 58 ? 61.066 38.933 65.896 1.00 20.35 35 VAL H O 1
ATOM 11360 N N . THR H 1 59 ? 59.884 38.942 64.002 1.00 28.34 36 THR H N 1
ATOM 11361 C CA . THR H 1 59 ? 59.502 40.345 64.141 1.00 25.90 36 THR H CA 1
ATOM 11362 C C . THR H 1 59 ? 58.629 40.531 65.383 1.00 28.17 36 THR H C 1
ATOM 11363 O O . THR H 1 59 ? 58.830 41.470 66.167 1.00 23.09 36 THR H O 1
ATOM 11367 N N . ASN H 1 60 ? 57.696 39.611 65.606 1.00 29.91 37 ASN H N 1
ATOM 11368 C CA . ASN H 1 60 ? 56.835 39.731 66.782 1.00 24.19 37 ASN H CA 1
ATOM 11369 C C . ASN H 1 60 ? 57.568 39.435 68.092 1.00 23.23 37 ASN H C 1
ATOM 11370 O O . ASN H 1 60 ? 57.247 40.009 69.133 1.00 30.51 37 ASN H O 1
ATOM 11375 N N . TYR H 1 61 ? 58.580 38.569 68.038 1.00 23.57 38 TYR H N 1
ATOM 11376 C CA . TYR H 1 61 ? 59.440 38.316 69.205 1.00 23.33 38 TYR H CA 1
ATOM 11377 C C . TYR H 1 61 ? 60.276 39.552 69.562 1.00 22.38 38 TYR H C 1
ATOM 11378 O O . TYR H 1 61 ? 60.401 39.922 70.728 1.00 30.14 38 TYR H O 1
ATOM 11387 N N . ASN H 1 62 ? 60.855 40.187 68.547 1.00 26.42 39 ASN H N 1
ATOM 11388 C CA . ASN H 1 62 ? 61.583 41.440 68.742 1.00 28.16 39 ASN H CA 1
ATOM 11389 C C . ASN H 1 62 ? 60.714 42.494 69.424 1.00 20.82 39 ASN H C 1
ATOM 11390 O O . ASN H 1 62 ? 61.134 43.093 70.410 1.00 25.12 39 ASN H O 1
ATOM 11395 N N . ASN H 1 63 ? 59.488 42.664 68.933 1.00 23.43 40 ASN H N 1
ATOM 11396 C CA . ASN H 1 63 ? 58.533 43.624 69.505 1.00 22.85 40 ASN H CA 1
ATOM 11397 C C . ASN H 1 63 ? 58.117 43.319 70.947 1.00 37.30 40 ASN H C 1
ATOM 11398 O O . ASN H 1 63 ? 58.032 44.219 71.797 1.00 39.77 40 ASN H O 1
ATOM 11403 N N . ALA H 1 64 ? 57.847 42.045 71.216 1.00 26.52 41 ALA H N 1
ATOM 11404 C CA . ALA H 1 64 ? 57.462 41.615 72.557 1.00 28.97 41 ALA H CA 1
ATOM 11405 C C . ALA H 1 64 ? 58.644 41.806 73.504 1.00 17.23 41 ALA H C 1
ATOM 11406 O O . ALA H 1 64 ? 58.458 42.165 74.665 1.00 28.42 41 ALA H O 1
ATOM 11408 N N . LEU H 1 65 ? 59.859 41.567 73.011 1.00 25.04 42 LEU H N 1
ATOM 11409 C CA . LEU H 1 65 ? 61.078 41.792 73.805 1.00 26.44 42 LEU H CA 1
ATOM 11410 C C . LEU H 1 65 ? 61.291 43.263 74.152 1.00 31.87 42 LEU H C 1
ATOM 11411 O O . LEU H 1 65 ? 61.808 43.587 75.227 1.00 33.21 42 LEU H O 1
ATOM 11416 N N . GLU H 1 66 ? 60.968 44.151 73.217 1.00 34.66 43 GLU H N 1
ATOM 11417 C CA . GLU H 1 66 ? 61.087 45.580 73.493 1.00 30.75 43 GLU H CA 1
ATOM 11418 C C . GLU H 1 66 ? 60.113 45.987 74.590 1.00 35.41 43 GLU H C 1
ATOM 11419 O O . GLU H 1 66 ? 60.471 46.739 75.491 1.00 30.93 43 GLU H O 1
ATOM 11425 N N . GLN H 1 67 ? 58.885 45.478 74.518 1.00 30.88 44 GLN H N 1
ATOM 11426 C CA . GLN H 1 67 ? 57.903 45.764 75.546 1.00 28.58 44 GLN H CA 1
ATOM 11427 C C . GLN H 1 67 ? 58.299 45.148 76.880 1.00 25.54 44 GLN H C 1
ATOM 11428 O O . GLN H 1 67 ? 58.146 45.779 77.928 1.00 22.87 44 GLN H O 1
ATOM 11434 N N . LEU H 1 68 ? 58.825 43.927 76.846 1.00 16.96 45 LEU H N 1
ATOM 11435 C CA . LEU H 1 68 ? 59.248 43.251 78.072 1.00 21.57 45 LEU H CA 1
ATOM 11436 C C . LEU H 1 68 ? 60.345 44.058 78.758 1.00 34.21 45 LEU H C 1
ATOM 11437 O O . LEU H 1 68 ? 60.313 44.258 79.975 1.00 34.66 45 LEU H O 1
ATOM 11442 N N . ASP H 1 69 ? 61.324 44.493 77.970 1.00 28.75 46 ASP H N 1
ATOM 11443 C CA . ASP H 1 69 ? 62.431 45.300 78.482 1.00 30.03 46 ASP H CA 1
ATOM 11444 C C . ASP H 1 69 ? 61.936 46.556 79.227 1.00 26.20 46 ASP H C 1
ATOM 11445 O O . ASP H 1 69 ? 62.408 46.865 80.317 1.00 30.80 46 ASP H O 1
ATOM 11450 N N . GLN H 1 70 ? 60.972 47.255 78.638 1.00 21.74 47 GLN H N 1
ATOM 11451 C CA . GLN H 1 70 ? 60.363 48.396 79.294 1.00 36.06 47 GLN H CA 1
ATOM 11452 C C . GLN H 1 70 ? 59.728 47.965 80.604 1.00 32.60 47 GLN H C 1
ATOM 11453 O O . GLN H 1 70 ? 60.099 48.471 81.662 1.00 27.64 47 GLN H O 1
ATOM 11459 N N . ALA H 1 71 ? 58.835 46.972 80.526 1.00 26.19 48 ALA H N 1
ATOM 11460 C CA . ALA H 1 71 ? 58.071 46.522 81.686 1.00 20.44 48 ALA H CA 1
ATOM 11461 C C . ALA H 1 71 ? 58.974 46.011 82.814 1.00 30.06 48 ALA H C 1
ATOM 11462 O O . ALA H 1 71 ? 58.727 46.258 84.012 1.00 28.23 48 ALA H O 1
ATOM 11464 N N . VAL H 1 72 ? 60.016 45.282 82.431 1.00 37.47 49 VAL H N 1
ATOM 11465 C CA . VAL H 1 72 ? 60.972 44.752 83.395 1.00 34.37 49 VAL H CA 1
ATOM 11466 C C . VAL H 1 72 ? 61.743 45.886 84.080 1.00 43.42 49 VAL H C 1
ATOM 11467 O O . VAL H 1 72 ? 61.956 45.862 85.303 1.00 46.36 49 VAL H O 1
ATOM 11471 N N . ASN H 1 73 ? 62.159 46.874 83.294 1.00 35.31 50 ASN H N 1
ATOM 11472 C CA . ASN H 1 73 ? 62.898 48.009 83.831 1.00 42.32 50 ASN H CA 1
ATOM 11473 C C . ASN H 1 73 ? 62.019 48.890 84.715 1.00 48.52 50 ASN H C 1
ATOM 11474 O O . ASN H 1 73 ? 62.462 49.381 85.755 1.00 43.97 50 ASN H O 1
ATOM 11479 N N . LYS H 1 74 ? 60.765 49.061 84.310 1.00 36.89 51 LYS H N 1
ATOM 11480 C CA . LYS H 1 74 ? 59.831 49.917 85.033 1.00 24.82 51 LYS H CA 1
ATOM 11481 C C . LYS H 1 74 ? 59.256 49.266 86.291 1.00 34.55 51 LYS H C 1
ATOM 11482 O O . LYS H 1 74 ? 58.623 49.941 87.091 1.00 38.55 51 LYS H O 1
ATOM 11488 N N . GLY H 1 75 ? 59.488 47.971 86.477 1.00 25.30 52 GLY H N 1
ATOM 11489 C CA . GLY H 1 75 ? 58.911 47.241 87.605 1.00 30.81 52 GLY H CA 1
ATOM 11490 C C . GLY H 1 75 ? 57.410 46.996 87.486 1.00 30.30 52 GLY H C 1
ATOM 11491 O O . GLY H 1 75 ? 56.692 46.911 88.483 1.00 22.61 52 GLY H O 1
ATOM 11492 N N . ASP H 1 76 ? 56.935 46.867 86.251 1.00 25.14 53 ASP H N 1
ATOM 11493 C CA . ASP H 1 76 ? 55.530 46.605 85.969 1.00 12.27 53 ASP H CA 1
ATOM 11494 C C . ASP H 1 76 ? 55.298 45.089 85.879 1.00 23.63 53 ASP H C 1
ATOM 11495 O O . ASP H 1 76 ? 55.397 44.503 84.793 1.00 28.88 53 ASP H O 1
ATOM 11500 N N . ALA H 1 77 ? 55.017 44.460 87.025 1.00 20.63 54 ALA H N 1
ATOM 11501 C CA . ALA H 1 77 ? 54.886 43.008 87.114 1.00 32.21 54 ALA H CA 1
ATOM 11502 C C . ALA H 1 77 ? 53.742 42.475 86.272 1.00 23.98 54 ALA H C 1
ATOM 11503 O O . ALA H 1 77 ? 53.877 41.457 85.606 1.00 25.85 54 ALA H O 1
ATOM 11505 N N . SER H 1 78 ? 52.614 43.172 86.318 1.00 11.84 55 SER H N 1
ATOM 11506 C CA . SER H 1 78 ? 51.426 42.789 85.580 1.00 17.52 55 SER H CA 1
ATOM 11507 C C . SER H 1 78 ? 51.677 42.714 84.069 1.00 19.29 55 SER H C 1
ATOM 11508 O O . SER H 1 78 ? 51.225 41.774 83.402 1.00 15.38 55 SER H O 1
ATOM 11511 N N . THR H 1 79 ? 52.402 43.685 83.527 1.00 18.44 56 THR H N 1
ATOM 11512 C CA . THR H 1 79 ? 52.660 43.687 82.083 1.00 19.17 56 THR H CA 1
ATOM 11513 C C . THR H 1 79 ? 53.695 42.619 81.722 1.00 19.05 56 THR H C 1
ATOM 11514 O O . THR H 1 79 ? 53.583 41.986 80.677 1.00 19.73 56 THR H O 1
ATOM 11518 N N . VAL H 1 80 ? 54.684 42.420 82.598 1.00 20.21 57 VAL H N 1
ATOM 11519 C CA . VAL H 1 80 ? 55.653 41.331 82.417 1.00 24.27 57 VAL H CA 1
ATOM 11520 C C . VAL H 1 80 ? 54.918 39.991 82.291 1.00 23.20 57 VAL H C 1
ATOM 11521 O O . VAL H 1 80 ? 55.226 39.176 81.411 1.00 16.80 57 VAL H O 1
ATOM 11525 N N . VAL H 1 81 ? 53.925 39.752 83.143 1.00 16.59 58 VAL H N 1
ATOM 11526 C CA . VAL H 1 81 ? 53.247 38.455 83.054 1.00 13.73 58 VAL H CA 1
ATOM 11527 C C . VAL H 1 81 ? 52.343 38.413 81.819 1.00 24.97 58 VAL H C 1
ATOM 11528 O O . VAL H 1 81 ? 52.274 37.398 81.107 1.00 26.31 58 VAL H O 1
ATOM 11532 N N . LYS H 1 82 ? 51.682 39.528 81.542 1.00 18.05 59 LYS H N 1
ATOM 11533 C CA . LYS H 1 82 ? 50.824 39.625 80.379 1.00 17.43 59 LYS H CA 1
ATOM 11534 C C . LYS H 1 82 ? 51.599 39.327 79.091 1.00 15.93 59 LYS H C 1
ATOM 11535 O O . LYS H 1 82 ? 51.068 38.716 78.152 1.00 19.99 59 LYS H O 1
ATOM 11541 N N . LEU H 1 83 ? 52.855 39.760 79.060 1.00 11.96 60 LEU H N 1
ATOM 11542 C CA . LEU H 1 83 ? 53.693 39.578 77.875 1.00 19.81 60 LEU H CA 1
ATOM 11543 C C . LEU H 1 83 ? 54.168 38.133 77.666 1.00 28.75 60 LEU H C 1
ATOM 11544 O O . LEU H 1 83 ? 54.702 37.817 76.608 1.00 21.23 60 LEU H O 1
ATOM 11549 N N . GLN H 1 84 ? 53.966 37.260 78.654 1.00 31.86 61 GLN H N 1
ATOM 11550 C CA . GLN H 1 84 ? 54.506 35.904 78.563 1.00 27.03 61 GLN H CA 1
ATOM 11551 C C . GLN H 1 84 ? 53.878 35.076 77.450 1.00 17.56 61 GLN H C 1
ATOM 11552 O O . GLN H 1 84 ? 54.550 34.242 76.869 1.00 21.73 61 GLN H O 1
ATOM 11563 N N . SER H 1 85 ? 52.611 35.303 77.135 1.00 14.86 62 SER H N 1
ATOM 11564 C CA . SER H 1 85 ? 51.990 34.580 76.031 1.00 20.24 62 SER H CA 1
ATOM 11565 C C . SER H 1 85 ? 52.707 34.863 74.698 1.00 17.44 62 SER H C 1
ATOM 11566 O O . SER H 1 85 ? 53.056 33.931 73.949 1.00 12.48 62 SER H O 1
ATOM 11569 N N . ALA H 1 86 ? 52.915 36.150 74.416 1.00 16.17 63 ALA H N 1
ATOM 11570 C CA . ALA H 1 86 ? 53.563 36.618 73.193 1.00 19.02 63 ALA H CA 1
ATOM 11571 C C . ALA H 1 86 ? 55.026 36.232 73.116 1.00 22.89 63 ALA H C 1
ATOM 11572 O O . ALA H 1 86 ? 55.547 35.950 72.028 1.00 15.76 63 ALA H O 1
ATOM 11574 N N . ILE H 1 87 ? 55.691 36.257 74.268 1.00 17.74 64 ILE H N 1
ATOM 11575 C CA . ILE H 1 87 ? 57.099 35.890 74.362 1.00 9.16 64 ILE H CA 1
ATOM 11576 C C . ILE H 1 87 ? 57.306 34.416 74.066 1.00 19.91 64 ILE H C 1
ATOM 11577 O O . ILE H 1 87 ? 58.188 34.052 73.273 1.00 14.73 64 ILE H O 1
ATOM 11582 N N . LYS H 1 88 ? 56.502 33.564 74.709 1.00 12.55 65 LYS H N 1
ATOM 11583 C CA . LYS H 1 88 ? 56.622 32.127 74.515 1.00 19.06 65 LYS H CA 1
ATOM 11584 C C . LYS H 1 88 ? 56.279 31.717 73.063 1.00 19.94 65 LYS H C 1
ATOM 11585 O O . LYS H 1 88 ? 56.948 30.881 72.466 1.00 15.64 65 LYS H O 1
ATOM 11591 N N . PHE H 1 89 ? 55.227 32.311 72.512 1.00 16.30 66 PHE H N 1
ATOM 11592 C CA . PHE H 1 89 ? 54.737 31.942 71.188 1.00 16.14 66 PHE H CA 1
ATOM 11593 C C . PHE H 1 89 ? 55.729 32.358 70.103 1.00 15.38 66 PHE H C 1
ATOM 11594 O O . PHE H 1 89 ? 56.073 31.573 69.217 1.00 24.64 66 PHE H O 1
ATOM 11602 N N . ASN H 1 90 ? 56.186 33.598 70.149 1.00 17.62 67 ASN H N 1
ATOM 11603 C CA . ASN H 1 90 ? 57.051 34.082 69.063 1.00 20.81 67 ASN H CA 1
ATOM 11604 C C . ASN H 1 90 ? 58.517 33.719 69.285 1.00 28.47 67 ASN H C 1
ATOM 11605 O O . ASN H 1 90 ? 59.232 33.368 68.341 1.00 23.29 67 ASN H O 1
ATOM 11610 N N . GLY H 1 91 ? 58.956 33.796 70.540 1.00 16.21 68 GLY H N 1
ATOM 11611 C CA . GLY H 1 91 ? 60.282 33.332 70.898 1.00 11.05 68 GLY H CA 1
ATOM 11612 C C . GLY H 1 91 ? 60.369 31.834 70.639 1.00 22.33 68 GLY H C 1
ATOM 11613 O O . GLY H 1 91 ? 61.366 31.370 70.090 1.00 16.51 68 GLY H O 1
ATOM 11614 N N . GLY H 1 92 ? 59.332 31.085 71.041 1.00 16.82 69 GLY H N 1
ATOM 11615 C CA . GLY H 1 92 ? 59.278 29.649 70.796 1.00 13.07 69 GLY H CA 1
ATOM 11616 C C . GLY H 1 92 ? 59.261 29.380 69.290 1.00 16.82 69 GLY H C 1
ATOM 11617 O O . GLY H 1 92 ? 59.962 28.493 68.788 1.00 17.38 69 GLY H O 1
ATOM 11618 N N . GLY H 1 93 ? 58.469 30.169 68.566 1.00 18.58 70 GLY H N 1
ATOM 11619 C CA . GLY H 1 93 ? 58.394 30.062 67.117 1.00 14.35 70 GLY H CA 1
ATOM 11620 C C . GLY H 1 93 ? 59.741 30.222 66.449 1.00 21.43 70 GLY H C 1
ATOM 11621 O O . GLY H 1 93 ? 60.069 29.502 65.490 1.00 21.09 70 GLY H O 1
ATOM 11622 N N . HIS H 1 94 ? 60.508 31.186 66.945 1.00 19.24 71 HIS H N 1
ATOM 11623 C CA . HIS H 1 94 ? 61.839 31.479 66.418 1.00 20.10 71 HIS H CA 1
ATOM 11624 C C . HIS H 1 94 ? 62.788 30.328 66.696 1.00 28.25 71 HIS H C 1
ATOM 11625 O O . HIS H 1 94 ? 63.513 29.874 65.801 1.00 20.80 71 HIS H O 1
ATOM 11632 N N . VAL H 1 95 ? 62.782 29.871 67.950 1.00 15.34 72 VAL H N 1
ATOM 11633 C CA . VAL H 1 95 ? 63.620 28.754 68.355 1.00 19.55 72 VAL H CA 1
ATOM 11634 C C . VAL H 1 95 ? 63.338 27.512 67.539 1.00 22.07 72 VAL H C 1
ATOM 11635 O O . VAL H 1 95 ? 64.256 26.892 66.983 1.00 20.98 72 VAL H O 1
ATOM 11639 N N . ASN H 1 96 ? 62.062 27.146 67.464 1.00 15.89 73 ASN H N 1
ATOM 11640 C CA . ASN H 1 96 ? 61.698 25.871 66.878 1.00 18.03 73 ASN H CA 1
ATOM 11641 C C . ASN H 1 96 ? 62.004 25.804 65.387 1.00 24.41 73 ASN H C 1
ATOM 11642 O O . ASN H 1 96 ? 62.437 24.767 64.891 1.00 17.31 73 ASN H O 1
ATOM 11647 N N . HIS H 1 97 ? 61.707 26.884 64.672 1.00 17.27 74 HIS H N 1
ATOM 11648 C CA . HIS H 1 97 ? 61.936 26.895 63.230 1.00 26.34 74 HIS H CA 1
ATOM 11649 C C . HIS H 1 97 ? 63.426 27.022 62.876 1.00 19.09 74 HIS H C 1
ATOM 11650 O O . HIS H 1 97 ? 63.864 26.442 61.885 1.00 24.04 74 HIS H O 1
ATOM 11657 N N . SER H 1 98 ? 64.194 27.743 63.688 1.00 18.62 75 SER H N 1
ATOM 11658 C CA . SER H 1 98 ? 65.649 27.844 63.487 1.00 17.84 75 SER H CA 1
ATOM 11659 C C . SER H 1 98 ? 66.288 26.467 63.584 1.00 25.33 75 SER H C 1
ATOM 11660 O O . SER H 1 98 ? 67.190 26.143 62.811 1.00 24.45 75 SER H O 1
ATOM 11663 N N . ILE H 1 99 ? 65.802 25.668 64.534 1.00 25.30 76 ILE H N 1
ATOM 11664 C CA . ILE H 1 99 ? 66.194 24.269 64.677 1.00 10.64 76 ILE H CA 1
ATOM 11665 C C . ILE H 1 99 ? 65.712 23.425 63.499 1.00 25.31 76 ILE H C 1
ATOM 11666 O O . ILE H 1 99 ? 66.497 22.703 62.875 1.00 26.38 76 ILE H O 1
ATOM 11671 N N . PHE H 1 100 ? 64.424 23.553 63.193 1.00 17.16 77 PHE H N 1
ATOM 11672 C CA . PHE H 1 100 ? 63.793 22.817 62.104 1.00 21.27 77 PHE H CA 1
ATOM 11673 C C . PHE H 1 100 ? 64.560 22.908 60.791 1.00 24.68 77 PHE H C 1
ATOM 11674 O O . PHE H 1 100 ? 64.829 21.880 60.160 1.00 28.32 77 PHE H O 1
ATOM 11682 N N . TRP H 1 101 ? 64.911 24.123 60.380 1.00 15.17 78 TRP H N 1
ATOM 11683 C CA . TRP H 1 101 ? 65.646 24.309 59.119 1.00 26.90 78 TRP H CA 1
ATOM 11684 C C . TRP H 1 101 ? 66.974 23.545 59.119 1.00 27.15 78 TRP H C 1
ATOM 11685 O O . TRP H 1 101 ? 67.427 23.065 58.075 1.00 16.82 78 TRP H O 1
ATOM 11696 N N . LYS H 1 102 ? 67.627 23.501 60.281 1.00 20.60 79 LYS H N 1
ATOM 11697 C CA . LYS H 1 102 ? 68.913 22.816 60.426 1.00 23.06 79 LYS H CA 1
ATOM 11698 C C . LYS H 1 102 ? 68.814 21.300 60.547 1.00 27.17 79 LYS H C 1
ATOM 11699 O O . LYS H 1 102 ? 69.772 20.615 60.175 1.00 29.25 79 LYS H O 1
ATOM 11705 N N . ASN H 1 103 ? 67.686 20.757 61.030 1.00 18.54 80 ASN H N 1
ATOM 11706 C CA . ASN H 1 103 ? 67.591 19.295 61.045 1.00 17.17 80 ASN H CA 1
ATOM 11707 C C . ASN H 1 103 ? 66.904 18.782 59.773 1.00 22.50 80 ASN H C 1
ATOM 11708 O O . ASN H 1 103 ? 66.421 17.656 59.727 1.00 20.88 80 ASN H O 1
ATOM 11713 N N . LEU H 1 104 ? 66.916 19.606 58.729 1.00 17.52 81 LEU H N 1
ATOM 11714 C CA . LEU H 1 104 ? 66.559 19.138 57.387 1.00 20.52 81 LEU H CA 1
ATOM 11715 C C . LEU H 1 104 ? 67.770 19.243 56.464 1.00 31.03 81 LEU H C 1
ATOM 11716 O O . LEU H 1 104 ? 68.622 20.100 56.668 1.00 28.22 81 LEU H O 1
ATOM 11721 N N . ALA H 1 105 ? 67.831 18.380 55.448 1.00 29.10 82 ALA H N 1
ATOM 11722 C CA . ALA H 1 105 ? 68.864 18.455 54.428 1.00 23.94 82 ALA H CA 1
ATOM 11723 C C . ALA H 1 105 ? 68.435 17.728 53.131 1.00 21.25 82 ALA H C 1
ATOM 11724 O O . ALA H 1 105 ? 67.764 16.700 53.188 1.00 25.06 82 ALA H O 1
ATOM 11726 N N . PRO H 1 106 ? 68.851 18.243 51.968 1.00 30.83 83 PRO H N 1
ATOM 11727 C CA . PRO H 1 106 ? 68.567 17.550 50.701 1.00 34.26 83 PRO H CA 1
ATOM 11728 C C . PRO H 1 106 ? 69.058 16.100 50.698 1.00 33.72 83 PRO H C 1
ATOM 11729 O O . PRO H 1 106 ? 70.085 15.805 51.300 1.00 36.52 83 PRO H O 1
ATOM 11733 N N . SER H 1 107 ? 68.293 15.207 50.072 1.00 52.86 84 SER H N 1
ATOM 11734 C CA . SER H 1 107 ? 68.635 13.782 50.001 1.00 57.05 84 SER H CA 1
ATOM 11735 C C . SER H 1 107 ? 70.034 13.549 49.442 1.00 51.90 84 SER H C 1
ATOM 11736 O O . SER H 1 107 ? 70.711 12.580 49.808 1.00 42.99 84 SER H O 1
ATOM 11739 N N . SER H 1 108 ? 70.447 14.442 48.547 1.00 53.72 85 SER H N 1
ATOM 11740 C CA . SER H 1 108 ? 71.742 14.359 47.875 1.00 61.62 85 SER H CA 1
ATOM 11741 C C . SER H 1 108 ? 72.880 14.907 48.736 1.00 59.29 85 SER H C 1
ATOM 11742 O O . SER H 1 108 ? 74.052 14.792 48.379 1.00 62.14 85 SER H O 1
ATOM 11745 N N . GLU H 1 109 ? 72.531 15.547 49.846 1.00 50.34 86 GLU H N 1
ATOM 11746 C CA . GLU H 1 109 ? 73.538 16.116 50.744 1.00 39.09 86 GLU H CA 1
ATOM 11747 C C . GLU H 1 109 ? 73.513 15.523 52.140 1.00 35.17 86 GLU H C 1
ATOM 11748 O O . GLU H 1 109 ? 73.933 16.170 53.095 1.00 51.05 86 GLU H O 1
ATOM 11754 N N . GLY H 1 110 ? 72.995 14.309 52.262 1.00 32.56 87 GLY H N 1
ATOM 11755 C CA . GLY H 1 110 ? 72.994 13.619 53.533 1.00 31.40 87 GLY H CA 1
ATOM 11756 C C . GLY H 1 110 ? 71.617 13.524 54.156 1.00 20.36 87 GLY H C 1
ATOM 11757 O O . GLY H 1 110 ? 71.424 12.777 55.110 1.00 43.46 87 GLY H O 1
ATOM 11758 N N . GLY H 1 111 ? 70.647 14.252 53.616 1.00 36.18 88 GLY H N 1
ATOM 11759 C CA . GLY H 1 111 ? 69.281 14.132 54.113 1.00 34.75 88 GLY H CA 1
ATOM 11760 C C . GLY H 1 111 ? 68.775 12.703 53.999 1.00 37.66 88 GLY H C 1
ATOM 11761 O O . GLY H 1 111 ? 68.877 12.091 52.939 1.00 42.81 88 GLY H O 1
ATOM 11762 N N . GLY H 1 112 ? 68.211 12.167 55.076 1.00 40.84 89 GLY H N 1
ATOM 11763 C CA . GLY H 1 112 ? 67.713 10.799 55.056 1.00 34.86 89 GLY H CA 1
ATOM 11764 C C . GLY H 1 112 ? 68.768 9.734 55.324 1.00 36.27 89 GLY H C 1
ATOM 11765 O O . GLY H 1 112 ? 68.442 8.557 55.496 1.00 36.98 89 GLY H O 1
ATOM 11766 N N . GLU H 1 113 ? 70.036 10.134 55.396 1.00 47.61 90 GLU H N 1
ATOM 11767 C CA . GLU H 1 113 ? 71.086 9.186 55.766 1.00 48.75 90 GLU H CA 1
ATOM 11768 C C . GLU H 1 113 ? 71.002 8.977 57.275 1.00 49.77 90 GLU H C 1
ATOM 11769 O O . GLU H 1 113 ? 70.950 9.947 58.039 1.00 54.69 90 GLU H O 1
ATOM 11775 N N . PRO H 1 114 ? 70.937 7.707 57.707 1.00 49.24 91 PRO H N 1
ATOM 11776 C CA . PRO H 1 114 ? 70.747 7.369 59.123 1.00 43.14 91 PRO H CA 1
ATOM 11777 C C . PRO H 1 114 ? 71.867 7.913 60.013 1.00 49.54 91 PRO H C 1
ATOM 11778 O O . PRO H 1 114 ? 73.014 8.067 59.562 1.00 34.00 91 PRO H O 1
ATOM 11782 N N . PRO H 1 115 ? 71.555 8.170 61.291 1.00 45.90 92 PRO H N 1
ATOM 11783 C CA . PRO H 1 115 ? 72.619 8.683 62.160 1.00 48.77 92 PRO H CA 1
ATOM 11784 C C . PRO H 1 115 ? 73.693 7.634 62.412 1.00 49.60 92 PRO H C 1
ATOM 11785 O O . PRO H 1 115 ? 73.387 6.472 62.685 1.00 43.08 92 PRO H O 1
ATOM 11789 N N . LYS H 1 116 ? 74.949 8.054 62.378 1.00 58.82 93 LYS H N 1
ATOM 11790 C CA . LYS H 1 116 ? 76.021 7.128 62.682 1.00 66.22 93 LYS H CA 1
ATOM 11791 C C . LYS H 1 116 ? 76.486 7.363 64.112 1.00 68.69 93 LYS H C 1
ATOM 11792 O O . LYS H 1 116 ? 75.990 8.263 64.797 1.00 67.98 93 LYS H O 1
ATOM 11798 N N . GLY H 1 117 ? 77.468 6.582 64.546 1.00 66.61 94 GLY H N 1
ATOM 11799 C CA . GLY H 1 117 ? 78.066 6.774 65.854 1.00 62.77 94 GLY H CA 1
ATOM 11800 C C . GLY H 1 117 ? 77.162 6.556 67.056 1.00 44.28 94 GLY H C 1
ATOM 11801 O O . GLY H 1 117 ? 76.313 5.668 67.072 1.00 44.48 94 GLY H O 1
ATOM 11802 N N . SER H 1 118 ? 77.370 7.377 68.081 1.00 37.81 95 SER H N 1
ATOM 11803 C CA . SER H 1 118 ? 76.707 7.201 69.373 1.00 47.25 95 SER H CA 1
ATOM 11804 C C . SER H 1 118 ? 75.195 7.434 69.310 1.00 32.83 95 SER H C 1
ATOM 11805 O O . SER H 1 118 ? 74.419 6.703 69.936 1.00 38.69 95 SER H O 1
ATOM 11808 N N . LEU H 1 119 ? 74.783 8.447 68.560 1.00 26.19 96 LEU H N 1
ATOM 11809 C CA . LEU H 1 119 ? 73.356 8.745 68.427 1.00 35.32 96 LEU H CA 1
ATOM 11810 C C . LEU H 1 119 ? 72.651 7.580 67.747 1.00 36.47 96 LEU H C 1
ATOM 11811 O O . LEU H 1 119 ? 71.559 7.176 68.164 1.00 31.60 96 LEU H O 1
ATOM 11816 N N . GLY H 1 120 ? 73.274 7.055 66.685 1.00 36.44 97 GLY H N 1
ATOM 11817 C CA . GLY H 1 120 ? 72.747 5.888 66.008 1.00 28.23 97 GLY H CA 1
ATOM 11818 C C . GLY H 1 120 ? 72.586 4.761 67.013 1.00 39.27 97 GLY H C 1
ATOM 11819 O O . GLY H 1 120 ? 71.542 4.093 67.067 1.00 38.53 97 GLY H O 1
ATOM 11820 N N . SER H 1 121 ? 73.618 4.563 67.828 1.00 35.85 98 SER H N 1
ATOM 11821 C CA . SER H 1 121 ? 73.580 3.570 68.897 1.00 45.99 98 SER H CA 1
ATOM 11822 C C . SER H 1 121 ? 72.526 3.866 69.969 1.00 35.70 98 SER H C 1
ATOM 11823 O O . SER H 1 121 ? 71.735 2.995 70.317 1.00 45.61 98 SER H O 1
ATOM 11826 N N . ALA H 1 122 ? 72.530 5.084 70.503 1.00 41.32 99 ALA H N 1
ATOM 11827 C CA . ALA H 1 122 ? 71.565 5.474 71.547 1.00 31.95 99 ALA H CA 1
ATOM 11828 C C . ALA H 1 122 ? 70.125 5.292 71.065 1.00 30.37 99 ALA H C 1
ATOM 11829 O O . ALA H 1 122 ? 69.251 4.903 71.845 1.00 36.18 99 ALA H O 1
ATOM 11831 N N . ILE H 1 123 ? 69.881 5.574 69.783 1.00 32.65 100 ILE H N 1
ATOM 11832 C CA . ILE H 1 123 ? 68.558 5.408 69.198 1.00 35.76 100 ILE H CA 1
ATOM 11833 C C . ILE H 1 123 ? 68.182 3.932 69.172 1.00 41.27 100 ILE H C 1
ATOM 11834 O O . ILE H 1 123 ? 67.044 3.560 69.489 1.00 36.30 100 ILE H O 1
ATOM 11839 N N . ASP H 1 124 ? 69.128 3.085 68.779 1.00 49.90 101 ASP H N 1
ATOM 11840 C CA . ASP H 1 124 ? 68.893 1.643 68.820 1.00 50.48 101 ASP H CA 1
ATOM 11841 C C . ASP H 1 124 ? 68.617 1.169 70.248 1.00 40.15 101 ASP H C 1
ATOM 11842 O O . ASP H 1 124 ? 67.722 0.362 70.465 1.00 35.51 101 ASP H O 1
ATOM 11847 N N . ALA H 1 125 ? 69.370 1.693 71.217 1.00 39.24 102 ALA H N 1
ATOM 11848 C CA . ALA H 1 125 ? 69.196 1.315 72.622 1.00 45.66 102 ALA H CA 1
ATOM 11849 C C . ALA H 1 125 ? 67.836 1.737 73.201 1.00 52.35 102 ALA H C 1
ATOM 11850 O O . ALA H 1 125 ? 67.243 1.016 74.013 1.00 54.30 102 ALA H O 1
ATOM 11852 N N . HIS H 1 126 ? 67.356 2.917 72.818 1.00 36.76 103 HIS H N 1
ATOM 11853 C CA . HIS H 1 126 ? 66.124 3.440 73.397 1.00 34.84 103 HIS H CA 1
ATOM 11854 C C . HIS H 1 126 ? 64.867 3.046 72.634 1.00 37.46 103 HIS H C 1
ATOM 11855 O O . HIS H 1 126 ? 63.791 2.943 73.226 1.00 51.10 103 HIS H O 1
ATOM 11862 N N . PHE H 1 127 ? 64.983 2.842 71.326 1.00 35.59 104 PHE H N 1
ATOM 11863 C CA . PHE H 1 127 ? 63.791 2.604 70.514 1.00 36.95 104 PHE H CA 1
ATOM 11864 C C . PHE H 1 127 ? 63.840 1.313 69.682 1.00 45.77 104 PHE H C 1
ATOM 11865 O O . PHE H 1 127 ? 62.938 1.045 68.889 1.00 39.73 104 PHE H O 1
ATOM 11873 N N . GLY H 1 128 ? 64.883 0.511 69.873 1.00 54.44 105 GLY H N 1
ATOM 11874 C CA . GLY H 1 128 ? 65.023 -0.747 69.154 1.00 51.94 105 GLY H CA 1
ATOM 11875 C C . GLY H 1 128 ? 65.711 -0.576 67.812 1.00 53.38 105 GLY H C 1
ATOM 11876 O O . GLY H 1 128 ? 66.659 -1.291 67.499 1.00 61.56 105 GLY H O 1
ATOM 11877 N N . SER H 1 129 ? 65.242 0.389 67.028 1.00 41.81 106 SER H N 1
ATOM 11878 C CA . SER H 1 129 ? 65.836 0.696 65.732 1.00 36.67 106 SER H CA 1
ATOM 11879 C C . SER H 1 129 ? 65.429 2.086 65.266 1.00 34.95 106 SER H C 1
ATOM 11880 O O . SER H 1 129 ? 64.500 2.671 65.811 1.00 43.48 106 SER H O 1
ATOM 11883 N N . LEU H 1 130 ? 66.103 2.591 64.235 1.00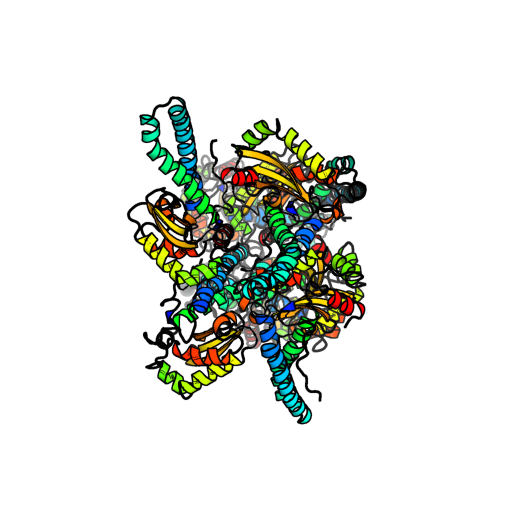 31.24 107 LEU H N 1
ATOM 11884 C CA . LEU H 1 130 ? 65.743 3.859 63.611 1.00 45.06 107 LEU H CA 1
ATOM 11885 C C . LEU H 1 130 ? 64.281 3.821 63.118 1.00 54.47 107 LEU H C 1
ATOM 11886 O O . LEU H 1 130 ? 63.595 4.838 63.129 1.00 47.57 107 LEU H O 1
ATOM 11891 N N . GLU H 1 131 ? 63.830 2.658 62.646 1.00 44.72 108 GLU H N 1
ATOM 11892 C CA . GLU H 1 131 ? 62.434 2.477 62.236 1.00 44.32 108 GLU H CA 1
ATOM 11893 C C . GLU H 1 131 ? 61.472 2.494 63.431 1.00 43.01 108 GLU H C 1
ATOM 11894 O O . GLU H 1 131 ? 60.329 2.921 63.296 1.00 46.80 108 GLU H O 1
ATOM 11900 N N . GLY H 1 132 ? 61.914 1.986 64.579 1.00 36.86 109 GLY H N 1
ATOM 11901 C CA . GLY H 1 132 ? 61.142 2.094 65.812 1.00 31.92 109 GLY H CA 1
ATOM 11902 C C . GLY H 1 132 ? 60.884 3.545 66.191 1.00 31.93 109 GLY H C 1
ATOM 11903 O O . GLY H 1 132 ? 59.769 3.931 66.555 1.00 34.04 109 GLY H O 1
ATOM 11904 N N . LEU H 1 133 ? 61.944 4.341 66.134 1.00 26.13 110 LEU H N 1
ATOM 11905 C CA . LEU H 1 133 ? 61.870 5.760 66.419 1.00 26.65 110 LEU H CA 1
ATOM 11906 C C . LEU H 1 133 ? 61.005 6.486 65.380 1.00 39.09 110 LEU H C 1
ATOM 11907 O O . LEU H 1 133 ? 60.129 7.299 65.729 1.00 28.60 110 LEU H O 1
ATOM 11912 N N . VAL H 1 134 ? 61.237 6.175 64.106 1.00 36.97 111 VAL H N 1
ATOM 11913 C CA . VAL H 1 134 ? 60.483 6.806 63.034 1.00 34.56 111 VAL H CA 1
ATOM 11914 C C . VAL H 1 134 ? 59.004 6.516 63.222 1.00 33.97 111 VAL H C 1
ATOM 11915 O O . VAL H 1 134 ? 58.185 7.417 63.088 1.00 33.41 111 VAL H O 1
ATOM 11919 N N . LYS H 1 135 ? 58.664 5.265 63.539 1.00 31.39 112 LYS H N 1
ATOM 11920 C CA . LYS H 1 135 ? 57.270 4.910 63.788 1.00 25.20 112 LYS H CA 1
ATOM 11921 C C . LYS H 1 135 ? 56.703 5.663 64.980 1.00 25.77 112 LYS H C 1
ATOM 11922 O O . LYS H 1 135 ? 55.570 6.153 64.936 1.00 28.34 112 LYS H O 1
ATOM 11928 N N . LYS H 1 136 ? 57.473 5.722 66.064 1.00 21.30 113 LYS H N 1
ATOM 11929 C CA . LYS H 1 136 ? 56.984 6.390 67.264 1.00 21.45 113 LYS H CA 1
ATOM 11930 C C . LYS H 1 136 ? 56.712 7.851 66.962 1.00 28.38 113 LYS H C 1
ATOM 11931 O O . LYS H 1 136 ? 55.610 8.354 67.224 1.00 30.79 113 LYS H O 1
ATOM 11937 N N . MET H 1 137 ? 57.700 8.532 66.393 1.00 25.15 114 MET H N 1
ATOM 11938 C CA . MET H 1 137 ? 57.538 9.949 66.087 1.00 19.92 114 MET H CA 1
ATOM 11939 C C . MET H 1 137 ? 56.448 10.187 65.046 1.00 29.52 114 MET H C 1
ATOM 11940 O O . MET H 1 137 ? 55.749 11.200 65.113 1.00 24.25 114 MET H O 1
ATOM 11945 N N . SER H 1 138 ? 56.310 9.283 64.069 1.00 15.84 115 SER H N 1
ATOM 11946 C CA . SER H 1 138 ? 55.231 9.415 63.079 1.00 22.45 115 SER H CA 1
ATOM 11947 C C . SER H 1 138 ? 53.852 9.281 63.746 1.00 19.63 115 SER H C 1
ATOM 11948 O O . SER H 1 138 ? 52.908 9.980 63.393 1.00 19.00 115 SER H O 1
ATOM 11951 N N . ALA H 1 139 ? 53.727 8.336 64.661 1.00 20.10 116 ALA H N 1
ATOM 11952 C CA . ALA H 1 139 ? 52.458 8.134 65.353 1.00 28.20 116 ALA H CA 1
ATOM 11953 C C . ALA H 1 139 ? 52.099 9.366 66.160 1.00 20.99 116 ALA H C 1
ATOM 11954 O O . ALA H 1 139 ? 50.970 9.831 66.105 1.00 27.78 116 ALA H O 1
ATOM 11956 N N . GLU H 1 140 ? 53.065 9.869 66.926 1.00 27.31 117 GLU H N 1
ATOM 11957 C CA . GLU H 1 140 ? 52.876 11.048 67.781 1.00 26.99 117 GLU H CA 1
ATOM 11958 C C . GLU H 1 140 ? 52.525 12.283 66.951 1.00 25.70 117 GLU H C 1
ATOM 11959 O O . GLU H 1 140 ? 51.604 13.032 67.281 1.00 27.75 117 GLU H O 1
ATOM 11965 N N . GLY H 1 141 ? 53.233 12.465 65.843 1.00 18.81 118 GLY H N 1
ATOM 11966 C CA . GLY H 1 141 ? 52.936 13.577 64.956 1.00 21.67 118 GLY H CA 1
ATOM 11967 C C . GLY H 1 141 ? 51.532 13.520 64.388 1.00 24.36 118 GLY H C 1
ATOM 11968 O O . GLY H 1 141 ? 50.843 14.543 64.327 1.00 25.48 118 GLY H O 1
ATOM 11969 N N . ALA H 1 142 ? 51.083 12.331 63.981 1.00 21.12 119 ALA H N 1
ATOM 11970 C CA . ALA H 1 142 ? 49.745 12.207 63.393 1.00 22.23 119 ALA H CA 1
ATOM 11971 C C . ALA H 1 142 ? 48.626 12.521 64.410 1.00 26.20 119 ALA H C 1
ATOM 11972 O O . ALA H 1 142 ? 47.543 13.013 64.053 1.00 22.47 119 ALA H O 1
ATOM 11974 N N . ALA H 1 143 ? 48.907 12.233 65.675 1.00 12.53 120 ALA H N 1
ATOM 11975 C CA . ALA H 1 143 ? 47.944 12.361 66.760 1.00 20.79 120 ALA H CA 1
ATOM 11976 C C . ALA H 1 143 ? 47.912 13.743 67.419 1.00 26.35 120 ALA H C 1
ATOM 11977 O O . ALA H 1 143 ? 47.057 13.995 68.272 1.00 23.04 120 ALA H O 1
ATOM 11979 N N . VAL H 1 144 ? 48.823 14.631 67.040 1.00 21.63 121 VAL H N 1
ATOM 11980 C CA . VAL H 1 144 ? 48.813 15.966 67.620 1.00 22.98 121 VAL H CA 1
ATOM 11981 C C . VAL H 1 144 ? 47.490 16.637 67.293 1.00 16.31 121 VAL H C 1
ATOM 11982 O O . VAL H 1 144 ? 47.056 16.686 66.130 1.00 16.01 121 VAL H O 1
ATOM 11986 N N . GLN H 1 145 ? 46.816 17.102 68.333 1.00 14.76 122 GLN H N 1
ATOM 11987 C CA . GLN H 1 145 ? 45.539 17.801 68.148 1.00 12.65 122 GLN H CA 1
ATOM 11988 C C . GLN H 1 145 ? 45.785 19.271 67.914 1.00 11.78 122 GLN H C 1
ATOM 11989 O O . GLN H 1 145 ? 46.330 19.963 68.781 1.00 15.10 122 GLN H O 1
ATOM 11995 N N . GLY H 1 146 ? 45.370 19.759 66.754 1.00 8.85 123 GLY H N 1
ATOM 11996 C CA . GLY H 1 146 ? 45.636 21.141 66.400 1.00 7.39 123 GLY H CA 1
ATOM 11997 C C . GLY H 1 146 ? 47.055 21.321 65.949 1.00 17.34 123 GLY H C 1
ATOM 11998 O O . GLY H 1 146 ? 47.591 20.478 65.230 1.00 13.41 123 GLY H O 1
ATOM 11999 N N . SER H 1 147 ? 47.654 22.425 66.378 1.00 21.91 124 SER H N 1
ATOM 12000 C CA . SER H 1 147 ? 48.984 22.827 65.941 1.00 22.17 124 SER H CA 1
ATOM 12001 C C . SER H 1 147 ? 50.038 22.364 66.928 1.00 19.27 124 SER H C 1
ATOM 12002 O O . SER H 1 147 ? 49.822 22.416 68.137 1.00 16.63 124 SER H O 1
ATOM 12005 N N . GLY H 1 148 ? 51.185 21.924 66.420 1.00 17.18 125 GLY H N 1
ATOM 12006 C CA . GLY H 1 148 ? 52.269 21.529 67.299 1.00 18.68 125 GLY H CA 1
ATOM 12007 C C . GLY H 1 148 ? 53.505 20.950 66.635 1.00 28.37 125 GLY H C 1
ATOM 12008 O O . GLY H 1 148 ? 53.708 21.083 65.428 1.00 18.49 125 GLY H O 1
ATOM 12009 N N . TRP H 1 149 ? 54.325 20.294 67.449 1.00 24.34 126 TRP H N 1
ATOM 12010 C CA . TRP H 1 149 ? 55.627 19.770 67.039 1.00 17.12 126 TRP H CA 1
ATOM 12011 C C . TRP H 1 149 ? 55.821 18.389 67.609 1.00 26.94 126 TRP H C 1
ATOM 12012 O O . TRP H 1 149 ? 55.349 18.108 68.712 1.00 11.92 126 TRP H O 1
ATOM 12023 N N . VAL H 1 150 ? 56.507 17.520 66.874 1.00 24.24 127 VAL H N 1
ATOM 12024 C CA . VAL H 1 150 ? 57.008 16.297 67.487 1.00 27.36 127 VAL H CA 1
ATOM 12025 C C . VAL H 1 150 ? 58.541 16.342 67.534 1.00 28.01 127 VAL H C 1
ATOM 12026 O O . VAL H 1 150 ? 59.213 16.814 66.599 1.00 17.08 127 VAL H O 1
ATOM 12030 N N . TRP H 1 151 ? 59.085 15.881 68.656 1.00 15.89 128 TRP H N 1
ATOM 12031 C CA . TRP H 1 151 ? 60.506 16.037 68.934 1.00 20.45 128 TRP H CA 1
ATOM 12032 C C . TRP H 1 151 ? 61.220 14.749 69.248 1.00 24.72 128 TRP H C 1
ATOM 12033 O O . TRP H 1 151 ? 60.676 13.890 69.943 1.00 23.51 128 TRP H O 1
ATOM 12044 N N . LEU H 1 152 ? 62.451 14.643 68.748 1.00 18.82 129 LEU H N 1
ATOM 12045 C CA . LEU H 1 152 ? 63.454 13.782 69.360 1.00 20.01 129 LEU H CA 1
ATOM 12046 C C . LEU H 1 152 ? 64.310 14.634 70.265 1.00 17.72 129 LEU H C 1
ATOM 12047 O O . LEU H 1 152 ? 64.877 15.640 69.812 1.00 23.47 129 LEU H O 1
ATOM 12052 N N . GLY H 1 153 ? 64.413 14.249 71.541 1.00 19.45 130 GLY H N 1
ATOM 12053 C CA . GLY H 1 153 ? 65.204 15.009 72.492 1.00 18.71 130 GLY H CA 1
ATOM 12054 C C . GLY H 1 153 ? 66.231 14.219 73.299 1.00 27.65 130 GLY H C 1
ATOM 12055 O O . GLY H 1 153 ? 66.143 12.998 73.436 1.00 32.95 130 GLY H O 1
ATOM 12056 N N . LEU H 1 154 ? 67.234 14.924 73.807 1.00 17.53 131 LEU H N 1
ATOM 12057 C CA . LEU H 1 154 ? 68.166 14.347 74.749 1.00 25.98 131 LEU H CA 1
ATOM 12058 C C . LEU H 1 154 ? 67.906 14.930 76.137 1.00 28.30 131 LEU H C 1
ATOM 12059 O O . LEU H 1 154 ? 67.941 16.142 76.325 1.00 25.12 131 LEU H O 1
ATOM 12064 N N . ASP H 1 155 ? 67.635 14.056 77.096 1.00 38.03 132 ASP H N 1
ATOM 12065 C CA . ASP H 1 155 ? 67.523 14.433 78.501 1.00 38.23 132 ASP H CA 1
ATOM 12066 C C . ASP H 1 155 ? 68.923 14.463 79.098 1.00 38.02 132 ASP H C 1
ATOM 12067 O O . ASP H 1 155 ? 69.477 13.409 79.385 1.00 26.05 132 ASP H O 1
ATOM 12072 N N . LYS H 1 156 ? 69.495 15.653 79.289 1.00 38.16 133 LYS H N 1
ATOM 12073 C CA . LYS H 1 156 ? 70.860 15.764 79.815 1.00 40.76 133 LYS H CA 1
ATOM 12074 C C . LYS H 1 156 ? 70.971 15.244 81.247 1.00 43.45 133 LYS H C 1
ATOM 12075 O O . LYS H 1 156 ? 72.022 14.781 81.656 1.00 57.20 133 LYS H O 1
ATOM 12081 N N . GLU H 1 157 ? 69.888 15.341 82.008 1.00 49.18 134 GLU H N 1
ATOM 12082 C CA . GLU H 1 157 ? 69.891 14.887 83.396 1.00 55.77 134 GLU H CA 1
ATOM 12083 C C . GLU H 1 157 ? 69.939 13.375 83.498 1.00 56.90 134 GLU H C 1
ATOM 12084 O O . GLU H 1 157 ? 70.874 12.804 84.051 1.00 59.73 134 GLU H O 1
ATOM 12090 N N . LEU H 1 158 ? 68.932 12.735 82.919 1.00 57.87 135 LEU H N 1
ATOM 12091 C CA . LEU H 1 158 ? 68.770 11.295 83.020 1.00 54.66 135 LEU H CA 1
ATOM 12092 C C . LEU H 1 158 ? 69.601 10.557 81.981 1.00 51.61 135 LEU H C 1
ATOM 12093 O O . LEU H 1 158 ? 69.617 9.326 81.962 1.00 52.09 135 LEU H O 1
ATOM 12098 N N . LYS H 1 159 ? 70.276 11.320 81.126 1.00 48.49 136 LYS H N 1
ATOM 12099 C CA . LYS H 1 159 ? 71.063 10.774 80.015 1.00 56.22 136 LYS H CA 1
ATOM 12100 C C . LYS H 1 159 ? 70.291 9.861 79.059 1.00 58.33 136 LYS H C 1
ATOM 12101 O O . LYS H 1 159 ? 70.773 8.799 78.676 1.00 57.03 136 LYS H O 1
ATOM 12107 N N . LYS H 1 160 ? 69.118 10.303 78.630 1.00 55.82 137 LYS H N 1
ATOM 12108 C CA . LYS H 1 160 ? 68.257 9.464 77.811 1.00 47.34 137 LYS H CA 1
ATOM 12109 C C . LYS H 1 160 ? 67.732 10.231 76.607 1.00 35.12 137 LYS H C 1
ATOM 12110 O O . LYS H 1 160 ? 67.710 11.470 76.593 1.00 25.94 137 LYS H O 1
ATOM 12116 N N . LEU H 1 161 ? 67.357 9.484 75.579 1.00 26.69 138 LEU H N 1
ATOM 12117 C CA . LEU H 1 161 ? 66.679 10.048 74.433 1.00 29.64 138 LEU H CA 1
ATOM 12118 C C . LEU H 1 161 ? 65.195 9.999 74.763 1.00 34.23 138 LEU H C 1
ATOM 12119 O O . LEU H 1 161 ? 64.738 9.065 75.421 1.00 29.92 138 LEU H O 1
ATOM 12124 N N . VAL H 1 162 ? 64.448 11.015 74.344 1.00 29.65 139 VAL H N 1
ATOM 12125 C CA . VAL H 1 162 ? 63.005 11.008 74.549 1.00 24.81 139 VAL H CA 1
ATOM 12126 C C . VAL H 1 162 ? 62.290 11.445 73.300 1.00 28.16 139 VAL H C 1
ATOM 12127 O O . VAL H 1 162 ? 62.841 12.181 72.468 1.00 29.70 139 VAL H O 1
ATOM 12131 N N . VAL H 1 163 ? 61.045 10.995 73.183 1.00 23.52 140 VAL H N 1
ATOM 12132 C CA . VAL H 1 163 ? 60.141 11.490 72.168 1.00 21.25 140 VAL H CA 1
ATOM 12133 C C . VAL H 1 163 ? 59.005 12.218 72.857 1.00 28.16 140 VAL H C 1
ATOM 12134 O O . VAL H 1 163 ? 58.443 11.714 73.826 1.00 24.77 140 VAL H O 1
ATOM 12138 N N . ASP H 1 164 ? 58.690 13.419 72.389 1.00 29.47 141 ASP H N 1
ATOM 12139 C CA . ASP H 1 164 ? 57.589 14.170 72.985 1.00 21.09 141 ASP H CA 1
ATOM 12140 C C . ASP H 1 164 ? 57.048 15.149 71.963 1.00 28.13 141 ASP H C 1
ATOM 12141 O O . ASP H 1 164 ? 57.663 15.404 70.903 1.00 25.51 141 ASP H O 1
ATOM 12146 N N . THR H 1 165 ? 55.862 15.656 72.253 1.00 22.47 142 THR H N 1
ATOM 12147 C CA . THR H 1 165 ? 55.268 16.676 71.420 1.00 26.24 142 THR H CA 1
ATOM 12148 C C . THR H 1 165 ? 55.091 17.938 72.263 1.00 24.67 142 THR H C 1
ATOM 12149 O O . THR H 1 165 ? 55.045 17.861 73.499 1.00 17.06 142 THR H O 1
ATOM 12153 N N . THR H 1 166 ? 55.057 19.091 71.599 1.00 25.38 143 THR H N 1
ATOM 12154 C CA . THR H 1 166 ? 54.685 20.343 72.250 1.00 24.66 143 THR H CA 1
ATOM 12155 C C . THR H 1 166 ? 53.561 20.971 71.442 1.00 22.96 143 THR H C 1
ATOM 12156 O O . THR H 1 166 ? 53.450 20.723 70.223 1.00 24.31 143 THR H O 1
ATOM 12160 N N . ALA H 1 167 ? 52.745 21.803 72.089 1.00 14.91 144 ALA H N 1
ATOM 12161 C CA . ALA H 1 167 ? 51.641 22.471 71.393 1.00 18.18 144 ALA H CA 1
ATOM 12162 C C . ALA H 1 167 ? 52.086 23.800 70.783 1.00 19.20 144 ALA H C 1
ATOM 12163 O O . ALA H 1 167 ? 52.973 24.462 71.308 1.00 13.61 144 ALA H O 1
ATOM 12165 N N . ASN H 1 168 ? 51.470 24.156 69.657 1.00 22.98 145 ASN H N 1
ATOM 12166 C CA . ASN H 1 168 ? 51.651 25.468 69.039 1.00 19.17 145 ASN H CA 1
ATOM 12167 C C . ASN H 1 168 ? 53.126 25.789 68.831 1.00 15.05 145 ASN H C 1
ATOM 12168 O O . ASN H 1 168 ? 53.798 25.048 68.113 1.00 15.65 145 ASN H O 1
ATOM 12173 N N . GLN H 1 169 ? 53.652 26.852 69.446 1.00 18.74 146 GLN H N 1
ATOM 12174 C CA . GLN H 1 169 ? 55.086 27.111 69.312 1.00 24.39 146 GLN H CA 1
ATOM 12175 C C . GLN H 1 169 ? 55.891 26.878 70.596 1.00 22.12 146 GLN H C 1
ATOM 12176 O O . GLN H 1 169 ? 57.027 27.325 70.699 1.00 22.02 146 GLN H O 1
ATOM 12182 N N . ASP H 1 170 ? 55.325 26.154 71.550 1.00 16.37 147 ASP H N 1
ATOM 12183 C CA . ASP H 1 170 ? 56.075 25.815 72.765 1.00 16.78 147 ASP H CA 1
ATOM 12184 C C . ASP H 1 170 ? 57.298 24.994 72.342 1.00 17.21 147 ASP H C 1
ATOM 12185 O O . ASP H 1 170 ? 57.161 24.028 71.611 1.00 22.69 147 ASP H O 1
ATOM 12190 N N . PRO H 1 171 ? 58.488 25.402 72.756 1.00 19.78 148 PRO H N 1
ATOM 12191 C CA . PRO H 1 171 ? 59.708 24.645 72.444 1.00 11.51 148 PRO H CA 1
ATOM 12192 C C . PRO H 1 171 ? 59.877 23.442 73.370 1.00 22.43 148 PRO H C 1
ATOM 12193 O O . PRO H 1 171 ? 59.225 23.412 74.427 1.00 18.93 148 PRO H O 1
ATOM 12197 N N . LEU H 1 172 ? 60.699 22.457 72.982 1.00 16.64 149 LEU H N 1
ATOM 12198 C CA . LEU H 1 172 ? 60.859 21.265 73.815 1.00 12.27 149 LEU H CA 1
ATOM 12199 C C . LEU H 1 172 ? 61.272 21.582 75.280 1.00 13.85 149 LEU H C 1
ATOM 12200 O O . LEU H 1 172 ? 60.870 20.877 76.201 1.00 21.41 149 LEU H O 1
ATOM 12205 N N . VAL H 1 173 ? 62.051 22.633 75.510 1.00 20.10 150 VAL H N 1
ATOM 12206 C CA . VAL H 1 173 ? 62.507 22.899 76.884 1.00 20.68 150 VAL H CA 1
ATOM 12207 C C . VAL H 1 173 ? 61.370 23.227 77.858 1.00 20.01 150 VAL H C 1
ATOM 12208 O O . VAL H 1 173 ? 61.559 23.189 79.081 1.00 23.22 150 VAL H O 1
ATOM 12212 N N . THR H 1 174 ? 60.182 23.517 77.342 1.00 19.69 151 THR H N 1
ATOM 12213 C CA . THR H 1 174 ? 59.073 23.784 78.248 1.00 22.68 151 THR H CA 1
ATOM 12214 C C . THR H 1 174 ? 58.546 22.499 78.821 1.00 20.47 151 THR H C 1
ATOM 12215 O O . THR H 1 174 ? 57.763 22.531 79.756 1.00 20.88 151 THR H O 1
ATOM 12219 N N . LYS H 1 175 ? 58.978 21.371 78.260 1.00 23.03 152 LYS H N 1
ATOM 12220 C CA . LYS H 1 175 ? 58.593 20.060 78.785 1.00 29.45 152 LYS H CA 1
ATOM 12221 C C . LYS H 1 175 ? 59.609 19.572 79.816 1.00 31.88 152 LYS H C 1
ATOM 12222 O O . LYS H 1 175 ? 59.405 18.545 80.457 1.00 34.89 152 LYS H O 1
ATOM 12228 N N . GLY H 1 176 ? 60.707 20.305 79.965 1.00 29.03 153 GLY H N 1
ATOM 12229 C CA . GLY H 1 176 ? 61.756 19.909 80.897 1.00 35.16 153 GLY H CA 1
ATOM 12230 C C . GLY H 1 176 ? 63.039 20.679 80.654 1.00 42.67 153 GLY H C 1
ATOM 12231 O O . GLY H 1 176 ? 63.539 20.716 79.519 1.00 45.93 153 GLY H O 1
ATOM 12232 N N . GLY H 1 177 ? 63.570 21.292 81.711 1.00 26.83 154 GLY H N 1
ATOM 12233 C CA . GLY H 1 177 ? 64.723 22.177 81.608 1.00 24.82 154 GLY H CA 1
ATOM 12234 C C . GLY H 1 177 ? 66.017 21.524 81.148 1.00 31.14 154 GLY H C 1
ATOM 12235 O O . GLY H 1 177 ? 66.944 22.187 80.671 1.00 25.91 154 GLY H O 1
ATOM 12236 N N . SER H 1 178 ? 66.082 20.208 81.297 1.00 29.87 155 SER H N 1
ATOM 12237 C CA . SER H 1 178 ? 67.267 19.467 80.930 1.00 26.61 155 SER H CA 1
ATOM 12238 C C . SER H 1 178 ? 67.168 18.826 79.541 1.00 33.83 155 SER H C 1
ATOM 12239 O O . SER H 1 178 ? 68.058 18.084 79.141 1.00 29.77 155 SER H O 1
ATOM 12242 N N . LEU H 1 179 ? 66.095 19.122 78.810 1.00 31.79 156 LEU H N 1
ATOM 12243 C CA . LEU H 1 179 ? 65.901 18.560 77.468 1.00 35.29 156 LEU H CA 1
ATOM 12244 C C . LEU H 1 179 ? 66.570 19.402 76.382 1.00 32.48 156 LEU H C 1
ATOM 12245 O O . LEU H 1 179 ? 66.477 20.627 76.406 1.00 23.55 156 LEU H O 1
ATOM 12250 N N . VAL H 1 180 ? 67.213 18.742 75.414 1.00 12.72 157 VAL H N 1
ATOM 12251 C CA . VAL H 1 180 ? 67.764 19.415 74.253 1.00 20.67 157 VAL H CA 1
ATOM 12252 C C . VAL H 1 180 ? 67.177 18.790 72.966 1.00 26.89 157 VAL H C 1
ATOM 12253 O O . VAL H 1 180 ? 67.294 17.584 72.752 1.00 24.61 157 VAL H O 1
ATOM 12257 N N . PRO H 1 181 ? 66.535 19.603 72.110 1.00 31.56 158 PRO H N 1
ATOM 12258 C CA . PRO H 1 181 ? 65.951 19.034 70.882 1.00 24.05 158 PRO H CA 1
ATOM 12259 C C . PRO H 1 181 ? 67.039 18.591 69.884 1.00 25.62 158 PRO H C 1
ATOM 12260 O O . PRO H 1 181 ? 67.981 19.357 69.623 1.00 21.13 158 PRO H O 1
ATOM 12264 N N . LEU H 1 182 ? 66.904 17.369 69.362 1.00 22.52 159 LEU H N 1
ATOM 12265 C CA . LEU H 1 182 ? 67.808 16.823 68.348 1.00 18.77 159 LEU H CA 1
ATOM 12266 C C . LEU H 1 182 ? 67.173 16.889 66.963 1.00 28.59 159 LEU H C 1
ATOM 12267 O O . LEU H 1 182 ? 67.823 17.221 65.971 1.00 29.36 159 LEU H O 1
ATOM 12272 N N . VAL H 1 183 ? 65.905 16.503 66.901 1.00 19.14 160 VAL H N 1
ATOM 12273 C CA . VAL H 1 183 ? 65.102 16.602 65.701 1.00 24.49 160 VAL H CA 1
ATOM 12274 C C . VAL H 1 183 ? 63.714 17.134 66.030 1.00 20.75 160 VAL H C 1
ATOM 12275 O O . VAL H 1 183 ? 63.056 16.605 66.917 1.00 17.52 160 VAL H O 1
ATOM 12279 N N . GLY H 1 184 ? 63.273 18.157 65.302 1.00 13.21 161 GLY H N 1
ATOM 12280 C CA . GLY H 1 184 ? 61.887 18.586 65.359 1.00 24.54 161 GLY H CA 1
ATOM 12281 C C . GLY H 1 184 ? 61.189 18.381 64.020 1.00 20.66 161 GLY H C 1
ATOM 12282 O O . GLY H 1 184 ? 61.769 18.614 62.945 1.00 21.38 161 GLY H O 1
ATOM 12283 N N . ILE H 1 185 ? 59.936 17.941 64.080 1.00 22.36 162 ILE H N 1
ATOM 12284 C CA . ILE H 1 185 ? 59.078 17.907 62.901 1.00 22.46 162 ILE H CA 1
ATOM 12285 C C . ILE H 1 185 ? 57.823 18.754 63.125 1.00 24.19 162 ILE H C 1
ATOM 12286 O O . ILE H 1 185 ? 57.006 18.449 63.983 1.00 22.84 162 ILE H O 1
ATOM 12291 N N . ASP H 1 186 ? 57.693 19.819 62.334 1.00 23.36 163 ASP H N 1
ATOM 12292 C CA . ASP H 1 186 ? 56.582 20.769 62.402 1.00 26.49 163 ASP H CA 1
ATOM 12293 C C . ASP H 1 186 ? 55.290 20.104 61.892 1.00 30.08 163 ASP H C 1
ATOM 12294 O O . ASP H 1 186 ? 55.234 19.714 60.717 1.00 18.55 163 ASP H O 1
ATOM 12299 N N . VAL H 1 187 ? 54.257 19.968 62.736 1.00 19.89 164 VAL H N 1
ATOM 12300 C CA . VAL H 1 187 ? 52.989 19.418 62.225 1.00 15.83 164 VAL H CA 1
ATOM 12301 C C . VAL H 1 187 ? 51.846 20.428 62.257 1.00 18.42 164 VAL H C 1
ATOM 12302 O O . VAL H 1 187 ? 50.678 20.071 62.140 1.00 13.21 164 VAL H O 1
ATOM 12306 N N . TRP H 1 188 ? 52.193 21.704 62.328 1.00 12.84 165 TRP H N 1
ATOM 12307 C CA . TRP H 1 188 ? 51.246 22.748 61.966 1.00 18.51 165 TRP H CA 1
ATOM 12308 C C . TRP H 1 188 ? 50.789 22.474 60.560 1.00 27.58 165 TRP H C 1
ATOM 12309 O O . TRP H 1 188 ? 51.600 22.015 59.753 1.00 11.81 165 TRP H O 1
ATOM 12320 N N . GLU H 1 189 ? 49.527 22.769 60.246 1.00 16.15 166 GLU H N 1
ATOM 12321 C CA . GLU H 1 189 ? 49.033 22.564 58.885 1.00 21.21 166 GLU H CA 1
ATOM 12322 C C . GLU H 1 189 ? 49.823 23.377 57.850 1.00 21.12 166 GLU H C 1
ATOM 12323 O O . GLU H 1 189 ? 50.051 22.891 56.736 1.00 20.99 166 GLU H O 1
ATOM 12329 N N . HIS H 1 190 ? 50.317 24.561 58.213 1.00 15.52 167 HIS H N 1
ATOM 12330 C CA . HIS H 1 190 ? 51.073 25.346 57.222 1.00 31.80 167 HIS H CA 1
ATOM 12331 C C . HIS H 1 190 ? 52.369 24.634 56.789 1.00 31.58 167 HIS H C 1
ATOM 12332 O O . HIS H 1 190 ? 52.983 25.005 55.800 1.00 29.83 167 HIS H O 1
ATOM 12339 N N . ALA H 1 191 ? 52.767 23.594 57.510 1.00 31.24 168 ALA H N 1
ATOM 12340 C CA . ALA H 1 191 ? 53.972 22.834 57.168 1.00 27.30 168 ALA H CA 1
ATOM 12341 C C . ALA H 1 191 ? 53.788 21.838 56.016 1.00 25.49 168 ALA H C 1
ATOM 12342 O O . ALA H 1 191 ? 54.762 21.360 55.422 1.00 27.42 168 ALA H O 1
ATOM 12344 N N . TYR H 1 192 ? 52.546 21.516 55.694 1.00 29.23 169 TYR H N 1
ATOM 12345 C CA . TYR H 1 192 ? 52.323 20.478 54.699 1.00 19.74 169 TYR H CA 1
ATOM 12346 C C . TYR H 1 192 ? 51.108 20.714 53.828 1.00 19.76 169 TYR H C 1
ATOM 12347 O O . TYR H 1 192 ? 50.976 20.068 52.788 1.00 26.72 169 TYR H O 1
ATOM 12356 N N . TYR H 1 193 ? 50.233 21.642 54.226 1.00 29.42 170 TYR H N 1
ATOM 12357 C CA . TYR H 1 193 ? 48.892 21.688 53.639 1.00 20.23 170 TYR H CA 1
ATOM 12358 C C . TYR H 1 193 ? 48.867 22.011 52.136 1.00 24.15 170 TYR H C 1
ATOM 12359 O O . TYR H 1 193 ? 48.073 21.430 51.401 1.00 16.20 170 TYR H O 1
ATOM 12368 N N . LEU H 1 194 ? 49.713 22.926 51.681 1.00 23.63 171 LEU H N 1
ATOM 12369 C CA . LEU H 1 194 ? 49.721 23.256 50.258 1.00 36.12 171 LEU H CA 1
ATOM 12370 C C . LEU H 1 194 ? 50.070 22.026 49.419 1.00 34.22 171 LEU H C 1
ATOM 12371 O O . LEU H 1 194 ? 49.643 21.903 48.281 1.00 33.66 171 LEU H O 1
ATOM 12376 N N . GLN H 1 195 ? 50.815 21.097 49.997 1.00 35.69 172 GLN H N 1
ATOM 12377 C CA . GLN H 1 195 ? 51.287 19.956 49.239 1.00 28.23 172 GLN H CA 1
ATOM 12378 C C . GLN H 1 195 ? 50.434 18.729 49.509 1.00 30.70 172 GLN H C 1
ATOM 12379 O O . GLN H 1 195 ? 49.956 18.069 48.587 1.00 22.39 172 GLN H O 1
ATOM 12385 N N . TYR H 1 196 ? 50.217 18.437 50.782 1.00 33.26 173 TYR H N 1
ATOM 12386 C CA . TYR H 1 196 ? 49.542 17.204 51.153 1.00 23.49 173 TYR H CA 1
ATOM 12387 C C . TYR H 1 196 ? 48.120 17.425 51.610 1.00 20.90 173 TYR H C 1
ATOM 12388 O O . TYR H 1 196 ? 47.450 16.449 51.936 1.00 20.89 173 TYR H O 1
ATOM 12397 N N . LYS H 1 197 ? 47.664 18.683 51.644 1.00 17.37 174 LYS H N 1
ATOM 12398 C CA . LYS H 1 197 ? 46.302 18.973 52.131 1.00 26.23 174 LYS H CA 1
ATOM 12399 C C . LYS H 1 197 ? 46.047 18.330 53.488 1.00 25.23 174 LYS H C 1
ATOM 12400 O O . LYS H 1 197 ? 46.845 18.469 54.393 1.00 18.66 174 LYS H O 1
ATOM 12406 N N . ASN H 1 198 ? 44.918 17.650 53.625 1.00 31.42 175 ASN H N 1
ATOM 12407 C CA . ASN H 1 198 ? 44.559 17.010 54.885 1.00 29.01 175 ASN H CA 1
ATOM 12408 C C . ASN H 1 198 ? 45.418 15.812 55.296 1.00 26.85 175 ASN H C 1
ATOM 12409 O O . ASN H 1 198 ? 45.408 15.413 56.455 1.00 24.40 175 ASN H O 1
ATOM 12414 N N . VAL H 1 199 ? 46.181 15.242 54.373 1.00 22.40 176 VAL H N 1
ATOM 12415 C CA . VAL H 1 199 ? 46.817 13.966 54.675 1.00 23.31 176 VAL H CA 1
ATOM 12416 C C . VAL H 1 199 ? 48.139 14.161 55.406 1.00 29.21 176 VAL H C 1
ATOM 12417 O O . VAL H 1 199 ? 49.199 14.029 54.803 1.00 22.13 176 VAL H O 1
ATOM 12421 N N . ARG H 1 200 ? 48.066 14.547 56.686 1.00 23.15 177 ARG H N 1
ATOM 12422 C CA . ARG H 1 200 ? 49.253 14.677 57.510 1.00 20.67 177 ARG H CA 1
ATOM 12423 C C . ARG H 1 200 ? 50.119 13.388 57.578 1.00 18.04 177 ARG H C 1
ATOM 12424 O O . ARG H 1 200 ? 51.344 13.485 57.637 1.00 19.99 177 ARG H O 1
ATOM 12432 N N . PRO H 1 201 ? 49.500 12.186 57.605 1.00 20.14 178 PRO H N 1
ATOM 12433 C CA . PRO H 1 201 ? 50.357 10.988 57.615 1.00 18.59 178 PRO H CA 1
ATOM 12434 C C . PRO H 1 201 ? 51.256 10.821 56.381 1.00 27.60 178 PRO H C 1
ATOM 12435 O O . PRO H 1 201 ? 52.328 10.227 56.502 1.00 29.20 178 PRO H O 1
ATOM 12439 N N . GLU H 1 202 ? 50.851 11.341 55.226 1.00 16.70 179 GLU H N 1
ATOM 12440 C CA . GLU H 1 202 ? 51.703 11.217 54.042 1.00 16.82 179 GLU H CA 1
ATOM 12441 C C . GLU H 1 202 ? 52.891 12.173 54.160 1.00 22.04 179 GLU H C 1
ATOM 12442 O O . GLU H 1 202 ? 54.030 11.828 53.808 1.00 25.17 179 GLU H O 1
ATOM 12448 N N . TYR H 1 203 ? 52.627 13.375 54.666 1.00 19.73 180 TYR H N 1
ATOM 12449 C CA . TYR H 1 203 ? 53.685 14.333 55.000 1.00 16.70 180 TYR H CA 1
ATOM 12450 C C . TYR H 1 203 ? 54.682 13.721 55.973 1.00 24.99 180 TYR H C 1
ATOM 12451 O O . TYR H 1 203 ? 55.898 13.780 55.762 1.00 25.70 180 TYR H O 1
ATOM 12460 N N . LEU H 1 204 ? 54.163 13.122 57.035 1.00 26.69 181 LEU H N 1
ATOM 12461 C CA . LEU H 1 204 ? 55.005 12.482 58.037 1.00 18.29 181 LEU H CA 1
ATOM 12462 C C . LEU H 1 204 ? 55.725 11.249 57.484 1.00 21.08 181 LEU H C 1
ATOM 12463 O O . LEU H 1 204 ? 56.788 10.879 57.955 1.00 31.08 181 LEU H O 1
ATOM 12468 N N . LYS H 1 205 ? 55.145 10.621 56.477 1.00 29.78 182 LYS H N 1
ATOM 12469 C CA . LYS H 1 205 ? 55.804 9.478 55.864 1.00 27.68 182 LYS H CA 1
ATOM 12470 C C . LYS H 1 205 ? 57.050 9.944 55.128 1.00 26.34 182 LYS H C 1
ATOM 12471 O O . LYS H 1 205 ? 58.132 9.378 55.300 1.00 33.49 182 LYS H O 1
ATOM 12477 N N . ASN H 1 206 ? 56.914 11.040 54.391 1.00 29.77 183 ASN H N 1
ATOM 12478 C CA . ASN H 1 206 ? 57.961 11.489 53.479 1.00 28.10 183 ASN H CA 1
ATOM 12479 C C . ASN H 1 206 ? 59.062 12.352 54.087 1.00 39.11 183 ASN H C 1
ATOM 12480 O O . ASN H 1 206 ? 60.196 12.385 53.582 1.00 32.38 183 ASN H O 1
ATOM 12485 N N . VAL H 1 207 ? 58.742 13.030 55.183 1.00 36.48 184 VAL H N 1
ATOM 12486 C CA . VAL H 1 207 ? 59.659 13.994 55.768 1.00 17.00 184 VAL H CA 1
ATOM 12487 C C . VAL H 1 207 ? 60.955 13.331 56.201 1.00 17.08 184 VAL H C 1
ATOM 12488 O O . VAL H 1 207 ? 62.005 13.967 56.266 1.00 35.89 184 VAL H O 1
ATOM 12492 N N . TRP H 1 208 ? 60.889 12.036 56.478 1.00 28.58 185 TRP H N 1
ATOM 12493 C CA . TRP H 1 208 ? 62.068 11.300 56.890 1.00 19.85 185 TRP H CA 1
ATOM 12494 C C . TRP H 1 208 ? 63.153 11.239 55.792 1.00 35.91 185 TRP H C 1
ATOM 12495 O O . TRP H 1 208 ? 64.333 11.004 56.091 1.00 30.44 185 TRP H O 1
ATOM 12506 N N . LYS H 1 209 ? 62.763 11.498 54.542 1.00 28.47 186 LYS H N 1
ATOM 12507 C CA . LYS H 1 209 ? 63.702 11.483 53.426 1.00 35.63 186 LYS H CA 1
ATOM 12508 C C . LYS H 1 209 ? 64.691 12.635 53.470 1.00 37.07 186 LYS H C 1
ATOM 12509 O O . LYS H 1 209 ? 65.751 12.561 52.854 1.00 37.49 186 LYS H O 1
ATOM 12515 N N . VAL H 1 210 ? 64.322 13.718 54.149 1.00 29.49 187 VAL H N 1
ATOM 12516 C CA . VAL H 1 210 ? 65.175 14.899 54.216 1.00 20.79 187 VAL H CA 1
ATOM 12517 C C . VAL H 1 210 ? 65.505 15.329 55.671 1.00 26.18 187 VAL H C 1
ATOM 12518 O O . VAL H 1 210 ? 65.828 16.495 55.931 1.00 23.36 187 VAL H O 1
ATOM 12522 N N . ILE H 1 211 ? 65.382 14.400 56.612 1.00 21.70 188 ILE H N 1
ATOM 12523 C CA . ILE H 1 211 ? 65.818 14.645 57.990 1.00 32.77 188 ILE H CA 1
ATOM 12524 C C . ILE H 1 211 ? 67.345 14.630 58.049 1.00 42.49 188 ILE H C 1
ATOM 12525 O O . ILE H 1 211 ? 67.976 13.676 57.578 1.00 31.16 188 ILE H O 1
ATOM 12530 N N . ASN H 1 212 ? 67.937 15.675 58.619 1.00 41.38 189 ASN H N 1
ATOM 12531 C CA . ASN H 1 212 ? 69.390 15.765 58.708 1.00 40.37 189 ASN H CA 1
ATOM 12532 C C . ASN H 1 212 ? 69.910 15.121 59.979 1.00 35.99 189 ASN H C 1
ATOM 12533 O O . ASN H 1 212 ? 70.089 15.793 60.990 1.00 36.75 189 ASN H O 1
ATOM 12538 N N . TRP H 1 213 ? 70.169 13.820 59.931 1.00 25.83 190 TRP H N 1
ATOM 12539 C CA . TRP H 1 213 ? 70.627 13.119 61.130 1.00 31.06 190 TRP H CA 1
ATOM 12540 C C . TRP H 1 213 ? 72.044 13.507 61.530 1.00 33.91 190 TRP H C 1
ATOM 12541 O O . TRP H 1 213 ? 72.467 13.251 62.665 1.00 32.18 190 TRP H O 1
ATOM 12552 N N . LYS H 1 214 ? 72.776 14.117 60.602 1.00 30.57 191 LYS H N 1
ATOM 12553 C CA . LYS H 1 214 ? 74.092 14.661 60.915 1.00 34.90 191 LYS H CA 1
ATOM 12554 C C . LYS H 1 214 ? 73.954 15.800 61.905 1.00 38.64 191 LYS H C 1
ATOM 12555 O O . LYS H 1 214 ? 74.716 15.896 62.870 1.00 40.39 191 LYS H O 1
ATOM 12561 N N . TYR H 1 215 ? 72.984 16.674 61.660 1.00 44.33 192 TYR H N 1
ATOM 12562 C CA . TYR H 1 215 ? 72.701 17.737 62.611 1.00 36.01 192 TYR H CA 1
ATOM 12563 C C . TYR H 1 215 ? 72.361 17.149 63.972 1.00 34.80 192 TYR H C 1
ATOM 12564 O O . TYR H 1 215 ? 72.932 17.537 64.990 1.00 43.45 192 TYR H O 1
ATOM 12573 N N . ALA H 1 216 ? 71.444 16.191 63.981 1.00 31.37 193 ALA H N 1
ATOM 12574 C CA . ALA H 1 216 ? 71.019 15.544 65.217 1.00 34.02 193 ALA H CA 1
ATOM 12575 C C . ALA H 1 216 ? 72.214 14.940 65.969 1.00 36.28 193 ALA H C 1
ATOM 12576 O O . ALA H 1 216 ? 72.302 15.016 67.202 1.00 37.09 193 ALA H O 1
ATOM 12578 N N . SER H 1 217 ? 73.130 14.337 65.219 1.00 29.82 194 SER H N 1
ATOM 12579 C CA . SER H 1 217 ? 74.326 13.734 65.804 1.00 26.62 194 SER H CA 1
ATOM 12580 C C . SER H 1 217 ? 75.218 14.753 66.510 1.00 24.30 194 SER H C 1
ATOM 12581 O O . SER H 1 217 ? 75.648 14.519 67.628 1.00 32.73 194 SER H O 1
ATOM 12584 N N . GLU H 1 218 ? 75.484 15.879 65.851 1.00 32.78 195 GLU H N 1
ATOM 12585 C CA . GLU H 1 218 ? 76.296 16.944 66.434 1.00 30.11 195 GLU H CA 1
ATOM 12586 C C . GLU H 1 218 ? 75.689 17.546 67.693 1.00 40.04 195 GLU H C 1
ATOM 12587 O O . GLU H 1 218 ? 76.405 17.838 68.657 1.00 44.71 195 GLU H O 1
ATOM 12593 N N . VAL H 1 219 ? 74.381 17.779 67.669 1.00 35.19 196 VAL H N 1
ATOM 12594 C CA . VAL H 1 219 ? 73.713 18.312 68.843 1.00 32.61 196 VAL H CA 1
ATOM 12595 C C . VAL H 1 219 ? 73.841 17.293 69.964 1.00 34.97 196 VAL H C 1
ATOM 12596 O O . VAL H 1 219 ? 74.172 17.635 71.103 1.00 24.69 196 VAL H O 1
ATOM 12600 N N . TYR H 1 220 ? 73.589 16.032 69.630 1.00 27.12 197 TYR H N 1
ATOM 12601 C CA . TYR H 1 220 ? 73.731 14.957 70.601 1.00 27.64 197 TYR H CA 1
ATOM 12602 C C . TYR H 1 220 ? 75.150 14.894 71.181 1.00 33.55 197 TYR H C 1
ATOM 12603 O O . TYR H 1 220 ? 75.333 14.741 72.386 1.00 29.19 197 TYR H O 1
ATOM 12612 N N . GLU H 1 221 ? 76.153 14.981 70.311 1.00 44.36 198 GLU H N 1
ATOM 12613 C CA . GLU H 1 221 ? 77.542 14.893 70.754 1.00 46.61 198 GLU H CA 1
ATOM 12614 C C . GLU H 1 221 ? 77.916 16.068 71.660 1.00 53.84 198 GLU H C 1
ATOM 12615 O O . GLU H 1 221 ? 78.676 15.900 72.608 1.00 56.36 198 GLU H O 1
ATOM 12621 N N . LYS H 1 222 ? 77.347 17.244 71.401 1.00 58.71 199 LYS H N 1
ATOM 12622 C CA . LYS H 1 222 ? 77.700 18.442 72.172 1.00 55.70 199 LYS H CA 1
ATOM 12623 C C . LYS H 1 222 ? 76.697 18.823 73.252 1.00 53.70 199 LYS H C 1
ATOM 12624 O O . LYS H 1 222 ? 77.008 19.640 74.117 1.00 58.77 199 LYS H O 1
ATOM 12630 N N . GLU H 1 223 ? 75.494 18.253 73.178 1.00 50.71 200 GLU H N 1
ATOM 12631 C CA . GLU H 1 223 ? 74.381 18.605 74.071 1.00 29.35 200 GLU H CA 1
ATOM 12632 C C . GLU H 1 223 ? 73.949 20.069 73.918 1.00 42.26 200 GLU H C 1
ATOM 12633 O O . GLU H 1 223 ? 73.424 20.669 74.864 1.00 37.04 200 GLU H O 1
ATOM 12639 N N . ASN H 1 224 ? 74.150 20.641 72.730 1.00 41.34 201 ASN H N 1
ATOM 12640 C CA . ASN H 1 224 ? 73.648 21.990 72.436 1.00 47.72 201 ASN H CA 1
ATOM 12641 C C . ASN H 1 224 ? 73.268 22.208 70.955 1.00 47.32 201 ASN H C 1
ATOM 12642 O O . ASN H 1 224 ? 73.822 21.573 70.056 1.00 38.88 201 ASN H O 1
ATOM 12647 N N . ASN H 1 225 ? 72.297 23.087 70.712 1.00 45.27 202 ASN H N 1
ATOM 12648 C CA . ASN H 1 225 ? 71.850 23.369 69.347 1.00 46.66 202 ASN H CA 1
ATOM 12649 C C . ASN H 1 225 ? 72.745 24.388 68.643 1.00 51.03 202 ASN H C 1
ATOM 12650 O O . ASN H 1 225 ? 72.727 24.486 67.416 1.00 55.75 202 ASN H O 1
#

CATH classification: 1.10.287.990 (+1 more: 3.55.40.20)

Secondary structure (DSSP, 8-state):
----PPPPSS-GGGGTTTS-HHHHHIIIIIIIHHHHHHHHHHHHHHHHHHHHT-HHHHHHTHHHHHHHHHHHHHHHHHHHTB--GGGTTTPPP-HHHHHHHHHHHSSHHHHHHHHHHHHHH--SSEEEEEEEETTTTEEEEEEEETT--GGGG-TTEEEEEEEE-SGGGTHHHHTT-HHHHHHHGGGGB-HHHHHHHHHHS--/-----PPPPSS-TTTTTTTS-HHHHHHIIIIIIHHHHHHHHHHHHHHHHHHHTT-HHHHHHTHHHHHHHHHHHHHHHHHHHTB--GGGTTTPPP-HHHHHHHHHHHSSHHHHHHHHHHHHHT--SSEEEEEEEETTTTEEEEEEEETT--GGGG-TTEEEEEEEE-SGGGTHHHHTT-HHHHHHHHGGGB-HHHHHHHHHH-/-----PPPPSS-TTTTTTTS-HHHHHHIIIIIIHHHHHHHHHHHHHHHHHHHTT-HHHHHHTHHHHHHHHHHHHHHHHHHHTB--GGGTTTPPP-HHHHHHHHHHHSSHHHHHHHHHHHHHT--SSEEEEEEEETTTTEEEEEEEETT--GGGG-TTEEEEEEEE-SGGGTHHHHTT-HHHHHHHGGGSB-HHHHHHHHHHT-/----PPPPSS-TTTTTTTS-HHHHHHIIIIIIHHHHHHHHHHHHHHHHHHHHT-HHHHHHTHHHHHHHHHHHHHHHHHHHTB--GGGTTTPPP-HHHHHHHHHHHSSHHHHHHHHHHHHHH--SSEEEEEEEETTTTEEEEEEEETT--GGGG-TTEEEEEEEE-SGGGTHHHHTT-HHHHHHHGGGGB-HHHHHHHHHHT--/----PPPPSS-TTTTTTTS-HHHHHHIIIIIIHHHHHHHHHHHHHHHHHHHHT-HHHHHHTHHHHHHHHHHHHHHHHHHHTB--GGGTTTPPP-HHHHHHHHHHHSSHHHHHHHHHHHHHT--SSEEEEEEEETTTTEEEEEEEETT--GGGG-TTEEEEEEEE-SGGGTHHHHTT-HHHHHHHGGGGB-HHHHHHHHHH-/---PPPPSS-TTTTTTTS-HHHHHHIIIIIIHHHHHHHHHHHHHHHHHHHHT-HHHHHHTHHHHHHHHHHHHHHHHHHHTB--GGGTTTPPP-HHHHHHHHHHHSSHHHHHHHHHHHHHT--SSEEEEEEEETTTTEEEEEEEETT--GGGG-TTEEEEEEEE-SGGGTHHHHTT-HHHHHHHGGGGB-HHHHHHHHHHT--/----PPPPSS-GGGGTTTS-HHHHHHIIIIIIHHHHHHHHHHHHHHHHHHHHT-HHHHHHTHHHHHHHHHHHHHHHHHHHTB--GGGTTTPPP-HHHHHHHHHHHSSHHHHHHHHHHHHHH--SSEEEEEEEETTTTEEEEEEEETT--GGGG-TTEEEEEEEE-SGGGTHHHHTT-HHHHHHHGGGSB-HHHHHHHHHHT-/---PPPPSS-TTTTTTTS-HHHHHHIIIIIIHHHHHHHHHHHHHHHHHHHHT-HHHHHHTHHHHHHHHHHHHHHHHHHHTB--GGGTTTPPP-HHHHHHHHHHHSSHHHHHHHHHHHHHH--SSEEEEEEEETTTTEEEEEEEETT--GGGG-TTEEEEEEEE-SGGGTHHHHTT-HHHHHHHGGGGB-HHHHHHHHHHT--

Foldseek 3Di:
DADAQDDQPDQLCQAPPLAHSVLSCCCRVPVLRVLRVLLRVLVVVLVVCVVVVNVVSNVVSVVSNQQSVLSNVQVVQASLQFAHLVVQFLPQADDPVQVQCCVAQVHPVSVLVVQLVQLVPDDAWWKWFFKAQQVVRHTDIDIDHRSHHCCVVDVRIDTLHMDTNHCSRDCVPCNPCSSSSSVRRSSGGRSVSSVVCSVVVHD/DDADDQDDFPDQLCQAPPLAHSVLSVCCRPPVLRVLRVLLRVLVVQLVVCVVVVNVVSVVVSVVSNQQSVLSNVQVVLASVQFARLVVQFLPDADDPVQVLCCVPQVHVVSVLVVQLVVLVPDDAWWKWFFKAQQVVRHTDIDIDHRSRHPCVVPVRIGTLHMDTSHCSRPCVPQNPPSSVSSVRRSSTGRSVSSNVVSVVD/DDQDDQDDFPDQLCLAPPLAHSVLSCCCRVPVLRVLRVLLRVLVVVLVVCVVVVPVVSVVVSVVSNQQSVLSNVQVVLARVQFARLVVQFLPDADDPVQVQCCVPQVHPVSVLVVQLVQLVPDDAWWKWFWKAQQVVLHTDIDIDHRRHHPCVVPVRIDTLHMDTSHCSNPCVPQNPCSSSSSVRRSSGGRSVSSNVCSVVVD/DADAQDDQPDQLQQAPPLAHSVLSCCCRVPVLRVLRVLLRVLVVQLVVCVVVVVVVSNVVSVVSNQQSVLSNVQVVVASVQWAHLVVQFLPQDDDPVQVQCCVAQVHPVSVLVVQLVQLVPDDAWWKWFFKAQQVVRHTDIDIDHRSHHPCVVPVRIATLHMDTSHCSRPCVPQNPCSSSSSVRRSSTGRSVSSVVCSVVVHD/DADDQDDQPDQLCQAPPLAHSVLSCCCRVPVLRCLRVLLRVLVVQLVVCVVVVPPVVNVVSVVSNQQSVLSNVVVVLASLQFAHLVVQFLPAADDVVQVQCCVPQVHVVSVLVVQLVQLVPDDAWWKWFFKAQPVVRHTDIDIDHRSHHPCVVDVRIDTLHMDTSHCSRDCVPCNPCSSSSSVSRSRTGRSVSSNVSSVVD/DDAQDDFPDQLCQAPPLAHSVLSCCCRPPVLRVLRVQLVVLVVQLVVCVVVVPVVVVVVSVVSNQQSVLSNVQVVVASLQFAHLVVQQLPQADDPVQVQCCVPQVHPVSVLVVQLVQLVPDDAWWKWFFKAQQVVRHTDIDIDHRSHHCCVVPVRIDTLHMDTSHCSRPCVPQNPPSSVSSVSRSSTGRNVSSVVCSVVVHD/DADDQDDQPDQLCQQPPLAHSVLSVCCRPPQLRCLRVLLRVLVVQLVVCVVVVPVVVNVVSVVSNQQSVLSNVQVVQASVQFARLVVQFLPQADDPVQVLCCVPQVHPVSVLVVQLVVLVPDDAWWKWFFKAQQVVRHTDIDIDHRSHHCCVVDVRIDTLHMDTNHCSRPCVPCNPCSSSSSVSRSRGGRSVSSNVCSVVVD/DDAQDDFPDQLCQAPPLAHSVLSCCCRPPVLRVLRVQLVVLVVQLVVCVVVVPVVVNVVSVVSNQQSVLSNVQVVQASLQFAHLVVQFLPQADDPVQVLCCVAQVHPVSVLVVQLVQLVPDDAWWKWFWKAQQVVRHTDIDIDHRSHHPCVVDVRIDTLHMDTSHCSRDCVPQNPCSSSSSVRRSSTGRSVSSNVCSVVVHD

B-factor: mean 28.74, std 14.11, range [2.18, 103.99]

Sequence (1618 aa):
MTFTLPDLPYDYGALEPAISGEIMQIHHQKHHQAYVTNYNNALEQLDQAVNKGDASTVVKLQSAIKFNGGGHVNHSIFWKNLAPSSEGGGEPPKGSLGSAIDAHFGSLEGLVKKMSAEGAAVQGSGWVWLGLDKELKKLVVDTTANQDPLVTKGGSLVPLVGIDVWEHAYYLQYKNVRPEYLKNVWKVINWKYASEVYEKENNFMTFTLPDLPYDYGALEPAISGEIMQIHHQKHHQAYVTNYNNALEQLDQAVNKGDASTVVKLQSAIKFNGGGHVNHSIFWKNLAPSSEGGGEPPKGSLGSAIDAHFGSLEGLVKKMSAEGAAVQGSGWVWLGLDKELKKLVVDTTANQDPLVTKGGSLVPLVGIDVWEHAYYLQYKNVRPEYLKNVWKVINWKYASEVYEKEFMTFTLPDLPYDYGALEPAISGEIMQIHHQKHHQAYVTNYNNALEQLDQAVNKGDASTVVKLQSAIKFNGGGHVNHSIFWKNLAPSSEGGGEPPKGSLGSAIDAHFGSLEGLVKKMSAEGAAVQGSGWVWLGLDKELKKLVVDTTANQDPLVTKGGSLVPLVGIDVWEHAYYLQYKNVRPEYLKNVWKVINWKYASEVYEKENMTFTLPDLPYDYGALEPAISGEIMQIHHQKHHQAYVTNYNNALEQLDQAVNKGDASTVVKLQSAIKFNGGGHVNHSIFWKNLAPSSEGGGEPPKGSLGSAIDAHFGSLEGLVKKMSAEGAAVQGSGWVWLGLDKELKKLVVDTTANQDPLVTKGGSLVPLVGIDVWEHAYYLQYKNVRPEYLKNVWKVINWKYASEVYEKENNMTFTLPDLPYDYGALEPAISGEIMQIHHQKHHQAYVTNYNNALEQLDQAVNKGDASTVVKLQSAIKFNGGGHVNHSIFWKNLAPSSEGGGEPPKGSLGSAIDAHFGSLEGLVKKMSAEGAAVQGSGWVWLGLDKELKKLVVDTTANQDPLVTKGGSLVPLVGIDVWEHAYYLQYKNVRPEYLKNVWKVINWKYASEVYEKETFTLPDLPYDYGALEPAISGEIMQIHHQKHHQAYVTNYNNALEQLDQAVNKGDASTVVKLQSAIKFNGGGHVNHSIFWKNLAPSSEGGGEPPKGSLGSAIDAHFGSLEGLVKKMSAEGAAVQGSGWVWLGLDKELKKLVVDTTANQDPLVTKGGSLVPLVGIDVWEHAYYLQYKNVRPEYLKNVWKVINWKYASEVYEKENNMTFTLPDLPYDYGALEPAISGEIMQIHHQKHHQAYVTNYNNALEQLDQAVNKGDASTVVKLQSAIKFNGGGHVNHSIFWKNLAPSSEGGGEPPKGSLGSAIDAHFGSLEGLVKKMSAEGAAVQGSGWVWLGLDKELKKLVVDTTANQDPLVTKGGSLVPLVGIDVWEHAYYLQYKNVRPEYLKNVWKVINWKYASEVYEKENTFTLPDLPYDYGALEPAISGEIMQIHHQKHHQAYVTNYNNALEQLDQAVNKGDASTVVKLQSAIKFNGGGHVNHSIFWKNLAPSSEGGGEPPKGSLGSAIDAHFGSLEGLVKKMSAEGAAVQGSGWVWLGLDKELKKLVVDTTANQDPLVTKGGSLVPLVGIDVWEHAYYLQYKNVRPEYLKNVWKVINWKYASEVYEKENN

Nearest PDB structures (foldseek):
  4c7u-assembly1_C  TM=1.003E+00  e=3.474E-36  Arabidopsis thaliana
  4br6-assembly1_A  TM=9.822E-01  e=1.901E-25  Thermochaetoides thermophila
  1kkc-assembly1_B  TM=9.612E-01  e=8.566E-23  Aspergillus fumigatus
  4ffk-assembly1_A  TM=9.379E-01  e=2.959E-19  Acidilobus saccharovorans 345-15
  2cw3-assembly1_B  TM=8.758E-01  e=1.191E-16  Perkinsus marinus